Protein AF-0000000069706710 (afdb_homodimer)

Structure (mmCIF, N/CA/C/O backbone):
data_AF-0000000069706710-model_v1
#
loop_
_entity.id
_entity.type
_entity.pdbx_description
1 polymer 'Fe(3+) dicitrate transport protein'
#
loop_
_atom_site.group_PDB
_atom_site.id
_atom_site.type_symbol
_atom_site.label_atom_id
_atom_site.label_alt_id
_atom_site.label_comp_id
_atom_site.label_asym_id
_atom_site.label_entity_id
_atom_site.label_seq_id
_atom_site.pdbx_PDB_ins_code
_atom_site.Cartn_x
_atom_site.Cartn_y
_atom_site.Cartn_z
_atom_site.occupancy
_atom_site.B_iso_or_equiv
_atom_site.auth_seq_id
_atom_site.auth_comp_id
_atom_site.auth_asym_id
_atom_site.auth_atom_id
_atom_site.pdbx_PDB_model_num
ATOM 1 N N . MET A 1 1 ? -8.086 -74.375 -13.156 1 16.09 1 MET A N 1
ATOM 2 C CA . MET A 1 1 ? -7.062 -74.125 -14.18 1 16.09 1 MET A CA 1
ATOM 3 C C . MET A 1 1 ? -6.379 -72.812 -14.008 1 16.09 1 MET A C 1
ATOM 5 O O . MET A 1 1 ? -6.848 -71.812 -14.531 1 16.09 1 MET A O 1
ATOM 9 N N . LYS A 1 2 ? -5.902 -72.438 -12.734 1 18.62 2 LYS A N 1
ATOM 10 C CA . LYS A 1 2 ? -5.484 -71.688 -11.555 1 18.62 2 LYS A CA 1
ATOM 11 C C . LYS A 1 2 ? -4.105 -71.062 -11.758 1 18.62 2 LYS A C 1
ATOM 13 O O . LYS A 1 2 ? -3.824 -69.938 -11.242 1 18.62 2 LYS A O 1
ATOM 18 N N . VAL A 1 3 ? -3.025 -71.625 -12.484 1 18.7 3 VAL A N 1
ATOM 19 C CA . VAL A 1 3 ? -1.646 -71.562 -12.008 1 18.7 3 VAL A CA 1
ATOM 20 C C . VAL A 1 3 ? -0.873 -70.438 -12.695 1 18.7 3 VAL A C 1
ATOM 22 O O . VAL A 1 3 ? 0.124 -70 -12.164 1 18.7 3 VAL A O 1
ATOM 25 N N . PHE A 1 4 ? -0.891 -70.125 -13.992 1 22.86 4 PHE A N 1
ATOM 26 C CA . PHE A 1 4 ? 0.259 -69.75 -14.797 1 22.86 4 PHE A CA 1
ATOM 27 C C . PHE A 1 4 ? 0.579 -68.25 -14.578 1 22.86 4 PHE A C 1
ATOM 29 O O . PHE A 1 4 ? 0.276 -67.438 -15.422 1 22.86 4 PHE A O 1
ATOM 36 N N . ARG A 1 5 ? 0.439 -67.5 -13.352 1 22.2 5 ARG A N 1
ATOM 37 C CA . ARG A 1 5 ? 0.377 -66.125 -12.828 1 22.2 5 ARG A CA 1
ATOM 38 C C . ARG A 1 5 ? 1.746 -65.438 -12.875 1 22.2 5 ARG A C 1
ATOM 40 O O . ARG A 1 5 ? 1.841 -64.25 -12.93 1 22.2 5 ARG A O 1
ATOM 47 N N . ASN A 1 6 ? 2.971 -66.125 -12.391 1 20.86 6 ASN A N 1
ATOM 48 C CA . ASN A 1 6 ? 4 -65.562 -11.531 1 20.86 6 ASN A CA 1
ATOM 49 C C . ASN A 1 6 ? 5.094 -64.875 -12.344 1 20.86 6 ASN A C 1
ATOM 51 O O . ASN A 1 6 ? 5.934 -64.125 -11.781 1 20.86 6 ASN A O 1
ATOM 55 N N . SER A 1 7 ? 5.668 -65.188 -13.594 1 21.73 7 SER A N 1
ATOM 56 C CA . SER A 1 7 ? 7.078 -65.312 -13.961 1 21.73 7 SER A CA 1
ATOM 57 C C . SER A 1 7 ? 7.625 -63.969 -14.422 1 21.73 7 SER A C 1
ATOM 59 O O . SER A 1 7 ? 8.828 -63.812 -14.648 1 21.73 7 SER A O 1
ATOM 61 N N . LEU A 1 8 ? 6.988 -62.969 -15.078 1 21.7 8 LEU A N 1
ATOM 62 C CA . LEU A 1 8 ? 7.633 -62.156 -16.109 1 21.7 8 LEU A CA 1
ATOM 63 C C . LEU A 1 8 ? 8.453 -61.031 -15.484 1 21.7 8 LEU A C 1
ATOM 65 O O . LEU A 1 8 ? 8.906 -60.125 -16.188 1 21.7 8 LEU A O 1
ATOM 69 N N . MET A 1 9 ? 8.758 -60.906 -14.086 1 21.11 9 MET A N 1
ATOM 70 C CA . MET A 1 9 ? 9.273 -59.719 -13.391 1 21.11 9 MET A CA 1
ATOM 71 C C . MET A 1 9 ? 10.758 -59.531 -13.672 1 21.11 9 MET A C 1
ATOM 73 O O . MET A 1 9 ? 11.359 -58.562 -13.219 1 21.11 9 MET A O 1
ATOM 77 N N . ILE A 1 10 ? 11.664 -60.562 -14.109 1 22.14 10 ILE A N 1
ATOM 78 C CA . ILE A 1 10 ? 13.078 -60.75 -13.82 1 22.14 10 ILE A CA 1
ATOM 79 C C . ILE A 1 10 ? 13.922 -59.844 -14.695 1 22.14 10 ILE A C 1
ATOM 81 O O . ILE A 1 10 ? 14.969 -59.344 -14.258 1 22.14 10 ILE A O 1
ATOM 85 N N . TRP A 1 11 ? 13.781 -59.625 -16.016 1 21.8 11 TRP A N 1
ATOM 86 C CA . TRP A 1 11 ? 14.875 -59.531 -16.969 1 21.8 11 TRP A CA 1
ATOM 87 C C . TRP A 1 11 ? 15.523 -58.156 -16.922 1 21.8 11 TRP A C 1
ATOM 89 O O . TRP A 1 11 ? 16.609 -57.938 -17.484 1 21.8 11 TRP A O 1
ATOM 99 N N . VAL A 1 12 ? 14.914 -57 -16.516 1 22.16 12 VAL A N 1
ATOM 100 C CA . VAL A 1 12 ? 15.438 -55.781 -17.094 1 22.16 12 VAL A CA 1
ATOM 101 C C . VAL A 1 12 ? 16.766 -55.406 -16.422 1 22.16 12 VAL A C 1
ATOM 103 O O . VAL A 1 12 ? 17.328 -54.375 -16.688 1 22.16 12 VAL A O 1
ATOM 106 N N . LEU A 1 13 ? 1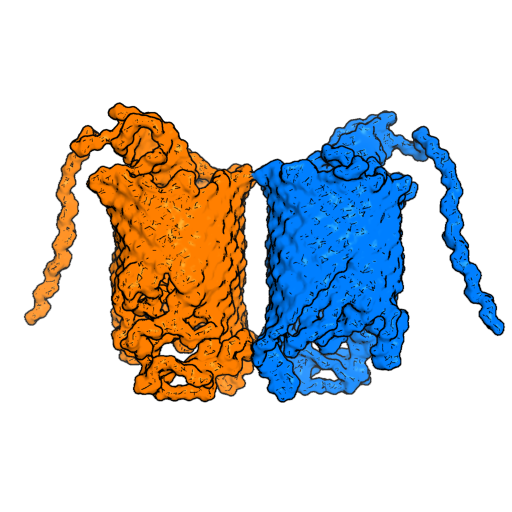7.297 -56.188 -15.336 1 22.67 13 LEU A N 1
ATOM 107 C CA . LEU A 1 13 ? 18.391 -55.75 -14.484 1 22.67 13 LEU A CA 1
ATOM 108 C C . LEU A 1 13 ? 19.719 -55.875 -15.195 1 22.67 13 LEU A C 1
ATOM 110 O O . LEU A 1 13 ? 20.766 -55.562 -14.633 1 22.67 13 LEU A O 1
ATOM 114 N N . SER A 1 14 ? 19.922 -56.688 -16.219 1 21.42 14 SER A N 1
ATOM 115 C CA . SER A 1 14 ? 21.219 -57.344 -16.453 1 21.42 14 SER A CA 1
ATOM 116 C C . SER A 1 14 ? 22.266 -56.312 -16.906 1 21.42 14 SER A C 1
ATOM 118 O O . SER A 1 14 ? 23.469 -56.594 -16.891 1 21.42 14 SER A O 1
ATOM 120 N N . ILE A 1 15 ? 22.016 -55.312 -17.719 1 23.09 15 ILE A N 1
ATOM 121 C CA . ILE A 1 15 ? 23.062 -55.062 -18.688 1 23.09 15 ILE A CA 1
ATOM 122 C C . ILE A 1 15 ? 24.219 -54.344 -18.016 1 23.09 15 ILE A C 1
ATOM 124 O O . ILE A 1 15 ? 25.219 -54 -18.656 1 23.09 15 ILE A O 1
ATOM 128 N N . ILE A 1 16 ? 24.188 -53.906 -16.797 1 24.45 16 ILE A N 1
ATOM 129 C CA . ILE A 1 16 ? 25.156 -52.844 -16.516 1 24.45 16 ILE A CA 1
ATOM 130 C C . ILE A 1 16 ? 26.547 -53.469 -16.281 1 24.45 16 ILE A C 1
ATOM 132 O O . ILE A 1 16 ? 27.406 -52.844 -15.641 1 24.45 16 ILE A O 1
ATOM 136 N N . LEU A 1 17 ? 26.719 -54.75 -16.391 1 22.56 17 LEU A N 1
ATOM 137 C CA . LEU A 1 17 ? 27.922 -55.18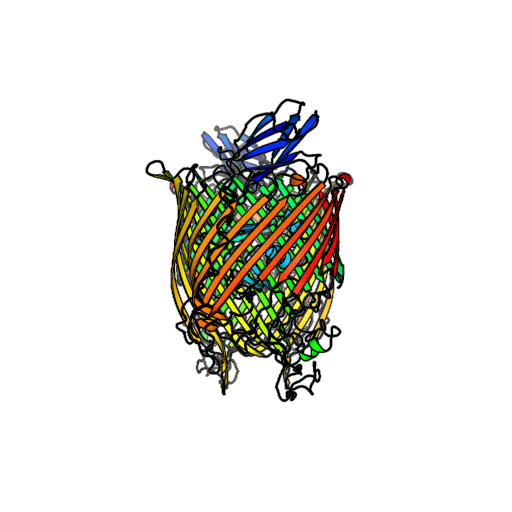8 -15.719 1 22.56 17 LEU A CA 1
ATOM 138 C C . LEU A 1 17 ? 29.172 -54.594 -16.344 1 22.56 17 LEU A C 1
ATOM 140 O O . LEU A 1 17 ? 30.078 -54.156 -15.633 1 22.56 17 LEU A O 1
ATOM 144 N N . ILE A 1 18 ? 29.562 -54.906 -17.578 1 23.25 18 ILE A N 1
ATOM 145 C CA . ILE A 1 18 ? 30.875 -55.531 -17.781 1 23.25 18 ILE A CA 1
ATOM 146 C C . ILE A 1 18 ? 31.938 -54.438 -17.906 1 23.25 18 ILE A C 1
ATOM 148 O O . ILE A 1 18 ? 33.094 -54.656 -17.5 1 23.25 18 ILE A O 1
ATOM 152 N N . GLY A 1 19 ? 31.859 -53.375 -18.781 1 22.22 19 GLY A N 1
ATOM 153 C CA . GLY A 1 19 ? 33.062 -53.094 -19.547 1 22.22 19 GLY A CA 1
ATOM 154 C C . GLY A 1 19 ? 34.125 -52.375 -18.75 1 22.22 19 GLY A C 1
ATOM 155 O O . GLY A 1 19 ? 33.875 -51.344 -18.125 1 22.22 19 GLY A O 1
ATOM 156 N N . GLN A 1 20 ? 35.156 -53.031 -18.188 1 24.97 20 GLN A N 1
ATOM 157 C CA . GLN A 1 20 ? 36.375 -52.688 -17.469 1 24.97 20 GLN A CA 1
ATOM 158 C C . GLN A 1 20 ? 37.25 -51.688 -18.281 1 24.97 20 GLN A C 1
ATOM 160 O O . GLN A 1 20 ? 38.188 -52.125 -18.969 1 24.97 20 GLN A O 1
ATOM 165 N N . GLY A 1 21 ? 36.688 -50.844 -19.188 1 23.89 21 GLY A N 1
ATOM 166 C CA . GLY A 1 21 ? 37.719 -50.25 -20.016 1 23.89 21 GLY A CA 1
ATOM 167 C C . GLY A 1 21 ? 38.781 -49.469 -19.203 1 23.89 21 GLY A C 1
ATOM 168 O O . GLY A 1 21 ? 38.438 -48.844 -18.188 1 23.89 21 GLY A O 1
ATOM 169 N N . TYR A 1 22 ? 40.062 -49.875 -19.312 1 25.62 22 TYR A N 1
ATOM 170 C CA . TYR A 1 22 ? 41.375 -49.375 -18.875 1 25.62 22 TYR A CA 1
ATOM 171 C C . TYR A 1 22 ? 41.531 -47.906 -19.25 1 25.62 22 TYR A C 1
ATOM 173 O O . TYR A 1 22 ? 41.219 -47.5 -20.359 1 25.62 22 TYR A O 1
ATOM 181 N N . ALA A 1 23 ? 41.5 -47 -18.328 1 26.95 23 ALA A N 1
ATOM 182 C CA . ALA A 1 23 ? 41.812 -45.562 -18.344 1 26.95 23 ALA A CA 1
ATOM 183 C C . ALA A 1 23 ? 43.188 -45.312 -18.891 1 26.95 23 ALA A C 1
ATOM 185 O O . ALA A 1 23 ? 44.188 -45.438 -18.172 1 26.95 23 ALA A O 1
ATOM 186 N N . VAL A 1 24 ? 43.5 -45.781 -20.203 1 27.12 24 VAL A N 1
ATOM 187 C CA . VAL A 1 24 ? 44.812 -45.312 -20.641 1 27.12 24 VAL A CA 1
ATOM 188 C C . VAL A 1 24 ? 44.812 -43.781 -20.672 1 27.12 24 VAL A C 1
ATOM 190 O O . VAL A 1 24 ? 43.938 -43.156 -21.266 1 27.12 24 VAL A O 1
ATOM 193 N N . ILE A 1 25 ? 45.469 -43.094 -19.953 1 30.36 25 ILE A N 1
ATOM 194 C CA . ILE A 1 25 ? 45.781 -41.688 -19.641 1 30.36 25 ILE A CA 1
ATOM 195 C C . ILE A 1 25 ? 46.219 -40.969 -20.922 1 30.36 25 ILE A C 1
ATOM 197 O O . ILE A 1 25 ? 46.438 -39.75 -20.906 1 30.36 25 ILE A O 1
ATOM 201 N N . GLY A 1 26 ? 46.781 -41.688 -22.016 1 29.72 26 GLY A N 1
ATOM 202 C CA . GLY A 1 26 ? 47.688 -40.969 -22.891 1 29.72 26 GLY A CA 1
ATOM 203 C C . GLY A 1 26 ? 47 -39.938 -23.75 1 29.72 26 GLY A C 1
ATOM 204 O O . GLY A 1 26 ? 45.844 -39.625 -23.516 1 29.72 26 GLY A O 1
ATOM 205 N N . GLU A 1 27 ? 47.531 -39.781 -25.094 1 32.16 27 GLU A N 1
ATOM 206 C CA . GLU A 1 27 ? 47.125 -39.125 -26.328 1 32.16 27 GLU A CA 1
ATOM 207 C C . GLU A 1 27 ? 45.688 -39.438 -26.688 1 32.16 27 GLU A C 1
ATOM 209 O O . GLU A 1 27 ? 45.312 -40.594 -26.844 1 32.16 27 GLU A O 1
ATOM 214 N N . ASN A 1 28 ? 44.719 -38.812 -26.219 1 37.34 28 ASN A N 1
ATOM 215 C CA . ASN A 1 28 ? 43.406 -39.344 -26.469 1 37.34 28 ASN A CA 1
ATOM 216 C C . ASN A 1 28 ? 43.188 -39.656 -27.953 1 37.34 28 ASN A C 1
ATOM 218 O O . ASN A 1 28 ? 43.656 -38.906 -28.812 1 37.34 28 ASN A O 1
ATOM 222 N N . LYS A 1 29 ? 42.906 -40.812 -28.359 1 40.34 29 LYS A N 1
ATOM 223 C CA . LYS A 1 29 ? 42.75 -41.5 -29.656 1 40.34 29 LYS A CA 1
ATOM 224 C C . LYS A 1 29 ? 42.062 -40.562 -30.672 1 40.34 29 LYS A C 1
ATOM 226 O O . LYS A 1 29 ? 42.031 -40.906 -31.859 1 40.34 29 LYS A O 1
ATOM 231 N N . ASP A 1 30 ? 41.125 -39.812 -30.297 1 44.88 30 ASP A N 1
ATOM 232 C CA . ASP A 1 30 ? 40.25 -39.344 -31.344 1 44.88 30 ASP A CA 1
ATOM 233 C C . ASP A 1 30 ? 40.781 -38.062 -31.984 1 44.88 30 ASP A C 1
ATOM 235 O O . ASP A 1 30 ? 40.031 -37.312 -32.625 1 44.88 30 ASP A O 1
ATOM 239 N N . GLY A 1 31 ? 42.062 -37.781 -32.062 1 52.47 31 GLY A N 1
ATOM 240 C CA . GLY A 1 31 ? 42.781 -36.75 -32.812 1 52.47 31 GLY A CA 1
ATOM 241 C C . GLY A 1 31 ? 42.5 -35.344 -32.281 1 52.47 31 GLY A C 1
ATOM 242 O O . GLY A 1 31 ? 42.844 -34.375 -32.906 1 52.47 31 GLY A O 1
ATOM 243 N N . LYS A 1 32 ? 41.812 -35.125 -31.328 1 61.69 32 LYS A N 1
ATOM 244 C CA . LYS A 1 32 ? 41.562 -33.781 -30.797 1 61.69 32 LYS A CA 1
ATOM 245 C C . LYS A 1 32 ? 42.625 -33.375 -29.781 1 61.69 32 LYS A C 1
ATOM 247 O O . LYS A 1 32 ? 43.062 -34.219 -28.969 1 61.69 32 LYS A O 1
ATOM 252 N N . SER A 1 33 ? 43.219 -32.156 -29.906 1 69.94 33 SER A N 1
ATOM 253 C CA . SER A 1 33 ? 44.312 -31.688 -29.047 1 69.94 33 SER A CA 1
ATOM 254 C C . SER A 1 33 ? 43.75 -30.859 -27.891 1 69.94 33 SER A C 1
ATOM 256 O O . SER A 1 33 ? 43.031 -29.875 -28.109 1 69.94 33 SER A O 1
ATOM 258 N N . LEU A 1 34 ? 43.938 -31.25 -26.625 1 72.19 34 LEU A N 1
ATOM 259 C CA . LEU A 1 34 ? 43.625 -30.469 -25.422 1 72.19 34 LEU A CA 1
ATOM 260 C C . LEU A 1 34 ? 44.344 -29.141 -25.422 1 72.19 34 LEU A C 1
ATOM 262 O O . LEU A 1 34 ? 45.594 -29.109 -25.562 1 72.19 34 LEU A O 1
ATOM 266 N N . THR A 1 35 ? 43.594 -28.188 -25.344 1 79.12 35 THR A N 1
ATOM 267 C CA . THR A 1 35 ? 44.219 -26.875 -25.422 1 79.12 35 THR A CA 1
ATOM 268 C C . THR A 1 35 ? 44.156 -26.172 -24.062 1 79.12 35 THR A C 1
ATOM 270 O O . THR A 1 35 ? 45.062 -25.406 -23.719 1 79.12 35 THR A O 1
ATOM 273 N N . MET A 1 36 ? 43.062 -26.359 -23.312 1 83 36 MET A N 1
ATOM 274 C CA . MET A 1 36 ? 42.938 -25.719 -22.016 1 83 36 MET A CA 1
ATOM 275 C C . MET A 1 36 ? 42.281 -26.656 -21 1 83 36 MET A C 1
ATOM 277 O O . MET A 1 36 ? 41.375 -27.406 -21.344 1 83 36 MET A O 1
ATOM 281 N N . SER A 1 37 ? 42.906 -26.703 -19.891 1 84.06 37 SER A N 1
ATOM 282 C CA . SER A 1 37 ? 42.312 -27.422 -18.766 1 84.06 37 SER A CA 1
ATOM 283 C C . SER A 1 37 ? 42.469 -26.641 -17.453 1 84.06 37 SER A C 1
ATOM 285 O O . SER A 1 37 ? 43.312 -25.734 -17.375 1 84.06 37 SER A O 1
ATOM 287 N N . GLY A 1 38 ? 41.656 -26.891 -16.562 1 84.19 38 GLY A N 1
ATOM 288 C CA . GLY A 1 38 ? 41.781 -26.219 -15.289 1 84.19 38 GLY A CA 1
ATOM 289 C C . GLY A 1 38 ? 40.656 -26.578 -14.305 1 84.19 38 GLY A C 1
ATOM 290 O O . GLY A 1 38 ? 39.938 -27.531 -14.523 1 84.19 38 GLY A O 1
ATOM 291 N N . GLN A 1 39 ? 40.781 -25.906 -13.203 1 83.12 39 GLN A N 1
ATOM 292 C CA . GLN A 1 39 ? 39.812 -26.047 -12.117 1 83.12 39 GLN A CA 1
ATOM 293 C C . GLN A 1 39 ? 39.219 -24.688 -11.711 1 83.12 39 GLN A C 1
ATOM 295 O O . GLN A 1 39 ? 39.938 -23.688 -11.727 1 83.12 39 GLN A O 1
ATOM 300 N N . VAL A 1 40 ? 38.062 -24.734 -11.555 1 81.19 40 VAL A N 1
ATOM 301 C CA . VAL A 1 40 ? 37.375 -23.516 -11.102 1 81.19 40 VAL A CA 1
ATOM 302 C C . VAL A 1 40 ? 37.062 -23.641 -9.617 1 81.19 40 VAL A C 1
ATOM 304 O O . VAL A 1 40 ? 36.469 -24.625 -9.18 1 81.19 40 VAL A O 1
ATOM 307 N N . LYS A 1 41 ? 37.438 -22.625 -8.883 1 77.62 41 LYS A N 1
ATOM 308 C CA . LYS A 1 41 ? 37.25 -22.609 -7.441 1 77.62 41 LYS A CA 1
ATOM 309 C C . LYS A 1 41 ? 36.625 -21.297 -6.98 1 77.62 41 LYS A C 1
ATOM 311 O O . LYS A 1 41 ? 36.688 -20.297 -7.707 1 77.62 41 LYS A O 1
ATOM 316 N N . SER A 1 42 ? 35.969 -21.391 -5.828 1 68.44 42 SER A N 1
ATOM 317 C CA . SER A 1 42 ? 35.562 -20.172 -5.137 1 68.44 42 SER A CA 1
ATOM 318 C C . SER A 1 42 ? 36.75 -19.469 -4.5 1 68.44 42 SER A C 1
ATOM 320 O O . SER A 1 42 ? 37.844 -20.031 -4.441 1 68.44 42 SER A O 1
ATOM 322 N N . PRO A 1 43 ? 36.531 -18.188 -4.125 1 62.31 43 PRO A N 1
ATOM 323 C CA . PRO A 1 43 ? 37.625 -17.5 -3.438 1 62.31 43 PRO A CA 1
ATOM 324 C C . PRO A 1 43 ? 38.125 -18.266 -2.205 1 62.31 43 PRO A C 1
ATOM 326 O O . PRO A 1 43 ? 39.281 -18.141 -1.824 1 62.31 43 PRO A O 1
ATOM 329 N N . GLU A 1 44 ? 37.219 -19.031 -1.665 1 59.34 44 GLU A N 1
ATOM 330 C CA . GLU A 1 44 ? 37.562 -19.781 -0.466 1 59.34 44 GLU A CA 1
ATOM 331 C C . GLU A 1 44 ? 38.219 -21.125 -0.823 1 59.34 44 GLU A C 1
ATOM 333 O O . GLU A 1 44 ? 38.531 -21.906 0.061 1 59.34 44 GLU A O 1
ATOM 338 N N . GLY A 1 45 ? 38.375 -21.422 -2.076 1 63.03 45 GLY A N 1
ATOM 339 C CA . GLY A 1 45 ? 39.062 -22.609 -2.521 1 63.03 45 GLY A CA 1
ATOM 340 C C . GLY A 1 45 ? 38.125 -23.781 -2.779 1 63.03 45 GLY A C 1
ATOM 341 O O . GLY A 1 45 ? 38.594 -24.906 -2.992 1 63.03 45 GLY A O 1
ATOM 342 N N . GLU A 1 46 ? 37 -23.469 -2.742 1 63.91 46 GLU A N 1
ATOM 343 C CA . GLU A 1 46 ? 36.062 -24.547 -2.98 1 63.91 46 GLU A CA 1
ATOM 344 C C . GLU A 1 46 ? 35.875 -24.797 -4.473 1 63.91 46 GLU A C 1
ATOM 346 O O . GLU A 1 46 ? 35.812 -23.859 -5.266 1 63.91 46 GLU A O 1
ATOM 351 N N . ILE A 1 47 ? 35.75 -26.125 -4.797 1 67.12 47 ILE A N 1
ATOM 352 C CA . ILE A 1 47 ? 35.531 -26.531 -6.184 1 67.12 47 ILE A CA 1
ATOM 353 C C . ILE A 1 47 ? 34.156 -26.094 -6.645 1 67.12 47 ILE A C 1
ATOM 355 O O . ILE A 1 47 ? 33.156 -26.203 -5.902 1 67.12 47 ILE A O 1
ATOM 359 N N . ILE A 1 48 ? 34.094 -25.469 -7.793 1 68.94 48 ILE A N 1
ATOM 360 C CA . ILE A 1 48 ? 32.812 -25.031 -8.359 1 68.94 48 ILE A CA 1
ATOM 361 C C . ILE A 1 48 ? 32.438 -25.906 -9.539 1 68.94 48 ILE A C 1
ATOM 363 O O . ILE A 1 48 ? 32.969 -25.734 -10.648 1 68.94 48 ILE A O 1
ATOM 367 N N . PRO A 1 49 ? 31.562 -26.797 -9.234 1 62.66 49 PRO A N 1
ATOM 368 C CA . PRO A 1 49 ? 31.094 -27.594 -10.375 1 62.66 49 PRO A CA 1
ATOM 369 C C . PRO A 1 49 ? 30.109 -26.828 -11.266 1 62.66 49 PRO A C 1
ATOM 371 O O . PRO A 1 49 ? 29.484 -25.859 -10.812 1 62.66 49 PRO A O 1
ATOM 374 N N . PHE A 1 50 ? 30.062 -27.188 -12.516 1 61.75 50 PHE A N 1
ATOM 375 C CA . PHE A 1 50 ? 29.125 -26.719 -13.531 1 61.75 50 PHE A CA 1
ATOM 376 C C . PHE A 1 50 ? 29.297 -25.219 -13.766 1 61.75 50 PHE A C 1
ATOM 378 O O . PHE A 1 50 ? 28.328 -24.531 -14.078 1 61.75 50 PHE A O 1
ATOM 385 N N . ALA A 1 51 ? 30.453 -24.703 -13.367 1 71.38 51 ALA A N 1
ATOM 386 C CA . ALA A 1 51 ? 30.781 -23.359 -13.852 1 71.38 51 ALA A CA 1
ATOM 387 C C . ALA A 1 51 ? 30.891 -23.344 -15.375 1 71.38 51 ALA A C 1
ATOM 389 O O . ALA A 1 51 ? 31.406 -24.297 -15.977 1 71.38 51 ALA A O 1
ATOM 390 N N . ASN A 1 52 ? 30.391 -22.359 -15.875 1 72.5 52 ASN A N 1
ATOM 391 C CA . ASN A 1 52 ? 30.469 -22.203 -17.328 1 72.5 52 ASN A CA 1
ATOM 392 C C . ASN A 1 52 ? 31.719 -21.469 -17.75 1 72.5 52 ASN A C 1
ATOM 394 O O . ASN A 1 52 ? 31.953 -20.328 -17.328 1 72.5 52 ASN A O 1
ATOM 398 N N . ILE A 1 53 ? 32.531 -22.109 -18.5 1 77.69 53 ILE A N 1
ATOM 399 C CA . ILE A 1 53 ? 33.719 -21.484 -19.109 1 77.69 53 ILE A CA 1
ATOM 400 C C . ILE A 1 53 ? 33.469 -21.297 -20.609 1 77.69 53 ILE A C 1
ATOM 402 O O . ILE A 1 53 ? 33.406 -22.281 -21.359 1 77.69 53 ILE A O 1
ATOM 406 N N . LEU A 1 54 ? 33.312 -20.078 -20.984 1 77.06 54 LEU A N 1
ATOM 407 C CA . LEU A 1 54 ? 33.062 -19.75 -22.375 1 77.06 54 LEU A CA 1
ATOM 408 C C . LEU A 1 54 ? 34.25 -19.078 -23.016 1 77.06 54 LEU A C 1
ATOM 410 O O . LEU A 1 54 ? 34.844 -18.156 -22.422 1 77.06 54 LEU A O 1
ATOM 414 N N . VAL A 1 55 ? 34.75 -19.594 -24.188 1 74.94 55 VAL A N 1
ATOM 415 C CA . VAL A 1 55 ? 35.781 -18.906 -24.969 1 74.94 55 VAL A CA 1
ATOM 416 C C . VAL A 1 55 ? 35.125 -17.859 -25.859 1 74.94 55 VAL A C 1
ATOM 418 O O . VAL A 1 55 ? 34.5 -18.203 -26.859 1 74.94 55 VAL A O 1
ATOM 421 N N . LEU A 1 56 ? 35.312 -16.688 -25.422 1 73.06 56 LEU A N 1
ATOM 422 C CA . LEU A 1 56 ? 34.625 -15.602 -26.125 1 73.06 56 LEU A CA 1
ATOM 423 C C . LEU A 1 56 ? 35.062 -15.516 -27.578 1 73.06 56 LEU A C 1
ATOM 425 O O . LEU A 1 56 ? 36.25 -15.695 -27.875 1 73.06 56 LEU A O 1
ATOM 429 N N . GLY A 1 57 ? 34.156 -15.266 -28.484 1 62.06 57 GLY A N 1
ATOM 430 C CA . GLY A 1 57 ? 34.469 -15.18 -29.906 1 62.06 57 GLY A CA 1
ATOM 431 C C . GLY A 1 57 ? 34.406 -16.531 -30.609 1 62.06 57 GLY A C 1
ATOM 432 O O . GLY A 1 57 ? 34.656 -16.609 -31.812 1 62.06 57 GLY A O 1
ATOM 433 N N . THR A 1 58 ? 34.219 -17.625 -29.766 1 64.88 58 THR A N 1
ATOM 434 C CA . THR A 1 58 ? 34.062 -18.969 -30.328 1 64.88 58 THR A CA 1
ATOM 435 C C . THR A 1 58 ? 32.812 -19.641 -29.797 1 64.88 58 THR A C 1
ATOM 437 O O . THR A 1 58 ? 32.062 -19.062 -29 1 64.88 58 THR A O 1
ATOM 440 N N . VAL A 1 59 ? 32.531 -20.766 -30.422 1 61.34 59 VAL A N 1
ATOM 441 C CA . VAL A 1 59 ? 31.406 -21.547 -29.922 1 61.34 59 VAL A CA 1
ATOM 442 C C . VAL A 1 59 ? 31.891 -22.578 -28.906 1 61.34 59 VAL A C 1
ATOM 444 O O . VAL A 1 59 ? 31.125 -23.438 -28.453 1 61.34 59 VAL A O 1
ATOM 447 N N . LYS A 1 60 ? 33.156 -22.375 -28.562 1 68.94 60 LYS A N 1
ATOM 448 C CA . LYS A 1 60 ? 33.719 -23.391 -27.672 1 68.94 60 LYS A CA 1
ATOM 449 C C . LYS A 1 60 ? 33.594 -22.984 -26.219 1 68.94 60 LYS A C 1
ATOM 451 O O . LYS A 1 60 ? 33.562 -21.781 -25.891 1 68.94 60 LYS A O 1
ATOM 456 N N . GLY A 1 61 ? 33.344 -23.891 -25.375 1 74.75 61 GLY A N 1
ATOM 457 C CA . GLY A 1 61 ? 33.25 -23.75 -23.938 1 74.75 61 GLY A CA 1
ATOM 458 C C . GLY A 1 61 ? 33.125 -25.062 -23.203 1 74.75 61 GLY A C 1
ATOM 459 O O . GLY A 1 61 ? 33.156 -26.125 -23.828 1 74.75 61 GLY A O 1
ATOM 460 N N . ALA A 1 62 ? 33.25 -24.891 -21.938 1 74.69 62 ALA A N 1
ATOM 461 C CA . ALA A 1 62 ? 33.125 -26.078 -21.109 1 74.69 62 ALA A CA 1
ATOM 462 C C . ALA A 1 62 ? 32.438 -25.734 -19.781 1 74.69 62 ALA A C 1
ATOM 464 O O . ALA A 1 62 ? 32.406 -24.578 -19.359 1 74.69 62 ALA A O 1
ATOM 465 N N . PHE A 1 63 ? 31.703 -26.656 -19.344 1 73.56 63 PHE A N 1
ATOM 466 C CA . PHE A 1 63 ? 31.281 -26.609 -17.953 1 73.56 63 PHE A CA 1
ATOM 467 C C . PHE A 1 63 ? 32.25 -27.375 -17.062 1 73.56 63 PHE A C 1
ATOM 469 O O . PHE A 1 63 ? 32.844 -28.391 -17.484 1 73.56 63 PHE A O 1
ATOM 476 N N . THR A 1 64 ? 32.406 -26.875 -15.883 1 75.69 64 THR A N 1
ATOM 477 C CA . THR A 1 64 ? 33.219 -27.656 -14.969 1 75.69 64 THR A CA 1
ATOM 478 C C . THR A 1 64 ? 32.531 -28.938 -14.547 1 75.69 64 THR A C 1
ATOM 480 O O . THR A 1 64 ? 31.297 -28.953 -14.414 1 75.69 64 THR A O 1
ATOM 483 N N . ASN A 1 65 ? 33.344 -29.922 -14.477 1 66.88 65 ASN A N 1
ATOM 484 C CA . ASN A 1 65 ? 32.875 -31.203 -13.938 1 66.88 65 ASN A CA 1
ATOM 485 C C . ASN A 1 65 ? 32.562 -31.109 -12.445 1 66.88 65 ASN A C 1
ATOM 487 O O . ASN A 1 65 ? 32.719 -30.031 -11.844 1 66.88 65 ASN A O 1
ATOM 491 N N . LEU A 1 66 ? 32.062 -32.188 -11.891 1 65.19 66 LEU A N 1
ATOM 492 C CA . LEU A 1 66 ? 31.703 -32.25 -10.477 1 65.19 66 LEU A CA 1
ATOM 493 C C . LEU A 1 66 ? 32.906 -31.891 -9.617 1 65.19 66 LEU A C 1
ATOM 495 O O . LEU A 1 66 ? 32.75 -31.344 -8.516 1 65.19 66 LEU A O 1
ATOM 499 N N . ASP A 1 67 ? 34.094 -32.188 -10.102 1 65.38 67 ASP A N 1
ATOM 500 C CA . ASP A 1 67 ? 35.281 -31.859 -9.344 1 65.38 67 ASP A CA 1
ATOM 501 C C . ASP A 1 67 ? 35.844 -30.5 -9.727 1 65.38 67 ASP A C 1
ATOM 503 O O . ASP A 1 67 ? 36.969 -30.156 -9.391 1 65.38 67 ASP A O 1
ATOM 507 N N . GLY A 1 68 ? 35.031 -29.828 -10.43 1 72.88 68 GLY A N 1
ATOM 508 C CA . GLY A 1 68 ? 35.375 -28.453 -10.781 1 72.88 68 GLY A CA 1
ATOM 509 C C . GLY A 1 68 ? 36.344 -28.375 -11.953 1 72.88 68 GLY A C 1
ATOM 510 O O . GLY A 1 68 ? 36.75 -27.281 -12.344 1 72.88 68 GLY A O 1
ATOM 511 N N . THR A 1 69 ? 36.781 -29.422 -12.469 1 78.88 69 THR A N 1
ATOM 512 C CA . THR A 1 69 ? 37.75 -29.406 -13.57 1 78.88 69 THR A CA 1
ATOM 513 C C . THR A 1 69 ? 37.031 -29.172 -14.898 1 78.88 69 THR A C 1
ATOM 515 O O . THR A 1 69 ? 35.844 -29.469 -15.039 1 78.88 69 THR A O 1
ATOM 518 N N . PHE A 1 70 ? 37.781 -28.469 -15.773 1 81.62 70 PHE A N 1
ATOM 519 C CA . PHE A 1 70 ? 37.25 -28.281 -17.125 1 81.62 70 PHE A CA 1
ATOM 520 C C . PHE A 1 70 ? 38.344 -28.531 -18.156 1 81.62 70 PHE A C 1
ATOM 522 O O . PHE A 1 70 ? 39.531 -28.484 -17.844 1 81.62 70 PHE A O 1
ATOM 529 N N . GLU A 1 71 ? 37.906 -28.984 -19.328 1 80.31 71 GLU A N 1
ATOM 530 C CA . GLU A 1 71 ? 38.812 -29.172 -20.469 1 80.31 71 GLU A CA 1
ATOM 531 C C . GLU A 1 71 ? 38.219 -28.547 -21.734 1 80.31 71 GLU A C 1
ATOM 533 O O . GLU A 1 71 ? 37.031 -28.672 -21.984 1 80.31 71 GLU A O 1
ATOM 538 N N . ILE A 1 72 ? 38.938 -27.781 -22.391 1 81.19 72 ILE A N 1
ATOM 539 C CA . ILE A 1 72 ? 38.594 -27.219 -23.703 1 81.19 72 ILE A CA 1
ATOM 540 C C . ILE A 1 72 ? 39.562 -27.703 -24.75 1 81.19 72 ILE A C 1
ATOM 542 O O . ILE A 1 72 ? 40.781 -27.641 -24.562 1 81.19 72 ILE A O 1
ATOM 546 N N . TYR A 1 73 ? 39 -28.172 -25.797 1 74.5 73 TYR A N 1
ATOM 547 C CA . TYR A 1 73 ? 39.812 -28.797 -26.844 1 74.5 73 TYR A CA 1
ATOM 548 C C . TYR A 1 73 ? 39.812 -27.953 -28.109 1 74.5 73 TYR A C 1
ATOM 550 O O . TYR A 1 73 ? 38.875 -27.156 -28.328 1 74.5 73 TYR A O 1
ATOM 558 N N . ASP A 1 74 ? 40.812 -28.109 -28.922 1 73.19 74 ASP A N 1
ATOM 559 C CA . ASP A 1 74 ? 40.938 -27.719 -30.328 1 73.19 74 ASP A CA 1
ATOM 560 C C . ASP A 1 74 ? 40.781 -26.219 -30.5 1 73.19 74 ASP A C 1
ATOM 562 O O . ASP A 1 74 ? 40 -25.766 -31.344 1 73.19 74 ASP A O 1
ATOM 566 N N . LEU A 1 75 ? 41.406 -25.484 -29.781 1 77.75 75 LEU A N 1
ATOM 567 C CA . LEU A 1 75 ? 41.562 -24.047 -30.016 1 77.75 75 LEU A CA 1
ATOM 568 C C . LEU A 1 75 ? 42.781 -23.75 -30.859 1 77.75 75 LEU A C 1
ATOM 570 O O . LEU A 1 75 ? 43.875 -24.328 -30.609 1 77.75 75 LEU A O 1
ATOM 574 N N . GLU A 1 76 ? 42.625 -23.031 -31.938 1 76.69 76 GLU A N 1
ATOM 575 C CA . GLU A 1 76 ? 43.781 -22.625 -32.75 1 76.69 76 GLU A CA 1
ATOM 576 C C . GLU A 1 76 ? 44.719 -21.688 -31.969 1 76.69 76 GLU A C 1
ATOM 578 O O . GLU A 1 76 ? 44.344 -21.172 -30.906 1 76.69 76 GLU A O 1
ATOM 583 N N . ASP A 1 77 ? 45.938 -21.594 -32.469 1 78.94 77 ASP A N 1
ATOM 584 C CA . ASP A 1 77 ? 46.875 -20.672 -31.844 1 78.94 77 ASP A CA 1
ATOM 585 C C . ASP A 1 77 ? 46.344 -19.234 -31.859 1 78.94 77 ASP A C 1
ATOM 587 O O . ASP A 1 77 ? 45.781 -18.797 -32.875 1 78.94 77 ASP A O 1
ATOM 591 N N . GLY A 1 78 ? 46.312 -18.641 -30.688 1 80.94 78 GLY A N 1
ATOM 592 C CA . GLY A 1 78 ? 45.844 -17.266 -30.609 1 80.94 78 GLY A CA 1
ATOM 593 C C . GLY A 1 78 ? 45.531 -16.828 -29.188 1 80.94 78 GLY A C 1
ATOM 594 O O . GLY A 1 78 ? 45.75 -17.578 -28.234 1 80.94 78 GLY A O 1
ATOM 595 N N . GLU A 1 79 ? 45.219 -15.641 -29.156 1 82.56 79 GLU A N 1
ATOM 596 C CA . GLU A 1 79 ? 44.781 -15.055 -27.891 1 82.56 79 GLU A CA 1
ATOM 597 C C . GLU A 1 79 ? 43.281 -15.148 -27.719 1 82.56 79 GLU A C 1
ATOM 599 O O . GLU A 1 79 ? 42.531 -14.742 -28.625 1 82.56 79 GLU A O 1
ATOM 604 N N . TYR A 1 80 ? 42.906 -15.82 -26.609 1 80.69 80 TYR A N 1
ATOM 605 C CA . TYR A 1 80 ? 41.469 -15.984 -26.344 1 80.69 80 TYR A CA 1
ATOM 606 C C . TYR A 1 80 ? 41.094 -15.391 -24.984 1 80.69 80 TYR A C 1
ATOM 608 O O . TYR A 1 80 ? 41.906 -15.367 -24.062 1 80.69 80 TYR A O 1
ATOM 616 N N . THR A 1 81 ? 39.969 -14.867 -24.938 1 81.56 81 THR A N 1
ATOM 617 C CA . THR A 1 81 ? 39.375 -14.477 -23.656 1 81.56 81 THR A CA 1
ATOM 618 C C . THR A 1 81 ? 38.312 -15.469 -23.234 1 81.56 81 THR A C 1
ATOM 620 O O . THR A 1 81 ? 37.375 -15.773 -24 1 81.56 81 THR A O 1
ATOM 623 N N . ILE A 1 82 ? 38.5 -16.016 -22 1 80.5 82 ILE A N 1
ATOM 624 C CA . ILE A 1 82 ? 37.5 -16.922 -21.484 1 80.5 82 ILE A CA 1
ATOM 625 C C . ILE A 1 82 ? 36.625 -16.188 -20.469 1 80.5 82 ILE A C 1
ATOM 627 O O . ILE A 1 82 ? 37.094 -15.336 -19.719 1 80.5 82 ILE A O 1
ATOM 631 N N . LYS A 1 83 ? 35.438 -16.438 -20.562 1 77.06 83 LYS A N 1
ATOM 632 C CA . LYS A 1 83 ? 34.469 -15.961 -19.562 1 77.06 83 LYS A CA 1
ATOM 633 C C . LYS A 1 83 ? 34.031 -17.109 -18.656 1 77.06 83 LYS A C 1
ATOM 635 O O . LYS A 1 83 ? 33.531 -18.125 -19.141 1 77.06 83 LYS A O 1
ATOM 640 N N . VAL A 1 84 ? 34.25 -16.938 -17.391 1 76.62 84 VAL A N 1
ATOM 641 C CA . VAL A 1 84 ? 33.875 -17.938 -16.391 1 76.62 84 VAL A CA 1
ATOM 642 C C . VAL A 1 84 ? 32.656 -17.438 -15.617 1 76.62 84 VAL A C 1
ATOM 644 O O . VAL A 1 84 ? 32.656 -16.344 -15.07 1 76.62 84 VAL A O 1
ATOM 647 N N . SER A 1 85 ? 31.641 -18.203 -15.75 1 68 85 SER A N 1
ATOM 648 C CA . SER A 1 85 ? 30.406 -17.828 -15.062 1 68 85 SER A CA 1
ATOM 649 C C . SER A 1 85 ? 29.828 -19 -14.281 1 68 85 SER A C 1
ATOM 651 O O . SER A 1 85 ? 30 -20.156 -14.672 1 68 85 SER A O 1
ATOM 653 N N . ALA A 1 86 ? 29.391 -18.75 -13.148 1 61.59 86 ALA A N 1
ATOM 654 C CA . ALA A 1 86 ? 28.688 -19.719 -12.32 1 61.59 86 ALA A CA 1
ATOM 655 C C . ALA A 1 86 ? 27.594 -19.062 -11.484 1 61.59 86 ALA A C 1
ATOM 657 O O . ALA A 1 86 ? 27.688 -17.875 -11.172 1 61.59 86 ALA A O 1
ATOM 658 N N . VAL A 1 87 ? 26.609 -19.812 -11.375 1 50.88 87 VAL A N 1
ATOM 659 C CA . VAL A 1 87 ? 25.5 -19.297 -10.57 1 50.88 87 VAL A CA 1
ATOM 660 C C . VAL A 1 87 ? 26.016 -18.844 -9.211 1 50.88 87 VAL A C 1
ATOM 662 O O . VAL A 1 87 ? 26.719 -19.594 -8.523 1 50.88 87 VAL A O 1
ATOM 665 N N . GLY A 1 88 ? 25.734 -17.672 -8.703 1 48.31 88 GLY A N 1
ATOM 666 C CA . GLY A 1 88 ? 26.125 -17.172 -7.395 1 48.31 88 GLY A CA 1
ATOM 667 C C . GLY A 1 88 ? 27.469 -16.453 -7.402 1 48.31 88 GLY A C 1
ATOM 668 O O . GLY A 1 88 ? 27.922 -15.961 -6.367 1 48.31 88 GLY A O 1
ATOM 669 N N . TYR A 1 89 ? 28.188 -16.625 -8.625 1 57 89 TYR A N 1
ATOM 670 C CA . TYR A 1 89 ? 29.5 -16 -8.695 1 57 89 TYR A CA 1
ATOM 671 C C . TYR A 1 89 ? 29.547 -14.93 -9.773 1 57 89 TYR A C 1
ATOM 673 O O . TYR A 1 89 ? 28.812 -15.008 -10.758 1 57 89 TYR A O 1
ATOM 681 N N . LYS A 1 90 ? 30.266 -13.891 -9.375 1 58.84 90 LYS A N 1
ATOM 682 C CA . LYS A 1 90 ? 30.531 -12.906 -10.414 1 58.84 90 LYS A CA 1
ATOM 683 C C . LYS A 1 90 ? 31.359 -13.516 -11.547 1 58.84 90 LYS A C 1
ATOM 685 O O . LYS A 1 90 ? 32.406 -14.094 -11.305 1 58.84 90 LYS A O 1
ATOM 690 N N . SER A 1 91 ? 30.766 -13.336 -12.664 1 61.94 91 SER A N 1
ATOM 691 C CA . SER A 1 91 ? 31.531 -13.82 -13.805 1 61.94 91 SER A CA 1
ATOM 692 C C . SER A 1 91 ? 32.812 -13.016 -13.984 1 61.94 91 SER A C 1
ATOM 694 O O . SER A 1 91 ? 32.875 -11.836 -13.641 1 61.94 91 SER A O 1
ATOM 696 N N . PHE A 1 92 ? 33.906 -13.641 -14.281 1 67.56 92 PHE A N 1
ATOM 697 C CA . PHE A 1 92 ? 35.125 -12.953 -14.625 1 67.56 92 PHE A CA 1
ATOM 698 C C . PHE A 1 92 ? 35.719 -13.484 -15.93 1 67.56 92 PHE A C 1
ATOM 700 O O . PHE A 1 92 ? 35.312 -14.562 -16.391 1 67.56 92 PHE A O 1
ATOM 707 N N . THR A 1 93 ? 36.375 -12.57 -16.625 1 73.62 93 THR A N 1
ATOM 708 C CA . THR A 1 93 ? 37.062 -12.984 -17.859 1 73.62 93 THR A CA 1
ATOM 709 C C . THR A 1 93 ? 38.562 -13.094 -17.656 1 73.62 93 THR A C 1
ATOM 711 O O . THR A 1 93 ? 39.125 -12.43 -16.781 1 73.62 93 THR A O 1
ATOM 714 N N . ARG A 1 94 ? 39.188 -13.93 -18.25 1 77.62 94 ARG A N 1
ATOM 715 C CA . ARG A 1 94 ? 40.625 -14.109 -18.266 1 77.62 94 ARG A CA 1
ATOM 716 C C . ARG A 1 94 ? 41.125 -14.312 -19.703 1 77.62 94 ARG A C 1
ATOM 718 O O . ARG A 1 94 ? 40.562 -15.117 -20.453 1 77.62 94 ARG A O 1
ATOM 725 N N . THR A 1 95 ? 42.031 -13.438 -20.125 1 81.06 95 THR A N 1
ATOM 726 C CA . THR A 1 95 ? 42.625 -13.609 -21.438 1 81.06 95 THR A CA 1
ATOM 727 C C . THR A 1 95 ? 43.781 -14.609 -21.375 1 81.06 95 THR A C 1
ATOM 729 O O . THR A 1 95 ? 44.656 -14.508 -20.516 1 81.06 95 THR A O 1
ATOM 732 N N . ILE A 1 96 ? 43.781 -15.523 -22.25 1 79.44 96 ILE A N 1
ATOM 733 C CA . ILE A 1 96 ? 44.812 -16.578 -22.266 1 79.44 96 ILE A CA 1
ATOM 734 C C . ILE A 1 96 ? 45.406 -16.688 -23.656 1 79.44 96 ILE A C 1
ATOM 736 O O . ILE A 1 96 ? 44.719 -16.531 -24.656 1 79.44 96 ILE A O 1
ATOM 740 N N . GLN A 1 97 ? 46.688 -16.859 -23.688 1 79.69 97 GLN A N 1
ATOM 741 C CA . GLN A 1 97 ? 47.375 -17.141 -24.938 1 79.69 97 GLN A CA 1
ATOM 742 C C . GLN A 1 97 ? 47.469 -18.641 -25.188 1 79.69 97 GLN A C 1
ATOM 744 O O . GLN A 1 97 ? 48.094 -19.375 -24.391 1 79.69 97 GLN A O 1
ATOM 749 N N . VAL A 1 98 ? 46.812 -19.094 -26.234 1 81 98 VAL A N 1
ATOM 750 C CA . VAL A 1 98 ? 46.812 -20.516 -26.562 1 81 98 VAL A CA 1
ATOM 751 C C . VAL A 1 98 ? 47.875 -20.797 -27.641 1 81 98 VAL A C 1
ATOM 753 O O . VAL A 1 98 ? 47.906 -20.109 -28.656 1 81 98 VAL A O 1
ATOM 756 N N . LYS A 1 99 ? 48.75 -21.688 -27.422 1 75.88 99 LYS A N 1
ATOM 757 C CA . LYS A 1 99 ? 49.719 -22.188 -28.391 1 75.88 99 LYS A CA 1
ATOM 758 C C . LYS A 1 99 ? 49.531 -23.672 -28.656 1 75.88 99 LYS A C 1
ATOM 760 O O . LYS A 1 99 ? 49.312 -24.453 -27.719 1 75.88 99 LYS A O 1
ATOM 765 N N . LYS A 1 100 ? 49.531 -24 -29.859 1 69 100 LYS A N 1
ATOM 766 C CA . LYS A 1 100 ? 49.344 -25.375 -30.281 1 69 100 LYS A CA 1
ATOM 767 C C . LYS A 1 100 ? 50.312 -26.312 -29.562 1 69 100 LYS A C 1
ATOM 769 O O . LYS A 1 100 ? 51.5 -26 -29.453 1 69 100 LYS A O 1
ATOM 774 N N . GLY A 1 101 ? 49.875 -27.422 -29.047 1 67.75 101 GLY A N 1
ATOM 775 C CA . GLY A 1 101 ? 50.688 -28.453 -28.422 1 67.75 101 GLY A CA 1
ATOM 776 C C . GLY A 1 101 ? 50.875 -28.219 -26.938 1 67.75 101 GLY A C 1
ATOM 777 O O . GLY A 1 101 ? 51.406 -29.078 -26.234 1 67.75 101 GLY A O 1
ATOM 778 N N . THR A 1 102 ? 50.531 -27.031 -26.422 1 73.38 102 THR A N 1
ATOM 779 C CA . THR A 1 102 ? 50.688 -26.766 -25 1 73.38 102 THR A CA 1
ATOM 780 C C . THR A 1 102 ? 49.312 -26.703 -24.328 1 73.38 102 THR A C 1
ATOM 782 O O . THR A 1 102 ? 48.406 -26.016 -24.797 1 73.38 102 THR A O 1
ATOM 785 N N . VAL A 1 103 ? 49.188 -27.484 -23.344 1 73.12 103 VAL A N 1
ATOM 786 C CA . VAL A 1 103 ? 47.969 -27.453 -22.547 1 73.12 103 VAL A CA 1
ATOM 787 C C . VAL A 1 103 ? 48.094 -26.359 -21.484 1 73.12 103 VAL A C 1
ATOM 789 O O . VAL A 1 103 ? 49.031 -26.375 -20.672 1 73.12 103 VAL A O 1
ATOM 792 N N . HIS A 1 104 ? 47.281 -25.359 -21.5 1 77.25 104 HIS A N 1
ATOM 793 C CA . HIS A 1 104 ? 47.219 -24.344 -20.469 1 77.25 104 HIS A CA 1
ATOM 794 C C . HIS A 1 104 ? 46.344 -24.766 -19.297 1 77.25 104 HIS A C 1
ATOM 796 O O . HIS A 1 104 ? 45.156 -24.938 -19.453 1 77.25 104 HIS A O 1
ATOM 802 N N . GLU A 1 105 ? 47.031 -25.016 -18.219 1 77.19 105 GLU A N 1
ATOM 803 C CA . GLU A 1 105 ? 46.281 -25.312 -16.984 1 77.19 105 GLU A CA 1
ATOM 804 C C . GLU A 1 105 ? 45.906 -24.031 -16.266 1 77.19 105 GLU A C 1
ATOM 806 O O . GLU A 1 105 ? 46.75 -23.234 -15.875 1 77.19 105 GLU A O 1
ATOM 811 N N . LEU A 1 106 ? 44.656 -23.781 -16.172 1 79.12 106 LEU A N 1
ATOM 812 C CA . LEU A 1 106 ? 44.156 -22.562 -15.555 1 79.12 106 LEU A CA 1
ATOM 813 C C . LEU A 1 106 ? 43.562 -22.844 -14.18 1 79.12 106 LEU A C 1
ATOM 815 O O . LEU A 1 106 ? 42.844 -23.828 -14 1 79.12 106 LEU A O 1
ATOM 819 N N . ASP A 1 107 ? 44.031 -22.125 -13.164 1 76.19 107 ASP A N 1
ATOM 820 C CA . ASP A 1 107 ? 43.375 -22.062 -11.867 1 76.19 107 ASP A CA 1
ATOM 821 C C . ASP A 1 107 ? 42.469 -20.828 -11.781 1 76.19 107 ASP A C 1
ATOM 823 O O . ASP A 1 107 ? 42.938 -19.719 -11.547 1 76.19 107 ASP A O 1
ATOM 827 N N . LEU A 1 108 ? 41.281 -21.094 -12.094 1 75.19 108 LEU A N 1
ATOM 828 C CA . LEU A 1 108 ? 40.312 -19.984 -12.141 1 75.19 108 LEU A CA 1
ATOM 829 C C . LEU A 1 108 ? 39.594 -19.828 -10.812 1 75.19 108 LEU A C 1
ATOM 831 O O . LEU A 1 108 ? 38.938 -20.781 -10.344 1 75.19 108 LEU A O 1
ATOM 835 N N . VAL A 1 109 ? 39.875 -18.828 -10.148 1 68.19 109 VAL A N 1
ATOM 836 C CA . VAL A 1 109 ? 39.219 -18.516 -8.891 1 68.19 109 VAL A CA 1
ATOM 837 C C . VAL A 1 109 ? 38.219 -17.359 -9.109 1 68.19 109 VAL A C 1
ATOM 839 O O . VAL A 1 109 ? 38.594 -16.312 -9.656 1 68.19 109 VAL A O 1
ATOM 842 N N . PHE A 1 110 ? 36.938 -17.734 -8.898 1 59.69 110 PHE A N 1
ATOM 843 C CA . PHE A 1 110 ? 35.969 -16.656 -8.977 1 59.69 110 PHE A CA 1
ATOM 844 C C . PHE A 1 110 ? 36.375 -15.508 -8.055 1 59.69 110 PHE A C 1
ATOM 846 O O . PHE A 1 110 ? 37.031 -15.727 -7.031 1 59.69 110 PHE A O 1
ATOM 853 N N . GLU A 1 111 ? 36.438 -14.266 -8.633 1 50.5 111 GLU A N 1
ATOM 854 C CA . GLU A 1 111 ? 36.594 -13.125 -7.738 1 50.5 111 GLU A CA 1
ATOM 855 C C . GLU A 1 111 ? 35.469 -13.031 -6.738 1 50.5 111 GLU A C 1
ATOM 857 O O . GLU A 1 111 ? 34.344 -13.523 -7 1 50.5 111 GLU A O 1
ATOM 862 N N . GLU A 1 112 ? 35.812 -12.742 -5.52 1 43.75 112 GLU A N 1
ATOM 863 C CA . GLU A 1 112 ? 34.781 -12.484 -4.496 1 43.75 112 GLU A CA 1
ATOM 864 C C . GLU A 1 112 ? 33.625 -11.695 -5.066 1 43.75 112 GLU A C 1
ATOM 866 O O . GLU A 1 112 ? 33.812 -10.766 -5.848 1 43.75 112 GLU A O 1
ATOM 871 N N . ARG A 1 113 ? 32.625 -12.422 -5.27 1 43.47 113 ARG A N 1
ATOM 872 C CA . ARG A 1 113 ? 31.438 -11.711 -5.688 1 43.47 113 ARG A CA 1
ATOM 873 C C . ARG A 1 113 ? 31.391 -10.312 -5.086 1 43.47 113 ARG A C 1
ATOM 875 O O . ARG A 1 113 ? 31.75 -10.117 -3.926 1 43.47 113 ARG A O 1
ATOM 882 N N . GLY A 1 114 ? 31.281 -9.422 -5.926 1 44.72 114 GLY A N 1
ATOM 883 C CA . GLY A 1 114 ? 30.797 -8.172 -5.363 1 44.72 114 GLY A CA 1
ATOM 884 C C . GLY A 1 114 ? 29.641 -8.359 -4.391 1 44.72 114 GLY A C 1
ATOM 885 O O . GLY A 1 114 ? 29.375 -9.477 -3.947 1 44.72 114 GLY A O 1
ATOM 886 N N . VAL A 1 115 ? 28.875 -7.406 -4.078 1 43.28 115 VAL A N 1
ATOM 887 C CA . VAL A 1 115 ? 27.828 -7.27 -3.076 1 43.28 115 VAL A CA 1
ATOM 888 C C . VAL A 1 115 ? 26.609 -8.109 -3.475 1 43.28 115 VAL A C 1
ATOM 890 O O . VAL A 1 115 ? 26.125 -8.008 -4.602 1 43.28 115 VAL A O 1
ATOM 893 N N . GLU A 1 116 ? 26.406 -9.375 -2.918 1 52.28 116 GLU A N 1
ATOM 894 C CA . GLU A 1 116 ? 25.234 -10.227 -3.135 1 52.28 116 GLU A CA 1
ATOM 895 C C . GLU A 1 116 ? 24.047 -9.758 -2.297 1 52.28 116 GLU A C 1
ATOM 897 O O . GLU A 1 116 ? 24.203 -9.477 -1.104 1 52.28 116 GLU A O 1
ATOM 902 N N . MET A 1 117 ? 22.938 -9.656 -2.984 1 59.38 117 MET A N 1
ATOM 903 C CA . MET A 1 117 ? 21.719 -9.352 -2.254 1 59.38 117 MET A CA 1
ATOM 904 C C . MET A 1 117 ? 21.422 -10.422 -1.21 1 59.38 117 MET A C 1
ATOM 906 O O . MET A 1 117 ? 21.406 -11.609 -1.525 1 59.38 117 MET A O 1
ATOM 910 N N . PRO A 1 118 ? 21.391 -10.008 0.043 1 59.06 118 PRO A N 1
ATOM 911 C CA . PRO A 1 118 ? 20.938 -10.992 1.025 1 59.06 118 PRO A CA 1
ATOM 912 C C . PRO A 1 118 ? 19.547 -11.562 0.694 1 59.06 118 PRO A C 1
ATOM 914 O O . PRO A 1 118 ? 18.594 -10.805 0.51 1 59.06 118 PRO A O 1
ATOM 917 N N . GLN A 1 119 ? 19.516 -12.773 0.202 1 57.5 119 GLN A N 1
ATOM 918 C CA . GLN A 1 119 ? 18.234 -13.414 -0.104 1 57.5 119 GLN A CA 1
ATOM 919 C C . GLN A 1 119 ? 18.25 -14.875 0.32 1 57.5 119 GLN A C 1
ATOM 921 O O . GLN A 1 119 ? 19.297 -15.43 0.637 1 57.5 119 GLN A O 1
ATOM 926 N N . VAL A 1 120 ? 17.078 -15.328 0.528 1 50.84 120 VAL A N 1
ATOM 927 C CA . VAL A 1 120 ? 16.922 -16.75 0.799 1 50.84 120 VAL A CA 1
ATOM 928 C C . VAL A 1 120 ? 16.672 -17.5 -0.505 1 50.84 120 VAL A C 1
ATOM 930 O O . VAL A 1 120 ? 15.68 -17.234 -1.199 1 50.84 120 VAL A O 1
ATOM 933 N N . THR A 1 121 ? 17.625 -18.141 -0.906 1 59.81 121 THR A N 1
ATOM 934 C CA . THR A 1 121 ? 17.469 -19 -2.076 1 59.81 121 THR A CA 1
ATOM 935 C C . THR A 1 121 ? 17.391 -20.469 -1.668 1 59.81 121 THR A C 1
ATOM 937 O O . THR A 1 121 ? 17.719 -20.812 -0.531 1 59.81 121 THR A O 1
ATOM 940 N N . ILE A 1 122 ? 16.625 -21.172 -2.438 1 49.31 122 ILE A N 1
ATOM 941 C CA . ILE A 1 122 ? 16.531 -22.609 -2.203 1 49.31 122 ILE A CA 1
ATOM 942 C C . ILE A 1 122 ? 17.906 -23.25 -2.432 1 49.31 122 ILE A C 1
ATOM 944 O O . ILE A 1 122 ? 18.344 -24.078 -1.635 1 49.31 122 ILE A O 1
ATOM 948 N N . ILE A 1 123 ? 18.359 -22.859 -3.533 1 45.53 123 ILE A N 1
ATOM 949 C CA . ILE A 1 123 ? 19.688 -23.375 -3.846 1 45.53 123 ILE A CA 1
ATOM 950 C C . ILE A 1 123 ? 20.75 -22.375 -3.418 1 45.53 123 ILE A C 1
ATOM 952 O O . ILE A 1 123 ? 20.75 -21.234 -3.881 1 45.53 123 ILE A O 1
ATOM 956 N N . ALA A 1 124 ? 21.188 -22.406 -2.078 1 44.03 124 ALA A N 1
ATOM 957 C CA . ALA A 1 124 ? 22.156 -21.484 -1.485 1 44.03 124 ALA A CA 1
ATOM 958 C C . ALA A 1 124 ? 23.219 -21.062 -2.5 1 44.03 124 ALA A C 1
ATOM 960 O O . ALA A 1 124 ? 23.609 -21.859 -3.35 1 44.03 124 ALA A O 1
ATOM 961 N N . SER A 1 125 ? 23.297 -19.812 -2.68 1 40.84 125 SER A N 1
ATOM 962 C CA . SER A 1 125 ? 24.281 -19.203 -3.572 1 40.84 125 SER A CA 1
ATOM 963 C C . SER A 1 125 ? 25.625 -19.906 -3.488 1 40.84 125 SER A C 1
ATOM 965 O O . SER A 1 125 ? 26.297 -20.078 -4.5 1 40.84 125 SER A O 1
ATOM 967 N N . LYS A 1 126 ? 26.062 -20.156 -2.291 1 36 126 LYS A N 1
ATOM 968 C CA . LYS A 1 126 ? 27.391 -20.734 -2.174 1 36 126 LYS A CA 1
ATOM 969 C C . LYS A 1 126 ? 27.469 -22.094 -2.885 1 36 126 LYS A C 1
ATOM 971 O O . LYS A 1 126 ? 28.5 -22.453 -3.441 1 36 126 LYS A O 1
ATOM 976 N N . ASP A 1 127 ? 26.359 -23 -2.658 1 37.12 127 ASP A N 1
ATOM 977 C CA . ASP A 1 127 ? 26.375 -24.359 -3.166 1 37.12 127 ASP A CA 1
ATOM 978 C C . ASP A 1 127 ? 25.453 -24.516 -4.371 1 37.12 127 ASP A C 1
ATOM 980 O O . ASP A 1 127 ? 24.562 -25.375 -4.371 1 37.12 127 ASP A O 1
ATOM 984 N N . ARG A 1 128 ? 25.234 -23.672 -5.141 1 40.06 128 ARG A N 1
ATOM 985 C CA . ARG A 1 128 ? 24.438 -23.812 -6.352 1 40.06 128 ARG A CA 1
ATOM 986 C C . ARG A 1 128 ? 24.891 -25 -7.184 1 40.06 128 ARG A C 1
ATOM 988 O O . ARG A 1 128 ? 24.719 -25.016 -8.406 1 40.06 128 ARG A O 1
ATOM 995 N N . VAL A 1 129 ? 25.703 -25.781 -6.41 1 39.97 129 VAL A N 1
ATOM 996 C CA . VAL A 1 129 ? 26.047 -27.109 -6.914 1 39.97 129 VAL A CA 1
ATOM 997 C C . VAL A 1 129 ? 24.938 -28.094 -6.578 1 39.97 129 VAL A C 1
ATOM 999 O O . VAL A 1 129 ? 24.703 -28.406 -5.406 1 39.97 129 VAL A O 1
ATOM 1002 N N . PHE A 1 130 ? 24.047 -28.219 -7.5 1 46.75 130 PHE A N 1
ATOM 1003 C CA . PHE A 1 130 ? 22.969 -29.203 -7.414 1 46.75 130 PHE A CA 1
ATOM 1004 C C . PHE A 1 130 ? 23.406 -30.422 -6.621 1 46.75 130 PHE A C 1
ATOM 1006 O O . PHE A 1 130 ? 22.594 -31.047 -5.938 1 46.75 130 PHE A O 1
ATOM 1013 N N . SER A 1 131 ? 24.703 -30.562 -6.629 1 45.47 131 SER A N 1
ATOM 1014 C CA . SER A 1 131 ? 25.203 -31.812 -6.047 1 45.47 131 SER A CA 1
ATOM 1015 C C . SER A 1 131 ? 25.141 -31.766 -4.523 1 45.47 131 SER A C 1
ATOM 1017 O O . SER A 1 131 ? 25.203 -32.812 -3.863 1 45.47 131 SER A O 1
ATOM 1019 N N . ARG A 1 132 ? 24.875 -30.594 -3.986 1 51.62 132 ARG A N 1
ATOM 1020 C CA . ARG A 1 132 ? 24.922 -30.547 -2.529 1 51.62 132 ARG A CA 1
ATOM 1021 C C . ARG A 1 132 ? 23.531 -30.312 -1.938 1 51.62 132 ARG A C 1
ATOM 1023 O O . ARG A 1 132 ? 23.391 -30.203 -0.72 1 51.62 132 ARG A O 1
ATOM 1030 N N . VAL A 1 133 ? 22.672 -30.234 -2.764 1 61.84 133 VAL A N 1
ATOM 1031 C CA . VAL A 1 133 ? 21.312 -30.047 -2.262 1 61.84 133 VAL A CA 1
ATOM 1032 C C . VAL A 1 133 ? 20.656 -31.422 -2.076 1 61.84 133 VAL A C 1
ATOM 1034 O O . VAL A 1 133 ? 20.625 -32.219 -3.006 1 61.84 133 VAL A O 1
ATOM 1037 N N . PRO A 1 134 ? 20.375 -31.609 -0.849 1 66.88 134 PRO A N 1
ATOM 1038 C CA . PRO A 1 134 ? 19.656 -32.875 -0.697 1 66.88 134 PRO A CA 1
ATOM 1039 C C . PRO A 1 134 ? 18.281 -32.875 -1.362 1 66.88 134 PRO A C 1
ATOM 1041 O O . PRO A 1 134 ? 17.484 -31.938 -1.132 1 66.88 134 PRO A O 1
ATOM 1044 N N . GLY A 1 135 ? 18.109 -33.812 -2.334 1 75.19 135 GLY A N 1
ATOM 1045 C CA . GLY A 1 135 ? 16.781 -33.969 -2.92 1 75.19 135 GLY A CA 1
ATOM 1046 C C . GLY A 1 135 ? 16.703 -33.5 -4.355 1 75.19 135 GLY A C 1
ATOM 1047 O O . GLY A 1 135 ? 17.688 -32.969 -4.898 1 75.19 135 GLY A O 1
ATOM 1048 N N . SER A 1 136 ? 15.555 -33.625 -4.898 1 83.62 136 SER A N 1
ATOM 1049 C CA . SER A 1 136 ? 15.305 -33.219 -6.281 1 83.62 136 SER A CA 1
ATOM 1050 C C . SER A 1 136 ? 15.109 -31.719 -6.398 1 83.62 136 SER A C 1
ATOM 1052 O O . SER A 1 136 ? 14.266 -31.141 -5.715 1 83.62 136 SER A O 1
ATOM 1054 N N . VAL A 1 137 ? 15.93 -31.109 -7.176 1 84.81 137 VAL A N 1
ATOM 1055 C CA . VAL A 1 137 ? 15.875 -29.656 -7.359 1 84.81 137 VAL A CA 1
ATOM 1056 C C . VAL A 1 137 ? 16.094 -29.312 -8.828 1 84.81 137 VAL A C 1
ATOM 1058 O O . VAL A 1 137 ? 16.906 -29.953 -9.508 1 84.81 137 VAL A O 1
ATOM 1061 N N . THR A 1 138 ? 15.289 -28.375 -9.281 1 87.69 138 THR A N 1
ATOM 1062 C CA . THR A 1 138 ? 15.453 -27.859 -10.633 1 87.69 138 THR A CA 1
ATOM 1063 C C . THR A 1 138 ? 15.703 -26.344 -10.594 1 87.69 138 THR A C 1
ATOM 1065 O O . THR A 1 138 ? 15.086 -25.625 -9.812 1 87.69 138 THR A O 1
ATOM 1068 N N . TYR A 1 139 ? 16.625 -25.891 -11.383 1 86 139 TYR A N 1
ATOM 1069 C CA . TYR A 1 139 ? 16.859 -24.469 -11.57 1 86 139 TYR A CA 1
ATOM 1070 C C . TYR A 1 139 ? 16.719 -24.078 -13.039 1 86 139 TYR A C 1
ATOM 1072 O O . TYR A 1 139 ? 17.422 -24.625 -13.898 1 86 139 TYR A O 1
ATOM 1080 N N . LEU A 1 140 ? 15.844 -23.234 -13.297 1 91.5 140 LEU A N 1
ATOM 1081 C CA . LEU A 1 140 ? 15.664 -22.656 -14.625 1 91.5 140 LEU A CA 1
ATOM 1082 C C . LEU A 1 140 ? 16.219 -21.234 -14.688 1 91.5 140 LEU A C 1
ATOM 1084 O O . LEU A 1 140 ? 15.617 -20.312 -14.133 1 91.5 140 LEU A O 1
ATOM 1088 N N . ASP A 1 141 ? 17.25 -21.031 -15.43 1 85.81 141 ASP A N 1
ATOM 1089 C CA . ASP A 1 141 ? 17.938 -19.734 -15.414 1 85.81 141 ASP A CA 1
ATOM 1090 C C . ASP A 1 141 ? 17.375 -18.797 -16.484 1 85.81 141 ASP A C 1
ATOM 1092 O O . ASP A 1 141 ? 16.406 -19.141 -17.156 1 85.81 141 ASP A O 1
ATOM 1096 N N . ALA A 1 142 ? 17.984 -17.688 -16.578 1 87.31 142 ALA A N 1
ATOM 1097 C CA . ALA A 1 142 ? 17.516 -16.641 -17.469 1 87.31 142 ALA A CA 1
ATOM 1098 C C . ALA A 1 142 ? 17.641 -17.078 -18.938 1 87.31 142 ALA A C 1
ATOM 1100 O O . ALA A 1 142 ? 16.812 -16.719 -19.766 1 87.31 142 ALA A O 1
ATOM 1101 N N . LYS A 1 143 ? 18.672 -17.734 -19.25 1 83.62 143 LYS A N 1
ATOM 1102 C CA . LYS A 1 143 ? 18.875 -18.203 -20.609 1 83.62 143 LYS A CA 1
ATOM 1103 C C . LYS A 1 143 ? 17.75 -19.141 -21.047 1 83.62 143 LYS A C 1
ATOM 1105 O O . LYS A 1 143 ? 17.266 -19.062 -22.172 1 83.62 143 LYS A O 1
ATOM 1110 N N . GLU A 1 144 ? 17.453 -20.062 -20.125 1 89.5 144 GLU A N 1
ATOM 1111 C CA . GLU A 1 144 ? 16.344 -20.969 -20.406 1 89.5 144 GLU A CA 1
ATOM 1112 C C . GLU A 1 144 ? 15.047 -20.188 -20.594 1 89.5 144 GLU A C 1
ATOM 1114 O O . GLU A 1 144 ? 14.266 -20.484 -21.516 1 89.5 144 GLU A O 1
ATOM 1119 N N . ILE A 1 145 ? 14.781 -19.25 -19.797 1 93 145 ILE A N 1
ATOM 1120 C CA . ILE A 1 145 ? 13.562 -18.453 -19.891 1 93 145 ILE A CA 1
ATOM 1121 C C . ILE A 1 145 ? 13.531 -17.719 -21.234 1 93 145 ILE A C 1
ATOM 1123 O O . ILE A 1 145 ? 12.5 -17.672 -21.906 1 93 145 ILE A O 1
ATOM 1127 N N . GLN A 1 146 ? 14.656 -17.188 -21.609 1 90.88 146 GLN A N 1
ATOM 1128 C CA . GLN A 1 146 ? 14.742 -16.484 -22.875 1 90.88 146 GLN A CA 1
ATOM 1129 C C . GLN A 1 146 ? 14.531 -17.422 -24.047 1 90.88 146 GLN A C 1
ATOM 1131 O O . GLN A 1 146 ? 13.898 -17.062 -25.047 1 90.88 146 GLN A O 1
ATOM 1136 N N . ALA A 1 147 ? 15.086 -18.594 -23.922 1 90.69 147 ALA A N 1
ATOM 1137 C CA . ALA A 1 147 ? 14.953 -19.562 -25 1 90.69 147 ALA A CA 1
ATOM 1138 C C . ALA A 1 147 ? 13.5 -19.984 -25.172 1 90.69 147 ALA A C 1
ATOM 1140 O O . ALA A 1 147 ? 13.047 -20.266 -26.297 1 90.69 147 ALA A O 1
ATOM 1141 N N . VAL A 1 148 ? 12.805 -20.047 -24.109 1 92.88 148 VAL A N 1
ATOM 1142 C CA . VAL A 1 148 ? 11.398 -20.406 -24.141 1 92.88 148 VAL A CA 1
ATOM 1143 C C . VAL A 1 148 ? 10.578 -19.25 -24.703 1 92.88 148 VAL A C 1
ATOM 1145 O O . VAL A 1 148 ? 9.562 -19.453 -25.375 1 92.88 148 VAL A O 1
ATOM 1148 N N . ASN A 1 149 ? 11.047 -18.016 -24.453 1 93.62 149 ASN A N 1
ATOM 1149 C CA . ASN A 1 149 ? 10.281 -16.812 -24.781 1 93.62 149 ASN A CA 1
ATOM 1150 C C . ASN A 1 149 ? 8.812 -16.969 -24.406 1 93.62 149 ASN A C 1
ATOM 1152 O O . ASN A 1 149 ? 7.934 -16.891 -25.281 1 93.62 149 ASN A O 1
ATOM 1156 N N . PRO A 1 150 ? 8.555 -17.047 -23.203 1 93.31 150 PRO A N 1
ATOM 1157 C CA . PRO A 1 150 ? 7.234 -17.5 -22.75 1 93.31 150 PRO A CA 1
ATOM 1158 C C . PRO A 1 150 ? 6.156 -16.422 -22.953 1 93.31 150 PRO A C 1
ATOM 1160 O O . PRO A 1 150 ? 6.41 -15.242 -22.703 1 93.31 150 PRO A O 1
ATOM 1163 N N . LEU A 1 151 ? 5.016 -16.875 -23.422 1 92.44 151 LEU A N 1
ATOM 1164 C CA . LEU A 1 151 ? 3.785 -16.094 -23.297 1 92.44 151 LEU A CA 1
ATOM 1165 C C . LEU A 1 151 ? 3.279 -16.094 -21.859 1 92.44 151 LEU A C 1
ATOM 1167 O O . LEU A 1 151 ? 2.779 -15.086 -21.375 1 92.44 151 LEU A O 1
ATOM 1171 N N . SER A 1 152 ? 3.441 -17.25 -21.281 1 92.56 152 SER A N 1
ATOM 1172 C CA . SER A 1 152 ? 3.051 -17.5 -19.891 1 92.56 152 SER A CA 1
ATOM 1173 C C . SER A 1 152 ? 4.18 -18.172 -19.109 1 92.56 152 SER A C 1
ATOM 1175 O O . SER A 1 152 ? 4.945 -18.953 -19.672 1 92.56 152 SER A O 1
ATOM 1177 N N . GLY A 1 153 ? 4.188 -17.938 -17.828 1 95.56 153 GLY A N 1
ATOM 1178 C CA . GLY A 1 153 ? 5.148 -18.625 -16.984 1 95.56 153 GLY A CA 1
ATOM 1179 C C . GLY A 1 153 ? 4.957 -20.125 -16.938 1 95.56 153 GLY A C 1
ATOM 1180 O O . GLY A 1 153 ? 5.891 -20.875 -16.625 1 95.56 153 GLY A O 1
ATOM 1181 N N . ASN A 1 154 ? 3.818 -20.562 -17.266 1 96.69 154 ASN A N 1
ATOM 1182 C CA . ASN A 1 154 ? 3.529 -22 -17.281 1 96.69 154 ASN A CA 1
ATOM 1183 C C . ASN A 1 154 ? 4.492 -22.75 -18.203 1 96.69 154 ASN A C 1
ATOM 1185 O O . ASN A 1 154 ? 4.891 -23.875 -17.891 1 96.69 154 ASN A O 1
ATOM 1189 N N . GLU A 1 155 ? 4.844 -22.125 -19.266 1 96.75 155 GLU A N 1
ATOM 1190 C CA . GLU A 1 155 ? 5.738 -22.75 -20.234 1 96.75 155 GLU A CA 1
ATOM 1191 C C . GLU A 1 155 ? 7.109 -23.016 -19.625 1 96.75 155 GLU A C 1
ATOM 1193 O O . GLU A 1 155 ? 7.742 -24.031 -19.922 1 96.75 155 GLU A O 1
ATOM 1198 N N . VAL A 1 156 ? 7.488 -22.109 -18.812 1 97.12 156 VAL A N 1
ATOM 1199 C CA . VAL A 1 156 ? 8.789 -22.25 -18.172 1 97.12 156 VAL A CA 1
ATOM 1200 C C . VAL A 1 156 ? 8.719 -23.328 -17.094 1 97.12 156 VAL A C 1
ATOM 1202 O O . VAL A 1 156 ? 9.602 -24.188 -17 1 97.12 156 VAL A O 1
ATOM 1205 N N . LEU A 1 157 ? 7.711 -23.328 -16.328 1 97.5 157 LEU A N 1
ATOM 1206 C CA . LEU A 1 157 ? 7.574 -24.266 -15.219 1 97.5 157 LEU A CA 1
ATOM 1207 C C . LEU A 1 157 ? 7.461 -25.703 -15.711 1 97.5 157 LEU A C 1
ATOM 1209 O O . LEU A 1 157 ? 7.926 -26.625 -15.047 1 97.5 157 LEU A O 1
ATOM 1213 N N . ARG A 1 158 ? 6.957 -25.906 -16.859 1 96.56 158 ARG A N 1
ATOM 1214 C CA . ARG A 1 158 ? 6.793 -27.25 -17.438 1 96.56 158 ARG A CA 1
ATOM 1215 C C . ARG A 1 158 ? 8.148 -27.875 -17.75 1 96.56 158 ARG A C 1
ATOM 1217 O O . ARG A 1 158 ? 8.234 -29.078 -17.969 1 96.56 158 ARG A O 1
ATOM 1224 N N . ARG A 1 159 ? 9.141 -27.031 -17.766 1 96.19 159 ARG A N 1
ATOM 1225 C CA . ARG A 1 159 ? 10.477 -27.531 -18.078 1 96.19 159 ARG A CA 1
ATOM 1226 C C . ARG A 1 159 ? 11.07 -28.297 -16.891 1 96.19 159 ARG A C 1
ATOM 1228 O O . ARG A 1 159 ? 12.227 -28.734 -16.953 1 96.19 159 ARG A O 1
ATOM 1235 N N . SER A 1 160 ? 10.352 -28.547 -15.914 1 95.12 160 SER A N 1
ATOM 1236 C CA . SER A 1 160 ? 10.797 -29.328 -14.766 1 95.12 160 SER A CA 1
ATOM 1237 C C . SER A 1 160 ? 10.016 -30.625 -14.633 1 95.12 160 SER A C 1
ATOM 1239 O O . SER A 1 160 ? 8.781 -30.625 -14.617 1 95.12 160 SER A O 1
ATOM 1241 N N . PRO A 1 161 ? 10.719 -31.75 -14.531 1 94.94 161 PRO A N 1
ATOM 1242 C CA . PRO A 1 161 ? 9.977 -32.969 -14.281 1 94.94 161 PRO A CA 1
ATOM 1243 C C . PRO A 1 161 ? 9.195 -32.969 -12.969 1 94.94 161 PRO A C 1
ATOM 1245 O O . PRO A 1 161 ? 9.633 -32.312 -12.008 1 94.94 161 PRO A O 1
ATOM 1248 N N . GLY A 1 162 ? 8.141 -33.594 -12.938 1 95.5 162 GLY A N 1
ATOM 1249 C CA . GLY A 1 162 ? 7.324 -33.719 -11.734 1 95.5 162 GLY A CA 1
ATOM 1250 C C . GLY A 1 162 ? 6.371 -32.531 -11.57 1 95.5 162 GLY A C 1
ATOM 1251 O O . GLY A 1 162 ? 5.527 -32.562 -10.672 1 95.5 162 GLY A O 1
ATOM 1252 N N . VAL A 1 163 ? 6.488 -31.516 -12.375 1 96.81 163 VAL A N 1
ATOM 1253 C CA . VAL A 1 163 ? 5.66 -30.312 -12.258 1 96.81 163 VAL A CA 1
ATOM 1254 C C . VAL A 1 163 ? 4.605 -30.312 -13.367 1 96.81 163 VAL A C 1
ATOM 1256 O O . VAL A 1 163 ? 4.945 -30.281 -14.555 1 96.81 163 VAL A O 1
ATOM 1259 N N . HIS A 1 164 ? 3.414 -30.375 -12.945 1 97.06 164 HIS A N 1
ATOM 1260 C CA . HIS A 1 164 ? 2.277 -30.297 -13.859 1 97.06 164 HIS A CA 1
ATOM 1261 C C . HIS A 1 164 ? 1.567 -28.953 -13.727 1 97.06 164 HIS A C 1
ATOM 1263 O O . HIS A 1 164 ? 1.115 -28.578 -12.641 1 97.06 164 HIS A O 1
ATOM 1269 N N . VAL A 1 165 ? 1.451 -28.219 -14.828 1 97.06 165 VAL A N 1
ATOM 1270 C CA . VAL A 1 165 ? 0.819 -26.891 -14.812 1 97.06 165 VAL A CA 1
ATOM 1271 C C . VAL A 1 165 ? -0.404 -26.906 -15.727 1 97.06 165 VAL A C 1
ATOM 1273 O O . VAL A 1 165 ? -0.313 -27.281 -16.891 1 97.06 165 VAL A O 1
ATOM 1276 N N . VAL A 1 166 ? -1.504 -26.469 -15.203 1 96.12 166 VAL A N 1
ATOM 1277 C CA . VAL A 1 166 ? -2.76 -26.469 -15.945 1 96.12 166 VAL A CA 1
ATOM 1278 C C . VAL A 1 166 ? -3.098 -25.031 -16.375 1 96.12 166 VAL A C 1
ATOM 1280 O O . VAL A 1 166 ? -3.127 -24.125 -15.539 1 96.12 166 VAL A O 1
ATOM 1283 N N . ASP A 1 167 ? -3.361 -24.891 -17.609 1 93.56 167 ASP A N 1
ATOM 1284 C CA . ASP A 1 167 ? -3.727 -23.578 -18.125 1 93.56 167 ASP A CA 1
ATOM 1285 C C . ASP A 1 167 ? -5.207 -23.281 -17.875 1 93.56 167 ASP A C 1
ATOM 1287 O O . ASP A 1 167 ? -6.047 -24.172 -17.984 1 93.56 167 ASP A O 1
ATOM 1291 N N . GLU A 1 168 ? -5.461 -22.078 -17.562 1 91 168 GLU A N 1
ATOM 1292 C CA . GLU A 1 168 ? -6.84 -21.641 -17.391 1 91 168 GLU A CA 1
ATOM 1293 C C . GLU A 1 168 ? -7.188 -20.516 -18.359 1 91 168 GLU A C 1
ATOM 1295 O O . GLU A 1 168 ? -8.039 -20.688 -19.234 1 91 168 GLU A O 1
ATOM 1300 N N . GLU A 1 169 ? -6.449 -19.406 -18.344 1 87.12 169 GLU A N 1
ATOM 1301 C CA . GLU A 1 169 ? -6.742 -18.25 -19.203 1 87.12 169 GLU A CA 1
ATOM 1302 C C . GLU A 1 169 ? -5.711 -18.125 -20.312 1 87.12 169 GLU A C 1
ATOM 1304 O O . GLU A 1 169 ? -5.852 -17.281 -21.203 1 87.12 169 GLU A O 1
ATOM 1309 N N . GLY A 1 170 ? -4.699 -18.875 -20.266 1 86.5 170 GLY A N 1
ATOM 1310 C CA . GLY A 1 170 ? -3.713 -18.875 -21.344 1 86.5 170 GLY A CA 1
ATOM 1311 C C . GLY A 1 170 ? -2.482 -18.047 -21.016 1 86.5 170 GLY A C 1
ATOM 1312 O O . GLY A 1 170 ? -1.458 -18.156 -21.688 1 86.5 170 GLY A O 1
ATOM 1313 N N . LEU A 1 171 ? -2.484 -17.297 -20.016 1 90 171 LEU A N 1
ATOM 1314 C CA . LEU A 1 171 ? -1.393 -16.375 -19.719 1 90 171 LEU A CA 1
ATOM 1315 C C . LEU A 1 171 ? -0.741 -16.719 -18.375 1 90 171 LEU A C 1
ATOM 1317 O O . LEU A 1 171 ? 0.285 -16.125 -18.031 1 90 171 LEU A O 1
ATOM 1321 N N . GLY A 1 172 ? -1.273 -17.625 -17.688 1 92.25 172 GLY A N 1
ATOM 1322 C CA . GLY A 1 172 ? -0.701 -18.016 -16.422 1 92.25 172 GLY A CA 1
ATOM 1323 C C . GLY A 1 172 ? -0.826 -16.938 -15.352 1 92.25 172 GLY A C 1
ATOM 1324 O O . GLY A 1 172 ? 0.009 -16.859 -14.445 1 92.25 172 GLY A O 1
ATOM 1325 N N . MET A 1 173 ? -1.805 -16.062 -15.438 1 93.12 173 MET A N 1
ATOM 1326 C CA . MET A 1 173 ? -2.014 -15.023 -14.438 1 93.12 173 MET A CA 1
ATOM 1327 C C . MET A 1 173 ? -2.508 -15.625 -13.125 1 93.12 173 MET A C 1
ATOM 1329 O O . MET A 1 173 ? -2.256 -15.078 -12.047 1 93.12 173 MET A O 1
ATOM 1333 N N . ARG A 1 174 ? -3.188 -16.703 -13.219 1 93.94 174 ARG A N 1
ATOM 1334 C CA . ARG A 1 174 ? -3.52 -17.609 -12.125 1 93.94 174 ARG A CA 1
ATOM 1335 C C . ARG A 1 174 ? -2.855 -18.969 -12.312 1 93.94 174 ARG A C 1
ATOM 1337 O O . ARG A 1 174 ? -3.381 -19.812 -13.031 1 93.94 174 ARG A O 1
ATOM 1344 N N . VAL A 1 175 ? -1.847 -19.141 -11.648 1 95.19 175 VAL A N 1
ATOM 1345 C CA . VAL A 1 175 ? -1.064 -20.344 -11.906 1 95.19 175 VAL A CA 1
ATOM 1346 C C . VAL A 1 175 ? -1.666 -21.531 -11.148 1 95.19 175 VAL A C 1
ATOM 1348 O O . VAL A 1 175 ? -2.078 -21.391 -9.992 1 95.19 175 VAL A O 1
ATOM 1351 N N . ASN A 1 176 ? -1.825 -22.594 -11.812 1 96.12 176 ASN A N 1
ATOM 1352 C CA . ASN A 1 176 ? -2.289 -23.875 -11.273 1 96.12 176 ASN A CA 1
ATOM 1353 C C . ASN A 1 176 ? -1.212 -24.953 -11.375 1 96.12 176 ASN A C 1
ATOM 1355 O O . ASN A 1 176 ? -1.084 -25.609 -12.406 1 96.12 176 ASN A O 1
ATOM 1359 N N . ILE A 1 177 ? -0.538 -25.125 -10.273 1 96.62 177 ILE A N 1
ATOM 1360 C CA . ILE A 1 177 ? 0.61 -26.031 -10.289 1 96.62 177 ILE A CA 1
ATOM 1361 C C . ILE A 1 177 ? 0.344 -27.219 -9.367 1 96.62 177 ILE A C 1
ATOM 1363 O O . ILE A 1 177 ? -0.093 -27.047 -8.227 1 96.62 177 ILE A O 1
ATOM 1367 N N . GLY A 1 178 ? 0.535 -28.391 -9.898 1 95.06 178 GLY A N 1
ATOM 1368 C CA . GLY A 1 178 ? 0.602 -29.609 -9.117 1 95.06 178 GLY A CA 1
ATOM 1369 C C . GLY A 1 178 ? 1.938 -30.312 -9.227 1 95.06 178 GLY A C 1
ATOM 1370 O O . GLY A 1 178 ? 2.465 -30.484 -10.328 1 95.06 178 GLY A O 1
ATOM 1371 N N . ILE A 1 179 ? 2.451 -30.641 -8.133 1 95.62 179 ILE A N 1
ATOM 1372 C CA . ILE A 1 179 ? 3.709 -31.375 -8.117 1 95.62 179 ILE A CA 1
ATOM 1373 C C . ILE A 1 179 ? 3.459 -32.812 -7.676 1 95.62 179 ILE A C 1
ATOM 1375 O O . ILE A 1 179 ? 2.777 -33.062 -6.676 1 95.62 179 ILE A O 1
ATOM 1379 N N . ARG A 1 180 ? 3.947 -33.75 -8.461 1 95.75 180 ARG A N 1
ATOM 1380 C CA . ARG A 1 180 ? 3.939 -35.188 -8.133 1 95.75 180 ARG A CA 1
ATOM 1381 C C . ARG A 1 180 ? 2.523 -35.656 -7.848 1 95.75 180 ARG A C 1
ATOM 1383 O O . ARG A 1 180 ? 2.289 -36.375 -6.859 1 95.75 180 ARG A O 1
ATOM 1390 N N . GLY A 1 181 ? 1.596 -35.219 -8.625 1 94.44 181 GLY A N 1
ATOM 1391 C CA . GLY A 1 181 ? 0.241 -35.75 -8.625 1 94.44 181 GLY A CA 1
ATOM 1392 C C . GLY A 1 181 ? -0.712 -34.938 -7.754 1 94.44 181 GLY A C 1
ATOM 1393 O O . GLY A 1 181 ? -1.912 -35.219 -7.719 1 94.44 181 GLY A O 1
ATOM 1394 N N . LEU A 1 182 ? -0.235 -33.969 -7.113 1 93.19 182 LEU A N 1
ATOM 1395 C CA . LEU A 1 182 ? -1.09 -33.125 -6.289 1 93.19 182 LEU A CA 1
ATOM 1396 C C . LEU A 1 182 ? -2.002 -32.25 -7.156 1 93.19 182 LEU A C 1
ATOM 1398 O O . LEU A 1 182 ? -1.651 -31.922 -8.289 1 93.19 182 LEU A O 1
ATOM 1402 N N . ASP A 1 183 ? -3.139 -31.922 -6.621 1 91.62 183 ASP A N 1
ATOM 1403 C CA . ASP A 1 183 ? -4.113 -31.109 -7.359 1 91.62 183 ASP A CA 1
ATOM 1404 C C . ASP A 1 183 ? -3.557 -29.719 -7.668 1 91.62 183 ASP A C 1
ATOM 1406 O O . ASP A 1 183 ? -3.121 -29 -6.766 1 91.62 183 ASP A O 1
ATOM 1410 N N . PRO A 1 184 ? -3.619 -29.312 -8.867 1 94.38 184 PRO A N 1
ATOM 1411 C CA . PRO A 1 184 ? -2.979 -28.047 -9.273 1 94.38 184 PRO A CA 1
ATOM 1412 C C . PRO A 1 184 ? -3.834 -26.828 -8.961 1 94.38 184 PRO A C 1
ATOM 1414 O O . PRO A 1 184 ? -3.383 -25.688 -9.141 1 94.38 184 PRO A O 1
ATOM 1417 N N . ASP A 1 185 ? -5.023 -26.906 -8.43 1 92 185 ASP A N 1
ATOM 1418 C CA . ASP A 1 185 ? -5.973 -25.797 -8.281 1 92 185 ASP A CA 1
ATOM 1419 C C . ASP A 1 185 ? -5.363 -24.656 -7.477 1 92 185 ASP A C 1
ATOM 1421 O O . ASP A 1 185 ? -5.105 -24.797 -6.281 1 92 185 ASP A O 1
ATOM 1425 N N . ARG A 1 186 ? -5.156 -23.531 -8.141 1 93.44 186 ARG A N 1
ATOM 1426 C CA . ARG A 1 186 ? -4.648 -22.281 -7.57 1 93.44 186 ARG A CA 1
ATOM 1427 C C . ARG A 1 186 ? -3.322 -22.516 -6.852 1 93.44 186 ARG A C 1
ATOM 1429 O O . ARG A 1 186 ? -2.926 -21.703 -6.004 1 93.44 186 ARG A O 1
ATOM 1436 N N . SER A 1 187 ? -2.703 -23.641 -7.082 1 94.06 187 SER A N 1
ATOM 1437 C CA . SER A 1 187 ? -1.387 -23.969 -6.543 1 94.06 187 SER A CA 1
ATOM 1438 C C . SER A 1 187 ? -1.401 -23.969 -5.016 1 94.06 187 SER A C 1
ATOM 1440 O O . SER A 1 187 ? -0.436 -23.531 -4.379 1 94.06 187 SER A O 1
ATOM 1442 N N . ARG A 1 188 ? -2.377 -24.344 -4.41 1 89.88 188 ARG A N 1
ATOM 1443 C CA . ARG A 1 188 ? -2.555 -24.25 -2.965 1 89.88 188 ARG A CA 1
ATOM 1444 C C . ARG A 1 188 ? -1.591 -25.172 -2.229 1 89.88 188 ARG A C 1
ATOM 1446 O O . ARG A 1 188 ? -1.266 -24.938 -1.062 1 89.88 188 ARG A O 1
ATOM 1453 N N . SER A 1 189 ? -1.111 -26.203 -2.939 1 90.12 189 SER A N 1
ATOM 1454 C CA . SER A 1 189 ? -0.284 -27.203 -2.277 1 90.12 189 SER A CA 1
ATOM 1455 C C . SER A 1 189 ? 1.2 -26.891 -2.447 1 90.12 189 SER A C 1
ATOM 1457 O O . SER A 1 189 ? 2.055 -27.656 -1.977 1 90.12 189 SER A O 1
ATOM 1459 N N . VAL A 1 190 ? 1.479 -25.859 -3.117 1 93.69 190 VAL A N 1
ATOM 1460 C CA . VAL A 1 190 ? 2.859 -25.484 -3.41 1 93.69 190 VAL A CA 1
ATOM 1461 C C . VAL A 1 190 ? 3.191 -24.156 -2.746 1 93.69 190 VAL A C 1
ATOM 1463 O O . VAL A 1 190 ? 2.377 -23.234 -2.754 1 93.69 190 VAL A O 1
ATOM 1466 N N . LEU A 1 191 ? 4.336 -24.109 -2.041 1 95.12 191 LEU A N 1
ATOM 1467 C CA . LEU A 1 191 ? 4.809 -22.828 -1.549 1 95.12 191 LEU A CA 1
ATOM 1468 C C . LEU A 1 191 ? 5.465 -22.016 -2.668 1 95.12 191 LEU A C 1
ATOM 1470 O O . LEU A 1 191 ? 6.473 -22.453 -3.236 1 95.12 191 LEU A O 1
ATOM 1474 N N . VAL A 1 192 ? 4.891 -20.938 -3.004 1 96.12 192 VAL A N 1
ATOM 1475 C CA . VAL A 1 192 ? 5.441 -20.078 -4.055 1 96.12 192 VAL A CA 1
ATOM 1476 C C . VAL A 1 192 ? 6.09 -18.844 -3.436 1 96.12 192 VAL A C 1
ATOM 1478 O O . VAL A 1 192 ? 5.461 -18.125 -2.654 1 96.12 192 VAL A O 1
ATOM 1481 N N . LEU A 1 193 ? 7.328 -18.641 -3.814 1 95.88 193 LEU A N 1
ATOM 1482 C CA . LEU A 1 193 ? 8.117 -17.547 -3.283 1 95.88 193 LEU A CA 1
ATOM 1483 C C . LEU A 1 193 ? 8.664 -16.672 -4.41 1 95.88 193 LEU A C 1
ATOM 1485 O O . LEU A 1 193 ? 8.75 -17.109 -5.559 1 95.88 193 LEU A O 1
ATOM 1489 N N . GLU A 1 194 ? 8.945 -15.547 -4.141 1 95.88 194 GLU A N 1
ATOM 1490 C CA . GLU A 1 194 ? 9.797 -14.664 -4.934 1 95.88 194 GLU A CA 1
ATOM 1491 C C . GLU A 1 194 ? 10.961 -14.133 -4.105 1 95.88 194 GLU A C 1
ATOM 1493 O O . GLU A 1 194 ? 10.758 -13.383 -3.145 1 95.88 194 GLU A O 1
ATOM 1498 N N . ASP A 1 195 ? 12.102 -14.508 -4.426 1 92.69 195 ASP A N 1
ATOM 1499 C CA . ASP A 1 195 ? 13.305 -14.172 -3.674 1 92.69 195 ASP A CA 1
ATOM 1500 C C . ASP A 1 195 ? 13.172 -14.578 -2.207 1 92.69 195 ASP A C 1
ATOM 1502 O O . ASP A 1 195 ? 13.516 -13.805 -1.31 1 92.69 195 ASP A O 1
ATOM 1506 N N . GLY A 1 196 ? 12.562 -15.641 -1.966 1 92.25 196 GLY A N 1
ATOM 1507 C CA . GLY A 1 196 ? 12.469 -16.203 -0.627 1 92.25 196 GLY A CA 1
ATOM 1508 C C . GLY A 1 196 ? 11.273 -15.695 0.15 1 92.25 196 GLY A C 1
ATOM 1509 O O . GLY A 1 196 ? 11.039 -16.109 1.283 1 92.25 196 GLY A O 1
ATOM 1510 N N . ILE A 1 197 ? 10.469 -14.836 -0.427 1 95.62 197 ILE A N 1
ATOM 1511 C CA . ILE A 1 197 ? 9.305 -14.266 0.244 1 95.62 197 ILE A CA 1
ATOM 1512 C C . ILE A 1 197 ? 8.023 -14.875 -0.323 1 95.62 197 ILE A C 1
ATOM 1514 O O . ILE A 1 197 ? 7.84 -14.922 -1.541 1 95.62 197 ILE A O 1
ATOM 1518 N N . PRO A 1 198 ? 7.094 -15.336 0.538 1 95.69 198 PRO A N 1
ATOM 1519 C CA . PRO A 1 198 ? 5.836 -15.883 0.019 1 95.69 198 PRO A CA 1
ATOM 1520 C C . PRO A 1 198 ? 5.047 -14.867 -0.806 1 95.69 198 PRO A C 1
ATOM 1522 O O . PRO A 1 198 ? 5.016 -13.688 -0.468 1 95.69 198 PRO A O 1
ATOM 1525 N N . VAL A 1 199 ? 4.336 -15.359 -1.831 1 95.38 199 VAL A N 1
ATOM 1526 C CA . VAL A 1 199 ? 3.641 -14.406 -2.691 1 95.38 199 VAL A CA 1
ATOM 1527 C C . VAL A 1 199 ? 2.137 -14.664 -2.639 1 95.38 199 VAL A C 1
ATOM 1529 O O . VAL A 1 199 ? 1.349 -13.875 -3.168 1 95.38 199 VAL A O 1
ATOM 1532 N N . ALA A 1 200 ? 1.713 -15.75 -2 1 95.44 200 ALA A N 1
ATOM 1533 C CA . ALA A 1 200 ? 0.29 -16.062 -1.907 1 95.44 200 ALA A CA 1
ATOM 1534 C C . ALA A 1 200 ? -0.485 -14.93 -1.252 1 95.44 200 ALA A C 1
ATOM 1536 O O . ALA A 1 200 ? 0.105 -14.055 -0.605 1 95.44 200 ALA A O 1
ATOM 1537 N N . LEU A 1 201 ? -1.853 -14.891 -1.438 1 95.44 201 LEU A N 1
ATOM 1538 C CA . LEU A 1 201 ? -2.699 -13.859 -0.837 1 95.44 201 LEU A CA 1
ATOM 1539 C C . LEU A 1 201 ? -2.512 -13.82 0.676 1 95.44 201 LEU A C 1
ATOM 1541 O O . LEU A 1 201 ? -2.189 -12.773 1.236 1 95.44 201 LEU A O 1
ATOM 1545 N N . ALA A 1 202 ? -2.725 -14.875 1.271 1 96.88 202 ALA A N 1
ATOM 1546 C CA . ALA A 1 202 ? -2.402 -15.172 2.664 1 96.88 202 ALA A CA 1
ATOM 1547 C C . ALA A 1 202 ? -1.719 -16.531 2.793 1 96.88 202 ALA A C 1
ATOM 1549 O O . ALA A 1 202 ? -2.373 -17.578 2.701 1 96.88 202 ALA A O 1
ATOM 1550 N N . PRO A 1 203 ? -0.438 -16.484 3.041 1 96.31 203 PRO A N 1
ATOM 1551 C CA . PRO A 1 203 ? 0.35 -17.719 2.943 1 96.31 203 PRO A CA 1
ATOM 1552 C C . PRO A 1 203 ? -0.211 -18.844 3.803 1 96.31 203 PRO A C 1
ATOM 1554 O O . PRO A 1 203 ? -0.059 -20.031 3.461 1 96.31 203 PRO A O 1
ATOM 1557 N N . TYR A 1 204 ? -0.819 -18.594 4.953 1 96 204 TYR A N 1
ATOM 1558 C CA . TYR A 1 204 ? -1.365 -19.609 5.832 1 96 204 TYR A CA 1
ATOM 1559 C C . TYR A 1 204 ? -2.863 -19.781 5.609 1 96 204 TYR A C 1
ATOM 1561 O O . TYR A 1 204 ? -3.324 -20.875 5.25 1 96 204 TYR A O 1
ATOM 1569 N N . GLY A 1 205 ? -3.598 -18.719 5.699 1 94.06 205 GLY A N 1
ATOM 1570 C CA . GLY A 1 205 ? -5.051 -18.781 5.754 1 94.06 205 GLY A CA 1
ATOM 1571 C C . GLY A 1 205 ? -5.695 -18.922 4.391 1 94.06 205 GLY A C 1
ATOM 1572 O O . GLY A 1 205 ? -6.828 -19.391 4.281 1 94.06 205 GLY A O 1
ATOM 1573 N N . GLU A 1 206 ? -5.094 -18.484 3.355 1 93.62 206 GLU A N 1
ATOM 1574 C CA . GLU A 1 206 ? -5.57 -18.547 1.976 1 93.62 206 GLU A CA 1
ATOM 1575 C C . GLU A 1 206 ? -4.402 -18.594 0.992 1 93.62 206 GLU A C 1
ATOM 1577 O O . GLU A 1 206 ? -4.164 -17.641 0.252 1 93.62 206 GLU A O 1
ATOM 1582 N N . PRO A 1 207 ? -3.834 -19.734 0.824 1 93 207 PRO A N 1
ATOM 1583 C CA . PRO A 1 207 ? -2.596 -19.859 0.054 1 93 207 PRO A CA 1
ATOM 1584 C C . PRO A 1 207 ? -2.838 -19.891 -1.453 1 93 207 PRO A C 1
ATOM 1586 O O . PRO A 1 207 ? -1.911 -20.141 -2.227 1 93 207 PRO A O 1
ATOM 1589 N N . GLU A 1 208 ? -4.027 -19.578 -1.938 1 92.06 208 GLU A N 1
ATOM 1590 C CA . GLU A 1 208 ? -4.371 -19.609 -3.357 1 92.06 208 GLU A CA 1
ATOM 1591 C C . GLU A 1 208 ? -3.615 -18.547 -4.137 1 92.06 208 GLU A C 1
ATOM 1593 O O . GLU A 1 208 ? -3.441 -17.422 -3.654 1 92.06 208 GLU A O 1
ATOM 1598 N N . MET A 1 209 ? -3.23 -18.922 -5.312 1 93.25 209 MET A N 1
ATOM 1599 C CA . MET A 1 209 ? -2.482 -18.016 -6.176 1 93.25 209 MET A CA 1
ATOM 1600 C C . MET A 1 209 ? -3.422 -17.25 -7.105 1 93.25 209 MET A C 1
ATOM 1602 O O . MET A 1 209 ? -3.697 -17.703 -8.219 1 93.25 209 MET A O 1
ATOM 1606 N N . TYR A 1 210 ? -3.791 -16.109 -6.684 1 93.81 210 TYR A N 1
ATOM 1607 C CA . TYR A 1 210 ? -4.531 -15.211 -7.566 1 93.81 210 TYR A CA 1
ATOM 1608 C C . TYR A 1 210 ? -3.635 -14.102 -8.094 1 93.81 210 TYR A C 1
ATOM 1610 O O . TYR A 1 210 ? -4.059 -13.289 -8.922 1 93.81 210 TYR A O 1
ATOM 1618 N N . TYR A 1 211 ? -2.547 -14.086 -7.598 1 95.12 211 TYR A N 1
ATOM 1619 C CA . TYR A 1 211 ? -1.422 -13.32 -8.125 1 95.12 211 TYR A CA 1
ATOM 1620 C C . TYR A 1 211 ? -0.244 -14.234 -8.445 1 95.12 211 TYR A C 1
ATOM 1622 O O . TYR A 1 211 ? 0.136 -15.078 -7.625 1 95.12 211 TYR A O 1
ATOM 1630 N N . THR A 1 212 ? 0.355 -14.008 -9.594 1 96.12 212 THR A N 1
ATOM 1631 C CA . THR A 1 212 ? 1.543 -14.75 -10.008 1 96.12 212 THR A CA 1
ATOM 1632 C C . THR A 1 212 ? 2.662 -13.789 -10.406 1 96.12 212 THR A C 1
ATOM 1634 O O . THR A 1 212 ? 2.461 -12.906 -11.242 1 96.12 212 THR A O 1
ATOM 1637 N N . PRO A 1 213 ? 3.844 -14.047 -9.828 1 96.19 213 PRO A N 1
ATOM 1638 C CA . PRO A 1 213 ? 4.961 -13.234 -10.32 1 96.19 213 PRO A CA 1
ATOM 1639 C C . PRO A 1 213 ? 5.156 -13.352 -11.828 1 96.19 213 PRO A C 1
ATOM 1641 O O . PRO A 1 213 ? 5.062 -14.453 -12.383 1 96.19 213 PRO A O 1
ATOM 1644 N N . VAL A 1 214 ? 5.445 -12.266 -12.438 1 95.94 214 VAL A N 1
ATOM 1645 C CA . VAL A 1 214 ? 5.531 -12.25 -13.898 1 95.94 214 VAL A CA 1
ATOM 1646 C C . VAL A 1 214 ? 6.855 -12.867 -14.344 1 95.94 214 VAL A C 1
ATOM 1648 O O . VAL A 1 214 ? 7.93 -12.367 -14 1 95.94 214 VAL A O 1
ATOM 1651 N N . MET A 1 215 ? 6.766 -13.797 -15.078 1 96.12 215 MET A N 1
ATOM 1652 C CA . MET A 1 215 ? 7.934 -14.562 -15.5 1 96.12 215 MET A CA 1
ATOM 1653 C C . MET A 1 215 ? 8.844 -13.711 -16.375 1 96.12 215 MET A C 1
ATOM 1655 O O . MET A 1 215 ? 10.062 -13.891 -16.375 1 96.12 215 MET A O 1
ATOM 1659 N N . ASP A 1 216 ? 8.344 -12.734 -17.062 1 94.88 216 ASP A N 1
ATOM 1660 C CA . ASP A 1 216 ? 9.055 -11.922 -18.047 1 94.88 216 ASP A CA 1
ATOM 1661 C C . ASP A 1 216 ? 10.281 -11.266 -17.422 1 94.88 216 ASP A C 1
ATOM 1663 O O . ASP A 1 216 ? 11.305 -11.094 -18.094 1 94.88 216 ASP A O 1
ATOM 1667 N N . ARG A 1 217 ? 10.195 -11.016 -16.188 1 94.19 217 ARG A N 1
ATOM 1668 C CA . ARG A 1 217 ? 11.258 -10.211 -15.602 1 94.19 217 ARG A CA 1
ATOM 1669 C C . ARG A 1 217 ? 12.133 -11.062 -14.688 1 94.19 217 ARG A C 1
ATOM 1671 O O . ARG A 1 217 ? 12.984 -10.531 -13.969 1 94.19 217 ARG A O 1
ATOM 1678 N N . MET A 1 218 ? 11.906 -12.32 -14.664 1 94.81 218 MET A N 1
ATOM 1679 C CA . MET A 1 218 ? 12.656 -13.172 -13.742 1 94.81 218 MET A CA 1
ATOM 1680 C C . MET A 1 218 ? 14.031 -13.5 -14.297 1 94.81 218 MET A C 1
ATOM 1682 O O . MET A 1 218 ? 14.203 -13.625 -15.516 1 94.81 218 MET A O 1
ATOM 1686 N N . SER A 1 219 ? 14.969 -13.656 -13.359 1 89.94 219 SER A N 1
ATOM 1687 C CA . SER A 1 219 ? 16.312 -14.117 -13.719 1 89.94 219 SER A CA 1
ATOM 1688 C C . SER A 1 219 ? 16.438 -15.625 -13.578 1 89.94 219 SER A C 1
ATOM 1690 O O . SER A 1 219 ? 17.422 -16.219 -14.031 1 89.94 219 SER A O 1
ATOM 1692 N N . GLY A 1 220 ? 15.5 -16.203 -13 1 90.06 220 GLY A N 1
ATOM 1693 C CA . GLY A 1 220 ? 15.461 -17.641 -12.859 1 90.06 220 GLY A CA 1
ATOM 1694 C C . GLY A 1 220 ? 14.344 -18.125 -11.953 1 90.06 220 GLY A C 1
ATOM 1695 O O . GLY A 1 220 ? 13.617 -17.312 -11.375 1 90.06 220 GLY A O 1
ATOM 1696 N N . VAL A 1 221 ? 14.148 -19.438 -11.906 1 93.25 221 VAL A N 1
ATOM 1697 C CA . VAL A 1 221 ? 13.172 -20.094 -11.039 1 93.25 221 VAL A CA 1
ATOM 1698 C C . VAL A 1 221 ? 13.773 -21.344 -10.43 1 93.25 221 VAL A C 1
ATOM 1700 O O . VAL A 1 221 ? 14.438 -22.125 -11.125 1 93.25 221 VAL A O 1
ATOM 1703 N N . GLU A 1 222 ? 13.633 -21.469 -9.133 1 90.19 222 GLU A N 1
ATOM 1704 C CA . GLU A 1 222 ? 14.039 -22.672 -8.414 1 90.19 222 GLU A CA 1
ATOM 1705 C C . GLU A 1 222 ? 12.828 -23.5 -8 1 90.19 222 GLU A C 1
ATOM 1707 O O . GLU A 1 222 ? 11.828 -22.969 -7.527 1 90.19 222 GLU A O 1
ATOM 1712 N N . ILE A 1 223 ? 12.938 -24.734 -8.227 1 92.62 223 ILE A N 1
ATOM 1713 C CA . ILE A 1 223 ? 11.875 -25.641 -7.828 1 92.62 223 ILE A CA 1
ATOM 1714 C C . ILE A 1 223 ? 12.453 -26.75 -6.945 1 92.62 223 ILE A C 1
ATOM 1716 O O . ILE A 1 223 ? 13.328 -27.5 -7.379 1 92.62 223 ILE A O 1
ATOM 1720 N N . LEU A 1 224 ? 11.984 -26.781 -5.762 1 90 224 LEU A N 1
ATOM 1721 C CA . LEU A 1 224 ? 12.406 -27.781 -4.797 1 90 224 LEU A CA 1
ATOM 1722 C C . LEU A 1 224 ? 11.273 -28.766 -4.5 1 90 224 LEU A C 1
ATOM 1724 O O . LEU A 1 224 ? 10.18 -28.344 -4.109 1 90 224 LEU A O 1
ATOM 1728 N N . LYS A 1 225 ? 11.453 -30.062 -4.613 1 88.5 225 LYS A N 1
ATOM 1729 C CA . LYS A 1 225 ? 10.414 -31.078 -4.398 1 88.5 225 LYS A CA 1
ATOM 1730 C C . LYS A 1 225 ? 10.812 -32.062 -3.297 1 88.5 225 LYS A C 1
ATOM 1732 O O . LYS A 1 225 ? 9.961 -32.719 -2.723 1 88.5 225 LYS A O 1
ATOM 1737 N N . GLY A 1 226 ? 12.031 -32.125 -2.871 1 77.44 226 GLY A N 1
ATOM 1738 C CA . GLY A 1 226 ? 12.5 -33.156 -1.958 1 77.44 226 GLY A CA 1
ATOM 1739 C C . GLY A 1 226 ? 12.703 -32.656 -0.542 1 77.44 226 GLY A C 1
ATOM 1740 O O . GLY A 1 226 ? 12.047 -31.703 -0.115 1 77.44 226 GLY A O 1
ATOM 1741 N N . SER A 1 227 ? 13.43 -33.438 0.225 1 69.19 227 SER A N 1
ATOM 1742 C CA . SER A 1 227 ? 13.586 -33.312 1.672 1 69.19 227 SER A CA 1
ATOM 1743 C C . SER A 1 227 ? 14.219 -31.984 2.053 1 69.19 227 SER A C 1
ATOM 1745 O O . SER A 1 227 ? 14.203 -31.594 3.221 1 69.19 227 SER A O 1
ATOM 1747 N N . GLY A 1 228 ? 14.594 -31.234 1.23 1 70.94 228 GLY A N 1
ATOM 1748 C CA . GLY A 1 228 ? 15.195 -29.953 1.57 1 70.94 228 GLY A CA 1
ATOM 1749 C C . GLY A 1 228 ? 14.172 -28.891 1.913 1 70.94 228 GLY A C 1
ATOM 1750 O O . GLY A 1 228 ? 14.516 -27.734 2.113 1 70.94 228 GLY A O 1
ATOM 1751 N N . GLN A 1 229 ? 13.008 -29.266 2.191 1 79.94 229 GLN A N 1
ATOM 1752 C CA . GLN A 1 229 ? 11.922 -28.297 2.342 1 79.94 229 GLN A CA 1
ATOM 1753 C C . GLN A 1 229 ? 11.797 -27.828 3.789 1 79.94 229 GLN A C 1
ATOM 1755 O O . GLN A 1 229 ? 11.031 -26.922 4.086 1 79.94 229 GLN A O 1
ATOM 1760 N N . ILE A 1 230 ? 12.633 -28.297 4.652 1 85.56 230 ILE A N 1
ATOM 1761 C CA . ILE A 1 230 ? 12.516 -28 6.078 1 85.56 230 ILE A CA 1
ATOM 1762 C C . ILE A 1 230 ? 12.703 -26.516 6.312 1 85.56 230 ILE A C 1
ATOM 1764 O O . ILE A 1 230 ? 12.086 -25.938 7.211 1 85.56 230 ILE A O 1
ATOM 1768 N N . LEU A 1 231 ? 13.516 -25.875 5.535 1 89.06 231 LEU A N 1
ATOM 1769 C CA . LEU A 1 231 ? 13.844 -24.469 5.727 1 89.06 231 LEU A CA 1
ATOM 1770 C C . LEU A 1 231 ? 12.695 -23.562 5.289 1 89.06 231 LEU A C 1
ATOM 1772 O O . LEU A 1 231 ? 12.68 -22.375 5.594 1 89.06 231 LEU A O 1
ATOM 1776 N N . PHE A 1 232 ? 11.719 -24.219 4.656 1 90.06 232 PHE A N 1
ATOM 1777 C CA . PHE A 1 232 ? 10.664 -23.406 4.055 1 90.06 232 PHE A CA 1
ATOM 1778 C C . PHE A 1 232 ? 9.289 -23.844 4.559 1 90.06 232 PHE A C 1
ATOM 1780 O O . PHE A 1 232 ? 9.094 -25.016 4.906 1 90.06 232 PHE A O 1
ATOM 1787 N N . GLY A 1 233 ? 8.336 -23.062 4.57 1 90.56 233 GLY A N 1
ATOM 1788 C CA . GLY A 1 233 ? 6.949 -23.266 4.965 1 90.56 233 GLY A CA 1
ATOM 1789 C C . GLY A 1 233 ? 6.082 -22.047 4.742 1 90.56 233 GLY A C 1
ATOM 1790 O O . GLY A 1 233 ? 6.582 -20.984 4.375 1 90.56 233 GLY A O 1
ATOM 1791 N N . PRO A 1 234 ? 4.605 -22.219 4.949 1 88.94 234 PRO A N 1
ATOM 1792 C CA . PRO A 1 234 ? 3.893 -23.312 5.629 1 88.94 234 PRO A CA 1
ATOM 1793 C C . PRO A 1 234 ? 3.459 -24.422 4.672 1 88.94 234 PRO A C 1
ATOM 1795 O O . PRO A 1 234 ? 3.084 -25.5 5.113 1 88.94 234 PRO A O 1
ATOM 1798 N N . GLN A 1 235 ? 3.371 -24.266 3.406 1 85.38 235 GLN A N 1
ATOM 1799 C CA . GLN A 1 235 ? 2.977 -25.297 2.453 1 85.38 235 GLN A CA 1
ATOM 1800 C C . GLN A 1 235 ? 4.156 -26.203 2.104 1 85.38 235 GLN A C 1
ATOM 1802 O O . GLN A 1 235 ? 4.855 -25.969 1.116 1 85.38 235 GLN A O 1
ATOM 1807 N N . THR A 1 236 ? 4.293 -27.391 2.848 1 82.56 236 THR A N 1
ATOM 1808 C CA . THR A 1 236 ? 5.469 -28.219 2.594 1 82.56 236 THR A CA 1
ATOM 1809 C C . THR A 1 236 ? 5.066 -29.562 2.012 1 82.56 236 THR A C 1
ATOM 1811 O O . THR A 1 236 ? 5.801 -30.547 2.135 1 82.56 236 THR A O 1
ATOM 1814 N N . ILE A 1 237 ? 3.947 -29.625 1.454 1 86.19 237 ILE A N 1
ATOM 1815 C CA . ILE A 1 237 ? 3.484 -30.906 0.929 1 86.19 237 ILE A CA 1
ATOM 1816 C C . ILE A 1 237 ? 3.893 -31.031 -0.537 1 86.19 237 ILE A C 1
ATOM 1818 O O . ILE A 1 237 ? 4.246 -32.125 -0.991 1 86.19 237 ILE A O 1
ATOM 1822 N N . GLY A 1 238 ? 3.768 -30.031 -1.296 1 86.31 238 GLY A N 1
ATOM 1823 C CA . GLY A 1 238 ? 3.932 -30.125 -2.736 1 86.31 238 GLY A CA 1
ATOM 1824 C C . GLY A 1 238 ? 5.242 -29.547 -3.232 1 86.31 238 GLY A C 1
ATOM 1825 O O . GLY A 1 238 ? 5.516 -29.562 -4.438 1 86.31 238 GLY A O 1
ATOM 1826 N N . GLY A 1 239 ? 6.074 -29 -2.373 1 91.25 239 GLY A N 1
ATOM 1827 C CA . GLY A 1 239 ? 7.332 -28.422 -2.818 1 91.25 239 GLY A CA 1
ATOM 1828 C C . GLY A 1 239 ? 7.336 -26.906 -2.777 1 91.25 239 GLY A C 1
ATOM 1829 O O . GLY A 1 239 ? 6.379 -26.297 -2.303 1 91.25 239 GLY A O 1
ATOM 1830 N N . VAL A 1 240 ? 8.492 -26.359 -3.215 1 92.75 240 VAL A N 1
ATOM 1831 C CA . VAL A 1 240 ? 8.695 -24.922 -3.164 1 92.75 240 VAL A CA 1
ATOM 1832 C C . VAL A 1 240 ? 9.117 -24.406 -4.539 1 92.75 240 VAL A C 1
ATOM 1834 O O . VAL A 1 240 ? 9.969 -25.016 -5.195 1 92.75 240 VAL A O 1
ATOM 1837 N N . ILE A 1 241 ? 8.469 -23.406 -5.016 1 94.94 241 ILE A N 1
ATOM 1838 C CA . ILE A 1 241 ? 8.883 -22.688 -6.211 1 94.94 241 ILE A CA 1
ATOM 1839 C C . ILE A 1 241 ? 9.32 -21.266 -5.836 1 94.94 241 ILE A C 1
ATOM 1841 O O . ILE A 1 241 ? 8.555 -20.516 -5.234 1 94.94 241 ILE A O 1
ATOM 1845 N N . ASN A 1 242 ? 10.492 -20.922 -6.176 1 93.81 242 ASN A N 1
ATOM 1846 C CA . ASN A 1 242 ? 11.039 -19.609 -5.867 1 93.81 242 ASN A CA 1
ATOM 1847 C C . ASN A 1 242 ? 11.422 -18.844 -7.133 1 93.81 242 ASN A C 1
ATOM 1849 O O . ASN A 1 242 ? 12.359 -19.234 -7.836 1 93.81 242 ASN A O 1
ATOM 1853 N N . TYR A 1 243 ? 10.672 -17.844 -7.398 1 95.5 243 TYR A N 1
ATOM 1854 C CA . TYR A 1 243 ? 11.031 -16.938 -8.477 1 95.5 243 TYR A CA 1
ATOM 1855 C C . TYR A 1 243 ? 12.203 -16.047 -8.078 1 95.5 243 TYR A C 1
ATOM 1857 O O . TYR A 1 243 ? 12.203 -15.461 -6.988 1 95.5 243 TYR A O 1
ATOM 1865 N N . ILE A 1 24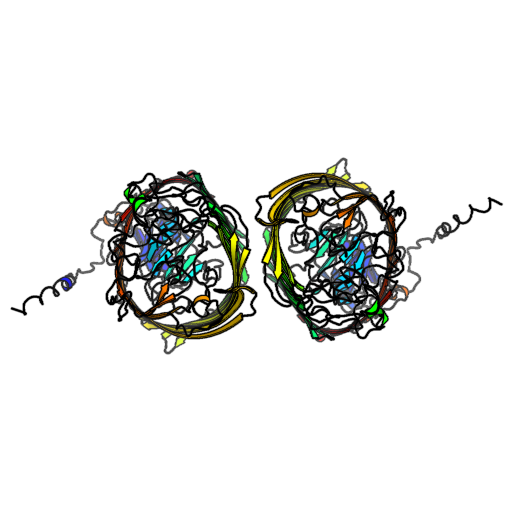4 ? 13.141 -15.922 -8.93 1 91.94 244 ILE A N 1
ATOM 1866 C CA . ILE A 1 244 ? 14.336 -15.148 -8.617 1 91.94 244 ILE A CA 1
ATOM 1867 C C . ILE A 1 244 ? 14.406 -13.922 -9.516 1 91.94 244 ILE A C 1
ATOM 1869 O O . ILE A 1 244 ? 14.391 -14.047 -10.75 1 91.94 244 ILE A O 1
ATOM 1873 N N . THR A 1 245 ? 14.523 -12.805 -8.953 1 93.06 245 THR A N 1
ATOM 1874 C CA . THR A 1 245 ? 14.664 -11.57 -9.719 1 93.06 245 THR A CA 1
ATOM 1875 C C . THR A 1 245 ? 16.141 -11.195 -9.883 1 93.06 245 THR A C 1
ATOM 1877 O O . THR A 1 245 ? 16.984 -11.68 -9.141 1 93.06 245 THR A O 1
ATOM 1880 N N . ALA A 1 246 ? 16.422 -10.352 -10.773 1 89.94 246 ALA A N 1
ATOM 1881 C CA . ALA A 1 246 ? 17.797 -9.961 -11.07 1 89.94 246 ALA A CA 1
ATOM 1882 C C . ALA A 1 246 ? 18.375 -9.062 -9.977 1 89.94 246 ALA A C 1
ATOM 1884 O O . ALA A 1 246 ? 17.656 -8.203 -9.438 1 89.94 246 ALA A O 1
ATOM 1885 N N . ASN A 1 247 ? 19.609 -9.234 -9.695 1 88.06 247 ASN A N 1
ATOM 1886 C CA . ASN A 1 247 ? 20.328 -8.344 -8.789 1 88.06 247 ASN A CA 1
ATOM 1887 C C . ASN A 1 247 ? 21.031 -7.219 -9.555 1 88.06 247 ASN A C 1
ATOM 1889 O O . ASN A 1 247 ? 21.266 -7.332 -10.766 1 88.06 247 ASN A O 1
ATOM 1893 N N . PRO A 1 248 ? 21.406 -6.156 -8.852 1 89.69 248 PRO A N 1
ATOM 1894 C CA . PRO A 1 248 ? 22.156 -5.102 -9.531 1 89.69 248 PRO A CA 1
ATOM 1895 C C . PRO A 1 248 ? 23.484 -5.598 -10.102 1 89.69 248 PRO A C 1
ATOM 1897 O O . PRO A 1 248 ? 24.25 -6.27 -9.406 1 89.69 248 PRO A O 1
ATOM 1900 N N . PRO A 1 249 ? 23.703 -5.246 -11.352 1 87.31 249 PRO A N 1
ATOM 1901 C CA . PRO A 1 249 ? 25 -5.605 -11.938 1 87.31 249 PRO A CA 1
ATOM 1902 C C . PRO A 1 249 ? 26.125 -4.707 -11.461 1 87.31 249 PRO A C 1
ATOM 1904 O O . PRO A 1 249 ? 25.875 -3.635 -10.898 1 87.31 249 PRO A O 1
ATOM 1907 N N . GLN A 1 250 ? 27.281 -5.121 -11.703 1 80.25 250 GLN A N 1
ATOM 1908 C CA . GLN A 1 250 ? 28.453 -4.344 -11.297 1 80.25 250 GLN A CA 1
ATOM 1909 C C . GLN A 1 250 ? 28.641 -3.123 -12.195 1 80.25 250 GLN A C 1
ATOM 1911 O O . GLN A 1 250 ? 29.062 -2.064 -11.734 1 80.25 250 GLN A O 1
ATOM 1916 N N . GLU A 1 251 ? 28.344 -3.4 -13.469 1 85.12 251 GLU A N 1
ATOM 1917 C CA . GLU A 1 251 ? 28.453 -2.309 -14.438 1 85.12 251 GLU A CA 1
ATOM 1918 C C . GLU A 1 251 ? 27.094 -1.967 -15.023 1 85.12 251 GLU A C 1
ATOM 1920 O O . GLU A 1 251 ? 26.125 -2.723 -14.867 1 85.12 251 GLU A O 1
ATOM 1925 N N . GLU A 1 252 ? 27.109 -0.786 -15.633 1 90.25 252 GLU A N 1
ATOM 1926 C CA . GLU A 1 252 ? 25.859 -0.332 -16.234 1 90.25 252 GLU A CA 1
ATOM 1927 C C . GLU A 1 252 ? 25.391 -1.306 -17.312 1 90.25 252 GLU A C 1
ATOM 1929 O O . GLU A 1 252 ? 26.172 -1.716 -18.172 1 90.25 252 GLU A O 1
ATOM 1934 N N . GLU A 1 253 ? 24.203 -1.712 -17.188 1 93.06 253 GLU A N 1
ATOM 1935 C CA . GLU A 1 253 ? 23.578 -2.596 -18.172 1 93.06 253 GLU A CA 1
ATOM 1936 C C . GLU A 1 253 ? 22.094 -2.268 -18.328 1 93.06 253 GLU A C 1
ATOM 1938 O O . GLU A 1 253 ? 21.453 -1.811 -17.375 1 93.06 253 GLU A O 1
ATOM 1943 N N . GLY A 1 254 ? 21.625 -2.447 -19.5 1 94.81 254 GLY A N 1
ATOM 1944 C CA . GLY A 1 254 ? 20.219 -2.244 -19.766 1 94.81 254 GLY A CA 1
ATOM 1945 C C . GLY A 1 254 ? 19.719 -3.039 -20.969 1 94.81 254 GLY A C 1
ATOM 1946 O O . GLY A 1 254 ? 20.516 -3.521 -21.766 1 94.81 254 GLY A O 1
ATOM 1947 N N . SER A 1 255 ? 18.438 -3.225 -20.984 1 96.88 255 SER A N 1
ATOM 1948 C CA . SER A 1 255 ? 17.812 -3.889 -22.125 1 96.88 255 SER A CA 1
ATOM 1949 C C . SER A 1 255 ? 16.359 -3.438 -22.297 1 96.88 255 SER A C 1
ATOM 1951 O O . SER A 1 255 ? 15.711 -3.021 -21.344 1 96.88 255 SER A O 1
ATOM 1953 N N . ILE A 1 256 ? 15.922 -3.41 -23.469 1 97.88 256 ILE A N 1
ATOM 1954 C CA . ILE A 1 256 ? 14.523 -3.191 -23.859 1 97.88 256 ILE A CA 1
ATOM 1955 C C . ILE A 1 256 ? 14.047 -4.34 -24.734 1 97.88 256 ILE A C 1
ATOM 1957 O O . ILE A 1 256 ? 14.688 -4.66 -25.75 1 97.88 256 ILE A O 1
ATOM 1961 N N . TYR A 1 257 ? 13.031 -4.938 -24.344 1 98.06 257 TYR A N 1
ATOM 1962 C CA . TYR A 1 257 ? 12.43 -6.012 -25.141 1 98.06 257 TYR A CA 1
ATOM 1963 C C . TYR A 1 257 ? 10.977 -5.691 -25.469 1 98.06 257 TYR A C 1
ATOM 1965 O O . TYR A 1 257 ? 10.164 -5.48 -24.562 1 98.06 257 TYR A O 1
ATOM 1973 N N . VAL A 1 258 ? 10.664 -5.602 -26.719 1 98.31 258 VAL A N 1
ATOM 1974 C CA . VAL A 1 258 ? 9.312 -5.34 -27.188 1 98.31 258 VAL A CA 1
ATOM 1975 C C . VAL A 1 258 ? 8.805 -6.535 -28 1 98.31 258 VAL A C 1
ATOM 1977 O O . VAL A 1 258 ? 9.547 -7.113 -28.797 1 98.31 258 VAL A O 1
ATOM 1980 N N . GLN A 1 259 ? 7.594 -6.887 -27.734 1 97.94 259 GLN A N 1
ATOM 1981 C CA . GLN A 1 259 ? 6.996 -8.031 -28.422 1 97.94 259 GLN A CA 1
ATOM 1982 C C . GLN A 1 259 ? 5.559 -7.734 -28.844 1 97.94 259 GLN A C 1
ATOM 1984 O O . GLN A 1 259 ? 4.805 -7.109 -28.094 1 97.94 259 GLN A O 1
ATOM 1989 N N . GLY A 1 260 ? 5.188 -8.062 -30.047 1 98.12 260 GLY A N 1
ATOM 1990 C CA . GLY A 1 260 ? 3.828 -8.039 -30.562 1 98.12 260 GLY A CA 1
ATOM 1991 C C . GLY A 1 260 ? 3.352 -9.391 -31.062 1 98.12 260 GLY A C 1
ATOM 1992 O O . GLY A 1 260 ? 4.164 -10.266 -31.359 1 98.12 260 GLY A O 1
ATOM 1993 N N . GLY A 1 261 ? 2.033 -9.531 -31.141 1 97.81 261 GLY A N 1
ATOM 1994 C CA . GLY A 1 261 ? 1.511 -10.797 -31.625 1 97.81 261 GLY A CA 1
ATOM 1995 C C . GLY A 1 261 ? 0.026 -10.75 -31.938 1 97.81 261 GLY A C 1
ATOM 1996 O O . GLY A 1 261 ? -0.591 -9.68 -31.891 1 97.81 261 GLY A O 1
ATOM 1997 N N . GLN A 1 262 ? -0.454 -11.859 -32.344 1 97.19 262 GLN A N 1
ATOM 1998 C CA . GLN A 1 262 ? -1.879 -12.008 -32.625 1 97.19 262 GLN A CA 1
ATOM 1999 C C . GLN A 1 262 ? -2.715 -11.695 -31.375 1 97.19 262 GLN A C 1
ATOM 2001 O O . GLN A 1 262 ? -2.213 -11.758 -30.25 1 97.19 262 GLN A O 1
ATOM 2006 N N . GLY A 1 263 ? -3.975 -11.328 -31.625 1 96.75 263 GLY A N 1
ATOM 2007 C CA . GLY A 1 263 ? -4.883 -11.008 -30.531 1 96.75 263 GLY A CA 1
ATOM 2008 C C . GLY A 1 263 ? -4.617 -9.648 -29.906 1 96.75 263 GLY A C 1
ATOM 2009 O O . GLY A 1 263 ? -5.07 -9.367 -28.797 1 96.75 263 GLY A O 1
ATOM 2010 N N . GLY A 1 264 ? -3.811 -8.859 -30.562 1 97.94 264 GLY A N 1
ATOM 2011 C CA . GLY A 1 264 ? -3.492 -7.543 -30.031 1 97.94 264 GLY A CA 1
ATOM 2012 C C . GLY A 1 264 ? -2.449 -7.578 -28.922 1 97.94 264 GLY A C 1
ATOM 2013 O O . GLY A 1 264 ? -2.373 -6.664 -28.109 1 97.94 264 GLY A O 1
ATOM 2014 N N . LEU A 1 265 ? -1.684 -8.625 -28.891 1 97.88 265 LEU A N 1
ATOM 2015 C CA . LEU A 1 265 ? -0.675 -8.766 -27.844 1 97.88 265 LEU A CA 1
ATOM 2016 C C . LEU A 1 265 ? 0.41 -7.703 -27.984 1 97.88 265 LEU A C 1
ATOM 2018 O O . LEU A 1 265 ? 0.931 -7.488 -29.094 1 97.88 265 LEU A O 1
ATOM 2022 N N . PHE A 1 266 ? 0.638 -7 -26.969 1 98.56 266 PHE A N 1
ATOM 2023 C CA . PHE A 1 266 ? 1.744 -6.059 -26.844 1 98.56 266 PHE A CA 1
ATOM 2024 C C . PHE A 1 266 ? 2.449 -6.223 -25.5 1 98.56 266 PHE A C 1
ATOM 2026 O O . PHE A 1 266 ? 1.8 -6.285 -24.453 1 98.56 266 PHE A O 1
ATOM 2033 N N . SER A 1 267 ? 3.744 -6.355 -25.547 1 97.94 267 SER A N 1
ATOM 2034 C CA . SER A 1 267 ? 4.543 -6.445 -24.328 1 97.94 267 SER A CA 1
ATOM 2035 C C . SER A 1 267 ? 5.828 -5.629 -24.438 1 97.94 267 SER A C 1
ATOM 2037 O O . SER A 1 267 ? 6.477 -5.637 -25.484 1 97.94 267 SER A O 1
ATOM 2039 N N . ALA A 1 268 ? 6.117 -4.879 -23.516 1 98.56 268 ALA A N 1
ATOM 2040 C CA . ALA A 1 268 ? 7.359 -4.117 -23.438 1 98.56 268 ALA A CA 1
ATOM 2041 C C . ALA A 1 268 ? 8 -4.258 -22.062 1 98.56 268 ALA A C 1
ATOM 2043 O O . ALA A 1 268 ? 7.355 -3.988 -21.031 1 98.56 268 ALA A O 1
ATOM 2044 N N . LEU A 1 269 ? 9.219 -4.734 -22.016 1 98.19 269 LEU A N 1
ATOM 2045 C CA . LEU A 1 269 ? 9.984 -4.895 -20.781 1 98.19 269 LEU A CA 1
ATOM 2046 C C . LEU A 1 269 ? 11.266 -4.066 -20.828 1 98.19 269 LEU A C 1
ATOM 2048 O O . LEU A 1 269 ? 12.062 -4.195 -21.766 1 98.19 269 LEU A O 1
ATOM 2052 N N . MET A 1 270 ? 11.414 -3.217 -19.906 1 98.25 270 MET A N 1
ATOM 2053 C CA . MET A 1 270 ? 12.625 -2.42 -19.766 1 98.25 270 MET A CA 1
ATOM 2054 C C . MET A 1 270 ? 13.375 -2.816 -18.5 1 98.25 270 MET A C 1
ATOM 2056 O O . MET A 1 270 ? 12.773 -2.957 -17.422 1 98.25 270 MET A O 1
ATOM 2060 N N . ASN A 1 271 ? 14.648 -3.08 -18.641 1 97.12 271 ASN A N 1
ATOM 2061 C CA . ASN A 1 271 ? 15.547 -3.369 -17.531 1 97.12 271 ASN A CA 1
ATOM 2062 C C . ASN A 1 271 ? 16.719 -2.4 -17.484 1 97.12 271 ASN A C 1
ATOM 2064 O O . ASN A 1 271 ? 17.266 -2.029 -18.531 1 97.12 271 ASN A O 1
ATOM 2068 N N . TYR A 1 272 ? 17.062 -1.993 -16.344 1 96.12 272 TYR A N 1
ATOM 2069 C CA . TYR A 1 272 ? 18.25 -1.175 -16.141 1 96.12 272 TYR A CA 1
ATOM 2070 C C . TYR A 1 272 ? 18.922 -1.512 -14.805 1 96.12 272 TYR A C 1
ATOM 2072 O O . TYR A 1 272 ? 18.25 -1.718 -13.797 1 96.12 272 TYR A O 1
ATOM 2080 N N . GLY A 1 273 ? 20.219 -1.692 -14.812 1 94.12 273 GLY A N 1
ATOM 2081 C CA . GLY A 1 273 ? 20.984 -1.941 -13.609 1 94.12 273 GLY A CA 1
ATOM 2082 C C . GLY A 1 273 ? 22.359 -1.281 -13.625 1 94.12 273 GLY A C 1
ATOM 2083 O O . GLY A 1 273 ? 22.938 -1.068 -14.695 1 94.12 273 GLY A O 1
ATOM 2084 N N . ASN A 1 274 ? 22.766 -0.926 -12.508 1 90.88 274 ASN A N 1
ATOM 2085 C CA . ASN A 1 274 ? 24.078 -0.304 -12.328 1 90.88 274 ASN A CA 1
ATOM 2086 C C . ASN A 1 274 ? 24.516 -0.354 -10.867 1 90.88 274 ASN A C 1
ATOM 2088 O O . ASN A 1 274 ? 23.719 -0.649 -9.977 1 90.88 274 ASN A O 1
ATOM 2092 N N . THR A 1 275 ? 25.828 -0.237 -10.656 1 87.38 275 THR A N 1
ATOM 2093 C CA . THR A 1 275 ? 26.375 -0.085 -9.312 1 87.38 275 THR A CA 1
ATOM 2094 C C . THR A 1 275 ? 27.219 1.184 -9.211 1 87.38 275 THR A C 1
ATOM 2096 O O . THR A 1 275 ? 28.125 1.387 -10.008 1 87.38 275 THR A O 1
ATOM 2099 N N . PHE A 1 276 ? 26.875 1.965 -8.305 1 84.5 276 PHE A N 1
ATOM 2100 C CA . PHE A 1 276 ? 27.594 3.201 -8.008 1 84.5 276 PHE A CA 1
ATOM 2101 C C . PHE A 1 276 ? 28.266 3.119 -6.648 1 84.5 276 PHE A C 1
ATOM 2103 O O . PHE A 1 276 ? 27.625 3.256 -5.609 1 84.5 276 PHE A O 1
ATOM 2110 N N . GLY A 1 277 ? 29.656 2.973 -6.652 1 81.12 277 GLY A N 1
ATOM 2111 C CA . GLY A 1 277 ? 30.328 2.779 -5.387 1 81.12 277 GLY A CA 1
ATOM 2112 C C . GLY A 1 277 ? 29.891 1.531 -4.648 1 81.12 277 GLY A C 1
ATOM 2113 O O . GLY A 1 277 ? 29.984 0.421 -5.176 1 81.12 277 GLY A O 1
ATOM 2114 N N . ASN A 1 278 ? 29.234 1.78 -3.496 1 81.44 278 ASN A N 1
ATOM 2115 C CA . ASN A 1 278 ? 28.781 0.661 -2.676 1 81.44 278 ASN A CA 1
ATOM 2116 C C . ASN A 1 278 ? 27.281 0.431 -2.812 1 81.44 278 ASN A C 1
ATOM 2118 O O . ASN A 1 278 ? 26.688 -0.291 -2.012 1 81.44 278 ASN A O 1
ATOM 2122 N N . THR A 1 279 ? 26.703 1.09 -3.801 1 85.62 279 THR A N 1
ATOM 2123 C CA . THR A 1 279 ? 25.266 0.999 -3.975 1 85.62 279 THR A CA 1
ATOM 2124 C C . THR A 1 279 ? 24.922 0.411 -5.34 1 85.62 279 THR A C 1
ATOM 2126 O O . THR A 1 279 ? 25.281 0.971 -6.375 1 85.62 279 THR A O 1
ATOM 2129 N N . GLY A 1 280 ? 24.281 -0.701 -5.316 1 89.94 280 GLY A N 1
ATOM 2130 C CA . GLY A 1 280 ? 23.766 -1.284 -6.539 1 89.94 280 GLY A CA 1
ATOM 2131 C C . GLY A 1 280 ? 22.281 -1.033 -6.73 1 89.94 280 GLY A C 1
ATOM 2132 O O . GLY A 1 280 ? 21.516 -1.046 -5.766 1 89.94 280 GLY A O 1
ATOM 2133 N N . ILE A 1 281 ? 21.891 -0.798 -8 1 90.62 281 ILE A N 1
ATOM 2134 C CA . ILE A 1 281 ? 20.5 -0.569 -8.328 1 90.62 281 ILE A CA 1
ATOM 2135 C C . ILE A 1 281 ? 20.094 -1.447 -9.516 1 90.62 281 ILE A C 1
ATOM 2137 O O . ILE A 1 281 ? 20.875 -1.642 -10.445 1 90.62 281 ILE A O 1
ATOM 2141 N N . GLN A 1 282 ? 18.953 -2.018 -9.453 1 94.69 282 GLN A N 1
ATOM 2142 C CA . GLN A 1 282 ? 18.312 -2.754 -10.539 1 94.69 282 GLN A CA 1
ATOM 2143 C C . GLN A 1 282 ? 16.828 -2.428 -10.625 1 94.69 282 GLN A C 1
ATOM 2145 O O . GLN A 1 282 ? 16.125 -2.445 -9.609 1 94.69 282 GLN A O 1
ATOM 2150 N N . ALA A 1 283 ? 16.344 -2.066 -11.812 1 95.19 283 ALA A N 1
ATOM 2151 C CA . ALA A 1 283 ? 14.938 -1.751 -11.992 1 95.19 283 ALA A CA 1
ATOM 2152 C C . ALA A 1 283 ? 14.383 -2.426 -13.242 1 95.19 283 ALA A C 1
ATOM 2154 O O . ALA A 1 283 ? 15.086 -2.557 -14.25 1 95.19 283 ALA A O 1
ATOM 2155 N N . SER A 1 284 ? 13.148 -2.824 -13.164 1 97.5 284 SER A N 1
ATOM 2156 C CA . SER A 1 284 ? 12.43 -3.375 -14.312 1 97.5 284 SER A CA 1
ATOM 2157 C C . SER A 1 284 ? 11.016 -2.811 -14.398 1 97.5 284 SER A C 1
ATOM 2159 O O . SER A 1 284 ? 10.359 -2.602 -13.383 1 97.5 284 SER A O 1
ATOM 2161 N N . LEU A 1 285 ? 10.547 -2.504 -15.57 1 97.56 285 LEU A N 1
ATOM 2162 C CA . LEU A 1 285 ? 9.188 -2.072 -15.875 1 97.56 285 LEU A CA 1
ATOM 2163 C C . LEU A 1 285 ? 8.609 -2.889 -17.016 1 97.56 285 LEU A C 1
ATOM 2165 O O . LEU A 1 285 ? 9.164 -2.914 -18.109 1 97.56 285 LEU A O 1
ATOM 2169 N N . LEU A 1 286 ? 7.488 -3.529 -16.766 1 98.38 286 LEU A N 1
ATOM 2170 C CA . LEU A 1 286 ? 6.801 -4.332 -17.766 1 98.38 286 LEU A CA 1
ATOM 2171 C C . LEU A 1 286 ? 5.406 -3.777 -18.047 1 98.38 286 LEU A C 1
ATOM 2173 O O . LEU A 1 286 ? 4.652 -3.49 -17.109 1 98.38 286 LEU A O 1
ATOM 2177 N N . ARG A 1 287 ? 5.09 -3.588 -19.234 1 98.31 287 ARG A N 1
ATOM 2178 C CA . ARG A 1 287 ? 3.736 -3.387 -19.734 1 98.31 287 ARG A CA 1
ATOM 2179 C C . ARG A 1 287 ? 3.326 -4.512 -20.672 1 98.31 287 ARG A C 1
ATOM 2181 O O . ARG A 1 287 ? 3.988 -4.754 -21.688 1 98.31 287 ARG A O 1
ATOM 2188 N N . LYS A 1 288 ? 2.256 -5.145 -20.375 1 98.06 288 LYS A N 1
ATOM 2189 C CA . LYS A 1 288 ? 1.781 -6.277 -21.156 1 98.06 288 LYS A CA 1
ATOM 2190 C C . LYS A 1 288 ? 0.26 -6.266 -21.281 1 98.06 288 LYS A C 1
ATOM 2192 O O . LYS A 1 288 ? -0.447 -6.152 -20.281 1 98.06 288 LYS A O 1
ATOM 2197 N N . ARG A 1 289 ? -0.238 -6.367 -22.516 1 98.25 289 ARG A N 1
ATOM 2198 C CA . ARG A 1 289 ? -1.682 -6.34 -22.719 1 98.25 289 ARG A CA 1
ATOM 2199 C C . ARG A 1 289 ? -2.068 -7.125 -23.969 1 98.25 289 ARG A C 1
ATOM 2201 O O . ARG A 1 289 ? -1.229 -7.367 -24.844 1 98.25 289 ARG A O 1
ATOM 2208 N N . ALA A 1 290 ? -3.266 -7.527 -24 1 98.12 290 ALA A N 1
ATOM 2209 C CA . ALA A 1 290 ? -3.842 -8.148 -25.188 1 98.12 290 ALA A CA 1
ATOM 2210 C C . ALA A 1 290 ? -5.363 -8.016 -25.203 1 98.12 290 ALA A C 1
ATOM 2212 O O . ALA A 1 290 ? -5.988 -7.934 -24.141 1 98.12 290 ALA A O 1
ATOM 2213 N N . ASP A 1 291 ? -5.863 -7.996 -26.375 1 97.56 291 ASP A N 1
ATOM 2214 C CA . ASP A 1 291 ? -7.312 -7.988 -26.516 1 97.56 291 ASP A CA 1
ATOM 2215 C C . ASP A 1 291 ? -7.883 -9.406 -26.453 1 97.56 291 ASP A C 1
ATOM 2217 O O . ASP A 1 291 ? -8.977 -9.617 -25.938 1 97.56 291 ASP A O 1
ATOM 2221 N N . ASN A 1 292 ? -7.086 -10.258 -27.047 1 95.69 292 ASN A N 1
ATOM 2222 C CA . ASN A 1 292 ? -7.57 -11.633 -27.125 1 95.69 292 ASN A CA 1
ATOM 2223 C C . ASN A 1 292 ? -6.426 -12.641 -27.031 1 95.69 292 ASN A C 1
ATOM 2225 O O . ASN A 1 292 ? -5.723 -12.883 -28.016 1 95.69 292 ASN A O 1
ATOM 2229 N N . ILE A 1 293 ? -6.289 -13.297 -26.031 1 95.44 293 ILE A N 1
ATOM 2230 C CA . ILE A 1 293 ? -5.605 -14.578 -25.891 1 95.44 293 ILE A CA 1
ATOM 2231 C C . ILE A 1 293 ? -6.621 -15.664 -25.547 1 95.44 293 ILE A C 1
ATOM 2233 O O . ILE A 1 293 ? -6.977 -15.859 -24.391 1 95.44 293 ILE A O 1
ATOM 2237 N N . GLY A 1 294 ? -6.883 -16.391 -26.531 1 93.12 294 GLY A N 1
ATOM 2238 C CA . GLY A 1 294 ? -8.18 -17.031 -26.391 1 93.12 294 GLY A CA 1
ATOM 2239 C C . GLY A 1 294 ? -9.312 -16.062 -26.156 1 93.12 294 GLY A C 1
ATOM 2240 O O . GLY A 1 294 ? -9.477 -15.094 -26.906 1 93.12 294 GLY A O 1
ATOM 2241 N N . PRO A 1 295 ? -10.047 -16.266 -25.094 1 93.69 295 PRO A N 1
ATOM 2242 C CA . PRO A 1 295 ? -11.133 -15.328 -24.812 1 93.69 295 PRO A CA 1
ATOM 2243 C C . PRO A 1 295 ? -10.719 -14.219 -23.844 1 93.69 295 PRO A C 1
ATOM 2245 O O . PRO A 1 295 ? -11.547 -13.383 -23.484 1 93.69 295 PRO A O 1
ATOM 2248 N N . THR A 1 296 ? -9.531 -14.156 -23.469 1 95.25 296 THR A N 1
ATOM 2249 C CA . THR A 1 296 ? -9.156 -13.336 -22.312 1 95.25 296 THR A CA 1
ATOM 2250 C C . THR A 1 296 ? -8.539 -12.023 -22.766 1 95.25 296 THR A C 1
ATOM 2252 O O . THR A 1 296 ? -7.574 -12.016 -23.531 1 95.25 296 THR A O 1
ATOM 2255 N N . GLU A 1 297 ? -9.086 -10.922 -22.359 1 97.5 297 GLU A N 1
ATOM 2256 C CA . GLU A 1 297 ? -8.484 -9.594 -22.438 1 97.5 297 GLU A CA 1
ATOM 2257 C C . GLU A 1 297 ? -7.762 -9.242 -21.141 1 97.5 297 GLU A C 1
ATOM 2259 O O . GLU A 1 297 ? -8.234 -9.57 -20.047 1 97.5 297 GLU A O 1
ATOM 2264 N N . PHE A 1 298 ? -6.602 -8.586 -21.234 1 97.44 298 PHE A N 1
ATOM 2265 C CA . PHE A 1 298 ? -5.93 -8.219 -20 1 97.44 298 PHE A CA 1
ATOM 2266 C C . PHE A 1 298 ? -4.996 -7.039 -20.219 1 97.44 298 PHE A C 1
ATOM 2268 O O . PHE A 1 298 ? -4.66 -6.707 -21.359 1 97.44 298 PHE A O 1
ATOM 2275 N N . ASP A 1 299 ? -4.629 -6.418 -19.188 1 97.94 299 ASP A N 1
ATOM 2276 C CA . ASP A 1 299 ? -3.682 -5.309 -19.094 1 97.94 299 ASP A CA 1
ATOM 2277 C C . ASP A 1 299 ? -2.889 -5.375 -17.797 1 97.94 299 ASP A C 1
ATOM 2279 O O . ASP A 1 299 ? -3.469 -5.348 -16.703 1 97.94 299 ASP A O 1
ATOM 2283 N N . ILE A 1 300 ? -1.533 -5.477 -17.906 1 97.81 300 ILE A N 1
ATOM 2284 C CA . ILE A 1 300 ? -0.674 -5.613 -16.734 1 97.81 300 ILE A CA 1
ATOM 2285 C C . ILE A 1 300 ? 0.416 -4.547 -16.766 1 97.81 300 ILE A C 1
ATOM 2287 O O . ILE A 1 300 ? 1.028 -4.305 -17.812 1 97.81 300 ILE A O 1
ATOM 2291 N N . THR A 1 301 ? 0.611 -3.875 -15.734 1 97.25 301 THR A N 1
ATOM 2292 C CA . THR A 1 301 ? 1.784 -3.055 -15.453 1 97.25 301 THR A CA 1
ATOM 2293 C C . THR A 1 301 ? 2.504 -3.551 -14.203 1 97.25 301 THR A C 1
ATOM 2295 O O . THR A 1 301 ? 1.886 -3.715 -13.148 1 97.25 301 THR A O 1
ATOM 2298 N N . ASP A 1 302 ? 3.779 -3.811 -14.359 1 97.81 302 ASP A N 1
ATOM 2299 C CA . ASP A 1 302 ? 4.578 -4.375 -13.281 1 97.81 302 ASP A CA 1
ATOM 2300 C C . ASP A 1 302 ? 5.914 -3.643 -13.141 1 97.81 302 ASP A C 1
ATOM 2302 O O . ASP A 1 302 ? 6.738 -3.664 -14.055 1 97.81 302 ASP A O 1
ATOM 2306 N N . PHE A 1 303 ? 6.113 -2.949 -12.023 1 96.06 303 PHE A N 1
ATOM 2307 C CA . PHE A 1 303 ? 7.355 -2.254 -11.711 1 96.06 303 PHE A CA 1
ATOM 2308 C C . PHE A 1 303 ? 8.055 -2.9 -10.523 1 96.06 303 PHE A C 1
ATOM 2310 O O . PHE A 1 303 ? 7.422 -3.162 -9.492 1 96.06 303 PHE A O 1
ATOM 2317 N N . ASN A 1 304 ? 9.344 -3.195 -10.648 1 96.31 304 ASN A N 1
ATOM 2318 C CA . ASN A 1 304 ? 10.172 -3.766 -9.594 1 96.31 304 ASN A CA 1
ATOM 2319 C C . ASN A 1 304 ? 11.547 -3.107 -9.539 1 96.31 304 ASN A C 1
ATOM 2321 O O . ASN A 1 304 ? 12.133 -2.803 -10.578 1 96.31 304 ASN A O 1
ATOM 2325 N N . THR A 1 305 ? 12.047 -2.891 -8.352 1 94.44 305 THR A N 1
ATOM 2326 C CA . THR A 1 305 ? 13.398 -2.35 -8.195 1 94.44 305 THR A CA 1
ATOM 2327 C C . THR A 1 305 ? 14.078 -2.945 -6.973 1 94.44 305 THR A C 1
ATOM 2329 O O . THR A 1 305 ? 13.414 -3.324 -6.004 1 94.44 305 THR A O 1
ATOM 2332 N N . LYS A 1 306 ? 15.344 -3.127 -7.074 1 94.06 306 LYS A N 1
ATOM 2333 C CA . LYS A 1 306 ? 16.203 -3.582 -5.984 1 94.06 306 LYS A CA 1
ATOM 2334 C C . LYS A 1 306 ? 17.344 -2.598 -5.734 1 94.06 306 LYS A C 1
ATOM 2336 O O . LYS A 1 306 ? 17.891 -2.029 -6.68 1 94.06 306 LYS A O 1
ATOM 2341 N N . PHE A 1 307 ? 17.594 -2.402 -4.492 1 89.19 307 PHE A N 1
ATOM 2342 C CA . PHE A 1 307 ? 18.766 -1.659 -4.035 1 89.19 307 PHE A CA 1
ATOM 2343 C C . PHE A 1 307 ? 19.641 -2.531 -3.154 1 89.19 307 PHE A C 1
ATOM 2345 O O . PHE A 1 307 ? 19.156 -3.268 -2.299 1 89.19 307 PHE A O 1
ATOM 2352 N N . LEU A 1 308 ? 20.875 -2.486 -3.434 1 89.94 308 LEU A N 1
ATOM 2353 C CA . LEU A 1 308 ? 21.875 -3.203 -2.635 1 89.94 308 LEU A CA 1
ATOM 2354 C C . LEU A 1 308 ? 22.906 -2.24 -2.053 1 89.94 308 LEU A C 1
ATOM 2356 O O . LEU A 1 308 ? 23.5 -1.448 -2.785 1 89.94 308 LEU A O 1
ATOM 2360 N N . PHE A 1 309 ? 23.094 -2.365 -0.747 1 84.38 309 PHE A N 1
ATOM 2361 C CA . PHE A 1 309 ? 24.031 -1.498 -0.038 1 84.38 309 PHE A CA 1
ATOM 2362 C C . PHE A 1 309 ? 25.109 -2.318 0.67 1 84.38 309 PHE A C 1
ATOM 2364 O O . PHE A 1 309 ? 24.812 -3.059 1.61 1 84.38 309 PHE A O 1
ATOM 2371 N N . ASN A 1 310 ? 26.266 -2.109 0.211 1 85.5 310 ASN A N 1
ATOM 2372 C CA . ASN A 1 310 ? 27.375 -2.635 0.978 1 85.5 310 ASN A CA 1
ATOM 2373 C C . ASN A 1 310 ? 27.812 -1.667 2.074 1 85.5 310 ASN A C 1
ATOM 2375 O O . ASN A 1 310 ? 28.703 -0.832 1.858 1 85.5 310 ASN A O 1
ATOM 2379 N N . LEU A 1 311 ? 27.344 -1.906 3.17 1 83.56 311 LEU A N 1
ATOM 2380 C CA . LEU A 1 311 ? 27.531 -0.938 4.242 1 83.56 311 LEU A CA 1
ATOM 2381 C C . LEU A 1 311 ? 28.969 -0.978 4.754 1 83.56 311 LEU A C 1
ATOM 2383 O O . LEU A 1 311 ? 29.578 0.068 5.012 1 83.56 311 LEU A O 1
ATOM 2387 N N . ASN A 1 312 ? 29.562 -2.123 4.996 1 82.38 312 ASN A N 1
ATOM 2388 C CA . ASN A 1 312 ? 30.938 -2.391 5.371 1 82.38 312 ASN A CA 1
ATOM 2389 C C . ASN A 1 312 ? 31.312 -3.855 5.156 1 82.38 312 ASN A C 1
ATOM 2391 O O . ASN A 1 312 ? 30.594 -4.586 4.469 1 82.38 312 ASN A O 1
ATOM 2395 N N . GLU A 1 313 ? 32.375 -4.23 5.672 1 82.56 313 GLU A N 1
ATOM 2396 C CA . GLU A 1 313 ? 32.875 -5.582 5.418 1 82.56 313 GLU A CA 1
ATOM 2397 C C . GLU A 1 313 ? 31.984 -6.621 6.09 1 82.56 313 GLU A C 1
ATOM 2399 O O . GLU A 1 313 ? 31.938 -7.777 5.664 1 82.56 313 GLU A O 1
ATOM 2404 N N . LYS A 1 314 ? 31.219 -6.219 7.062 1 88.56 314 LYS A N 1
ATOM 2405 C CA . LYS A 1 314 ? 30.438 -7.176 7.844 1 88.56 314 LYS A CA 1
ATOM 2406 C C . LYS A 1 314 ? 28.953 -7.074 7.516 1 88.56 314 LYS A C 1
ATOM 2408 O O . LYS A 1 314 ? 28.188 -7.977 7.84 1 88.56 314 LYS A O 1
ATOM 2413 N N . SER A 1 315 ? 28.625 -5.965 6.891 1 88.81 315 SER A N 1
ATOM 2414 C CA . SER A 1 315 ? 27.203 -5.684 6.824 1 88.81 315 SER A CA 1
ATOM 2415 C C . SER A 1 315 ? 26.766 -5.332 5.402 1 88.81 315 SER A C 1
ATOM 2417 O O . SER A 1 315 ? 27.375 -4.469 4.762 1 88.81 315 SER A O 1
ATOM 2419 N N . GLU A 1 316 ? 25.719 -6.066 4.887 1 88.06 316 GLU A N 1
ATOM 2420 C CA . GLU A 1 316 ? 25.078 -5.789 3.605 1 88.06 316 GLU A CA 1
ATOM 2421 C C . GLU A 1 316 ? 23.562 -5.629 3.77 1 88.06 316 GLU A C 1
ATOM 2423 O O . GLU A 1 316 ? 22.938 -6.371 4.527 1 88.06 316 GLU A O 1
ATOM 2428 N N . LEU A 1 317 ? 23.047 -4.645 3.113 1 89.5 317 LEU A N 1
ATOM 2429 C CA . LEU A 1 317 ? 21.625 -4.375 3.191 1 89.5 317 LEU A CA 1
ATOM 2430 C C . LEU A 1 317 ? 21 -4.379 1.803 1 89.5 317 LEU A C 1
ATOM 2432 O O . LEU A 1 317 ? 21.547 -3.811 0.861 1 89.5 317 LEU A O 1
ATOM 2436 N N . GLY A 1 318 ? 19.938 -5.137 1.639 1 91.69 318 GLY A N 1
ATOM 2437 C CA . GLY A 1 318 ? 19.141 -5.129 0.417 1 91.69 318 GLY A CA 1
ATOM 2438 C C . GLY A 1 318 ? 17.734 -4.621 0.624 1 91.69 318 GLY A C 1
ATOM 2439 O O . GLY A 1 318 ? 17.141 -4.82 1.689 1 91.69 318 GLY A O 1
ATOM 2440 N N . MET A 1 319 ? 17.25 -3.965 -0.353 1 91.44 319 MET A N 1
ATOM 2441 C CA . MET A 1 319 ? 15.859 -3.518 -0.377 1 91.44 319 MET A CA 1
ATOM 2442 C C . MET A 1 319 ? 15.203 -3.859 -1.71 1 91.44 319 MET A C 1
ATOM 2444 O O . MET A 1 319 ? 15.82 -3.705 -2.768 1 91.44 319 MET A O 1
ATOM 2448 N N . LYS A 1 320 ? 14.016 -4.316 -1.681 1 94.94 320 LYS A N 1
ATOM 2449 C CA . LYS A 1 320 ? 13.242 -4.609 -2.887 1 94.94 320 LYS A CA 1
ATOM 2450 C C . LYS A 1 320 ? 11.836 -4.016 -2.801 1 94.94 320 LYS A C 1
ATOM 2452 O O . LYS A 1 320 ? 11.188 -4.098 -1.758 1 94.94 320 LYS A O 1
ATOM 2457 N N . LEU A 1 321 ? 11.469 -3.422 -3.875 1 94.44 321 LEU A N 1
ATOM 2458 C CA . LEU A 1 321 ? 10.141 -2.828 -3.996 1 94.44 321 LEU A CA 1
ATOM 2459 C C . LEU A 1 321 ? 9.438 -3.334 -5.25 1 94.44 321 LEU A C 1
ATOM 2461 O O . LEU A 1 321 ? 10.055 -3.457 -6.309 1 94.44 321 LEU A O 1
ATOM 2465 N N . GLY A 1 322 ? 8.102 -3.592 -5.094 1 96.12 322 GLY A N 1
ATOM 2466 C CA . GLY A 1 322 ? 7.305 -4.031 -6.227 1 96.12 322 GLY A CA 1
ATOM 2467 C C . GLY A 1 322 ? 5.934 -3.383 -6.277 1 96.12 322 GLY A C 1
ATOM 2468 O O . GLY A 1 322 ? 5.289 -3.197 -5.242 1 96.12 322 GLY A O 1
ATOM 2469 N N . ILE A 1 323 ? 5.516 -2.957 -7.465 1 95.25 323 ILE A N 1
ATOM 2470 C CA . ILE A 1 323 ? 4.184 -2.434 -7.75 1 95.25 323 ILE A CA 1
ATOM 2471 C C . ILE A 1 323 ? 3.574 -3.188 -8.93 1 95.25 323 ILE A C 1
ATOM 2473 O O . ILE A 1 323 ? 4.16 -3.234 -10.016 1 95.25 323 ILE A O 1
ATOM 2477 N N . TYR A 1 324 ? 2.451 -3.738 -8.688 1 97.06 324 TYR A N 1
ATOM 2478 C CA . TYR A 1 324 ? 1.772 -4.535 -9.703 1 97.06 324 TYR A CA 1
ATOM 2479 C C . TYR A 1 324 ? 0.321 -4.098 -9.867 1 97.06 324 TYR A C 1
ATOM 2481 O O . TYR A 1 324 ? -0.389 -3.91 -8.875 1 97.06 324 TYR A O 1
ATOM 2489 N N . ASN A 1 325 ? -0.113 -3.934 -11.094 1 96 325 ASN A N 1
ATOM 2490 C CA . ASN A 1 325 ? -1.499 -3.633 -11.438 1 96 325 ASN A CA 1
ATOM 2491 C C . ASN A 1 325 ? -1.984 -4.477 -12.609 1 96 325 ASN A C 1
ATOM 2493 O O . ASN A 1 325 ? -1.327 -4.539 -13.656 1 96 325 ASN A O 1
ATOM 2497 N N . GLU A 1 326 ? -3.148 -5.113 -12.398 1 97.75 326 GLU A N 1
ATOM 2498 C CA . GLU A 1 326 ? -3.756 -5.953 -13.43 1 97.75 326 GLU A CA 1
ATOM 2499 C C . GLU A 1 326 ? -5.25 -5.68 -13.555 1 97.75 326 GLU A C 1
ATOM 2501 O O . GLU A 1 326 ? -5.941 -5.496 -12.547 1 97.75 326 GLU A O 1
ATOM 2506 N N . SER A 1 327 ? -5.707 -5.602 -14.742 1 96.94 327 SER A N 1
ATOM 2507 C CA . SER A 1 327 ? -7.121 -5.684 -15.102 1 96.94 327 SER A CA 1
ATOM 2508 C C . SER A 1 327 ? -7.352 -6.703 -16.203 1 96.94 327 SER A C 1
ATOM 2510 O O . SER A 1 327 ? -6.676 -6.672 -17.234 1 96.94 327 SER A O 1
ATOM 2512 N N . SER A 1 328 ? -8.305 -7.621 -15.945 1 97.5 328 SER A N 1
ATOM 2513 C CA . SER A 1 328 ? -8.523 -8.656 -16.953 1 97.5 328 SER A CA 1
ATOM 2514 C C . SER A 1 328 ? -9.984 -9.086 -17 1 97.5 328 SER A C 1
ATOM 2516 O O . SER A 1 328 ? -10.703 -8.977 -16 1 97.5 328 SER A O 1
ATOM 2518 N N . ASN A 1 329 ? -10.391 -9.492 -18.172 1 96.88 329 ASN A N 1
ATOM 2519 C CA . ASN A 1 329 ? -11.648 -10.211 -18.281 1 96.88 329 ASN A CA 1
ATOM 2520 C C . ASN A 1 329 ? -11.477 -11.695 -17.953 1 96.88 329 ASN A C 1
ATOM 2522 O O . ASN A 1 329 ? -11.758 -12.555 -18.797 1 96.88 329 ASN A O 1
ATOM 2526 N N . ALA A 1 330 ? -11.047 -11.969 -16.812 1 93.5 330 ALA A N 1
ATOM 2527 C CA . ALA A 1 330 ? -10.984 -13.328 -16.281 1 93.5 330 ALA A CA 1
ATOM 2528 C C . ALA A 1 330 ? -12.344 -13.773 -15.766 1 93.5 330 ALA A C 1
ATOM 2530 O O . ALA A 1 330 ? -13.07 -12.992 -15.148 1 93.5 330 ALA A O 1
ATOM 2531 N N . THR A 1 331 ? -12.703 -14.961 -16.078 1 94 331 THR A N 1
ATOM 2532 C CA . THR A 1 331 ? -14 -15.5 -15.68 1 94 331 THR A CA 1
ATOM 2533 C C . THR A 1 331 ? -13.875 -16.953 -15.258 1 94 331 THR A C 1
ATOM 2535 O O . THR A 1 331 ? -12.875 -17.609 -15.562 1 94 331 THR A O 1
ATOM 2538 N N . TYR A 1 332 ? -14.867 -17.453 -14.508 1 93.19 332 TYR A N 1
ATOM 2539 C CA . TYR A 1 332 ? -14.898 -18.859 -14.133 1 93.19 332 TYR A CA 1
ATOM 2540 C C . TYR A 1 332 ? -15.648 -19.688 -15.172 1 93.19 332 TYR A C 1
ATOM 2542 O O . TYR A 1 332 ? -15.477 -20.906 -15.25 1 93.19 332 TYR A O 1
ATOM 2550 N N . ILE A 1 333 ? -16.406 -19.047 -15.938 1 94.69 333 ILE A N 1
ATOM 2551 C CA . ILE A 1 333 ? -17.281 -19.797 -16.844 1 94.69 333 ILE A CA 1
ATOM 2552 C C . ILE A 1 333 ? -16.5 -20.219 -18.078 1 94.69 333 ILE A C 1
ATOM 2554 O O . ILE A 1 333 ? -15.711 -19.438 -18.625 1 94.69 333 ILE A O 1
ATOM 2558 N N . GLY A 1 334 ? -16.578 -21.469 -18.469 1 95.88 334 GLY A N 1
ATOM 2559 C CA . GLY A 1 334 ? -16.094 -22.031 -19.719 1 95.88 334 GLY A CA 1
ATOM 2560 C C . GLY A 1 334 ? -17.188 -22.578 -20.609 1 95.88 334 GLY A C 1
ATOM 2561 O O . GLY A 1 334 ? -18.344 -22.641 -20.203 1 95.88 334 GLY A O 1
ATOM 2562 N N . ILE A 1 335 ? -16.844 -22.969 -21.812 1 97.62 335 ILE A N 1
ATOM 2563 C CA . ILE A 1 335 ? -17.859 -23.484 -22.719 1 97.62 335 ILE A CA 1
ATOM 2564 C C . ILE A 1 335 ? -18.312 -24.859 -22.234 1 97.62 335 ILE A C 1
ATOM 2566 O O . ILE A 1 335 ? -17.594 -25.531 -21.5 1 97.62 335 ILE A O 1
ATOM 2570 N N . ASN A 1 336 ? -19.531 -25.203 -22.531 1 97.44 336 ASN A N 1
ATOM 2571 C CA . ASN A 1 336 ? -20 -26.531 -22.125 1 97.44 336 ASN A CA 1
ATOM 2572 C C . ASN A 1 336 ? -19.672 -27.594 -23.172 1 97.44 336 ASN A C 1
ATOM 2574 O O . ASN A 1 336 ? -19.047 -27.281 -24.188 1 97.44 336 ASN A O 1
ATOM 2578 N N . GLN A 1 337 ? -19.984 -28.828 -22.891 1 97.75 337 GLN A N 1
ATOM 2579 C CA . GLN A 1 337 ? -19.594 -29.938 -23.75 1 97.75 337 GLN A CA 1
ATOM 2580 C C . GLN A 1 337 ? -20.25 -29.844 -25.125 1 97.75 337 GLN A C 1
ATOM 2582 O O . GLN A 1 337 ? -19.656 -30.219 -26.141 1 97.75 337 GLN A O 1
ATOM 2587 N N . VAL A 1 338 ? -21.469 -29.406 -25.156 1 97.56 338 VAL A N 1
ATOM 2588 C CA . VAL A 1 338 ? -22.234 -29.281 -26.391 1 97.56 338 VAL A CA 1
ATOM 2589 C C . VAL A 1 338 ? -21.531 -28.297 -27.328 1 97.56 338 VAL A C 1
ATOM 2591 O O . VAL A 1 338 ? -21.359 -28.578 -28.531 1 97.56 338 VAL A O 1
ATOM 2594 N N . MET A 1 339 ? -21.219 -27.188 -26.766 1 98 339 MET A N 1
ATOM 2595 C CA . MET A 1 339 ? -20.516 -26.172 -27.547 1 98 339 MET A CA 1
ATOM 2596 C C . MET A 1 339 ? -19.188 -26.703 -28.062 1 98 339 MET A C 1
ATOM 2598 O O . MET A 1 339 ? -18.828 -26.469 -29.219 1 98 339 MET A O 1
ATOM 2602 N N . PHE A 1 340 ? -18.438 -27.422 -27.297 1 98 340 PHE A N 1
ATOM 2603 C CA . PHE A 1 340 ? -17.156 -28 -27.703 1 98 340 PHE A CA 1
ATOM 2604 C C . PHE A 1 340 ? -17.344 -28.969 -28.844 1 98 340 PHE A C 1
ATOM 2606 O O . PHE A 1 340 ? -16.562 -28.984 -29.797 1 98 340 PHE A O 1
ATOM 2613 N N . ASP A 1 341 ? -18.375 -29.766 -28.781 1 97.25 341 ASP A N 1
ATOM 2614 C CA . ASP A 1 341 ? -18.609 -30.828 -29.766 1 97.25 341 ASP A CA 1
ATOM 2615 C C . ASP A 1 341 ? -19.047 -30.25 -31.109 1 97.25 341 ASP A C 1
ATOM 2617 O O . ASP A 1 341 ? -18.906 -30.891 -32.156 1 97.25 341 ASP A O 1
ATOM 2621 N N . ARG A 1 342 ? -19.531 -29.078 -31.047 1 95.44 342 ARG A N 1
ATOM 2622 C CA . ARG A 1 342 ? -20.031 -28.469 -32.281 1 95.44 342 ARG A CA 1
ATOM 2623 C C . ARG A 1 342 ? -18.875 -27.922 -33.125 1 95.44 342 ARG A C 1
ATOM 2625 O O . ARG A 1 342 ? -19.078 -27.5 -34.25 1 95.44 342 ARG A O 1
ATOM 2632 N N . GLY A 1 343 ? -17.734 -27.891 -32.562 1 92.44 343 GLY A N 1
ATOM 2633 C CA . GLY A 1 343 ? -16.578 -27.453 -33.344 1 92.44 343 GLY A CA 1
ATOM 2634 C C . GLY A 1 343 ? -15.844 -26.281 -32.719 1 92.44 343 GLY A C 1
ATOM 2635 O O . GLY A 1 343 ? -16.078 -25.953 -31.547 1 92.44 343 GLY A O 1
ATOM 2636 N N . SER A 1 344 ? -15.047 -25.703 -33.469 1 92.25 344 SER A N 1
ATOM 2637 C CA . SER A 1 344 ? -14.094 -24.75 -32.906 1 92.25 344 SER A CA 1
ATOM 2638 C C . SER A 1 344 ? -14.633 -23.328 -33 1 92.25 344 SER A C 1
ATOM 2640 O O . SER A 1 344 ? -14.031 -22.406 -32.438 1 92.25 344 SER A O 1
ATOM 2642 N N . SER A 1 345 ? -15.789 -23.094 -33.562 1 92.94 345 SER A N 1
ATOM 2643 C CA . SER A 1 345 ? -16.297 -21.734 -33.812 1 92.94 345 SER A CA 1
ATOM 2644 C C . SER A 1 345 ? -16.609 -21.016 -32.5 1 92.94 345 SER A C 1
ATOM 2646 O O . SER A 1 345 ? -16.578 -19.797 -32.438 1 92.94 345 SER A O 1
ATOM 2648 N N . GLU A 1 346 ? -16.844 -21.797 -31.422 1 95.12 346 GLU A N 1
ATOM 2649 C CA . GLU A 1 346 ? -17.266 -21.172 -30.156 1 95.12 346 GLU A CA 1
ATOM 2650 C C . GLU A 1 346 ? -16.203 -21.359 -29.078 1 95.12 346 GLU A C 1
ATOM 2652 O O . GLU A 1 346 ? -16.438 -21.016 -27.922 1 95.12 346 GLU A O 1
ATOM 2657 N N . ASP A 1 347 ? -15.109 -21.781 -29.484 1 96.25 347 ASP A N 1
ATOM 2658 C CA . ASP A 1 347 ? -14.078 -22.125 -28.516 1 96.25 347 ASP A CA 1
ATOM 2659 C C . ASP A 1 347 ? -13.672 -20.922 -27.672 1 96.25 347 ASP A C 1
ATOM 2661 O O . ASP A 1 347 ? -13.336 -21.047 -26.5 1 96.25 347 ASP A O 1
ATOM 2665 N N . PHE A 1 348 ? -13.68 -19.766 -28.297 1 96.25 348 PHE A N 1
ATOM 2666 C CA . PHE A 1 348 ? -13.086 -18.609 -27.625 1 96.25 348 PHE A CA 1
ATOM 2667 C C . PHE A 1 348 ? -14.062 -17.438 -27.594 1 96.25 348 PHE A C 1
ATOM 2669 O O . PHE A 1 348 ? -13.648 -16.281 -27.625 1 96.25 348 PHE A O 1
ATOM 2676 N N . VAL A 1 349 ? -15.336 -17.797 -27.641 1 95.5 349 VAL A N 1
ATOM 2677 C CA . VAL A 1 349 ? -16.344 -16.766 -27.422 1 95.5 349 VAL A CA 1
ATOM 2678 C C . VAL A 1 349 ? -16.266 -16.266 -25.969 1 95.5 349 VAL A C 1
ATOM 2680 O O . VAL A 1 349 ? -15.953 -17.031 -25.062 1 95.5 349 VAL A O 1
ATOM 2683 N N . ARG A 1 350 ? -16.547 -15 -25.734 1 95.5 350 ARG A N 1
ATOM 2684 C CA . ARG A 1 350 ? -16.625 -14.461 -24.391 1 95.5 350 ARG A CA 1
ATOM 2685 C C . ARG A 1 350 ? -18.031 -14.609 -23.812 1 95.5 350 ARG A C 1
ATOM 2687 O O . ARG A 1 350 ? -18.844 -13.695 -23.938 1 95.5 350 ARG A O 1
ATOM 2694 N N . LEU A 1 351 ? -18.203 -15.586 -23.047 1 96.88 351 LEU A N 1
ATOM 2695 C CA . LEU A 1 351 ? -19.516 -15.898 -22.5 1 96.88 351 LEU A CA 1
ATOM 2696 C C . LEU A 1 351 ? -19.984 -14.812 -21.547 1 96.88 351 LEU A C 1
ATOM 2698 O O . LEU A 1 351 ? -21.172 -14.555 -21.422 1 96.88 351 LEU A O 1
ATOM 2702 N N . ALA A 1 352 ? -19.031 -14.234 -20.812 1 96.38 352 ALA A N 1
ATOM 2703 C CA . ALA A 1 352 ? -19.297 -13.172 -19.844 1 96.38 352 ALA A CA 1
ATOM 2704 C C . ALA A 1 352 ? -18.406 -11.961 -20.109 1 96.38 352 ALA A C 1
ATOM 2706 O O . ALA A 1 352 ? -17.469 -11.695 -19.375 1 96.38 352 ALA A O 1
ATOM 2707 N N . PRO A 1 353 ? -18.75 -11.18 -21.062 1 95.25 353 PRO A N 1
ATOM 2708 C CA . PRO A 1 353 ? -17.875 -10.086 -21.5 1 95.25 353 PRO A CA 1
ATOM 2709 C C . PRO A 1 353 ? -17.703 -9 -20.453 1 95.25 353 PRO A C 1
ATOM 2711 O O . PRO A 1 353 ? -16.766 -8.211 -20.516 1 95.25 353 PRO A O 1
ATOM 2714 N N . ASP A 1 354 ? -18.594 -8.961 -19.453 1 92.81 354 ASP A N 1
ATOM 2715 C CA . ASP A 1 354 ? -18.516 -7.883 -18.469 1 92.81 354 ASP A CA 1
ATOM 2716 C C . ASP A 1 354 ? -17.781 -8.336 -17.203 1 92.81 354 ASP A C 1
ATOM 2718 O O . ASP A 1 354 ? -17.562 -7.539 -16.297 1 92.81 354 ASP A O 1
ATOM 2722 N N . ASP A 1 355 ? -17.422 -9.609 -17.109 1 96.69 355 ASP A N 1
ATOM 2723 C CA . ASP A 1 355 ? -16.609 -10.055 -15.984 1 96.69 355 ASP A CA 1
ATOM 2724 C C . ASP A 1 355 ? -15.289 -9.289 -15.938 1 96.69 355 ASP A C 1
ATOM 2726 O O . ASP A 1 355 ? -14.703 -8.977 -16.969 1 96.69 355 ASP A O 1
ATOM 2730 N N . ARG A 1 356 ? -14.852 -8.969 -14.773 1 96.19 356 ARG A N 1
ATOM 2731 C CA . ARG A 1 356 ? -13.625 -8.195 -14.625 1 96.19 356 ARG A CA 1
ATOM 2732 C C . ARG A 1 356 ? -12.914 -8.547 -13.32 1 96.19 356 ARG A C 1
ATOM 2734 O O . ARG A 1 356 ? -13.531 -8.555 -12.258 1 96.19 356 ARG A O 1
ATOM 2741 N N . LEU A 1 357 ? -11.68 -8.844 -13.453 1 96.62 357 LEU A N 1
ATOM 2742 C CA . LEU A 1 357 ? -10.82 -9.07 -12.297 1 96.62 357 LEU A CA 1
ATOM 2743 C C . LEU A 1 357 ? -9.727 -8.008 -12.219 1 96.62 357 LEU A C 1
ATOM 2745 O O . LEU A 1 357 ? -8.93 -7.867 -13.141 1 96.62 357 LEU A O 1
ATOM 2749 N N . ASP A 1 358 ? -9.727 -7.246 -11.164 1 95.44 358 ASP A N 1
ATOM 2750 C CA . ASP A 1 358 ? -8.672 -6.277 -10.867 1 95.44 358 ASP A CA 1
ATOM 2751 C C . ASP A 1 358 ? -7.777 -6.773 -9.734 1 95.44 358 ASP A C 1
ATOM 2753 O O . ASP A 1 358 ? -8.258 -7.082 -8.641 1 95.44 358 ASP A O 1
ATOM 2757 N N . VAL A 1 359 ? -6.465 -6.844 -9.992 1 97.25 359 VAL A N 1
ATOM 2758 C CA . VAL A 1 359 ? -5.484 -7.238 -8.984 1 97.25 359 VAL A CA 1
ATOM 2759 C C . VAL A 1 359 ? -4.426 -6.145 -8.844 1 97.25 359 VAL A C 1
ATOM 2761 O O . VAL A 1 359 ? -3.846 -5.699 -9.836 1 97.25 359 VAL A O 1
ATOM 2764 N N . ARG A 1 360 ? -4.227 -5.676 -7.695 1 95.62 360 ARG A N 1
ATOM 2765 C CA . ARG A 1 360 ? -3.186 -4.703 -7.371 1 95.62 360 ARG A CA 1
ATOM 2766 C C . ARG A 1 360 ? -2.328 -5.188 -6.203 1 95.62 360 ARG A C 1
ATOM 2768 O O . ARG A 1 360 ? -2.854 -5.695 -5.211 1 95.62 360 ARG A O 1
ATOM 2775 N N . ARG A 1 361 ? -1.039 -5.051 -6.34 1 97.06 361 ARG A N 1
ATOM 2776 C CA . ARG A 1 361 ? -0.134 -5.512 -5.293 1 97.06 361 ARG A CA 1
ATOM 2777 C C . ARG A 1 361 ? 1.001 -4.52 -5.07 1 97.06 361 ARG A C 1
ATOM 2779 O O . ARG A 1 361 ? 1.586 -4.012 -6.031 1 97.06 361 ARG A O 1
ATOM 2786 N N . TYR A 1 362 ? 1.247 -4.152 -3.822 1 94.56 362 TYR A N 1
ATOM 2787 C CA . TYR A 1 362 ? 2.404 -3.389 -3.367 1 94.56 362 TYR A CA 1
ATOM 2788 C C . TYR A 1 362 ? 3.258 -4.211 -2.41 1 94.56 362 TYR A C 1
ATOM 2790 O O . TYR A 1 362 ? 2.746 -4.77 -1.436 1 94.56 362 TYR A O 1
ATOM 2798 N N . SER A 1 363 ? 4.516 -4.305 -2.689 1 96.75 363 SER A N 1
ATOM 2799 C CA . SER A 1 363 ? 5.387 -5.121 -1.85 1 96.75 363 SER A CA 1
ATOM 2800 C C . SER A 1 363 ? 6.688 -4.395 -1.528 1 96.75 363 SER A C 1
ATOM 2802 O O . SER A 1 363 ? 7.191 -3.623 -2.348 1 96.75 363 SER A O 1
ATOM 2804 N N . LEU A 1 364 ? 7.176 -4.641 -0.339 1 94 364 LEU A N 1
ATOM 2805 C CA . LEU A 1 364 ? 8.43 -4.094 0.168 1 94 364 LEU A CA 1
ATOM 2806 C C . LEU A 1 364 ? 9.172 -5.129 1.008 1 94 364 LEU A C 1
ATOM 2808 O O . LEU A 1 364 ? 8.562 -5.844 1.804 1 94 364 LEU A O 1
ATOM 2812 N N . SER A 1 365 ? 10.445 -5.238 0.81 1 95.19 365 SER A N 1
ATOM 2813 C CA . SER A 1 365 ? 11.227 -6.125 1.663 1 95.19 365 SER A CA 1
ATOM 2814 C C . SER A 1 365 ? 12.617 -5.547 1.924 1 95.19 365 SER A C 1
ATOM 2816 O O . SER A 1 365 ? 13.164 -4.832 1.084 1 95.19 365 SER A O 1
ATOM 2818 N N . PHE A 1 366 ? 13.148 -5.848 3.07 1 92.31 366 PHE A N 1
ATOM 2819 C CA . PHE A 1 366 ? 14.516 -5.566 3.492 1 92.31 366 PHE A CA 1
ATOM 2820 C C . PHE A 1 366 ? 15.25 -6.859 3.842 1 92.31 366 PHE A C 1
ATOM 2822 O O . PHE A 1 366 ? 14.672 -7.754 4.469 1 92.31 366 PHE A O 1
ATOM 2829 N N . SER A 1 367 ? 16.359 -6.957 3.344 1 93.44 367 SER A N 1
ATOM 2830 C CA . SER A 1 367 ? 17.234 -8.078 3.689 1 93.44 367 SER A CA 1
ATOM 2831 C C . SER A 1 367 ? 18.562 -7.59 4.246 1 93.44 367 SER A C 1
ATOM 2833 O O . SER A 1 367 ? 19.172 -6.664 3.699 1 93.44 367 SER A O 1
ATOM 2835 N N . HIS A 1 368 ? 19 -8.18 5.324 1 93.06 368 HIS A N 1
ATOM 2836 C CA . HIS A 1 368 ? 20.25 -7.789 5.98 1 93.06 368 HIS A CA 1
ATOM 2837 C C . HIS A 1 368 ? 21.125 -9 6.281 1 93.06 368 HIS A C 1
ATOM 2839 O O . HIS A 1 368 ? 20.656 -9.977 6.875 1 93.06 368 HIS A O 1
ATOM 2845 N N . LYS A 1 369 ? 22.266 -8.914 5.832 1 92 369 LYS A N 1
ATOM 2846 C CA . LYS A 1 369 ? 23.266 -9.93 6.145 1 92 369 LYS A CA 1
ATOM 2847 C C . LYS A 1 369 ? 24.359 -9.367 7.043 1 92 369 LYS A C 1
ATOM 2849 O O . LYS A 1 369 ? 24.969 -8.352 6.715 1 92 369 LYS A O 1
ATOM 2854 N N . TYR A 1 370 ? 24.578 -9.977 8.148 1 93.44 370 TYR A N 1
ATOM 2855 C CA . TYR A 1 370 ? 25.641 -9.594 9.078 1 93.44 370 TYR A CA 1
ATOM 2856 C C . TYR A 1 370 ? 26.609 -10.758 9.305 1 93.44 370 TYR A C 1
ATOM 2858 O O . TYR A 1 370 ? 26.203 -11.836 9.734 1 93.44 370 TYR A O 1
ATOM 2866 N N . ARG A 1 371 ? 27.844 -10.516 9.055 1 93.5 371 ARG A N 1
ATOM 2867 C CA . ARG A 1 371 ? 28.891 -11.508 9.266 1 93.5 371 ARG A CA 1
ATOM 2868 C C . ARG A 1 371 ? 29.625 -11.266 10.578 1 93.5 371 ARG A C 1
ATOM 2870 O O . ARG A 1 371 ? 30.484 -10.398 10.664 1 93.5 371 ARG A O 1
ATOM 2877 N N . PHE A 1 372 ? 29.344 -12.117 11.555 1 95.75 372 PHE A N 1
ATOM 2878 C CA . PHE A 1 372 ? 30.062 -12.023 12.82 1 95.75 372 PHE A CA 1
ATOM 2879 C C . PHE A 1 372 ? 31.531 -12.375 12.633 1 95.75 372 PHE A C 1
ATOM 2881 O O . PHE A 1 372 ? 32.406 -11.719 13.211 1 95.75 372 PHE A O 1
ATOM 2888 N N . ASN A 1 373 ? 31.828 -13.328 11.953 1 93 373 ASN A N 1
ATOM 2889 C CA . ASN A 1 373 ? 33.125 -13.812 11.5 1 93 373 ASN A CA 1
ATOM 2890 C C . ASN A 1 373 ? 33 -14.711 10.266 1 93 373 ASN A C 1
ATOM 2892 O O . ASN A 1 373 ? 31.938 -14.742 9.633 1 93 373 ASN A O 1
ATOM 2896 N N . LYS A 1 374 ? 33.969 -15.336 9.914 1 85.75 374 LYS A N 1
ATOM 2897 C CA . LYS A 1 374 ? 33.969 -16.141 8.695 1 85.75 374 LYS A CA 1
ATOM 2898 C C . LYS A 1 374 ? 33.031 -17.344 8.828 1 85.75 374 LYS A C 1
ATOM 2900 O O . LYS A 1 374 ? 32.562 -17.891 7.828 1 85.75 374 LYS A O 1
ATOM 2905 N N . ASN A 1 375 ? 32.688 -17.766 10.055 1 91.81 375 ASN A N 1
ATOM 2906 C CA . ASN A 1 375 ? 31.953 -19 10.273 1 91.81 375 ASN A CA 1
ATOM 2907 C C . ASN A 1 375 ? 30.516 -18.734 10.703 1 91.81 375 ASN A C 1
ATOM 2909 O O . ASN A 1 375 ? 29.688 -19.641 10.688 1 91.81 375 ASN A O 1
ATOM 2913 N N . VAL A 1 376 ? 30.234 -17.594 11.125 1 95.69 376 VAL A N 1
ATOM 2914 C CA . VAL A 1 376 ? 28.906 -17.281 11.672 1 95.69 376 VAL A CA 1
ATOM 2915 C C . VAL A 1 376 ? 28.312 -16.078 10.945 1 95.69 376 VAL A C 1
ATOM 2917 O O . VAL A 1 376 ? 28.906 -15 10.945 1 95.69 376 VAL A O 1
ATOM 2920 N N . ARG A 1 377 ? 27.188 -16.25 10.273 1 93.94 377 ARG A N 1
ATOM 2921 C CA . ARG A 1 377 ? 26.5 -15.188 9.555 1 93.94 377 ARG A CA 1
ATOM 2922 C C . ARG A 1 377 ? 25 -15.18 9.875 1 93.94 377 ARG A C 1
ATOM 2924 O O . ARG A 1 377 ? 24.391 -16.234 10.031 1 93.94 377 ARG A O 1
ATOM 2931 N N . LEU A 1 378 ? 24.422 -14.016 9.984 1 95.75 378 LEU A N 1
ATOM 2932 C CA . LEU A 1 378 ? 23 -13.828 10.242 1 95.75 378 LEU A CA 1
ATOM 2933 C C . LEU A 1 378 ? 22.312 -13.133 9.062 1 95.75 378 LEU A C 1
ATOM 2935 O O . LEU A 1 378 ? 22.719 -12.039 8.664 1 95.75 378 LEU A O 1
ATOM 2939 N N . ASN A 1 379 ? 21.391 -13.812 8.438 1 93.06 379 ASN A N 1
ATOM 2940 C CA . ASN A 1 379 ? 20.547 -13.234 7.383 1 93.06 379 ASN A CA 1
ATOM 2941 C C . ASN A 1 379 ? 19.141 -12.961 7.879 1 93.06 379 ASN A C 1
ATOM 2943 O O . ASN A 1 379 ? 18.438 -13.883 8.312 1 93.06 379 ASN A O 1
ATOM 2947 N N . THR A 1 380 ? 18.734 -11.766 7.809 1 95.94 380 THR A N 1
ATOM 2948 C CA . THR A 1 380 ? 17.391 -11.398 8.227 1 95.94 380 THR A CA 1
ATOM 2949 C C . THR A 1 380 ? 16.609 -10.789 7.066 1 95.94 380 THR A C 1
ATOM 2951 O O . THR A 1 380 ? 17.094 -9.891 6.383 1 95.94 380 THR A O 1
ATOM 2954 N N . ILE A 1 381 ? 15.43 -11.297 6.836 1 95.75 381 ILE A N 1
ATOM 2955 C CA . ILE A 1 381 ? 14.539 -10.703 5.84 1 95.75 381 ILE A CA 1
ATOM 2956 C C . ILE A 1 381 ? 13.266 -10.203 6.516 1 95.75 381 ILE A C 1
ATOM 2958 O O . ILE A 1 381 ? 12.617 -10.945 7.258 1 95.75 381 ILE A O 1
ATOM 2962 N N . ALA A 1 382 ? 12.961 -8.984 6.359 1 95.56 382 ALA A N 1
ATOM 2963 C CA . ALA A 1 382 ? 11.68 -8.391 6.746 1 95.56 382 ALA A CA 1
ATOM 2964 C C . ALA A 1 382 ? 10.883 -7.969 5.516 1 95.56 382 ALA A C 1
ATOM 2966 O O . ALA A 1 382 ? 11.438 -7.418 4.562 1 95.56 382 ALA A O 1
ATOM 2967 N N . TYR A 1 383 ? 9.594 -8.289 5.48 1 96.81 383 TYR A N 1
ATOM 2968 C CA . TYR A 1 383 ? 8.82 -7.992 4.277 1 96.81 383 TYR A CA 1
ATOM 2969 C C . TYR A 1 383 ? 7.375 -7.645 4.625 1 96.81 383 TYR A C 1
ATOM 2971 O O . TYR A 1 383 ? 6.906 -7.949 5.727 1 96.81 383 TYR A O 1
ATOM 2979 N N . GLY A 1 384 ? 6.703 -7.059 3.723 1 96.31 384 GLY A N 1
ATOM 2980 C CA . GLY A 1 384 ? 5.277 -6.785 3.75 1 96.31 384 GLY A CA 1
ATOM 2981 C C . GLY A 1 384 ? 4.684 -6.559 2.371 1 96.31 384 GLY A C 1
ATOM 2982 O O . GLY A 1 384 ? 5.383 -6.125 1.455 1 96.31 384 GLY A O 1
ATOM 2983 N N . TYR A 1 385 ? 3.43 -6.887 2.207 1 96.94 385 TYR A N 1
ATOM 2984 C CA . TYR A 1 385 ? 2.75 -6.598 0.949 1 96.94 385 TYR A CA 1
ATOM 2985 C C . TYR A 1 385 ? 1.241 -6.512 1.153 1 96.94 385 TYR A C 1
ATOM 2987 O O . TYR A 1 385 ? 0.707 -7.062 2.119 1 96.94 385 TYR A O 1
ATOM 2995 N N . THR A 1 386 ? 0.612 -5.809 0.321 1 95.94 386 THR A N 1
ATOM 2996 C CA . THR A 1 386 ? -0.841 -5.77 0.198 1 95.94 386 THR A CA 1
ATOM 2997 C C . THR A 1 386 ? -1.278 -6.242 -1.186 1 95.94 386 THR A C 1
ATOM 2999 O O . THR A 1 386 ? -0.59 -5.996 -2.178 1 95.94 386 THR A O 1
ATOM 3002 N N . THR A 1 387 ? -2.336 -6.953 -1.196 1 97.25 387 THR A N 1
ATOM 3003 C CA . THR A 1 387 ? -2.92 -7.398 -2.457 1 97.25 387 THR A CA 1
ATOM 3004 C C . THR A 1 387 ? -4.43 -7.176 -2.465 1 97.25 387 THR A C 1
ATOM 3006 O O . THR A 1 387 ? -5.129 -7.594 -1.54 1 97.25 387 THR A O 1
ATOM 3009 N N . THR A 1 388 ? -4.875 -6.469 -3.412 1 95.81 388 THR A N 1
ATOM 3010 C CA . THR A 1 388 ? -6.305 -6.34 -3.672 1 95.81 388 THR A CA 1
ATOM 3011 C C . THR A 1 388 ? -6.719 -7.203 -4.859 1 95.81 388 THR A C 1
ATOM 3013 O O . THR A 1 388 ? -6.059 -7.191 -5.902 1 95.81 388 THR A O 1
ATOM 3016 N N . ARG A 1 389 ? -7.746 -7.938 -4.664 1 96.62 389 ARG A N 1
ATOM 3017 C CA . ARG A 1 389 ? -8.328 -8.789 -5.695 1 96.62 389 ARG A CA 1
ATOM 3018 C C . ARG A 1 389 ? -9.844 -8.625 -5.754 1 96.62 389 ARG A C 1
ATOM 3020 O O . ARG A 1 389 ? -10.578 -9.352 -5.086 1 96.62 389 ARG A O 1
ATOM 3027 N N . ASN A 1 390 ? -10.344 -7.762 -6.613 1 95.44 390 ASN A N 1
ATOM 3028 C CA . ASN A 1 390 ? -11.773 -7.562 -6.805 1 95.44 390 ASN A CA 1
ATOM 3029 C C . ASN A 1 390 ? -12.258 -8.211 -8.102 1 95.44 390 ASN A C 1
ATOM 3031 O O . ASN A 1 390 ? -11.773 -7.883 -9.18 1 95.44 390 ASN A O 1
ATOM 3035 N N . TRP A 1 391 ? -13.227 -9.078 -7.969 1 96.31 391 TRP A N 1
ATOM 3036 C CA . TRP A 1 391 ? -13.672 -9.852 -9.125 1 96.31 391 TRP A CA 1
ATOM 3037 C C . TRP A 1 391 ? -15.172 -9.68 -9.344 1 96.31 391 TRP A C 1
ATOM 3039 O O . TRP A 1 391 ? -15.984 -10.219 -8.586 1 96.31 391 TRP A O 1
ATOM 3049 N N . SER A 1 392 ? -15.555 -8.938 -10.352 1 95.94 392 SER A N 1
ATOM 3050 C CA . SER A 1 392 ? -16.938 -8.805 -10.789 1 95.94 392 SER A CA 1
ATOM 3051 C C . SER A 1 392 ? -17.312 -9.875 -11.805 1 95.94 392 SER A C 1
ATOM 3053 O O . SER A 1 392 ? -16.656 -10 -12.852 1 95.94 392 SER A O 1
ATOM 3055 N N . ARG A 1 393 ? -18.344 -10.625 -11.484 1 96.5 393 ARG A N 1
ATOM 3056 C CA . ARG A 1 393 ? -18.734 -11.711 -12.375 1 96.5 393 ARG A CA 1
ATOM 3057 C C . ARG A 1 393 ? -20.25 -11.711 -12.586 1 96.5 393 ARG A C 1
ATOM 3059 O O . ARG A 1 393 ? -21.016 -11.539 -11.633 1 96.5 393 ARG A O 1
ATOM 3066 N N . GLN A 1 394 ? -20.656 -11.938 -13.797 1 97.06 394 GLN A N 1
ATOM 3067 C CA . GLN A 1 394 ? -22.078 -12.133 -14.07 1 97.06 394 GLN A CA 1
ATOM 3068 C C . GLN A 1 394 ? -22.547 -13.5 -13.586 1 97.06 394 GLN A C 1
ATOM 3070 O O . GLN A 1 394 ? -21.828 -14.5 -13.742 1 97.06 394 GLN A O 1
ATOM 3075 N N . ASP A 1 395 ? -23.734 -13.531 -12.992 1 96.12 395 ASP A N 1
ATOM 3076 C CA . ASP A 1 395 ? -24.312 -14.812 -12.586 1 96.12 395 ASP A CA 1
ATOM 3077 C C . ASP A 1 395 ? -24.891 -15.555 -13.789 1 96.12 395 ASP A C 1
ATOM 3079 O O . ASP A 1 395 ? -25.297 -14.938 -14.773 1 96.12 395 ASP A O 1
ATOM 3083 N N . PHE A 1 396 ? -24.953 -16.844 -13.68 1 96.44 396 PHE A N 1
ATOM 3084 C CA . PHE A 1 396 ? -25.578 -17.672 -14.703 1 96.44 396 PHE A CA 1
ATOM 3085 C C . PHE A 1 396 ? -26.172 -18.938 -14.094 1 96.44 396 PHE A C 1
ATOM 3087 O O . PHE A 1 396 ? -25.953 -19.219 -12.914 1 96.44 396 PHE A O 1
ATOM 3094 N N . ASN A 1 397 ? -27.047 -19.578 -14.852 1 95.5 397 ASN A N 1
ATOM 3095 C CA . ASN A 1 397 ? -27.719 -20.781 -14.391 1 95.5 397 ASN A CA 1
ATOM 3096 C C . ASN A 1 397 ? -27.641 -21.906 -15.43 1 95.5 397 ASN A C 1
ATOM 3098 O O . ASN A 1 397 ? -27.781 -21.641 -16.625 1 95.5 397 ASN A O 1
ATOM 3102 N N . VAL A 1 398 ? -27.359 -23.062 -14.938 1 95.19 398 VAL A N 1
ATOM 3103 C CA . VAL A 1 398 ? -27.453 -24.297 -15.711 1 95.19 398 VAL A CA 1
ATOM 3104 C C . VAL A 1 398 ? -28.328 -25.312 -14.961 1 95.19 398 VAL A C 1
ATOM 3106 O O . VAL A 1 398 ? -28.188 -25.484 -13.75 1 95.19 398 VAL A O 1
ATOM 3109 N N . ASN A 1 399 ? -29.266 -25.844 -15.688 1 93.88 399 ASN A N 1
ATOM 3110 C CA . ASN A 1 399 ? -30.094 -26.906 -15.109 1 93.88 399 ASN A CA 1
ATOM 3111 C C . ASN A 1 399 ? -30.469 -27.953 -16.156 1 93.88 399 ASN A C 1
ATOM 3113 O O . ASN A 1 399 ? -30.469 -27.672 -17.344 1 93.88 399 ASN A O 1
ATOM 3117 N N . ASN A 1 400 ? -30.859 -29.125 -15.648 1 94.06 400 ASN A N 1
ATOM 3118 C CA . ASN A 1 400 ? -31.094 -30.266 -16.547 1 94.06 400 ASN A CA 1
ATOM 3119 C C . ASN A 1 400 ? -32.312 -30.016 -17.438 1 94.06 400 ASN A C 1
ATOM 3121 O O . ASN A 1 400 ? -32.344 -30.484 -18.578 1 94.06 400 ASN A O 1
ATOM 3125 N N . ALA A 1 401 ? -33.25 -29.344 -16.938 1 95.12 401 ALA A N 1
ATOM 3126 C CA . ALA A 1 401 ? -34.5 -29.109 -17.672 1 95.12 401 ALA A CA 1
ATOM 3127 C C . ALA A 1 401 ? -34.312 -27.969 -18.672 1 95.12 401 ALA A C 1
ATOM 3129 O O . ALA A 1 401 ? -35.156 -27.766 -19.547 1 95.12 401 ALA A O 1
ATOM 3130 N N . ASN A 1 402 ? -33.219 -27.25 -18.562 1 96.69 402 ASN A N 1
ATOM 3131 C CA . ASN A 1 402 ? -32.969 -26.078 -19.375 1 96.69 402 ASN A CA 1
ATOM 3132 C C . ASN A 1 402 ? -34.062 -25.047 -19.25 1 96.69 402 ASN A C 1
ATOM 3134 O O . ASN A 1 402 ? -34.531 -24.484 -20.266 1 96.69 402 ASN A O 1
ATOM 3138 N N . THR A 1 403 ? -34.594 -24.891 -18.094 1 96.44 403 THR A N 1
ATOM 3139 C CA . THR A 1 403 ? -35.562 -23.844 -17.812 1 96.44 403 THR A CA 1
ATOM 3140 C C . THR A 1 403 ? -34.875 -22.531 -17.5 1 96.44 403 THR A C 1
ATOM 3142 O O . THR A 1 403 ? -34.031 -22.469 -16.594 1 96.44 403 THR A O 1
ATOM 3145 N N . PRO A 1 404 ? -35.156 -21.547 -18.219 1 96.56 404 PRO A N 1
ATOM 3146 C CA . PRO A 1 404 ? -34.531 -20.266 -17.891 1 96.56 404 PRO A CA 1
ATOM 3147 C C . PRO A 1 404 ? -34.938 -19.766 -16.516 1 96.56 404 PRO A C 1
ATOM 3149 O O . PRO A 1 404 ? -36.094 -19.906 -16.094 1 96.56 404 PRO A O 1
ATOM 3152 N N . PRO A 1 405 ? -34 -19.234 -15.781 1 95.81 405 PRO A N 1
ATOM 3153 C CA . PRO A 1 405 ? -34.406 -18.594 -14.516 1 95.81 405 PRO A CA 1
ATOM 3154 C C . PRO A 1 405 ? -35.219 -17.328 -14.719 1 95.81 405 PRO A C 1
ATOM 3156 O O . PRO A 1 405 ? -35.25 -16.766 -15.82 1 95.81 405 PRO A O 1
ATOM 3159 N N . SER A 1 406 ? -35.844 -16.906 -13.641 1 95.38 406 SER A N 1
ATOM 3160 C CA . SER A 1 406 ? -36.75 -15.766 -13.727 1 95.38 406 SER A CA 1
ATOM 3161 C C . SER A 1 406 ? -36 -14.484 -14.047 1 95.38 406 SER A C 1
ATOM 3163 O O . SER A 1 406 ? -36.531 -13.586 -14.695 1 95.38 406 SER A O 1
ATOM 3165 N N . ASN A 1 407 ? -34.719 -14.391 -13.68 1 95.94 407 ASN A N 1
ATOM 3166 C CA . ASN A 1 407 ? -33.969 -13.148 -13.836 1 95.94 407 ASN A CA 1
ATOM 3167 C C . ASN A 1 407 ? -32.906 -13.273 -14.898 1 95.94 407 ASN A C 1
ATOM 3169 O O . ASN A 1 407 ? -31.797 -12.734 -14.742 1 95.94 407 ASN A O 1
ATOM 3173 N N . TRP A 1 408 ? -33.094 -14.039 -15.938 1 95.12 408 TRP A N 1
ATOM 3174 C CA . TRP A 1 408 ? -32.062 -14.125 -16.969 1 95.12 408 TRP A CA 1
ATOM 3175 C C . TRP A 1 408 ? -32.125 -12.93 -17.906 1 95.12 408 TRP A C 1
ATOM 3177 O O . TRP A 1 408 ? -33.125 -12.203 -17.938 1 95.12 408 TRP A O 1
ATOM 3187 N N . THR A 1 409 ? -31.172 -12.586 -18.688 1 96.62 409 THR A N 1
ATOM 3188 C CA . THR A 1 409 ? -31.047 -11.445 -19.594 1 96.62 409 THR A CA 1
ATOM 3189 C C . THR A 1 409 ? -31.688 -11.766 -20.953 1 96.62 409 THR A C 1
ATOM 3191 O O . THR A 1 409 ? -31.922 -10.867 -21.75 1 96.62 409 THR A O 1
ATOM 3194 N N . GLY A 1 410 ? -31.906 -12.945 -21.25 1 96.25 410 GLY A N 1
ATOM 3195 C CA . GLY A 1 410 ? -32.312 -13.406 -22.562 1 96.25 410 GLY A CA 1
ATOM 3196 C C . GLY A 1 410 ? -31.172 -14.047 -23.344 1 96.25 410 GLY A C 1
ATOM 3197 O O . GLY A 1 410 ? -31.406 -14.68 -24.375 1 96.25 410 GLY A O 1
ATOM 3198 N N . VAL A 1 411 ? -29.984 -13.914 -22.812 1 97.06 411 VAL A N 1
ATOM 3199 C CA . VAL A 1 411 ? -28.812 -14.5 -23.484 1 97.06 411 VAL A CA 1
ATOM 3200 C C . VAL A 1 411 ? -28.625 -15.945 -23.031 1 97.06 411 VAL A C 1
ATOM 3202 O O . VAL A 1 411 ? -28.609 -16.234 -21.828 1 97.06 411 VAL A O 1
ATOM 3205 N N . VAL A 1 412 ? 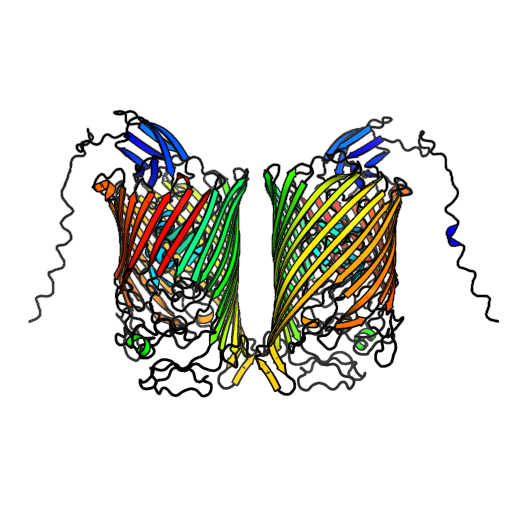-28.547 -16.828 -23.906 1 97.5 412 VAL A N 1
ATOM 3206 C CA . VAL A 1 412 ? -28.344 -18.25 -23.641 1 97.5 412 VAL A CA 1
ATOM 3207 C C . VAL A 1 412 ? -27.266 -18.812 -24.547 1 97.5 412 VAL A C 1
ATOM 3209 O O . VAL A 1 412 ? -27.188 -18.438 -25.734 1 97.5 412 VAL A O 1
ATOM 3212 N N . TRP A 1 413 ? -26.406 -19.594 -24.094 1 97.44 413 TRP A N 1
ATOM 3213 C CA . TRP A 1 413 ? -25.375 -20.297 -24.844 1 97.44 413 TRP A CA 1
ATOM 3214 C C . TRP A 1 413 ? -25.625 -21.797 -24.828 1 97.44 413 TRP A C 1
ATOM 3216 O O . TRP A 1 413 ? -26.344 -22.312 -23.938 1 97.44 413 TRP A O 1
ATOM 3226 N N . GLY A 1 414 ? -25 -22.484 -25.734 1 97.31 414 GLY A N 1
ATOM 3227 C CA . GLY A 1 414 ? -25.172 -23.922 -25.797 1 97.31 414 GLY A CA 1
ATOM 3228 C C . GLY A 1 414 ? -26.406 -24.344 -26.562 1 97.31 414 GLY A C 1
ATOM 3229 O O . GLY A 1 414 ? -26.703 -23.781 -27.625 1 97.31 414 GLY A O 1
ATOM 3230 N N . ASP A 1 415 ? -27.047 -25.469 -26.016 1 96.75 415 ASP A N 1
ATOM 3231 C CA . ASP A 1 415 ? -28.203 -26.031 -26.719 1 96.75 415 ASP A CA 1
ATOM 3232 C C . ASP A 1 415 ? -29.312 -26.391 -25.734 1 96.75 415 ASP A C 1
ATOM 3234 O O . ASP A 1 415 ? -29.172 -27.297 -24.906 1 96.75 415 ASP A O 1
ATOM 3238 N N . VAL A 1 416 ? -30.469 -25.797 -25.859 1 96.31 416 VAL A N 1
ATOM 3239 C CA . VAL A 1 416 ? -31.594 -25.953 -24.938 1 96.31 416 VAL A CA 1
ATOM 3240 C C . VAL A 1 416 ? -32.25 -27.312 -25.156 1 96.31 416 VAL A C 1
ATOM 3242 O O . VAL A 1 416 ? -32.969 -27.797 -24.297 1 96.31 416 VAL A O 1
ATOM 3245 N N . GLU A 1 417 ? -31.969 -27.938 -26.297 1 96.19 417 GLU A N 1
ATOM 3246 C CA . GLU A 1 417 ? -32.594 -29.219 -26.609 1 96.19 417 GLU A CA 1
ATOM 3247 C C . GLU A 1 417 ? -31.875 -30.359 -25.922 1 96.19 417 GLU A C 1
ATOM 3249 O O . GLU A 1 417 ? -32.406 -31.469 -25.812 1 96.19 417 GLU A O 1
ATOM 3254 N N . ILE A 1 418 ? -30.672 -30.109 -25.531 1 96.56 418 ILE A N 1
ATOM 3255 C CA . ILE A 1 418 ? -29.891 -31.109 -24.812 1 96.56 418 ILE A CA 1
ATOM 3256 C C . ILE A 1 418 ? -29.969 -30.844 -23.312 1 96.56 418 ILE A C 1
ATOM 3258 O O . ILE A 1 418 ? -29.531 -29.797 -22.828 1 96.56 418 ILE A O 1
ATOM 3262 N N . PRO A 1 419 ? -30.453 -31.828 -22.562 1 96.06 419 PRO A N 1
ATOM 3263 C CA . PRO A 1 419 ? -30.562 -31.625 -21.109 1 96.06 419 PRO A CA 1
ATOM 3264 C C . PRO A 1 419 ? -29.25 -31.172 -20.484 1 96.06 419 PRO A C 1
ATOM 3266 O O . PRO A 1 419 ? -28.234 -31.844 -20.625 1 96.06 419 PRO A O 1
ATOM 3269 N N . GLY A 1 420 ? -29.281 -30.078 -19.812 1 95.94 420 GLY A N 1
ATOM 3270 C CA . GLY A 1 420 ? -28.125 -29.531 -19.156 1 95.94 420 GLY A CA 1
ATOM 3271 C C . GLY A 1 420 ? -27.141 -28.875 -20.109 1 95.94 420 GLY A C 1
ATOM 3272 O O . GLY A 1 420 ? -26.047 -28.469 -19.703 1 95.94 420 GLY A O 1
ATOM 3273 N N . GLY A 1 421 ? -27.531 -28.734 -21.344 1 97 421 GLY A N 1
ATOM 3274 C CA . GLY A 1 421 ? -26.609 -28.266 -22.375 1 97 421 GLY A CA 1
ATOM 3275 C C . GLY A 1 421 ? -26.703 -26.766 -22.625 1 97 421 GLY A C 1
ATOM 3276 O O . GLY A 1 421 ? -26.047 -26.25 -23.516 1 97 421 GLY A O 1
ATOM 3277 N N . ALA A 1 422 ? -27.531 -26.062 -21.75 1 97.75 422 ALA A N 1
ATOM 3278 C CA . ALA A 1 422 ? -27.703 -24.625 -21.953 1 97.75 422 ALA A CA 1
ATOM 3279 C C . ALA A 1 422 ? -27.188 -23.844 -20.75 1 97.75 422 ALA A C 1
ATOM 3281 O O . ALA A 1 422 ? -27.312 -24.297 -19.609 1 97.75 422 ALA A O 1
ATOM 3282 N N . ILE A 1 423 ? -26.609 -22.688 -21 1 98 423 ILE A N 1
ATOM 3283 C CA . ILE A 1 423 ? -26.172 -21.734 -19.984 1 98 423 ILE A CA 1
ATOM 3284 C C . ILE A 1 423 ? -27.016 -20.453 -20.094 1 98 423 ILE A C 1
ATOM 3286 O O . ILE A 1 423 ? -26.875 -19.688 -21.047 1 98 423 ILE A O 1
ATOM 3290 N N . PHE A 1 424 ? -27.828 -20.188 -19.094 1 98.25 424 PHE A N 1
ATOM 3291 C CA . PHE A 1 424 ? -28.656 -18.984 -19.078 1 98.25 424 PHE A CA 1
ATOM 3292 C C . PHE A 1 424 ? -27.969 -17.859 -18.297 1 98.25 424 PHE A C 1
ATOM 3294 O O . PHE A 1 424 ? -27.75 -17.984 -17.094 1 98.25 424 PHE A O 1
ATOM 3301 N N . MET A 1 425 ? -27.594 -16.812 -19.031 1 98.12 425 MET A N 1
ATOM 3302 C CA . MET A 1 425 ? -26.938 -15.68 -18.359 1 98.12 425 MET A CA 1
ATOM 3303 C C . MET A 1 425 ? -27.953 -14.852 -17.578 1 98.12 425 MET A C 1
ATOM 3305 O O . MET A 1 425 ? -28.969 -14.422 -18.125 1 98.12 425 MET A O 1
ATOM 3309 N N . ARG A 1 426 ? -27.672 -14.602 -16.312 1 97.94 426 ARG A N 1
ATOM 3310 C CA . ARG A 1 426 ? -28.625 -13.922 -15.438 1 97.94 426 ARG A CA 1
ATOM 3311 C C . ARG A 1 426 ? -28.422 -12.414 -15.461 1 97.94 426 ARG A C 1
ATOM 3313 O O . ARG A 1 426 ? -27.344 -11.938 -15.82 1 97.94 426 ARG A O 1
ATOM 3320 N N . ASN A 1 427 ? -29.484 -11.703 -15.148 1 97 427 ASN A N 1
ATOM 3321 C CA . ASN A 1 427 ? -29.438 -10.25 -15.031 1 97 427 ASN A CA 1
ATOM 3322 C C . ASN A 1 427 ? -29.016 -9.82 -13.633 1 97 427 ASN A C 1
ATOM 3324 O O . ASN A 1 427 ? -29.703 -9.031 -12.984 1 97 427 ASN A O 1
ATOM 3328 N N . SER A 1 428 ? -27.875 -10.289 -13.148 1 96.56 428 SER A N 1
ATOM 3329 C CA . SER A 1 428 ? -27.266 -10.016 -11.852 1 96.56 428 SER A CA 1
ATOM 3330 C C . SER A 1 428 ? -25.781 -10.344 -11.852 1 96.56 428 SER A C 1
ATOM 3332 O O . SER A 1 428 ? -25.297 -11.055 -12.734 1 96.56 428 SER A O 1
ATOM 3334 N N . THR A 1 429 ? -25.109 -9.766 -10.977 1 95.44 429 THR A N 1
ATOM 3335 C CA . THR A 1 429 ? -23.703 -10.078 -10.797 1 95.44 429 THR A CA 1
ATOM 3336 C C . THR A 1 429 ? -23.422 -10.516 -9.367 1 95.44 429 THR A C 1
ATOM 3338 O O . THR A 1 429 ? -24.172 -10.188 -8.453 1 95.44 429 THR A O 1
ATOM 3341 N N . GLY A 1 430 ? -22.422 -11.375 -9.203 1 95.19 430 GLY A N 1
ATOM 3342 C CA . GLY A 1 430 ? -21.828 -11.727 -7.926 1 95.19 430 GLY A CA 1
ATOM 3343 C C . GLY A 1 430 ? -20.391 -11.281 -7.793 1 95.19 430 GLY A C 1
ATOM 3344 O O . GLY A 1 430 ? -19.484 -11.984 -8.234 1 95.19 430 GLY A O 1
ATOM 3345 N N . ASN A 1 431 ? -20.234 -10.133 -7.141 1 94.88 431 ASN A N 1
ATOM 3346 C CA . ASN A 1 431 ? -18.891 -9.562 -7.004 1 94.88 431 ASN A CA 1
ATOM 3347 C C . ASN A 1 431 ? -18.188 -10.102 -5.762 1 94.88 431 ASN A C 1
ATOM 3349 O O . ASN A 1 431 ? -18.781 -10.164 -4.684 1 94.88 431 ASN A O 1
ATOM 3353 N N . ARG A 1 432 ? -16.969 -10.594 -5.922 1 95.19 432 ARG A N 1
ATOM 3354 C CA . ARG A 1 432 ? -16.094 -11.078 -4.852 1 95.19 432 ARG A CA 1
ATOM 3355 C C . ARG A 1 432 ? -14.906 -10.148 -4.645 1 95.19 432 ARG A C 1
ATOM 3357 O O . ARG A 1 432 ? -13.898 -10.273 -5.34 1 95.19 432 ARG A O 1
ATOM 3364 N N . ASP A 1 433 ? -15.008 -9.305 -3.646 1 95.12 433 ASP A N 1
ATOM 3365 C CA . ASP A 1 433 ? -13.961 -8.328 -3.361 1 95.12 433 ASP A CA 1
ATOM 3366 C C . ASP A 1 433 ? -13.109 -8.773 -2.174 1 95.12 433 ASP A C 1
ATOM 3368 O O . ASP A 1 433 ? -13.633 -9.047 -1.092 1 95.12 433 ASP A O 1
ATOM 3372 N N . ARG A 1 434 ? -11.82 -8.852 -2.393 1 96.75 434 ARG A N 1
ATOM 3373 C CA . ARG A 1 434 ? -10.922 -9.281 -1.325 1 96.75 434 ARG A CA 1
ATOM 3374 C C . ARG A 1 434 ? -9.688 -8.391 -1.259 1 96.75 434 ARG A C 1
ATOM 3376 O O . ARG A 1 434 ? -9.227 -7.879 -2.281 1 96.75 434 ARG A O 1
ATOM 3383 N N . GLN A 1 435 ? -9.258 -8.203 -0.104 1 95.5 435 GLN A N 1
ATOM 3384 C CA . GLN A 1 435 ? -8.008 -7.492 0.157 1 95.5 435 GLN A CA 1
ATOM 3385 C C . GLN A 1 435 ? -7.184 -8.203 1.227 1 95.5 435 GLN A C 1
ATOM 3387 O O . GLN A 1 435 ? -7.73 -8.703 2.211 1 95.5 435 GLN A O 1
ATOM 3392 N N . PHE A 1 436 ? -5.836 -8.148 1.037 1 97.44 436 PHE A N 1
ATOM 3393 C CA . PHE A 1 436 ? -4.941 -8.852 1.948 1 97.44 436 PHE A CA 1
ATOM 3394 C C . PHE A 1 436 ? -3.795 -7.953 2.389 1 97.44 436 PHE A C 1
ATOM 3396 O O . PHE A 1 436 ? -3.297 -7.145 1.602 1 97.44 436 PHE A O 1
ATOM 3403 N N . GLU A 1 437 ? -3.422 -8.156 3.621 1 95.56 437 GLU A N 1
ATOM 3404 C CA . GLU A 1 437 ? -2.23 -7.555 4.215 1 95.56 437 GLU A CA 1
ATOM 3405 C C . GLU A 1 437 ? -1.353 -8.609 4.879 1 95.56 437 GLU A C 1
ATOM 3407 O O . GLU A 1 437 ? -1.826 -9.383 5.715 1 95.56 437 GLU A O 1
ATOM 3412 N N . VAL A 1 438 ? -0.101 -8.633 4.473 1 97.94 438 VAL A N 1
ATOM 3413 C CA . VAL A 1 438 ? 0.825 -9.617 5.031 1 97.94 438 VAL A CA 1
ATOM 3414 C C . VAL A 1 438 ? 2.141 -8.938 5.402 1 97.94 438 VAL A C 1
ATOM 3416 O O . VAL A 1 438 ? 2.629 -8.07 4.664 1 97.94 438 VAL A O 1
ATOM 3419 N N . ALA A 1 439 ? 2.65 -9.312 6.543 1 97 439 ALA A N 1
ATOM 3420 C CA . ALA A 1 439 ? 3.973 -8.859 6.969 1 97 439 ALA A CA 1
ATOM 3421 C C . ALA A 1 439 ? 4.711 -9.969 7.723 1 97 439 ALA A C 1
ATOM 3423 O O . ALA A 1 439 ? 4.094 -10.758 8.438 1 97 439 ALA A O 1
ATOM 3424 N N . GLY A 1 440 ? 6.031 -10.008 7.52 1 97.56 440 GLY A N 1
ATOM 3425 C CA . GLY A 1 440 ? 6.816 -11.016 8.211 1 97.56 440 GLY A CA 1
ATOM 3426 C C . GLY A 1 440 ? 8.266 -10.609 8.414 1 97.56 440 GLY A C 1
ATOM 3427 O O . GLY A 1 440 ? 8.75 -9.68 7.777 1 97.56 440 GLY A O 1
ATOM 3428 N N . ILE A 1 441 ? 8.906 -11.25 9.367 1 97.19 441 ILE A N 1
ATOM 3429 C CA . ILE A 1 441 ? 10.336 -11.117 9.633 1 97.19 441 ILE A CA 1
ATOM 3430 C C . ILE A 1 441 ? 10.938 -12.492 9.906 1 97.19 441 ILE A C 1
ATOM 3432 O O . ILE A 1 441 ? 10.328 -13.32 10.594 1 97.19 441 ILE A O 1
ATOM 3436 N N . GLU A 1 442 ? 12.102 -12.711 9.328 1 97.25 442 GLU A N 1
ATOM 3437 C CA . GLU A 1 442 ? 12.711 -14.031 9.445 1 97.25 442 GLU A CA 1
ATOM 3438 C C . GLU A 1 442 ? 14.227 -13.93 9.57 1 97.25 442 GLU A C 1
ATOM 3440 O O . GLU A 1 442 ? 14.938 -13.898 8.562 1 97.25 442 GLU A O 1
ATOM 3445 N N . PRO A 1 443 ? 14.789 -13.992 10.781 1 97.06 443 PRO A N 1
ATOM 3446 C CA . PRO A 1 443 ? 16.234 -14.18 10.969 1 97.06 443 PRO A CA 1
ATOM 3447 C C . PRO A 1 443 ? 16.672 -15.625 10.766 1 97.06 443 PRO A C 1
ATOM 3449 O O . PRO A 1 443 ? 15.961 -16.547 11.188 1 97.06 443 PRO A O 1
ATOM 3452 N N . ARG A 1 444 ? 17.734 -15.82 10.102 1 95.81 444 ARG A N 1
ATOM 3453 C CA . ARG A 1 444 ? 18.344 -17.125 9.852 1 95.81 444 ARG A CA 1
ATOM 3454 C C . ARG A 1 444 ? 19.828 -17.109 10.172 1 95.81 444 ARG A C 1
ATOM 3456 O O . ARG A 1 444 ? 20.609 -16.391 9.516 1 95.81 444 ARG A O 1
ATOM 3463 N N . LEU A 1 445 ? 20.219 -17.844 11.148 1 96.38 445 LEU A N 1
ATOM 3464 C CA . LEU A 1 445 ? 21.609 -17.953 11.555 1 96.38 445 LEU A CA 1
ATOM 3465 C C . LEU A 1 445 ? 22.281 -19.141 10.883 1 96.38 445 LEU A C 1
ATOM 3467 O O . LEU A 1 445 ? 21.734 -20.25 10.867 1 96.38 445 LEU A O 1
ATOM 3471 N N . GLU A 1 446 ? 23.406 -18.922 10.266 1 93.06 446 GLU A N 1
ATOM 3472 C CA . GLU A 1 446 ? 24.234 -19.969 9.656 1 93.06 446 GLU A CA 1
ATOM 3473 C C . GLU A 1 446 ? 25.578 -20.109 10.375 1 93.06 446 GLU A C 1
ATOM 3475 O O . GLU A 1 446 ? 26.281 -19.125 10.57 1 93.06 446 GLU A O 1
ATOM 3480 N N . VAL A 1 447 ? 25.922 -21.328 10.75 1 95.94 447 VAL A N 1
ATOM 3481 C CA . VAL A 1 447 ? 27.141 -21.578 11.508 1 95.94 447 VAL A CA 1
ATOM 3482 C C . VAL A 1 447 ? 27.906 -22.734 10.891 1 95.94 447 VAL A C 1
ATOM 3484 O O . VAL A 1 447 ? 27.375 -23.844 10.742 1 95.94 447 VAL A O 1
ATOM 3487 N N . ASP A 1 448 ? 29.078 -22.5 10.492 1 93 448 ASP A N 1
ATOM 3488 C CA . ASP A 1 448 ? 30.016 -23.562 10.117 1 93 448 ASP A CA 1
ATOM 3489 C C . ASP A 1 448 ? 30.891 -23.969 11.297 1 93 448 ASP A C 1
ATOM 3491 O O . ASP A 1 448 ? 31.547 -23.109 11.906 1 93 448 ASP A O 1
ATOM 3495 N N . TYR A 1 449 ? 30.844 -25.234 11.586 1 94.81 449 TYR A N 1
ATOM 3496 C CA . TYR A 1 449 ? 31.625 -25.688 12.727 1 94.81 449 TYR A CA 1
ATOM 3497 C C . TYR A 1 449 ? 32.156 -27.094 12.508 1 94.81 449 TYR A C 1
ATOM 3499 O O . TYR A 1 449 ? 31.797 -27.75 11.523 1 94.81 449 TYR A O 1
ATOM 3507 N N . LYS A 1 450 ? 33.062 -27.484 13.359 1 94.12 450 LYS A N 1
ATOM 3508 C CA . LYS A 1 450 ? 33.625 -28.828 13.281 1 94.12 450 LYS A CA 1
ATOM 3509 C C . LYS A 1 450 ? 33.344 -29.609 14.57 1 94.12 450 LYS A C 1
ATOM 3511 O O . LYS A 1 450 ? 33.438 -29.031 15.664 1 94.12 450 LYS A O 1
ATOM 3516 N N . VAL A 1 451 ? 32.938 -30.766 14.398 1 91.69 451 VAL A N 1
ATOM 3517 C CA . VAL A 1 451 ? 32.844 -31.703 15.508 1 91.69 451 VAL A CA 1
ATOM 3518 C C . VAL A 1 451 ? 33.562 -33 15.164 1 91.69 451 VAL A C 1
ATOM 3520 O O . VAL A 1 451 ? 33.312 -33.625 14.125 1 91.69 451 VAL A O 1
ATOM 3523 N N . LEU A 1 452 ? 34.5 -33.5 16.078 1 90.94 452 LEU A N 1
ATOM 3524 C CA . LEU A 1 452 ? 35.281 -34.688 15.844 1 90.94 452 LEU A CA 1
ATOM 3525 C C . LEU A 1 452 ? 35.938 -34.656 14.453 1 90.94 452 LEU A C 1
ATOM 3527 O O . LEU A 1 452 ? 35.844 -35.656 13.711 1 90.94 452 LEU A O 1
ATOM 3531 N N . ASP A 1 453 ? 36.281 -33.562 13.914 1 87.69 453 ASP A N 1
ATOM 3532 C CA . ASP A 1 453 ? 36.969 -33.281 12.664 1 87.69 453 ASP A CA 1
ATOM 3533 C C . ASP A 1 453 ? 36.031 -33.375 11.469 1 87.69 453 ASP A C 1
ATOM 3535 O O . ASP A 1 453 ? 36.469 -33.406 10.32 1 87.69 453 ASP A O 1
ATOM 3539 N N . LEU A 1 454 ? 34.781 -33.531 11.766 1 92.38 454 LEU A N 1
ATOM 3540 C CA . LEU A 1 454 ? 33.781 -33.5 10.703 1 92.38 454 LEU A CA 1
ATOM 3541 C C . LEU A 1 454 ? 33.219 -32.094 10.523 1 92.38 454 LEU A C 1
ATOM 3543 O O . LEU A 1 454 ? 32.875 -31.438 11.508 1 92.38 454 LEU A O 1
ATOM 3547 N N . LYS A 1 455 ? 33.188 -31.688 9.281 1 91.75 455 LYS A N 1
ATOM 3548 C CA . LYS A 1 455 ? 32.625 -30.375 8.969 1 91.75 455 LYS A CA 1
ATOM 3549 C C . LYS A 1 455 ? 31.125 -30.391 9.094 1 91.75 455 LYS A C 1
ATOM 3551 O O . LYS A 1 455 ? 30.453 -31.312 8.633 1 91.75 455 LYS A O 1
ATOM 3556 N N . ASN A 1 456 ? 30.562 -29.422 9.805 1 94.25 456 ASN A N 1
ATOM 3557 C CA . ASN A 1 456 ? 29.125 -29.25 9.992 1 94.25 456 ASN A CA 1
ATOM 3558 C C . ASN A 1 456 ? 28.656 -27.859 9.562 1 94.25 456 ASN A C 1
ATOM 3560 O O . ASN A 1 456 ? 29.375 -26.875 9.758 1 94.25 456 ASN A O 1
ATOM 3564 N N . GLU A 1 457 ? 27.547 -27.812 8.906 1 91.56 457 GLU A N 1
ATOM 3565 C CA . GLU A 1 457 ? 26.844 -26.562 8.578 1 91.56 457 GLU A CA 1
ATOM 3566 C C . GLU A 1 457 ? 25.484 -26.516 9.25 1 91.56 457 GLU A C 1
ATOM 3568 O O . GLU A 1 457 ? 24.578 -27.281 8.914 1 91.56 457 GLU A O 1
ATOM 3573 N N . LEU A 1 458 ? 25.359 -25.594 10.148 1 95.25 458 LEU A N 1
ATOM 3574 C CA . LEU A 1 458 ? 24.125 -25.469 10.93 1 95.25 458 LEU A CA 1
ATOM 3575 C C . LEU A 1 458 ? 23.344 -24.234 10.492 1 95.25 458 LEU A C 1
ATOM 3577 O O . LEU A 1 458 ? 23.906 -23.156 10.328 1 95.25 458 LEU A O 1
ATOM 3581 N N . ILE A 1 459 ? 22.062 -24.422 10.211 1 93.62 459 ILE A N 1
ATOM 3582 C CA . ILE A 1 459 ? 21.141 -23.312 9.945 1 93.62 459 ILE A CA 1
ATOM 3583 C C . ILE A 1 459 ? 20.016 -23.312 10.977 1 93.62 459 ILE A C 1
ATOM 3585 O O . ILE A 1 459 ? 19.344 -24.328 11.18 1 93.62 459 ILE A O 1
ATOM 3589 N N . ILE A 1 460 ? 19.859 -22.234 11.703 1 96.94 460 ILE A N 1
ATOM 3590 C CA . ILE A 1 460 ? 18.781 -22.016 12.648 1 96.94 460 ILE A CA 1
ATOM 3591 C C . ILE A 1 460 ? 18 -20.75 12.258 1 96.94 460 ILE A C 1
ATOM 3593 O O . ILE A 1 460 ? 18.594 -19.719 11.93 1 96.94 460 ILE A O 1
ATOM 3597 N N . GLY A 1 461 ? 16.672 -20.938 12.188 1 96.56 461 GLY A N 1
ATOM 3598 C CA . GLY A 1 461 ? 15.883 -19.766 11.836 1 96.56 461 GLY A CA 1
ATOM 3599 C C . GLY A 1 461 ? 14.547 -19.703 12.547 1 96.56 461 GLY A C 1
ATOM 3600 O O . GLY A 1 461 ? 14.117 -20.688 13.148 1 96.56 461 GLY A O 1
ATOM 3601 N N . ALA A 1 462 ? 14 -18.547 12.555 1 97.88 462 ALA A N 1
ATOM 3602 C CA . ALA A 1 462 ? 12.648 -18.297 13.07 1 97.88 462 ALA A CA 1
ATOM 3603 C C . ALA A 1 462 ? 11.922 -17.281 12.203 1 97.88 462 ALA A C 1
ATOM 3605 O O . ALA A 1 462 ? 12.547 -16.422 11.586 1 97.88 462 ALA A O 1
ATOM 3606 N N . ARG A 1 463 ? 10.594 -17.375 12.102 1 98.06 463 ARG A N 1
ATOM 3607 C CA . ARG A 1 463 ? 9.789 -16.422 11.352 1 98.06 463 ARG A CA 1
ATOM 3608 C C . ARG A 1 463 ? 8.516 -16.062 12.109 1 98.06 463 ARG A C 1
ATOM 3610 O O . ARG A 1 463 ? 7.84 -16.938 12.648 1 98.06 463 ARG A O 1
ATOM 3617 N N . TYR A 1 464 ? 8.273 -14.844 12.25 1 98.38 464 TYR A N 1
ATOM 3618 C CA . TYR A 1 464 ? 6.965 -14.328 12.641 1 98.38 464 TYR A CA 1
ATOM 3619 C C . TYR A 1 464 ? 6.242 -13.711 11.453 1 98.38 464 TYR A C 1
ATOM 3621 O O . TYR A 1 464 ? 6.832 -12.93 10.703 1 98.38 464 TYR A O 1
ATOM 3629 N N . LEU A 1 465 ? 4.98 -14.102 11.234 1 98.25 465 LEU A N 1
ATOM 3630 C CA . LEU A 1 465 ? 4.207 -13.602 10.109 1 98.25 465 LEU A CA 1
ATOM 3631 C C . LEU A 1 465 ? 2.791 -13.234 10.547 1 98.25 465 LEU A C 1
ATOM 3633 O O . LEU A 1 465 ? 2.141 -13.992 11.266 1 98.25 465 LEU A O 1
ATOM 3637 N N . TYR A 1 466 ? 2.396 -12.047 10.188 1 97.69 466 TYR A N 1
ATOM 3638 C CA . TYR A 1 466 ? 1.041 -11.539 10.367 1 97.69 466 TYR A CA 1
ATOM 3639 C C . TYR A 1 466 ? 0.304 -11.484 9.031 1 97.69 466 TYR A C 1
ATOM 3641 O O . TYR A 1 466 ? 0.884 -11.109 8.008 1 97.69 466 TYR A O 1
ATOM 3649 N N . GLU A 1 467 ? -0.965 -11.945 9 1 98.12 467 GLU A N 1
ATOM 3650 C CA . GLU A 1 467 ? -1.778 -11.805 7.797 1 98.12 467 GLU A CA 1
ATOM 3651 C C . GLU A 1 467 ? -3.209 -11.406 8.141 1 98.12 467 GLU A C 1
ATOM 3653 O O . GLU A 1 467 ? -3.75 -11.828 9.164 1 98.12 467 GLU A O 1
ATOM 3658 N N . ARG A 1 468 ? -3.812 -10.625 7.348 1 97.25 468 ARG A N 1
ATOM 3659 C CA . ARG A 1 468 ? -5.203 -10.203 7.477 1 97.25 468 ARG A CA 1
ATOM 3660 C C . ARG A 1 468 ? -5.891 -10.148 6.117 1 97.25 468 ARG A C 1
ATOM 3662 O O . ARG A 1 468 ? -5.305 -9.68 5.141 1 97.25 468 ARG A O 1
ATOM 3669 N N . ALA A 1 469 ? -7.09 -10.68 6.09 1 97.81 469 ALA A N 1
ATOM 3670 C CA . ALA A 1 469 ? -7.883 -10.711 4.863 1 97.81 469 ALA A CA 1
ATOM 3671 C C . ALA A 1 469 ? -9.234 -10.031 5.066 1 97.81 469 ALA A C 1
ATOM 3673 O O . ALA A 1 469 ? -9.883 -10.227 6.098 1 97.81 469 ALA A O 1
ATOM 3674 N N . PHE A 1 470 ? -9.555 -9.156 4.195 1 96.12 470 PHE A N 1
ATOM 3675 C CA . PHE A 1 470 ? -10.883 -8.57 4.102 1 96.12 470 PHE A CA 1
ATOM 3676 C C . PHE A 1 470 ? -11.648 -9.148 2.918 1 96.12 470 PHE A C 1
ATOM 3678 O O . PHE A 1 470 ? -11.164 -9.125 1.786 1 96.12 470 PHE A O 1
ATOM 3685 N N . GLU A 1 471 ? -12.82 -9.695 3.164 1 96.5 471 GLU A N 1
ATOM 3686 C CA . GLU A 1 471 ? -13.602 -10.289 2.088 1 96.5 471 GLU A CA 1
ATOM 3687 C C . GLU A 1 471 ? -15.047 -9.797 2.113 1 96.5 471 GLU A C 1
ATOM 3689 O O . GLU A 1 471 ? -15.68 -9.766 3.172 1 96.5 471 GLU A O 1
ATOM 3694 N N . GLN A 1 472 ? -15.531 -9.414 0.992 1 96.44 472 GLN A N 1
ATOM 3695 C CA . GLN A 1 472 ? -16.906 -8.969 0.827 1 96.44 472 GLN A CA 1
ATOM 3696 C C . GLN A 1 472 ? -17.547 -9.609 -0.403 1 96.44 472 GLN A C 1
ATOM 3698 O O . GLN A 1 472 ? -16.891 -9.781 -1.433 1 96.44 472 GLN A O 1
ATOM 3703 N N . ARG A 1 473 ? -18.75 -10.062 -0.245 1 96.62 473 ARG A N 1
ATOM 3704 C CA . ARG A 1 473 ? -19.594 -10.43 -1.381 1 96.62 473 ARG A CA 1
ATOM 3705 C C . ARG A 1 473 ? -20.641 -9.352 -1.662 1 96.62 473 ARG A C 1
ATOM 3707 O O . ARG A 1 473 ? -21.422 -8.992 -0.781 1 96.62 473 ARG A O 1
ATOM 3714 N N . VAL A 1 474 ? -20.688 -8.836 -2.848 1 97 474 VAL A N 1
ATOM 3715 C CA . VAL A 1 474 ? -21.625 -7.805 -3.273 1 97 474 VAL A CA 1
ATOM 3716 C C . VAL A 1 474 ? -22.422 -8.297 -4.477 1 97 474 VAL A C 1
ATOM 3718 O O . VAL A 1 474 ? -21.859 -8.625 -5.516 1 97 474 VAL A O 1
ATOM 3721 N N . ASN A 1 475 ? -23.703 -8.352 -4.328 1 96.81 475 ASN A N 1
ATOM 3722 C CA . ASN A 1 475 ? -24.578 -8.828 -5.398 1 96.81 475 ASN A CA 1
ATOM 3723 C C . ASN A 1 475 ? -25.188 -7.676 -6.18 1 96.81 475 ASN A C 1
ATOM 3725 O O . ASN A 1 475 ? -26.031 -6.938 -5.645 1 96.81 475 ASN A O 1
ATOM 3729 N N . GLY A 1 476 ? -24.844 -7.645 -7.441 1 95.94 476 GLY A N 1
ATOM 3730 C CA . GLY A 1 476 ? -25.422 -6.629 -8.305 1 95.94 476 GLY A CA 1
ATOM 3731 C C . GLY A 1 476 ? -26.828 -6.98 -8.773 1 95.94 476 GLY A C 1
ATOM 3732 O O . GLY A 1 476 ? -27.156 -8.156 -8.953 1 95.94 476 GLY A O 1
ATOM 3733 N N . THR A 1 477 ? -27.641 -5.957 -9.031 1 93.19 477 THR A N 1
ATOM 3734 C CA . THR A 1 477 ? -29.047 -6.176 -9.328 1 93.19 477 THR A CA 1
ATOM 3735 C C . THR A 1 477 ? -29.281 -6.273 -10.836 1 93.19 477 THR A C 1
ATOM 3737 O O . THR A 1 477 ? -30.391 -6.586 -11.281 1 93.19 477 THR A O 1
ATOM 3740 N N . ARG A 1 478 ? -28.25 -6.008 -11.586 1 93.12 478 ARG A N 1
ATOM 3741 C CA . ARG A 1 478 ? -28.297 -6.133 -13.039 1 93.12 478 ARG A CA 1
ATOM 3742 C C . ARG A 1 478 ? -26.953 -6.613 -13.594 1 93.12 478 ARG A C 1
ATOM 3744 O O . ARG A 1 478 ? -25.922 -6.488 -12.93 1 93.12 478 ARG A O 1
ATOM 3751 N N . ALA A 1 479 ? -27.062 -7.16 -14.781 1 93.44 479 ALA A N 1
ATOM 3752 C CA . ALA A 1 479 ? -25.828 -7.539 -15.469 1 93.44 479 ALA A CA 1
ATOM 3753 C C . ALA A 1 479 ? -24.984 -6.312 -15.781 1 93.44 479 ALA A C 1
ATOM 3755 O O . ALA A 1 479 ? -25.516 -5.262 -16.156 1 93.44 479 ALA A O 1
ATOM 3756 N N . GLY A 1 480 ? -23.672 -6.469 -15.547 1 88.81 480 GLY A N 1
ATOM 3757 C CA . GLY A 1 480 ? -22.734 -5.43 -15.961 1 88.81 480 GLY A CA 1
ATOM 3758 C C . GLY A 1 480 ? -22.5 -4.379 -14.891 1 88.81 480 GLY A C 1
ATOM 3759 O O . GLY A 1 480 ? -21.625 -3.531 -15.031 1 88.81 480 GLY A O 1
ATOM 3760 N N . VAL A 1 481 ? -23.344 -4.375 -13.789 1 90.69 481 VAL A N 1
ATOM 3761 C CA . VAL A 1 481 ? -23.141 -3.365 -12.758 1 90.69 481 VAL A CA 1
ATOM 3762 C C . VAL A 1 481 ? -21.922 -3.734 -11.906 1 90.69 481 VAL A C 1
ATOM 3764 O O . VAL A 1 481 ? -21.562 -4.91 -11.805 1 90.69 481 VAL A O 1
ATOM 3767 N N . LYS A 1 482 ? -21.344 -2.762 -11.312 1 89.19 482 LYS A N 1
ATOM 3768 C CA . LYS A 1 482 ? -20.078 -2.949 -10.609 1 89.19 482 LYS A CA 1
ATOM 3769 C C . LYS A 1 482 ? -20.266 -2.875 -9.094 1 89.19 482 LYS A C 1
ATOM 3771 O O . LYS A 1 482 ? -19.297 -2.891 -8.336 1 89.19 482 LYS A O 1
ATOM 3776 N N . SER A 1 483 ? -21.438 -2.715 -8.648 1 95.12 483 SER A N 1
ATOM 3777 C CA . SER A 1 483 ? -21.781 -2.658 -7.234 1 95.12 483 SER A CA 1
ATOM 3778 C C . SER A 1 483 ? -23.047 -3.461 -6.949 1 95.12 483 SER A C 1
ATOM 3780 O O . SER A 1 483 ? -23.453 -4.301 -7.758 1 95.12 483 SER A O 1
ATOM 3782 N N . GLY A 1 484 ? -23.625 -3.283 -5.73 1 96.69 484 GLY A N 1
ATOM 3783 C CA . GLY A 1 484 ? -24.828 -4.023 -5.363 1 96.69 484 GLY A CA 1
ATOM 3784 C C . GLY A 1 484 ? -25.016 -4.152 -3.861 1 96.69 484 GLY A C 1
ATOM 3785 O O . GLY A 1 484 ? -24.5 -3.336 -3.096 1 96.69 484 GLY A O 1
ATOM 3786 N N . ASP A 1 485 ? -25.797 -5.121 -3.492 1 96.06 485 ASP A N 1
ATOM 3787 C CA . ASP A 1 485 ? -26.078 -5.383 -2.084 1 96.06 485 ASP A CA 1
ATOM 3788 C C . ASP A 1 485 ? -24.906 -6.102 -1.415 1 96.06 485 ASP A C 1
ATOM 3790 O O . ASP A 1 485 ? -24.484 -7.164 -1.874 1 96.06 485 ASP A O 1
ATOM 3794 N N . LEU A 1 486 ? -24.406 -5.496 -0.38 1 97.19 486 LEU A N 1
ATOM 3795 C CA . LEU A 1 486 ? -23.422 -6.199 0.435 1 97.19 486 LEU A CA 1
ATOM 3796 C C . LEU A 1 486 ? -24.078 -7.336 1.219 1 97.19 486 LEU A C 1
ATOM 3798 O O . LEU A 1 486 ? -24.859 -7.09 2.137 1 97.19 486 LEU A O 1
ATOM 3802 N N . VAL A 1 487 ? -23.703 -8.555 0.924 1 96.56 487 VAL A N 1
ATOM 3803 C CA . VAL A 1 487 ? -24.453 -9.656 1.517 1 96.56 487 VAL A CA 1
ATOM 3804 C C . VAL A 1 487 ? -23.547 -10.461 2.445 1 96.56 487 VAL A C 1
ATOM 3806 O O . VAL A 1 487 ? -24.031 -11.133 3.363 1 96.56 487 VAL A O 1
ATOM 3809 N N . GLU A 1 488 ? -22.281 -10.461 2.203 1 95.94 488 GLU A N 1
ATOM 3810 C CA . GLU A 1 488 ? -21.297 -11.062 3.098 1 95.94 488 GLU A CA 1
ATOM 3811 C C . GLU A 1 488 ? -20.125 -10.102 3.359 1 95.94 488 GLU A C 1
ATOM 3813 O O . GLU A 1 488 ? -19.703 -9.375 2.459 1 95.94 488 GLU A O 1
ATOM 3818 N N . ASP A 1 489 ? -19.656 -10.062 4.559 1 96.62 489 ASP A N 1
ATOM 3819 C CA . ASP A 1 489 ? -18.531 -9.25 5.008 1 96.62 489 ASP A CA 1
ATOM 3820 C C . ASP A 1 489 ? -17.797 -9.93 6.152 1 96.62 489 ASP A C 1
ATOM 3822 O O . ASP A 1 489 ? -18.375 -10.234 7.195 1 96.62 489 ASP A O 1
ATOM 3826 N N . GLU A 1 490 ? -16.562 -10.148 5.965 1 96.44 490 GLU A N 1
ATOM 3827 C CA . GLU A 1 490 ? -15.797 -10.797 7.031 1 96.44 490 GLU A CA 1
ATOM 3828 C C . GLU A 1 490 ? -14.336 -10.344 7.02 1 96.44 490 GLU A C 1
ATOM 3830 O O . GLU A 1 490 ? -13.844 -9.859 6 1 96.44 490 GLU A O 1
ATOM 3835 N N . VAL A 1 491 ? -13.68 -10.453 8.141 1 95.75 491 VAL A N 1
ATOM 3836 C CA . VAL A 1 491 ? -12.25 -10.211 8.32 1 95.75 491 VAL A CA 1
ATOM 3837 C C . VAL A 1 491 ? -11.594 -11.445 8.945 1 95.75 491 VAL A C 1
ATOM 3839 O O . VAL A 1 491 ? -12.109 -12.008 9.914 1 95.75 491 VAL A O 1
ATOM 3842 N N . ARG A 1 492 ? -10.547 -11.859 8.359 1 97.81 492 ARG A N 1
ATOM 3843 C CA . ARG A 1 492 ? -9.766 -12.961 8.906 1 97.81 492 ARG A CA 1
ATOM 3844 C C . ARG A 1 492 ? -8.352 -12.508 9.258 1 97.81 492 ARG A C 1
ATOM 3846 O O . ARG A 1 492 ? -7.672 -11.883 8.438 1 97.81 492 ARG A O 1
ATOM 3853 N N . THR A 1 493 ? -7.965 -12.859 10.43 1 97.06 493 THR A N 1
ATOM 3854 C CA . THR A 1 493 ? -6.645 -12.477 10.922 1 97.06 493 THR A CA 1
ATOM 3855 C C . THR A 1 493 ? -5.852 -13.711 11.344 1 97.06 493 THR A C 1
ATOM 3857 O O . THR A 1 493 ? -6.418 -14.672 11.875 1 97.06 493 THR A O 1
ATOM 3860 N N . GLY A 1 494 ? -4.531 -13.695 11.016 1 97.69 494 GLY A N 1
ATOM 3861 C CA . GLY A 1 494 ? -3.66 -14.797 11.406 1 97.69 494 GLY A CA 1
ATOM 3862 C C . GLY A 1 494 ? -2.307 -14.328 11.914 1 97.69 494 GLY A C 1
ATOM 3863 O O . GLY A 1 494 ? -1.756 -13.344 11.414 1 97.69 494 GLY A O 1
ATOM 3864 N N . TYR A 1 495 ? -1.842 -15.086 12.883 1 97.81 495 TYR A N 1
ATOM 3865 C CA . TYR A 1 495 ? -0.497 -14.945 13.43 1 97.81 495 TYR A CA 1
ATOM 3866 C C . TYR A 1 495 ? 0.257 -16.266 13.359 1 97.81 495 TYR A C 1
ATOM 3868 O O . TYR A 1 495 ? -0.198 -17.281 13.906 1 97.81 495 TYR A O 1
ATOM 3876 N N . ALA A 1 496 ? 1.376 -16.219 12.742 1 98.25 496 ALA A N 1
ATOM 3877 C CA . ALA A 1 496 ? 2.119 -17.453 12.555 1 98.25 496 ALA A CA 1
ATOM 3878 C C . ALA A 1 496 ? 3.539 -17.328 13.102 1 98.25 496 ALA A C 1
ATOM 3880 O O . ALA A 1 496 ? 4.191 -16.297 12.922 1 98.25 496 ALA A O 1
ATOM 3881 N N . LEU A 1 497 ? 3.916 -18.344 13.836 1 98.12 497 LEU A N 1
ATOM 3882 C CA . LEU A 1 497 ? 5.285 -18.484 14.32 1 98.12 497 LEU A CA 1
ATOM 3883 C C . LEU A 1 497 ? 5.91 -19.781 13.805 1 98.12 497 LEU A C 1
ATOM 3885 O O . LEU A 1 497 ? 5.324 -20.859 13.938 1 98.12 497 LEU A O 1
ATOM 3889 N N . ALA A 1 498 ? 7.039 -19.672 13.18 1 97.62 498 ALA A N 1
ATOM 3890 C CA . ALA A 1 498 ? 7.801 -20.828 12.719 1 97.62 498 ALA A CA 1
ATOM 3891 C C . ALA A 1 498 ? 9.227 -20.797 13.266 1 97.62 498 ALA A C 1
ATOM 3893 O O . ALA A 1 498 ? 9.789 -19.719 13.5 1 97.62 498 ALA A O 1
ATOM 3894 N N . ALA A 1 499 ? 9.766 -21.953 13.539 1 97.94 499 ALA A N 1
ATOM 3895 C CA . ALA A 1 499 ? 11.164 -22.141 13.914 1 97.94 499 ALA A CA 1
ATOM 3896 C C . ALA A 1 499 ? 11.727 -23.422 13.281 1 97.94 499 ALA A C 1
ATOM 3898 O O . ALA A 1 499 ? 11.023 -24.422 13.156 1 97.94 499 ALA A O 1
ATOM 3899 N N . TYR A 1 500 ? 12.992 -23.328 12.867 1 96.19 500 TYR A N 1
ATOM 3900 C CA . TYR A 1 500 ? 13.57 -24.531 12.25 1 96.19 500 TYR A CA 1
ATOM 3901 C C . TYR A 1 500 ? 15.062 -24.609 12.531 1 96.19 500 TYR A C 1
ATOM 3903 O O . TYR A 1 500 ? 15.711 -23.609 12.828 1 96.19 500 TYR A O 1
ATOM 3911 N N . ILE A 1 501 ? 15.555 -25.797 12.508 1 96.88 501 ILE A N 1
ATOM 3912 C CA . ILE A 1 501 ? 16.969 -26.141 12.656 1 96.88 501 ILE A CA 1
ATOM 3913 C C . ILE A 1 501 ? 17.328 -27.234 11.648 1 96.88 501 ILE A C 1
ATOM 3915 O O . ILE A 1 501 ? 16.547 -28.156 11.406 1 96.88 501 ILE A O 1
ATOM 3919 N N . GLN A 1 502 ? 18.391 -27.062 10.914 1 94.12 502 GLN A N 1
ATOM 3920 C CA . GLN A 1 502 ? 18.906 -28.062 9.984 1 94.12 502 GLN A CA 1
ATOM 3921 C C . GLN A 1 502 ? 20.422 -28.141 10.062 1 94.12 502 GLN A C 1
ATOM 3923 O O . GLN A 1 502 ? 21.109 -27.125 10.078 1 94.12 502 GLN A O 1
ATOM 3928 N N . ASN A 1 503 ? 20.906 -29.344 10.125 1 94.38 503 ASN A N 1
ATOM 3929 C CA . ASN A 1 503 ? 22.344 -29.562 10.172 1 94.38 503 ASN A CA 1
ATOM 3930 C C . ASN A 1 503 ? 22.812 -30.5 9.062 1 94.38 503 ASN A C 1
ATOM 3932 O O . ASN A 1 503 ? 22.25 -31.594 8.891 1 94.38 503 ASN A O 1
ATOM 3936 N N . LYS A 1 504 ? 23.703 -30.078 8.297 1 91.5 504 LYS A N 1
ATOM 3937 C CA . LYS A 1 504 ? 24.391 -30.922 7.328 1 91.5 504 LYS A CA 1
ATOM 3938 C C . LYS A 1 504 ? 25.734 -31.391 7.859 1 91.5 504 LYS A C 1
ATOM 3940 O O . LYS A 1 504 ? 26.578 -30.562 8.258 1 91.5 504 LYS A O 1
ATOM 3945 N N . ILE A 1 505 ? 25.938 -32.656 7.883 1 93.81 505 ILE A N 1
ATOM 3946 C CA . ILE A 1 505 ? 27.188 -33.25 8.352 1 93.81 505 ILE A CA 1
ATOM 3947 C C . ILE A 1 505 ? 27.922 -33.906 7.176 1 93.81 505 ILE A C 1
ATOM 3949 O O . ILE A 1 505 ? 27.359 -34.719 6.461 1 93.81 505 ILE A O 1
ATOM 3953 N N . ASN A 1 506 ? 29.094 -33.469 7.035 1 91.38 506 ASN A N 1
ATOM 3954 C CA . ASN A 1 506 ? 29.953 -34.156 6.082 1 91.38 506 ASN A CA 1
ATOM 3955 C C . ASN A 1 506 ? 30.578 -35.406 6.699 1 91.38 506 ASN A C 1
ATOM 3957 O O . ASN A 1 506 ? 31.719 -35.375 7.168 1 91.38 506 ASN A O 1
ATOM 3961 N N . VAL A 1 507 ? 29.953 -36.469 6.562 1 93.06 507 VAL A N 1
ATOM 3962 C CA . VAL A 1 507 ? 30.391 -37.688 7.211 1 93.06 507 VAL A CA 1
ATOM 3963 C C . VAL A 1 507 ? 31.703 -38.188 6.605 1 93.06 507 VAL A C 1
ATOM 3965 O O . VAL A 1 507 ? 32.562 -38.688 7.316 1 93.06 507 VAL A O 1
ATOM 3968 N N . SER A 1 508 ? 31.812 -38.062 5.344 1 90.25 508 SER A N 1
ATOM 3969 C CA . SER A 1 508 ? 33.031 -38.344 4.586 1 90.25 508 SER A CA 1
ATOM 3970 C C . SER A 1 508 ? 33.125 -37.406 3.369 1 90.25 508 SER A C 1
ATOM 3972 O O . SER A 1 508 ? 32.281 -36.562 3.162 1 90.25 508 SER A O 1
ATOM 3974 N N . SER A 1 509 ? 34.188 -37.625 2.645 1 82.94 509 SER A N 1
ATOM 3975 C CA . SER A 1 509 ? 34.344 -36.812 1.458 1 82.94 509 SER A CA 1
ATOM 3976 C C . SER A 1 509 ? 33.281 -37.094 0.418 1 82.94 509 SER A C 1
ATOM 3978 O O . SER A 1 509 ? 33 -36.25 -0.451 1 82.94 509 SER A O 1
ATOM 3980 N N . ASN A 1 510 ? 32.625 -38.219 0.56 1 89.12 510 ASN A N 1
ATOM 3981 C CA . ASN A 1 510 ? 31.672 -38.562 -0.484 1 89.12 510 ASN A CA 1
ATOM 3982 C C . ASN A 1 510 ? 30.25 -38.688 0.069 1 89.12 510 ASN A C 1
ATOM 3984 O O . ASN A 1 510 ? 29.328 -39.031 -0.666 1 89.12 510 ASN A O 1
ATOM 3988 N N . LEU A 1 511 ? 30.062 -38.5 1.323 1 92.38 511 LEU A N 1
ATOM 3989 C CA . LEU A 1 511 ? 28.734 -38.688 1.907 1 92.38 511 LEU A CA 1
ATOM 3990 C C . LEU A 1 511 ? 28.359 -37.5 2.789 1 92.38 511 LEU A C 1
ATOM 3992 O O . LEU A 1 511 ? 29.094 -37.156 3.723 1 92.38 511 LEU A O 1
ATOM 3996 N N . ASP A 1 512 ? 27.25 -36.906 2.498 1 90.62 512 ASP A N 1
ATOM 3997 C CA . ASP A 1 512 ? 26.656 -35.875 3.328 1 90.62 512 ASP A CA 1
ATOM 3998 C C . ASP A 1 512 ? 25.312 -36.312 3.887 1 90.62 512 ASP A C 1
ATOM 4000 O O . ASP A 1 512 ? 24.531 -36.969 3.193 1 90.62 512 ASP A O 1
ATOM 4004 N N . LEU A 1 513 ? 25.109 -36 5.113 1 93 513 LEU A N 1
ATOM 4005 C CA . LEU A 1 513 ? 23.812 -36.219 5.762 1 93 513 LEU A CA 1
ATOM 4006 C C . LEU A 1 513 ? 23.188 -34.906 6.215 1 93 513 LEU A C 1
ATOM 4008 O O . LEU A 1 513 ? 23.875 -34.062 6.758 1 93 513 LEU A O 1
ATOM 4012 N N . ASN A 1 514 ? 21.969 -34.75 5.852 1 91.62 514 ASN A N 1
ATOM 4013 C CA . ASN A 1 514 ? 21.203 -33.594 6.25 1 91.62 514 ASN A CA 1
ATOM 4014 C C . ASN A 1 514 ? 20.016 -33.969 7.141 1 91.62 514 ASN A C 1
ATOM 4016 O O . ASN A 1 514 ? 19.219 -34.812 6.773 1 91.62 514 ASN A O 1
ATOM 4020 N N . ALA A 1 515 ? 19.938 -33.375 8.305 1 94.12 515 ALA A N 1
ATOM 4021 C CA . ALA A 1 515 ? 18.812 -33.625 9.211 1 94.12 515 ALA A CA 1
ATOM 4022 C C . ALA A 1 515 ? 18.25 -32.281 9.727 1 94.12 515 ALA A C 1
ATOM 4024 O O . ALA A 1 515 ? 19.016 -31.359 10 1 94.12 515 ALA A O 1
ATOM 4025 N N . GLY A 1 516 ? 16.922 -32.25 9.781 1 94.19 516 GLY A N 1
ATOM 4026 C CA . GLY A 1 516 ? 16.328 -31 10.242 1 94.19 516 GLY A CA 1
ATOM 4027 C C . GLY A 1 516 ? 14.977 -31.188 10.891 1 94.19 516 GLY A C 1
ATOM 4028 O O . GLY A 1 516 ? 14.398 -32.281 10.828 1 94.19 516 GLY A O 1
ATOM 4029 N N . LEU A 1 517 ? 14.586 -30.156 11.547 1 96.19 517 LEU A N 1
ATOM 4030 C CA . LEU A 1 517 ? 13.312 -30.094 12.25 1 96.19 517 LEU A CA 1
ATOM 4031 C C . LEU A 1 517 ? 12.703 -28.703 12.148 1 96.19 517 LEU A C 1
ATOM 4033 O O . LEU A 1 517 ? 13.398 -27.703 12.328 1 96.19 517 LEU A O 1
ATOM 4037 N N . ARG A 1 518 ? 11.391 -28.688 11.805 1 96.06 518 ARG A N 1
ATOM 4038 C CA . ARG A 1 518 ? 10.672 -27.406 11.711 1 96.06 518 ARG A CA 1
ATOM 4039 C C . ARG A 1 518 ? 9.414 -27.438 12.578 1 96.06 518 ARG A C 1
ATOM 4041 O O . ARG A 1 518 ? 8.695 -28.438 12.617 1 96.06 518 ARG A O 1
ATOM 4048 N N . PHE A 1 519 ? 9.211 -26.375 13.266 1 96.94 519 PHE A N 1
ATOM 4049 C CA . PHE A 1 519 ? 8.016 -26.141 14.055 1 96.94 519 PHE A CA 1
ATOM 4050 C C . PHE A 1 519 ? 7.145 -25.062 13.422 1 96.94 519 PHE A C 1
ATOM 4052 O O . PHE A 1 519 ? 7.66 -24.031 12.953 1 96.94 519 PHE A O 1
ATOM 4059 N N . GLU A 1 520 ? 5.824 -25.328 13.32 1 96.06 520 GLU A N 1
ATOM 4060 C CA . GLU A 1 520 ? 4.859 -24.344 12.805 1 96.06 520 GLU A CA 1
ATOM 4061 C C . GLU A 1 520 ? 3.725 -24.125 13.805 1 96.06 520 GLU A C 1
ATOM 4063 O O . GLU A 1 520 ? 3.168 -25.078 14.344 1 96.06 520 GLU A O 1
ATOM 4068 N N . ASN A 1 521 ? 3.432 -22.875 14.07 1 96.69 521 ASN A N 1
ATOM 4069 C CA . ASN A 1 521 ? 2.266 -22.453 14.836 1 96.69 521 ASN A CA 1
ATOM 4070 C C . ASN A 1 521 ? 1.443 -21.422 14.07 1 96.69 521 ASN A C 1
ATOM 4072 O O . ASN A 1 521 ? 1.999 -20.484 13.477 1 96.69 521 ASN A O 1
ATOM 4076 N N . PHE A 1 522 ? 0.126 -21.625 14.055 1 95.81 522 PHE A N 1
ATOM 4077 C CA . PHE A 1 522 ? -0.762 -20.703 13.375 1 95.81 522 PHE A CA 1
ATOM 4078 C C . PHE A 1 522 ? -2.008 -20.422 14.211 1 95.81 522 PHE A C 1
ATOM 4080 O O . PHE A 1 522 ? -2.801 -21.328 14.469 1 95.81 522 PHE A O 1
ATOM 4087 N N . ASP A 1 523 ? -2.066 -19.172 14.664 1 96.56 523 ASP A N 1
ATOM 4088 C CA . ASP A 1 523 ? -3.232 -18.656 15.375 1 96.56 523 ASP A CA 1
ATOM 4089 C C . ASP A 1 523 ? -4.105 -17.812 14.461 1 96.56 523 ASP A C 1
ATOM 4091 O O . ASP A 1 523 ? -3.648 -16.797 13.922 1 96.56 523 ASP A O 1
ATOM 4095 N N . TYR A 1 524 ? -5.348 -18.25 14.219 1 95.12 524 TYR A N 1
ATOM 4096 C CA . TYR A 1 524 ? -6.168 -17.547 13.25 1 95.12 524 TYR A CA 1
ATOM 4097 C C . TYR A 1 524 ? -7.562 -17.281 13.805 1 95.12 524 TYR A C 1
ATOM 4099 O O . TYR A 1 524 ? -8.016 -17.969 14.711 1 95.12 524 TYR A O 1
ATOM 4107 N N . GLU A 1 525 ? -8.156 -16.281 13.328 1 96.44 525 GLU A N 1
ATOM 4108 C CA . GLU A 1 525 ? -9.477 -15.812 13.742 1 96.44 525 GLU A CA 1
ATOM 4109 C C . GLU A 1 525 ? -10.32 -15.398 12.531 1 96.44 525 GLU A C 1
ATOM 4111 O O . GLU A 1 525 ? -9.789 -14.836 11.57 1 96.44 525 GLU A O 1
ATOM 4116 N N . ARG A 1 526 ? -11.586 -15.703 12.602 1 95.69 526 ARG A N 1
ATOM 4117 C CA . ARG A 1 526 ? -12.562 -15.297 11.594 1 95.69 526 ARG A CA 1
ATOM 4118 C C . ARG A 1 526 ? -13.641 -14.406 12.203 1 95.69 526 ARG A C 1
ATOM 4120 O O . ARG A 1 526 ? -14.352 -14.828 13.117 1 95.69 526 ARG A O 1
ATOM 4127 N N . ASP A 1 527 ? -13.68 -13.172 11.781 1 95.31 527 ASP A N 1
ATOM 4128 C CA . ASP A 1 527 ? -14.664 -12.18 12.203 1 95.31 527 ASP A CA 1
ATOM 4129 C C . ASP A 1 527 ? -15.742 -11.992 11.141 1 95.31 527 ASP A C 1
ATOM 4131 O O . ASP A 1 527 ? -15.57 -11.219 10.195 1 95.31 527 ASP A O 1
ATOM 4135 N N . ILE A 1 528 ? -16.844 -12.711 11.336 1 94.69 528 ILE A N 1
ATOM 4136 C CA . ILE A 1 528 ? -17.953 -12.641 10.391 1 94.69 528 ILE A CA 1
ATOM 4137 C C . ILE A 1 528 ? -18.875 -11.484 10.766 1 94.69 528 ILE A C 1
ATOM 4139 O O . ILE A 1 528 ? -19.609 -11.555 11.75 1 94.69 528 ILE A O 1
ATOM 4143 N N . ARG A 1 529 ? -18.938 -10.539 9.969 1 94.69 529 ARG A N 1
ATOM 4144 C CA . ARG A 1 529 ? -19.609 -9.297 10.32 1 94.69 529 ARG A CA 1
ATOM 4145 C C . ARG A 1 529 ? -21 -9.234 9.711 1 94.69 529 ARG A C 1
ATOM 4147 O O . ARG A 1 529 ? -21.875 -8.531 10.211 1 94.69 529 ARG A O 1
ATOM 4154 N N . ARG A 1 530 ? -21.219 -9.852 8.594 1 95.38 530 ARG A N 1
ATOM 4155 C CA . ARG A 1 530 ? -22.484 -9.883 7.855 1 95.38 530 ARG A CA 1
ATOM 4156 C C . ARG A 1 530 ? -22.609 -11.156 7.027 1 95.38 530 ARG A C 1
ATOM 4158 O O . ARG A 1 530 ? -21.625 -11.594 6.41 1 95.38 530 ARG A O 1
ATOM 4165 N N . ARG A 1 531 ? -23.812 -11.719 6.992 1 94.38 531 ARG A N 1
ATOM 4166 C CA . ARG A 1 531 ? -24.031 -12.906 6.184 1 94.38 531 ARG A CA 1
ATOM 4167 C C . ARG A 1 531 ? -25.531 -13.148 5.949 1 94.38 531 ARG A C 1
ATOM 4169 O O . ARG A 1 531 ? -26.375 -12.492 6.57 1 94.38 531 ARG A O 1
ATOM 4176 N N . SER A 1 532 ? -25.719 -14.078 5.008 1 91.19 532 SER A N 1
ATOM 4177 C CA . SER A 1 532 ? -27.094 -14.508 4.734 1 91.19 532 SER A CA 1
ATOM 4178 C C . SER A 1 532 ? -27.453 -15.75 5.543 1 91.19 532 SER A C 1
ATOM 4180 O O . SER A 1 532 ? -26.656 -16.688 5.625 1 91.19 532 SER A O 1
ATOM 4182 N N . PHE A 1 533 ? -28.562 -15.68 6.168 1 88.12 533 PHE A N 1
ATOM 4183 C CA . PHE A 1 533 ? -29.109 -16.828 6.887 1 88.12 533 PHE A CA 1
ATOM 4184 C C . PHE A 1 533 ? -30.312 -17.391 6.164 1 88.12 533 PHE A C 1
ATOM 4186 O O . PHE A 1 533 ? -31.234 -16.641 5.789 1 88.12 533 PHE A O 1
ATOM 4193 N N . PRO A 1 534 ? -30.266 -18.656 6.027 1 83.38 534 PRO A N 1
ATOM 4194 C CA . PRO A 1 534 ? -31.453 -19.25 5.398 1 83.38 534 PRO A CA 1
ATOM 4195 C C . PRO A 1 534 ? -32.75 -18.906 6.133 1 83.38 534 PRO A C 1
ATOM 4197 O O . PRO A 1 534 ? -32.812 -19.062 7.355 1 83.38 534 PRO A O 1
ATOM 4200 N N . GLY A 1 535 ? -33.688 -18.562 5.438 1 85.75 535 GLY A N 1
ATOM 4201 C CA . GLY A 1 535 ? -35 -18.266 5.992 1 85.75 535 GLY A CA 1
ATOM 4202 C C . GLY A 1 535 ? -35.094 -16.938 6.699 1 85.75 535 GLY A C 1
ATOM 4203 O O . GLY A 1 535 ? -36.156 -16.469 7.047 1 85.75 535 GLY A O 1
ATOM 4204 N N . VAL A 1 536 ? -34 -16.375 7.016 1 86.5 536 VAL A N 1
ATOM 4205 C CA . VAL A 1 536 ? -34 -15.125 7.781 1 86.5 536 VAL A CA 1
ATOM 4206 C C . VAL A 1 536 ? -33.562 -13.977 6.891 1 86.5 536 VAL A C 1
ATOM 4208 O O . VAL A 1 536 ? -34.094 -12.867 6.977 1 86.5 536 VAL A O 1
ATOM 4211 N N . GLY A 1 537 ? -32.625 -14.242 5.926 1 92 537 GLY A N 1
ATOM 4212 C CA . GLY A 1 537 ? -32.094 -13.211 5.062 1 92 537 GLY A CA 1
ATOM 4213 C C . GLY A 1 537 ? -30.734 -12.711 5.516 1 92 537 GLY A C 1
ATOM 4214 O O . GLY A 1 537 ? -30.047 -13.375 6.289 1 92 537 GLY A O 1
ATOM 4215 N N . VAL A 1 538 ? -30.312 -11.578 4.973 1 93.75 538 VAL A N 1
ATOM 4216 C CA . VAL A 1 538 ? -29 -11.023 5.258 1 93.75 538 VAL A CA 1
ATOM 4217 C C . VAL A 1 538 ? -29.031 -10.273 6.59 1 93.75 538 VAL A C 1
ATOM 4219 O O . VAL A 1 538 ? -29.938 -9.461 6.832 1 93.75 538 VAL A O 1
ATOM 4222 N N . ARG A 1 539 ? -28.078 -10.539 7.457 1 92.75 539 ARG A N 1
ATOM 4223 C CA . ARG A 1 539 ? -28.031 -9.906 8.773 1 92.75 539 ARG A CA 1
ATOM 4224 C C . ARG A 1 539 ? -26.609 -9.492 9.125 1 92.75 539 ARG A C 1
ATOM 4226 O O . ARG A 1 539 ? -25.641 -10.164 8.758 1 92.75 539 ARG A O 1
ATOM 4233 N N . ASP A 1 540 ? -26.531 -8.406 9.844 1 92.38 540 ASP A N 1
ATOM 4234 C CA . ASP A 1 540 ? -25.281 -8.086 10.523 1 92.38 540 ASP A CA 1
ATOM 4235 C C . ASP A 1 540 ? -25.062 -9 11.727 1 92.38 540 ASP A C 1
ATOM 4237 O O . ASP A 1 540 ? -26.016 -9.367 12.414 1 92.38 540 ASP A O 1
ATOM 4241 N N . THR A 1 541 ? -23.812 -9.367 11.875 1 90.5 541 THR A N 1
ATOM 4242 C CA . THR A 1 541 ? -23.531 -10.281 12.969 1 90.5 541 THR A CA 1
ATOM 4243 C C . THR A 1 541 ? -22.328 -9.789 13.789 1 90.5 541 THR A C 1
ATOM 4245 O O . THR A 1 541 ? -21.703 -8.789 13.438 1 90.5 541 THR A O 1
ATOM 4248 N N . VAL A 1 542 ? -22.094 -10.422 14.922 1 85.25 542 VAL A N 1
ATOM 4249 C CA . VAL A 1 542 ? -20.906 -10.227 15.734 1 85.25 542 VAL A CA 1
ATOM 4250 C C . VAL A 1 542 ? -20.234 -11.578 16 1 85.25 542 VAL A C 1
ATOM 4252 O O . VAL A 1 542 ? -19.719 -11.82 17.094 1 85.25 542 VAL A O 1
ATOM 4255 N N . LEU A 1 543 ? -20.297 -12.43 14.984 1 90.44 543 LEU A N 1
ATOM 4256 C CA . LEU A 1 543 ? -19.734 -13.766 15.109 1 90.44 543 LEU A CA 1
ATOM 4257 C C . LEU A 1 543 ? -18.219 -13.734 14.922 1 90.44 543 LEU A C 1
ATOM 4259 O O . LEU A 1 543 ? -17.719 -13.43 13.836 1 90.44 543 LEU A O 1
ATOM 4263 N N . VAL A 1 544 ? -17.484 -14.008 15.977 1 92.94 544 VAL A N 1
ATOM 4264 C CA . VAL A 1 544 ? -16.031 -14.094 15.938 1 92.94 544 VAL A CA 1
ATOM 4265 C C . VAL A 1 544 ? -15.578 -15.422 16.531 1 92.94 544 VAL A C 1
ATOM 4267 O O . VAL A 1 544 ? -15.984 -15.781 17.641 1 92.94 544 VAL A O 1
ATOM 4270 N N . SER A 1 545 ? -14.82 -16.109 15.781 1 93.69 545 SER A N 1
ATOM 4271 C CA . SER A 1 545 ? -14.258 -17.375 16.266 1 93.69 545 SER A CA 1
ATOM 4272 C C . SER A 1 545 ? -12.797 -17.516 15.844 1 93.69 545 SER A C 1
ATOM 4274 O O . SER A 1 545 ? -12.352 -16.891 14.883 1 93.69 545 SER A O 1
ATOM 4276 N N . GLY A 1 546 ? -12.086 -18.281 16.641 1 92.25 546 GLY A N 1
ATOM 4277 C CA . GLY A 1 546 ? -10.68 -18.5 16.359 1 92.25 546 GLY A CA 1
ATOM 4278 C C . GLY A 1 546 ? -10.188 -19.875 16.797 1 92.25 546 GLY A C 1
ATOM 4279 O O . GLY A 1 546 ? -10.914 -20.594 17.484 1 92.25 546 GLY A O 1
ATOM 4280 N N . ASN A 1 547 ? -9.047 -20.25 16.281 1 91.38 547 ASN A N 1
ATOM 4281 C CA . ASN A 1 547 ? -8.359 -21.484 16.656 1 91.38 547 ASN A CA 1
ATOM 4282 C C . ASN A 1 547 ? -6.848 -21.359 16.484 1 91.38 547 ASN A C 1
ATOM 4284 O O . ASN A 1 547 ? -6.363 -20.375 15.922 1 91.38 547 ASN A O 1
ATOM 4288 N N . GLU A 1 548 ? -6.191 -22.297 17.094 1 92.81 548 GLU A N 1
ATOM 4289 C CA . GLU A 1 548 ? -4.734 -22.359 17.031 1 92.81 548 GLU A CA 1
ATOM 4290 C C . GLU A 1 548 ? -4.258 -23.781 16.75 1 92.81 548 GLU A C 1
ATOM 4292 O O . GLU A 1 548 ? -4.773 -24.734 17.328 1 92.81 548 GLU A O 1
ATOM 4297 N N . ILE A 1 549 ? -3.287 -23.891 15.797 1 91 549 ILE A N 1
ATOM 4298 C CA . ILE A 1 549 ? -2.748 -25.203 15.484 1 91 549 ILE A CA 1
ATOM 4299 C C . ILE A 1 549 ? -1.222 -25.172 15.531 1 91 549 ILE A C 1
ATOM 4301 O O . ILE A 1 549 ? -0.617 -24.125 15.281 1 91 549 ILE A O 1
ATOM 4305 N N . ASN A 1 550 ? -0.614 -26.219 15.844 1 92.44 550 ASN A N 1
ATOM 4306 C CA . ASN A 1 550 ? 0.837 -26.375 15.852 1 92.44 550 ASN A CA 1
ATOM 4307 C C . ASN A 1 550 ? 1.254 -27.75 15.305 1 92.44 550 ASN A C 1
ATOM 4309 O O . ASN A 1 550 ? 0.484 -28.703 15.367 1 92.44 550 ASN A O 1
ATOM 4313 N N . THR A 1 551 ? 2.387 -27.844 14.734 1 92.31 551 THR A N 1
ATOM 4314 C CA . THR A 1 551 ? 2.902 -29.109 14.195 1 92.31 551 THR A CA 1
ATOM 4315 C C . THR A 1 551 ? 4.43 -29.109 14.195 1 92.31 551 THR A C 1
ATOM 4317 O O . THR A 1 551 ? 5.059 -28.047 14.211 1 92.31 551 THR A O 1
ATOM 4320 N N . LEU A 1 552 ? 4.984 -30.359 14.297 1 94.94 552 LEU A N 1
ATOM 4321 C CA . LEU A 1 552 ? 6.41 -30.594 14.125 1 94.94 552 LEU A CA 1
ATOM 4322 C C . LEU A 1 552 ? 6.688 -31.359 12.836 1 94.94 552 LEU A C 1
ATOM 4324 O O . LEU A 1 552 ? 6.023 -32.344 12.539 1 94.94 552 LEU A O 1
ATOM 4328 N N . ILE A 1 553 ? 7.641 -30.922 12.086 1 94.75 553 ILE A N 1
ATOM 4329 C CA . ILE A 1 553 ? 7.926 -31.469 10.766 1 94.75 553 ILE A CA 1
ATOM 4330 C C . ILE A 1 553 ? 9.383 -31.922 10.703 1 94.75 553 ILE A C 1
ATOM 4332 O O . ILE A 1 553 ? 10.273 -31.109 10.414 1 94.75 553 ILE A O 1
ATOM 4336 N N . PRO A 1 554 ? 9.648 -33.125 10.859 1 95.25 554 PRO A N 1
ATOM 4337 C CA . PRO A 1 554 ? 11.016 -33.656 10.734 1 95.25 554 PRO A CA 1
ATOM 4338 C C . PRO A 1 554 ? 11.383 -34 9.297 1 95.25 554 PRO A C 1
ATOM 4340 O O . PRO A 1 554 ? 10.5 -34.188 8.453 1 95.25 554 PRO A O 1
ATOM 4343 N N . GLY A 1 555 ? 12.656 -34.094 8.984 1 93.69 555 GLY A N 1
ATOM 4344 C CA . GLY A 1 555 ? 13.172 -34.562 7.703 1 93.69 555 GLY A CA 1
ATOM 4345 C C . GLY A 1 555 ? 14.641 -34.938 7.75 1 93.69 555 GLY A C 1
ATOM 4346 O O . GLY A 1 555 ? 15.414 -34.375 8.516 1 93.69 555 GLY A O 1
ATOM 4347 N N . ILE A 1 556 ? 14.992 -35.906 6.984 1 94.25 556 ILE A N 1
ATOM 4348 C CA . ILE A 1 556 ? 16.375 -36.344 6.844 1 94.25 556 ILE A CA 1
ATOM 4349 C C . ILE A 1 556 ? 16.672 -36.688 5.383 1 94.25 556 ILE A C 1
ATOM 4351 O O . ILE A 1 556 ? 15.797 -37.156 4.66 1 94.25 556 ILE A O 1
ATOM 4355 N N . GLY A 1 557 ? 17.812 -36.344 4.926 1 92.75 557 GLY A N 1
ATOM 4356 C CA . GLY A 1 557 ? 18.25 -36.656 3.576 1 92.75 557 GLY A CA 1
ATOM 4357 C C . GLY A 1 557 ? 19.734 -36.938 3.484 1 92.75 557 GLY A C 1
ATOM 4358 O O . GLY A 1 557 ? 20.484 -36.719 4.449 1 92.75 557 GLY A O 1
ATOM 4359 N N . PHE A 1 558 ? 20.172 -37.438 2.357 1 92.25 558 PHE A N 1
ATOM 4360 C CA . PHE A 1 558 ? 21.594 -37.719 2.174 1 92.25 558 PHE A CA 1
ATOM 4361 C C . PHE A 1 558 ? 22 -37.5 0.728 1 92.25 558 PHE A C 1
ATOM 4363 O O . PHE A 1 558 ? 21.156 -37.469 -0.171 1 92.25 558 PHE A O 1
ATOM 4370 N N . ASN A 1 559 ? 23.203 -37.219 0.552 1 89.56 559 ASN A N 1
ATOM 4371 C CA . ASN A 1 559 ? 23.906 -37.219 -0.728 1 89.56 559 ASN A CA 1
ATOM 4372 C C . ASN A 1 559 ? 25.156 -38.094 -0.693 1 89.56 559 ASN A C 1
ATOM 4374 O O . ASN A 1 559 ? 26.047 -37.875 0.135 1 89.56 559 ASN A O 1
ATOM 4378 N N . TYR A 1 560 ? 25.203 -39.062 -1.566 1 92.69 560 TYR A N 1
ATOM 4379 C CA . TYR A 1 560 ? 26.328 -40 -1.67 1 92.69 560 TYR A CA 1
ATOM 4380 C C . TYR A 1 560 ? 26.969 -39.906 -3.049 1 92.69 560 TYR A C 1
ATOM 4382 O O . TYR A 1 560 ? 26.297 -40.156 -4.062 1 92.69 560 TYR A O 1
ATOM 4390 N N . ARG A 1 561 ? 28.219 -39.625 -3.062 1 90.12 561 ARG A N 1
ATOM 4391 C CA . ARG A 1 561 ? 28.969 -39.469 -4.305 1 90.12 561 ARG A CA 1
ATOM 4392 C C . ARG A 1 561 ? 30.047 -40.562 -4.414 1 90.12 561 ARG A C 1
ATOM 4394 O O . ARG A 1 561 ? 31.234 -40.25 -4.223 1 90.12 561 ARG A O 1
ATOM 4401 N N . PRO A 1 562 ? 29.703 -41.75 -4.844 1 89.81 562 PRO A N 1
ATOM 4402 C CA . PRO A 1 562 ? 30.688 -42.812 -4.934 1 89.81 562 PRO A CA 1
ATOM 4403 C C . PRO A 1 562 ? 31.766 -42.531 -5.977 1 89.81 562 PRO A C 1
ATOM 4405 O O . PRO A 1 562 ? 32.875 -43.031 -5.855 1 89.81 562 PRO A O 1
ATOM 4408 N N . MET A 1 563 ? 31.375 -41.844 -6.953 1 86.25 563 MET A N 1
ATOM 4409 C CA . MET A 1 563 ? 32.312 -41.375 -7.961 1 86.25 563 MET A CA 1
ATOM 4410 C C . MET A 1 563 ? 32 -39.938 -8.375 1 86.25 563 MET A C 1
ATOM 4412 O O . MET A 1 563 ? 30.922 -39.438 -8.078 1 86.25 563 MET A O 1
ATOM 4416 N N . GLN A 1 564 ? 32.906 -39.438 -9.109 1 75.94 564 GLN A N 1
ATOM 4417 C CA . GLN A 1 564 ? 32.781 -38.031 -9.461 1 75.94 564 GLN A CA 1
ATOM 4418 C C . GLN A 1 564 ? 31.625 -37.812 -10.445 1 75.94 564 GLN A C 1
ATOM 4420 O O . GLN A 1 564 ? 31.062 -36.719 -10.5 1 75.94 564 GLN A O 1
ATOM 4425 N N . THR A 1 565 ? 31.219 -38.781 -11.148 1 83.06 565 THR A N 1
ATOM 4426 C CA . THR A 1 565 ? 30.219 -38.625 -12.203 1 83.06 565 THR A CA 1
ATOM 4427 C C . THR A 1 565 ? 28.859 -39.125 -11.742 1 83.06 565 THR A C 1
ATOM 4429 O O . THR A 1 565 ? 27.906 -39.188 -12.531 1 83.06 565 THR A O 1
ATOM 4432 N N . LEU A 1 566 ? 28.828 -39.531 -10.531 1 88.56 566 LEU A N 1
ATOM 4433 C CA . LEU A 1 566 ? 27.578 -40.094 -10.031 1 88.56 566 LEU A CA 1
ATOM 4434 C C . LEU A 1 566 ? 27.266 -39.594 -8.633 1 88.56 566 LEU A C 1
ATOM 4436 O O . LEU A 1 566 ? 28.125 -39.625 -7.746 1 88.56 566 LEU A O 1
ATOM 4440 N N . ASN A 1 567 ? 26.109 -39.062 -8.469 1 89.19 567 ASN A N 1
ATOM 4441 C CA . ASN A 1 567 ? 25.578 -38.656 -7.176 1 89.19 567 ASN A CA 1
ATOM 4442 C C . ASN A 1 567 ? 24.266 -39.344 -6.867 1 89.19 567 ASN A C 1
ATOM 4444 O O . ASN A 1 567 ? 23.297 -39.219 -7.633 1 89.19 567 ASN A O 1
ATOM 4448 N N . VAL A 1 568 ? 24.25 -40.094 -5.82 1 93.56 568 VAL A N 1
ATOM 4449 C CA . VAL A 1 568 ? 23.016 -40.719 -5.344 1 93.56 568 VAL A CA 1
ATOM 4450 C C . VAL A 1 568 ? 22.453 -39.906 -4.172 1 93.56 568 VAL A C 1
ATOM 4452 O O . VAL A 1 568 ? 23.188 -39.562 -3.248 1 93.56 568 VAL A O 1
ATOM 4455 N N . PHE A 1 569 ? 21.188 -39.562 -4.277 1 91.62 569 PHE A N 1
ATOM 4456 C CA . PHE A 1 569 ? 20.594 -38.781 -3.197 1 91.62 569 PHE A CA 1
ATOM 4457 C C . PHE A 1 569 ? 19.25 -39.375 -2.781 1 91.62 569 PHE A C 1
ATOM 4459 O O . PHE A 1 569 ? 18.641 -40.125 -3.525 1 91.62 569 PHE A O 1
ATOM 4466 N N . GLY A 1 570 ? 18.781 -39.031 -1.612 1 92.94 570 GLY A N 1
ATOM 4467 C CA . GLY A 1 570 ? 17.516 -39.5 -1.085 1 92.94 570 GLY A CA 1
ATOM 4468 C C . GLY A 1 570 ? 17.156 -38.875 0.247 1 92.94 570 GLY A C 1
ATOM 4469 O O . GLY A 1 570 ? 17.969 -38.156 0.832 1 92.94 570 GLY A O 1
ATOM 4470 N N . GLY A 1 571 ? 15.844 -39.094 0.645 1 93.44 571 GLY A N 1
ATOM 4471 C CA . GLY A 1 571 ? 15.422 -38.531 1.925 1 93.44 571 GLY A CA 1
ATOM 4472 C C . GLY A 1 571 ? 13.984 -38.875 2.271 1 93.44 571 GLY A C 1
ATOM 4473 O O . GLY A 1 571 ? 13.273 -39.469 1.466 1 93.44 571 GLY A O 1
ATOM 4474 N N . ILE A 1 572 ? 13.711 -38.625 3.465 1 94.75 572 ILE A N 1
ATOM 4475 C CA . ILE A 1 572 ? 12.375 -38.781 4.031 1 94.75 572 ILE A CA 1
ATOM 4476 C C . ILE A 1 572 ? 12 -37.531 4.828 1 94.75 572 ILE A C 1
ATOM 4478 O O . ILE A 1 572 ? 12.844 -36.969 5.531 1 94.75 572 ILE A O 1
ATOM 4482 N N . HIS A 1 573 ? 10.828 -37.062 4.605 1 93.06 573 HIS A N 1
ATOM 4483 C CA . HIS A 1 573 ? 10.383 -35.938 5.398 1 93.06 573 HIS A CA 1
ATOM 4484 C C . HIS A 1 573 ? 8.867 -35.938 5.555 1 93.06 573 HIS A C 1
ATOM 4486 O O . HIS A 1 573 ? 8.148 -36.531 4.742 1 93.06 573 HIS A O 1
ATOM 4492 N N . LYS A 1 574 ? 8.406 -35.219 6.562 1 93.44 574 LYS A N 1
ATOM 4493 C CA . LYS A 1 574 ? 6.98 -35 6.773 1 93.44 574 LYS A CA 1
ATOM 4494 C C . LYS A 1 574 ? 6.496 -33.75 6.035 1 93.44 574 LYS A C 1
ATOM 4496 O O . LYS A 1 574 ? 7.188 -32.719 6.004 1 93.44 574 LYS A O 1
ATOM 4501 N N . GLY A 1 575 ? 5.371 -33.938 5.301 1 90.88 575 GLY A N 1
ATOM 4502 C CA . GLY A 1 575 ? 4.695 -32.781 4.695 1 90.88 575 GLY A CA 1
ATOM 4503 C C . GLY A 1 575 ? 3.541 -32.281 5.531 1 90.88 575 GLY A C 1
ATOM 4504 O O . GLY A 1 575 ? 2.85 -33.031 6.195 1 90.88 575 GLY A O 1
ATOM 4505 N N . TYR A 1 576 ? 3.35 -30.922 5.379 1 89.38 576 TYR A N 1
ATOM 4506 C CA . TYR A 1 576 ? 2.311 -30.281 6.18 1 89.38 576 TYR A CA 1
ATOM 4507 C C . TYR A 1 576 ? 1.719 -29.094 5.441 1 89.38 576 TYR A C 1
ATOM 4509 O O . TYR A 1 576 ? 2.441 -28.344 4.789 1 89.38 576 TYR A O 1
ATOM 4517 N N . ALA A 1 577 ? 0.415 -28.969 5.523 1 89.06 577 ALA A N 1
ATOM 4518 C CA . ALA A 1 577 ? -0.297 -27.766 5.113 1 89.06 577 ALA A CA 1
ATOM 4519 C C . ALA A 1 577 ? -1.443 -27.453 6.07 1 89.06 577 ALA A C 1
ATOM 4521 O O . ALA A 1 577 ? -2.322 -28.281 6.289 1 89.06 577 ALA A O 1
ATOM 4522 N N . PRO A 1 578 ? -1.382 -26.234 6.668 1 89 578 PRO A N 1
ATOM 4523 C CA . PRO A 1 578 ? -2.508 -25.891 7.539 1 89 578 PRO A CA 1
ATOM 4524 C C . PRO A 1 578 ? -3.82 -25.734 6.773 1 89 578 PRO A C 1
ATOM 4526 O O . PRO A 1 578 ? -3.809 -25.422 5.578 1 89 578 PRO A O 1
ATOM 4529 N N . PRO A 1 579 ? -4.887 -25.969 7.461 1 86.19 579 PRO A N 1
ATOM 4530 C CA . PRO A 1 579 ? -6.156 -25.688 6.789 1 86.19 579 PRO A CA 1
ATOM 4531 C C . PRO A 1 579 ? -6.363 -24.203 6.516 1 86.19 579 PRO A C 1
ATOM 4533 O O . PRO A 1 579 ? -5.84 -23.359 7.25 1 86.19 579 PRO A O 1
ATOM 4536 N N . ARG A 1 580 ? -7.098 -24.031 5.555 1 89.75 580 ARG A N 1
ATOM 4537 C CA . ARG A 1 580 ? -7.508 -22.641 5.348 1 89.75 580 ARG A CA 1
ATOM 4538 C C . ARG A 1 580 ? -8.398 -22.156 6.484 1 89.75 580 ARG A C 1
ATOM 4540 O O . ARG A 1 580 ? -9.18 -22.938 7.043 1 89.75 580 ARG A O 1
ATOM 4547 N N . THR A 1 581 ? -8.359 -20.891 6.711 1 90.75 581 THR A N 1
ATOM 4548 C CA . THR A 1 581 ? -9.156 -20.328 7.797 1 90.75 581 THR A CA 1
ATOM 4549 C C . THR A 1 581 ? -10.641 -20.547 7.539 1 90.75 581 THR A C 1
ATOM 4551 O O . THR A 1 581 ? -11.398 -20.891 8.453 1 90.75 581 THR A O 1
ATOM 4554 N N . LYS A 1 582 ? -11.031 -20.438 6.293 1 89.25 582 LYS A N 1
ATOM 4555 C CA . LYS A 1 582 ? -12.445 -20.562 5.953 1 89.25 582 LYS A CA 1
ATOM 4556 C C . LYS A 1 582 ? -12.898 -22.016 5.984 1 89.25 582 LYS A C 1
ATOM 4558 O O . LYS A 1 582 ? -14.102 -22.297 6.066 1 89.25 582 LYS A O 1
ATOM 4563 N N . ASP A 1 583 ? -11.977 -22.875 5.871 1 84 583 ASP A N 1
ATOM 4564 C CA . ASP A 1 583 ? -12.305 -24.297 5.973 1 84 583 ASP A CA 1
ATOM 4565 C C . ASP A 1 583 ? -12.352 -24.734 7.434 1 84 583 ASP A C 1
ATOM 4567 O O . ASP A 1 583 ? -13.117 -25.641 7.785 1 84 583 ASP A O 1
ATOM 4571 N N . ALA A 1 584 ? -11.578 -24.109 8.234 1 86.56 584 ALA A N 1
ATOM 4572 C CA . ALA A 1 584 ? -11.477 -24.484 9.648 1 86.56 584 ALA A CA 1
ATOM 4573 C C . ALA A 1 584 ? -12.602 -23.844 10.461 1 86.56 584 ALA A C 1
ATOM 4575 O O . ALA A 1 584 ? -12.984 -24.359 11.516 1 86.56 584 ALA A O 1
ATOM 4576 N N . ILE A 1 585 ? -13.047 -22.719 10.031 1 88.25 585 ILE A N 1
ATOM 4577 C CA . ILE A 1 585 ? -14.148 -22.016 10.688 1 88.25 585 ILE A CA 1
ATOM 4578 C C . ILE A 1 585 ? -15.242 -21.719 9.672 1 88.25 585 ILE A C 1
ATOM 4580 O O . ILE A 1 585 ? -15.023 -20.969 8.711 1 88.25 585 ILE A O 1
ATOM 4584 N N . THR A 1 586 ? -16.406 -22.203 9.93 1 86 586 THR A N 1
ATOM 4585 C CA . THR A 1 586 ? -17.5 -22.062 8.977 1 86 586 THR A CA 1
ATOM 4586 C C . THR A 1 586 ? -18 -20.625 8.922 1 86 586 THR A C 1
ATOM 4588 O O . THR A 1 586 ? -17.625 -19.812 9.766 1 86 586 THR A O 1
ATOM 4591 N N . SER A 1 587 ? -18.906 -20.406 7.992 1 85.44 587 SER A N 1
ATOM 4592 C CA . SER A 1 587 ? -19.469 -19.062 7.84 1 85.44 587 SER A CA 1
ATOM 4593 C C . SER A 1 587 ? -20.453 -18.75 8.969 1 85.44 587 SER A C 1
ATOM 4595 O O . SER A 1 587 ? -20.859 -17.609 9.141 1 85.44 587 SER A O 1
ATOM 4597 N N . LEU A 1 588 ? -20.734 -19.734 9.797 1 86.19 588 LEU A N 1
ATOM 4598 C CA . LEU A 1 588 ? -21.594 -19.516 10.945 1 86.19 588 LEU A CA 1
ATOM 4599 C C . LEU A 1 588 ? -20.781 -19.359 12.227 1 86.19 588 LEU A C 1
ATOM 4601 O O . LEU A 1 588 ? -21.328 -19.219 13.312 1 86.19 588 LEU A O 1
ATOM 4605 N N . GLY A 1 589 ? -19.469 -19.453 12.055 1 85 589 GLY A N 1
ATOM 4606 C CA . GLY A 1 589 ? -18.578 -19.25 13.195 1 85 589 GLY A CA 1
ATOM 4607 C C . GLY A 1 589 ? -18.25 -20.531 13.93 1 85 589 GLY A C 1
ATOM 4608 O O . GLY A 1 589 ? -17.641 -20.5 15 1 85 589 GLY A O 1
ATOM 4609 N N . ASP A 1 590 ? -18.672 -21.609 13.344 1 85.69 590 ASP A N 1
ATOM 4610 C CA . ASP A 1 590 ? -18.344 -22.875 13.984 1 85.69 590 ASP A CA 1
ATOM 4611 C C . ASP A 1 590 ? -16.906 -23.297 13.703 1 85.69 590 ASP A C 1
ATOM 4613 O O . ASP A 1 590 ? -16.469 -23.297 12.555 1 85.69 590 ASP A O 1
ATOM 4617 N N . VAL A 1 591 ? -16.234 -23.578 14.758 1 85 591 VAL A N 1
ATOM 4618 C CA . VAL A 1 591 ? -14.867 -24.078 14.609 1 85 591 VAL A CA 1
ATOM 4619 C C . VAL A 1 591 ? -14.891 -25.578 14.32 1 85 591 VAL A C 1
ATOM 4621 O O . VAL A 1 591 ? -15.445 -26.344 15.109 1 85 591 VAL A O 1
ATOM 4624 N N . LEU A 1 592 ? -14.367 -25.859 13.18 1 80.19 592 LEU A N 1
ATOM 4625 C CA . LEU A 1 592 ? -14.297 -27.281 12.812 1 80.19 592 LEU A CA 1
ATOM 4626 C C . LEU A 1 592 ? -12.938 -27.859 13.172 1 80.19 592 LEU A C 1
ATOM 4628 O O . LEU A 1 592 ? -11.906 -27.188 13.039 1 80.19 592 LEU A O 1
ATOM 4632 N N . ASP A 1 593 ? -13 -28.984 13.734 1 74 593 ASP A N 1
ATOM 4633 C CA . ASP A 1 593 ? -11.734 -29.656 14.016 1 74 593 ASP A CA 1
ATOM 4634 C C . ASP A 1 593 ? -11.156 -30.281 12.75 1 74 593 ASP A C 1
ATOM 4636 O O . ASP A 1 593 ? -11.203 -31.516 12.586 1 74 593 ASP A O 1
ATOM 4640 N N . LEU A 1 594 ? -10.75 -29.438 11.891 1 72.75 594 LEU A N 1
ATOM 4641 C CA . LEU A 1 594 ? -10.141 -29.922 10.664 1 72.75 594 LEU A CA 1
ATOM 4642 C C . LEU A 1 594 ? -8.641 -30.109 10.836 1 72.75 594 LEU A C 1
ATOM 4644 O O . LEU A 1 594 ? -7.938 -29.188 11.25 1 72.75 594 LEU A O 1
ATOM 4648 N N . GLU A 1 595 ? -8.297 -31.344 10.617 1 73.69 595 GLU A N 1
ATOM 4649 C CA . GLU A 1 595 ? -6.871 -31.625 10.727 1 73.69 595 GLU A CA 1
ATOM 4650 C C . GLU A 1 595 ? -6.105 -31.047 9.531 1 73.69 595 GLU A C 1
ATOM 4652 O O . GLU A 1 595 ? -6.656 -30.938 8.438 1 73.69 595 GLU A O 1
ATOM 4657 N N . ALA A 1 596 ? -4.898 -30.719 9.742 1 83.44 596 ALA A N 1
ATOM 4658 C CA . ALA A 1 596 ? -4.004 -30.297 8.672 1 83.44 596 ALA A CA 1
ATOM 4659 C C . ALA A 1 596 ? -3.74 -31.438 7.695 1 83.44 596 ALA A C 1
ATOM 4661 O O . ALA A 1 596 ? -3.953 -32.594 8.023 1 83.44 596 ALA A O 1
ATOM 4662 N N . GLU A 1 597 ? -3.457 -31.047 6.438 1 87.06 597 GLU A N 1
ATOM 4663 C CA . GLU A 1 597 ? -2.938 -32.031 5.512 1 87.06 597 GLU A CA 1
ATOM 4664 C C . GLU A 1 597 ? -1.543 -32.5 5.922 1 87.06 597 GLU A C 1
ATOM 4666 O O . GLU A 1 597 ? -0.679 -31.688 6.234 1 87.06 597 GLU A O 1
ATOM 4671 N N . GLN A 1 598 ? -1.384 -33.812 5.953 1 90.38 598 GLN A N 1
ATOM 4672 C CA . GLN A 1 598 ? -0.101 -34.406 6.352 1 90.38 598 GLN A CA 1
ATOM 4673 C C . GLN A 1 598 ? 0.31 -35.531 5.418 1 90.38 598 GLN A C 1
ATOM 4675 O O . GLN A 1 598 ? -0.538 -36.281 4.953 1 90.38 598 GLN A O 1
ATOM 4680 N N . SER A 1 599 ? 1.591 -35.594 5.215 1 92.38 599 SER A N 1
ATOM 4681 C CA . SER A 1 599 ? 2.148 -36.688 4.398 1 92.38 599 SER A CA 1
ATOM 4682 C C . SER A 1 599 ? 3.545 -37.062 4.871 1 92.38 599 SER A C 1
ATOM 4684 O O . SER A 1 599 ? 4.199 -36.312 5.578 1 92.38 599 SER A O 1
ATOM 4686 N N . VAL A 1 600 ? 3.9 -38.25 4.609 1 94.81 600 VAL A N 1
ATOM 4687 C CA . VAL A 1 600 ? 5.293 -38.688 4.68 1 94.81 600 VAL A CA 1
ATOM 4688 C C . VAL A 1 600 ? 5.832 -38.906 3.27 1 94.81 600 VAL A C 1
ATOM 4690 O O . VAL A 1 600 ? 5.289 -39.719 2.521 1 94.81 600 VAL A O 1
ATOM 4693 N N . ASN A 1 601 ? 6.848 -38.281 2.971 1 94.94 601 ASN A N 1
ATOM 4694 C CA . ASN A 1 601 ? 7.367 -38.312 1.606 1 94.94 601 ASN A CA 1
ATOM 4695 C C . ASN A 1 601 ? 8.75 -38.938 1.539 1 94.94 601 ASN A C 1
ATOM 4697 O O . ASN A 1 601 ? 9.617 -38.656 2.357 1 94.94 601 ASN A O 1
ATOM 4701 N N . TYR A 1 602 ? 8.914 -39.812 0.574 1 95.44 602 TYR A N 1
ATOM 4702 C CA . TYR A 1 602 ? 10.172 -40.531 0.308 1 95.44 602 TYR A CA 1
ATOM 4703 C C . TYR A 1 602 ? 10.68 -40.219 -1.094 1 95.44 602 TYR A C 1
ATOM 4705 O O . TYR A 1 602 ? 9.891 -40.094 -2.037 1 95.44 602 TYR A O 1
ATOM 4713 N N . GLU A 1 603 ? 11.961 -40.125 -1.173 1 95.44 603 GLU A N 1
ATOM 4714 C CA . GLU A 1 603 ? 12.523 -40.062 -2.518 1 95.44 603 GLU A CA 1
ATOM 4715 C C . GLU A 1 603 ? 13.906 -40.688 -2.574 1 95.44 603 GLU A C 1
ATOM 4717 O O . GLU A 1 603 ? 14.617 -40.75 -1.568 1 95.44 603 GLU A O 1
ATOM 4722 N N . LEU A 1 604 ? 14.266 -41.281 -3.656 1 96.31 604 LEU A N 1
ATOM 4723 C CA . LEU A 1 604 ? 15.57 -41.812 -4.023 1 96.31 604 LEU A CA 1
ATOM 4724 C C . LEU A 1 604 ? 15.898 -41.5 -5.477 1 96.31 604 LEU A C 1
ATOM 4726 O O . LEU A 1 604 ? 15.102 -41.75 -6.375 1 96.31 604 LEU A O 1
ATOM 4730 N N . GLY A 1 605 ? 17 -40.844 -5.598 1 94.69 605 GLY A N 1
ATOM 4731 C CA . GLY A 1 605 ? 17.328 -40.438 -6.953 1 94.69 605 GLY A CA 1
ATOM 4732 C C . GLY A 1 605 ? 18.812 -40.5 -7.254 1 94.69 605 GLY A C 1
ATOM 4733 O O . GLY A 1 605 ? 19.625 -40.781 -6.363 1 94.69 605 GLY A O 1
ATOM 4734 N N . LEU A 1 606 ? 19.188 -40.312 -8.484 1 93.19 606 LEU A N 1
ATOM 4735 C CA . LEU A 1 606 ? 20.578 -40.281 -8.922 1 93.19 606 LEU A CA 1
ATOM 4736 C C . LEU A 1 606 ? 20.781 -39.188 -9.969 1 93.19 606 LEU A C 1
ATOM 4738 O O . LEU A 1 606 ? 19.875 -38.875 -10.742 1 93.19 606 LEU A O 1
ATOM 4742 N N . ARG A 1 607 ? 21.875 -38.562 -9.953 1 90.38 607 ARG A N 1
ATOM 4743 C CA . ARG A 1 607 ? 22.406 -37.656 -10.977 1 90.38 607 ARG A CA 1
ATOM 4744 C C . ARG A 1 607 ? 23.703 -38.219 -11.562 1 90.38 607 ARG A C 1
ATOM 4746 O O . ARG A 1 607 ? 24.625 -38.594 -10.82 1 90.38 607 ARG A O 1
ATOM 4753 N N . ALA A 1 608 ? 23.688 -38.281 -12.867 1 90.31 608 ALA A N 1
ATOM 4754 C CA . ALA A 1 608 ? 24.844 -38.938 -13.477 1 90.31 608 ALA A CA 1
ATOM 4755 C C . ALA A 1 608 ? 25.281 -38.188 -14.742 1 90.31 608 ALA A C 1
ATOM 4757 O O . ALA A 1 608 ? 24.438 -37.688 -15.484 1 90.31 608 ALA A O 1
ATOM 4758 N N . GLU A 1 609 ? 26.5 -38.188 -14.906 1 87.5 609 GLU A N 1
ATOM 4759 C CA . GLU A 1 609 ? 27.141 -37.781 -16.141 1 87.5 609 GLU A CA 1
ATOM 4760 C C . GLU A 1 609 ? 28.141 -38.812 -16.625 1 87.5 609 GLU A C 1
ATOM 4762 O O . GLU A 1 609 ? 29.344 -38.562 -16.656 1 87.5 609 GLU A O 1
ATOM 4767 N N . PRO A 1 610 ? 27.688 -39.906 -17.141 1 88.88 610 PRO A N 1
ATOM 4768 C CA . PRO A 1 610 ? 28.578 -41.031 -17.5 1 88.88 610 PRO A CA 1
ATOM 4769 C C . PRO A 1 610 ? 29.547 -40.656 -18.641 1 88.88 610 PRO A C 1
ATOM 4771 O O . PRO A 1 610 ? 30.656 -41.188 -18.688 1 88.88 610 PRO A O 1
ATOM 4774 N N . VAL A 1 611 ? 28.984 -39.812 -19.562 1 87.56 611 VAL A N 1
ATOM 4775 C CA . VAL A 1 611 ? 29.781 -39.25 -20.656 1 87.56 611 VAL A CA 1
ATOM 4776 C C . VAL A 1 611 ? 29.562 -37.75 -20.734 1 87.56 611 VAL A C 1
ATOM 4778 O O . VAL A 1 611 ? 28.547 -37.25 -20.25 1 87.56 611 VAL A O 1
ATOM 4781 N N . LYS A 1 612 ? 30.5 -37.125 -21.328 1 78.5 612 LYS A N 1
ATOM 4782 C CA . LYS A 1 612 ? 30.5 -35.656 -21.297 1 78.5 612 LYS A CA 1
ATOM 4783 C C . LYS A 1 612 ? 29.281 -35.094 -22.031 1 78.5 612 LYS A C 1
ATOM 4785 O O . LYS A 1 612 ? 28.859 -33.969 -21.75 1 78.5 612 LYS A O 1
ATOM 4790 N N . TRP A 1 613 ? 28.719 -35.781 -22.922 1 86.69 613 TRP A N 1
ATOM 4791 C CA . TRP A 1 613 ? 27.641 -35.219 -23.719 1 86.69 613 TRP A CA 1
ATOM 4792 C C . TRP A 1 613 ? 26.281 -35.625 -23.156 1 86.69 613 TRP A C 1
ATOM 4794 O O . TRP A 1 613 ? 25.234 -35.25 -23.688 1 86.69 613 TRP A O 1
ATOM 4804 N N . LEU A 1 614 ? 26.297 -36.375 -22.016 1 91.19 614 LEU A N 1
ATOM 4805 C CA . LEU A 1 614 ? 25.031 -36.906 -21.5 1 91.19 614 LEU A CA 1
ATOM 4806 C C . LEU A 1 614 ? 24.891 -36.594 -20 1 91.19 614 LEU A C 1
ATOM 4808 O O . LEU A 1 614 ? 25.781 -36.938 -19.219 1 91.19 614 LEU A O 1
ATOM 4812 N N . PHE A 1 615 ? 23.859 -35.906 -19.641 1 88.88 615 PHE A N 1
ATOM 4813 C CA . PHE A 1 615 ? 23.438 -35.719 -18.25 1 88.88 615 PHE A CA 1
ATOM 4814 C C . PHE A 1 615 ? 22.109 -36.406 -17.984 1 88.88 615 PHE A C 1
ATOM 4816 O O . PHE A 1 615 ? 21.172 -36.281 -18.781 1 88.88 615 PHE A O 1
ATOM 4823 N N . LEU A 1 616 ? 22.062 -37.156 -16.875 1 92.94 616 LEU A N 1
ATOM 4824 C CA . LEU A 1 616 ? 20.844 -37.906 -16.516 1 92.94 616 LEU A CA 1
ATOM 4825 C C . LEU A 1 616 ? 20.516 -37.719 -15.047 1 92.94 616 LEU A C 1
ATOM 4827 O O . LEU A 1 616 ? 21.391 -37.844 -14.188 1 92.94 616 LEU A O 1
ATOM 4831 N N . GLU A 1 617 ? 19.297 -37.344 -14.789 1 92.31 617 GLU A N 1
ATOM 4832 C CA . GLU A 1 617 ? 18.734 -37.375 -13.445 1 92.31 617 GLU A CA 1
ATOM 4833 C C . GLU A 1 617 ? 17.469 -38.219 -13.398 1 92.31 617 GLU A C 1
ATOM 4835 O O . GLU A 1 617 ? 16.609 -38.125 -14.273 1 92.31 617 GLU A O 1
ATOM 4840 N N . ALA A 1 618 ? 17.422 -39.125 -12.461 1 95.75 618 ALA A N 1
ATOM 4841 C CA . ALA A 1 618 ? 16.25 -39.938 -12.234 1 95.75 618 ALA A CA 1
ATOM 4842 C C . ALA A 1 618 ? 15.906 -40.031 -10.75 1 95.75 618 ALA A C 1
ATOM 4844 O O . ALA A 1 618 ? 16.797 -40.188 -9.914 1 95.75 618 ALA A O 1
ATOM 4845 N N . THR A 1 619 ? 14.664 -39.812 -10.461 1 95.44 619 THR A N 1
ATOM 4846 C CA . THR A 1 619 ? 14.219 -39.844 -9.07 1 95.44 619 THR A CA 1
ATOM 4847 C C . THR A 1 619 ? 12.945 -40.656 -8.922 1 95.44 619 THR A C 1
ATOM 4849 O O . THR A 1 619 ? 11.969 -40.469 -9.656 1 95.44 619 THR A O 1
ATOM 4852 N N . SER A 1 620 ? 12.969 -41.625 -8.078 1 97.31 620 SER A N 1
ATOM 4853 C CA . SER A 1 620 ? 11.758 -42.312 -7.637 1 97.31 620 SER A CA 1
ATOM 4854 C C . SER A 1 620 ? 11.188 -41.656 -6.367 1 97.31 620 SER A C 1
ATOM 4856 O O . SER A 1 620 ? 11.945 -41.25 -5.492 1 97.31 620 SER A O 1
ATOM 4858 N N . PHE A 1 621 ? 9.867 -41.594 -6.246 1 96.5 621 PHE A N 1
ATOM 4859 C CA . PHE A 1 621 ? 9.281 -40.938 -5.082 1 96.5 621 PHE A CA 1
ATOM 4860 C C . PHE A 1 621 ? 8.008 -41.656 -4.652 1 96.5 621 PHE A C 1
ATOM 4862 O O . PHE A 1 621 ? 7.371 -42.344 -5.457 1 96.5 621 PHE A O 1
ATOM 4869 N N . VAL A 1 622 ? 7.656 -41.531 -3.379 1 96.81 622 VAL A N 1
ATOM 4870 C CA . VAL A 1 622 ? 6.41 -41.969 -2.76 1 96.81 622 VAL A CA 1
ATOM 4871 C C . VAL A 1 622 ? 5.922 -40.875 -1.783 1 96.81 622 VAL A C 1
ATOM 4873 O O . VAL A 1 622 ? 6.664 -40.469 -0.888 1 96.81 622 VAL A O 1
ATOM 4876 N N . MET A 1 623 ? 4.758 -40.406 -2.029 1 95.75 623 MET A N 1
ATOM 4877 C CA . MET A 1 623 ? 4.09 -39.5 -1.093 1 95.75 623 MET A CA 1
ATOM 4878 C C . MET A 1 623 ? 2.879 -40.188 -0.458 1 95.75 623 MET A C 1
ATOM 4880 O O . MET A 1 623 ? 1.877 -40.438 -1.131 1 95.75 623 MET A O 1
ATOM 4884 N N . ASN A 1 624 ? 3.006 -40.375 0.81 1 95.75 624 ASN A N 1
ATOM 4885 C CA . ASN A 1 624 ? 1.951 -41.062 1.555 1 95.75 624 ASN A CA 1
ATOM 4886 C C . ASN A 1 624 ? 1.16 -40.062 2.424 1 95.75 624 ASN A C 1
ATOM 4888 O O . ASN A 1 624 ? 1.609 -39.688 3.508 1 95.75 624 ASN A O 1
ATOM 4892 N N . PHE A 1 625 ? -0.086 -39.781 1.995 1 93 625 PHE A N 1
ATOM 4893 C CA . PHE A 1 625 ? -0.929 -38.844 2.707 1 93 625 PHE A CA 1
ATOM 4894 C C . PHE A 1 625 ? -1.873 -39.562 3.662 1 93 625 PHE A C 1
ATOM 4896 O O . PHE A 1 625 ? -2.596 -40.469 3.258 1 93 625 PHE A O 1
ATOM 4903 N N . SER A 1 626 ? -1.844 -39.125 4.922 1 88.31 626 SER A N 1
ATOM 4904 C CA . SER A 1 626 ? -2.84 -39.625 5.871 1 88.31 626 SER A CA 1
ATOM 4905 C C . SER A 1 626 ? -4.141 -38.812 5.758 1 88.31 626 SER A C 1
ATOM 4907 O O . SER A 1 626 ? -5.219 -39.344 6.035 1 88.31 626 SER A O 1
ATOM 4909 N N . ASN A 1 627 ? -3.996 -37.594 5.461 1 81.81 627 ASN A N 1
ATOM 4910 C CA . ASN A 1 627 ? -5.129 -36.688 5.254 1 81.81 627 ASN A CA 1
ATOM 4911 C C . ASN A 1 627 ? -4.832 -35.656 4.176 1 81.81 627 ASN A C 1
ATOM 4913 O O . ASN A 1 627 ? -4.078 -34.688 4.41 1 81.81 627 ASN A O 1
ATOM 4917 N N . GLN A 1 628 ? -5.516 -35.875 3.109 1 78.12 628 GLN A N 1
ATOM 4918 C CA . GLN A 1 628 ? -5.383 -34.906 2.029 1 78.12 628 GLN A CA 1
ATOM 4919 C C . GLN A 1 628 ? -6.695 -34.156 1.797 1 78.12 628 GLN A C 1
ATOM 4921 O O . GLN A 1 628 ? -7.773 -34.75 1.914 1 78.12 628 GLN A O 1
ATOM 4926 N N . ILE A 1 629 ? -6.578 -32.875 1.695 1 69.62 629 ILE A N 1
ATOM 4927 C CA . ILE A 1 629 ? -7.762 -32.062 1.427 1 69.62 629 ILE A CA 1
ATOM 4928 C C . ILE A 1 629 ? -7.918 -31.859 -0.079 1 69.62 629 ILE A C 1
ATOM 4930 O O . ILE A 1 629 ? -7.02 -31.328 -0.736 1 69.62 629 ILE A O 1
ATOM 4934 N N . ILE A 1 630 ? -8.906 -32.406 -0.625 1 66.38 630 ILE A N 1
ATOM 4935 C CA . ILE A 1 630 ? -9.258 -32.156 -2.016 1 66.38 630 ILE A CA 1
ATOM 4936 C C . ILE A 1 630 ? -10.242 -30.969 -2.09 1 66.38 630 ILE A C 1
ATOM 4938 O O . ILE A 1 630 ? -11.305 -31 -1.463 1 66.38 630 ILE A O 1
ATOM 4942 N N . PRO A 1 631 ? -9.867 -29.891 -2.781 1 62.5 631 PRO A N 1
ATOM 4943 C CA . PRO A 1 631 ? -10.688 -28.688 -2.764 1 62.5 631 PRO A CA 1
ATOM 4944 C C . PRO A 1 631 ? -12.055 -28.891 -3.426 1 62.5 631 PRO A C 1
ATOM 4946 O O . PRO A 1 631 ? -12.156 -29.625 -4.414 1 62.5 631 PRO A O 1
ATOM 4949 N N . VAL A 1 632 ? -13.078 -28.422 -2.865 1 57.84 632 VAL A N 1
ATOM 4950 C CA . VAL A 1 632 ? -14.406 -28.422 -3.48 1 57.84 632 VAL A CA 1
ATOM 4951 C C . VAL A 1 632 ? -14.891 -26.984 -3.646 1 57.84 632 VAL A C 1
ATOM 4953 O O . VAL A 1 632 ? -16.094 -26.734 -3.645 1 57.84 632 VAL A O 1
ATOM 4956 N N . SER A 1 633 ? -13.922 -26.094 -3.807 1 59.91 633 SER A N 1
ATOM 4957 C CA . SER A 1 633 ? -14.227 -24.688 -3.992 1 59.91 633 SER A CA 1
ATOM 4958 C C . SER A 1 633 ? -14.766 -24.406 -5.395 1 59.91 633 SER A C 1
ATOM 4960 O O . SER A 1 633 ? -14.758 -25.297 -6.25 1 59.91 633 SER A O 1
ATOM 4962 N N . GLU A 1 634 ? -15.266 -23.219 -5.559 1 55.16 634 GLU A N 1
ATOM 4963 C CA . GLU A 1 634 ? -15.742 -22.828 -6.883 1 55.16 634 GLU A CA 1
ATOM 4964 C C . GLU A 1 634 ? -14.625 -22.906 -7.918 1 55.16 634 GLU A C 1
ATOM 4966 O O . GLU A 1 634 ? -14.844 -23.328 -9.055 1 55.16 634 GLU A O 1
ATOM 4971 N N . SER A 1 635 ? -13.523 -22.609 -7.473 1 61.5 635 SER A N 1
ATOM 4972 C CA . SER A 1 635 ? -12.398 -22.656 -8.398 1 61.5 635 SER A CA 1
ATOM 4973 C C . SER A 1 635 ? -12.078 -24.094 -8.812 1 61.5 635 SER A C 1
ATOM 4975 O O . SER A 1 635 ? -11.508 -24.328 -9.883 1 61.5 635 SER A O 1
ATOM 4977 N N . SER A 1 636 ? -12.492 -24.922 -7.906 1 57.38 636 SER A N 1
ATOM 4978 C CA . SER A 1 636 ? -12.227 -26.328 -8.172 1 57.38 636 SER A CA 1
ATOM 4979 C C . SER A 1 636 ? -13.43 -27 -8.844 1 57.38 636 SER A C 1
ATOM 4981 O O . SER A 1 636 ? -13.445 -28.219 -9.023 1 57.38 636 SER A O 1
ATOM 4983 N N . GLY A 1 637 ? -14.398 -26.188 -9.242 1 47.31 637 GLY A N 1
ATOM 4984 C CA . GLY A 1 637 ? -15.555 -26.719 -9.945 1 47.31 637 GLY A CA 1
ATOM 4985 C C . GLY A 1 637 ? -16.688 -27.125 -9.016 1 47.31 637 GLY A C 1
ATOM 4986 O O . GLY A 1 637 ? -17.688 -27.672 -9.461 1 47.31 637 GLY A O 1
ATOM 4987 N N . GLY A 1 638 ? -16.531 -26.922 -7.699 1 48.19 638 GLY A N 1
ATOM 4988 C CA . GLY A 1 638 ? -17.547 -27.312 -6.73 1 48.19 638 GLY A CA 1
ATOM 4989 C C . GLY A 1 638 ? -18.609 -26.25 -6.512 1 48.19 638 GLY A C 1
ATOM 4990 O O . GLY A 1 638 ? -18.625 -25.219 -7.207 1 48.19 638 GLY A O 1
ATOM 4991 N N . ILE A 1 639 ? -19.906 -26.641 -5.934 1 42.38 639 ILE A N 1
ATOM 4992 C CA . ILE A 1 639 ? -21.078 -25.812 -5.773 1 42.38 639 ILE A CA 1
ATOM 4993 C C . ILE A 1 639 ? -20.844 -24.797 -4.66 1 42.38 639 ILE A C 1
ATOM 4995 O O . ILE A 1 639 ? -21.609 -23.828 -4.523 1 42.38 639 ILE A O 1
ATOM 4999 N N . GLY A 1 640 ? -19.859 -24.875 -3.822 1 50.47 640 GLY A N 1
ATOM 5000 C CA . GLY A 1 640 ? -19.75 -23.906 -2.736 1 50.47 640 GLY A CA 1
ATOM 5001 C C . GLY A 1 640 ? -18.438 -23.984 -1.984 1 50.47 640 GLY A C 1
ATOM 5002 O O . GLY A 1 640 ? -17.453 -24.516 -2.506 1 50.47 640 GLY A O 1
ATOM 5003 N N . PHE A 1 641 ? -18.5 -23.266 -0.779 1 50.09 641 PHE A N 1
ATOM 5004 C CA . PHE A 1 641 ? -17.406 -23.172 0.183 1 50.09 641 PHE A CA 1
ATOM 5005 C C . PHE A 1 641 ? -17.281 -24.469 0.987 1 50.09 641 PHE A C 1
ATOM 5007 O O . PHE A 1 641 ? -18.281 -25.047 1.39 1 50.09 641 PHE A O 1
ATOM 5014 N N . GLY A 1 642 ? -16.188 -25.312 0.815 1 52.47 642 GLY A N 1
ATOM 5015 C CA . GLY A 1 642 ? -15.883 -26.406 1.73 1 52.47 642 GLY A CA 1
ATOM 5016 C C . GLY A 1 642 ? -14.812 -27.344 1.212 1 52.47 642 GLY A C 1
ATOM 5017 O O . GLY A 1 642 ? -14.25 -27.109 0.136 1 52.47 642 GLY A O 1
ATOM 5018 N N . LEU A 1 643 ? -13.969 -27.828 2.07 1 55.56 643 LEU A N 1
ATOM 5019 C CA . LEU A 1 643 ? -13 -28.891 1.817 1 55.56 643 LEU A CA 1
ATOM 5020 C C . LEU A 1 643 ? -13.555 -30.234 2.234 1 55.56 643 LEU A C 1
ATOM 5022 O O . LEU A 1 643 ? -14.297 -30.344 3.213 1 55.56 643 LEU A O 1
ATOM 5026 N N . VAL A 1 644 ? -13.633 -31.141 1.202 1 56.25 644 VAL A N 1
ATOM 5027 C CA . VAL A 1 644 ? -13.852 -32.531 1.614 1 56.25 644 VAL A CA 1
ATOM 5028 C C . VAL A 1 644 ? -12.523 -33.125 2.053 1 56.25 644 VAL A C 1
ATOM 5030 O O . VAL A 1 644 ? -11.5 -32.938 1.401 1 56.25 644 VAL A O 1
ATOM 5033 N N . ASN A 1 645 ? -12.477 -33.469 3.301 1 60.47 645 ASN A N 1
ATOM 5034 C CA . ASN A 1 645 ? -11.336 -34.312 3.699 1 60.47 645 ASN A CA 1
ATOM 5035 C C . ASN A 1 645 ? -11.109 -35.438 2.729 1 60.47 645 ASN A C 1
ATOM 5037 O O . ASN A 1 645 ? -11.922 -36.375 2.656 1 60.47 645 ASN A O 1
ATOM 5041 N N . GLY A 1 646 ? -10.227 -35.219 1.683 1 60.91 646 GLY A N 1
ATOM 5042 C CA . GLY A 1 646 ? -9.945 -36.281 0.703 1 60.91 646 GLY A CA 1
ATOM 5043 C C . GLY A 1 646 ? -9.539 -37.594 1.332 1 60.91 646 GLY A C 1
ATOM 5044 O O . GLY A 1 646 ? -9.602 -38.625 0.687 1 60.91 646 GLY A O 1
ATOM 5045 N N . GLY A 1 647 ? -9.195 -37.5 2.471 1 77.5 647 GLY A N 1
ATOM 5046 C CA . GLY A 1 647 ? -8.734 -38.719 3.139 1 77.5 647 GLY A CA 1
ATOM 5047 C C . GLY A 1 647 ? -7.328 -39.125 2.746 1 77.5 647 GLY A C 1
ATOM 5048 O O . GLY A 1 647 ? -6.527 -38.281 2.338 1 77.5 647 GLY A O 1
ATOM 5049 N N . ALA A 1 648 ? -7.039 -40.375 2.814 1 89.25 648 ALA A N 1
ATOM 5050 C CA . ALA A 1 648 ? -5.699 -40.875 2.549 1 89.25 648 ALA A CA 1
ATOM 5051 C C . ALA A 1 648 ? -5.473 -41.062 1.051 1 89.25 648 ALA A C 1
ATOM 5053 O O . ALA A 1 648 ? -6.355 -41.531 0.333 1 89.25 648 ALA A O 1
ATOM 5054 N N . THR A 1 649 ? -4.363 -40.625 0.509 1 93.19 649 THR A N 1
ATOM 5055 C CA . THR A 1 649 ? -3.938 -40.781 -0.875 1 93.19 649 THR A CA 1
ATOM 5056 C C . THR A 1 649 ? -2.484 -41.25 -0.941 1 93.19 649 THR A C 1
ATOM 5058 O O . THR A 1 649 ? -1.729 -41.062 0.018 1 93.19 649 THR A O 1
ATOM 5061 N N . LEU A 1 650 ? -2.168 -41.906 -2.016 1 96.19 650 LEU A N 1
ATOM 5062 C CA . LEU A 1 650 ? -0.815 -42.375 -2.275 1 96.19 650 LEU A CA 1
ATOM 5063 C C . LEU A 1 650 ? -0.353 -41.969 -3.67 1 96.19 650 LEU A C 1
ATOM 5065 O O . LEU A 1 650 ? -0.947 -42.375 -4.672 1 96.19 650 LEU A O 1
ATOM 5069 N N . ASN A 1 651 ? 0.594 -41.219 -3.715 1 96.44 651 ASN A N 1
ATOM 5070 C CA . ASN A 1 651 ? 1.218 -40.812 -4.969 1 96.44 651 ASN A CA 1
ATOM 5071 C C . ASN A 1 651 ? 2.602 -41.438 -5.137 1 96.44 651 ASN A C 1
ATOM 5073 O O . ASN A 1 651 ? 3.465 -41.281 -4.27 1 96.44 651 ASN A O 1
ATOM 5077 N N . ARG A 1 652 ? 2.83 -42.094 -6.211 1 97.56 652 ARG A N 1
ATOM 5078 C CA . ARG A 1 652 ? 4.125 -42.719 -6.484 1 97.56 652 ARG A CA 1
ATOM 5079 C C . ARG A 1 652 ? 4.5 -42.562 -7.957 1 97.56 652 ARG A C 1
ATOM 5081 O O . ARG A 1 652 ? 3.625 -42.531 -8.828 1 97.56 652 ARG A O 1
ATOM 5088 N N . GLY A 1 653 ? 5.781 -42.438 -8.141 1 97.75 653 GLY A N 1
ATOM 5089 C CA . GLY A 1 653 ? 6.184 -42.281 -9.531 1 97.75 653 GLY A CA 1
ATOM 5090 C C . GLY A 1 653 ? 7.684 -42.125 -9.703 1 97.75 653 GLY A C 1
ATOM 5091 O O . GLY A 1 653 ? 8.445 -42.375 -8.766 1 97.75 653 GLY A O 1
ATOM 5092 N N . VAL A 1 654 ? 8.055 -41.906 -10.984 1 98 654 VAL A N 1
ATOM 5093 C CA . VAL A 1 654 ? 9.445 -41.688 -11.375 1 98 654 VAL A CA 1
ATOM 5094 C C . VAL A 1 654 ? 9.547 -40.438 -12.234 1 98 654 VAL A C 1
ATOM 5096 O O . VAL A 1 654 ? 8.695 -40.188 -13.094 1 98 654 VAL A O 1
ATOM 5099 N N . GLU A 1 655 ? 10.531 -39.625 -11.93 1 96.75 655 GLU A N 1
ATOM 5100 C CA . GLU A 1 655 ? 10.867 -38.438 -12.68 1 96.75 655 GLU A CA 1
ATOM 5101 C C . GLU A 1 655 ? 12.234 -38.562 -13.344 1 96.75 655 GLU A C 1
ATOM 5103 O O . GLU A 1 655 ? 13.164 -39.094 -12.75 1 96.75 655 GLU A O 1
ATOM 5108 N N . THR A 1 656 ? 12.305 -38 -14.531 1 96.56 656 THR A N 1
ATOM 5109 C CA . THR A 1 656 ? 13.586 -38.062 -15.219 1 96.56 656 THR A CA 1
ATOM 5110 C C . THR A 1 656 ? 13.859 -36.75 -15.969 1 96.56 656 THR A C 1
ATOM 5112 O O . THR A 1 656 ? 12.953 -36.188 -16.578 1 96.56 656 THR A O 1
ATOM 5115 N N . ALA A 1 657 ? 15.055 -36.281 -15.875 1 95.62 657 ALA A N 1
ATOM 5116 C CA . ALA A 1 657 ? 15.594 -35.219 -16.703 1 95.62 657 ALA A CA 1
ATOM 5117 C C . ALA A 1 657 ? 16.828 -35.656 -17.469 1 95.62 657 ALA A C 1
ATOM 5119 O O . ALA A 1 657 ? 17.781 -36.188 -16.875 1 95.62 657 ALA A O 1
ATOM 5120 N N . LEU A 1 658 ? 16.766 -35.562 -18.734 1 95.88 658 LEU A N 1
ATOM 5121 C CA . LEU A 1 658 ? 17.844 -35.969 -19.625 1 95.88 658 LEU A CA 1
ATOM 5122 C C . LEU A 1 658 ? 18.297 -34.812 -20.516 1 95.88 658 LEU A C 1
ATOM 5124 O O . LEU A 1 658 ? 17.469 -34.094 -21.078 1 95.88 658 LEU A O 1
ATOM 5128 N N . VAL A 1 659 ? 19.562 -34.594 -20.562 1 93.06 659 VAL A N 1
ATOM 5129 C CA . VAL A 1 659 ? 20.141 -33.594 -21.469 1 93.06 659 VAL A CA 1
ATOM 5130 C C . VAL A 1 659 ? 21.219 -34.219 -22.328 1 93.06 659 VAL A C 1
ATOM 5132 O O . VAL A 1 659 ? 22.156 -34.812 -21.812 1 93.06 659 VAL A O 1
ATOM 5135 N N . MET A 1 660 ? 21.094 -34.125 -23.625 1 95.75 660 MET A N 1
ATOM 5136 C CA . MET A 1 660 ? 22.062 -34.625 -24.594 1 95.75 660 MET A CA 1
ATOM 5137 C C . MET A 1 660 ? 22.672 -33.5 -25.406 1 95.75 660 MET A C 1
ATOM 5139 O O . MET A 1 660 ? 22 -32.906 -26.25 1 95.75 660 MET A O 1
ATOM 5143 N N . ASP A 1 661 ? 23.891 -33.312 -25.219 1 91.62 661 ASP A N 1
ATOM 5144 C CA . ASP A 1 661 ? 24.625 -32.375 -26.062 1 91.62 661 ASP A CA 1
ATOM 5145 C C . ASP A 1 661 ? 25.109 -33.031 -27.344 1 91.62 661 ASP A C 1
ATOM 5147 O O . ASP A 1 661 ? 26.25 -33.5 -27.422 1 91.62 661 ASP A O 1
ATOM 5151 N N . LEU A 1 662 ? 24.375 -32.969 -28.328 1 94.81 662 LEU A N 1
ATOM 5152 C CA . LEU A 1 662 ? 24.641 -33.688 -29.578 1 94.81 662 LEU A CA 1
ATOM 5153 C C . LEU A 1 662 ? 25.781 -33 -30.344 1 94.81 662 LEU A C 1
ATOM 5155 O O . LEU A 1 662 ? 26.453 -33.656 -31.141 1 94.81 662 LEU A O 1
ATOM 5159 N N . SER A 1 663 ? 25.891 -31.75 -30.172 1 89.06 663 SER A N 1
ATOM 5160 C CA . SER A 1 663 ? 27.016 -31.078 -30.828 1 89.06 663 SER A CA 1
ATOM 5161 C C . SER A 1 663 ? 28.344 -31.625 -30.328 1 89.06 663 SER A C 1
ATOM 5163 O O . SER A 1 663 ? 29.281 -31.797 -31.109 1 89.06 663 SER A O 1
ATOM 5165 N N . HIS A 1 664 ? 28.406 -31.859 -29.047 1 84.06 664 HIS A N 1
ATOM 5166 C CA . HIS A 1 664 ? 29.594 -32.5 -28.484 1 84.06 664 HIS A CA 1
ATOM 5167 C C . HIS A 1 664 ? 29.766 -33.906 -28.984 1 84.06 664 HIS A C 1
ATOM 5169 O O . HIS A 1 664 ? 30.875 -34.344 -29.281 1 84.06 664 HIS A O 1
ATOM 5175 N N . LEU A 1 665 ? 28.703 -34.688 -29 1 88.75 665 LEU A N 1
ATOM 5176 C CA . LEU A 1 665 ? 28.734 -36.094 -29.453 1 88.75 665 LEU A CA 1
ATOM 5177 C C . LEU A 1 665 ? 29.25 -36.156 -30.891 1 88.75 665 LEU A C 1
ATOM 5179 O O . LEU A 1 665 ? 30.031 -37.062 -31.219 1 88.75 665 LEU A O 1
ATOM 5183 N N . PHE A 1 666 ? 28.844 -35.125 -31.719 1 92.5 666 PHE A N 1
ATOM 5184 C CA . PHE A 1 666 ? 29.172 -35.219 -33.125 1 92.5 666 PHE A CA 1
ATOM 5185 C C . PHE A 1 666 ? 30.359 -34.312 -33.469 1 92.5 666 PHE A C 1
ATOM 5187 O O . PHE A 1 666 ? 30.812 -34.281 -34.625 1 92.5 666 PHE A O 1
ATOM 5194 N N . GLY A 1 667 ? 30.844 -33.531 -32.594 1 85.94 667 GLY A N 1
ATOM 5195 C CA . GLY A 1 667 ? 32.031 -32.719 -32.75 1 85.94 667 GLY A CA 1
ATOM 5196 C C . GLY A 1 667 ? 31.781 -31.469 -33.562 1 85.94 667 GLY A C 1
ATOM 5197 O O . GLY A 1 667 ? 32.625 -31.031 -34.344 1 85.94 667 GLY A O 1
ATOM 5198 N N . PHE A 1 668 ? 30.562 -30.938 -33.469 1 87.25 668 PHE A N 1
ATOM 5199 C CA . PHE A 1 668 ? 30.266 -29.703 -34.188 1 87.25 668 PHE A CA 1
ATOM 5200 C C . PHE A 1 668 ? 30.984 -28.531 -33.531 1 87.25 668 PHE A C 1
ATOM 5202 O O . PHE A 1 668 ? 31.016 -28.422 -32.312 1 87.25 668 PHE A O 1
ATOM 5209 N N . ASN A 1 669 ? 31.656 -27.641 -34.281 1 79.56 669 ASN A N 1
ATOM 5210 C CA . ASN A 1 669 ? 32.438 -26.531 -33.719 1 79.56 669 ASN A CA 1
ATOM 5211 C C . ASN A 1 669 ? 31.672 -25.203 -33.875 1 79.56 669 ASN A C 1
ATOM 5213 O O . ASN A 1 669 ? 31.938 -24.25 -33.125 1 79.56 669 ASN A O 1
ATOM 5217 N N . LYS A 1 670 ? 30.875 -25.047 -34.812 1 87.81 670 LYS A N 1
ATOM 5218 C CA . LYS A 1 670 ? 30.234 -23.766 -35.062 1 87.81 670 LYS A CA 1
ATOM 5219 C C . LYS A 1 670 ? 28.734 -23.828 -34.75 1 87.81 670 LYS A C 1
ATOM 5221 O O . LYS A 1 670 ? 28.031 -22.844 -34.906 1 87.81 670 LYS A O 1
ATOM 5226 N N . THR A 1 671 ? 28.375 -25 -34.312 1 90.5 671 THR A N 1
ATOM 5227 C CA . THR A 1 671 ? 26.953 -25.203 -34.062 1 90.5 671 THR A CA 1
ATOM 5228 C C . THR A 1 671 ? 26.734 -25.938 -32.75 1 90.5 671 THR A C 1
ATOM 5230 O O . THR A 1 671 ? 27.469 -26.875 -32.406 1 90.5 671 THR A O 1
ATOM 5233 N N . ARG A 1 672 ? 25.844 -25.438 -31.984 1 90.38 672 ARG A N 1
ATOM 5234 C CA . ARG A 1 672 ? 25.391 -26.109 -30.766 1 90.38 672 ARG A CA 1
ATOM 5235 C C . ARG A 1 672 ? 24.047 -26.781 -30.984 1 90.38 672 ARG A C 1
ATOM 5237 O O . ARG A 1 672 ? 23.094 -26.156 -31.453 1 90.38 672 ARG A O 1
ATOM 5244 N N . LEU A 1 673 ? 23.953 -28.062 -30.797 1 95 673 LEU A N 1
ATOM 5245 C CA . LEU A 1 673 ? 22.734 -28.859 -30.891 1 95 673 LEU A CA 1
ATOM 5246 C C . LEU A 1 673 ? 22.5 -29.656 -29.609 1 95 673 LEU A C 1
ATOM 5248 O O . LEU A 1 673 ? 23.297 -30.547 -29.281 1 95 673 LEU A O 1
ATOM 5252 N N . VAL A 1 674 ? 21.469 -29.281 -28.891 1 94.38 674 VAL A N 1
ATOM 5253 C CA . VAL A 1 674 ? 21.203 -29.906 -27.609 1 94.38 674 VAL A CA 1
ATOM 5254 C C . VAL A 1 674 ? 19.766 -30.469 -27.609 1 94.38 674 VAL A C 1
ATOM 5256 O O . VAL A 1 674 ? 18.828 -29.781 -28.016 1 94.38 674 VAL A O 1
ATOM 5259 N N . TYR A 1 675 ? 19.625 -31.703 -27.234 1 97.12 675 TYR A N 1
ATOM 5260 C CA . TYR A 1 675 ? 18.312 -32.344 -27.031 1 97.12 675 TYR A CA 1
ATOM 5261 C C . TYR A 1 675 ? 18.078 -32.656 -25.562 1 97.12 675 TYR A C 1
ATOM 5263 O O . TYR A 1 675 ? 18.922 -33.281 -24.922 1 97.12 675 TYR A O 1
ATOM 5271 N N . ASP A 1 676 ? 16.969 -32.156 -25 1 95.44 676 ASP A N 1
ATOM 5272 C CA . ASP A 1 676 ? 16.688 -32.469 -23.609 1 95.44 676 ASP A CA 1
ATOM 5273 C C . ASP A 1 676 ? 15.258 -32.969 -23.422 1 95.44 676 ASP A C 1
ATOM 5275 O O . ASP A 1 676 ? 14.383 -32.656 -24.234 1 95.44 676 ASP A O 1
ATOM 5279 N N . VAL A 1 677 ? 15.031 -33.781 -22.375 1 97.44 677 VAL A N 1
ATOM 5280 C CA . VAL A 1 677 ? 13.742 -34.406 -22.062 1 97.44 677 VAL A CA 1
ATOM 5281 C C . VAL A 1 677 ? 13.484 -34.344 -20.562 1 97.44 677 VAL A C 1
ATOM 5283 O O . VAL A 1 677 ? 14.367 -34.688 -19.766 1 97.44 677 VAL A O 1
ATOM 5286 N N . ASN A 1 678 ? 12.359 -33.844 -20.172 1 97.31 678 ASN A N 1
ATOM 5287 C CA . ASN A 1 678 ? 11.789 -34 -18.844 1 97.31 678 ASN A CA 1
ATOM 5288 C C . ASN A 1 678 ? 10.531 -34.844 -18.844 1 97.31 678 ASN A C 1
ATOM 5290 O O . ASN A 1 678 ? 9.539 -34.5 -19.484 1 97.31 678 ASN A O 1
ATOM 5294 N N . ALA A 1 679 ? 10.602 -35.938 -18.125 1 97.94 679 ALA A N 1
ATOM 5295 C CA . ALA A 1 679 ? 9.492 -36.875 -18.156 1 97.94 679 ALA A CA 1
ATOM 5296 C C . ALA A 1 679 ? 9.125 -37.344 -16.75 1 97.94 679 ALA A C 1
ATOM 5298 O O . ALA A 1 679 ? 9.992 -37.5 -15.891 1 97.94 679 ALA A O 1
ATOM 5299 N N . THR A 1 680 ? 7.871 -37.531 -16.562 1 98.12 680 THR A N 1
ATOM 5300 C CA . THR A 1 680 ? 7.363 -38.062 -15.289 1 98.12 680 THR A CA 1
ATOM 5301 C C . THR A 1 680 ? 6.309 -39.156 -15.539 1 98.12 680 THR A C 1
ATOM 5303 O O . THR A 1 680 ? 5.414 -38.969 -16.375 1 98.12 680 THR A O 1
ATOM 5306 N N . PHE A 1 681 ? 6.457 -40.25 -14.891 1 98.25 681 PHE A N 1
ATOM 5307 C CA . PHE A 1 681 ? 5.41 -41.25 -14.75 1 98.25 681 PHE A CA 1
ATOM 5308 C C . PHE A 1 681 ? 4.918 -41.312 -13.312 1 98.25 681 PHE A C 1
ATOM 5310 O O . PHE A 1 681 ? 5.715 -41.438 -12.383 1 98.25 681 PHE A O 1
ATOM 5317 N N . LEU A 1 682 ? 3.65 -41.188 -13.125 1 96.06 682 LEU A N 1
ATOM 5318 C CA . LEU A 1 682 ? 3.18 -41.25 -11.742 1 96.06 682 LEU A CA 1
ATOM 5319 C C . LEU A 1 682 ? 1.788 -41.875 -11.664 1 96.06 682 LEU A C 1
ATOM 5321 O O . LEU A 1 682 ? 1.054 -41.875 -12.656 1 96.06 682 LEU A O 1
ATOM 5325 N N . ARG A 1 683 ? 1.478 -42.438 -10.57 1 97.25 683 ARG A N 1
ATOM 5326 C CA . ARG A 1 683 ? 0.167 -42.969 -10.18 1 97.25 683 ARG A CA 1
ATOM 5327 C C . ARG A 1 683 ? -0.272 -42.375 -8.844 1 97.25 683 ARG A C 1
ATOM 5329 O O . ARG A 1 683 ? 0.304 -42.688 -7.797 1 97.25 683 ARG A O 1
ATOM 5336 N N . ALA A 1 684 ? -1.226 -41.562 -8.914 1 96.5 684 ALA A N 1
ATOM 5337 C CA . ALA A 1 684 ? -1.816 -40.969 -7.723 1 96.5 684 ALA A CA 1
ATOM 5338 C C . ALA A 1 684 ? -3.229 -41.5 -7.484 1 96.5 684 ALA A C 1
ATOM 5340 O O . ALA A 1 684 ? -4.105 -41.344 -8.336 1 96.5 684 ALA A O 1
ATOM 5341 N N . THR A 1 685 ? -3.449 -42.062 -6.324 1 96 685 THR A N 1
ATOM 5342 C CA . THR A 1 685 ? -4.727 -42.75 -6.09 1 96 685 THR A CA 1
ATOM 5343 C C . THR A 1 685 ? -5.203 -42.5 -4.656 1 96 685 THR A C 1
ATOM 5345 O O . THR A 1 685 ? -4.398 -42.219 -3.77 1 96 685 THR A O 1
ATOM 5348 N N . PHE A 1 686 ? -6.52 -42.625 -4.516 1 93.38 686 PHE A N 1
ATOM 5349 C CA . PHE A 1 686 ? -7.078 -42.719 -3.172 1 93.38 686 PHE A CA 1
ATOM 5350 C C . PHE A 1 686 ? -6.73 -44.062 -2.537 1 93.38 686 PHE A C 1
ATOM 5352 O O . PHE A 1 686 ? -6.906 -45.094 -3.156 1 93.38 686 PHE A O 1
ATOM 5359 N N . SER A 1 687 ? -6.281 -44 -1.25 1 93.62 687 SER A N 1
ATOM 5360 C CA . SER A 1 687 ? -5.715 -45.25 -0.705 1 93.62 687 SER A CA 1
ATOM 5361 C C . SER A 1 687 ? -6.566 -45.781 0.436 1 93.62 687 SER A C 1
ATOM 5363 O O . SER A 1 687 ? -6.211 -46.781 1.057 1 93.62 687 SER A O 1
ATOM 5365 N N . GLU A 1 688 ? -7.598 -45.125 0.742 1 90.31 688 GLU A N 1
ATOM 5366 C CA . GLU A 1 688 ? -8.5 -45.594 1.776 1 90.31 688 GLU A CA 1
ATOM 5367 C C . GLU A 1 688 ? -9.945 -45.625 1.283 1 90.31 688 GLU A C 1
ATOM 5369 O O . GLU A 1 688 ? -10.273 -44.969 0.284 1 90.31 688 GLU A O 1
ATOM 5374 N N . ASP A 1 689 ? -10.781 -46.375 2.029 1 88.06 689 ASP A N 1
ATOM 5375 C CA . ASP A 1 689 ? -12.195 -46.438 1.671 1 88.06 689 ASP A CA 1
ATOM 5376 C C . ASP A 1 689 ? -12.883 -45.094 1.873 1 88.06 689 ASP A C 1
ATOM 5378 O O . ASP A 1 689 ? -12.734 -44.469 2.92 1 88.06 689 ASP A O 1
ATOM 5382 N N . ARG A 1 690 ? -13.5 -44.719 0.795 1 84.5 690 ARG A N 1
ATOM 5383 C CA . ARG A 1 690 ? -14.32 -43.531 0.784 1 84.5 690 ARG A CA 1
ATOM 5384 C C . ARG A 1 690 ? -15.492 -43.656 -0.183 1 84.5 690 ARG A C 1
ATOM 5386 O O . ARG A 1 690 ? -15.297 -43.969 -1.356 1 84.5 690 ARG A O 1
ATOM 5393 N N . PHE A 1 691 ? -16.562 -43.375 0.372 1 82.38 691 PHE A N 1
ATOM 5394 C CA . PHE A 1 691 ? -17.75 -43.594 -0.443 1 82.38 691 PHE A CA 1
ATOM 5395 C C . PHE A 1 691 ? -18.359 -42.281 -0.903 1 82.38 691 PHE A C 1
ATOM 5397 O O . PHE A 1 691 ? -18.516 -41.375 -0.106 1 82.38 691 PHE A O 1
ATOM 5404 N N . GLN A 1 692 ? -18.484 -42.156 -2.096 1 79.5 692 GLN A N 1
ATOM 5405 C CA . GLN A 1 692 ? -19.234 -41.094 -2.748 1 79.5 692 GLN A CA 1
ATOM 5406 C C . GLN A 1 692 ? -20.375 -41.656 -3.584 1 79.5 692 GLN A C 1
ATOM 5408 O O . GLN A 1 692 ? -20.141 -42.375 -4.539 1 79.5 692 GLN A O 1
ATOM 5413 N N . ASN A 1 693 ? -21.578 -41.219 -3.344 1 79.75 693 ASN A N 1
ATOM 5414 C CA . ASN A 1 693 ? -22.75 -41.75 -4.02 1 79.75 693 ASN A CA 1
ATOM 5415 C C . ASN A 1 693 ? -22.734 -43.281 -4.027 1 79.75 693 ASN A C 1
ATOM 5417 O O . ASN A 1 693 ? -22.859 -43.906 -5.086 1 79.75 693 ASN A O 1
ATOM 5421 N N . ASP A 1 694 ? -22.344 -43.875 -2.959 1 81.44 694 ASP A N 1
ATOM 5422 C CA . ASP A 1 694 ? -22.359 -45.312 -2.689 1 81.44 694 ASP A CA 1
ATOM 5423 C C . ASP A 1 694 ? -21.281 -46.031 -3.484 1 81.44 694 ASP A C 1
ATOM 5425 O O . ASP A 1 694 ? -21.328 -47.25 -3.645 1 81.44 694 ASP A O 1
ATOM 5429 N N . VAL A 1 695 ? -20.391 -45.281 -4.039 1 87.75 695 VAL A N 1
ATOM 5430 C CA . VAL A 1 695 ? -19.266 -45.875 -4.75 1 87.75 695 VAL A CA 1
ATOM 5431 C C . VAL A 1 695 ? -17.984 -45.688 -3.936 1 87.75 695 VAL A C 1
ATOM 5433 O O . VAL A 1 695 ? -17.672 -44.594 -3.512 1 87.75 695 VAL A O 1
ATOM 5436 N N . ASN A 1 696 ? -17.359 -46.75 -3.684 1 91.12 696 ASN A N 1
ATOM 5437 C CA . ASN A 1 696 ? -16.062 -46.656 -3.035 1 91.12 696 ASN A CA 1
ATOM 5438 C C . ASN A 1 696 ? -14.977 -46.188 -4.008 1 91.12 696 ASN A C 1
ATOM 5440 O O . ASN A 1 696 ? -14.68 -46.875 -4.988 1 91.12 696 ASN A O 1
ATOM 5444 N N . ILE A 1 697 ? -14.359 -45.125 -3.758 1 91.44 697 ILE A N 1
ATOM 5445 C CA . ILE A 1 697 ? -13.445 -44.531 -4.73 1 91.44 697 ILE A CA 1
ATOM 5446 C C . ILE A 1 697 ? -12.016 -44.969 -4.418 1 91.44 697 ILE A C 1
ATOM 5448 O O . ILE A 1 697 ? -11.062 -44.438 -4.996 1 91.44 697 ILE A O 1
ATOM 5452 N N . LYS A 1 698 ? -11.867 -45.875 -3.455 1 92.56 698 LYS A N 1
ATOM 5453 C CA . LYS A 1 698 ? -10.531 -46.438 -3.232 1 92.56 698 LYS A CA 1
ATOM 5454 C C . LYS A 1 698 ? -9.938 -46.969 -4.527 1 92.56 698 LYS A C 1
ATOM 5456 O O . LYS A 1 698 ? -10.586 -47.719 -5.25 1 92.56 698 LYS A O 1
ATOM 5461 N N . GLY A 1 699 ? -8.695 -46.5 -4.812 1 94.75 699 GLY A N 1
ATOM 5462 C CA . GLY A 1 699 ? -8.016 -46.969 -6.012 1 94.75 699 GLY A CA 1
ATOM 5463 C C . GLY A 1 699 ? -8.188 -46.031 -7.195 1 94.75 699 GLY A C 1
ATOM 5464 O O . GLY A 1 699 ? -7.441 -46.125 -8.172 1 94.75 699 GLY A O 1
ATOM 5465 N N . ASN A 1 700 ? -9.25 -45.219 -7.102 1 94.69 700 ASN A N 1
ATOM 5466 C CA . ASN A 1 700 ? -9.406 -44.219 -8.164 1 94.69 700 ASN A CA 1
ATOM 5467 C C . ASN A 1 700 ? -8.234 -43.25 -8.211 1 94.69 700 ASN A C 1
ATOM 5469 O O . ASN A 1 700 ? -7.562 -43.031 -7.199 1 94.69 700 ASN A O 1
ATOM 5473 N N . ARG A 1 701 ? -8.031 -42.75 -9.367 1 95.56 701 ARG A N 1
ATOM 5474 C CA . ARG A 1 701 ? -6.992 -41.719 -9.539 1 95.56 701 ARG A CA 1
ATOM 5475 C C . ARG A 1 701 ? -7.449 -40.375 -9 1 95.56 701 ARG A C 1
ATOM 5477 O O . ARG A 1 701 ? -8.633 -40.031 -9.086 1 95.56 701 ARG A O 1
ATOM 5484 N N . THR A 1 702 ? -6.559 -39.656 -8.383 1 93.12 702 THR A N 1
ATOM 5485 C CA . THR A 1 702 ? -6.902 -38.312 -7.953 1 93.12 702 THR A CA 1
ATOM 5486 C C . THR A 1 702 ? -7.094 -37.375 -9.156 1 93.12 702 THR A C 1
ATOM 5488 O O . THR A 1 702 ? -6.496 -37.625 -10.219 1 93.12 702 THR A O 1
ATOM 5491 N N . PRO A 1 703 ? -7.918 -36.375 -9.055 1 92.75 703 PRO A N 1
ATOM 5492 C CA . PRO A 1 703 ? -8.195 -35.5 -10.195 1 92.75 703 PRO A CA 1
ATOM 5493 C C . PRO A 1 703 ? -6.977 -34.688 -10.633 1 92.75 703 PRO A C 1
ATOM 5495 O O . PRO A 1 703 ? -6.191 -34.25 -9.789 1 92.75 703 PRO A O 1
ATOM 5498 N N . TYR A 1 704 ? -6.863 -34.469 -11.992 1 94.75 704 TYR A N 1
ATOM 5499 C CA . TYR A 1 704 ? -5.867 -33.594 -12.633 1 94.75 704 TYR A CA 1
ATOM 5500 C C . TYR A 1 704 ? -4.457 -34.125 -12.359 1 94.75 704 TYR A C 1
ATOM 5502 O O . TYR A 1 704 ? -3.545 -33.312 -12.094 1 94.75 704 TYR A O 1
ATOM 5510 N N . ALA A 1 705 ? -4.344 -35.375 -12.258 1 96.19 705 ALA A N 1
ATOM 5511 C CA . ALA A 1 705 ? -3.057 -36.062 -12.125 1 96.19 705 ALA A CA 1
ATOM 5512 C C . ALA A 1 705 ? -2.801 -37 -13.297 1 96.19 705 ALA A C 1
ATOM 5514 O O . ALA A 1 705 ? -3.092 -38.188 -13.219 1 96.19 705 ALA A O 1
ATOM 5515 N N . PRO A 1 706 ? -2.199 -36.531 -14.328 1 97 706 PRO A N 1
ATOM 5516 C CA . PRO A 1 706 ? -1.903 -37.438 -15.453 1 97 706 PRO A CA 1
ATOM 5517 C C . PRO A 1 706 ? -0.825 -38.469 -15.117 1 97 706 PRO A C 1
ATOM 5519 O O . PRO A 1 706 ? 0.114 -38.156 -14.375 1 97 706 PRO A O 1
ATOM 5522 N N . ASP A 1 707 ? -0.919 -39.594 -15.727 1 95.38 707 ASP A N 1
ATOM 5523 C CA . ASP A 1 707 ? 0.067 -40.656 -15.484 1 95.38 707 ASP A CA 1
ATOM 5524 C C . ASP A 1 707 ? 1.411 -40.281 -16.109 1 95.38 707 ASP A C 1
ATOM 5526 O O . ASP A 1 707 ? 2.465 -40.562 -15.539 1 95.38 707 ASP A O 1
ATOM 5530 N N . TRP A 1 708 ? 1.178 -39.719 -17.328 1 95.94 708 TRP A N 1
ATOM 5531 C CA . TRP A 1 708 ? 2.383 -39.344 -18.047 1 95.94 708 TRP A CA 1
ATOM 5532 C C . TRP A 1 708 ? 2.348 -37.844 -18.422 1 95.94 708 TRP A C 1
ATOM 5534 O O . TRP A 1 708 ? 1.32 -37.344 -18.859 1 95.94 708 TRP A O 1
ATOM 5544 N N . PHE A 1 709 ? 3.42 -37.25 -18.172 1 93.5 709 PHE A N 1
ATOM 5545 C CA . PHE A 1 709 ? 3.619 -35.938 -18.797 1 93.5 709 PHE A CA 1
ATOM 5546 C C . PHE A 1 709 ? 5.09 -35.719 -19.125 1 93.5 709 PHE A C 1
ATOM 5548 O O . PHE A 1 709 ? 5.969 -36.062 -18.328 1 93.5 709 PHE A O 1
ATOM 5555 N N . ILE A 1 710 ? 5.355 -35.219 -20.312 1 98.12 710 ILE A N 1
ATOM 5556 C CA . ILE A 1 710 ? 6.684 -35.094 -20.906 1 98.12 710 ILE A CA 1
ATOM 5557 C C . ILE A 1 710 ? 6.84 -33.719 -21.531 1 98.12 710 ILE A C 1
ATOM 5559 O O . ILE A 1 710 ? 5.93 -33.219 -22.203 1 98.12 710 ILE A O 1
ATOM 5563 N N . ASN A 1 711 ? 7.867 -33.031 -21.25 1 98.38 711 ASN A N 1
ATOM 5564 C CA . ASN A 1 711 ? 8.289 -31.812 -21.906 1 98.38 711 ASN A CA 1
ATOM 5565 C C . ASN A 1 711 ? 9.688 -31.938 -22.5 1 98.38 711 ASN A C 1
ATOM 5567 O O . ASN A 1 711 ? 10.648 -32.25 -21.781 1 98.38 711 ASN A O 1
ATOM 5571 N N . SER A 1 712 ? 9.836 -31.781 -23.719 1 98.06 712 SER A N 1
ATOM 5572 C CA . SER A 1 712 ? 11.109 -31.984 -24.406 1 98.06 712 SER A CA 1
ATOM 5573 C C . SER A 1 712 ? 11.438 -30.828 -25.344 1 98.06 712 SER A C 1
ATOM 5575 O O . SER A 1 712 ? 10.531 -30.125 -25.797 1 98.06 712 SER A O 1
ATOM 5577 N N . ALA A 1 713 ? 12.734 -30.641 -25.594 1 98.25 713 ALA A N 1
ATOM 5578 C CA . ALA A 1 713 ? 13.133 -29.516 -26.453 1 98.25 713 ALA A CA 1
ATOM 5579 C C . ALA A 1 713 ? 14.367 -29.875 -27.266 1 98.25 713 ALA A C 1
ATOM 5581 O O . ALA A 1 713 ? 15.242 -30.594 -26.812 1 98.25 713 ALA A O 1
ATOM 5582 N N . LEU A 1 714 ? 14.375 -29.438 -28.453 1 97.94 714 LEU A N 1
ATOM 5583 C CA . LEU A 1 714 ? 15.539 -29.422 -29.328 1 97.94 714 LEU A CA 1
ATOM 5584 C C . LEU A 1 714 ? 16.016 -28 -29.594 1 97.94 714 LEU A C 1
ATOM 5586 O O . LEU A 1 714 ? 15.25 -27.172 -30.094 1 97.94 714 LEU A O 1
ATOM 5590 N N . THR A 1 715 ? 17.203 -27.703 -29.219 1 96.38 715 THR A N 1
ATOM 5591 C CA . THR A 1 715 ? 17.75 -26.359 -29.344 1 96.38 715 THR A CA 1
ATOM 5592 C C . THR A 1 715 ? 18.938 -26.359 -30.312 1 96.38 715 THR A C 1
ATOM 5594 O O . THR A 1 715 ? 19.875 -27.141 -30.156 1 96.38 715 THR A O 1
ATOM 5597 N N . PHE A 1 716 ? 18.875 -25.547 -31.281 1 96.12 716 PHE A N 1
ATOM 5598 C CA . PHE A 1 716 ? 19.906 -25.344 -32.281 1 96.12 716 PHE A CA 1
ATOM 5599 C C . PHE A 1 716 ? 20.406 -23.906 -32.281 1 96.12 716 PHE A C 1
ATOM 5601 O O . PHE A 1 716 ? 19.609 -22.969 -32.375 1 96.12 716 PHE A O 1
ATOM 5608 N N . GLU A 1 717 ? 21.703 -23.734 -32.156 1 93.94 717 GLU A N 1
ATOM 5609 C CA . GLU A 1 717 ? 22.297 -22.406 -32.188 1 93.94 717 GLU A CA 1
ATOM 5610 C C . GLU A 1 717 ? 23.578 -22.391 -33.031 1 93.94 717 GLU A C 1
ATOM 5612 O O . GLU A 1 717 ? 24.344 -23.344 -33 1 93.94 717 GLU A O 1
ATOM 5617 N N . THR A 1 718 ? 23.828 -21.266 -33.688 1 93.75 718 THR A N 1
ATOM 5618 C CA . THR A 1 718 ? 25.047 -21.125 -34.469 1 93.75 718 THR A CA 1
ATOM 5619 C C . THR A 1 718 ? 25.875 -19.938 -34 1 93.75 718 THR A C 1
ATOM 5621 O O . THR A 1 718 ? 25.375 -19.047 -33.312 1 93.75 718 THR A O 1
ATOM 5624 N N . SER A 1 719 ? 27.125 -19.984 -34.375 1 87 719 SER A N 1
ATOM 5625 C CA . SER A 1 719 ? 28.031 -18.891 -34.031 1 87 719 SER A CA 1
ATOM 5626 C C . SER A 1 719 ? 27.672 -17.609 -34.781 1 87 719 SER A C 1
ATOM 5628 O O . SER A 1 719 ? 28.062 -16.516 -34.375 1 87 719 SER A O 1
ATOM 5630 N N . SER A 1 720 ? 26.953 -17.766 -35.875 1 91.12 720 SER A N 1
ATOM 5631 C CA . SER A 1 720 ? 26.547 -16.594 -36.656 1 91.12 720 SER A CA 1
ATOM 5632 C C . SER A 1 720 ? 25.391 -15.859 -36 1 91.12 720 SER A C 1
ATOM 5634 O O . SER A 1 720 ? 25.031 -14.758 -36.406 1 91.12 720 SER A O 1
ATOM 5636 N N . GLY A 1 721 ? 24.844 -16.469 -35.031 1 92.12 721 GLY A N 1
ATOM 5637 C CA . GLY A 1 721 ? 23.812 -15.773 -34.281 1 92.12 721 GLY A CA 1
ATOM 5638 C C . GLY A 1 721 ? 22.422 -16.375 -34.469 1 92.12 721 GLY A C 1
ATOM 5639 O O . GLY A 1 721 ? 21.5 -16.047 -33.719 1 92.12 721 GLY A O 1
ATOM 5640 N N . LEU A 1 722 ? 22.281 -17.312 -35.375 1 96.19 722 LEU A N 1
ATOM 5641 C CA . LEU A 1 722 ? 20.984 -17.938 -35.625 1 96.19 722 LEU A CA 1
ATOM 5642 C C . LEU A 1 722 ? 20.688 -19 -34.562 1 96.19 722 LEU A C 1
ATOM 5644 O O . LEU A 1 722 ? 21.578 -19.766 -34.188 1 96.19 722 LEU A O 1
ATOM 5648 N N . GLY A 1 723 ? 19.484 -19.031 -34.062 1 96.12 723 GLY A N 1
ATOM 5649 C CA . GLY A 1 723 ? 19.047 -20.047 -33.094 1 96.12 723 GLY A CA 1
ATOM 5650 C C . GLY A 1 723 ? 17.625 -20.516 -33.344 1 96.12 723 GLY A C 1
ATOM 5651 O O . GLY A 1 723 ? 16.797 -19.75 -33.875 1 96.12 723 GLY A O 1
ATOM 5652 N N . LEU A 1 724 ? 17.406 -21.781 -33.094 1 96.94 724 LEU A N 1
ATOM 5653 C CA . LEU A 1 724 ? 16.094 -22.406 -33.219 1 96.94 724 LEU A CA 1
ATOM 5654 C C . LEU A 1 724 ? 15.805 -23.312 -32 1 96.94 724 LEU A C 1
ATOM 5656 O O . LEU A 1 724 ? 16.688 -24.031 -31.547 1 96.94 724 LEU A O 1
ATOM 5660 N N . ARG A 1 725 ? 14.672 -23.188 -31.5 1 97.38 725 ARG A N 1
ATOM 5661 C CA . ARG A 1 725 ? 14.219 -24.078 -30.438 1 97.38 725 ARG A CA 1
ATOM 5662 C C . ARG A 1 725 ? 12.852 -24.672 -30.75 1 97.38 725 ARG A C 1
ATOM 5664 O O . ARG A 1 725 ? 11.914 -23.938 -31.078 1 97.38 725 ARG A O 1
ATOM 5671 N N . LEU A 1 726 ? 12.75 -25.938 -30.75 1 98.12 726 LEU A N 1
ATOM 5672 C CA . LEU A 1 726 ? 11.492 -26.672 -30.859 1 98.12 726 LEU A CA 1
ATOM 5673 C C . LEU A 1 726 ? 11.148 -27.344 -29.547 1 98.12 726 LEU A C 1
ATOM 5675 O O . LEU A 1 726 ? 11.969 -28.094 -28.984 1 98.12 726 LEU A O 1
ATOM 5679 N N . VAL A 1 727 ? 10.016 -27.062 -28.984 1 98.19 727 VAL A N 1
ATOM 5680 C CA . VAL A 1 727 ? 9.602 -27.641 -27.703 1 98.19 727 VAL A CA 1
ATOM 5681 C C . VAL A 1 727 ? 8.344 -28.484 -27.891 1 98.19 727 VAL A C 1
ATOM 5683 O O . VAL A 1 727 ? 7.414 -28.062 -28.594 1 98.19 727 VAL A O 1
ATOM 5686 N N . GLY A 1 728 ? 8.312 -29.641 -27.375 1 98.25 728 GLY A N 1
ATOM 5687 C CA . GLY A 1 728 ? 7.145 -30.516 -27.328 1 98.25 728 GLY A CA 1
ATOM 5688 C C . GLY A 1 728 ? 6.637 -30.766 -25.922 1 98.25 728 GLY A C 1
ATOM 5689 O O . GLY A 1 728 ? 7.422 -30.984 -25.016 1 98.25 728 GLY A O 1
ATOM 5690 N N . ASN A 1 729 ? 5.355 -30.641 -25.75 1 97.75 729 ASN A N 1
ATOM 5691 C CA . ASN A 1 729 ? 4.688 -30.906 -24.469 1 97.75 729 ASN A CA 1
ATOM 5692 C C . ASN A 1 729 ? 3.605 -31.969 -24.609 1 97.75 729 ASN A C 1
ATOM 5694 O O . ASN A 1 729 ? 2.646 -31.781 -25.375 1 97.75 729 ASN A O 1
ATOM 5698 N N . PHE A 1 730 ? 3.752 -33.031 -23.953 1 98.31 730 PHE A N 1
ATOM 5699 C CA . PHE A 1 730 ? 2.793 -34.125 -23.984 1 98.31 730 PHE A CA 1
ATOM 5700 C C . PHE A 1 730 ? 2.203 -34.375 -22.594 1 98.31 730 PHE A C 1
ATOM 5702 O O . PHE A 1 730 ? 2.939 -34.562 -21.625 1 98.31 730 PHE A O 1
ATOM 5709 N N . ILE A 1 731 ? 0.917 -34.375 -22.5 1 98.12 731 ILE A N 1
ATOM 5710 C CA . ILE A 1 731 ? 0.203 -34.625 -21.25 1 98.12 731 ILE A CA 1
ATOM 5711 C C . ILE A 1 731 ? -0.761 -35.781 -21.438 1 98.12 731 ILE A C 1
ATOM 5713 O O . ILE A 1 731 ? -1.607 -35.781 -22.328 1 98.12 731 ILE A O 1
ATOM 5717 N N . GLY A 1 732 ? -0.697 -36.75 -20.547 1 97.94 732 GLY A N 1
ATOM 5718 C CA . GLY A 1 732 ? -1.599 -37.875 -20.609 1 97.94 732 GLY A CA 1
ATOM 5719 C C . GLY A 1 732 ? -3.01 -37.562 -20.156 1 97.94 732 GLY A C 1
ATOM 5720 O O . GLY A 1 732 ? -3.289 -36.406 -19.75 1 97.94 732 GLY A O 1
ATOM 5721 N N . LYS A 1 733 ? -3.885 -38.562 -20.344 1 97.56 733 LYS A N 1
ATOM 5722 C CA . LYS A 1 733 ? -5.277 -38.375 -19.938 1 97.56 733 LYS A CA 1
ATOM 5723 C C . LYS A 1 733 ? -5.395 -38.125 -18.438 1 97.56 733 LYS A C 1
ATOM 5725 O O . LYS A 1 733 ? -4.555 -38.625 -17.672 1 97.56 733 LYS A O 1
ATOM 5730 N N . GLN A 1 734 ? -6.383 -37.438 -18.047 1 96.12 734 GLN A N 1
ATOM 5731 C CA . GLN A 1 734 ? -6.66 -37.125 -16.641 1 96.12 734 GLN A CA 1
ATOM 5732 C C . GLN A 1 734 ? -8.164 -37.156 -16.359 1 96.12 734 GLN A C 1
ATOM 5734 O O . GLN A 1 734 ? -8.969 -36.938 -17.266 1 96.12 734 GLN A O 1
ATOM 5739 N N . PHE A 1 735 ? -8.422 -37.438 -15.156 1 95.88 735 PHE A N 1
ATOM 5740 C CA . PHE A 1 735 ? -9.812 -37.344 -14.727 1 95.88 735 PHE A CA 1
ATOM 5741 C C . PHE A 1 735 ? -10.062 -36 -14.039 1 95.88 735 PHE A C 1
ATOM 5743 O O . PHE A 1 735 ? -9.203 -35.5 -13.32 1 95.88 735 PHE A O 1
ATOM 5750 N N . SER A 1 736 ? -11.281 -35.469 -14.242 1 93.69 736 SER A N 1
ATOM 5751 C CA . SER A 1 736 ? -11.609 -34.156 -13.672 1 93.69 736 SER A CA 1
ATOM 5752 C C . SER A 1 736 ? -12.242 -34.312 -12.289 1 93.69 736 SER A C 1
ATOM 5754 O O . SER A 1 736 ? -12.344 -33.312 -11.547 1 93.69 736 SER A O 1
ATOM 5756 N N . ASP A 1 737 ? -12.617 -35.5 -11.93 1 90.81 737 ASP A N 1
ATOM 5757 C CA . ASP A 1 737 ? -13.336 -35.719 -10.68 1 90.81 737 ASP A CA 1
ATOM 5758 C C . ASP A 1 737 ? -12.859 -36.969 -9.969 1 90.81 737 ASP A C 1
ATOM 5760 O O . ASP A 1 737 ? -12.109 -37.781 -10.547 1 90.81 737 ASP A O 1
ATOM 5764 N N . GLU A 1 738 ? -13.344 -37.188 -8.789 1 89.81 738 GLU A N 1
ATOM 5765 C CA . GLU A 1 738 ? -12.859 -38.25 -7.938 1 89.81 738 GLU A CA 1
ATOM 5766 C C . GLU A 1 738 ? -13.438 -39.625 -8.359 1 89.81 738 GLU A C 1
ATOM 5768 O O . GLU A 1 738 ? -12.875 -40.656 -8.055 1 89.81 738 GLU A O 1
ATOM 5773 N N . LEU A 1 739 ? -14.539 -39.562 -9.023 1 92.38 739 LEU A N 1
ATOM 5774 C CA . LEU A 1 739 ? -15.195 -40.812 -9.438 1 92.38 739 LEU A CA 1
ATOM 5775 C C . LEU A 1 739 ? -14.562 -41.375 -10.711 1 92.38 739 LEU A C 1
ATOM 5777 O O . LEU A 1 739 ? -14.883 -42.469 -11.141 1 92.38 739 LEU A O 1
ATOM 5781 N N . ASN A 1 740 ? -13.609 -40.594 -11.273 1 95.75 740 ASN A N 1
ATOM 5782 C CA . ASN A 1 740 ? -12.961 -40.969 -12.523 1 95.75 740 ASN A CA 1
ATOM 5783 C C . ASN A 1 740 ? -13.977 -41.156 -13.656 1 95.75 740 ASN A C 1
ATOM 5785 O O . ASN A 1 740 ? -13.938 -42.156 -14.375 1 95.75 740 ASN A O 1
ATOM 5789 N N . THR A 1 741 ? -14.812 -40.156 -13.695 1 95.75 741 THR A N 1
ATOM 5790 C CA . THR A 1 741 ? -15.844 -40.188 -14.734 1 95.75 741 THR A CA 1
ATOM 5791 C C . THR A 1 741 ? -15.227 -40.031 -16.109 1 95.75 741 THR A C 1
ATOM 5793 O O . THR A 1 741 ? -14.438 -39.094 -16.344 1 95.75 741 THR A O 1
ATOM 5796 N N . ILE A 1 742 ? -15.609 -40.906 -17.047 1 97.5 742 ILE A N 1
ATOM 5797 C CA . ILE A 1 742 ? -15.062 -40.844 -18.391 1 97.5 742 ILE A CA 1
ATOM 5798 C C . ILE A 1 742 ? -15.977 -40.031 -19.297 1 97.5 742 ILE A C 1
ATOM 5800 O O . ILE A 1 742 ? -15.508 -39.125 -20 1 97.5 742 ILE A O 1
ATOM 5804 N N . GLU A 1 743 ? -17.312 -40.312 -19.297 1 97.19 743 GLU A N 1
ATOM 5805 C CA . GLU A 1 743 ? -18.281 -39.594 -20.141 1 97.19 743 GLU A CA 1
ATOM 5806 C C . GLU A 1 743 ? -18.453 -38.156 -19.688 1 97.19 743 GLU A C 1
ATOM 5808 O O . GLU A 1 743 ? -18.703 -37.875 -18.516 1 97.19 743 GLU A O 1
ATOM 5813 N N . PRO A 1 744 ? -18.359 -37.281 -20.609 1 97.06 744 PRO A N 1
ATOM 5814 C CA . PRO A 1 744 ? -18.484 -35.875 -20.234 1 97.06 744 PRO A CA 1
ATOM 5815 C C . PRO A 1 744 ? -19.922 -35.5 -19.875 1 97.06 744 PRO A C 1
ATOM 5817 O O . PRO A 1 744 ? -20.859 -35.969 -20.516 1 97.06 744 PRO A O 1
ATOM 5820 N N . SER A 1 745 ? -20.047 -34.688 -18.859 1 95.56 745 SER A N 1
ATOM 5821 C CA . SER A 1 745 ? -21.328 -34.031 -18.594 1 95.56 745 SER A CA 1
ATOM 5822 C C . SER A 1 745 ? -21.641 -32.969 -19.609 1 95.56 745 SER A C 1
ATOM 5824 O O . SER A 1 745 ? -20.719 -32.375 -20.188 1 95.56 745 SER A O 1
ATOM 5826 N N . ALA A 1 746 ? -22.875 -32.656 -19.781 1 96.62 746 ALA A N 1
ATOM 5827 C CA . ALA A 1 746 ? -23.297 -31.672 -20.766 1 96.62 746 ALA A CA 1
ATOM 5828 C C . ALA A 1 746 ? -22.75 -30.281 -20.453 1 96.62 746 ALA A C 1
ATOM 5830 O O . ALA A 1 746 ? -22.422 -29.516 -21.344 1 96.62 746 ALA A O 1
ATOM 5831 N N . ASP A 1 747 ? -22.656 -29.984 -19.25 1 94.56 747 ASP A N 1
ATOM 5832 C CA . ASP A 1 747 ? -22.203 -28.656 -18.844 1 94.56 747 ASP A CA 1
ATOM 5833 C C . ASP A 1 747 ? -20.672 -28.547 -18.969 1 94.56 747 ASP A C 1
ATOM 5835 O O . ASP A 1 747 ? -20.109 -27.469 -18.781 1 94.56 747 ASP A O 1
ATOM 5839 N N . GLY A 1 748 ? -20 -29.641 -19.234 1 95.94 748 GLY A N 1
ATOM 5840 C CA . GLY A 1 748 ? -18.578 -29.625 -19.516 1 95.94 748 GLY A CA 1
ATOM 5841 C C . GLY A 1 748 ? -17.719 -29.641 -18.266 1 95.94 748 GLY A C 1
ATOM 5842 O O . GLY A 1 748 ? -16.5 -29.531 -18.359 1 95.94 748 GLY A O 1
ATOM 5843 N N . ARG A 1 749 ? -18.219 -29.797 -17.031 1 94.31 749 ARG A N 1
ATOM 5844 C CA . ARG A 1 749 ? -17.484 -29.672 -15.773 1 94.31 749 ARG A CA 1
ATOM 5845 C C . ARG A 1 749 ? -16.875 -31 -15.367 1 94.31 749 ARG A C 1
ATOM 5847 O O . ARG A 1 749 ? -15.883 -31.031 -14.617 1 94.31 749 ARG A O 1
ATOM 5854 N N . ILE A 1 750 ? -17.453 -32.062 -15.875 1 94.56 750 ILE A N 1
ATOM 5855 C CA . ILE A 1 750 ? -17.016 -33.406 -15.531 1 94.56 750 ILE A CA 1
ATOM 5856 C C . ILE A 1 750 ? -16.719 -34.188 -16.812 1 94.56 750 ILE A C 1
ATOM 5858 O O . ILE A 1 750 ? -17.328 -33.938 -17.859 1 94.56 750 ILE A O 1
ATOM 5862 N N . GLY A 1 751 ? -15.805 -35.094 -16.688 1 96.69 751 GLY A N 1
ATOM 5863 C CA . GLY A 1 751 ? -15.414 -35.938 -17.797 1 96.69 751 GLY A CA 1
ATOM 5864 C C . GLY A 1 751 ? -13.914 -36.094 -17.922 1 96.69 751 GLY A C 1
ATOM 5865 O O . GLY A 1 751 ? -13.148 -35.406 -17.25 1 96.69 751 GLY A O 1
ATOM 5866 N N . ILE A 1 752 ? -13.539 -37 -18.719 1 97.5 752 ILE A N 1
ATOM 5867 C CA . ILE A 1 752 ? -12.117 -37.25 -18.969 1 97.5 752 ILE A CA 1
ATOM 5868 C C . ILE A 1 752 ? -11.523 -36.031 -19.688 1 97.5 752 ILE A C 1
ATOM 5870 O O . ILE A 1 752 ? -12.203 -35.375 -20.469 1 97.5 752 ILE A O 1
ATOM 5874 N N . ILE A 1 753 ? -10.453 -35.656 -19.391 1 98 753 ILE A N 1
ATOM 5875 C CA . ILE A 1 753 ? -9.625 -34.75 -20.172 1 98 753 ILE A CA 1
ATOM 5876 C C . ILE A 1 753 ? -8.656 -35.562 -21.047 1 98 753 ILE A C 1
ATOM 5878 O O . ILE A 1 753 ? -7.711 -36.156 -20.547 1 98 753 ILE A O 1
ATOM 5882 N N . PRO A 1 754 ? -8.859 -35.562 -22.25 1 97.88 754 PRO A N 1
ATOM 5883 C CA . PRO A 1 754 ? -8.031 -36.406 -23.125 1 97.88 754 PRO A CA 1
ATOM 5884 C C . PRO A 1 754 ? -6.566 -35.969 -23.141 1 97.88 754 PRO A C 1
ATOM 5886 O O . PRO A 1 754 ? -6.262 -34.781 -22.891 1 97.88 754 PRO A O 1
ATOM 5889 N N . ALA A 1 755 ? -5.742 -36.938 -23.406 1 98 755 ALA A N 1
ATOM 5890 C CA . ALA A 1 755 ? -4.332 -36.625 -23.609 1 98 755 ALA A CA 1
ATOM 5891 C C . ALA A 1 755 ? -4.152 -35.656 -24.781 1 98 755 ALA A C 1
ATOM 5893 O O . ALA A 1 755 ? -4.965 -35.625 -25.719 1 98 755 ALA A O 1
ATOM 5894 N N . TYR A 1 756 ? -3.109 -34.844 -24.781 1 97.56 756 TYR A N 1
ATOM 5895 C CA . TYR A 1 756 ? -2.828 -33.938 -25.891 1 97.56 756 TYR A CA 1
ATOM 5896 C C . TYR A 1 756 ? -1.329 -33.688 -26.031 1 97.56 756 TYR A C 1
ATOM 5898 O O . TYR A 1 756 ? -0.561 -33.969 -25.109 1 97.56 756 TYR A O 1
ATOM 5906 N N . LYS A 1 757 ? -0.948 -33.25 -27.125 1 97.62 757 LYS A N 1
ATOM 5907 C CA . LYS A 1 757 ? 0.422 -32.844 -27.453 1 97.62 757 LYS A CA 1
ATOM 5908 C C . LYS A 1 757 ? 0.465 -31.5 -28.141 1 97.62 757 LYS A C 1
ATOM 5910 O O . LYS A 1 757 ? -0.312 -31.234 -29.062 1 97.62 757 LYS A O 1
ATOM 5915 N N . VAL A 1 758 ? 1.253 -30.641 -27.688 1 97.56 758 VAL A N 1
ATOM 5916 C CA . VAL A 1 758 ? 1.401 -29.297 -28.219 1 97.56 758 VAL A CA 1
ATOM 5917 C C . VAL A 1 758 ? 2.873 -29.016 -28.531 1 97.56 758 VAL A C 1
ATOM 5919 O O . VAL A 1 758 ? 3.754 -29.391 -27.75 1 97.56 758 VAL A O 1
ATOM 5922 N N . PHE A 1 759 ? 3.131 -28.422 -29.672 1 98.19 759 PHE A N 1
ATOM 5923 C CA . PHE A 1 759 ? 4.488 -28.062 -30.078 1 98.19 759 PHE A CA 1
ATOM 5924 C C . PHE A 1 759 ? 4.637 -26.562 -30.203 1 98.19 759 PHE A C 1
ATOM 5926 O O . PHE A 1 759 ? 3.732 -25.875 -30.703 1 98.19 759 PHE A O 1
ATOM 5933 N N . ASP A 1 760 ? 5.742 -26.016 -29.75 1 98.12 760 ASP A N 1
ATOM 5934 C CA . ASP A 1 760 ? 6.105 -24.609 -29.906 1 98.12 760 ASP A CA 1
ATOM 5935 C C . ASP A 1 760 ? 7.43 -24.469 -30.656 1 98.12 760 ASP A C 1
ATOM 5937 O O . ASP A 1 760 ? 8.305 -25.328 -30.562 1 98.12 760 ASP A O 1
ATOM 5941 N N . ALA A 1 761 ? 7.512 -23.391 -31.344 1 98.19 761 ALA A N 1
ATOM 5942 C CA . ALA A 1 761 ? 8.75 -23.078 -32.062 1 98.19 761 ALA A CA 1
ATOM 5943 C C . ALA A 1 761 ? 9.195 -21.641 -31.812 1 98.19 761 ALA A C 1
ATOM 5945 O O . ALA A 1 761 ? 8.359 -20.734 -31.734 1 98.19 761 ALA A O 1
ATOM 5946 N N . MET A 1 762 ? 10.477 -21.5 -31.672 1 97.38 762 MET A N 1
ATOM 5947 C CA . MET A 1 762 ? 11.078 -20.188 -31.516 1 97.38 762 MET A CA 1
ATOM 5948 C C . MET A 1 762 ? 12.336 -20.062 -32.375 1 97.38 762 MET A C 1
ATOM 5950 O O . MET A 1 762 ? 13.234 -20.891 -32.281 1 97.38 762 MET A O 1
ATOM 5954 N N . VAL A 1 763 ? 12.359 -19.062 -33.219 1 97.81 763 VAL A N 1
ATOM 5955 C CA . VAL A 1 763 ? 13.539 -18.719 -34.031 1 97.81 763 VAL A CA 1
ATOM 5956 C C . VAL A 1 763 ? 14.055 -17.344 -33.625 1 97.81 763 VAL A C 1
ATOM 5958 O O . VAL A 1 763 ? 13.273 -16.422 -33.375 1 97.81 763 VAL A O 1
ATOM 5961 N N . PHE A 1 764 ? 15.344 -17.266 -33.438 1 96.81 764 PHE A N 1
ATOM 5962 C CA . PHE A 1 764 ? 15.883 -15.953 -33.156 1 96.81 764 PHE A CA 1
ATOM 5963 C C . PHE A 1 764 ? 17.188 -15.711 -33.906 1 96.81 764 PHE A C 1
ATOM 5965 O O . PHE A 1 764 ? 17.781 -16.656 -34.438 1 96.81 764 PHE A O 1
ATOM 5972 N N . TYR A 1 765 ? 17.547 -14.516 -34.094 1 97.56 765 TYR A N 1
ATOM 5973 C CA . TYR A 1 765 ? 18.781 -14.062 -34.719 1 97.56 765 TYR A CA 1
ATOM 5974 C C . TYR A 1 765 ? 19.422 -12.938 -33.906 1 97.56 765 TYR A C 1
ATOM 5976 O O . TYR A 1 765 ? 18.844 -11.859 -33.75 1 97.56 765 TYR A O 1
ATOM 5984 N N . ARG A 1 766 ? 20.531 -13.25 -33.469 1 95.31 766 ARG A N 1
ATOM 5985 C CA . ARG A 1 766 ? 21.297 -12.273 -32.688 1 95.31 766 ARG A CA 1
ATOM 5986 C C . ARG A 1 766 ? 22.312 -11.555 -33.562 1 95.31 766 ARG A C 1
ATOM 5988 O O . ARG A 1 766 ? 23.156 -12.203 -34.219 1 95.31 766 ARG A O 1
ATOM 5995 N N . ILE A 1 767 ? 22.281 -10.297 -33.562 1 95.5 767 ILE A N 1
ATOM 5996 C CA . ILE A 1 767 ? 23.25 -9.477 -34.281 1 95.5 767 ILE A CA 1
ATOM 5997 C C . ILE A 1 767 ? 24.125 -8.727 -33.281 1 95.5 767 ILE A C 1
ATOM 5999 O O . ILE A 1 767 ? 23.766 -7.633 -32.812 1 95.5 767 ILE A O 1
ATOM 6003 N N . GLN A 1 768 ? 25.203 -9.242 -32.969 1 88.44 768 GLN A N 1
ATOM 6004 C CA . GLN A 1 768 ? 26.094 -8.711 -31.938 1 88.44 768 GLN A CA 1
ATOM 6005 C C . GLN A 1 768 ? 26.5 -7.273 -32.25 1 88.44 768 GLN A C 1
ATOM 6007 O O . GLN A 1 768 ? 26.562 -6.438 -31.328 1 88.44 768 GLN A O 1
ATOM 6012 N N . LYS A 1 769 ? 26.781 -6.945 -33.406 1 89 769 LYS A N 1
ATOM 6013 C CA . LYS A 1 769 ? 27.25 -5.621 -33.812 1 89 769 LYS A CA 1
ATOM 6014 C C . LYS A 1 769 ? 26.234 -4.543 -33.469 1 89 769 LYS A C 1
ATOM 6016 O O . LYS A 1 769 ? 26.609 -3.393 -33.219 1 89 769 LYS A O 1
ATOM 6021 N N . TRP A 1 770 ? 25.031 -4.98 -33.438 1 92.88 770 TRP A N 1
ATOM 6022 C CA . TRP A 1 770 ? 23.969 -4.012 -33.188 1 92.88 770 TRP A CA 1
ATOM 6023 C C . TRP A 1 770 ? 23.406 -4.184 -31.781 1 92.88 770 TRP A C 1
ATOM 6025 O O . TRP A 1 770 ? 22.422 -3.547 -31.422 1 92.88 770 TRP A O 1
ATOM 6035 N N . ASN A 1 771 ? 23.969 -5.125 -31 1 94.25 771 ASN A N 1
ATOM 6036 C CA . ASN A 1 771 ? 23.438 -5.445 -29.688 1 94.25 771 ASN A CA 1
ATOM 6037 C C . ASN A 1 771 ? 21.938 -5.754 -29.75 1 94.25 771 ASN A C 1
ATOM 6039 O O . ASN A 1 771 ? 21.156 -5.258 -28.938 1 94.25 771 ASN A O 1
ATOM 6043 N N . SER A 1 772 ? 21.594 -6.422 -30.75 1 96.56 772 SER A N 1
ATOM 6044 C CA . SER A 1 772 ? 20.188 -6.625 -31.047 1 96.56 772 SER A CA 1
ATOM 6045 C C . SER A 1 772 ? 19.875 -8.109 -31.234 1 96.56 772 SER A C 1
ATOM 6047 O O . SER A 1 772 ? 20.734 -8.883 -31.656 1 96.56 772 SER A O 1
ATOM 6049 N N . ARG A 1 773 ? 18.688 -8.414 -30.906 1 96.88 773 ARG A N 1
ATOM 6050 C CA . ARG A 1 773 ? 18.156 -9.758 -31.125 1 96.88 773 ARG A CA 1
ATOM 6051 C C . ARG A 1 773 ? 16.719 -9.711 -31.625 1 96.88 773 ARG A C 1
ATOM 6053 O O . ARG A 1 773 ? 15.883 -9 -31.062 1 96.88 773 ARG A O 1
ATOM 6060 N N . PHE A 1 774 ? 16.453 -10.422 -32.688 1 97.69 774 PHE A N 1
ATOM 6061 C CA . PHE A 1 774 ? 15.109 -10.578 -33.219 1 97.69 774 PHE A CA 1
ATOM 6062 C C . PHE A 1 774 ? 14.594 -11.992 -33 1 97.69 774 PHE A C 1
ATOM 6064 O O . PHE A 1 774 ? 15.359 -12.953 -33.031 1 97.69 774 PHE A O 1
ATOM 6071 N N . ASN A 1 775 ? 13.297 -12.078 -32.719 1 97.19 775 ASN A N 1
ATOM 6072 C CA . ASN A 1 775 ? 12.789 -13.438 -32.594 1 97.19 775 ASN A CA 1
ATOM 6073 C C . ASN A 1 775 ? 11.359 -13.555 -33.125 1 97.19 775 ASN A C 1
ATOM 6075 O O . ASN A 1 775 ? 10.641 -12.562 -33.188 1 97.19 775 ASN A O 1
ATOM 6079 N N . LEU A 1 776 ? 11.023 -14.695 -33.562 1 98.19 776 LEU A N 1
ATOM 6080 C CA . LEU A 1 776 ? 9.711 -15.156 -34 1 98.19 776 LEU A CA 1
ATOM 6081 C C . LEU A 1 776 ? 9.305 -16.422 -33.25 1 98.19 776 LEU A C 1
ATOM 6083 O O . LEU A 1 776 ? 10.047 -17.406 -33.25 1 98.19 776 LEU A O 1
ATOM 6087 N N . SER A 1 777 ? 8.195 -16.375 -32.562 1 97.81 777 SER A N 1
ATOM 6088 C CA . SER A 1 777 ? 7.711 -17.531 -31.812 1 97.81 777 SER A CA 1
ATOM 6089 C C . SER A 1 777 ? 6.344 -17.984 -32.312 1 97.81 777 SER A C 1
ATOM 6091 O O . SER A 1 777 ? 5.469 -17.156 -32.594 1 97.81 777 SER A O 1
ATOM 6093 N N . ILE A 1 778 ? 6.168 -19.266 -32.5 1 98.31 778 ILE A N 1
ATOM 6094 C CA . ILE A 1 778 ? 4.891 -19.875 -32.844 1 98.31 778 ILE A CA 1
ATOM 6095 C C . ILE A 1 778 ? 4.473 -20.844 -31.734 1 98.31 778 ILE A C 1
ATOM 6097 O O . ILE A 1 778 ? 5.078 -21.906 -31.578 1 98.31 778 ILE A O 1
ATOM 6101 N N . LYS A 1 779 ? 3.508 -20.438 -31 1 97.44 779 LYS A N 1
ATOM 6102 C CA . LYS A 1 779 ? 2.938 -21.312 -29.984 1 97.44 779 LYS A CA 1
ATOM 6103 C C . LYS A 1 779 ? 1.867 -22.219 -30.578 1 97.44 779 LYS A C 1
ATOM 6105 O O . LYS A 1 779 ? 1.088 -21.797 -31.422 1 97.44 779 LYS A O 1
ATOM 6110 N N . ASN A 1 780 ? 1.852 -23.453 -30.062 1 97.5 780 ASN A N 1
ATOM 6111 C CA . ASN A 1 780 ? 0.929 -24.438 -30.625 1 97.5 780 ASN A CA 1
ATOM 6112 C C . ASN A 1 780 ? 1.051 -24.516 -32.156 1 97.5 780 ASN A C 1
ATOM 6114 O O . ASN A 1 780 ? 0.065 -24.344 -32.875 1 97.5 780 ASN A O 1
ATOM 6118 N N . LEU A 1 781 ? 2.16 -24.859 -32.562 1 98 781 LEU A N 1
ATOM 6119 C CA . LEU A 1 781 ? 2.59 -24.859 -33.969 1 98 781 LEU A CA 1
ATOM 6120 C C . LEU A 1 781 ? 1.608 -25.625 -34.844 1 98 781 LEU A C 1
ATOM 6122 O O . LEU A 1 781 ? 1.32 -25.219 -35.969 1 98 781 LEU A O 1
ATOM 6126 N N . THR A 1 782 ? 1.082 -26.703 -34.375 1 97.88 782 THR A N 1
ATOM 6127 C CA . THR A 1 782 ? 0.22 -27.562 -35.156 1 97.88 782 THR A CA 1
ATOM 6128 C C . THR A 1 782 ? -1.243 -27.156 -35 1 97.88 782 THR A C 1
ATOM 6130 O O . THR A 1 782 ? -2.131 -27.781 -35.594 1 97.88 782 THR A O 1
ATOM 6133 N N . ASP A 1 783 ? -1.521 -26.156 -34.156 1 97.56 783 ASP A N 1
ATOM 6134 C CA . ASP A 1 783 ? -2.865 -25.672 -33.875 1 97.56 783 ASP A CA 1
ATOM 6135 C C . ASP A 1 783 ? -3.732 -26.781 -33.281 1 97.56 783 ASP A C 1
ATOM 6137 O O . ASP A 1 783 ? -4.867 -26.984 -33.719 1 97.56 783 ASP A O 1
ATOM 6141 N N . GLU A 1 784 ? -3.115 -27.5 -32.406 1 97.5 784 GLU A N 1
ATOM 6142 C CA . GLU A 1 784 ? -3.818 -28.578 -31.719 1 97.5 784 GLU A CA 1
ATOM 6143 C C . GLU A 1 784 ? -4.98 -28.016 -30.891 1 97.5 784 GLU A C 1
ATOM 6145 O O . GLU A 1 784 ? -4.812 -27.062 -30.125 1 97.5 784 GLU A O 1
ATOM 6150 N N . ARG A 1 785 ? -6.246 -28.531 -31.141 1 97.69 785 ARG A N 1
ATOM 6151 C CA . ARG A 1 785 ? -7.395 -28.234 -30.297 1 97.69 785 ARG A CA 1
ATOM 6152 C C . ARG A 1 785 ? -7.496 -29.219 -29.141 1 97.69 785 ARG A C 1
ATOM 6154 O O . ARG A 1 785 ? -7.566 -30.438 -29.359 1 97.69 785 ARG A O 1
ATOM 6161 N N . TYR A 1 786 ? -7.484 -28.797 -27.969 1 97.06 786 TYR A N 1
ATOM 6162 C CA . TYR A 1 786 ? -7.496 -29.703 -26.828 1 97.06 786 TYR A CA 1
ATOM 6163 C C . TYR A 1 786 ? -8.188 -29.047 -25.625 1 97.06 786 TYR A C 1
ATOM 6165 O O . TYR A 1 786 ? -8.367 -27.828 -25.594 1 97.06 786 TYR A O 1
ATOM 6173 N N . ILE A 1 787 ? -8.695 -29.828 -24.656 1 97.75 787 ILE A N 1
ATOM 6174 C CA . ILE A 1 787 ? -9.242 -29.375 -23.391 1 97.75 787 ILE A CA 1
ATOM 6175 C C . ILE A 1 787 ? -8.117 -29.188 -22.375 1 97.75 787 ILE A C 1
ATOM 6177 O O . ILE A 1 787 ? -7.465 -30.156 -21.969 1 97.75 787 ILE A O 1
ATOM 6181 N N . SER A 1 788 ? -7.91 -27.984 -22.016 1 95.94 788 SER A N 1
ATOM 6182 C CA . SER A 1 788 ? -6.891 -27.734 -21 1 95.94 788 SER A CA 1
ATOM 6183 C C . SER A 1 788 ? -7.426 -28.016 -19.609 1 95.94 788 SER A C 1
ATOM 6185 O O . SER A 1 788 ? -6.68 -28.469 -18.734 1 95.94 788 SER A O 1
ATOM 6187 N N . SER A 1 789 ? -8.648 -27.688 -19.422 1 95.88 789 SER A N 1
ATOM 6188 C CA . SER A 1 789 ? -9.273 -27.906 -18.109 1 95.88 789 SER A CA 1
ATOM 6189 C C . SER A 1 789 ? -10.789 -27.922 -18.234 1 95.88 789 SER A C 1
ATOM 6191 O O . SER A 1 789 ? -11.352 -27.438 -19.219 1 95.88 789 SER A O 1
ATOM 6193 N N . ARG A 1 790 ? -11.375 -28.562 -17.281 1 96.06 790 ARG A N 1
ATOM 6194 C CA . ARG A 1 790 ? -12.828 -28.516 -17.156 1 96.06 790 ARG A CA 1
ATOM 6195 C C . ARG A 1 790 ? -13.242 -27.672 -15.961 1 96.06 790 ARG A C 1
ATOM 6197 O O . ARG A 1 790 ? -14.438 -27.531 -15.664 1 96.06 790 ARG A O 1
ATOM 6204 N N . ARG A 1 791 ? -12.18 -27.141 -15.242 1 92.25 791 ARG A N 1
ATOM 6205 C CA . ARG A 1 791 ? -12.391 -26.234 -14.125 1 92.25 791 ARG A CA 1
ATOM 6206 C C . ARG A 1 791 ? -12.242 -24.781 -14.57 1 92.25 791 ARG A C 1
ATOM 6208 O O . ARG A 1 791 ? -11.508 -24.484 -15.516 1 92.25 791 ARG A O 1
ATOM 6215 N N . PRO A 1 792 ? -12.898 -23.859 -13.867 1 90.56 792 PRO A N 1
ATOM 6216 C CA . PRO A 1 792 ? -13.758 -24.016 -12.688 1 90.56 792 PRO A CA 1
ATOM 6217 C C . PRO A 1 792 ? -15.188 -24.422 -13.047 1 90.56 792 PRO A C 1
ATOM 6219 O O . PRO A 1 792 ? -15.781 -25.266 -12.359 1 90.56 792 PRO A O 1
ATOM 6222 N N . GLN A 1 793 ? -15.695 -23.766 -14.117 1 93.94 793 GLN A N 1
ATOM 6223 C CA . GLN A 1 793 ? -17.109 -23.984 -14.422 1 93.94 793 GLN A CA 1
ATOM 6224 C C . GLN A 1 793 ? -17.328 -24.219 -15.914 1 93.94 793 GLN A C 1
ATOM 6226 O O . GLN A 1 793 ? -18.125 -23.516 -16.547 1 93.94 793 GLN A O 1
ATOM 6231 N N . GLY A 1 794 ? -16.703 -25.281 -16.406 1 95.62 794 GLY A N 1
ATOM 6232 C CA . GLY A 1 794 ? -16.812 -25.656 -17.812 1 95.62 794 GLY A CA 1
ATOM 6233 C C . GLY A 1 794 ? -15.477 -25.844 -18.5 1 95.62 794 GLY A C 1
ATOM 6234 O O . GLY A 1 794 ? -14.43 -25.672 -17.859 1 95.62 794 GLY A O 1
ATOM 6235 N N . ILE A 1 795 ? -15.516 -26.109 -19.781 1 97.12 795 ILE A N 1
ATOM 6236 C CA . ILE A 1 795 ? -14.328 -26.484 -20.531 1 97.12 795 ILE A CA 1
ATOM 6237 C C . ILE A 1 795 ? -13.516 -25.234 -20.875 1 97.12 795 ILE A C 1
ATOM 6239 O O . ILE A 1 795 ? -14.062 -24.25 -21.375 1 97.12 795 ILE A O 1
ATOM 6243 N N . ARG A 1 796 ? -12.297 -25.297 -20.609 1 96.75 796 ARG A N 1
ATOM 6244 C CA . ARG A 1 796 ? -11.297 -24.359 -21.109 1 96.75 796 ARG A CA 1
ATOM 6245 C C . ARG A 1 796 ? -10.508 -24.984 -22.266 1 96.75 796 ARG A C 1
ATOM 6247 O O . ARG A 1 796 ? -9.805 -25.984 -22.078 1 96.75 796 ARG A O 1
ATOM 6254 N N . VAL A 1 797 ? -10.656 -24.328 -23.359 1 97.25 797 VAL A N 1
ATOM 6255 C CA . VAL A 1 797 ? -9.914 -24.812 -24.531 1 97.25 797 VAL A CA 1
ATOM 6256 C C . VAL A 1 797 ? -8.508 -24.234 -24.516 1 97.25 797 VAL A C 1
ATOM 6258 O O . VAL A 1 797 ? -8.305 -23.062 -24.172 1 97.25 797 VAL A O 1
ATOM 6261 N N . GLY A 1 798 ? -7.543 -25.078 -24.828 1 96.19 798 GLY A N 1
ATOM 6262 C CA . GLY A 1 798 ? -6.18 -24.578 -24.906 1 96.19 798 GLY A CA 1
ATOM 6263 C C . GLY A 1 798 ? -6.012 -23.469 -25.938 1 96.19 798 GLY A C 1
ATOM 6264 O O . GLY A 1 798 ? -6.793 -23.375 -26.891 1 96.19 798 GLY A O 1
ATOM 6265 N N . ILE A 1 799 ? -4.988 -22.703 -25.797 1 94.19 799 ILE A N 1
ATOM 6266 C CA . ILE A 1 799 ? -4.77 -21.578 -26.703 1 94.19 799 ILE A CA 1
ATOM 6267 C C . ILE A 1 799 ? -4.504 -22.078 -28.109 1 94.19 799 ILE A C 1
ATOM 6269 O O . ILE A 1 799 ? -3.803 -23.078 -28.297 1 94.19 799 ILE A O 1
ATOM 6273 N N . PRO A 1 800 ? -5.094 -21.391 -29.094 1 95.06 800 PRO A N 1
ATOM 6274 C CA . PRO A 1 800 ? -4.789 -21.75 -30.484 1 95.06 800 PRO A CA 1
ATOM 6275 C C . PRO A 1 800 ? -3.406 -21.281 -30.922 1 95.06 800 PRO A C 1
ATOM 6277 O O . PRO A 1 800 ? -2.672 -20.688 -30.141 1 95.06 800 PRO A O 1
ATOM 6280 N N . ARG A 1 801 ? -3.127 -21.688 -32.125 1 97.06 801 ARG A N 1
ATOM 6281 C CA . ARG A 1 801 ? -1.839 -21.219 -32.625 1 97.06 801 ARG A CA 1
ATOM 6282 C C . ARG A 1 801 ? -1.7 -19.719 -32.5 1 97.06 801 ARG A C 1
ATOM 6284 O O . ARG A 1 801 ? -2.613 -18.969 -32.844 1 97.06 801 ARG A O 1
ATOM 6291 N N . LEU A 1 802 ? -0.644 -19.281 -31.922 1 97.19 802 LEU A N 1
ATOM 6292 C CA . LEU A 1 802 ? -0.38 -17.875 -31.688 1 97.19 802 LEU A CA 1
ATOM 6293 C C . LEU A 1 802 ? 1.041 -17.5 -32.094 1 97.19 802 LEU A C 1
ATOM 6295 O O . LEU A 1 802 ? 2.006 -18.125 -31.641 1 97.19 802 LEU A O 1
ATOM 6299 N N . ILE A 1 803 ? 1.151 -16.547 -32.906 1 98.25 803 ILE A N 1
ATOM 6300 C CA . ILE A 1 803 ? 2.441 -16.109 -33.438 1 98.25 803 ILE A CA 1
ATOM 6301 C C . ILE A 1 803 ? 2.822 -14.766 -32.812 1 98.25 803 ILE A C 1
ATOM 6303 O O . ILE A 1 803 ? 1.995 -13.859 -32.719 1 98.25 803 ILE A O 1
ATOM 6307 N N . THR A 1 804 ? 4.047 -14.672 -32.344 1 97.88 804 THR A N 1
ATOM 6308 C CA . THR A 1 804 ? 4.562 -13.422 -31.797 1 97.88 804 THR A CA 1
ATOM 6309 C C . THR A 1 804 ? 5.895 -13.062 -32.438 1 97.88 804 THR A C 1
ATOM 6311 O O . THR A 1 804 ? 6.629 -13.938 -32.906 1 97.88 804 THR A O 1
ATOM 6314 N N . VAL A 1 805 ? 6.172 -11.773 -32.5 1 98.44 805 VAL A N 1
ATOM 6315 C CA . VAL A 1 805 ? 7.441 -11.234 -32.969 1 98.44 805 VAL A CA 1
ATOM 6316 C C . VAL A 1 805 ? 8.039 -10.312 -31.906 1 98.44 805 VAL A C 1
ATOM 6318 O O . VAL A 1 805 ? 7.312 -9.555 -31.266 1 98.44 805 VAL A O 1
ATOM 6321 N N . GLY A 1 806 ? 9.32 -10.469 -31.719 1 98.25 806 GLY A N 1
ATOM 6322 C CA . GLY A 1 806 ? 9.953 -9.68 -30.672 1 98.25 806 GLY A CA 1
ATOM 6323 C C . GLY A 1 806 ? 11.273 -9.062 -31.109 1 98.25 806 GLY A C 1
ATOM 6324 O O . GLY A 1 806 ? 11.914 -9.555 -32.031 1 98.25 806 GLY A O 1
ATOM 6325 N N . TYR A 1 807 ? 11.617 -7.988 -30.5 1 98.19 807 TYR A N 1
ATOM 6326 C CA . TYR A 1 807 ? 12.875 -7.277 -30.672 1 98.19 807 TYR A CA 1
ATOM 6327 C C . TYR A 1 807 ? 13.484 -6.902 -29.328 1 98.19 807 TYR A C 1
ATOM 6329 O O . TYR A 1 807 ? 12.797 -6.375 -28.453 1 98.19 807 TYR A O 1
ATOM 6337 N N . GLN A 1 808 ? 14.742 -7.203 -29.203 1 97.75 808 GLN A N 1
ATOM 6338 C CA . GLN A 1 808 ? 15.453 -6.859 -27.969 1 97.75 808 GLN A CA 1
ATOM 6339 C C . GLN A 1 808 ? 16.703 -6.027 -28.281 1 97.75 808 GLN A C 1
ATOM 6341 O O . GLN A 1 808 ? 17.453 -6.352 -29.188 1 97.75 808 GLN A O 1
ATOM 6346 N N . PHE A 1 809 ? 16.812 -4.973 -27.609 1 97.81 809 PHE A N 1
ATOM 6347 C CA . PHE A 1 809 ? 18.016 -4.145 -27.641 1 97.81 809 PHE A CA 1
ATOM 6348 C C . PHE A 1 809 ? 18.703 -4.145 -26.281 1 97.81 809 PHE A C 1
ATOM 6350 O O . PHE A 1 809 ? 18.047 -3.953 -25.25 1 97.81 809 PHE A O 1
ATOM 6357 N N . THR A 1 810 ? 20 -4.406 -26.266 1 94.94 810 THR A N 1
ATOM 6358 C CA . THR A 1 810 ? 20.766 -4.406 -25.031 1 94.94 810 THR A CA 1
ATOM 6359 C C . THR A 1 810 ? 21.844 -3.318 -25.062 1 94.94 810 THR A C 1
ATOM 6361 O O . THR A 1 810 ? 22.391 -3.018 -26.125 1 94.94 810 THR A O 1
ATOM 6364 N N . PHE A 1 811 ? 22.234 -2.764 -23.938 1 93.69 811 PHE A N 1
ATOM 6365 C CA . PHE A 1 811 ? 23.25 -1.714 -23.891 1 93.69 811 PHE A CA 1
ATOM 6366 C C . PHE A 1 811 ? 23.953 -1.7 -22.531 1 93.69 811 PHE A C 1
ATOM 6368 O O . PHE A 1 811 ? 23.391 -2.172 -21.547 1 93.69 811 PHE A O 1
ATOM 6375 N N . MET B 1 1 ? -25.75 69.188 13.781 1 16.25 1 MET B N 1
ATOM 6376 C CA . MET B 1 1 ? -24.594 69.312 14.68 1 16.25 1 MET B CA 1
ATOM 6377 C C . MET B 1 1 ? -23.672 68.125 14.531 1 16.25 1 MET B C 1
ATOM 6379 O O . MET B 1 1 ? -23.781 67.125 15.273 1 16.25 1 MET B O 1
ATOM 6383 N N . LYS B 1 2 ? -23.422 67.625 13.227 1 19.25 2 LYS B N 1
ATOM 6384 C CA . LYS B 1 2 ? -23 66.812 12.109 1 19.25 2 LYS B CA 1
ATOM 6385 C C . LYS B 1 2 ? -21.484 66.625 12.07 1 19.25 2 LYS B C 1
ATOM 6387 O O . LYS B 1 2 ? -20.953 65.625 11.633 1 19.25 2 LYS B O 1
ATOM 6392 N N . VAL B 1 3 ? -20.562 67.625 12.484 1 19.08 3 VAL B N 1
ATOM 6393 C CA . VAL B 1 3 ? -19.281 67.938 11.844 1 19.08 3 VAL B CA 1
ATOM 6394 C C . VAL B 1 3 ? -18.156 67.25 12.586 1 19.08 3 VAL B C 1
ATOM 6396 O O . VAL B 1 3 ? -17.078 67.062 12.031 1 19.08 3 VAL B O 1
ATOM 6399 N N . PHE B 1 4 ? -18.094 67 13.891 1 20.95 4 PHE B N 1
ATOM 6400 C CA . PHE B 1 4 ? -16.906 67.125 14.742 1 20.95 4 PHE B CA 1
ATOM 6401 C C . PHE B 1 4 ? -16.016 65.875 14.594 1 20.95 4 PHE B C 1
ATOM 6403 O O . PHE B 1 4 ? -14.953 65.812 15.211 1 20.95 4 PHE B O 1
ATOM 6410 N N . ARG B 1 5 ? -16.422 64.562 14.203 1 22.67 5 ARG B N 1
ATOM 6411 C CA . ARG B 1 5 ? -15.867 63.375 14.789 1 22.67 5 ARG B CA 1
ATOM 6412 C C . ARG B 1 5 ? -14.547 63 14.133 1 22.67 5 ARG B C 1
ATOM 6414 O O . ARG B 1 5 ? -14.094 61.844 14.227 1 22.67 5 ARG B O 1
ATOM 6421 N N . ASN B 1 6 ? -13.883 63.938 13.195 1 21.3 6 ASN B N 1
ATOM 6422 C CA . ASN B 1 6 ? -12.906 63.625 12.148 1 21.3 6 ASN B CA 1
ATOM 6423 C C . ASN B 1 6 ? -11.523 63.344 12.734 1 21.3 6 ASN B C 1
ATOM 6425 O O . ASN B 1 6 ? -10.609 62.969 12.008 1 21.3 6 ASN B O 1
ATOM 6429 N N . SER B 1 7 ? -10.938 63.906 13.922 1 22.06 7 SER B N 1
ATOM 6430 C CA . SER B 1 7 ? -9.586 64.375 14.141 1 22.06 7 SER B CA 1
ATOM 6431 C C . SER B 1 7 ? -8.625 63.25 14.477 1 22.06 7 SER B C 1
ATOM 6433 O O . SER B 1 7 ? -7.414 63.469 14.562 1 22.06 7 SER B O 1
ATOM 6435 N N . LEU B 1 8 ? -8.906 62.125 15.141 1 21.77 8 LEU B N 1
ATOM 6436 C CA . LEU B 1 8 ? -7.953 61.5 16.062 1 21.77 8 LEU B CA 1
ATOM 6437 C C . LEU B 1 8 ? -6.91 60.688 15.289 1 21.77 8 LEU B C 1
ATOM 6439 O O . LEU B 1 8 ? -6.109 59.969 15.891 1 21.77 8 LEU B O 1
ATOM 6443 N N . MET B 1 9 ? -6.797 60.656 13.883 1 21.45 9 MET B N 1
ATOM 6444 C CA . MET B 1 9 ? -6.047 59.688 13.086 1 21.45 9 MET B CA 1
ATOM 6445 C C . MET B 1 9 ? -4.551 59.938 13.164 1 21.45 9 MET B C 1
ATOM 6447 O O . MET B 1 9 ? -3.748 59.188 12.602 1 21.45 9 MET B O 1
ATOM 6451 N N . ILE B 1 10 ? -3.986 61.188 13.531 1 22.47 10 ILE B N 1
ATOM 6452 C CA . ILE B 1 10 ? -2.717 61.781 13.102 1 22.47 10 ILE B CA 1
ATOM 6453 C C . ILE B 1 10 ? -1.571 61.156 13.898 1 22.47 10 ILE B C 1
ATOM 6455 O O . ILE B 1 10 ? -0.462 61 13.383 1 22.47 10 ILE B O 1
ATOM 6459 N N . TRP B 1 11 ? -1.594 60.875 15.219 1 21.91 11 TRP B N 1
ATOM 6460 C CA . TRP B 1 11 ? -0.436 61.062 16.094 1 21.91 11 TRP B CA 1
ATOM 6461 C C . TRP B 1 11 ? 0.567 59.938 15.922 1 21.91 11 TRP B C 1
ATOM 6463 O O . TRP B 1 11 ? 1.688 60 16.438 1 21.91 11 TRP B O 1
ATOM 6473 N N . VAL B 1 12 ? 0.244 58.688 15.492 1 22.36 12 VAL B N 1
ATOM 6474 C CA . VAL B 1 12 ? 1.16 57.656 15.938 1 22.36 12 VAL B CA 1
ATOM 6475 C C . VAL B 1 12 ? 2.451 57.719 15.125 1 22.36 12 VAL B C 1
ATOM 6477 O O . VAL B 1 12 ? 3.336 56.875 15.289 1 22.36 12 VAL B O 1
ATOM 6480 N N . LEU B 1 13 ? 2.588 58.656 14.062 1 22.81 13 LEU B N 1
ATOM 6481 C CA . LEU B 1 13 ? 3.686 58.562 13.102 1 22.81 13 LEU B CA 1
ATOM 6482 C C . LEU B 1 13 ? 4.984 59.094 13.727 1 22.81 13 LEU B C 1
ATOM 6484 O O . LEU B 1 13 ? 6.031 59.062 13.078 1 22.81 13 LEU B O 1
ATOM 6488 N N . SER B 1 14 ? 4.977 59.938 14.734 1 21.61 14 SER B N 1
ATOM 6489 C CA . SER B 1 14 ? 6.059 60.906 14.859 1 21.61 14 SER B CA 1
ATOM 6490 C C . SER B 1 14 ? 7.367 60.25 15.25 1 21.61 14 SER B C 1
ATOM 6492 O O . SER B 1 14 ? 8.43 60.844 15.195 1 21.61 14 SER B O 1
ATOM 6494 N N . ILE B 1 15 ? 7.402 59.219 16.078 1 23.36 15 ILE B N 1
ATOM 6495 C CA . ILE B 1 15 ? 8.562 59.25 16.969 1 23.36 15 ILE B CA 1
ATOM 6496 C C . ILE B 1 15 ? 9.812 58.844 16.188 1 23.36 15 ILE B C 1
ATOM 6498 O O . ILE B 1 15 ? 10.906 58.781 16.734 1 23.36 15 ILE B O 1
ATOM 6502 N N . ILE B 1 16 ? 9.758 58.406 14.969 1 24.28 16 ILE B N 1
ATOM 6503 C CA . ILE B 1 16 ? 10.953 57.656 14.586 1 24.28 16 ILE B CA 1
ATOM 6504 C C . ILE B 1 16 ? 12.078 58.625 14.25 1 24.28 16 ILE B C 1
ATOM 6506 O O . ILE B 1 16 ? 13.055 58.25 13.594 1 24.28 16 ILE B O 1
ATOM 6510 N N . LEU B 1 17 ? 11.867 59.938 14.336 1 22.8 17 LEU B N 1
ATOM 6511 C CA . LEU B 1 17 ? 12.852 60.688 13.57 1 22.8 17 LEU B CA 1
ATOM 6512 C C . LEU B 1 17 ? 14.258 60.438 14.125 1 22.8 17 LEU B C 1
ATOM 6514 O O . LEU B 1 17 ? 15.211 60.281 13.359 1 22.8 17 LEU B O 1
ATOM 6518 N N . ILE B 1 18 ? 14.586 60.938 15.336 1 23.19 18 ILE B N 1
ATOM 6519 C CA . ILE B 1 18 ? 15.68 61.875 15.438 1 23.19 18 ILE B CA 1
ATOM 6520 C C . ILE B 1 18 ? 17.016 61.156 15.477 1 23.19 18 ILE B C 1
ATOM 6522 O O . ILE B 1 18 ? 18.031 61.656 14.977 1 23.19 18 ILE B O 1
ATOM 6526 N N . GLY B 1 19 ? 17.297 60.156 16.422 1 22.42 19 GLY B N 1
ATOM 6527 C CA . GLY B 1 19 ? 18.594 60.281 17.078 1 22.42 19 GLY B CA 1
ATOM 6528 C C . GLY B 1 19 ? 19.75 59.812 16.203 1 22.42 19 GLY B C 1
ATOM 6529 O O . GLY B 1 19 ? 19.734 58.719 15.656 1 22.42 19 GLY B O 1
ATOM 6530 N N . GLN B 1 20 ? 20.469 60.688 15.539 1 24.95 20 GLN B N 1
ATOM 6531 C CA . GLN B 1 20 ? 21.703 60.656 14.742 1 24.95 20 GLN B CA 1
ATOM 6532 C C . GLN B 1 20 ? 22.828 60 15.508 1 24.95 20 GLN B C 1
ATOM 6534 O O . GLN B 1 20 ? 23.641 60.688 16.156 1 24.95 20 GLN B O 1
ATOM 6539 N N . GLY B 1 21 ? 22.594 59.031 16.453 1 23.59 21 GLY B N 1
ATOM 6540 C CA . GLY B 1 21 ? 23.797 58.781 17.219 1 23.59 21 GLY B CA 1
ATOM 6541 C C . GLY B 1 21 ? 24.953 58.312 16.359 1 23.59 21 GLY B C 1
ATOM 6542 O O . GLY B 1 21 ? 24.75 57.656 15.344 1 23.59 21 GLY B O 1
ATOM 6543 N N . TYR B 1 22 ? 26.094 59.062 16.422 1 25.72 22 TYR B N 1
ATOM 6544 C CA . TYR B 1 22 ? 27.469 58.938 15.93 1 25.72 22 TYR B CA 1
ATOM 6545 C C . TYR B 1 22 ? 28.031 57.531 16.266 1 25.72 22 TYR B C 1
ATOM 6547 O O . TYR B 1 22 ? 27.922 57.094 17.406 1 25.72 22 TYR B O 1
ATOM 6555 N N . ALA B 1 23 ? 28.109 56.656 15.383 1 27.08 23 ALA B N 1
ATOM 6556 C CA . ALA B 1 23 ? 28.766 55.344 15.414 1 27.08 23 ALA B CA 1
ATOM 6557 C C . ALA B 1 23 ? 30.234 55.5 15.812 1 27.08 23 ALA B C 1
ATOM 6559 O O . ALA B 1 23 ? 31.078 55.906 15 1 27.08 23 ALA B O 1
ATOM 6560 N N . VAL B 1 24 ? 30.484 56.031 17.141 1 26.88 24 VAL B N 1
ATOM 6561 C CA . VAL B 1 24 ? 31.906 55.938 17.484 1 26.88 24 VAL B CA 1
ATOM 6562 C C . VAL B 1 24 ? 32.344 54.469 17.469 1 26.88 24 VAL B C 1
ATOM 6564 O O . VAL B 1 24 ? 31.703 53.625 18.109 1 26.88 24 VAL B O 1
ATOM 6567 N N . ILE B 1 25 ? 33 53.969 16.656 1 30.36 25 ILE B N 1
ATOM 6568 C CA . ILE B 1 25 ? 33.594 52.688 16.281 1 30.36 25 ILE B CA 1
ATOM 6569 C C . ILE B 1 25 ? 34.406 52.125 17.469 1 30.36 25 ILE B C 1
ATOM 6571 O O . ILE B 1 25 ? 35 51.062 17.375 1 30.36 25 ILE B O 1
ATOM 6575 N N . GLY B 1 26 ? 34.844 53.031 18.531 1 29.61 26 GLY B N 1
ATOM 6576 C CA . GLY B 1 26 ? 36.031 52.594 19.281 1 29.61 26 GLY B CA 1
ATOM 6577 C C . GLY B 1 26 ? 35.75 51.406 20.156 1 29.61 26 GLY B C 1
ATOM 6578 O O . GLY B 1 26 ? 34.719 50.719 20.016 1 29.61 26 GLY B O 1
ATOM 6579 N N . GLU B 1 27 ? 36.438 51.406 21.438 1 32.25 27 GLU B N 1
ATOM 6580 C CA . GLU B 1 27 ? 36.406 50.625 22.672 1 32.25 27 GLU B CA 1
ATOM 6581 C C . GLU B 1 27 ? 34.969 50.5 23.203 1 32.25 27 GLU B C 1
ATOM 6583 O O . GLU B 1 27 ? 34.312 51.531 23.453 1 32.25 27 GLU B O 1
ATOM 6588 N N . ASN B 1 28 ? 34.156 49.688 22.812 1 37.44 28 ASN B N 1
ATOM 6589 C CA . ASN B 1 28 ? 32.781 49.875 23.203 1 37.44 28 ASN B CA 1
ATOM 6590 C C . ASN B 1 28 ? 32.625 50.062 24.719 1 37.44 28 ASN B C 1
ATOM 6592 O O . ASN B 1 28 ? 33.344 49.406 25.484 1 37.44 28 ASN B O 1
ATOM 6596 N N . LYS B 1 29 ? 32.094 51.094 25.234 1 40 29 LYS B N 1
ATOM 6597 C CA . LYS B 1 29 ? 31.906 51.688 26.562 1 40 29 LYS B CA 1
ATOM 6598 C C . LYS B 1 29 ? 31.578 50.625 27.594 1 40 29 LYS B C 1
ATOM 6600 O O . LYS B 1 29 ? 31.578 50.875 28.797 1 40 29 LYS B O 1
ATOM 6605 N N . ASP B 1 30 ? 30.828 49.656 27.281 1 45.06 30 ASP B N 1
ATOM 6606 C CA . ASP B 1 30 ? 30.188 48.938 28.391 1 45.06 30 ASP B CA 1
ATOM 6607 C C . ASP B 1 30 ? 31.078 47.844 28.938 1 45.06 30 ASP B C 1
ATOM 6609 O O . ASP B 1 30 ? 30.609 46.906 29.594 1 45.06 30 ASP B O 1
ATOM 6613 N N . GLY B 1 31 ? 32.406 47.875 28.922 1 52.09 31 GLY B N 1
ATOM 6614 C CA . GLY B 1 31 ? 33.406 47.062 29.578 1 52.09 31 GLY B CA 1
ATOM 6615 C C . GLY B 1 31 ? 33.469 45.625 29.016 1 52.09 31 GLY B C 1
ATOM 6616 O O . GLY B 1 31 ? 34.094 44.75 29.625 1 52.09 31 GLY B O 1
ATOM 6617 N N . LYS B 1 32 ? 32.781 45.25 28.125 1 61.72 32 LYS B N 1
ATOM 6618 C CA . LYS B 1 32 ? 32.875 43.906 27.562 1 61.72 32 LYS B CA 1
ATOM 6619 C C . LYS B 1 32 ? 33.938 43.844 26.453 1 61.72 32 LYS B C 1
ATOM 6621 O O . LYS B 1 32 ? 34 44.75 25.609 1 61.72 32 LYS B O 1
ATOM 6626 N N . SER B 1 33 ? 34.812 42.812 26.469 1 69.69 33 SER B N 1
ATOM 6627 C CA . SER B 1 33 ? 35.906 42.625 25.516 1 69.69 33 SER B CA 1
ATOM 6628 C C . SER B 1 33 ? 35.531 41.688 24.391 1 69.69 33 SER B C 1
ATOM 6630 O O . SER B 1 33 ? 35.125 40.562 24.641 1 69.69 33 SER B O 1
ATOM 6632 N N . LEU B 1 34 ? 35.469 42.125 23.109 1 71.88 34 LEU B N 1
ATOM 6633 C CA . LEU B 1 34 ? 35.312 41.281 21.922 1 71.88 34 LEU B CA 1
ATOM 6634 C C . LEU B 1 34 ? 36.375 40.219 21.828 1 71.88 34 LEU B C 1
ATOM 6636 O O . LEU B 1 34 ? 37.562 40.531 21.875 1 71.88 34 LEU B O 1
ATOM 6640 N N . THR B 1 35 ? 35.906 39.062 21.781 1 78.88 35 THR B N 1
ATOM 6641 C CA . THR B 1 35 ? 36.906 38 21.781 1 78.88 35 THR B CA 1
ATOM 6642 C C . THR B 1 35 ? 36.938 37.312 20.406 1 78.88 35 THR B C 1
ATOM 6644 O O . THR B 1 35 ? 38 36.844 19.984 1 78.88 35 THR B O 1
ATOM 6647 N N . MET B 1 36 ? 35.781 37.188 19.766 1 82.81 36 MET B N 1
ATOM 6648 C CA . MET B 1 36 ? 35.719 36.5 18.469 1 82.81 36 MET B CA 1
ATOM 6649 C C . MET B 1 36 ? 34.75 37.219 17.531 1 82.81 36 MET B C 1
ATOM 6651 O O . MET B 1 36 ? 33.688 37.688 17.969 1 82.81 36 MET B O 1
ATOM 6655 N N . SER B 1 37 ? 35.219 37.469 16.375 1 84.19 37 SER B N 1
ATOM 6656 C CA . SER B 1 37 ? 34.375 37.969 15.305 1 84.19 37 SER B CA 1
ATOM 6657 C C . SER B 1 37 ? 34.656 37.281 13.984 1 84.19 37 SER B C 1
ATOM 6659 O O . SER B 1 37 ? 35.688 36.625 13.82 1 84.19 37 SER B O 1
ATOM 6661 N N . GLY B 1 38 ? 33.719 37.281 13.164 1 84.44 38 GLY B N 1
ATOM 6662 C CA . GLY B 1 38 ? 33.938 36.656 11.867 1 84.44 38 GLY B CA 1
ATOM 6663 C C . GLY B 1 38 ? 32.688 36.688 10.977 1 84.44 38 GLY B C 1
ATOM 6664 O O . GLY B 1 38 ? 31.734 37.406 11.266 1 84.44 38 GLY B O 1
ATOM 6665 N N . GLN B 1 39 ? 32.906 36.094 9.859 1 83.5 39 GLN B N 1
ATOM 6666 C CA . GLN B 1 39 ? 31.844 35.938 8.852 1 83.5 39 GLN B CA 1
ATOM 6667 C C . GLN B 1 39 ? 31.641 34.469 8.469 1 83.5 39 GLN B C 1
ATOM 6669 O O . GLN B 1 39 ? 32.594 33.719 8.406 1 83.5 39 GLN B O 1
ATOM 6674 N N . VAL B 1 40 ? 30.484 34.188 8.383 1 81.44 40 VAL B N 1
ATOM 6675 C CA . VAL B 1 40 ? 30.156 32.812 7.957 1 81.44 40 VAL B CA 1
ATOM 6676 C C . VAL B 1 40 ? 29.688 32.844 6.504 1 81.44 40 VAL B C 1
ATOM 6678 O O . VAL B 1 40 ? 28.797 33.625 6.137 1 81.44 40 VAL B O 1
ATOM 6681 N N . LYS B 1 41 ? 30.297 32 5.738 1 78 41 LYS B N 1
ATOM 6682 C CA . LYS B 1 41 ? 29.984 31.922 4.312 1 78 41 LYS B CA 1
ATOM 6683 C C . LYS B 1 41 ? 29.734 30.484 3.871 1 78 41 LYS B C 1
ATOM 6685 O O . LYS B 1 41 ? 30.125 29.547 4.566 1 78 41 LYS B O 1
ATOM 6690 N N . SER B 1 42 ? 28.984 30.391 2.766 1 68.81 42 SER B N 1
ATOM 6691 C CA . SER B 1 42 ? 28.891 29.109 2.08 1 68.81 42 SER B CA 1
ATOM 6692 C C . SER B 1 42 ? 30.172 28.781 1.339 1 68.81 42 SER B C 1
ATOM 6694 O O . SER B 1 42 ? 31.062 29.625 1.208 1 68.81 42 SER B O 1
ATOM 6696 N N . PRO B 1 43 ? 30.312 27.484 0.95 1 62.5 43 PRO B N 1
ATOM 6697 C CA . PRO B 1 43 ? 31.5 27.141 0.166 1 62.5 43 PRO B CA 1
ATOM 6698 C C . PRO B 1 43 ? 31.656 28 -1.084 1 62.5 43 PRO B C 1
ATOM 6700 O O . PRO B 1 43 ? 32.781 28.219 -1.556 1 62.5 43 PRO B O 1
ATOM 6703 N N . GLU B 1 44 ? 30.516 28.484 -1.533 1 59.53 44 GLU B N 1
ATOM 6704 C CA . GLU B 1 44 ? 30.531 29.312 -2.736 1 59.53 44 GLU B CA 1
ATOM 6705 C C . GLU B 1 44 ? 30.797 30.766 -2.395 1 59.53 44 GLU B C 1
ATOM 6707 O O . GLU B 1 44 ? 30.828 31.625 -3.279 1 59.53 44 GLU B O 1
ATOM 6712 N N . GLY B 1 45 ? 30.969 31.094 -1.146 1 63.38 45 GLY B N 1
ATOM 6713 C CA . GLY B 1 45 ? 31.344 32.438 -0.721 1 63.38 45 GLY B CA 1
ATOM 6714 C C . GLY B 1 45 ? 30.141 33.281 -0.37 1 63.38 45 GLY B C 1
ATOM 6715 O O . GLY B 1 45 ? 30.266 34.5 -0.156 1 63.38 45 GLY B O 1
ATOM 6716 N N . GLU B 1 46 ? 29.156 32.656 -0.348 1 64.38 46 GLU B N 1
ATOM 6717 C CA . GLU B 1 46 ? 27.953 33.438 -0.015 1 64.38 46 GLU B CA 1
ATOM 6718 C C . GLU B 1 46 ? 27.828 33.625 1.493 1 64.38 46 GLU B C 1
ATOM 6720 O O . GLU B 1 46 ? 28.109 32.719 2.266 1 64.38 46 GLU B O 1
ATOM 6725 N N . ILE B 1 47 ? 27.359 34.875 1.86 1 68 47 ILE B N 1
ATOM 6726 C CA . ILE B 1 47 ? 27.141 35.188 3.266 1 68 47 ILE B CA 1
ATOM 6727 C C . ILE B 1 47 ? 25.984 34.375 3.82 1 68 47 ILE B C 1
ATOM 6729 O O . ILE B 1 47 ? 24.969 34.188 3.15 1 68 47 ILE B O 1
ATOM 6733 N N . ILE B 1 48 ? 26.188 33.781 4.961 1 69.81 48 ILE B N 1
ATOM 6734 C CA . ILE B 1 48 ? 25.141 32.969 5.609 1 69.81 48 ILE B CA 1
ATOM 6735 C C . ILE B 1 48 ? 24.625 33.719 6.836 1 69.81 48 ILE B C 1
ATOM 6737 O O . ILE B 1 48 ? 25.25 33.688 7.898 1 69.81 48 ILE B O 1
ATOM 6741 N N . PRO B 1 49 ? 23.516 34.344 6.621 1 62.66 49 PRO B N 1
ATOM 6742 C CA . PRO B 1 49 ? 22.938 34.969 7.812 1 62.66 49 PRO B CA 1
ATOM 6743 C C . PRO B 1 49 ? 22.281 33.938 8.75 1 62.66 49 PRO B C 1
ATOM 6745 O O . PRO B 1 49 ? 21.922 32.844 8.32 1 62.66 49 PRO B O 1
ATOM 6748 N N . PHE B 1 50 ? 22.219 34.25 10.008 1 61.41 50 PHE B N 1
ATOM 6749 C CA . PHE B 1 50 ? 21.547 33.562 11.078 1 61.41 50 PHE B CA 1
ATOM 6750 C C . PHE B 1 50 ? 22.141 32.156 11.273 1 61.41 50 PHE B C 1
ATOM 6752 O O . PHE B 1 50 ? 21.438 31.219 11.641 1 61.41 50 PHE B O 1
ATOM 6759 N N . ALA B 1 51 ? 23.359 32 10.773 1 71.5 51 ALA B N 1
ATOM 6760 C CA . ALA B 1 51 ? 24.094 30.812 11.211 1 71.5 51 ALA B CA 1
ATOM 6761 C C . ALA B 1 51 ? 24.328 30.828 12.719 1 71.5 51 ALA B C 1
ATOM 6763 O O . ALA B 1 51 ? 24.594 31.891 13.297 1 71.5 51 ALA B O 1
ATOM 6764 N N . ASN B 1 52 ? 24.172 29.734 13.219 1 72.19 52 ASN B N 1
ATOM 6765 C CA . ASN B 1 52 ? 24.406 29.625 14.656 1 72.19 52 ASN B CA 1
ATOM 6766 C C . ASN B 1 52 ? 25.844 29.266 14.969 1 72.19 52 ASN B C 1
ATOM 6768 O O . ASN B 1 52 ? 26.359 28.25 14.5 1 72.19 52 ASN B O 1
ATOM 6772 N N . ILE B 1 53 ? 26.5 30.109 15.68 1 77.81 53 ILE B N 1
ATOM 6773 C CA . ILE B 1 53 ? 27.844 29.844 16.188 1 77.81 53 ILE B CA 1
ATOM 6774 C C . ILE B 1 53 ? 27.797 29.609 17.688 1 77.81 53 ILE B C 1
ATOM 6776 O O . ILE B 1 53 ? 27.531 30.531 18.469 1 77.81 53 ILE B O 1
ATOM 6780 N N . LEU B 1 54 ? 28.016 28.391 18.047 1 77.06 54 LEU B N 1
ATOM 6781 C CA . LEU B 1 54 ? 27.984 28.016 19.453 1 77.06 54 LEU B CA 1
ATOM 6782 C C . LEU B 1 54 ? 29.391 27.703 19.984 1 77.06 54 LEU B C 1
ATOM 6784 O O . LEU B 1 54 ? 30.141 27 19.328 1 77.06 54 LEU B O 1
ATOM 6788 N N . VAL B 1 55 ? 29.797 28.359 21.125 1 75.06 55 VAL B N 1
ATOM 6789 C CA . VAL B 1 55 ? 31.047 27.984 21.797 1 75.06 55 VAL B CA 1
ATOM 6790 C C . VAL B 1 55 ? 30.797 26.797 22.719 1 75.06 55 VAL B C 1
ATOM 6792 O O . VAL B 1 55 ? 30.172 26.953 23.781 1 75.06 55 VAL B O 1
ATOM 6795 N N . LEU B 1 56 ? 31.25 25.719 22.266 1 73.25 56 LEU B N 1
ATOM 6796 C CA . LEU B 1 56 ? 30.969 24.484 22.984 1 73.25 56 LEU B CA 1
ATOM 6797 C C . LEU B 1 56 ? 31.531 24.531 24.391 1 73.25 56 LEU B C 1
ATOM 6799 O O . LEU B 1 56 ? 32.625 25.047 24.609 1 73.25 56 LEU B O 1
ATOM 6803 N N . GLY B 1 57 ? 30.828 24.062 25.359 1 61.97 57 GLY B N 1
ATOM 6804 C CA . GLY B 1 57 ? 31.25 24.062 26.75 1 61.97 57 GLY B CA 1
ATOM 6805 C C . GLY B 1 57 ? 30.875 25.344 27.469 1 61.97 57 GLY B C 1
ATOM 6806 O O . GLY B 1 57 ? 31.172 25.484 28.656 1 61.97 57 GLY B O 1
ATOM 6807 N N . THR B 1 58 ? 30.281 26.312 26.672 1 64.69 58 THR B N 1
ATOM 6808 C CA . THR B 1 58 ? 29.828 27.562 27.266 1 64.69 58 THR B CA 1
ATOM 6809 C C . THR B 1 58 ? 28.375 27.859 26.875 1 64.69 58 THR B C 1
ATOM 6811 O O . THR B 1 58 ? 27.766 27.078 26.125 1 64.69 58 THR B O 1
ATOM 6814 N N . VAL B 1 59 ? 27.844 28.844 27.531 1 61.16 59 VAL B N 1
ATOM 6815 C CA . VAL B 1 59 ? 26.5 29.281 27.156 1 61.16 59 VAL B CA 1
ATOM 6816 C C . VAL B 1 59 ? 26.594 30.391 26.109 1 61.16 59 VAL B C 1
ATOM 6818 O O . VAL B 1 59 ? 25.578 31 25.75 1 61.16 59 VAL B O 1
ATOM 6821 N N . LYS B 1 60 ? 27.828 30.562 25.672 1 68.44 60 LYS B N 1
ATOM 6822 C CA . LYS B 1 60 ? 28.031 31.688 24.766 1 68.44 60 LYS B CA 1
ATOM 6823 C C . LYS B 1 60 ? 27.891 31.25 23.297 1 68.44 60 LYS B C 1
ATOM 6825 O O . LYS B 1 60 ? 28.188 30.109 22.953 1 68.44 60 LYS B O 1
ATOM 6830 N N . GLY B 1 61 ? 27.328 32.062 22.516 1 74.62 61 GLY B N 1
ATOM 6831 C CA . GLY B 1 61 ? 27.156 31.891 21.078 1 74.62 61 GLY B CA 1
ATOM 6832 C C . GLY B 1 61 ? 26.609 33.125 20.391 1 74.62 61 GLY B C 1
ATOM 6833 O O . GLY B 1 61 ? 26.406 34.156 21.016 1 74.62 61 GLY B O 1
ATOM 6834 N N . ALA B 1 62 ? 26.688 33 19.109 1 74.62 62 ALA B N 1
ATOM 6835 C CA . ALA B 1 62 ? 26.156 34.094 18.312 1 74.62 62 ALA B CA 1
ATOM 6836 C C . ALA B 1 62 ? 25.484 33.562 17.031 1 74.62 62 ALA B C 1
ATOM 6838 O O . ALA B 1 62 ? 25.766 32.438 16.609 1 74.62 62 ALA B O 1
ATOM 6839 N N . PHE B 1 63 ? 24.5 34.25 16.672 1 73.25 63 PHE B N 1
ATOM 6840 C CA . PHE B 1 63 ? 24 34.094 15.312 1 73.25 63 PHE B CA 1
ATOM 6841 C C . PHE B 1 63 ? 24.656 35.094 14.375 1 73.25 63 PHE B C 1
ATOM 6843 O O . PHE B 1 63 ? 24.953 36.219 14.773 1 73.25 63 PHE B O 1
ATOM 6850 N N . THR B 1 64 ? 24.828 34.656 13.172 1 75.56 64 THR B N 1
ATOM 6851 C CA . THR B 1 64 ? 25.328 35.625 12.219 1 75.56 64 THR B CA 1
ATOM 6852 C C . THR B 1 64 ? 24.25 36.656 11.875 1 75.56 64 THR B C 1
ATOM 6854 O O . THR B 1 64 ? 23.062 36.344 11.836 1 75.56 64 THR B O 1
ATOM 6857 N N . ASN B 1 65 ? 24.766 37.844 11.758 1 66.56 65 ASN B N 1
ATOM 6858 C CA . ASN B 1 65 ? 23.906 38.938 11.281 1 66.56 65 ASN B CA 1
ATOM 6859 C C . ASN B 1 65 ? 23.531 38.75 9.82 1 66.56 65 ASN B C 1
ATOM 6861 O O . ASN B 1 65 ? 23.922 37.75 9.188 1 66.56 65 ASN B O 1
ATOM 6865 N N . LEU B 1 66 ? 22.672 39.656 9.336 1 64.88 66 LEU B N 1
ATOM 6866 C CA . LEU B 1 66 ? 22.219 39.594 7.953 1 64.88 66 LEU B CA 1
ATOM 6867 C C . LEU B 1 66 ? 23.406 39.594 6.996 1 64.88 66 LEU B C 1
ATOM 6869 O O . LEU B 1 66 ? 23.328 39.031 5.902 1 64.88 66 LEU B O 1
ATOM 6873 N N . ASP B 1 67 ? 24.484 40.219 7.402 1 65 67 ASP B N 1
ATOM 6874 C CA . ASP B 1 67 ? 25.672 40.25 6.547 1 65 67 ASP B CA 1
ATOM 6875 C C . ASP B 1 67 ? 26.609 39.094 6.855 1 65 67 ASP B C 1
ATOM 6877 O O . ASP B 1 67 ? 27.766 39.094 6.43 1 65 67 ASP B O 1
ATOM 6881 N N . GLY B 1 68 ? 26.078 38.219 7.602 1 73 68 GLY B N 1
ATOM 6882 C CA . GLY B 1 68 ? 26.828 37 7.895 1 73 68 GLY B CA 1
ATOM 6883 C C . GLY B 1 68 ? 27.859 37.188 8.984 1 73 68 GLY B C 1
ATOM 6884 O O . GLY B 1 68 ? 28.594 36.25 9.312 1 73 68 GLY B O 1
ATOM 6885 N N . THR B 1 69 ? 28.016 38.344 9.492 1 78.81 69 THR B N 1
ATOM 6886 C CA . THR B 1 69 ? 29.031 38.594 10.516 1 78.81 69 THR B CA 1
ATOM 6887 C C . THR B 1 69 ? 28.516 38.156 11.891 1 78.81 69 THR B C 1
ATOM 6889 O O . THR B 1 69 ? 27.312 38.094 12.125 1 78.81 69 THR B O 1
ATOM 6892 N N . PHE B 1 70 ? 29.484 37.688 12.688 1 81.62 70 PHE B N 1
ATOM 6893 C CA . PHE B 1 70 ? 29.156 37.375 14.062 1 81.62 70 PHE B CA 1
ATOM 6894 C C . PHE B 1 70 ? 30.203 37.906 15.023 1 81.62 70 PHE B C 1
ATOM 6896 O O . PHE B 1 70 ? 31.328 38.219 14.617 1 81.62 70 PHE B O 1
ATOM 6903 N N . GLU B 1 71 ? 29.781 38.219 16.219 1 80.31 71 GLU B N 1
ATOM 6904 C CA . GLU B 1 71 ? 30.656 38.656 17.297 1 80.31 71 GLU B CA 1
ATOM 6905 C C . GLU B 1 71 ? 30.375 37.906 18.594 1 80.31 71 GLU B C 1
ATOM 6907 O O . GLU B 1 71 ? 29.219 37.688 18.938 1 80.31 71 GLU B O 1
ATOM 6912 N N . ILE B 1 72 ? 31.344 37.375 19.188 1 81.19 72 ILE B N 1
ATOM 6913 C CA . ILE B 1 72 ? 31.266 36.719 20.5 1 81.19 72 ILE B CA 1
ATOM 6914 C C . ILE B 1 72 ? 32.156 37.469 21.484 1 81.19 72 ILE B C 1
ATOM 6916 O O . ILE B 1 72 ? 33.312 37.75 21.203 1 81.19 72 ILE B O 1
ATOM 6920 N N . TYR B 1 73 ? 31.562 37.75 22.594 1 74.38 73 TYR B N 1
ATOM 6921 C CA . TYR B 1 73 ? 32.25 38.594 23.578 1 74.38 73 TYR B CA 1
ATOM 6922 C C . TYR B 1 73 ? 32.594 37.781 24.828 1 74.38 73 TYR B C 1
ATOM 6924 O O . TYR B 1 73 ? 31.969 36.75 25.094 1 74.38 73 TYR B O 1
ATOM 6932 N N . ASP B 1 74 ? 33.594 38.219 25.562 1 72.69 74 ASP B N 1
ATOM 6933 C CA . ASP B 1 74 ? 33.938 37.906 26.938 1 72.69 74 ASP B CA 1
ATOM 6934 C C . ASP B 1 74 ? 34.219 36.406 27.094 1 72.69 74 ASP B C 1
ATOM 6936 O O . ASP B 1 74 ? 33.656 35.75 28 1 72.69 74 ASP B O 1
ATOM 6940 N N . LEU B 1 75 ? 34.969 35.875 26.297 1 77.81 75 LEU B N 1
ATOM 6941 C CA . LEU B 1 75 ? 35.531 34.531 26.5 1 77.81 75 LEU B CA 1
ATOM 6942 C C . LEU B 1 75 ? 36.844 34.625 27.234 1 77.81 75 LEU B C 1
ATOM 6944 O O . LEU B 1 75 ? 37.688 35.469 26.922 1 77.81 75 LEU B O 1
ATOM 6948 N N . GLU B 1 76 ? 37 33.875 28.297 1 76.62 76 GLU B N 1
ATOM 6949 C CA . GLU B 1 76 ? 38.25 33.812 29.016 1 76.62 76 GLU B CA 1
ATOM 6950 C C . GLU B 1 76 ? 39.344 33.188 28.141 1 76.62 76 GLU B C 1
ATOM 6952 O O . GLU B 1 76 ? 39.062 32.562 27.109 1 76.62 76 GLU B O 1
ATOM 6957 N N . ASP B 1 77 ? 40.594 33.438 28.547 1 78.94 77 ASP B N 1
ATOM 6958 C CA . ASP B 1 77 ? 41.719 32.812 27.844 1 78.94 77 ASP B CA 1
ATOM 6959 C C . ASP B 1 77 ? 41.594 31.297 27.875 1 78.94 77 ASP B C 1
ATOM 6961 O O . ASP B 1 77 ? 41.25 30.703 28.906 1 78.94 77 ASP B O 1
ATOM 6965 N N . GLY B 1 78 ? 41.656 30.703 26.688 1 80.94 78 GLY B N 1
ATOM 6966 C CA . GLY B 1 78 ? 41.562 29.25 26.594 1 80.94 78 GLY B CA 1
ATOM 6967 C C . GLY B 1 78 ? 41.281 28.75 25.203 1 80.94 78 GLY B C 1
ATOM 6968 O O . GLY B 1 78 ? 41.219 29.531 24.25 1 80.94 78 GLY B O 1
ATOM 6969 N N . GLU B 1 79 ? 41.344 27.516 25.172 1 82.56 79 GLU B N 1
ATOM 6970 C CA . GLU B 1 79 ? 40.969 26.828 23.938 1 82.56 79 GLU B CA 1
ATOM 6971 C C . GLU B 1 79 ? 39.5 26.5 23.891 1 82.56 79 GLU B C 1
ATOM 6973 O O . GLU B 1 79 ? 38.969 25.891 24.828 1 82.56 79 GLU B O 1
ATOM 6978 N N . TYR B 1 80 ? 38.844 27.047 22.812 1 80.56 80 TYR B N 1
ATOM 6979 C CA . TYR B 1 80 ? 37.438 26.797 22.672 1 80.56 80 TYR B CA 1
ATOM 6980 C C . TYR B 1 80 ? 37.125 26.125 21.328 1 80.56 80 TYR B C 1
ATOM 6982 O O . TYR B 1 80 ? 37.844 26.344 20.344 1 80.56 80 TYR B O 1
ATOM 6990 N N . THR B 1 81 ? 36.188 25.297 21.375 1 81.69 81 THR B N 1
ATOM 6991 C CA . THR B 1 81 ? 35.625 24.75 20.125 1 81.69 81 THR B CA 1
ATOM 6992 C C . THR B 1 81 ? 34.281 25.391 19.812 1 81.69 81 THR B C 1
ATOM 6994 O O . THR B 1 81 ? 33.406 25.422 20.656 1 81.69 81 THR B O 1
ATOM 6997 N N . ILE B 1 82 ? 34.219 25.969 18.578 1 80.62 82 ILE B N 1
ATOM 6998 C CA . ILE B 1 82 ? 32.938 26.547 18.156 1 80.62 82 ILE B CA 1
ATOM 6999 C C . ILE B 1 82 ? 32.25 25.594 17.203 1 80.62 82 ILE B C 1
ATOM 7001 O O . ILE B 1 82 ? 32.875 24.906 16.391 1 80.62 82 ILE B O 1
ATOM 7005 N N . LYS B 1 83 ? 31.047 25.5 17.391 1 77.31 83 LYS B N 1
ATOM 7006 C CA . LYS B 1 83 ? 30.188 24.766 16.453 1 77.31 83 LYS B CA 1
ATOM 7007 C C . LYS B 1 83 ? 29.359 25.734 15.625 1 77.31 83 LYS B C 1
ATOM 7009 O O . LYS B 1 83 ? 28.625 26.562 16.172 1 77.31 83 LYS B O 1
ATOM 7014 N N . VAL B 1 84 ? 29.516 25.656 14.328 1 76.75 84 VAL B N 1
ATOM 7015 C CA . VAL B 1 84 ? 28.781 26.5 13.391 1 76.75 84 VAL B CA 1
ATOM 7016 C C . VAL B 1 84 ? 27.703 25.688 12.703 1 76.75 84 VAL B C 1
ATOM 7018 O O . VAL B 1 84 ? 27.969 24.625 12.133 1 76.75 84 VAL B O 1
ATOM 7021 N N . SER B 1 85 ? 26.531 26.109 12.914 1 68.31 85 SER B N 1
ATOM 7022 C CA . SER B 1 85 ? 25.406 25.406 12.312 1 68.31 85 SER B CA 1
ATOM 7023 C C . SER B 1 85 ? 24.453 26.375 11.609 1 68.31 85 SER B C 1
ATOM 7025 O O . SER B 1 85 ? 24.328 27.531 12.008 1 68.31 85 SER B O 1
ATOM 7027 N N . ALA B 1 86 ? 24.031 26.016 10.508 1 61.75 86 ALA B N 1
ATOM 7028 C CA . ALA B 1 86 ? 23.016 26.75 9.766 1 61.75 86 ALA B CA 1
ATOM 7029 C C . ALA B 1 86 ? 22.094 25.812 9 1 61.75 86 ALA B C 1
ATOM 7031 O O . ALA B 1 86 ? 22.484 24.688 8.648 1 61.75 86 ALA B O 1
ATOM 7032 N N . VAL B 1 87 ? 20.938 26.234 8.992 1 50.78 87 VAL B N 1
ATOM 7033 C CA . VAL B 1 87 ? 19.953 25.422 8.266 1 50.78 87 VAL B CA 1
ATOM 7034 C C . VAL B 1 87 ? 20.469 25.125 6.859 1 50.78 87 VAL B C 1
ATOM 7036 O O . VAL B 1 87 ? 20.875 26.047 6.137 1 50.78 87 VAL B O 1
ATOM 7039 N N . GLY B 1 88 ? 20.484 23.938 6.355 1 48.59 88 GLY B N 1
ATOM 7040 C CA . GLY B 1 88 ? 20.891 23.547 5.012 1 48.59 88 GLY B CA 1
ATOM 7041 C C . GLY B 1 88 ? 22.375 23.25 4.895 1 48.59 88 GLY B C 1
ATOM 7042 O O . GLY B 1 88 ? 22.859 22.891 3.82 1 48.59 88 GLY B O 1
ATOM 7043 N N . TYR B 1 89 ? 23.109 23.609 6.055 1 57.75 89 TYR B N 1
ATOM 7044 C CA . TYR B 1 89 ? 24.547 23.391 6.008 1 57.75 89 TYR B CA 1
ATOM 7045 C C . TYR B 1 89 ? 24.984 22.375 7.059 1 57.75 89 TYR B C 1
ATOM 7047 O O . TYR B 1 89 ? 24.344 22.25 8.102 1 57.75 89 TYR B O 1
ATOM 7055 N N . LYS B 1 90 ? 25.922 21.578 6.586 1 59.06 90 LYS B N 1
ATOM 7056 C CA . LYS B 1 90 ? 26.547 20.703 7.586 1 59.06 90 LYS B CA 1
ATOM 7057 C C . LYS B 1 90 ? 27.25 21.531 8.664 1 59.06 90 LYS B C 1
ATOM 7059 O O . LYS B 1 90 ? 28.078 22.375 8.352 1 59.06 90 LYS B O 1
ATOM 7064 N N . SER B 1 91 ? 26.812 21.203 9.812 1 62.25 91 SER B N 1
ATOM 7065 C CA . SER B 1 91 ? 27.5 21.875 10.906 1 62.25 91 SER B CA 1
ATOM 7066 C C . SER B 1 91 ? 28.969 21.469 10.969 1 62.25 91 SER B C 1
ATOM 7068 O O . SER B 1 91 ? 29.328 20.359 10.602 1 62.25 91 SER B O 1
ATOM 7070 N N . PHE B 1 92 ? 29.859 22.375 11.203 1 67.88 92 PHE B N 1
ATOM 7071 C CA . PHE B 1 92 ? 31.266 22.078 11.43 1 67.88 92 PHE B CA 1
ATOM 7072 C C . PHE B 1 92 ? 31.766 22.75 12.703 1 67.88 92 PHE B C 1
ATOM 7074 O O . PHE B 1 92 ? 31.125 23.656 13.219 1 67.88 92 PHE B O 1
ATOM 7081 N N . THR B 1 93 ? 32.75 22.047 13.305 1 73.44 93 THR B N 1
ATOM 7082 C CA . THR B 1 93 ? 33.344 22.641 14.492 1 73.44 93 THR B CA 1
ATOM 7083 C C . THR B 1 93 ? 34.75 23.172 14.18 1 73.44 93 THR B C 1
ATOM 7085 O O . THR B 1 93 ? 35.406 22.688 13.242 1 73.44 93 THR B O 1
ATOM 7088 N N . ARG B 1 94 ? 35.156 24.156 14.75 1 77.88 94 ARG B N 1
ATOM 7089 C CA . ARG B 1 94 ? 36.5 24.734 14.664 1 77.88 94 ARG B CA 1
ATOM 7090 C C . ARG B 1 94 ? 37.031 25.078 16.047 1 77.88 94 ARG B C 1
ATOM 7092 O O . ARG B 1 94 ? 36.312 25.688 16.859 1 77.88 94 ARG B O 1
ATOM 7099 N N . THR B 1 95 ? 38.188 24.516 16.375 1 81.12 95 THR B N 1
ATOM 7100 C CA . THR B 1 95 ? 38.812 24.844 17.656 1 81.12 95 THR B CA 1
ATOM 7101 C C . THR B 1 95 ? 39.625 26.125 17.531 1 81.12 95 THR B C 1
ATOM 7103 O O . THR B 1 95 ? 40.406 26.281 16.594 1 81.12 95 THR B O 1
ATOM 7106 N N . ILE B 1 96 ? 39.438 27.016 18.406 1 79.56 96 ILE B N 1
ATOM 7107 C CA . ILE B 1 96 ? 40.094 28.312 18.375 1 79.56 96 ILE B CA 1
ATOM 7108 C C . ILE B 1 96 ? 40.75 28.594 19.719 1 79.56 96 ILE B C 1
ATOM 7110 O O . ILE B 1 96 ? 40.219 28.25 20.766 1 79.56 96 ILE B O 1
ATOM 7114 N N . GLN B 1 97 ? 41.938 29.109 19.641 1 79.75 97 GLN B N 1
ATOM 7115 C CA . GLN B 1 97 ? 42.625 29.578 20.859 1 79.75 97 GLN B CA 1
ATOM 7116 C C . GLN B 1 97 ? 42.312 31.047 21.125 1 79.75 97 GLN B C 1
ATOM 7118 O O . GLN B 1 97 ? 42.625 31.922 20.297 1 79.75 97 GLN B O 1
ATOM 7123 N N . VAL B 1 98 ? 41.656 31.297 22.219 1 81 98 VAL B N 1
ATOM 7124 C CA . VAL B 1 98 ? 41.281 32.656 22.578 1 81 98 VAL B CA 1
ATOM 7125 C C . VAL B 1 98 ? 42.281 33.219 23.578 1 81 98 VAL B C 1
ATOM 7127 O O . VAL B 1 98 ? 42.625 32.562 24.578 1 81 98 VAL B O 1
ATOM 7130 N N . LYS B 1 99 ? 42.875 34.312 23.312 1 75.75 99 LYS B N 1
ATOM 7131 C CA . LYS B 1 99 ? 43.719 35.062 24.219 1 75.75 99 LYS B CA 1
ATOM 7132 C C . LYS B 1 99 ? 43.125 36.438 24.531 1 75.75 99 LYS B C 1
ATOM 7134 O O . LYS B 1 99 ? 42.656 37.125 23.625 1 75.75 99 LYS B O 1
ATOM 7139 N N . LYS B 1 100 ? 43.125 36.719 25.734 1 68.81 100 LYS B N 1
ATOM 7140 C CA . LYS B 1 100 ? 42.594 38 26.203 1 68.81 100 LYS B CA 1
ATOM 7141 C C . LYS B 1 100 ? 43.219 39.188 25.438 1 68.81 100 LYS B C 1
ATOM 7143 O O . LYS B 1 100 ? 44.438 39.219 25.219 1 68.81 100 LYS B O 1
ATOM 7148 N N . GLY B 1 101 ? 42.438 40.125 24.984 1 67.56 101 GLY B N 1
ATOM 7149 C CA . GLY B 1 101 ? 42.844 41.344 24.312 1 67.56 101 GLY B CA 1
ATOM 7150 C C . GLY B 1 101 ? 42.969 41.156 22.812 1 67.56 101 GLY B C 1
ATOM 7151 O O . GLY B 1 101 ? 43.219 42.125 22.094 1 67.56 101 GLY B O 1
ATOM 7152 N N . THR B 1 102 ? 42.938 39.938 22.312 1 73 102 THR B N 1
ATOM 7153 C CA . THR B 1 102 ? 43.031 39.719 20.875 1 73 102 THR B CA 1
ATOM 7154 C C . THR B 1 102 ? 41.688 39.281 20.297 1 73 102 THR B C 1
ATOM 7156 O O . THR B 1 102 ? 41.062 38.375 20.828 1 73 102 THR B O 1
ATOM 7159 N N . VAL B 1 103 ? 41.312 40 19.359 1 72.81 103 VAL B N 1
ATOM 7160 C CA . VAL B 1 103 ? 40.094 39.625 18.656 1 72.81 103 VAL B CA 1
ATOM 7161 C C . VAL B 1 103 ? 40.406 38.625 17.547 1 72.81 103 VAL B C 1
ATOM 7163 O O . VAL B 1 103 ? 41.219 38.906 16.672 1 72.81 103 VAL B O 1
ATOM 7166 N N . HIS B 1 104 ? 39.906 37.438 17.609 1 76.81 104 HIS B N 1
ATOM 7167 C CA . HIS B 1 104 ? 40.094 36.438 16.547 1 76.81 104 HIS B CA 1
ATOM 7168 C C . HIS B 1 104 ? 39.031 36.594 15.461 1 76.81 104 HIS B C 1
ATOM 7170 O O . HIS B 1 104 ? 37.844 36.438 15.719 1 76.81 104 HIS B O 1
ATOM 7176 N N . GLU B 1 105 ? 39.5 37.031 14.344 1 77.06 105 GLU B N 1
ATOM 7177 C CA . GLU B 1 105 ? 38.625 37.094 13.18 1 77.06 105 GLU B CA 1
ATOM 7178 C C . GLU B 1 105 ? 38.562 35.75 12.461 1 77.06 105 GLU B C 1
ATOM 7180 O O . GLU B 1 105 ? 39.562 35.25 11.984 1 77.06 105 GLU B O 1
ATOM 7185 N N . LEU B 1 106 ? 37.438 35.156 12.453 1 79.38 106 LEU B N 1
ATOM 7186 C CA . LEU B 1 106 ? 37.25 33.844 11.859 1 79.38 106 LEU B CA 1
ATOM 7187 C C . LEU B 1 106 ? 36.5 33.938 10.539 1 79.38 106 LEU B C 1
ATOM 7189 O O . LEU B 1 106 ? 35.5 34.688 10.438 1 79.38 106 LEU B O 1
ATOM 7193 N N . ASP B 1 107 ? 37.062 33.375 9.477 1 76.56 107 ASP B N 1
ATOM 7194 C CA . ASP B 1 107 ? 36.344 33.125 8.234 1 76.56 107 ASP B CA 1
ATOM 7195 C C . ASP B 1 107 ? 35.812 31.672 8.195 1 76.56 107 ASP B C 1
ATOM 7197 O O . ASP B 1 107 ? 36.562 30.75 7.895 1 76.56 107 ASP B O 1
ATOM 7201 N N . LEU B 1 108 ? 34.625 31.609 8.602 1 75.56 108 LEU B N 1
ATOM 7202 C CA . LEU B 1 108 ? 34.031 30.281 8.695 1 75.56 108 LEU B CA 1
ATOM 7203 C C . LEU B 1 108 ? 33.25 29.922 7.422 1 75.56 108 LEU B C 1
ATOM 7205 O O . LEU B 1 108 ? 32.344 30.641 7.031 1 75.56 108 LEU B O 1
ATOM 7209 N N . VAL B 1 109 ? 33.75 29.031 6.742 1 68.56 109 VAL B N 1
ATOM 7210 C CA . VAL B 1 109 ? 33.125 28.547 5.523 1 68.56 109 VAL B CA 1
ATOM 7211 C C . VAL B 1 109 ? 32.5 27.172 5.773 1 68.56 109 VAL B C 1
ATOM 7213 O O . VAL B 1 109 ? 33.188 26.266 6.262 1 68.56 109 VAL B O 1
ATOM 7216 N N . PHE B 1 110 ? 31.156 27.172 5.691 1 60.25 110 PHE B N 1
ATOM 7217 C CA . PHE B 1 110 ? 30.531 25.859 5.805 1 60.25 110 PHE B CA 1
ATOM 7218 C C . PHE B 1 110 ? 31.125 24.875 4.805 1 60.25 110 PHE B C 1
ATOM 7220 O O . PHE B 1 110 ? 31.594 25.281 3.734 1 60.25 110 PHE B O 1
ATOM 7227 N N . GLU B 1 111 ? 31.547 23.703 5.332 1 50.72 111 GLU B N 1
ATOM 7228 C CA . GLU B 1 111 ? 31.906 22.656 4.371 1 50.72 111 GLU B CA 1
ATOM 7229 C C . GLU B 1 111 ? 30.719 22.266 3.508 1 50.72 111 GLU B C 1
ATOM 7231 O O . GLU B 1 111 ? 29.562 22.422 3.92 1 50.72 111 GLU B O 1
ATOM 7236 N N . GLU B 1 112 ? 30.938 22.125 2.254 1 42.84 112 GLU B N 1
ATOM 7237 C CA . GLU B 1 112 ? 29.922 21.578 1.354 1 42.84 112 GLU B CA 1
ATOM 7238 C C . GLU B 1 112 ? 29.141 20.469 2.025 1 42.84 112 GLU B C 1
ATOM 7240 O O . GLU B 1 112 ? 29.688 19.656 2.771 1 42.84 112 GLU B O 1
ATOM 7245 N N . ARG B 1 113 ? 28 20.875 2.332 1 43.91 113 ARG B N 1
ATOM 7246 C CA . ARG B 1 113 ? 27.156 19.797 2.824 1 43.91 113 ARG B CA 1
ATOM 7247 C C . ARG B 1 113 ? 27.547 18.469 2.172 1 43.91 113 ARG B C 1
ATOM 7249 O O . ARG B 1 113 ? 27.828 18.422 0.972 1 43.91 113 ARG B O 1
ATOM 7256 N N . GLY B 1 114 ? 27.812 17.5 2.992 1 44.53 114 GLY B N 1
ATOM 7257 C CA . GLY B 1 114 ? 27.672 16.172 2.41 1 44.53 114 GLY B CA 1
ATOM 7258 C C . GLY B 1 114 ? 26.438 16.031 1.537 1 44.53 114 GLY B C 1
ATOM 7259 O O . GLY B 1 114 ? 25.812 17.031 1.169 1 44.53 114 GLY B O 1
ATOM 7260 N N . VAL B 1 115 ? 25.906 14.906 1.325 1 43.78 115 VAL B N 1
ATOM 7261 C CA . VAL B 1 115 ? 24.844 14.461 0.421 1 43.78 115 VAL B CA 1
ATOM 7262 C C . VAL B 1 115 ? 23.5 14.93 0.936 1 43.78 115 VAL B C 1
ATOM 7264 O O . VAL B 1 115 ? 23.141 14.688 2.094 1 43.78 115 VAL B O 1
ATOM 7267 N N . GLU B 1 116 ? 22.906 16.094 0.429 1 51.94 116 GLU B N 1
ATOM 7268 C CA . GLU B 1 116 ? 21.562 16.578 0.751 1 51.94 116 GLU B CA 1
ATOM 7269 C C . GLU B 1 116 ? 20.5 15.789 0.003 1 51.94 116 GLU B C 1
ATOM 7271 O O . GLU B 1 116 ? 20.625 15.539 -1.198 1 51.94 116 GLU B O 1
ATOM 7276 N N . MET B 1 117 ? 19.516 15.398 0.779 1 59.56 117 MET B N 1
ATOM 7277 C CA . MET B 1 117 ? 18.375 14.75 0.141 1 59.56 117 MET B CA 1
ATOM 7278 C C . MET B 1 117 ? 17.703 15.688 -0.862 1 59.56 117 MET B C 1
ATOM 7280 O O . MET B 1 117 ? 17.391 16.828 -0.531 1 59.56 117 MET B O 1
ATOM 7284 N N . PRO B 1 118 ? 17.688 15.281 -2.104 1 59 118 PRO B N 1
ATOM 7285 C CA . PRO B 1 118 ? 16.906 16.094 -3.035 1 59 118 PRO B CA 1
ATOM 7286 C C . PRO B 1 118 ? 15.453 16.25 -2.594 1 59 118 PRO B C 1
ATOM 7288 O O . PRO B 1 118 ? 14.75 15.258 -2.381 1 59 118 PRO B O 1
ATOM 7291 N N . GLN B 1 119 ? 15.125 17.391 -2.055 1 57 119 GLN B N 1
ATOM 7292 C CA . GLN B 1 119 ? 13.75 17.656 -1.641 1 57 119 GLN B CA 1
ATOM 7293 C C . GLN B 1 119 ? 13.312 19.062 -2.039 1 57 119 GLN B C 1
ATOM 7295 O O . GLN B 1 119 ? 14.148 19.891 -2.422 1 57 119 GLN B O 1
ATOM 7300 N N . VAL B 1 120 ? 12.055 19.172 -2.154 1 49.41 120 VAL B N 1
ATOM 7301 C CA . VAL B 1 120 ? 11.492 20.5 -2.395 1 49.41 120 VAL B CA 1
ATOM 7302 C C . VAL B 1 120 ? 11.148 21.156 -1.064 1 49.41 120 VAL B C 1
ATOM 7304 O O . VAL B 1 120 ? 10.336 20.641 -0.293 1 49.41 120 VAL B O 1
ATOM 7307 N N . THR B 1 121 ? 11.922 22.047 -0.737 1 59.44 121 THR B N 1
ATOM 7308 C CA . THR B 1 121 ? 11.625 22.844 0.45 1 59.44 121 THR B CA 1
ATOM 7309 C C . THR B 1 121 ? 11.117 24.234 0.062 1 59.44 121 THR B C 1
ATOM 7311 O O . THR B 1 121 ? 11.234 24.641 -1.094 1 59.44 121 THR B O 1
ATOM 7314 N N . ILE B 1 122 ? 10.242 24.688 0.892 1 48.31 122 ILE B N 1
ATOM 7315 C CA . ILE B 1 122 ? 9.734 26.047 0.68 1 48.31 122 ILE B CA 1
ATOM 7316 C C . ILE B 1 122 ? 10.875 27.047 0.806 1 48.31 122 ILE B C 1
ATOM 7318 O O . ILE B 1 122 ? 10.992 27.969 -0.011 1 48.31 122 ILE B O 1
ATOM 7322 N N . ILE B 1 123 ? 11.5 26.812 1.867 1 45.31 123 ILE B N 1
ATOM 7323 C CA . ILE B 1 123 ? 12.648 27.688 2.072 1 45.31 123 ILE B CA 1
ATOM 7324 C C . ILE B 1 123 ? 13.914 27.016 1.537 1 45.31 123 ILE B C 1
ATOM 7326 O O . ILE B 1 123 ? 14.281 25.938 1.984 1 45.31 123 ILE B O 1
ATOM 7330 N N . ALA B 1 124 ? 14.164 27.156 0.171 1 43.53 124 ALA B N 1
ATOM 7331 C CA . ALA B 1 124 ? 15.281 26.531 -0.526 1 43.53 124 ALA B CA 1
ATOM 7332 C C . ALA B 1 124 ? 16.5 26.438 0.375 1 43.53 124 ALA B C 1
ATOM 7334 O O . ALA B 1 124 ? 16.75 27.328 1.193 1 43.53 124 ALA B O 1
ATOM 7335 N N . SER B 1 125 ? 16.953 25.25 0.521 1 40.66 125 SER B N 1
ATOM 7336 C CA . SER B 1 125 ? 18.156 24.953 1.303 1 40.66 125 SER B CA 1
ATOM 7337 C C . SER B 1 125 ? 19.219 26.031 1.111 1 40.66 125 SER B C 1
ATOM 7339 O O . SER B 1 125 ? 19.922 26.391 2.059 1 40.66 125 SER B O 1
ATOM 7341 N N . LYS B 1 126 ? 19.438 26.422 -0.115 1 36.69 126 LYS B N 1
ATOM 7342 C CA . LYS B 1 126 ? 20.5 27.375 -0.349 1 36.69 126 LYS B CA 1
ATOM 7343 C C . LYS B 1 126 ? 20.219 28.703 0.356 1 36.69 126 LYS B C 1
ATOM 7345 O O . LYS B 1 126 ? 21.141 29.375 0.815 1 36.69 126 LYS B O 1
ATOM 7350 N N . ASP B 1 127 ? 18.875 29.188 0.25 1 38.12 127 ASP B N 1
ATOM 7351 C CA . ASP B 1 127 ? 18.516 30.516 0.746 1 38.12 127 ASP B CA 1
ATOM 7352 C C . ASP B 1 127 ? 17.75 30.422 2.064 1 38.12 127 ASP B C 1
ATOM 7354 O O . ASP B 1 127 ? 16.781 31.156 2.287 1 38.12 127 ASP B O 1
ATOM 7358 N N . ARG B 1 128 ? 17.906 29.578 2.854 1 40.22 128 ARG B N 1
ATOM 7359 C CA . ARG B 1 128 ? 17.25 29.469 4.152 1 40.22 128 ARG B CA 1
ATOM 7360 C C . ARG B 1 128 ? 17.453 30.734 4.973 1 40.22 128 ARG B C 1
ATOM 7362 O O . ARG B 1 128 ? 17.438 30.703 6.207 1 40.22 128 ARG B O 1
ATOM 7369 N N . VAL B 1 129 ? 17.938 31.719 4.133 1 39.97 129 VAL B N 1
ATOM 7370 C CA . VAL B 1 129 ? 17.953 33.062 4.66 1 39.97 129 VAL B CA 1
ATOM 7371 C C . VAL B 1 129 ? 16.594 33.75 4.438 1 39.97 129 VAL B C 1
ATOM 7373 O O . VAL B 1 129 ? 16.219 34 3.295 1 39.97 129 VAL B O 1
ATOM 7376 N N . PHE B 1 130 ? 15.781 33.625 5.434 1 46.75 130 PHE B N 1
ATOM 7377 C CA . PHE B 1 130 ? 14.477 34.25 5.449 1 46.75 130 PHE B CA 1
ATOM 7378 C C . PHE B 1 130 ? 14.492 35.531 4.641 1 46.75 130 PHE B C 1
ATOM 7380 O O . PHE B 1 130 ? 13.492 35.906 4.031 1 46.75 130 PHE B O 1
ATOM 7387 N N . SER B 1 131 ? 15.711 36.031 4.547 1 45.31 131 SER B N 1
ATOM 7388 C CA . SER B 1 131 ? 15.789 37.375 3.936 1 45.31 131 SER B CA 1
ATOM 7389 C C . SER B 1 131 ? 15.641 37.281 2.42 1 45.31 131 SER B C 1
ATOM 7391 O O . SER B 1 131 ? 15.359 38.281 1.764 1 45.31 131 SER B O 1
ATOM 7393 N N . ARG B 1 132 ? 15.664 36.094 1.907 1 51.31 132 ARG B N 1
ATOM 7394 C CA . ARG B 1 132 ? 15.617 36.031 0.45 1 51.31 132 ARG B CA 1
ATOM 7395 C C . ARG B 1 132 ? 14.297 35.406 -0.031 1 51.31 132 ARG B C 1
ATOM 7397 O O . ARG B 1 132 ? 14.086 35.25 -1.235 1 51.31 132 ARG B O 1
ATOM 7404 N N . VAL B 1 133 ? 13.57 35.094 0.85 1 61.88 133 VAL B N 1
ATOM 7405 C CA . VAL B 1 133 ? 12.281 34.562 0.456 1 61.88 133 VAL B CA 1
ATOM 7406 C C . VAL B 1 133 ? 11.25 35.656 0.345 1 61.88 133 VAL B C 1
ATOM 7408 O O . VAL B 1 133 ? 11.055 36.438 1.287 1 61.88 133 VAL B O 1
ATOM 7411 N N . PRO B 1 134 ? 10.812 35.781 -0.845 1 67.12 134 PRO B N 1
ATOM 7412 C CA . PRO B 1 134 ? 9.766 36.781 -0.924 1 67.12 134 PRO B CA 1
ATOM 7413 C C . PRO B 1 134 ? 8.508 36.406 -0.152 1 67.12 134 PRO B C 1
ATOM 7415 O O . PRO B 1 134 ? 7.992 35.281 -0.32 1 67.12 134 PRO B O 1
ATOM 7418 N N . GLY B 1 135 ? 8.141 37.281 0.839 1 75.38 135 GLY B N 1
ATOM 7419 C CA . GLY B 1 135 ? 6.879 37.062 1.53 1 75.38 135 GLY B CA 1
ATOM 7420 C C . GLY B 1 135 ? 7.055 36.594 2.959 1 75.38 135 GLY B C 1
ATOM 7421 O O . GLY B 1 135 ? 8.18 36.375 3.414 1 75.38 135 GLY B O 1
ATOM 7422 N N . SER B 1 136 ? 5.965 36.406 3.598 1 83.44 136 SER B N 1
ATOM 7423 C CA . SER B 1 136 ? 5.945 35.969 4.988 1 83.44 136 SER B CA 1
ATOM 7424 C C . SER B 1 136 ? 6.188 34.438 5.098 1 83.44 136 SER B C 1
ATOM 7426 O O . SER B 1 136 ? 5.484 33.656 4.473 1 83.44 136 SER B O 1
ATOM 7428 N N . VAL B 1 137 ? 7.199 34.094 5.809 1 84.81 137 VAL B N 1
ATOM 7429 C CA . VAL B 1 137 ? 7.562 32.688 5.98 1 84.81 137 VAL B CA 1
ATOM 7430 C C . VAL B 1 137 ? 7.984 32.438 7.426 1 84.81 137 VAL B C 1
ATOM 7432 O O . VAL B 1 137 ? 8.625 33.281 8.047 1 84.81 137 VAL B O 1
ATOM 7435 N N . THR B 1 138 ? 7.512 31.328 7.926 1 87.69 138 THR B N 1
ATOM 7436 C CA . THR B 1 138 ? 7.922 30.875 9.25 1 87.69 138 THR B CA 1
ATOM 7437 C C . THR B 1 138 ? 8.586 29.5 9.18 1 87.69 138 THR B C 1
ATOM 7439 O O . THR B 1 138 ? 8.133 28.625 8.43 1 87.69 138 THR B O 1
ATOM 7442 N N . TYR B 1 139 ? 9.656 29.328 9.875 1 86 139 TYR B N 1
ATOM 7443 C CA . TYR B 1 139 ? 10.289 28.016 10.031 1 86 139 TYR B CA 1
ATOM 7444 C C . TYR B 1 139 ? 10.391 27.625 11.5 1 86 139 TYR B C 1
ATOM 7446 O O . TYR B 1 139 ? 10.977 28.359 12.305 1 86 139 TYR B O 1
ATOM 7454 N N . LEU B 1 140 ? 9.805 26.578 11.812 1 91.44 140 LEU B N 1
ATOM 7455 C CA . LEU B 1 140 ? 9.891 25.984 13.141 1 91.44 140 LEU B CA 1
ATOM 7456 C C . LEU B 1 140 ? 10.82 24.781 13.141 1 91.44 140 LEU B C 1
ATOM 7458 O O . LEU B 1 140 ? 10.477 23.719 12.609 1 91.44 140 LEU B O 1
ATOM 7462 N N . ASP B 1 141 ? 11.922 24.875 13.805 1 85.5 141 ASP B N 1
ATOM 7463 C CA . ASP B 1 141 ? 12.938 23.828 13.719 1 85.5 141 ASP B CA 1
ATOM 7464 C C . ASP B 1 141 ? 12.742 22.781 14.812 1 85.5 141 ASP B C 1
ATOM 7466 O O . ASP B 1 141 ? 11.781 22.844 15.578 1 85.5 141 ASP B O 1
ATOM 7470 N N . ALA B 1 142 ? 13.656 21.875 14.844 1 87.31 142 ALA B N 1
ATOM 7471 C CA . ALA B 1 142 ? 13.562 20.75 15.766 1 87.31 142 ALA B CA 1
ATOM 7472 C C . ALA B 1 142 ? 13.68 21.219 17.219 1 87.31 142 ALA B C 1
ATOM 7474 O O . ALA B 1 142 ? 13.047 20.641 18.109 1 87.31 142 ALA B O 1
ATOM 7475 N N . LYS B 1 143 ? 14.516 22.125 17.453 1 83.38 143 LYS B N 1
ATOM 7476 C CA . LYS B 1 143 ? 14.688 22.656 18.797 1 83.38 143 LYS B CA 1
ATOM 7477 C C . LYS B 1 143 ? 13.383 23.25 19.328 1 83.38 143 LYS B C 1
ATOM 7479 O O . LYS B 1 143 ? 13.031 23.047 20.5 1 83.38 143 LYS B O 1
ATOM 7484 N N . GLU B 1 144 ? 12.773 24.047 18.453 1 89.31 144 GLU B N 1
ATOM 7485 C CA . GLU B 1 144 ? 11.477 24.609 18.828 1 89.31 144 GLU B CA 1
ATOM 7486 C C . GLU B 1 144 ? 10.469 23.5 19.125 1 89.31 144 GLU B C 1
ATOM 7488 O O . GLU B 1 144 ? 9.711 23.578 20.094 1 89.31 144 GLU B O 1
ATOM 7493 N N . ILE B 1 145 ? 10.414 22.516 18.344 1 93 145 ILE B N 1
ATOM 7494 C CA . ILE B 1 145 ? 9.469 21.406 18.516 1 93 145 ILE B CA 1
ATOM 7495 C C . ILE B 1 145 ? 9.758 20.703 19.844 1 93 145 ILE B C 1
ATOM 7497 O O . ILE B 1 145 ? 8.836 20.391 20.594 1 93 145 ILE B O 1
ATOM 7501 N N . GLN B 1 146 ? 11.016 20.516 20.109 1 90.75 146 GLN B N 1
ATOM 7502 C CA . GLN B 1 146 ? 11.391 19.859 21.359 1 90.75 146 GLN B CA 1
ATOM 7503 C C . GLN B 1 146 ? 11.016 20.719 22.562 1 90.75 146 GLN B C 1
ATOM 7505 O O . GLN B 1 146 ? 10.594 20.203 23.594 1 90.75 146 GLN B O 1
ATOM 7510 N N . ALA B 1 147 ? 11.219 22 22.422 1 90.56 147 ALA B N 1
ATOM 7511 C CA . ALA B 1 147 ? 10.906 22.906 23.516 1 90.56 147 ALA B CA 1
ATOM 7512 C C . ALA B 1 147 ? 9.406 22.922 23.812 1 90.56 147 ALA B C 1
ATOM 7514 O O . ALA B 1 147 ? 8.992 23.062 24.969 1 90.56 147 ALA B O 1
ATOM 7515 N N . VAL B 1 148 ? 8.656 22.766 22.797 1 92.81 148 VAL B N 1
ATOM 7516 C CA . VAL B 1 148 ? 7.203 22.719 22.938 1 92.81 148 VAL B CA 1
ATOM 7517 C C . VAL B 1 148 ? 6.785 21.391 23.547 1 92.81 148 VAL B C 1
ATOM 7519 O O . VAL B 1 148 ? 5.809 21.312 24.297 1 92.81 148 VAL B O 1
ATOM 7522 N N . ASN B 1 149 ? 7.555 20.344 23.266 1 93.56 149 ASN B N 1
ATOM 7523 C CA . ASN B 1 149 ? 7.184 18.984 23.641 1 93.56 149 ASN B CA 1
ATOM 7524 C C . ASN B 1 149 ? 5.703 18.703 23.375 1 93.56 149 ASN B C 1
ATOM 7526 O O . ASN B 1 149 ? 4.953 18.406 24.312 1 93.56 149 ASN B O 1
ATOM 7530 N N . PRO B 1 150 ? 5.344 18.703 22.203 1 93.25 150 PRO B N 1
ATOM 7531 C CA . PRO B 1 150 ? 3.918 18.766 21.859 1 93.25 150 PRO B CA 1
ATOM 7532 C C . PRO B 1 150 ? 3.199 17.438 22.125 1 93.25 150 PRO B C 1
ATOM 7534 O O . PRO B 1 150 ? 3.748 16.375 21.844 1 93.25 150 PRO B O 1
ATOM 7537 N N . LEU B 1 151 ? 2.02 17.562 22.703 1 92.5 151 LEU B N 1
ATOM 7538 C CA . LEU B 1 151 ? 1.046 16.469 22.672 1 92.5 151 LEU B CA 1
ATOM 7539 C C . LEU B 1 151 ? 0.444 16.328 21.281 1 92.5 151 LEU B C 1
ATOM 7541 O O . LEU B 1 151 ? 0.211 15.203 20.812 1 92.5 151 LEU B O 1
ATOM 7545 N N . SER B 1 152 ? 0.226 17.469 20.688 1 92.69 152 SER B N 1
ATOM 7546 C CA . SER B 1 152 ? -0.33 17.578 19.344 1 92.69 152 SER B CA 1
ATOM 7547 C C . SER B 1 152 ? 0.502 18.531 18.484 1 92.69 152 SER B C 1
ATOM 7549 O O . SER B 1 152 ? 1.063 19.5 19 1 92.69 152 SER B O 1
ATOM 7551 N N . GLY B 1 153 ? 0.48 18.297 17.203 1 95.56 153 GLY B N 1
ATOM 7552 C CA . GLY B 1 153 ? 1.145 19.203 16.297 1 95.56 153 GLY B CA 1
ATOM 7553 C C . GLY B 1 153 ? 0.542 20.594 16.281 1 95.56 153 GLY B C 1
ATOM 7554 O O . GLY B 1 153 ? 1.206 21.562 15.914 1 95.56 153 GLY B O 1
ATOM 7555 N N . ASN B 1 154 ? -0.655 20.719 16.703 1 96.75 154 ASN B N 1
ATOM 7556 C CA . ASN B 1 154 ? -1.327 22.016 16.766 1 96.75 154 ASN B CA 1
ATOM 7557 C C . ASN B 1 154 ? -0.543 23.016 17.609 1 96.75 154 ASN B C 1
ATOM 7559 O O . ASN B 1 154 ? -0.502 24.203 17.281 1 96.75 154 ASN B O 1
ATOM 7563 N N . GLU B 1 155 ? 0.058 22.516 18.625 1 96.75 155 GLU B N 1
ATOM 7564 C CA . GLU B 1 155 ? 0.819 23.359 19.531 1 96.75 155 GLU B CA 1
ATOM 7565 C C . GLU B 1 155 ? 2.012 24 18.828 1 96.75 155 GLU B C 1
ATOM 7567 O O . GLU B 1 155 ? 2.359 25.156 19.094 1 96.75 155 GLU B O 1
ATOM 7572 N N . VAL B 1 156 ? 2.547 23.234 17.969 1 97.12 156 VAL B N 1
ATOM 7573 C CA . VAL B 1 156 ? 3.701 23.719 17.219 1 97.12 156 VAL B CA 1
ATOM 7574 C C . VAL B 1 156 ? 3.25 24.719 16.172 1 97.12 156 VAL B C 1
ATOM 7576 O O . VAL B 1 156 ? 3.859 25.781 16.016 1 97.12 156 VAL B O 1
ATOM 7579 N N . LEU B 1 157 ? 2.221 24.453 15.508 1 97.5 157 LEU B N 1
ATOM 7580 C CA . LEU B 1 157 ? 1.742 25.281 14.414 1 97.5 157 LEU B CA 1
ATOM 7581 C C . LEU B 1 157 ? 1.277 26.641 14.938 1 97.5 157 LEU B C 1
ATOM 7583 O O . LEU B 1 157 ? 1.409 27.656 14.25 1 97.5 157 LEU B O 1
ATOM 7587 N N . ARG B 1 158 ? 0.83 26.719 16.125 1 96.56 158 ARG B N 1
ATOM 7588 C CA . ARG B 1 158 ? 0.35 27.969 16.734 1 96.56 158 ARG B CA 1
ATOM 7589 C C . ARG B 1 158 ? 1.496 28.953 16.938 1 96.56 158 ARG B C 1
ATOM 7591 O O . ARG B 1 158 ? 1.266 30.141 17.156 1 96.56 158 ARG B O 1
ATOM 7598 N N . ARG B 1 159 ? 2.688 28.406 16.859 1 96.12 159 ARG B N 1
ATOM 7599 C CA . ARG B 1 159 ? 3.854 29.266 17.062 1 96.12 159 ARG B CA 1
ATOM 7600 C C . ARG B 1 159 ? 4.117 30.141 15.852 1 96.12 159 ARG B C 1
ATOM 7602 O O . ARG B 1 159 ? 5.102 30.891 15.82 1 96.12 159 ARG B O 1
ATOM 7609 N N . SER B 1 160 ? 3.268 30.188 14.93 1 95.06 160 SER B N 1
ATOM 7610 C CA . SER B 1 160 ? 3.387 31.031 13.758 1 95.06 160 SER B CA 1
ATOM 7611 C C . SER B 1 160 ? 2.266 32.062 13.711 1 95.06 160 SER B C 1
ATOM 7613 O O . SER B 1 160 ? 1.086 31.719 13.789 1 95.06 160 SER B O 1
ATOM 7615 N N . PRO B 1 161 ? 2.633 33.344 13.555 1 94.94 161 PRO B N 1
ATOM 7616 C CA . PRO B 1 161 ? 1.557 34.312 13.383 1 94.94 161 PRO B CA 1
ATOM 7617 C C . PRO B 1 161 ? 0.714 34.062 12.133 1 94.94 161 PRO B C 1
ATOM 7619 O O . PRO B 1 161 ? 1.23 33.562 11.133 1 94.94 161 PRO B O 1
ATOM 7622 N N . GLY B 1 162 ? -0.481 34.375 12.203 1 95.5 162 GLY B N 1
ATOM 7623 C CA . GLY B 1 162 ? -1.385 34.25 11.07 1 95.5 162 GLY B CA 1
ATOM 7624 C C . GLY B 1 162 ? -1.989 32.844 10.961 1 95.5 162 GLY B C 1
ATOM 7625 O O . GLY B 1 162 ? -2.875 32.625 10.141 1 95.5 162 GLY B O 1
ATOM 7626 N N . VAL B 1 163 ? -1.529 31.906 11.742 1 96.81 163 VAL B N 1
ATOM 7627 C CA . VAL B 1 163 ? -2 30.531 11.68 1 96.81 163 VAL B CA 1
ATOM 7628 C C . VAL B 1 163 ? -2.918 30.234 12.867 1 96.81 163 VAL B C 1
ATOM 7630 O O . VAL B 1 163 ? -2.496 30.328 14.016 1 96.81 163 VAL B O 1
ATOM 7633 N N . HIS B 1 164 ? -4.113 29.969 12.539 1 97.06 164 HIS B N 1
ATOM 7634 C CA . HIS B 1 164 ? -5.102 29.594 13.539 1 97.06 164 HIS B CA 1
ATOM 7635 C C . HIS B 1 164 ? -5.418 28.094 13.445 1 97.06 164 HIS B C 1
ATOM 7637 O O . HIS B 1 164 ? -5.836 27.609 12.398 1 97.06 164 HIS B O 1
ATOM 7643 N N . VAL B 1 165 ? -5.234 27.359 14.539 1 97.06 165 VAL B N 1
ATOM 7644 C CA . VAL B 1 165 ? -5.477 25.922 14.562 1 97.06 165 VAL B CA 1
ATOM 7645 C C . VAL B 1 165 ? -6.578 25.609 15.57 1 97.06 165 VAL B C 1
ATOM 7647 O O . VAL B 1 165 ? -6.512 26.016 16.719 1 97.06 165 VAL B O 1
ATOM 7650 N N . VAL B 1 166 ? -7.547 24.875 15.133 1 96.12 166 VAL B N 1
ATOM 7651 C CA . VAL B 1 166 ? -8.688 24.531 15.977 1 96.12 166 VAL B CA 1
ATOM 7652 C C . VAL B 1 166 ? -8.578 23.062 16.406 1 96.12 166 VAL B C 1
ATOM 7654 O O . VAL B 1 166 ? -8.422 22.172 15.57 1 96.12 166 VAL B O 1
ATOM 7657 N N . ASP B 1 167 ? -8.695 22.859 17.672 1 93.62 167 ASP B N 1
ATOM 7658 C CA . ASP B 1 167 ? -8.641 21.5 18.188 1 93.62 167 ASP B CA 1
ATOM 7659 C C . ASP B 1 167 ? -9.992 20.812 18.062 1 93.62 167 ASP B C 1
ATOM 7661 O O . ASP B 1 167 ? -11.039 21.438 18.25 1 93.62 167 ASP B O 1
ATOM 7665 N N . GLU B 1 168 ? -9.922 19.594 17.75 1 91.12 168 GLU B N 1
ATOM 7666 C CA . GLU B 1 168 ? -11.141 18.781 17.672 1 91.12 168 GLU B CA 1
ATOM 7667 C C . GLU B 1 168 ? -11.086 17.609 18.656 1 91.12 168 GLU B C 1
ATOM 7669 O O . GLU B 1 168 ? -11.906 17.531 19.578 1 91.12 168 GLU B O 1
ATOM 7674 N N . GLU B 1 169 ? -10.062 16.75 18.578 1 87.44 169 GLU B N 1
ATOM 7675 C CA . GLU B 1 169 ? -9.961 15.578 19.438 1 87.44 169 GLU B CA 1
ATOM 7676 C C . GLU B 1 169 ? -8.852 15.734 20.453 1 87.44 169 GLU B C 1
ATOM 7678 O O . GLU B 1 169 ? -8.68 14.891 21.344 1 87.44 169 GLU B O 1
ATOM 7683 N N . GLY B 1 170 ? -8.102 16.75 20.359 1 86.75 170 GLY B N 1
ATOM 7684 C CA . GLY B 1 170 ? -7.074 17.031 21.359 1 86.75 170 GLY B CA 1
ATOM 7685 C C . GLY B 1 170 ? -5.691 16.578 20.922 1 86.75 170 GLY B C 1
ATOM 7686 O O . GLY B 1 170 ? -4.688 16.969 21.516 1 86.75 170 GLY B O 1
ATOM 7687 N N . LEU B 1 171 ? -5.562 15.844 19.906 1 90.19 171 LEU B N 1
ATOM 7688 C CA . LEU B 1 171 ? -4.277 15.266 19.516 1 90.19 171 LEU B CA 1
ATOM 7689 C C . LEU B 1 171 ? -3.854 15.758 18.141 1 90.19 171 LEU B C 1
ATOM 7691 O O . LEU B 1 171 ? -2.732 15.492 17.703 1 90.19 171 LEU B O 1
ATOM 7695 N N . GLY B 1 172 ? -4.688 16.484 17.516 1 92.38 172 GLY B N 1
ATOM 7696 C CA . GLY B 1 172 ? -4.352 17 16.203 1 92.38 172 GLY B CA 1
ATOM 7697 C C . GLY B 1 172 ? -4.25 15.93 15.133 1 92.38 172 GLY B C 1
ATOM 7698 O O . GLY B 1 172 ? -3.494 16.078 14.172 1 92.38 172 GLY B O 1
ATOM 7699 N N . MET B 1 173 ? -4.938 14.812 15.281 1 93.25 173 MET B N 1
ATOM 7700 C CA . MET B 1 173 ? -4.926 13.742 14.289 1 93.25 173 MET B CA 1
ATOM 7701 C C . MET B 1 173 ? -5.668 14.172 13.023 1 93.25 173 MET B C 1
ATOM 7703 O O . MET B 1 173 ? -5.355 13.703 11.93 1 93.25 173 MET B O 1
ATOM 7707 N N . ARG B 1 174 ? -6.613 15.008 13.188 1 94.06 174 ARG B N 1
ATOM 7708 C CA . ARG B 1 174 ? -7.27 15.773 12.133 1 94.06 174 ARG B CA 1
ATOM 7709 C C . ARG B 1 174 ? -6.996 17.266 12.281 1 94.06 174 ARG B C 1
ATOM 7711 O O . ARG B 1 174 ? -7.68 17.953 13.039 1 94.06 174 ARG B O 1
ATOM 7718 N N . VAL B 1 175 ? -6.125 17.719 11.539 1 95.19 175 VAL B N 1
ATOM 7719 C CA . VAL B 1 175 ? -5.691 19.094 11.742 1 95.19 175 VAL B CA 1
ATOM 7720 C C . VAL B 1 175 ? -6.652 20.062 11.047 1 95.19 175 VAL B C 1
ATOM 7722 O O . VAL B 1 175 ? -7.098 19.797 9.93 1 95.19 175 VAL B O 1
ATOM 7725 N N . ASN B 1 176 ? -7.055 21.047 11.734 1 96.12 176 ASN B N 1
ATOM 7726 C CA . ASN B 1 176 ? -7.898 22.141 11.25 1 96.12 176 ASN B CA 1
ATOM 7727 C C . ASN B 1 176 ? -7.16 23.469 11.281 1 96.12 176 ASN B C 1
ATOM 7729 O O . ASN B 1 176 ? -7.129 24.141 12.312 1 96.12 176 ASN B O 1
ATOM 7733 N N . ILE B 1 177 ? -6.648 23.812 10.125 1 96.69 177 ILE B N 1
ATOM 7734 C CA . ILE B 1 177 ? -5.801 25 10.062 1 96.69 177 ILE B CA 1
ATOM 7735 C C . ILE B 1 177 ? -6.461 26.062 9.18 1 96.69 177 ILE B C 1
ATOM 7737 O O . ILE B 1 177 ? -6.918 25.75 8.07 1 96.69 177 ILE B O 1
ATOM 7741 N N . GLY B 1 178 ? -6.574 27.234 9.711 1 95.06 178 GLY B N 1
ATOM 7742 C CA . GLY B 1 178 ? -6.91 28.422 8.945 1 95.06 178 GLY B CA 1
ATOM 7743 C C . GLY B 1 178 ? -5.816 29.469 8.961 1 95.06 178 GLY B C 1
ATOM 7744 O O . GLY B 1 178 ? -5.273 29.797 10.016 1 95.06 178 GLY B O 1
ATOM 7745 N N . ILE B 1 179 ? -5.488 29.922 7.824 1 95.62 179 ILE B N 1
ATOM 7746 C CA . ILE B 1 179 ? -4.492 30.969 7.723 1 95.62 179 ILE B CA 1
ATOM 7747 C C . ILE B 1 179 ? -5.168 32.281 7.32 1 95.62 179 ILE B C 1
ATOM 7749 O O . ILE B 1 179 ? -5.965 32.312 6.379 1 95.62 179 ILE B O 1
ATOM 7753 N N . ARG B 1 180 ? -4.898 33.312 8.062 1 95.75 180 ARG B N 1
ATOM 7754 C CA . ARG B 1 180 ? -5.328 34.688 7.758 1 95.75 180 ARG B CA 1
ATOM 7755 C C . ARG B 1 180 ? -6.844 34.75 7.594 1 95.75 180 ARG B C 1
ATOM 7757 O O . ARG B 1 180 ? -7.344 35.344 6.637 1 95.75 180 ARG B O 1
ATOM 7764 N N . GLY B 1 181 ? -7.539 34.062 8.438 1 94.44 181 GLY B N 1
ATOM 7765 C CA . GLY B 1 181 ? -8.984 34.188 8.547 1 94.44 181 GLY B CA 1
ATOM 7766 C C . GLY B 1 181 ? -9.742 33.156 7.75 1 94.44 181 GLY B C 1
ATOM 7767 O O . GLY B 1 181 ? -10.969 33.094 7.812 1 94.44 181 GLY B O 1
ATOM 7768 N N . LEU B 1 182 ? -9.07 32.344 7.066 1 93.19 182 LEU B N 1
ATOM 7769 C CA . LEU B 1 182 ? -9.719 31.281 6.301 1 93.19 182 LEU B CA 1
ATOM 7770 C C . LEU B 1 182 ? -10.289 30.219 7.227 1 93.19 182 LEU B C 1
ATOM 7772 O O . LEU B 1 182 ? -9.766 30 8.328 1 93.19 182 LEU B O 1
ATOM 7776 N N . ASP B 1 183 ? -11.328 29.562 6.777 1 91.56 183 ASP B N 1
ATOM 7777 C CA . ASP B 1 183 ? -11.977 28.531 7.578 1 91.56 183 ASP B CA 1
ATOM 7778 C C . ASP B 1 183 ? -11.031 27.359 7.824 1 91.56 183 ASP B C 1
ATOM 7780 O O . ASP B 1 183 ? -10.484 26.781 6.883 1 91.56 183 ASP B O 1
ATOM 7784 N N . PRO B 1 184 ? -10.883 26.953 9.031 1 94.31 184 PRO B N 1
ATOM 7785 C CA . PRO B 1 184 ? -9.891 25.922 9.367 1 94.31 184 PRO B CA 1
ATOM 7786 C C . PRO B 1 184 ? -10.391 24.516 9.109 1 94.31 184 PRO B C 1
ATOM 7788 O O . PRO B 1 184 ? -9.633 23.547 9.242 1 94.31 184 PRO B O 1
ATOM 7791 N N . ASP B 1 185 ? -11.594 24.266 8.672 1 91.94 185 ASP B N 1
ATOM 7792 C CA . ASP B 1 185 ? -12.203 22.938 8.594 1 91.94 185 ASP B CA 1
ATOM 7793 C C . ASP B 1 185 ? -11.367 22 7.727 1 91.94 185 ASP B C 1
ATOM 7795 O O . ASP B 1 185 ? -11.258 22.203 6.516 1 91.94 185 ASP B O 1
ATOM 7799 N N . ARG B 1 186 ? -10.805 20.969 8.359 1 93.44 186 ARG B N 1
ATOM 7800 C CA . ARG B 1 186 ? -10.016 19.906 7.738 1 93.44 186 ARG B CA 1
ATOM 7801 C C . ARG B 1 186 ? -8.867 20.484 6.918 1 93.44 186 ARG B C 1
ATOM 7803 O O . ARG B 1 186 ? -8.328 19.812 6.039 1 93.44 186 ARG B O 1
ATOM 7810 N N . SER B 1 187 ? -8.562 21.75 7.109 1 94.06 187 SER B N 1
ATOM 7811 C CA . SER B 1 187 ? -7.438 22.422 6.469 1 94.06 187 SER B CA 1
ATOM 7812 C C . SER B 1 187 ? -7.574 22.406 4.949 1 94.06 187 SER B C 1
ATOM 7814 O O . SER B 1 187 ? -6.582 22.266 4.23 1 94.06 187 SER B O 1
ATOM 7816 N N . ARG B 1 188 ? -8.672 22.5 4.426 1 89.88 188 ARG B N 1
ATOM 7817 C CA . ARG B 1 188 ? -8.93 22.328 3 1 89.88 188 ARG B CA 1
ATOM 7818 C C . ARG B 1 188 ? -8.32 23.484 2.199 1 89.88 188 ARG B C 1
ATOM 7820 O O . ARG B 1 188 ? -8.039 23.328 1.009 1 89.88 188 ARG B O 1
ATOM 7827 N N . SER B 1 189 ? -8.086 24.609 2.885 1 90.06 189 SER B N 1
ATOM 7828 C CA . SER B 1 189 ? -7.625 25.797 2.17 1 90.06 189 SER B CA 1
ATOM 7829 C C . SER B 1 189 ? -6.105 25.906 2.217 1 90.06 189 SER B C 1
ATOM 7831 O O . SER B 1 189 ? -5.535 26.875 1.687 1 90.06 189 SER B O 1
ATOM 7833 N N . VAL B 1 190 ? -5.492 25 2.85 1 93.69 190 VAL B N 1
ATOM 7834 C CA . VAL B 1 190 ? -4.047 25.031 3.029 1 93.69 190 VAL B CA 1
ATOM 7835 C C . VAL B 1 190 ? -3.41 23.828 2.328 1 93.69 190 VAL B C 1
ATOM 7837 O O . VAL B 1 190 ? -3.932 22.719 2.396 1 93.69 190 VAL B O 1
ATOM 7840 N N . LEU B 1 191 ? -2.367 24.094 1.527 1 95.12 191 LEU B N 1
ATOM 7841 C CA . LEU B 1 191 ? -1.596 22.984 0.986 1 95.12 191 LEU B CA 1
ATOM 7842 C C . LEU B 1 191 ? -0.656 22.406 2.041 1 95.12 191 LEU B C 1
ATOM 7844 O O . LEU B 1 191 ? 0.231 23.109 2.535 1 95.12 191 LEU B O 1
ATOM 7848 N N . VAL B 1 192 ? -0.878 21.203 2.41 1 96.19 192 VAL B N 1
ATOM 7849 C CA . VAL B 1 192 ? -0.032 20.562 3.404 1 96.19 192 VAL B CA 1
ATOM 7850 C C . VAL B 1 192 ? 0.884 19.547 2.721 1 96.19 192 VAL B C 1
ATOM 7852 O O . VAL B 1 192 ? 0.415 18.672 1.989 1 96.19 192 VAL B O 1
ATOM 7855 N N . LEU B 1 193 ? 2.158 19.703 2.994 1 95.94 193 LEU B N 1
ATOM 7856 C CA . LEU B 1 193 ? 3.18 18.859 2.389 1 95.94 193 LEU B CA 1
ATOM 7857 C C . LEU B 1 193 ? 4.031 18.172 3.459 1 95.94 193 LEU B C 1
ATOM 7859 O O . LEU B 1 193 ? 4.086 18.641 4.602 1 95.94 193 LEU B O 1
ATOM 7863 N N . GLU B 1 194 ? 4.594 17.172 3.152 1 95.94 194 GLU B N 1
ATOM 7864 C CA . GLU B 1 194 ? 5.715 16.562 3.861 1 95.94 194 GLU B CA 1
ATOM 7865 C C . GLU B 1 194 ? 6.914 16.375 2.936 1 95.94 194 GLU B C 1
ATOM 7867 O O . GLU B 1 194 ? 6.844 15.594 1.981 1 95.94 194 GLU B O 1
ATOM 7872 N N . ASP B 1 195 ? 7.93 17.062 3.172 1 92.75 195 ASP B N 1
ATOM 7873 C CA . ASP B 1 195 ? 9.117 17.062 2.322 1 92.75 195 ASP B CA 1
ATOM 7874 C C . ASP B 1 195 ? 8.758 17.406 0.878 1 92.75 195 ASP B C 1
ATOM 7876 O O . ASP B 1 195 ? 9.234 16.75 -0.055 1 92.75 195 ASP B O 1
ATOM 7880 N N . GLY B 1 196 ? 7.859 18.25 0.7 1 92.31 196 GLY B N 1
ATOM 7881 C CA . GLY B 1 196 ? 7.508 18.75 -0.619 1 92.31 196 GLY B CA 1
ATOM 7882 C C . GLY B 1 196 ? 6.438 17.938 -1.306 1 92.31 196 GLY B C 1
ATOM 7883 O O . GLY B 1 196 ? 6.004 18.266 -2.412 1 92.31 196 GLY B O 1
ATOM 7884 N N . ILE B 1 197 ? 5.949 16.891 -0.679 1 95.62 197 ILE B N 1
ATOM 7885 C CA . ILE B 1 197 ? 4.945 16.016 -1.267 1 95.62 197 ILE B CA 1
ATOM 7886 C C . ILE B 1 197 ? 3.596 16.234 -0.592 1 95.62 197 ILE B C 1
ATOM 7888 O O . ILE B 1 197 ? 3.502 16.25 0.638 1 95.62 197 ILE B O 1
ATOM 7892 N N . PRO B 1 198 ? 2.504 16.422 -1.368 1 95.81 198 PRO B N 1
ATOM 7893 C CA . PRO B 1 198 ? 1.192 16.609 -0.744 1 95.81 198 PRO B CA 1
ATOM 7894 C C . PRO B 1 198 ? 0.782 15.414 0.125 1 95.81 198 PRO B C 1
ATOM 7896 O O . PRO B 1 198 ? 1.048 14.266 -0.231 1 95.81 198 PRO B O 1
ATOM 7899 N N . VAL B 1 199 ? 0.043 15.688 1.206 1 95.44 199 VAL B N 1
ATOM 7900 C CA . VAL B 1 199 ? -0.286 14.594 2.105 1 95.44 199 VAL B CA 1
ATOM 7901 C C . VAL B 1 199 ? -1.802 14.414 2.178 1 95.44 199 VAL B C 1
ATOM 7903 O O . VAL B 1 199 ? -2.295 13.453 2.762 1 95.44 199 VAL B O 1
ATOM 7906 N N . ALA B 1 200 ? -2.561 15.344 1.59 1 95.56 200 ALA B N 1
ATOM 7907 C CA . ALA B 1 200 ? -4.02 15.25 1.618 1 95.56 200 ALA B CA 1
ATOM 7908 C C . ALA B 1 200 ? -4.496 13.93 1.014 1 95.56 200 ALA B C 1
ATOM 7910 O O . ALA B 1 200 ? -3.744 13.258 0.303 1 95.56 200 ALA B O 1
ATOM 7911 N N . LEU B 1 201 ? -5.781 13.508 1.306 1 95.5 201 LEU B N 1
ATOM 7912 C CA . LEU B 1 201 ? -6.359 12.281 0.761 1 95.5 201 LEU B CA 1
ATOM 7913 C C . LEU B 1 201 ? -6.289 12.281 -0.763 1 95.5 201 LEU B C 1
ATOM 7915 O O . LEU B 1 201 ? -5.742 11.352 -1.362 1 95.5 201 LEU B O 1
ATOM 7919 N N . ALA B 1 202 ? -6.832 13.234 -1.322 1 96.88 202 ALA B N 1
ATOM 7920 C CA . ALA B 1 202 ? -6.719 13.594 -2.732 1 96.88 202 ALA B CA 1
ATOM 7921 C C . ALA B 1 202 ? -6.453 15.086 -2.898 1 96.88 202 ALA B C 1
ATOM 7923 O O . ALA B 1 202 ? -7.363 15.906 -2.746 1 96.88 202 ALA B O 1
ATOM 7924 N N . PRO B 1 203 ? -5.23 15.391 -3.246 1 96.38 203 PRO B N 1
ATOM 7925 C CA . PRO B 1 203 ? -4.812 16.797 -3.195 1 96.38 203 PRO B CA 1
ATOM 7926 C C . PRO B 1 203 ? -5.73 17.719 -3.996 1 96.38 203 PRO B C 1
ATOM 7928 O O . PRO B 1 203 ? -5.887 18.891 -3.652 1 96.38 203 PRO B O 1
ATOM 7931 N N . TYR B 1 204 ? -6.332 17.281 -5.094 1 96 204 TYR B N 1
ATOM 7932 C CA . TYR B 1 204 ? -7.211 18.109 -5.914 1 96 204 TYR B CA 1
ATOM 7933 C C . TYR B 1 204 ? -8.672 17.859 -5.57 1 96 204 TYR B C 1
ATOM 7935 O O . TYR B 1 204 ? -9.391 18.781 -5.164 1 96 204 TYR B O 1
ATOM 7943 N N . GLY B 1 205 ? -9.086 16.625 -5.613 1 94.12 205 GLY B N 1
ATOM 7944 C CA . GLY B 1 205 ? -10.492 16.281 -5.555 1 94.12 205 GLY B CA 1
ATOM 7945 C C . GLY B 1 205 ? -11.047 16.25 -4.141 1 94.12 205 GLY B C 1
ATOM 7946 O O . GLY B 1 205 ? -12.25 16.391 -3.938 1 94.12 205 GLY B O 1
ATOM 7947 N N . GLU B 1 206 ? -10.266 16.016 -3.158 1 93.69 206 GLU B N 1
ATOM 7948 C CA . GLU B 1 206 ? -10.625 15.953 -1.745 1 93.69 206 GLU B CA 1
ATOM 7949 C C . GLU B 1 206 ? -9.445 16.344 -0.858 1 93.69 206 GLU B C 1
ATOM 7951 O O . GLU B 1 206 ? -8.891 15.492 -0.15 1 93.69 206 GLU B O 1
ATOM 7956 N N . PRO B 1 207 ? -9.203 17.594 -0.73 1 93 207 PRO B N 1
ATOM 7957 C CA . PRO B 1 207 ? -7.988 18.062 -0.059 1 93 207 PRO B CA 1
ATOM 7958 C C . PRO B 1 207 ? -8.109 18.047 1.464 1 93 207 PRO B C 1
ATOM 7960 O O . PRO B 1 207 ? -7.23 18.547 2.164 1 93 207 PRO B O 1
ATOM 7963 N N . GLU B 1 208 ? -9.125 17.422 2.035 1 92.06 208 GLU B N 1
ATOM 7964 C CA . GLU B 1 208 ? -9.352 17.375 3.477 1 92.06 208 GLU B CA 1
ATOM 7965 C C . GLU B 1 208 ? -8.266 16.562 4.184 1 92.06 208 GLU B C 1
ATOM 7967 O O . GLU B 1 208 ? -7.828 15.539 3.676 1 92.06 208 GLU B O 1
ATOM 7972 N N . MET B 1 209 ? -7.914 17.062 5.328 1 93.25 209 MET B N 1
ATOM 7973 C CA . MET B 1 209 ? -6.879 16.406 6.125 1 93.25 209 MET B CA 1
ATOM 7974 C C . MET B 1 209 ? -7.496 15.422 7.113 1 93.25 209 MET B C 1
ATOM 7976 O O . MET B 1 209 ? -7.809 15.789 8.25 1 93.25 209 MET B O 1
ATOM 7980 N N . TYR B 1 210 ? -7.559 14.211 6.711 1 93.81 210 TYR B N 1
ATOM 7981 C CA . TYR B 1 210 ? -7.949 13.148 7.637 1 93.81 210 TYR B CA 1
ATOM 7982 C C . TYR B 1 210 ? -6.738 12.336 8.078 1 93.81 210 TYR B C 1
ATOM 7984 O O . TYR B 1 210 ? -6.855 11.438 8.914 1 93.81 210 TYR B O 1
ATOM 7992 N N . TYR B 1 211 ? -5.734 12.617 7.5 1 95.12 211 TYR B N 1
ATOM 7993 C CA . TYR B 1 211 ? -4.402 12.203 7.926 1 95.12 211 TYR B CA 1
ATOM 7994 C C . TYR B 1 211 ? -3.502 13.406 8.164 1 95.12 211 TYR B C 1
ATOM 7996 O O . TYR B 1 211 ? -3.443 14.32 7.332 1 95.12 211 TYR B O 1
ATOM 8004 N N . THR B 1 212 ? -2.777 13.383 9.258 1 96.25 212 THR B N 1
ATOM 8005 C CA . THR B 1 212 ? -1.812 14.422 9.578 1 96.25 212 THR B CA 1
ATOM 8006 C C . THR B 1 212 ? -0.443 13.82 9.875 1 96.25 212 THR B C 1
ATOM 8008 O O . THR B 1 212 ? -0.323 12.93 10.719 1 96.25 212 THR B O 1
ATOM 8011 N N . PRO B 1 213 ? 0.577 14.375 9.211 1 96.25 213 PRO B N 1
ATOM 8012 C CA . PRO B 1 213 ? 1.91 13.914 9.602 1 96.25 213 PRO B CA 1
ATOM 8013 C C . PRO B 1 213 ? 2.182 14.102 11.094 1 96.25 213 PRO B C 1
ATOM 8015 O O . PRO B 1 213 ? 1.832 15.141 11.664 1 96.25 213 PRO B O 1
ATOM 8018 N N . VAL B 1 214 ? 2.816 13.148 11.664 1 96.06 214 VAL B N 1
ATOM 8019 C CA . VAL B 1 214 ? 3.02 13.18 13.109 1 96.06 214 VAL B CA 1
ATOM 8020 C C . VAL B 1 214 ? 4.152 14.141 13.453 1 96.06 214 VAL B C 1
ATOM 8022 O O . VAL B 1 214 ? 5.289 13.953 13.016 1 96.06 214 VAL B O 1
ATOM 8025 N N . MET B 1 215 ? 3.867 15.023 14.203 1 96.19 215 MET B N 1
ATOM 8026 C CA . MET B 1 215 ? 4.812 16.078 14.539 1 96.19 215 MET B CA 1
ATOM 8027 C C . MET B 1 215 ? 5.992 15.531 15.336 1 96.19 215 MET B C 1
ATOM 8029 O O . MET B 1 215 ? 7.109 16.047 15.227 1 96.19 215 MET B O 1
ATOM 8033 N N . ASP B 1 216 ? 5.836 14.453 16.047 1 94.94 216 ASP B N 1
ATOM 8034 C CA . ASP B 1 216 ? 6.82 13.875 16.953 1 94.94 216 ASP B CA 1
ATOM 8035 C C . ASP B 1 216 ? 8.133 13.578 16.219 1 94.94 216 ASP B C 1
ATOM 8037 O O . ASP B 1 216 ? 9.211 13.711 16.812 1 94.94 216 ASP B O 1
ATOM 8041 N N . ARG B 1 217 ? 8.016 13.305 15.008 1 94.25 217 ARG B N 1
ATOM 8042 C CA . ARG B 1 217 ? 9.219 12.828 14.32 1 94.25 217 ARG B CA 1
ATOM 8043 C C . ARG B 1 217 ? 9.742 13.883 13.352 1 94.25 217 ARG B C 1
ATOM 8045 O O . ARG B 1 217 ? 10.648 13.602 12.562 1 94.25 217 ARG B O 1
ATOM 8052 N N . MET B 1 218 ? 9.172 15.023 13.359 1 94.88 218 MET B N 1
ATOM 8053 C CA . MET B 1 218 ? 9.578 16.047 12.398 1 94.88 218 MET B CA 1
ATOM 8054 C C . MET B 1 218 ? 10.852 16.75 12.844 1 94.88 218 MET B C 1
ATOM 8056 O O . MET B 1 218 ? 11.07 16.938 14.039 1 94.88 218 MET B O 1
ATOM 8060 N N . SER B 1 219 ? 11.633 17.141 11.836 1 89.88 219 SER B N 1
ATOM 8061 C CA . SER B 1 219 ? 12.82 17.953 12.094 1 89.88 219 SER B CA 1
ATOM 8062 C C . SER B 1 219 ? 12.508 19.453 11.969 1 89.88 219 SER B C 1
ATOM 8064 O O . SER B 1 219 ? 13.32 20.297 12.344 1 89.88 219 SER B O 1
ATOM 8066 N N . GLY B 1 220 ? 11.414 19.734 11.453 1 90 220 GLY B N 1
ATOM 8067 C CA . GLY B 1 220 ? 10.953 21.109 11.344 1 90 220 GLY B CA 1
ATOM 8068 C C . GLY B 1 220 ? 9.68 21.25 10.531 1 90 220 GLY B C 1
ATOM 8069 O O . GLY B 1 220 ? 9.164 20.266 10 1 90 220 GLY B O 1
ATOM 8070 N N . VAL B 1 221 ? 9.117 22.453 10.516 1 93.25 221 VAL B N 1
ATOM 8071 C CA . VAL B 1 221 ? 7.93 22.781 9.734 1 93.25 221 VAL B CA 1
ATOM 8072 C C . VAL B 1 221 ? 8.109 24.156 9.094 1 93.25 221 VAL B C 1
ATOM 8074 O O . VAL B 1 221 ? 8.578 25.109 9.742 1 93.25 221 VAL B O 1
ATOM 8077 N N . GLU B 1 222 ? 7.848 24.219 7.816 1 90.19 222 GLU B N 1
ATOM 8078 C CA . GLU B 1 222 ? 7.848 25.484 7.082 1 90.19 222 GLU B CA 1
ATOM 8079 C C . GLU B 1 222 ? 6.422 25.953 6.777 1 90.19 222 GLU B C 1
ATOM 8081 O O . GLU B 1 222 ? 5.578 25.141 6.375 1 90.19 222 GLU B O 1
ATOM 8086 N N . ILE B 1 223 ? 6.195 27.141 7.016 1 92.62 223 ILE B N 1
ATOM 8087 C CA . ILE B 1 223 ? 4.895 27.734 6.715 1 92.62 223 ILE B CA 1
ATOM 8088 C C . ILE B 1 223 ? 5.066 28.938 5.805 1 92.62 223 ILE B C 1
ATOM 8090 O O . ILE B 1 223 ? 5.734 29.906 6.172 1 92.62 223 ILE B O 1
ATOM 8094 N N . LEU B 1 224 ? 4.52 28.828 4.652 1 90.12 224 LEU B N 1
ATOM 8095 C CA . LEU B 1 224 ? 4.562 29.906 3.67 1 90.12 224 LEU B CA 1
ATOM 8096 C C . LEU B 1 224 ? 3.184 30.531 3.482 1 90.12 224 LEU B C 1
ATOM 8098 O O . LEU B 1 224 ? 2.217 29.828 3.18 1 90.12 224 LEU B O 1
ATOM 8102 N N . LYS B 1 225 ? 3.014 31.828 3.605 1 88.69 225 LYS B N 1
ATOM 8103 C CA . LYS B 1 225 ? 1.722 32.5 3.49 1 88.69 225 LYS B CA 1
ATOM 8104 C C . LYS B 1 225 ? 1.741 33.531 2.377 1 88.69 225 LYS B C 1
ATOM 8106 O O . LYS B 1 225 ? 0.688 33.969 1.885 1 88.69 225 LYS B O 1
ATOM 8111 N N . GLY B 1 226 ? 2.861 33.938 1.864 1 77.75 226 GLY B N 1
ATOM 8112 C CA . GLY B 1 226 ? 2.947 35.062 0.93 1 77.75 226 GLY B CA 1
ATOM 8113 C C . GLY B 1 226 ? 3.158 34.625 -0.505 1 77.75 226 GLY B C 1
ATOM 8114 O O . GLY B 1 226 ? 2.754 33.531 -0.887 1 77.75 226 GLY B O 1
ATOM 8115 N N . SER B 1 227 ? 3.572 35.562 -1.319 1 69.25 227 SER B N 1
ATOM 8116 C CA . SER B 1 227 ? 3.631 35.469 -2.775 1 69.25 227 SER B CA 1
ATOM 8117 C C . SER B 1 227 ? 4.578 34.375 -3.229 1 69.25 227 SER B C 1
ATOM 8119 O O . SER B 1 227 ? 4.57 33.969 -4.395 1 69.25 227 SER B O 1
ATOM 8121 N N . GLY B 1 228 ? 5.223 33.75 -2.453 1 70.62 228 GLY B N 1
ATOM 8122 C CA . GLY B 1 228 ? 6.121 32.688 -2.854 1 70.62 228 GLY B CA 1
ATOM 8123 C C . GLY B 1 228 ? 5.406 31.375 -3.123 1 70.62 228 GLY B C 1
ATOM 8124 O O . GLY B 1 228 ? 6.047 30.359 -3.365 1 70.62 228 GLY B O 1
ATOM 8125 N N . GLN B 1 229 ? 4.18 31.422 -3.305 1 80 229 GLN B N 1
ATOM 8126 C CA . GLN B 1 229 ? 3.396 30.188 -3.383 1 80 229 GLN B CA 1
ATOM 8127 C C . GLN B 1 229 ? 3.291 29.688 -4.82 1 80 229 GLN B C 1
ATOM 8129 O O . GLN B 1 229 ? 2.787 28.594 -5.07 1 80 229 GLN B O 1
ATOM 8134 N N . ILE B 1 230 ? 3.895 30.359 -5.734 1 85.56 230 ILE B N 1
ATOM 8135 C CA . ILE B 1 230 ? 3.746 30.047 -7.148 1 85.56 230 ILE B CA 1
ATOM 8136 C C . ILE B 1 230 ? 4.316 28.656 -7.422 1 85.56 230 ILE B C 1
ATOM 8138 O O . ILE B 1 230 ? 3.811 27.922 -8.273 1 85.56 230 ILE B O 1
ATOM 8142 N N . LEU B 1 231 ? 5.328 28.266 -6.723 1 89.06 231 LEU B N 1
ATOM 8143 C CA . LEU B 1 231 ? 6.02 27.016 -6.965 1 89.06 231 LEU B CA 1
ATOM 8144 C C . LEU B 1 231 ? 5.195 25.828 -6.453 1 89.06 231 LEU B C 1
ATOM 8146 O O . LEU B 1 231 ? 5.48 24.672 -6.777 1 89.06 231 LEU B O 1
ATOM 8150 N N . PHE B 1 232 ? 4.137 26.188 -5.738 1 90.06 232 PHE B N 1
ATOM 8151 C CA . PHE B 1 232 ? 3.398 25.109 -5.07 1 90.06 232 PHE B CA 1
ATOM 8152 C C . PHE B 1 232 ? 1.925 25.156 -5.457 1 90.06 232 PHE B C 1
ATOM 8154 O O . PHE B 1 232 ? 1.387 26.219 -5.773 1 90.06 232 PHE B O 1
ATOM 8161 N N . GLY B 1 233 ? 1.215 24.156 -5.41 1 90.5 233 GLY B N 1
ATOM 8162 C CA . GLY B 1 233 ? -0.2 23.953 -5.688 1 90.5 233 GLY B CA 1
ATOM 8163 C C . GLY B 1 233 ? -0.673 22.547 -5.414 1 90.5 233 GLY B C 1
ATOM 8164 O O . GLY B 1 233 ? 0.134 21.656 -5.121 1 90.5 233 GLY B O 1
ATOM 8165 N N . PRO B 1 234 ? -2.156 22.297 -5.5 1 88.56 234 PRO B N 1
ATOM 8166 C CA . PRO B 1 234 ? -3.201 23.125 -6.105 1 88.56 234 PRO B CA 1
ATOM 8167 C C . PRO B 1 234 ? -3.854 24.078 -5.102 1 88.56 234 PRO B C 1
ATOM 8169 O O . PRO B 1 234 ? -4.566 25 -5.492 1 88.56 234 PRO B O 1
ATOM 8172 N N . GLN B 1 235 ? -3.77 23.922 -3.807 1 85.5 235 GLN B N 1
ATOM 8173 C CA . GLN B 1 235 ? -4.359 24.797 -2.801 1 85.5 235 GLN B CA 1
ATOM 8174 C C . GLN B 1 235 ? -3.461 26 -2.521 1 85.5 235 GLN B C 1
ATOM 8176 O O . GLN B 1 235 ? -2.674 25.984 -1.573 1 85.5 235 GLN B O 1
ATOM 8181 N N . THR B 1 236 ? -3.707 27.172 -3.293 1 82.69 236 THR B N 1
ATOM 8182 C CA . THR B 1 236 ? -2.789 28.281 -3.111 1 82.69 236 THR B CA 1
ATOM 8183 C C . THR B 1 236 ? -3.506 29.484 -2.498 1 82.69 236 THR B C 1
ATOM 8185 O O . THR B 1 236 ? -3.082 30.625 -2.676 1 82.69 236 THR B O 1
ATOM 8188 N N . ILE B 1 237 ? -4.555 29.25 -1.851 1 86.06 237 ILE B N 1
ATOM 8189 C CA . ILE B 1 237 ? -5.309 30.359 -1.282 1 86.06 237 ILE B CA 1
ATOM 8190 C C . ILE B 1 237 ? -4.84 30.625 0.146 1 86.06 237 ILE B C 1
ATOM 8192 O O . ILE B 1 237 ? -4.77 31.781 0.578 1 86.06 237 ILE B O 1
ATOM 8196 N N . GLY B 1 238 ? -4.617 29.625 0.913 1 86.38 238 GLY B N 1
ATOM 8197 C CA . GLY B 1 238 ? -4.371 29.797 2.336 1 86.38 238 GLY B CA 1
ATOM 8198 C C . GLY B 1 238 ? -2.912 29.625 2.715 1 86.38 238 GLY B C 1
ATOM 8199 O O . GLY B 1 238 ? -2.547 29.781 3.881 1 86.38 238 GLY B O 1
ATOM 8200 N N . GLY B 1 239 ? -2.039 29.281 1.795 1 91.31 239 GLY B N 1
ATOM 8201 C CA . GLY B 1 239 ? -0.638 29.078 2.129 1 91.31 239 GLY B CA 1
ATOM 8202 C C . GLY B 1 239 ? -0.214 27.625 2.066 1 91.31 239 GLY B C 1
ATOM 8203 O O . GLY B 1 239 ? -0.998 26.766 1.667 1 91.31 239 GLY B O 1
ATOM 8204 N N . VAL B 1 240 ? 1.086 27.422 2.402 1 92.81 240 VAL B N 1
ATOM 8205 C CA . VAL B 1 240 ? 1.676 26.094 2.316 1 92.81 240 VAL B CA 1
ATOM 8206 C C . VAL B 1 240 ? 2.338 25.734 3.645 1 92.81 240 VAL B C 1
ATOM 8208 O O . VAL B 1 240 ? 3.037 26.562 4.238 1 92.81 240 VAL B O 1
ATOM 8211 N N . ILE B 1 241 ? 2.029 24.609 4.156 1 94.94 241 ILE B N 1
ATOM 8212 C CA . ILE B 1 241 ? 2.725 24.047 5.309 1 94.94 241 ILE B CA 1
ATOM 8213 C C . ILE B 1 241 ? 3.502 22.797 4.887 1 94.94 241 ILE B C 1
ATOM 8215 O O . ILE B 1 241 ? 2.928 21.859 4.336 1 94.94 241 ILE B O 1
ATOM 8219 N N . ASN B 1 242 ? 4.742 22.797 5.125 1 93.88 242 ASN B N 1
ATOM 8220 C CA . ASN B 1 242 ? 5.609 21.688 4.754 1 93.88 242 ASN B CA 1
ATOM 8221 C C . ASN B 1 242 ? 6.285 21.078 5.977 1 93.88 242 ASN B C 1
ATOM 8223 O O . ASN B 1 242 ? 7.129 21.703 6.609 1 93.88 242 ASN B O 1
ATOM 8227 N N . TYR B 1 243 ? 5.867 19.891 6.285 1 95.56 243 TYR B N 1
ATOM 8228 C CA . TYR B 1 243 ? 6.551 19.141 7.324 1 95.56 243 TYR B CA 1
ATOM 8229 C C . TYR B 1 243 ? 7.887 18.594 6.816 1 95.56 243 TYR B C 1
ATOM 8231 O O . TYR B 1 243 ? 7.961 18.031 5.723 1 95.56 243 TYR B O 1
ATOM 8239 N N . ILE B 1 244 ? 8.891 18.766 7.598 1 91.88 244 ILE B N 1
ATOM 8240 C CA . ILE B 1 244 ? 10.219 18.344 7.18 1 91.88 244 ILE B CA 1
ATOM 8241 C C . ILE B 1 244 ? 10.703 17.203 8.062 1 91.88 244 ILE B C 1
ATOM 8243 O O . ILE B 1 244 ? 10.75 17.328 9.289 1 91.88 244 ILE B O 1
ATOM 8247 N N . THR B 1 245 ? 11.086 16.156 7.465 1 93.12 245 THR B N 1
ATOM 8248 C CA . THR B 1 245 ? 11.617 15.008 8.203 1 93.12 245 THR B CA 1
ATOM 8249 C C . THR B 1 245 ? 13.141 15.055 8.234 1 93.12 245 THR B C 1
ATOM 8251 O O . THR B 1 245 ? 13.766 15.758 7.438 1 93.12 245 THR B O 1
ATOM 8254 N N . ALA B 1 246 ? 13.734 14.328 9.094 1 89.88 246 ALA B N 1
ATOM 8255 C CA . ALA B 1 246 ? 15.188 14.336 9.281 1 89.88 246 ALA B CA 1
ATOM 8256 C C . ALA B 1 246 ? 15.891 13.617 8.133 1 89.88 246 ALA B C 1
ATOM 8258 O O . ALA B 1 246 ? 15.398 12.602 7.637 1 89.88 246 ALA B O 1
ATOM 8259 N N . ASN B 1 247 ? 17 14.125 7.754 1 88 247 ASN B N 1
ATOM 8260 C CA . ASN B 1 247 ? 17.859 13.461 6.785 1 88 247 ASN B CA 1
ATOM 8261 C C . ASN B 1 247 ? 18.906 12.594 7.48 1 88 247 ASN B C 1
ATOM 8263 O O . ASN B 1 247 ? 19.188 12.773 8.664 1 88 247 ASN B O 1
ATOM 8267 N N . PRO B 1 248 ? 19.516 11.664 6.727 1 89.62 248 PRO B N 1
ATOM 8268 C CA . PRO B 1 248 ? 20.578 10.867 7.332 1 89.62 248 PRO B CA 1
ATOM 8269 C C . PRO B 1 248 ? 21.75 11.719 7.801 1 89.62 248 PRO B C 1
ATOM 8271 O O . PRO B 1 248 ? 22.234 12.57 7.055 1 89.62 248 PRO B O 1
ATOM 8274 N N . PRO B 1 249 ? 22.156 11.461 9.031 1 87 249 PRO B N 1
ATOM 8275 C CA . PRO B 1 249 ? 23.344 12.172 9.516 1 87 249 PRO B CA 1
ATOM 8276 C C . PRO B 1 249 ? 24.641 11.625 8.938 1 87 249 PRO B C 1
ATOM 8278 O O . PRO B 1 249 ? 24.656 10.523 8.383 1 87 249 PRO B O 1
ATOM 8281 N N . GLN B 1 250 ? 25.656 12.352 9.094 1 80.06 250 GLN B N 1
ATOM 8282 C CA . GLN B 1 250 ? 26.953 11.922 8.594 1 80.06 250 GLN B CA 1
ATOM 8283 C C . GLN B 1 250 ? 27.547 10.812 9.461 1 80.06 250 GLN B C 1
ATOM 8285 O O . GLN B 1 250 ? 28.219 9.914 8.953 1 80.06 250 GLN B O 1
ATOM 8290 N N . GLU B 1 251 ? 27.281 11.016 10.75 1 85.12 251 GLU B N 1
ATOM 8291 C CA . GLU B 1 251 ? 27.766 10.008 11.695 1 85.12 251 GLU B CA 1
ATOM 8292 C C . GLU B 1 251 ? 26.594 9.305 12.383 1 85.12 251 GLU B C 1
ATOM 8294 O O . GLU B 1 251 ? 25.453 9.766 12.32 1 85.12 251 GLU B O 1
ATOM 8299 N N . GLU B 1 252 ? 27 8.172 12.961 1 90.25 252 GLU B N 1
ATOM 8300 C CA . GLU B 1 252 ? 25.969 7.391 13.656 1 90.25 252 GLU B CA 1
ATOM 8301 C C . GLU B 1 252 ? 25.344 8.203 14.781 1 90.25 252 GLU B C 1
ATOM 8303 O O . GLU B 1 252 ? 26.031 8.82 15.586 1 90.25 252 GLU B O 1
ATOM 8308 N N . GLU B 1 253 ? 24.078 8.273 14.766 1 93.06 253 GLU B N 1
ATOM 8309 C CA . GLU B 1 253 ? 23.312 8.953 15.797 1 93.06 253 GLU B CA 1
ATOM 8310 C C . GLU B 1 253 ? 22 8.227 16.078 1 93.06 253 GLU B C 1
ATOM 8312 O O . GLU B 1 253 ? 21.438 7.594 15.18 1 93.06 253 GLU B O 1
ATOM 8317 N N . GLY B 1 254 ? 21.594 8.266 17.281 1 94.94 254 GLY B N 1
ATOM 8318 C CA . GLY B 1 254 ? 20.328 7.68 17.672 1 94.94 254 GLY B CA 1
ATOM 8319 C C . GLY B 1 254 ? 19.719 8.312 18.906 1 94.94 254 GLY B C 1
ATOM 8320 O O . GLY B 1 254 ? 20.422 9.008 19.656 1 94.94 254 GLY B O 1
ATOM 8321 N N . SER B 1 255 ? 18.453 8.133 19.016 1 96.94 255 SER B N 1
ATOM 8322 C CA . SER B 1 255 ? 17.766 8.609 20.219 1 96.94 255 SER B CA 1
ATOM 8323 C C . SER B 1 255 ? 16.516 7.781 20.5 1 96.94 255 SER B C 1
ATOM 8325 O O . SER B 1 255 ? 15.93 7.195 19.594 1 96.94 255 SER B O 1
ATOM 8327 N N . ILE B 1 256 ? 16.188 7.637 21.703 1 97.88 256 ILE B N 1
ATOM 8328 C CA . ILE B 1 256 ? 14.938 7.043 22.203 1 97.88 256 ILE B CA 1
ATOM 8329 C C . ILE B 1 256 ? 14.242 8.023 23.141 1 97.88 256 ILE B C 1
ATOM 8331 O O . ILE B 1 256 ? 14.844 8.523 24.094 1 97.88 256 ILE B O 1
ATOM 8335 N N . TYR B 1 257 ? 13.078 8.32 22.828 1 98.06 257 TYR B N 1
ATOM 8336 C CA . TYR B 1 257 ? 12.273 9.188 23.672 1 98.06 257 TYR B CA 1
ATOM 8337 C C . TYR B 1 257 ? 10.992 8.484 24.125 1 98.06 257 TYR B C 1
ATOM 8339 O O . TYR B 1 257 ? 10.195 8.047 23.281 1 98.06 257 TYR B O 1
ATOM 8347 N N . VAL B 1 258 ? 10.812 8.32 25.391 1 98.31 258 VAL B N 1
ATOM 8348 C CA . VAL B 1 258 ? 9.625 7.695 25.969 1 98.31 258 VAL B CA 1
ATOM 8349 C C . VAL B 1 258 ? 8.875 8.711 26.828 1 98.31 258 VAL B C 1
ATOM 8351 O O . VAL B 1 258 ? 9.492 9.477 27.562 1 98.31 258 VAL B O 1
ATOM 8354 N N . GLN B 1 259 ? 7.605 8.719 26.656 1 97.94 259 GLN B N 1
ATOM 8355 C CA . GLN B 1 259 ? 6.77 9.656 27.406 1 97.94 259 GLN B CA 1
ATOM 8356 C C . GLN B 1 259 ? 5.512 8.977 27.922 1 97.94 259 GLN B C 1
ATOM 8358 O O . GLN B 1 259 ? 4.898 8.164 27.234 1 97.94 259 GLN B O 1
ATOM 8363 N N . GLY B 1 260 ? 5.152 9.195 29.172 1 98.12 260 GLY B N 1
ATOM 8364 C CA . GLY B 1 260 ? 3.896 8.797 29.797 1 98.12 260 GLY B CA 1
ATOM 8365 C C . GLY B 1 260 ? 3.107 9.969 30.344 1 98.12 260 GLY B C 1
ATOM 8366 O O . GLY B 1 260 ? 3.666 11.039 30.594 1 98.12 260 GLY B O 1
ATOM 8367 N N . GLY B 1 261 ? 1.809 9.742 30.531 1 97.81 261 GLY B N 1
ATOM 8368 C CA . GLY B 1 261 ? 0.998 10.812 31.078 1 97.81 261 GLY B CA 1
ATOM 8369 C C . GLY B 1 261 ? -0.388 10.367 31.5 1 97.81 261 GLY B C 1
ATOM 8370 O O . GLY B 1 261 ? -0.692 9.172 31.469 1 97.81 261 GLY B O 1
ATOM 8371 N N . GLN B 1 262 ? -1.127 11.297 31.969 1 97.19 262 GLN B N 1
ATOM 8372 C CA . GLN B 1 262 ? -2.512 11.055 32.344 1 97.19 262 GLN B CA 1
ATOM 8373 C C . GLN B 1 262 ? -3.322 10.508 31.172 1 97.19 262 GLN B C 1
ATOM 8375 O O . GLN B 1 262 ? -2.949 10.695 30.016 1 97.19 262 GLN B O 1
ATOM 8380 N N . GLY B 1 263 ? -4.414 9.805 31.5 1 96.69 263 GLY B N 1
ATOM 8381 C CA . GLY B 1 263 ? -5.277 9.227 30.484 1 96.69 263 GLY B CA 1
ATOM 8382 C C . GLY B 1 263 ? -4.695 7.992 29.844 1 96.69 263 GLY B C 1
ATOM 8383 O O . GLY B 1 263 ? -5.133 7.586 28.766 1 96.69 263 GLY B O 1
ATOM 8384 N N . GLY B 1 264 ? -3.65 7.473 30.406 1 97.88 264 GLY B N 1
ATOM 8385 C CA . GLY B 1 264 ? -3.02 6.293 29.844 1 97.88 264 GLY B CA 1
ATOM 8386 C C . GLY B 1 264 ? -2.117 6.609 28.656 1 97.88 264 GLY B C 1
ATOM 8387 O O . GLY B 1 264 ? -1.852 5.742 27.828 1 97.88 264 GLY B O 1
ATOM 8388 N N . LEU B 1 265 ? -1.678 7.824 28.578 1 97.88 265 LEU B N 1
ATOM 8389 C CA . LEU B 1 265 ? -0.836 8.234 27.453 1 97.88 265 LEU B CA 1
ATOM 8390 C C . LEU B 1 265 ? 0.51 7.516 27.5 1 97.88 265 LEU B C 1
ATOM 8392 O O . LEU B 1 265 ? 1.155 7.461 28.547 1 97.88 265 LEU B O 1
ATOM 8396 N N . PHE B 1 266 ? 0.846 6.91 26.438 1 98.56 266 PHE B N 1
ATOM 8397 C CA . PHE B 1 266 ? 2.156 6.309 26.219 1 98.56 266 PHE B CA 1
ATOM 8398 C C . PHE B 1 266 ? 2.678 6.648 24.828 1 98.56 266 PHE B C 1
ATOM 8400 O O . PHE B 1 266 ? 1.954 6.52 23.828 1 98.56 266 PHE B O 1
ATOM 8407 N N . SER B 1 267 ? 3.877 7.125 24.766 1 98 267 SER B N 1
ATOM 8408 C CA . SER B 1 267 ? 4.52 7.418 23.484 1 98 267 SER B CA 1
ATOM 8409 C C . SER B 1 267 ? 5.984 6.992 23.5 1 98 267 SER B C 1
ATOM 8411 O O . SER B 1 267 ? 6.691 7.188 24.484 1 98 267 SER B O 1
ATOM 8413 N N . ALA B 1 268 ? 6.402 6.352 22.547 1 98.56 268 ALA B N 1
ATOM 8414 C CA . ALA B 1 268 ? 7.797 5.961 22.359 1 98.56 268 ALA B CA 1
ATOM 8415 C C . ALA B 1 268 ? 8.258 6.258 20.938 1 98.56 268 ALA B C 1
ATOM 8417 O O . ALA B 1 268 ? 7.645 5.805 19.969 1 98.56 268 ALA B O 1
ATOM 8418 N N . LEU B 1 269 ? 9.289 7.043 20.797 1 98.19 269 LEU B N 1
ATOM 8419 C CA . LEU B 1 269 ? 9.875 7.402 19.516 1 98.19 269 LEU B CA 1
ATOM 8420 C C . LEU B 1 269 ? 11.336 6.961 19.453 1 98.19 269 LEU B C 1
ATOM 8422 O O . LEU B 1 269 ? 12.133 7.309 20.328 1 98.19 269 LEU B O 1
ATOM 8426 N N . MET B 1 270 ? 11.641 6.199 18.516 1 98.25 270 MET B N 1
ATOM 8427 C CA . MET B 1 270 ? 13.008 5.77 18.25 1 98.25 270 MET B CA 1
ATOM 8428 C C . MET B 1 270 ? 13.523 6.344 16.938 1 98.25 270 MET B C 1
ATOM 8430 O O . MET B 1 270 ? 12.82 6.301 15.922 1 98.25 270 MET B O 1
ATOM 8434 N N . ASN B 1 271 ? 14.68 6.934 16.984 1 97.12 271 ASN B N 1
ATOM 8435 C CA . ASN B 1 271 ? 15.367 7.449 15.812 1 97.12 271 ASN B CA 1
ATOM 8436 C C . ASN B 1 271 ? 16.766 6.844 15.672 1 97.12 271 ASN B C 1
ATOM 8438 O O . ASN B 1 271 ? 17.469 6.645 16.672 1 97.12 271 ASN B O 1
ATOM 8442 N N . TYR B 1 272 ? 17.109 6.547 14.492 1 96.19 272 TYR B N 1
ATOM 8443 C CA . TYR B 1 272 ? 18.453 6.086 14.18 1 96.19 272 TYR B CA 1
ATOM 8444 C C . TYR B 1 272 ? 18.891 6.582 12.812 1 96.19 272 TYR B C 1
ATOM 8446 O O . TYR B 1 272 ? 18.109 6.578 11.859 1 96.19 272 TYR B O 1
ATOM 8454 N N . GLY B 1 273 ? 20.094 7.109 12.719 1 94.12 273 GLY B N 1
ATOM 8455 C CA . GLY B 1 273 ? 20.656 7.551 11.461 1 94.12 273 GLY B CA 1
ATOM 8456 C C . GLY B 1 273 ? 22.156 7.293 11.359 1 94.12 273 GLY B C 1
ATOM 8457 O O . GLY B 1 273 ? 22.859 7.258 12.375 1 94.12 273 GLY B O 1
ATOM 8458 N N . ASN B 1 274 ? 22.547 7.059 10.211 1 91 274 ASN B N 1
ATOM 8459 C CA . ASN B 1 274 ? 23.969 6.816 9.922 1 91 274 ASN B CA 1
ATOM 8460 C C . ASN B 1 274 ? 24.266 6.973 8.43 1 91 274 ASN B C 1
ATOM 8462 O O . ASN B 1 274 ? 23.344 7.023 7.609 1 91 274 ASN B O 1
ATOM 8466 N N . THR B 1 275 ? 25.516 7.219 8.125 1 87.38 275 THR B N 1
ATOM 8467 C CA . THR B 1 275 ? 25.984 7.211 6.738 1 87.38 275 THR B CA 1
ATOM 8468 C C . THR B 1 275 ? 27.125 6.223 6.559 1 87.38 275 THR B C 1
ATOM 8470 O O . THR B 1 275 ? 28.125 6.281 7.281 1 87.38 275 THR B O 1
ATOM 8473 N N . PHE B 1 276 ? 26.953 5.387 5.656 1 84.69 276 PHE B N 1
ATOM 8474 C CA . PHE B 1 276 ? 27.953 4.391 5.289 1 84.69 276 PHE B CA 1
ATOM 8475 C C . PHE B 1 276 ? 28.484 4.645 3.883 1 84.69 276 PHE B C 1
ATOM 8477 O O . PHE B 1 276 ? 27.828 4.312 2.898 1 84.69 276 PHE B O 1
ATOM 8484 N N . GLY B 1 277 ? 29.766 5.156 3.779 1 81.25 277 GLY B N 1
ATOM 8485 C CA . GLY B 1 277 ? 30.266 5.523 2.465 1 81.25 277 GLY B CA 1
ATOM 8486 C C . GLY B 1 277 ? 29.422 6.586 1.778 1 81.25 277 GLY B C 1
ATOM 8487 O O . GLY B 1 277 ? 29.25 7.684 2.309 1 81.25 277 GLY B O 1
ATOM 8488 N N . ASN B 1 278 ? 28.781 6.16 0.679 1 81.56 278 ASN B N 1
ATOM 8489 C CA . ASN B 1 278 ? 27.984 7.102 -0.095 1 81.56 278 ASN B CA 1
ATOM 8490 C C . ASN B 1 278 ? 26.484 6.902 0.162 1 81.56 278 ASN B C 1
ATOM 8492 O O . ASN B 1 278 ? 25.656 7.414 -0.583 1 81.56 278 ASN B O 1
ATOM 8496 N N . THR B 1 279 ? 26.203 6.117 1.193 1 85.75 279 THR B N 1
ATOM 8497 C CA . THR B 1 279 ? 24.797 5.805 1.483 1 85.75 279 THR B CA 1
ATOM 8498 C C . THR B 1 279 ? 24.422 6.289 2.879 1 85.75 279 THR B C 1
ATOM 8500 O O . THR B 1 279 ? 25.016 5.871 3.873 1 85.75 279 THR B O 1
ATOM 8503 N N . GLY B 1 280 ? 23.5 7.195 2.916 1 90.06 280 GLY B N 1
ATOM 8504 C CA . GLY B 1 280 ? 22.938 7.621 4.184 1 90.06 280 GLY B CA 1
ATOM 8505 C C . GLY B 1 280 ? 21.594 6.973 4.488 1 90.06 280 GLY B C 1
ATOM 8506 O O . GLY B 1 280 ? 20.781 6.762 3.586 1 90.06 280 GLY B O 1
ATOM 8507 N N . ILE B 1 281 ? 21.391 6.648 5.785 1 90.69 281 ILE B N 1
ATOM 8508 C CA . ILE B 1 281 ? 20.141 6.039 6.219 1 90.69 281 ILE B CA 1
ATOM 8509 C C . ILE B 1 281 ? 19.609 6.781 7.438 1 90.69 281 ILE B C 1
ATOM 8511 O O . ILE B 1 281 ? 20.375 7.195 8.312 1 90.69 281 ILE B O 1
ATOM 8515 N N . GLN B 1 282 ? 18.344 7.012 7.473 1 94.69 282 GLN B N 1
ATOM 8516 C CA . GLN B 1 282 ? 17.625 7.555 8.617 1 94.69 282 GLN B CA 1
ATOM 8517 C C . GLN B 1 282 ? 16.297 6.824 8.812 1 94.69 282 GLN B C 1
ATOM 8519 O O . GLN B 1 282 ? 15.531 6.633 7.859 1 94.69 282 GLN B O 1
ATOM 8524 N N . ALA B 1 283 ? 16.047 6.355 10.023 1 95.25 283 ALA B N 1
ATOM 8525 C CA . ALA B 1 283 ? 14.797 5.66 10.32 1 95.25 283 ALA B CA 1
ATOM 8526 C C . ALA B 1 283 ? 14.172 6.172 11.617 1 95.25 283 ALA B C 1
ATOM 8528 O O . ALA B 1 283 ? 14.891 6.508 12.562 1 95.25 283 ALA B O 1
ATOM 8529 N N . SER B 1 284 ? 12.875 6.211 11.641 1 97.5 284 SER B N 1
ATOM 8530 C CA . SER B 1 284 ? 12.125 6.559 12.844 1 97.5 284 SER B CA 1
ATOM 8531 C C . SER B 1 284 ? 10.938 5.625 13.039 1 97.5 284 SER B C 1
ATOM 8533 O O . SER B 1 284 ? 10.281 5.23 12.078 1 97.5 284 SER B O 1
ATOM 8535 N N . LEU B 1 285 ? 10.664 5.219 14.234 1 97.56 285 LEU B N 1
ATOM 8536 C CA . LEU B 1 285 ? 9.508 4.43 14.641 1 97.56 285 LEU B CA 1
ATOM 8537 C C . LEU B 1 285 ? 8.812 5.062 15.844 1 97.56 285 LEU B C 1
ATOM 8539 O O . LEU B 1 285 ? 9.43 5.258 16.891 1 97.56 285 LEU B O 1
ATOM 8543 N N . LEU B 1 286 ? 7.547 5.371 15.688 1 98.38 286 LEU B N 1
ATOM 8544 C CA . LEU B 1 286 ? 6.746 5.961 16.75 1 98.38 286 LEU B CA 1
ATOM 8545 C C . LEU B 1 286 ? 5.586 5.047 17.141 1 98.38 286 LEU B C 1
ATOM 8547 O O . LEU B 1 286 ? 4.867 4.555 16.266 1 98.38 286 LEU B O 1
ATOM 8551 N N . ARG B 1 287 ? 5.43 4.781 18.328 1 98.31 287 ARG B N 1
ATOM 8552 C CA . ARG B 1 287 ? 4.23 4.215 18.938 1 98.31 287 ARG B CA 1
ATOM 8553 C C . ARG B 1 287 ? 3.602 5.191 19.922 1 98.31 287 ARG B C 1
ATOM 8555 O O . ARG B 1 287 ? 4.25 5.613 20.891 1 98.31 287 ARG B O 1
ATOM 8562 N N . LYS B 1 288 ? 2.383 5.504 19.734 1 98.12 288 LYS B N 1
ATOM 8563 C CA . LYS B 1 288 ? 1.678 6.465 20.578 1 98.12 288 LYS B CA 1
ATOM 8564 C C . LYS B 1 288 ? 0.236 6.031 20.812 1 98.12 288 LYS B C 1
ATOM 8566 O O . LYS B 1 288 ? -0.489 5.711 19.875 1 98.12 288 LYS B O 1
ATOM 8571 N N . ARG B 1 289 ? -0.19 6 22.078 1 98.25 289 ARG B N 1
ATOM 8572 C CA . ARG B 1 289 ? -1.545 5.57 22.406 1 98.25 289 ARG B CA 1
ATOM 8573 C C . ARG B 1 289 ? -2.033 6.227 23.688 1 98.25 289 ARG B C 1
ATOM 8575 O O . ARG B 1 289 ? -1.228 6.703 24.484 1 98.25 289 ARG B O 1
ATOM 8582 N N . ALA B 1 290 ? -3.27 6.289 23.828 1 98.12 290 ALA B N 1
ATOM 8583 C CA . ALA B 1 290 ? -3.9 6.73 25.062 1 98.12 290 ALA B CA 1
ATOM 8584 C C . ALA B 1 290 ? -5.316 6.18 25.188 1 98.12 290 ALA B C 1
ATOM 8586 O O . ALA B 1 290 ? -5.98 5.922 24.172 1 98.12 290 ALA B O 1
ATOM 8587 N N . ASP B 1 291 ? -5.707 6.023 26.391 1 97.56 291 ASP B N 1
ATOM 8588 C CA . ASP B 1 291 ? -7.086 5.613 26.656 1 97.56 291 ASP B CA 1
ATOM 8589 C C . ASP B 1 291 ? -8.023 6.816 26.656 1 97.56 291 ASP B C 1
ATOM 8591 O O . ASP B 1 291 ? -9.172 6.711 26.219 1 97.56 291 ASP B O 1
ATOM 8595 N N . ASN B 1 292 ? -7.453 7.867 27.188 1 95.69 292 ASN B N 1
ATOM 8596 C CA . ASN B 1 292 ? -8.289 9.055 27.328 1 95.69 292 ASN B CA 1
ATOM 8597 C C . ASN B 1 292 ? -7.48 10.336 27.141 1 95.69 292 ASN B C 1
ATOM 8599 O O . ASN B 1 292 ? -6.781 10.766 28.062 1 95.69 292 ASN B O 1
ATOM 8603 N N . ILE B 1 293 ? -7.609 10.992 26.141 1 95.5 293 ILE B N 1
ATOM 8604 C CA . ILE B 1 293 ? -7.32 12.414 25.969 1 95.5 293 ILE B CA 1
ATOM 8605 C C . ILE B 1 293 ? -8.625 13.18 25.734 1 95.5 293 ILE B C 1
ATOM 8607 O O . ILE B 1 293 ? -9.109 13.258 24.594 1 95.5 293 ILE B O 1
ATOM 8611 N N . GLY B 1 294 ? -9 13.805 26.734 1 93.12 294 GLY B N 1
ATOM 8612 C CA . GLY B 1 294 ? -10.43 14.07 26.719 1 93.12 294 GLY B CA 1
ATOM 8613 C C . GLY B 1 294 ? -11.266 12.812 26.562 1 93.12 294 GLY B C 1
ATOM 8614 O O . GLY B 1 294 ? -11.094 11.852 27.312 1 93.12 294 GLY B O 1
ATOM 8615 N N . PRO B 1 295 ? -12.109 12.812 25.562 1 93.69 295 PRO B N 1
ATOM 8616 C CA . PRO B 1 295 ? -12.906 11.602 25.359 1 93.69 295 PRO B CA 1
ATOM 8617 C C . PRO B 1 295 ? -12.281 10.648 24.344 1 93.69 295 PRO B C 1
ATOM 8619 O O . PRO B 1 295 ? -12.859 9.602 24.047 1 93.69 295 PRO B O 1
ATOM 8622 N N . THR B 1 296 ? -11.164 10.906 23.875 1 95.31 296 THR B N 1
ATOM 8623 C CA . THR B 1 296 ? -10.672 10.219 22.688 1 95.31 296 THR B CA 1
ATOM 8624 C C . THR B 1 296 ? -9.672 9.125 23.078 1 95.31 296 THR B C 1
ATOM 8626 O O . THR B 1 296 ? -8.688 9.398 23.75 1 95.31 296 THR B O 1
ATOM 8629 N N . GLU B 1 297 ? -9.93 7.926 22.688 1 97.5 297 GLU B N 1
ATOM 8630 C CA . GLU B 1 297 ? -8.977 6.816 22.703 1 97.5 297 GLU B CA 1
ATOM 8631 C C . GLU B 1 297 ? -8.289 6.672 21.344 1 97.5 297 GLU B C 1
ATOM 8633 O O . GLU B 1 297 ? -8.93 6.836 20.297 1 97.5 297 GLU B O 1
ATOM 8638 N N . PHE B 1 298 ? -6.996 6.363 21.344 1 97.44 298 PHE B N 1
ATOM 8639 C CA . PHE B 1 298 ? -6.352 6.184 20.062 1 97.44 298 PHE B CA 1
ATOM 8640 C C . PHE B 1 298 ? -5.109 5.305 20.188 1 97.44 298 PHE B C 1
ATOM 8642 O O . PHE B 1 298 ? -4.605 5.094 21.297 1 97.44 298 PHE B O 1
ATOM 8649 N N . ASP B 1 299 ? -4.664 4.809 19.109 1 97.94 299 ASP B N 1
ATOM 8650 C CA . ASP B 1 299 ? -3.457 4.012 18.922 1 97.94 299 ASP B CA 1
ATOM 8651 C C . ASP B 1 299 ? -2.822 4.281 17.562 1 97.94 299 ASP B C 1
ATOM 8653 O O . ASP B 1 299 ? -3.461 4.094 16.531 1 97.94 299 ASP B O 1
ATOM 8657 N N . ILE B 1 300 ? -1.543 4.742 17.578 1 97.81 300 ILE B N 1
ATOM 8658 C CA . ILE B 1 300 ? -0.853 5.102 16.344 1 97.81 300 ILE B CA 1
ATOM 8659 C C . ILE B 1 300 ? 0.489 4.379 16.281 1 97.81 300 ILE B C 1
ATOM 8661 O O . ILE B 1 300 ? 1.226 4.324 17.266 1 97.81 300 ILE B O 1
ATOM 8665 N N . THR B 1 301 ? 0.781 3.787 15.219 1 97.31 301 THR B N 1
ATOM 8666 C CA . THR B 1 301 ? 2.109 3.324 14.836 1 97.31 301 THR B CA 1
ATOM 8667 C C . THR B 1 301 ? 2.562 3.988 13.539 1 97.31 301 THR B C 1
ATOM 8669 O O . THR B 1 301 ? 1.84 3.967 12.539 1 97.31 301 THR B O 1
ATOM 8672 N N . ASP B 1 302 ? 3.717 4.586 13.594 1 97.88 302 ASP B N 1
ATOM 8673 C CA . ASP B 1 302 ? 4.238 5.336 12.461 1 97.88 302 ASP B CA 1
ATOM 8674 C C . ASP B 1 302 ? 5.707 5 12.203 1 97.88 302 ASP B C 1
ATOM 8676 O O . ASP B 1 302 ? 6.562 5.262 13.055 1 97.88 302 ASP B O 1
ATOM 8680 N N . PHE B 1 303 ? 6.012 4.391 11.07 1 96.19 303 PHE B N 1
ATOM 8681 C CA . PHE B 1 303 ? 7.371 4.062 10.656 1 96.19 303 PHE B CA 1
ATOM 8682 C C . PHE B 1 303 ? 7.77 4.855 9.414 1 96.19 303 PHE B C 1
ATOM 8684 O O . PHE B 1 303 ? 7.012 4.922 8.445 1 96.19 303 PHE B O 1
ATOM 8691 N N . ASN B 1 304 ? 8.922 5.492 9.438 1 96.38 304 ASN B N 1
ATOM 8692 C CA . ASN B 1 304 ? 9.477 6.25 8.32 1 96.38 304 ASN B CA 1
ATOM 8693 C C . ASN B 1 304 ? 10.969 5.992 8.156 1 96.38 304 ASN B C 1
ATOM 8695 O O . ASN B 1 304 ? 11.695 5.875 9.141 1 96.38 304 ASN B O 1
ATOM 8699 N N . THR B 1 305 ? 11.422 5.934 6.934 1 94.5 305 THR B N 1
ATOM 8700 C CA . THR B 1 305 ? 12.844 5.781 6.668 1 94.5 305 THR B CA 1
ATOM 8701 C C . THR B 1 305 ? 13.242 6.527 5.395 1 94.5 305 THR B C 1
ATOM 8703 O O . THR B 1 305 ? 12.422 6.688 4.488 1 94.5 305 THR B O 1
ATOM 8706 N N . LYS B 1 306 ? 14.398 7.039 5.406 1 94.12 306 LYS B N 1
ATOM 8707 C CA . LYS B 1 306 ? 15 7.699 4.258 1 94.12 306 LYS B CA 1
ATOM 8708 C C . LYS B 1 306 ? 16.344 7.07 3.906 1 94.12 306 LYS B C 1
ATOM 8710 O O . LYS B 1 306 ? 17.109 6.684 4.797 1 94.12 306 LYS B O 1
ATOM 8715 N N . PHE B 1 307 ? 16.562 6.949 2.637 1 89.19 307 PHE B N 1
ATOM 8716 C CA . PHE B 1 307 ? 17.844 6.555 2.078 1 89.19 307 PHE B CA 1
ATOM 8717 C C . PHE B 1 307 ? 18.391 7.629 1.14 1 89.19 307 PHE B C 1
ATOM 8719 O O . PHE B 1 307 ? 17.641 8.188 0.334 1 89.19 307 PHE B O 1
ATOM 8726 N N . LEU B 1 308 ? 19.594 7.938 1.325 1 89.94 308 LEU B N 1
ATOM 8727 C CA . LEU B 1 308 ? 20.281 8.891 0.458 1 89.94 308 LEU B CA 1
ATOM 8728 C C . LEU B 1 308 ? 21.484 8.242 -0.215 1 89.94 308 LEU B C 1
ATOM 8730 O O . LEU B 1 308 ? 22.328 7.648 0.455 1 89.94 308 LEU B O 1
ATOM 8734 N N . PHE B 1 309 ? 21.547 8.422 -1.537 1 84.5 309 PHE B N 1
ATOM 8735 C CA . PHE B 1 309 ? 22.625 7.84 -2.33 1 84.5 309 PHE B CA 1
ATOM 8736 C C . PHE B 1 309 ? 23.359 8.914 -3.111 1 84.5 309 PHE B C 1
ATOM 8738 O O . PHE B 1 309 ? 22.797 9.539 -4.012 1 84.5 309 PHE B O 1
ATOM 8745 N N . ASN B 1 310 ? 24.562 9.031 -2.744 1 85.31 310 ASN B N 1
ATOM 8746 C CA . ASN B 1 310 ? 25.422 9.844 -3.594 1 85.31 310 ASN B CA 1
ATOM 8747 C C . ASN B 1 310 ? 26.016 9.016 -4.734 1 85.31 310 ASN B C 1
ATOM 8749 O O . ASN B 1 310 ? 27.109 8.445 -4.594 1 85.31 310 ASN B O 1
ATOM 8753 N N . LEU B 1 311 ? 25.422 9.102 -5.789 1 83.56 311 LEU B N 1
ATOM 8754 C CA . LEU B 1 311 ? 25.781 8.219 -6.887 1 83.56 311 LEU B CA 1
ATOM 8755 C C . LEU B 1 311 ? 27.109 8.648 -7.512 1 83.56 311 LEU B C 1
ATOM 8757 O O . LEU B 1 311 ? 27.953 7.809 -7.832 1 83.56 311 LEU B O 1
ATOM 8761 N N . ASN B 1 312 ? 27.328 9.914 -7.777 1 82.38 312 ASN B N 1
ATOM 8762 C CA . ASN B 1 312 ? 28.547 10.555 -8.258 1 82.38 312 ASN B CA 1
ATOM 8763 C C . ASN B 1 312 ? 28.5 12.062 -8.062 1 82.38 312 ASN B C 1
ATOM 8765 O O . ASN B 1 312 ? 27.656 12.578 -7.316 1 82.38 312 ASN B O 1
ATOM 8769 N N . GLU B 1 313 ? 29.391 12.711 -8.648 1 82.56 313 GLU B N 1
ATOM 8770 C CA . GLU B 1 313 ? 29.5 14.156 -8.422 1 82.56 313 GLU B CA 1
ATOM 8771 C C . GLU B 1 313 ? 28.297 14.891 -9.008 1 82.56 313 GLU B C 1
ATOM 8773 O O . GLU B 1 313 ? 27.969 15.992 -8.562 1 82.56 313 GLU B O 1
ATOM 8778 N N . LYS B 1 314 ? 27.609 14.289 -9.922 1 88.5 314 LYS B N 1
ATOM 8779 C CA . LYS B 1 314 ? 26.531 14.977 -10.633 1 88.5 314 LYS B CA 1
ATOM 8780 C C . LYS B 1 314 ? 25.172 14.477 -10.188 1 88.5 314 LYS B C 1
ATOM 8782 O O . LYS B 1 314 ? 24.141 15.125 -10.438 1 88.5 314 LYS B O 1
ATOM 8787 N N . SER B 1 315 ? 25.219 13.32 -9.539 1 88.88 315 SER B N 1
ATOM 8788 C CA . SER B 1 315 ? 23.922 12.656 -9.367 1 88.88 315 SER B CA 1
ATOM 8789 C C . SER B 1 315 ? 23.734 12.211 -7.918 1 88.88 315 SER B C 1
ATOM 8791 O O . SER B 1 315 ? 24.609 11.562 -7.336 1 88.88 315 SER B O 1
ATOM 8793 N N . GLU B 1 316 ? 22.562 12.633 -7.312 1 88.12 316 GLU B N 1
ATOM 8794 C CA . GLU B 1 316 ? 22.125 12.203 -5.988 1 88.12 316 GLU B CA 1
ATOM 8795 C C . GLU B 1 316 ? 20.719 11.625 -6.031 1 88.12 316 GLU B C 1
ATOM 8797 O O . GLU B 1 316 ? 19.844 12.156 -6.727 1 88.12 316 GLU B O 1
ATOM 8802 N N . LEU B 1 317 ? 20.562 10.547 -5.352 1 89.5 317 LEU B N 1
ATOM 8803 C CA . LEU B 1 317 ? 19.25 9.891 -5.316 1 89.5 317 LEU B CA 1
ATOM 8804 C C . LEU B 1 317 ? 18.766 9.734 -3.881 1 89.5 317 LEU B C 1
ATOM 8806 O O . LEU B 1 317 ? 19.531 9.359 -2.992 1 89.5 317 LEU B O 1
ATOM 8810 N N . GLY B 1 318 ? 17.547 10.172 -3.623 1 91.69 318 GLY B N 1
ATOM 8811 C CA . GLY B 1 318 ? 16.891 9.961 -2.344 1 91.69 318 GLY B CA 1
ATOM 8812 C C . GLY B 1 318 ? 15.656 9.078 -2.443 1 91.69 318 GLY B C 1
ATOM 8813 O O . GLY B 1 318 ? 14.953 9.094 -3.457 1 91.69 318 GLY B O 1
ATOM 8814 N N . MET B 1 319 ? 15.469 8.312 -1.434 1 91.56 319 MET B N 1
ATOM 8815 C CA . MET B 1 319 ? 14.258 7.496 -1.306 1 91.56 319 MET B CA 1
ATOM 8816 C C . MET B 1 319 ? 13.641 7.656 0.08 1 91.56 319 MET B C 1
ATOM 8818 O O . MET B 1 319 ? 14.359 7.684 1.084 1 91.56 319 MET B O 1
ATOM 8822 N N . LYS B 1 320 ? 12.359 7.773 0.153 1 94.94 320 LYS B N 1
ATOM 8823 C CA . LYS B 1 320 ? 11.641 7.855 1.42 1 94.94 320 LYS B CA 1
ATOM 8824 C C . LYS B 1 320 ? 10.453 6.895 1.439 1 94.94 320 LYS B C 1
ATOM 8826 O O . LYS B 1 320 ? 9.719 6.789 0.455 1 94.94 320 LYS B O 1
ATOM 8831 N N . LEU B 1 321 ? 10.359 6.223 2.527 1 94.56 321 LEU B N 1
ATOM 8832 C CA . LEU B 1 321 ? 9.258 5.285 2.748 1 94.56 321 LEU B CA 1
ATOM 8833 C C . LEU B 1 321 ? 8.547 5.59 4.059 1 94.56 321 LEU B C 1
ATOM 8835 O O . LEU B 1 321 ? 9.188 5.895 5.066 1 94.56 321 LEU B O 1
ATOM 8839 N N . GLY B 1 322 ? 7.184 5.457 4.016 1 96.19 322 GLY B N 1
ATOM 8840 C CA . GLY B 1 322 ? 6.391 5.668 5.215 1 96.19 322 GLY B CA 1
ATOM 8841 C C . GLY B 1 322 ? 5.262 4.668 5.371 1 96.19 322 GLY B C 1
ATOM 8842 O O . GLY B 1 322 ? 4.613 4.301 4.387 1 96.19 322 GLY B O 1
ATOM 8843 N N . ILE B 1 323 ? 5.074 4.164 6.582 1 95.38 323 ILE B N 1
ATOM 8844 C CA . ILE B 1 323 ? 3.965 3.297 6.969 1 95.38 323 ILE B CA 1
ATOM 8845 C C . ILE B 1 323 ? 3.266 3.869 8.203 1 95.38 323 ILE B C 1
ATOM 8847 O O . ILE B 1 323 ? 3.902 4.094 9.234 1 95.38 323 ILE B O 1
ATOM 8851 N N . TYR B 1 324 ? 2.018 4.086 8.062 1 97.12 324 TYR B N 1
ATOM 8852 C CA . TYR B 1 324 ? 1.228 4.676 9.133 1 97.12 324 TYR B CA 1
ATOM 8853 C C . TYR B 1 324 ? -0.026 3.852 9.406 1 97.12 324 TYR B C 1
ATOM 8855 O O . TYR B 1 324 ? -0.731 3.459 8.469 1 97.12 324 TYR B O 1
ATOM 8863 N N . ASN B 1 325 ? -0.3 3.584 10.664 1 96.06 325 ASN B N 1
ATOM 8864 C CA . ASN B 1 325 ? -1.516 2.914 11.109 1 96.06 325 ASN B CA 1
ATOM 8865 C C . ASN B 1 325 ? -2.121 3.605 12.328 1 96.06 325 ASN B C 1
ATOM 8867 O O . ASN B 1 325 ? -1.426 3.861 13.312 1 96.06 325 ASN B O 1
ATOM 8871 N N . GLU B 1 326 ? -3.428 3.891 12.219 1 97.88 326 GLU B N 1
ATOM 8872 C CA . GLU B 1 326 ? -4.16 4.543 13.297 1 97.88 326 GLU B CA 1
ATOM 8873 C C . GLU B 1 326 ? -5.504 3.865 13.539 1 97.88 326 GLU B C 1
ATOM 8875 O O . GLU B 1 326 ? -6.195 3.484 12.594 1 97.88 326 GLU B O 1
ATOM 8880 N N . SER B 1 327 ? -5.836 3.664 14.758 1 97 327 SER B N 1
ATOM 8881 C CA . SER B 1 327 ? -7.184 3.354 15.234 1 97 327 SER B CA 1
ATOM 8882 C C . SER B 1 327 ? -7.598 4.277 16.375 1 97 327 SER B C 1
ATOM 8884 O O . SER B 1 327 ? -6.859 4.445 17.344 1 97 327 SER B O 1
ATOM 8886 N N . SER B 1 328 ? -8.781 4.898 16.188 1 97.56 328 SER B N 1
ATOM 8887 C CA . SER B 1 328 ? -9.188 5.844 17.219 1 97.56 328 SER B CA 1
ATOM 8888 C C . SER B 1 328 ? -10.703 5.859 17.391 1 97.56 328 SER B C 1
ATOM 8890 O O . SER B 1 328 ? -11.445 5.547 16.438 1 97.56 328 SER B O 1
ATOM 8892 N N . ASN B 1 329 ? -11.117 6.145 18.594 1 96.94 329 ASN B N 1
ATOM 8893 C CA . ASN B 1 329 ? -12.516 6.488 18.828 1 96.94 329 ASN B CA 1
ATOM 8894 C C . ASN B 1 329 ? -12.797 7.953 18.5 1 96.94 329 ASN B C 1
ATOM 8896 O O . ASN B 1 329 ? -13.242 8.711 19.359 1 96.94 329 ASN B O 1
ATOM 8900 N N . ALA B 1 330 ? -12.539 8.312 17.328 1 93.62 330 ALA B N 1
ATOM 8901 C CA . ALA B 1 330 ? -12.898 9.633 16.812 1 93.62 330 ALA B CA 1
ATOM 8902 C C . ALA B 1 330 ? -14.367 9.68 16.406 1 93.62 330 ALA B C 1
ATOM 8904 O O . ALA B 1 330 ? -14.898 8.711 15.852 1 93.62 330 ALA B O 1
ATOM 8905 N N . THR B 1 331 ? -15.016 10.734 16.766 1 94.06 331 THR B N 1
ATOM 8906 C CA . THR B 1 331 ? -16.438 10.883 16.484 1 94.06 331 THR B CA 1
ATOM 8907 C C . THR B 1 331 ? -16.766 12.32 16.062 1 94.06 331 THR B C 1
ATOM 8909 O O . THR B 1 331 ? -15.969 13.227 16.297 1 94.06 331 THR B O 1
ATOM 8912 N N . TYR B 1 332 ? -17.906 12.508 15.406 1 93.25 332 TYR B N 1
ATOM 8913 C CA . TYR B 1 332 ? -18.359 13.844 15.047 1 93.25 332 TYR B CA 1
ATOM 8914 C C . TYR B 1 332 ? -19.219 14.445 16.156 1 93.25 332 TYR B C 1
ATOM 8916 O O . TYR B 1 332 ? -19.391 15.664 16.219 1 93.25 332 TYR B O 1
ATOM 8924 N N . ILE B 1 333 ? -19.703 13.633 16.969 1 94.69 333 ILE B N 1
ATOM 8925 C CA . ILE B 1 333 ? -20.672 14.109 17.938 1 94.69 333 ILE B CA 1
ATOM 8926 C C . ILE B 1 333 ? -19.953 14.742 19.125 1 94.69 333 ILE B C 1
ATOM 8928 O O . ILE B 1 333 ? -18.938 14.227 19.594 1 94.69 333 ILE B O 1
ATOM 8932 N N . GLY B 1 334 ? -20.344 15.93 19.531 1 95.88 334 GLY B N 1
ATOM 8933 C CA . GLY B 1 334 ? -19.922 16.609 20.75 1 95.88 334 GLY B CA 1
ATOM 8934 C C . GLY B 1 334 ? -21.062 16.844 21.734 1 95.88 334 GLY B C 1
ATOM 8935 O O . GLY B 1 334 ? -22.219 16.578 21.422 1 95.88 334 GLY B O 1
ATOM 8936 N N . ILE B 1 335 ? -20.734 17.328 22.906 1 97.62 335 ILE B N 1
ATOM 8937 C CA . ILE B 1 335 ? -21.781 17.562 23.906 1 97.62 335 ILE B CA 1
ATOM 8938 C C . ILE B 1 335 ? -22.641 18.75 23.469 1 97.62 335 ILE B C 1
ATOM 8940 O O . ILE B 1 335 ? -22.203 19.594 22.688 1 97.62 335 ILE B O 1
ATOM 8944 N N . ASN B 1 336 ? -23.875 18.75 23.875 1 97.44 336 ASN B N 1
ATOM 8945 C CA . ASN B 1 336 ? -24.719 19.891 23.516 1 97.44 336 ASN B CA 1
ATOM 8946 C C . ASN B 1 336 ? -24.625 21 24.547 1 97.44 336 ASN B C 1
ATOM 8948 O O . ASN B 1 336 ? -23.844 20.906 25.5 1 97.44 336 ASN B O 1
ATOM 8952 N N . GLN B 1 337 ? -25.281 22.094 24.312 1 97.75 337 GLN B N 1
ATOM 8953 C CA . GLN B 1 337 ? -25.141 23.281 25.141 1 97.75 337 GLN B CA 1
ATOM 8954 C C . GLN B 1 337 ? -25.641 23.031 26.562 1 97.75 337 GLN B C 1
ATOM 8956 O O . GLN B 1 337 ? -25.094 23.547 27.531 1 97.75 337 GLN B O 1
ATOM 8961 N N . VAL B 1 338 ? -26.688 22.266 26.688 1 97.5 338 VAL B N 1
ATOM 8962 C CA . VAL B 1 338 ? -27.281 21.938 27.984 1 97.5 338 VAL B CA 1
ATOM 8963 C C . VAL B 1 338 ? -26.266 21.203 28.844 1 97.5 338 VAL B C 1
ATOM 8965 O O . VAL B 1 338 ? -26.078 21.531 30.031 1 97.5 338 VAL B O 1
ATOM 8968 N N . MET B 1 339 ? -25.703 20.219 28.25 1 98 339 MET B N 1
ATOM 8969 C CA . MET B 1 339 ? -24.672 19.453 28.953 1 98 339 MET B CA 1
ATOM 8970 C C . MET B 1 339 ? -23.516 20.344 29.375 1 98 339 MET B C 1
ATOM 8972 O O . MET B 1 339 ? -23.016 20.219 30.5 1 98 339 MET B O 1
ATOM 8976 N N . PHE B 1 340 ? -23.062 21.219 28.547 1 98.06 340 PHE B N 1
ATOM 8977 C CA . PHE B 1 340 ? -21.969 22.125 28.844 1 98.06 340 PHE B CA 1
ATOM 8978 C C . PHE B 1 340 ? -22.328 23.031 30.031 1 98.06 340 PHE B C 1
ATOM 8980 O O . PHE B 1 340 ? -21.5 23.25 30.906 1 98.06 340 PHE B O 1
ATOM 8987 N N . ASP B 1 341 ? -23.531 23.516 30.078 1 97.25 341 ASP B N 1
ATOM 8988 C CA . ASP B 1 341 ? -23.969 24.469 31.078 1 97.25 341 ASP B CA 1
ATOM 8989 C C . ASP B 1 341 ? -24.125 23.797 32.438 1 97.25 341 ASP B C 1
ATOM 8991 O O . ASP B 1 341 ? -24.078 24.469 33.469 1 97.25 341 ASP B O 1
ATOM 8995 N N . ARG B 1 342 ? -24.25 22.547 32.406 1 95.38 342 ARG B N 1
ATOM 8996 C CA . ARG B 1 342 ? -24.453 21.828 33.656 1 95.38 342 ARG B CA 1
ATOM 8997 C C . ARG B 1 342 ? -23.141 21.625 34.406 1 95.38 342 ARG B C 1
ATOM 8999 O O . ARG B 1 342 ? -23.125 21.188 35.562 1 95.38 342 ARG B O 1
ATOM 9006 N N . GLY B 1 343 ? -22.094 21.906 33.75 1 92.38 343 GLY B N 1
ATOM 9007 C CA . GLY B 1 343 ? -20.797 21.828 34.438 1 92.38 343 GLY B CA 1
ATOM 9008 C C . GLY B 1 343 ? -19.828 20.906 33.719 1 92.38 343 GLY B C 1
ATOM 9009 O O . GLY B 1 343 ? -20.047 20.516 32.594 1 92.38 343 GLY B O 1
ATOM 9010 N N . SER B 1 344 ? -18.844 20.578 34.438 1 92.12 344 SER B N 1
ATOM 9011 C CA . SER B 1 344 ? -17.703 19.922 33.781 1 92.12 344 SER B CA 1
ATOM 9012 C C . SER B 1 344 ? -17.828 18.406 33.875 1 92.12 344 SER B C 1
ATOM 9014 O O . SER B 1 344 ? -17.031 17.672 33.281 1 92.12 344 SER B O 1
ATOM 9016 N N . SER B 1 345 ? -18.812 17.859 34.531 1 92.81 345 SER B N 1
ATOM 9017 C CA . SER B 1 345 ? -18.891 16.438 34.812 1 92.81 345 SER B CA 1
ATOM 9018 C C . SER B 1 345 ? -19.109 15.641 33.531 1 92.81 345 SER B C 1
ATOM 9020 O O . SER B 1 345 ? -18.75 14.469 33.438 1 92.81 345 SER B O 1
ATOM 9022 N N . GLU B 1 346 ? -19.656 16.312 32.469 1 95 346 GLU B N 1
ATOM 9023 C CA . GLU B 1 346 ? -19.969 15.586 31.25 1 95 346 GLU B CA 1
ATOM 9024 C C . GLU B 1 346 ? -19.109 16.047 30.078 1 95 346 GLU B C 1
ATOM 9026 O O . GLU B 1 346 ? -19.312 15.641 28.938 1 95 346 GLU B O 1
ATOM 9031 N N . ASP B 1 347 ? -18.141 16.75 30.406 1 96.25 347 ASP B N 1
ATOM 9032 C CA . ASP B 1 347 ? -17.328 17.359 29.359 1 96.25 347 ASP B CA 1
ATOM 9033 C C . ASP B 1 347 ? -16.672 16.312 28.484 1 96.25 347 ASP B C 1
ATOM 9035 O O . ASP B 1 347 ? -16.469 16.516 27.281 1 96.25 347 ASP B O 1
ATOM 9039 N N . PHE B 1 348 ? -16.297 15.203 29.078 1 96.25 348 PHE B N 1
ATOM 9040 C CA . PHE B 1 348 ? -15.461 14.25 28.359 1 96.25 348 PHE B CA 1
ATOM 9041 C C . PHE B 1 348 ? -16.078 12.859 28.391 1 96.25 348 PHE B C 1
ATOM 9043 O O . PHE B 1 348 ? -15.359 11.859 28.375 1 96.25 348 PHE B O 1
ATOM 9050 N N . VAL B 1 349 ? -17.391 12.844 28.516 1 95.5 349 VAL B N 1
ATOM 9051 C CA . VAL B 1 349 ? -18.078 11.57 28.359 1 95.5 349 VAL B CA 1
ATOM 9052 C C . VAL B 1 349 ? -17.984 11.102 26.922 1 95.5 349 VAL B C 1
ATOM 9054 O O . VAL B 1 349 ? -17.969 11.922 26 1 95.5 349 VAL B O 1
ATOM 9057 N N . ARG B 1 350 ? -17.922 9.805 26.672 1 95.44 350 ARG B N 1
ATOM 9058 C CA . ARG B 1 350 ? -17.953 9.25 25.328 1 95.44 350 ARG B CA 1
ATOM 9059 C C . ARG B 1 350 ? -19.375 9 24.875 1 95.44 350 ARG B C 1
ATOM 9061 O O . ARG B 1 350 ? -19.906 7.895 25.047 1 95.44 350 ARG B O 1
ATOM 9068 N N . LEU B 1 351 ? -19.891 9.883 24.156 1 96.81 351 LEU B N 1
ATOM 9069 C CA . LEU B 1 351 ? -21.281 9.812 23.719 1 96.81 351 LEU B CA 1
ATOM 9070 C C . LEU B 1 351 ? -21.5 8.633 22.766 1 96.81 351 LEU B C 1
ATOM 9072 O O . LEU B 1 351 ? -22.578 8.047 22.75 1 96.81 351 LEU B O 1
ATOM 9076 N N . ALA B 1 352 ? -20.484 8.344 21.969 1 96.38 352 ALA B N 1
ATOM 9077 C CA . ALA B 1 352 ? -20.531 7.234 21.016 1 96.38 352 ALA B CA 1
ATOM 9078 C C . ALA B 1 352 ? -19.312 6.316 21.188 1 96.38 352 ALA B C 1
ATOM 9080 O O . ALA B 1 352 ? -18.406 6.316 20.359 1 96.38 352 ALA B O 1
ATOM 9081 N N . PRO B 1 353 ? -19.344 5.488 22.141 1 95.25 353 PRO B N 1
ATOM 9082 C CA . PRO B 1 353 ? -18.172 4.688 22.5 1 95.25 353 PRO B CA 1
ATOM 9083 C C . PRO B 1 353 ? -17.797 3.678 21.422 1 95.25 353 PRO B C 1
ATOM 9085 O O . PRO B 1 353 ? -16.656 3.189 21.391 1 95.25 353 PRO B O 1
ATOM 9088 N N . ASP B 1 354 ? -18.719 3.385 20.516 1 92.88 354 ASP B N 1
ATOM 9089 C CA . ASP B 1 354 ? -18.438 2.357 19.516 1 92.88 354 ASP B CA 1
ATOM 9090 C C . ASP B 1 354 ? -17.953 2.982 18.203 1 92.88 354 ASP B C 1
ATOM 9092 O O . ASP B 1 354 ? -17.578 2.27 17.266 1 92.88 354 ASP B O 1
ATOM 9096 N N . ASP B 1 355 ? -17.969 4.305 18.094 1 96.69 355 ASP B N 1
ATOM 9097 C CA . ASP B 1 355 ? -17.406 4.941 16.906 1 96.69 355 ASP B CA 1
ATOM 9098 C C . ASP B 1 355 ? -15.93 4.57 16.75 1 96.69 355 ASP B C 1
ATOM 9100 O O . ASP B 1 355 ? -15.203 4.449 17.734 1 96.69 355 ASP B O 1
ATOM 9104 N N . ARG B 1 356 ? -15.508 4.367 15.555 1 96.25 356 ARG B N 1
ATOM 9105 C CA . ARG B 1 356 ? -14.125 3.967 15.305 1 96.25 356 ARG B CA 1
ATOM 9106 C C . ARG B 1 356 ? -13.648 4.484 13.953 1 96.25 356 ARG B C 1
ATOM 9108 O O . ARG B 1 356 ? -14.32 4.297 12.938 1 96.25 356 ARG B O 1
ATOM 9115 N N . LEU B 1 357 ? -12.555 5.129 13.984 1 96.69 357 LEU B N 1
ATOM 9116 C CA . LEU B 1 357 ? -11.883 5.574 12.766 1 96.69 357 LEU B CA 1
ATOM 9117 C C . LEU B 1 357 ? -10.555 4.855 12.586 1 96.69 357 LEU B C 1
ATOM 9119 O O . LEU B 1 357 ? -9.672 4.949 13.445 1 96.69 357 LEU B O 1
ATOM 9123 N N . ASP B 1 358 ? -10.414 4.113 11.539 1 95.5 358 ASP B N 1
ATOM 9124 C CA . ASP B 1 358 ? -9.164 3.469 11.148 1 95.5 358 ASP B CA 1
ATOM 9125 C C . ASP B 1 358 ? -8.531 4.18 9.961 1 95.5 358 ASP B C 1
ATOM 9127 O O . ASP B 1 358 ? -9.164 4.34 8.914 1 95.5 358 ASP B O 1
ATOM 9131 N N . VAL B 1 359 ? -7.277 4.598 10.102 1 97.38 359 VAL B N 1
ATOM 9132 C CA . VAL B 1 359 ? -6.527 5.234 9.023 1 97.38 359 VAL B CA 1
ATOM 9133 C C . VAL B 1 359 ? -5.227 4.477 8.781 1 97.38 359 VAL B C 1
ATOM 9135 O O . VAL B 1 359 ? -4.465 4.219 9.719 1 97.38 359 VAL B O 1
ATOM 9138 N N . ARG B 1 360 ? -4.988 4.078 7.613 1 95.75 360 ARG B N 1
ATOM 9139 C CA . ARG B 1 360 ? -3.75 3.43 7.195 1 95.75 360 ARG B CA 1
ATOM 9140 C C . ARG B 1 360 ? -3.156 4.121 5.973 1 95.75 360 ARG B C 1
ATOM 9142 O O . ARG B 1 360 ? -3.877 4.453 5.027 1 95.75 360 ARG B O 1
ATOM 9149 N N . ARG B 1 361 ? -1.877 4.348 6.004 1 97.12 361 ARG B N 1
ATOM 9150 C CA . ARG B 1 361 ? -1.222 5.031 4.895 1 97.12 361 ARG B CA 1
ATOM 9151 C C . ARG B 1 361 ? 0.121 4.383 4.57 1 97.12 361 ARG B C 1
ATOM 9153 O O . ARG B 1 361 ? 0.901 4.074 5.473 1 97.12 361 ARG B O 1
ATOM 9160 N N . TYR B 1 362 ? 0.364 4.09 3.303 1 94.62 362 TYR B N 1
ATOM 9161 C CA . TYR B 1 362 ? 1.646 3.67 2.748 1 94.62 362 TYR B CA 1
ATOM 9162 C C . TYR B 1 362 ? 2.162 4.688 1.736 1 94.62 362 TYR B C 1
ATOM 9164 O O . TYR B 1 362 ? 1.441 5.074 0.813 1 94.62 362 TYR B O 1
ATOM 9172 N N . SER B 1 363 ? 3.361 5.117 1.919 1 96.81 363 SER B N 1
ATOM 9173 C CA . SER B 1 363 ? 3.898 6.137 1.021 1 96.81 363 SER B CA 1
ATOM 9174 C C . SER B 1 363 ? 5.32 5.797 0.587 1 96.81 363 SER B C 1
ATOM 9176 O O . SER B 1 363 ? 6.086 5.203 1.353 1 96.81 363 SER B O 1
ATOM 9178 N N . LEU B 1 364 ? 5.629 6.172 -0.632 1 94.06 364 LEU B N 1
ATOM 9179 C CA . LEU B 1 364 ? 6.941 5.992 -1.243 1 94.06 364 LEU B CA 1
ATOM 9180 C C . LEU B 1 364 ? 7.297 7.184 -2.127 1 94.06 364 LEU B C 1
ATOM 9182 O O . LEU B 1 364 ? 6.449 7.691 -2.863 1 94.06 364 LEU B O 1
ATOM 9186 N N . SER B 1 365 ? 8.5 7.641 -2.033 1 95.38 365 SER B N 1
ATOM 9187 C CA . SER B 1 365 ? 8.938 8.703 -2.938 1 95.38 365 SER B CA 1
ATOM 9188 C C . SER B 1 365 ? 10.406 8.531 -3.318 1 95.38 365 SER B C 1
ATOM 9190 O O . SER B 1 365 ? 11.195 8.008 -2.535 1 95.38 365 SER B O 1
ATOM 9192 N N . PHE B 1 366 ? 10.734 8.945 -4.5 1 92.38 366 PHE B N 1
ATOM 9193 C CA . PHE B 1 366 ? 12.086 9.047 -5.035 1 92.38 366 PHE B CA 1
ATOM 9194 C C . PHE B 1 366 ? 12.406 10.484 -5.434 1 92.38 366 PHE B C 1
ATOM 9196 O O . PHE B 1 366 ? 11.562 11.18 -6.008 1 92.38 366 PHE B O 1
ATOM 9203 N N . SER B 1 367 ? 13.484 10.898 -5.023 1 93.5 367 SER B N 1
ATOM 9204 C CA . SER B 1 367 ? 13.977 12.211 -5.426 1 93.5 367 SER B CA 1
ATOM 9205 C C . SER B 1 367 ? 15.344 12.109 -6.094 1 93.5 367 SER B C 1
ATOM 9207 O O . SER B 1 367 ? 16.219 11.383 -5.613 1 93.5 367 SER B O 1
ATOM 9209 N N . HIS B 1 368 ? 15.523 12.789 -7.191 1 93.12 368 HIS B N 1
ATOM 9210 C CA . HIS B 1 368 ? 16.766 12.75 -7.949 1 93.12 368 HIS B CA 1
ATOM 9211 C C . HIS B 1 368 ? 17.25 14.156 -8.305 1 93.12 368 HIS B C 1
ATOM 9213 O O . HIS B 1 368 ? 16.484 14.953 -8.844 1 93.12 368 HIS B O 1
ATOM 9219 N N . LYS B 1 369 ? 18.391 14.391 -7.941 1 92.06 369 LYS B N 1
ATOM 9220 C CA . LYS B 1 369 ? 19.031 15.641 -8.312 1 92.06 369 LYS B CA 1
ATOM 9221 C C . LYS B 1 369 ? 20.172 15.398 -9.305 1 92.06 369 LYS B C 1
ATOM 9223 O O . LYS B 1 369 ? 21.078 14.602 -9.039 1 92.06 369 LYS B O 1
ATOM 9228 N N . TYR B 1 370 ? 20.125 16.031 -10.422 1 93.5 370 TYR B N 1
ATOM 9229 C CA . TYR B 1 370 ? 21.172 15.961 -11.438 1 93.5 370 TYR B CA 1
ATOM 9230 C C . TYR B 1 370 ? 21.75 17.344 -11.727 1 93.5 370 TYR B C 1
ATOM 9232 O O . TYR B 1 370 ? 21.031 18.266 -12.102 1 93.5 370 TYR B O 1
ATOM 9240 N N . ARG B 1 371 ? 23.031 17.453 -11.57 1 93.38 371 ARG B N 1
ATOM 9241 C CA . ARG B 1 371 ? 23.734 18.703 -11.852 1 93.38 371 ARG B CA 1
ATOM 9242 C C . ARG B 1 371 ? 24.391 18.656 -13.227 1 93.38 371 ARG B C 1
ATOM 9244 O O . ARG B 1 371 ? 25.469 18.062 -13.391 1 93.38 371 ARG B O 1
ATOM 9251 N N . PHE B 1 372 ? 23.812 19.391 -14.172 1 95.75 372 PHE B N 1
ATOM 9252 C CA . PHE B 1 372 ? 24.422 19.484 -15.492 1 95.75 372 PHE B CA 1
ATOM 9253 C C . PHE B 1 372 ? 25.75 20.234 -15.422 1 95.75 372 PHE B C 1
ATOM 9255 O O . PHE B 1 372 ? 26.719 19.844 -16.062 1 95.75 372 PHE B O 1
ATOM 9262 N N . ASN B 1 373 ? 25.812 21.25 -14.75 1 93.06 373 ASN B N 1
ATOM 9263 C CA . ASN B 1 373 ? 26.953 22.078 -14.391 1 93.06 373 ASN B CA 1
ATOM 9264 C C . ASN B 1 373 ? 26.672 22.906 -13.148 1 93.06 373 ASN B C 1
ATOM 9266 O O . ASN B 1 373 ? 25.703 22.656 -12.43 1 93.06 373 ASN B O 1
ATOM 9270 N N . LYS B 1 374 ? 27.469 23.797 -12.859 1 85.81 374 LYS B N 1
ATOM 9271 C CA . LYS B 1 374 ? 27.344 24.578 -11.633 1 85.81 374 LYS B CA 1
ATOM 9272 C C . LYS B 1 374 ? 26.109 25.484 -11.68 1 85.81 374 LYS B C 1
ATOM 9274 O O . LYS B 1 374 ? 25.578 25.875 -10.641 1 85.81 374 LYS B O 1
ATOM 9279 N N . ASN B 1 375 ? 25.562 25.766 -12.875 1 91.88 375 ASN B N 1
ATOM 9280 C CA . ASN B 1 375 ? 24.5 26.75 -13.031 1 91.88 375 ASN B CA 1
ATOM 9281 C C . ASN B 1 375 ? 23.156 26.094 -13.336 1 91.88 375 ASN B C 1
ATOM 9283 O O . ASN B 1 375 ? 22.109 26.734 -13.25 1 91.88 375 ASN B O 1
ATOM 9287 N N . VAL B 1 376 ? 23.172 24.906 -13.75 1 95.69 376 VAL B N 1
ATOM 9288 C CA . VAL B 1 376 ? 21.953 24.234 -14.188 1 95.69 376 VAL B CA 1
ATOM 9289 C C . VAL B 1 376 ? 21.781 22.922 -13.43 1 95.69 376 VAL B C 1
ATOM 9291 O O . VAL B 1 376 ? 22.641 22.047 -13.484 1 95.69 376 VAL B O 1
ATOM 9294 N N . ARG B 1 377 ? 20.703 22.781 -12.68 1 93.88 377 ARG B N 1
ATOM 9295 C CA . ARG B 1 377 ? 20.391 21.578 -11.914 1 93.88 377 ARG B CA 1
ATOM 9296 C C . ARG B 1 377 ? 18.938 21.141 -12.125 1 93.88 377 ARG B C 1
ATOM 9298 O O . ARG B 1 377 ? 18.047 21.984 -12.219 1 93.88 377 ARG B O 1
ATOM 9305 N N . LEU B 1 378 ? 18.688 19.844 -12.195 1 95.81 378 LEU B N 1
ATOM 9306 C CA . LEU B 1 378 ? 17.359 19.266 -12.336 1 95.81 378 LEU B CA 1
ATOM 9307 C C . LEU B 1 378 ? 17 18.422 -11.117 1 95.81 378 LEU B C 1
ATOM 9309 O O . LEU B 1 378 ? 17.734 17.5 -10.758 1 95.81 378 LEU B O 1
ATOM 9313 N N . ASN B 1 379 ? 15.984 18.828 -10.406 1 92.94 379 ASN B N 1
ATOM 9314 C CA . ASN B 1 379 ? 15.422 18.062 -9.305 1 92.94 379 ASN B CA 1
ATOM 9315 C C . ASN B 1 379 ? 14.102 17.391 -9.688 1 92.94 379 ASN B C 1
ATOM 9317 O O . ASN B 1 379 ? 13.141 18.078 -10.039 1 92.94 379 ASN B O 1
ATOM 9321 N N . THR B 1 380 ? 14.062 16.125 -9.594 1 95.94 380 THR B N 1
ATOM 9322 C CA . THR B 1 380 ? 12.844 15.398 -9.906 1 95.94 380 THR B CA 1
ATOM 9323 C C . THR B 1 380 ? 12.359 14.617 -8.695 1 95.94 380 THR B C 1
ATOM 9325 O O . THR B 1 380 ? 13.133 13.898 -8.062 1 95.94 380 THR B O 1
ATOM 9328 N N . ILE B 1 381 ? 11.102 14.766 -8.367 1 95.75 381 ILE B N 1
ATOM 9329 C CA . ILE B 1 381 ? 10.5 13.961 -7.309 1 95.75 381 ILE B CA 1
ATOM 9330 C C . ILE B 1 381 ? 9.359 13.125 -7.883 1 95.75 381 ILE B C 1
ATOM 9332 O O . ILE B 1 381 ? 8.469 13.656 -8.555 1 95.75 381 ILE B O 1
ATOM 9336 N N . ALA B 1 382 ? 9.43 11.867 -7.723 1 95.69 382 ALA B N 1
ATOM 9337 C CA . ALA B 1 382 ? 8.336 10.945 -8.008 1 95.69 382 ALA B CA 1
ATOM 9338 C C . ALA B 1 382 ? 7.785 10.328 -6.727 1 95.69 382 ALA B C 1
ATOM 9340 O O . ALA B 1 382 ? 8.547 9.977 -5.824 1 95.69 382 ALA B O 1
ATOM 9341 N N . TYR B 1 383 ? 6.457 10.281 -6.582 1 96.88 383 TYR B N 1
ATOM 9342 C CA . TYR B 1 383 ? 5.895 9.805 -5.324 1 96.88 383 TYR B CA 1
ATOM 9343 C C . TYR B 1 383 ? 4.582 9.07 -5.559 1 96.88 383 TYR B C 1
ATOM 9345 O O . TYR B 1 383 ? 3.959 9.219 -6.613 1 96.88 383 TYR B O 1
ATOM 9353 N N . GLY B 1 384 ? 4.176 8.328 -4.613 1 96.38 384 GLY B N 1
ATOM 9354 C CA . GLY B 1 384 ? 2.885 7.664 -4.531 1 96.38 384 GLY B CA 1
ATOM 9355 C C . GLY B 1 384 ? 2.492 7.297 -3.111 1 96.38 384 GLY B C 1
ATOM 9356 O O . GLY B 1 384 ? 3.357 7.082 -2.26 1 96.38 384 GLY B O 1
ATOM 9357 N N . TYR B 1 385 ? 1.214 7.27 -2.84 1 96.94 385 TYR B N 1
ATOM 9358 C CA . TYR B 1 385 ? 0.744 6.812 -1.537 1 96.94 385 TYR B CA 1
ATOM 9359 C C . TYR B 1 385 ? -0.692 6.309 -1.621 1 96.94 385 TYR B C 1
ATOM 9361 O O . TYR B 1 385 ? -1.435 6.68 -2.533 1 96.94 385 TYR B O 1
ATOM 9369 N N . THR B 1 386 ? -1.027 5.465 -0.751 1 95.94 386 THR B N 1
ATOM 9370 C CA . THR B 1 386 ? -2.398 5.027 -0.511 1 95.94 386 THR B CA 1
ATOM 9371 C C . THR B 1 386 ? -2.838 5.379 0.907 1 95.94 386 THR B C 1
ATOM 9373 O O . THR B 1 386 ? -2.031 5.348 1.839 1 95.94 386 THR B O 1
ATOM 9376 N N . THR B 1 387 ? -4.051 5.766 1.01 1 97.25 387 THR B N 1
ATOM 9377 C CA . THR B 1 387 ? -4.633 6.047 2.318 1 97.25 387 THR B CA 1
ATOM 9378 C C . THR B 1 387 ? -6.016 5.41 2.443 1 97.25 387 THR B C 1
ATOM 9380 O O . THR B 1 387 ? -6.875 5.613 1.586 1 97.25 387 THR B O 1
ATOM 9383 N N . THR B 1 388 ? -6.168 4.621 3.402 1 95.94 388 THR B N 1
ATOM 9384 C CA . THR B 1 388 ? -7.48 4.102 3.773 1 95.94 388 THR B CA 1
ATOM 9385 C C . THR B 1 388 ? -8.023 4.824 5.008 1 95.94 388 THR B C 1
ATOM 9387 O O . THR B 1 388 ? -7.297 5.008 5.988 1 95.94 388 THR B O 1
ATOM 9390 N N . ARG B 1 389 ? -9.219 5.234 4.906 1 96.69 389 ARG B N 1
ATOM 9391 C CA . ARG B 1 389 ? -9.93 5.906 5.992 1 96.69 389 ARG B CA 1
ATOM 9392 C C . ARG B 1 389 ? -11.328 5.324 6.172 1 96.69 389 ARG B C 1
ATOM 9394 O O . ARG B 1 389 ? -12.289 5.805 5.562 1 96.69 389 ARG B O 1
ATOM 9401 N N . ASN B 1 390 ? -11.508 4.375 7.055 1 95.56 390 ASN B N 1
ATOM 9402 C CA . ASN B 1 390 ? -12.812 3.791 7.359 1 95.56 390 ASN B CA 1
ATOM 9403 C C . ASN B 1 390 ? -13.352 4.289 8.695 1 95.56 390 ASN B C 1
ATOM 9405 O O . ASN B 1 390 ? -12.711 4.125 9.734 1 95.56 390 ASN B O 1
ATOM 9409 N N . TRP B 1 391 ? -14.531 4.844 8.656 1 96.31 391 TRP B N 1
ATOM 9410 C CA . TRP B 1 391 ? -15.086 5.473 9.852 1 96.31 391 TRP B CA 1
ATOM 9411 C C . TRP B 1 391 ? -16.453 4.891 10.188 1 96.31 391 TRP B C 1
ATOM 9413 O O . TRP B 1 391 ? -17.438 5.172 9.5 1 96.31 391 TRP B O 1
ATOM 9423 N N . SER B 1 392 ? -16.531 4.086 11.211 1 95.94 392 SER B N 1
ATOM 9424 C CA . SER B 1 392 ? -17.781 3.578 11.758 1 95.94 392 SER B CA 1
ATOM 9425 C C . SER B 1 392 ? -18.359 4.523 12.812 1 95.94 392 SER B C 1
ATOM 9427 O O . SER B 1 392 ? -17.688 4.84 13.789 1 95.94 392 SER B O 1
ATOM 9429 N N . ARG B 1 393 ? -19.578 4.957 12.586 1 96.44 393 ARG B N 1
ATOM 9430 C CA . ARG B 1 393 ? -20.203 5.902 13.508 1 96.44 393 ARG B CA 1
ATOM 9431 C C . ARG B 1 393 ? -21.625 5.488 13.844 1 96.44 393 ARG B C 1
ATOM 9433 O O . ARG B 1 393 ? -22.391 5.102 12.953 1 96.44 393 ARG B O 1
ATOM 9440 N N . GLN B 1 394 ? -21.969 5.602 15.078 1 97.06 394 GLN B N 1
ATOM 9441 C CA . GLN B 1 394 ? -23.359 5.398 15.477 1 97.06 394 GLN B CA 1
ATOM 9442 C C . GLN B 1 394 ? -24.234 6.578 15.047 1 97.06 394 GLN B C 1
ATOM 9444 O O . GLN B 1 394 ? -23.812 7.734 15.156 1 97.06 394 GLN B O 1
ATOM 9449 N N . ASP B 1 395 ? -25.422 6.266 14.555 1 96.12 395 ASP B N 1
ATOM 9450 C CA . ASP B 1 395 ? -26.375 7.324 14.211 1 96.12 395 ASP B CA 1
ATOM 9451 C C . ASP B 1 395 ? -27.031 7.891 15.461 1 96.12 395 ASP B C 1
ATOM 9453 O O . ASP B 1 395 ? -27.172 7.195 16.469 1 96.12 395 ASP B O 1
ATOM 9457 N N . PHE B 1 396 ? -27.469 9.109 15.367 1 96.44 396 PHE B N 1
ATOM 9458 C CA . PHE B 1 396 ? -28.203 9.75 16.453 1 96.44 396 PHE B CA 1
ATOM 9459 C C . PHE B 1 396 ? -29.188 10.781 15.898 1 96.44 396 PHE B C 1
ATOM 9461 O O . PHE B 1 396 ? -29.156 11.109 14.711 1 96.44 396 PHE B O 1
ATOM 9468 N N . ASN B 1 397 ? -30.125 11.164 16.75 1 95.56 397 ASN B N 1
ATOM 9469 C CA . ASN B 1 397 ? -31.141 12.141 16.359 1 95.56 397 ASN B CA 1
ATOM 9470 C C . ASN B 1 397 ? -31.297 13.234 17.406 1 95.56 397 ASN B C 1
ATOM 9472 O O . ASN B 1 397 ? -31.266 12.969 18.609 1 95.56 397 ASN B O 1
ATOM 9476 N N . VAL B 1 398 ? -31.391 14.422 16.906 1 95.19 398 VAL B N 1
ATOM 9477 C CA . VAL B 1 398 ? -31.75 15.602 17.688 1 95.19 398 VAL B CA 1
ATOM 9478 C C . VAL B 1 398 ? -32.906 16.328 17.031 1 95.19 398 VAL B C 1
ATOM 9480 O O . VAL B 1 398 ? -32.938 16.516 15.805 1 95.19 398 VAL B O 1
ATOM 9483 N N . ASN B 1 399 ? -33.938 16.594 17.828 1 93.81 399 ASN B N 1
ATOM 9484 C CA . ASN B 1 399 ? -35.031 17.391 17.328 1 93.81 399 ASN B CA 1
ATOM 9485 C C . ASN B 1 399 ? -35.625 18.297 18.406 1 93.81 399 ASN B C 1
ATOM 9487 O O . ASN B 1 399 ? -35.438 18.031 19.609 1 93.81 399 ASN B O 1
ATOM 9491 N N . ASN B 1 400 ? -36.344 19.297 17.953 1 94.06 400 ASN B N 1
ATOM 9492 C CA . ASN B 1 400 ? -36.812 20.328 18.875 1 94.06 400 ASN B CA 1
ATOM 9493 C C . ASN B 1 400 ? -37.844 19.766 19.859 1 94.06 400 ASN B C 1
ATOM 9495 O O . ASN B 1 400 ? -37.906 20.219 21 1 94.06 400 ASN B O 1
ATOM 9499 N N . ALA B 1 401 ? -38.594 18.844 19.422 1 95.12 401 ALA B N 1
ATOM 9500 C CA . ALA B 1 401 ? -39.656 18.297 20.266 1 95.12 401 ALA B CA 1
ATOM 9501 C C . ALA B 1 401 ? -39.094 17.25 21.234 1 95.12 401 ALA B C 1
ATOM 9503 O O . ALA B 1 401 ? -39.781 16.828 22.156 1 95.12 401 ALA B O 1
ATOM 9504 N N . ASN B 1 402 ? -37.875 16.875 21 1 96.62 402 ASN B N 1
ATOM 9505 C CA . ASN B 1 402 ? -37.219 15.828 21.781 1 96.62 402 ASN B CA 1
ATOM 9506 C C . ASN B 1 402 ? -38 14.516 21.734 1 96.62 402 ASN B C 1
ATOM 9508 O O . ASN B 1 402 ? -38.219 13.875 22.766 1 96.62 402 ASN B O 1
ATOM 9512 N N . THR B 1 403 ? -38.562 14.227 20.625 1 96.38 403 THR B N 1
ATOM 9513 C CA . THR B 1 403 ? -39.219 12.945 20.406 1 96.38 403 THR B CA 1
ATOM 9514 C C . THR B 1 403 ? -38.219 11.867 20.031 1 96.38 403 THR B C 1
ATOM 9516 O O . THR B 1 403 ? -37.469 12.023 19.062 1 96.38 403 THR B O 1
ATOM 9519 N N . PRO B 1 404 ? -38.188 10.852 20.766 1 96.5 404 PRO B N 1
ATOM 9520 C CA . PRO B 1 404 ? -37.25 9.773 20.375 1 96.5 404 PRO B CA 1
ATOM 9521 C C . PRO B 1 404 ? -37.594 9.164 19.016 1 96.5 404 PRO B C 1
ATOM 9523 O O . PRO B 1 404 ? -38.781 8.984 18.703 1 96.5 404 PRO B O 1
ATOM 9526 N N . PRO B 1 405 ? -36.625 8.914 18.219 1 95.81 405 PRO B N 1
ATOM 9527 C CA . PRO B 1 405 ? -36.938 8.188 16.969 1 95.81 405 PRO B CA 1
ATOM 9528 C C . PRO B 1 405 ? -37.344 6.742 17.234 1 95.81 405 PRO B C 1
ATOM 9530 O O . PRO B 1 405 ? -37.125 6.207 18.312 1 95.81 405 PRO B O 1
ATOM 9533 N N . SER B 1 406 ? -37.938 6.148 16.188 1 95.38 406 SER B N 1
ATOM 9534 C CA . SER B 1 406 ? -38.469 4.801 16.344 1 95.38 406 SER B CA 1
ATOM 9535 C C . SER B 1 406 ? -37.344 3.785 16.578 1 95.38 406 SER B C 1
ATOM 9537 O O . SER B 1 406 ? -37.562 2.781 17.266 1 95.38 406 SER B O 1
ATOM 9539 N N . ASN B 1 407 ? -36.125 4.051 16.109 1 95.94 407 ASN B N 1
ATOM 9540 C CA . ASN B 1 407 ? -35.062 3.066 16.188 1 95.94 407 ASN B CA 1
ATOM 9541 C C . ASN B 1 407 ? -33.969 3.496 17.156 1 95.94 407 ASN B C 1
ATOM 9543 O O . ASN B 1 407 ? -32.781 3.287 16.906 1 95.94 407 ASN B O 1
ATOM 9547 N N . TRP B 1 408 ? -34.281 4.188 18.234 1 95.06 408 TRP B N 1
ATOM 9548 C CA . TRP B 1 408 ? -33.25 4.566 19.188 1 95.06 408 TRP B CA 1
ATOM 9549 C C . TRP B 1 408 ? -32.906 3.406 20.109 1 95.06 408 TRP B C 1
ATOM 9551 O O . TRP B 1 408 ? -33.656 2.436 20.219 1 95.06 408 TRP B O 1
ATOM 9561 N N . THR B 1 409 ? -31.844 3.348 20.812 1 96.62 409 THR B N 1
ATOM 9562 C CA . THR B 1 409 ? -31.344 2.291 21.688 1 96.62 409 THR B CA 1
ATOM 9563 C C . THR B 1 409 ? -31.922 2.438 23.094 1 96.62 409 THR B C 1
ATOM 9565 O O . THR B 1 409 ? -31.844 1.514 23.906 1 96.62 409 THR B O 1
ATOM 9568 N N . GLY B 1 410 ? -32.438 3.506 23.422 1 96.19 410 GLY B N 1
ATOM 9569 C CA . GLY B 1 410 ? -32.844 3.854 24.781 1 96.19 410 GLY B CA 1
ATOM 9570 C C . GLY B 1 410 ? -31.875 4.785 25.484 1 96.19 410 GLY B C 1
ATOM 9571 O O . GLY B 1 410 ? -32.188 5.34 26.531 1 96.19 410 GLY B O 1
ATOM 9572 N N . VAL B 1 411 ? -30.734 4.992 24.844 1 97.06 411 VAL B N 1
ATOM 9573 C CA . VAL B 1 411 ? -29.734 5.875 25.422 1 97.06 411 VAL B CA 1
ATOM 9574 C C . VAL B 1 411 ? -29.984 7.312 24.984 1 97.06 411 VAL B C 1
ATOM 9576 O O . VAL B 1 411 ? -30.141 7.582 23.781 1 97.06 411 VAL B O 1
ATOM 9579 N N . VAL B 1 412 ? -30.078 8.203 25.859 1 97.44 412 VAL B N 1
ATOM 9580 C CA . VAL B 1 412 ? -30.312 9.617 25.594 1 97.44 412 VAL B CA 1
ATOM 9581 C C . VAL B 1 412 ? -29.359 10.469 26.422 1 97.44 412 VAL B C 1
ATOM 9583 O O . VAL B 1 412 ? -29.078 10.148 27.578 1 97.44 412 VAL B O 1
ATOM 9586 N N . TRP B 1 413 ? -28.781 11.445 25.891 1 97.38 413 TRP B N 1
ATOM 9587 C CA . TRP B 1 413 ? -27.938 12.422 26.562 1 97.38 413 TRP B CA 1
ATOM 9588 C C . TRP B 1 413 ? -28.594 13.797 26.594 1 97.38 413 TRP B C 1
ATOM 9590 O O . TRP B 1 413 ? -29.484 14.078 25.781 1 97.38 413 TRP B O 1
ATOM 9600 N N . GLY B 1 414 ? -28.109 14.633 27.453 1 97.25 414 GLY B N 1
ATOM 9601 C CA . GLY B 1 414 ? -28.656 15.969 27.547 1 97.25 414 GLY B CA 1
ATOM 9602 C C . GLY B 1 414 ? -29.906 16.031 28.422 1 97.25 414 GLY B C 1
ATOM 9603 O O . GLY B 1 414 ? -29.953 15.422 29.484 1 97.25 414 GLY B O 1
ATOM 9604 N N . ASP B 1 415 ? -30.875 16.938 27.938 1 96.75 415 ASP B N 1
ATOM 9605 C CA . ASP B 1 415 ? -32.062 17.172 28.734 1 96.75 415 ASP B CA 1
ATOM 9606 C C . ASP B 1 415 ? -33.312 17.188 27.844 1 96.75 415 ASP B C 1
ATOM 9608 O O . ASP B 1 415 ? -33.469 18.094 27.016 1 96.75 415 ASP B O 1
ATOM 9612 N N . VAL B 1 416 ? -34.25 16.312 28.062 1 96.31 416 VAL B N 1
ATOM 9613 C CA . VAL B 1 416 ? -35.438 16.141 27.234 1 96.31 416 VAL B CA 1
ATOM 9614 C C . VAL B 1 416 ? -36.438 17.281 27.516 1 96.31 416 VAL B C 1
ATOM 9616 O O . VAL B 1 416 ? -37.344 17.531 26.719 1 96.31 416 VAL B O 1
ATOM 9619 N N . GLU B 1 417 ? -36.25 17.953 28.641 1 96.19 417 GLU B N 1
ATOM 9620 C CA . GLU B 1 417 ? -37.156 19.016 29.016 1 96.19 417 GLU B CA 1
ATOM 9621 C C . GLU B 1 417 ? -36.844 20.312 28.281 1 96.19 417 GLU B C 1
ATOM 9623 O O . GLU B 1 417 ? -37.688 21.234 28.234 1 96.19 417 GLU B O 1
ATOM 9628 N N . ILE B 1 418 ? -35.656 20.391 27.797 1 96.62 418 ILE B N 1
ATOM 9629 C CA . ILE B 1 418 ? -35.25 21.562 27.031 1 96.62 418 ILE B CA 1
ATOM 9630 C C . ILE B 1 418 ? -35.375 21.281 25.531 1 96.62 418 ILE B C 1
ATOM 9632 O O . ILE B 1 418 ? -34.688 20.391 25.016 1 96.62 418 ILE B O 1
ATOM 9636 N N . PRO B 1 419 ? -36.156 22.078 24.844 1 96.12 419 PRO B N 1
ATOM 9637 C CA . PRO B 1 419 ? -36.312 21.812 23.406 1 96.12 419 PRO B CA 1
ATOM 9638 C C . PRO B 1 419 ? -34.969 21.734 22.672 1 96.12 419 PRO B C 1
ATOM 9640 O O . PRO B 1 419 ? -34.188 22.672 22.734 1 96.12 419 PRO B O 1
ATOM 9643 N N . GLY B 1 420 ? -34.781 20.688 22 1 95.94 420 GLY B N 1
ATOM 9644 C CA . GLY B 1 420 ? -33.562 20.484 21.234 1 95.94 420 GLY B CA 1
ATOM 9645 C C . GLY B 1 420 ? -32.344 20.125 22.109 1 95.94 420 GLY B C 1
ATOM 9646 O O . GLY B 1 420 ? -31.234 20.031 21.609 1 95.94 420 GLY B O 1
ATOM 9647 N N . GLY B 1 421 ? -32.594 19.906 23.359 1 97.06 421 GLY B N 1
ATOM 9648 C CA . GLY B 1 421 ? -31.516 19.719 24.297 1 97.06 421 GLY B CA 1
ATOM 9649 C C . GLY B 1 421 ? -31.172 18.25 24.531 1 97.06 421 GLY B C 1
ATOM 9650 O O . GLY B 1 421 ? -30.328 17.938 25.375 1 97.06 421 GLY B O 1
ATOM 9651 N N . ALA B 1 422 ? -31.828 17.328 23.734 1 97.69 422 ALA B N 1
ATOM 9652 C CA . ALA B 1 422 ? -31.578 15.906 23.922 1 97.69 422 ALA B CA 1
ATOM 9653 C C . ALA B 1 422 ? -30.969 15.281 22.672 1 97.69 422 ALA B C 1
ATOM 9655 O O . ALA B 1 422 ? -31.297 15.672 21.547 1 97.69 422 ALA B O 1
ATOM 9656 N N . ILE B 1 423 ? -30.078 14.328 22.875 1 97.94 423 ILE B N 1
ATOM 9657 C CA . ILE B 1 423 ? -29.469 13.523 21.812 1 97.94 423 ILE B CA 1
ATOM 9658 C C . ILE B 1 423 ? -29.906 12.062 21.969 1 97.94 423 ILE B C 1
ATOM 9660 O O . ILE B 1 423 ? -29.484 11.383 22.906 1 97.94 423 ILE B O 1
ATOM 9664 N N . PHE B 1 424 ? -30.703 11.562 21.031 1 98.19 424 PHE B N 1
ATOM 9665 C CA . PHE B 1 424 ? -31.156 10.18 21.062 1 98.19 424 PHE B CA 1
ATOM 9666 C C . PHE B 1 424 ? -30.25 9.297 20.219 1 98.19 424 PHE B C 1
ATOM 9668 O O . PHE B 1 424 ? -30.172 9.461 19 1 98.19 424 PHE B O 1
ATOM 9675 N N . MET B 1 425 ? -29.547 8.391 20.906 1 98.12 425 MET B N 1
ATOM 9676 C CA . MET B 1 425 ? -28.672 7.488 20.188 1 98.12 425 MET B CA 1
ATOM 9677 C C . MET B 1 425 ? -29.469 6.402 19.469 1 98.12 425 MET B C 1
ATOM 9679 O O . MET B 1 425 ? -30.281 5.707 20.094 1 98.12 425 MET B O 1
ATOM 9683 N N . ARG B 1 426 ? -29.234 6.227 18.188 1 97.94 426 ARG B N 1
ATOM 9684 C CA . ARG B 1 426 ? -30.031 5.305 17.375 1 97.94 426 ARG B CA 1
ATOM 9685 C C . ARG B 1 426 ? -29.406 3.912 17.359 1 97.94 426 ARG B C 1
ATOM 9687 O O . ARG B 1 426 ? -28.219 3.758 17.641 1 97.94 426 ARG B O 1
ATOM 9694 N N . ASN B 1 427 ? -30.25 2.93 17.125 1 97.06 427 ASN B N 1
ATOM 9695 C CA . ASN B 1 427 ? -29.812 1.549 16.984 1 97.06 427 ASN B CA 1
ATOM 9696 C C . ASN B 1 427 ? -29.406 1.237 15.555 1 97.06 427 ASN B C 1
ATOM 9698 O O . ASN B 1 427 ? -29.891 0.28 14.953 1 97.06 427 ASN B O 1
ATOM 9702 N N . SER B 1 428 ? -28.484 1.997 14.984 1 96.56 428 SER B N 1
ATOM 9703 C CA . SER B 1 428 ? -27.922 1.885 13.641 1 96.56 428 SER B CA 1
ATOM 9704 C C . SER B 1 428 ? -26.594 2.613 13.531 1 96.56 428 SER B C 1
ATOM 9706 O O . SER B 1 428 ? -26.25 3.439 14.383 1 96.56 428 SER B O 1
ATOM 9708 N N . THR B 1 429 ? -25.859 2.242 12.602 1 95.44 429 THR B N 1
ATOM 9709 C CA . THR B 1 429 ? -24.609 2.934 12.312 1 95.44 429 THR B CA 1
ATOM 9710 C C . THR B 1 429 ? -24.578 3.418 10.867 1 95.44 429 THR B C 1
ATOM 9712 O O . THR B 1 429 ? -25.297 2.883 10.008 1 95.44 429 THR B O 1
ATOM 9715 N N . GLY B 1 430 ? -23.891 4.523 10.633 1 95.25 430 GLY B N 1
ATOM 9716 C CA . GLY B 1 430 ? -23.531 5.016 9.312 1 95.25 430 GLY B CA 1
ATOM 9717 C C . GLY B 1 430 ? -22.031 5 9.055 1 95.25 430 GLY B C 1
ATOM 9718 O O . GLY B 1 430 ? -21.328 5.949 9.406 1 95.25 430 GLY B O 1
ATOM 9719 N N . ASN B 1 431 ? -21.594 3.912 8.398 1 94.94 431 ASN B N 1
ATOM 9720 C CA . ASN B 1 431 ? -20.172 3.742 8.156 1 94.94 431 ASN B CA 1
ATOM 9721 C C . ASN B 1 431 ? -19.734 4.434 6.863 1 94.94 431 ASN B C 1
ATOM 9723 O O . ASN B 1 431 ? -20.422 4.316 5.836 1 94.94 431 ASN B O 1
ATOM 9727 N N . ARG B 1 432 ? -18.703 5.246 6.93 1 95.25 432 ARG B N 1
ATOM 9728 C CA . ARG B 1 432 ? -18.094 5.938 5.797 1 95.25 432 ARG B CA 1
ATOM 9729 C C . ARG B 1 432 ? -16.703 5.375 5.488 1 95.25 432 ARG B C 1
ATOM 9731 O O . ARG B 1 432 ? -15.719 5.77 6.105 1 95.25 432 ARG B O 1
ATOM 9738 N N . ASP B 1 433 ? -16.641 4.523 4.496 1 95.25 433 ASP B N 1
ATOM 9739 C CA . ASP B 1 433 ? -15.391 3.877 4.113 1 95.25 433 ASP B CA 1
ATOM 9740 C C . ASP B 1 433 ? -14.797 4.527 2.869 1 95.25 433 ASP B C 1
ATOM 9742 O O . ASP B 1 433 ? -15.461 4.629 1.836 1 95.25 433 ASP B O 1
ATOM 9746 N N . ARG B 1 434 ? -13.57 4.977 2.986 1 96.81 434 ARG B N 1
ATOM 9747 C CA . ARG B 1 434 ? -12.914 5.625 1.854 1 96.81 434 ARG B CA 1
ATOM 9748 C C . ARG B 1 434 ? -11.484 5.113 1.679 1 96.81 434 ARG B C 1
ATOM 9750 O O . ARG B 1 434 ? -10.828 4.75 2.654 1 96.81 434 ARG B O 1
ATOM 9757 N N . GLN B 1 435 ? -11.109 5.043 0.492 1 95.56 435 GLN B N 1
ATOM 9758 C CA . GLN B 1 435 ? -9.742 4.699 0.126 1 95.56 435 GLN B CA 1
ATOM 9759 C C . GLN B 1 435 ? -9.234 5.594 -1 1 95.56 435 GLN B C 1
ATOM 9761 O O . GLN B 1 435 ? -9.977 5.906 -1.934 1 95.56 435 GLN B O 1
ATOM 9766 N N . PHE B 1 436 ? -7.922 5.922 -0.921 1 97.44 436 PHE B N 1
ATOM 9767 C CA . PHE B 1 436 ? -7.336 6.836 -1.896 1 97.44 436 PHE B CA 1
ATOM 9768 C C . PHE B 1 436 ? -6.023 6.281 -2.436 1 97.44 436 PHE B C 1
ATOM 9770 O O . PHE B 1 436 ? -5.258 5.656 -1.7 1 97.44 436 PHE B O 1
ATOM 9777 N N . GLU B 1 437 ? -5.816 6.559 -3.695 1 95.62 437 GLU B N 1
ATOM 9778 C CA . GLU B 1 437 ? -4.555 6.309 -4.387 1 95.62 437 GLU B CA 1
ATOM 9779 C C . GLU B 1 437 ? -4.059 7.559 -5.105 1 95.62 437 GLU B C 1
ATOM 9781 O O . GLU B 1 437 ? -4.793 8.156 -5.898 1 95.62 437 GLU B O 1
ATOM 9786 N N . VAL B 1 438 ? -2.836 7.938 -4.793 1 97.94 438 VAL B N 1
ATOM 9787 C CA . VAL B 1 438 ? -2.268 9.133 -5.41 1 97.94 438 VAL B CA 1
ATOM 9788 C C . VAL B 1 438 ? -0.85 8.836 -5.895 1 97.94 438 VAL B C 1
ATOM 9790 O O . VAL B 1 438 ? -0.084 8.156 -5.215 1 97.94 438 VAL B O 1
ATOM 9793 N N . ALA B 1 439 ? -0.555 9.328 -7.07 1 97 439 ALA B N 1
ATOM 9794 C CA . ALA B 1 439 ? 0.802 9.258 -7.605 1 97 439 ALA B CA 1
ATOM 9795 C C . ALA B 1 439 ? 1.142 10.516 -8.398 1 97 439 ALA B C 1
ATOM 9797 O O . ALA B 1 439 ? 0.272 11.102 -9.055 1 97 439 ALA B O 1
ATOM 9798 N N . GLY B 1 440 ? 2.404 10.938 -8.305 1 97.69 440 GLY B N 1
ATOM 9799 C CA . GLY B 1 440 ? 2.82 12.117 -9.047 1 97.69 440 GLY B CA 1
ATOM 9800 C C . GLY B 1 440 ? 4.301 12.125 -9.367 1 97.69 440 GLY B C 1
ATOM 9801 O O . GLY B 1 440 ? 5.078 11.367 -8.781 1 97.69 440 GLY B O 1
ATOM 9802 N N . ILE B 1 441 ? 4.676 12.898 -10.352 1 97.19 441 ILE B N 1
ATOM 9803 C CA . ILE B 1 441 ? 6.055 13.172 -10.734 1 97.19 441 ILE B CA 1
ATOM 9804 C C . ILE B 1 441 ? 6.227 14.656 -11.039 1 97.19 441 ILE B C 1
ATOM 9806 O O . ILE B 1 441 ? 5.355 15.273 -11.664 1 97.19 441 ILE B O 1
ATOM 9810 N N . GLU B 1 442 ? 7.324 15.195 -10.562 1 97.25 442 GLU B N 1
ATOM 9811 C CA . GLU B 1 442 ? 7.535 16.625 -10.711 1 97.25 442 GLU B CA 1
ATOM 9812 C C . GLU B 1 442 ? 9.008 16.953 -10.961 1 97.25 442 GLU B C 1
ATOM 9814 O O . GLU B 1 442 ? 9.773 17.141 -10.016 1 97.25 442 GLU B O 1
ATOM 9819 N N . PRO B 1 443 ? 9.438 17.156 -12.211 1 97.06 443 PRO B N 1
ATOM 9820 C CA . PRO B 1 443 ? 10.75 17.719 -12.508 1 97.06 443 PRO B CA 1
ATOM 9821 C C . PRO B 1 443 ? 10.781 19.234 -12.336 1 97.06 443 PRO B C 1
ATOM 9823 O O . PRO B 1 443 ? 9.82 19.922 -12.68 1 97.06 443 PRO B O 1
ATOM 9826 N N . ARG B 1 444 ? 11.797 19.734 -11.75 1 95.88 444 ARG B N 1
ATOM 9827 C CA . ARG B 1 444 ? 12.039 21.156 -11.531 1 95.88 444 ARG B CA 1
ATOM 9828 C C . ARG B 1 444 ? 13.445 21.547 -11.969 1 95.88 444 ARG B C 1
ATOM 9830 O O . ARG B 1 444 ? 14.43 21.078 -11.398 1 95.88 444 ARG B O 1
ATOM 9837 N N . LEU B 1 445 ? 13.531 22.359 -12.961 1 96.38 445 LEU B N 1
ATOM 9838 C CA . LEU B 1 445 ? 14.805 22.844 -13.484 1 96.38 445 LEU B CA 1
ATOM 9839 C C . LEU B 1 445 ? 15.164 24.188 -12.852 1 96.38 445 LEU B C 1
ATOM 9841 O O . LEU B 1 445 ? 14.336 25.094 -12.773 1 96.38 445 LEU B O 1
ATOM 9845 N N . GLU B 1 446 ? 16.359 24.297 -12.336 1 93.12 446 GLU B N 1
ATOM 9846 C CA . GLU B 1 446 ? 16.891 25.531 -11.781 1 93.12 446 GLU B CA 1
ATOM 9847 C C . GLU B 1 446 ? 18.078 26.031 -12.602 1 93.12 446 GLU B C 1
ATOM 9849 O O . GLU B 1 446 ? 19.031 25.281 -12.859 1 93.12 446 GLU B O 1
ATOM 9854 N N . VAL B 1 447 ? 18.047 27.312 -12.984 1 95.94 447 VAL B N 1
ATOM 9855 C CA . VAL B 1 447 ? 19.078 27.875 -13.844 1 95.94 447 VAL B CA 1
ATOM 9856 C C . VAL B 1 447 ? 19.547 29.219 -13.266 1 95.94 447 VAL B C 1
ATOM 9858 O O . VAL B 1 447 ? 18.734 30.125 -13.055 1 95.94 447 VAL B O 1
ATOM 9861 N N . ASP B 1 448 ? 20.766 29.312 -12.969 1 92.94 448 ASP B N 1
ATOM 9862 C CA . ASP B 1 448 ? 21.391 30.594 -12.648 1 92.94 448 ASP B CA 1
ATOM 9863 C C . ASP B 1 448 ? 22.031 31.219 -13.898 1 92.94 448 ASP B C 1
ATOM 9865 O O . ASP B 1 448 ? 22.844 30.578 -14.57 1 92.94 448 ASP B O 1
ATOM 9869 N N . TYR B 1 449 ? 21.594 32.406 -14.156 1 94.81 449 TYR B N 1
ATOM 9870 C CA . TYR B 1 449 ? 22.125 33.062 -15.352 1 94.81 449 TYR B CA 1
ATOM 9871 C C . TYR B 1 449 ? 22.25 34.562 -15.156 1 94.81 449 TYR B C 1
ATOM 9873 O O . TYR B 1 449 ? 21.812 35.094 -14.133 1 94.81 449 TYR B O 1
ATOM 9881 N N . LYS B 1 450 ? 22.938 35.156 -16.078 1 94.06 450 LYS B N 1
ATOM 9882 C CA . LYS B 1 450 ? 23.109 36.625 -16.031 1 94.06 450 LYS B CA 1
ATOM 9883 C C . LYS B 1 450 ? 22.547 37.281 -17.281 1 94.06 450 LYS B C 1
ATOM 9885 O O . LYS B 1 450 ? 22.672 36.75 -18.375 1 94.06 450 LYS B O 1
ATOM 9890 N N . VAL B 1 451 ? 21.828 38.281 -17.062 1 91.62 451 VAL B N 1
ATOM 9891 C CA . VAL B 1 451 ? 21.375 39.156 -18.156 1 91.62 451 VAL B CA 1
ATOM 9892 C C . VAL B 1 451 ? 21.734 40.594 -17.844 1 91.62 451 VAL B C 1
ATOM 9894 O O . VAL B 1 451 ? 21.406 41.125 -16.766 1 91.62 451 VAL B O 1
ATOM 9897 N N . LEU B 1 452 ? 22.406 41.344 -18.828 1 90.75 452 LEU B N 1
ATOM 9898 C CA . LEU B 1 452 ? 22.859 42.719 -18.641 1 90.75 452 LEU B CA 1
ATOM 9899 C C . LEU B 1 452 ? 23.578 42.875 -17.312 1 90.75 452 LEU B C 1
ATOM 9901 O O . LEU B 1 452 ? 23.297 43.781 -16.547 1 90.75 452 LEU B O 1
ATOM 9905 N N . ASP B 1 453 ? 24.266 41.906 -16.812 1 87.38 453 ASP B N 1
ATOM 9906 C CA . ASP B 1 453 ? 25.125 41.844 -15.625 1 87.38 453 ASP B CA 1
ATOM 9907 C C . ASP B 1 453 ? 24.297 41.656 -14.352 1 87.38 453 ASP B C 1
ATOM 9909 O O . ASP B 1 453 ? 24.812 41.812 -13.242 1 87.38 453 ASP B O 1
ATOM 9913 N N . LEU B 1 454 ? 23.016 41.469 -14.555 1 92.25 454 LEU B N 1
ATOM 9914 C CA . LEU B 1 454 ? 22.156 41.188 -13.422 1 92.25 454 LEU B CA 1
ATOM 9915 C C . LEU B 1 454 ? 22.031 39.688 -13.211 1 92.25 454 LEU B C 1
ATOM 9917 O O . LEU B 1 454 ? 21.812 38.938 -14.164 1 92.25 454 LEU B O 1
ATOM 9921 N N . LYS B 1 455 ? 22.234 39.312 -11.977 1 91.69 455 LYS B N 1
ATOM 9922 C CA . LYS B 1 455 ? 22.094 37.875 -11.633 1 91.69 455 LYS B CA 1
ATOM 9923 C C . LYS B 1 455 ? 20.625 37.469 -11.633 1 91.69 455 LYS B C 1
ATOM 9925 O O . LYS B 1 455 ? 19.766 38.188 -11.102 1 91.69 455 LYS B O 1
ATOM 9930 N N . ASN B 1 456 ? 20.312 36.375 -12.305 1 94.12 456 ASN B N 1
ATOM 9931 C CA . ASN B 1 456 ? 18.969 35.812 -12.383 1 94.12 456 ASN B CA 1
ATOM 9932 C C . ASN B 1 456 ? 18.953 34.344 -11.93 1 94.12 456 ASN B C 1
ATOM 9934 O O . ASN B 1 456 ? 19.891 33.594 -12.203 1 94.12 456 ASN B O 1
ATOM 9938 N N . GLU B 1 457 ? 17.938 34 -11.18 1 91.56 457 GLU B N 1
ATOM 9939 C CA . GLU B 1 457 ? 17.641 32.625 -10.812 1 91.56 457 GLU B CA 1
ATOM 9940 C C . GLU B 1 457 ? 16.297 32.156 -11.383 1 91.56 457 GLU B C 1
ATOM 9942 O O . GLU B 1 457 ? 15.25 32.656 -10.969 1 91.56 457 GLU B O 1
ATOM 9947 N N . LEU B 1 458 ? 16.359 31.25 -12.281 1 95.19 458 LEU B N 1
ATOM 9948 C CA . LEU B 1 458 ? 15.164 30.766 -12.961 1 95.19 458 LEU B CA 1
ATOM 9949 C C . LEU B 1 458 ? 14.789 29.375 -12.484 1 95.19 458 LEU B C 1
ATOM 9951 O O . LEU B 1 458 ? 15.648 28.5 -12.375 1 95.19 458 LEU B O 1
ATOM 9955 N N . ILE B 1 459 ? 13.523 29.188 -12.109 1 93.69 459 ILE B N 1
ATOM 9956 C CA . ILE B 1 459 ? 12.977 27.875 -11.781 1 93.69 459 ILE B CA 1
ATOM 9957 C C . ILE B 1 459 ? 11.82 27.547 -12.719 1 93.69 459 ILE B C 1
ATOM 9959 O O . ILE B 1 459 ? 10.875 28.328 -12.859 1 93.69 459 ILE B O 1
ATOM 9963 N N . ILE B 1 460 ? 11.922 26.469 -13.438 1 96.94 460 ILE B N 1
ATOM 9964 C CA . ILE B 1 460 ? 10.867 25.938 -14.297 1 96.94 460 ILE B CA 1
ATOM 9965 C C . ILE B 1 460 ? 10.5 24.531 -13.852 1 96.94 460 ILE B C 1
ATOM 9967 O O . ILE B 1 460 ? 11.375 23.703 -13.594 1 96.94 460 ILE B O 1
ATOM 9971 N N . GLY B 1 461 ? 9.188 24.312 -13.68 1 96.5 461 GLY B N 1
ATOM 9972 C CA . GLY B 1 461 ? 8.781 22.984 -13.281 1 96.5 461 GLY B CA 1
ATOM 9973 C C . GLY B 1 461 ? 7.461 22.547 -13.883 1 96.5 461 GLY B C 1
ATOM 9974 O O . GLY B 1 461 ? 6.73 23.375 -14.438 1 96.5 461 GLY B O 1
ATOM 9975 N N . ALA B 1 462 ? 7.254 21.297 -13.852 1 97.88 462 ALA B N 1
ATOM 9976 C CA . ALA B 1 462 ? 5.996 20.672 -14.258 1 97.88 462 ALA B CA 1
ATOM 9977 C C . ALA B 1 462 ? 5.645 19.5 -13.352 1 97.88 462 ALA B C 1
ATOM 9979 O O . ALA B 1 462 ? 6.535 18.844 -12.797 1 97.88 462 ALA B O 1
ATOM 9980 N N . ARG B 1 463 ? 4.355 19.234 -13.148 1 98.06 463 ARG B N 1
ATOM 9981 C CA . ARG B 1 463 ? 3.91 18.109 -12.344 1 98.06 463 ARG B CA 1
ATOM 9982 C C . ARG B 1 463 ? 2.729 17.391 -13 1 98.06 463 ARG B C 1
ATOM 9984 O O . ARG B 1 463 ? 1.796 18.047 -13.477 1 98.06 463 ARG B O 1
ATOM 9991 N N . TYR B 1 464 ? 2.836 16.156 -13.141 1 98.38 464 TYR B N 1
ATOM 9992 C CA . TYR B 1 464 ? 1.693 15.289 -13.43 1 98.38 464 TYR B CA 1
ATOM 9993 C C . TYR B 1 464 ? 1.271 14.508 -12.195 1 98.38 464 TYR B C 1
ATOM 9995 O O . TYR B 1 464 ? 2.111 13.93 -11.5 1 98.38 464 TYR B O 1
ATOM 10003 N N . LEU B 1 465 ? -0.035 14.539 -11.867 1 98.25 465 LEU B N 1
ATOM 10004 C CA . LEU B 1 465 ? -0.546 13.852 -10.688 1 98.25 465 LEU B CA 1
ATOM 10005 C C . LEU B 1 465 ? -1.833 13.102 -11.016 1 98.25 465 LEU B C 1
ATOM 10007 O O . LEU B 1 465 ? -2.725 13.641 -11.672 1 98.25 465 LEU B O 1
ATOM 10011 N N . TYR B 1 466 ? -1.847 11.859 -10.648 1 97.69 466 TYR B N 1
ATOM 10012 C CA . TYR B 1 466 ? -3.018 10.984 -10.719 1 97.69 466 TYR B CA 1
ATOM 10013 C C . TYR B 1 466 ? -3.602 10.742 -9.336 1 97.69 466 TYR B C 1
ATOM 10015 O O . TYR B 1 466 ? -2.861 10.555 -8.367 1 97.69 466 TYR B O 1
ATOM 10023 N N . GLU B 1 467 ? -4.945 10.828 -9.195 1 98.12 467 GLU B N 1
ATOM 10024 C CA . GLU B 1 467 ? -5.586 10.477 -7.934 1 98.12 467 GLU B CA 1
ATOM 10025 C C . GLU B 1 467 ? -6.871 9.688 -8.172 1 98.12 467 GLU B C 1
ATOM 10027 O O . GLU B 1 467 ? -7.586 9.938 -9.141 1 98.12 467 GLU B O 1
ATOM 10032 N N . ARG B 1 468 ? -7.168 8.797 -7.336 1 97.19 468 ARG B N 1
ATOM 10033 C CA . ARG B 1 468 ? -8.391 8.008 -7.363 1 97.19 468 ARG B CA 1
ATOM 10034 C C . ARG B 1 468 ? -8.922 7.773 -5.953 1 97.19 468 ARG B C 1
ATOM 10036 O O . ARG B 1 468 ? -8.156 7.5 -5.027 1 97.19 468 ARG B O 1
ATOM 10043 N N . ALA B 1 469 ? -10.219 7.941 -5.832 1 97.88 469 ALA B N 1
ATOM 10044 C CA . ALA B 1 469 ? -10.891 7.766 -4.547 1 97.88 469 ALA B CA 1
ATOM 10045 C C . ALA B 1 469 ? -12.008 6.734 -4.652 1 97.88 469 ALA B C 1
ATOM 10047 O O . ALA B 1 469 ? -12.758 6.719 -5.629 1 97.88 469 ALA B O 1
ATOM 10048 N N . PHE B 1 470 ? -12.008 5.82 -3.764 1 96.12 470 PHE B N 1
ATOM 10049 C CA . PHE B 1 470 ? -13.102 4.883 -3.568 1 96.12 470 PHE B CA 1
ATOM 10050 C C . PHE B 1 470 ? -13.906 5.242 -2.32 1 96.12 470 PHE B C 1
ATOM 10052 O O . PHE B 1 470 ? -13.344 5.363 -1.23 1 96.12 470 PHE B O 1
ATOM 10059 N N . GLU B 1 471 ? -15.203 5.434 -2.465 1 96.56 471 GLU B N 1
ATOM 10060 C CA . GLU B 1 471 ? -16.031 5.801 -1.321 1 96.56 471 GLU B CA 1
ATOM 10061 C C . GLU B 1 471 ? -17.281 4.926 -1.236 1 96.56 471 GLU B C 1
ATOM 10063 O O . GLU B 1 471 ? -17.953 4.703 -2.24 1 96.56 471 GLU B O 1
ATOM 10068 N N . GLN B 1 472 ? -17.547 4.426 -0.086 1 96.5 472 GLN B N 1
ATOM 10069 C CA . GLN B 1 472 ? -18.734 3.621 0.185 1 96.5 472 GLN B CA 1
ATOM 10070 C C . GLN B 1 472 ? -19.422 4.07 1.468 1 96.5 472 GLN B C 1
ATOM 10072 O O . GLN B 1 472 ? -18.766 4.43 2.443 1 96.5 472 GLN B O 1
ATOM 10077 N N . ARG B 1 473 ? -20.703 4.168 1.41 1 96.62 473 ARG B N 1
ATOM 10078 C CA . ARG B 1 473 ? -21.516 4.301 2.613 1 96.62 473 ARG B CA 1
ATOM 10079 C C . ARG B 1 473 ? -22.203 2.979 2.963 1 96.62 473 ARG B C 1
ATOM 10081 O O . ARG B 1 473 ? -22.922 2.41 2.145 1 96.62 473 ARG B O 1
ATOM 10088 N N . VAL B 1 474 ? -22.016 2.484 4.141 1 97 474 VAL B N 1
ATOM 10089 C CA . VAL B 1 474 ? -22.578 1.234 4.625 1 97 474 VAL B CA 1
ATOM 10090 C C . VAL B 1 474 ? -23.391 1.497 5.895 1 97 474 VAL B C 1
ATOM 10092 O O . VAL B 1 474 ? -22.859 1.986 6.891 1 97 474 VAL B O 1
ATOM 10095 N N . ASN B 1 475 ? -24.656 1.198 5.848 1 96.88 475 ASN B N 1
ATOM 10096 C CA . ASN B 1 475 ? -25.547 1.428 6.988 1 96.88 475 ASN B CA 1
ATOM 10097 C C . ASN B 1 475 ? -25.75 0.152 7.801 1 96.88 475 ASN B C 1
ATOM 10099 O O . ASN B 1 475 ? -26.375 -0.795 7.324 1 96.88 475 ASN B O 1
ATOM 10103 N N . GLY B 1 476 ? -25.297 0.234 9.031 1 95.94 476 GLY B N 1
ATOM 10104 C CA . GLY B 1 476 ? -25.516 -0.892 9.922 1 95.94 476 GLY B CA 1
ATOM 10105 C C . GLY B 1 476 ? -26.922 -0.94 10.508 1 95.94 476 GLY B C 1
ATOM 10106 O O . GLY B 1 476 ? -27.531 0.102 10.727 1 95.94 476 GLY B O 1
ATOM 10107 N N . THR B 1 477 ? -27.391 -2.141 10.82 1 93.12 477 THR B N 1
ATOM 10108 C CA . THR B 1 477 ? -28.781 -2.32 11.234 1 93.12 477 THR B CA 1
ATOM 10109 C C . THR B 1 477 ? -28.891 -2.277 12.758 1 93.12 477 THR B C 1
ATOM 10111 O O . THR B 1 477 ? -30 -2.271 13.297 1 93.12 477 THR B O 1
ATOM 10114 N N . ARG B 1 478 ? -27.766 -2.238 13.422 1 93.12 478 ARG B N 1
ATOM 10115 C CA . ARG B 1 478 ? -27.734 -2.119 14.875 1 93.12 478 ARG B CA 1
ATOM 10116 C C . ARG B 1 478 ? -26.547 -1.277 15.32 1 93.12 478 ARG B C 1
ATOM 10118 O O . ARG B 1 478 ? -25.578 -1.119 14.578 1 93.12 478 ARG B O 1
ATOM 10125 N N . ALA B 1 479 ? -26.703 -0.768 16.516 1 93.5 479 ALA B N 1
ATOM 10126 C CA . ALA B 1 479 ? -25.578 -0.055 17.109 1 93.5 479 ALA B CA 1
ATOM 10127 C C . ALA B 1 479 ? -24.391 -0.995 17.328 1 93.5 479 ALA B C 1
ATOM 10129 O O . ALA B 1 479 ? -24.578 -2.148 17.734 1 93.5 479 ALA B O 1
ATOM 10130 N N . GLY B 1 480 ? -23.188 -0.489 17 1 88.88 480 GLY B N 1
ATOM 10131 C CA . GLY B 1 480 ? -21.984 -1.223 17.328 1 88.88 480 GLY B CA 1
ATOM 10132 C C . GLY B 1 480 ? -21.547 -2.178 16.234 1 88.88 480 GLY B C 1
ATOM 10133 O O . GLY B 1 480 ? -20.453 -2.75 16.297 1 88.88 480 GLY B O 1
ATOM 10134 N N . VAL B 1 481 ? -22.438 -2.412 15.211 1 90.75 481 VAL B N 1
ATOM 10135 C CA . VAL B 1 481 ? -22.047 -3.338 14.148 1 90.75 481 VAL B CA 1
ATOM 10136 C C . VAL B 1 481 ? -21.047 -2.658 13.211 1 90.75 481 VAL B C 1
ATOM 10138 O O . VAL B 1 481 ? -21.031 -1.429 13.102 1 90.75 481 VAL B O 1
ATOM 10141 N N . LYS B 1 482 ? -20.266 -3.439 12.562 1 89.19 482 LYS B N 1
ATOM 10142 C CA . LYS B 1 482 ? -19.156 -2.918 11.758 1 89.19 482 LYS B CA 1
ATOM 10143 C C . LYS B 1 482 ? -19.453 -3.064 10.266 1 89.19 482 LYS B C 1
ATOM 10145 O O . LYS B 1 482 ? -18.578 -2.793 9.43 1 89.19 482 LYS B O 1
ATOM 10150 N N . SER B 1 483 ? -20.562 -3.543 9.906 1 95.19 483 SER B N 1
ATOM 10151 C CA . SER B 1 483 ? -21 -3.711 8.523 1 95.19 483 SER B CA 1
ATOM 10152 C C . SER B 1 483 ? -22.453 -3.293 8.359 1 95.19 483 SER B C 1
ATOM 10154 O O . SER B 1 483 ? -23 -2.588 9.203 1 95.19 483 SER B O 1
ATOM 10156 N N . GLY B 1 484 ? -23.062 -3.633 7.184 1 96.75 484 GLY B N 1
ATOM 10157 C CA . GLY B 1 484 ? -24.438 -3.254 6.922 1 96.75 484 GLY B CA 1
ATOM 10158 C C . GLY B 1 484 ? -24.781 -3.207 5.445 1 96.75 484 GLY B C 1
ATOM 10159 O O . GLY B 1 484 ? -24.125 -3.861 4.629 1 96.75 484 GLY B O 1
ATOM 10160 N N . ASP B 1 485 ? -25.828 -2.496 5.148 1 96.06 485 ASP B N 1
ATOM 10161 C CA . ASP B 1 485 ? -26.281 -2.34 3.77 1 96.06 485 ASP B CA 1
ATOM 10162 C C . ASP B 1 485 ? -25.406 -1.333 3.016 1 96.06 485 ASP B C 1
ATOM 10164 O O . ASP B 1 485 ? -25.266 -0.189 3.451 1 96.06 485 ASP B O 1
ATOM 10168 N N . LEU B 1 486 ? -24.844 -1.788 1.939 1 97.19 486 LEU B N 1
ATOM 10169 C CA . LEU B 1 486 ? -24.172 -0.85 1.056 1 97.19 486 LEU B CA 1
ATOM 10170 C C . LEU B 1 486 ? -25.172 0.05 0.338 1 97.19 486 LEU B C 1
ATOM 10172 O O . LEU B 1 486 ? -25.922 -0.416 -0.512 1 97.19 486 LEU B O 1
ATOM 10176 N N . VAL B 1 487 ? -25.125 1.34 0.611 1 96.62 487 VAL B N 1
ATOM 10177 C CA . VAL B 1 487 ? -26.203 2.18 0.092 1 96.62 487 VAL B CA 1
ATOM 10178 C C . VAL B 1 487 ? -25.625 3.197 -0.894 1 96.62 487 VAL B C 1
ATOM 10180 O O . VAL B 1 487 ? -26.344 3.701 -1.761 1 96.62 487 VAL B O 1
ATOM 10183 N N . GLU B 1 488 ? -24.391 3.555 -0.751 1 96.06 488 GLU B N 1
ATOM 10184 C CA . GLU B 1 488 ? -23.688 4.395 -1.714 1 96.06 488 GLU B CA 1
ATOM 10185 C C . GLU B 1 488 ? -22.328 3.797 -2.074 1 96.06 488 GLU B C 1
ATOM 10187 O O . GLU B 1 488 ? -21.641 3.229 -1.22 1 96.06 488 GLU B O 1
ATOM 10192 N N . ASP B 1 489 ? -21.969 3.863 -3.303 1 96.69 489 ASP B N 1
ATOM 10193 C CA . ASP B 1 489 ? -20.703 3.391 -3.85 1 96.69 489 ASP B CA 1
ATOM 10194 C C . ASP B 1 489 ? -20.266 4.242 -5.043 1 96.69 489 ASP B C 1
ATOM 10196 O O . ASP B 1 489 ? -20.984 4.352 -6.031 1 96.69 489 ASP B O 1
ATOM 10200 N N . GLU B 1 490 ? -19.125 4.797 -4.953 1 96.5 490 GLU B N 1
ATOM 10201 C CA . GLU B 1 490 ? -18.656 5.617 -6.07 1 96.5 490 GLU B CA 1
ATOM 10202 C C . GLU B 1 490 ? -17.141 5.59 -6.184 1 96.5 490 GLU B C 1
ATOM 10204 O O . GLU B 1 490 ? -16.453 5.273 -5.215 1 96.5 490 GLU B O 1
ATOM 10209 N N . VAL B 1 491 ? -16.641 5.863 -7.352 1 95.81 491 VAL B N 1
ATOM 10210 C CA . VAL B 1 491 ? -15.219 6.027 -7.648 1 95.81 491 VAL B CA 1
ATOM 10211 C C . VAL B 1 491 ? -14.977 7.383 -8.312 1 95.81 491 VAL B C 1
ATOM 10213 O O . VAL B 1 491 ? -15.711 7.77 -9.227 1 95.81 491 VAL B O 1
ATOM 10216 N N . ARG B 1 492 ? -14.039 8.094 -7.801 1 97.88 492 ARG B N 1
ATOM 10217 C CA . ARG B 1 492 ? -13.648 9.359 -8.398 1 97.88 492 ARG B CA 1
ATOM 10218 C C . ARG B 1 492 ? -12.195 9.32 -8.867 1 97.88 492 ARG B C 1
ATOM 10220 O O . ARG B 1 492 ? -11.305 8.914 -8.117 1 97.88 492 ARG B O 1
ATOM 10227 N N . THR B 1 493 ? -12.016 9.734 -10.062 1 97.06 493 THR B N 1
ATOM 10228 C CA . THR B 1 493 ? -10.688 9.734 -10.656 1 97.06 493 THR B CA 1
ATOM 10229 C C . THR B 1 493 ? -10.305 11.133 -11.133 1 97.06 493 THR B C 1
ATOM 10231 O O . THR B 1 493 ? -11.156 11.891 -11.602 1 97.06 493 THR B O 1
ATOM 10234 N N . GLY B 1 494 ? -9.008 11.5 -10.906 1 97.75 494 GLY B N 1
ATOM 10235 C CA . GLY B 1 494 ? -8.516 12.797 -11.352 1 97.75 494 GLY B CA 1
ATOM 10236 C C . GLY B 1 494 ? -7.129 12.727 -11.969 1 97.75 494 GLY B C 1
ATOM 10237 O O . GLY B 1 494 ? -6.289 11.93 -11.531 1 97.75 494 GLY B O 1
ATOM 10238 N N . TYR B 1 495 ? -6.969 13.562 -12.961 1 97.81 495 TYR B N 1
ATOM 10239 C CA . TYR B 1 495 ? -5.688 13.797 -13.617 1 97.81 495 TYR B CA 1
ATOM 10240 C C . TYR B 1 495 ? -5.332 15.281 -13.586 1 97.81 495 TYR B C 1
ATOM 10242 O O . TYR B 1 495 ? -6.094 16.125 -14.078 1 97.81 495 TYR B O 1
ATOM 10250 N N . ALA B 1 496 ? -4.195 15.547 -13.062 1 98.25 496 ALA B N 1
ATOM 10251 C CA . ALA B 1 496 ? -3.816 16.953 -12.922 1 98.25 496 ALA B CA 1
ATOM 10252 C C . ALA B 1 496 ? -2.465 17.219 -13.578 1 98.25 496 ALA B C 1
ATOM 10254 O O . ALA B 1 496 ? -1.537 16.406 -13.453 1 98.25 496 ALA B O 1
ATOM 10255 N N . LEU B 1 497 ? -2.439 18.281 -14.328 1 98.12 497 LEU B N 1
ATOM 10256 C CA . LEU B 1 497 ? -1.205 18.797 -14.914 1 98.12 497 LEU B CA 1
ATOM 10257 C C . LEU B 1 497 ? -0.924 20.219 -14.43 1 98.12 497 LEU B C 1
ATOM 10259 O O . LEU B 1 497 ? -1.794 21.078 -14.508 1 98.12 497 LEU B O 1
ATOM 10263 N N . ALA B 1 498 ? 0.234 20.422 -13.898 1 97.62 498 ALA B N 1
ATOM 10264 C CA . ALA B 1 498 ? 0.679 21.75 -13.484 1 97.62 498 ALA B CA 1
ATOM 10265 C C . ALA B 1 498 ? 2.004 22.109 -14.148 1 97.62 498 ALA B C 1
ATOM 10267 O O . ALA B 1 498 ? 2.824 21.234 -14.438 1 97.62 498 ALA B O 1
ATOM 10268 N N . ALA B 1 499 ? 2.184 23.375 -14.445 1 98 499 ALA B N 1
ATOM 10269 C CA . ALA B 1 499 ? 3.438 23.953 -14.93 1 98 499 ALA B CA 1
ATOM 10270 C C . ALA B 1 499 ? 3.674 25.328 -14.336 1 98 499 ALA B C 1
ATOM 10272 O O . ALA B 1 499 ? 2.729 26.094 -14.141 1 98 499 ALA B O 1
ATOM 10273 N N . TYR B 1 500 ? 4.949 25.594 -14.023 1 96.25 500 TYR B N 1
ATOM 10274 C CA . TYR B 1 500 ? 5.219 26.906 -13.438 1 96.25 500 TYR B CA 1
ATOM 10275 C C . TYR B 1 500 ? 6.602 27.406 -13.844 1 96.25 500 TYR B C 1
ATOM 10277 O O . TYR B 1 500 ? 7.477 26.625 -14.195 1 96.25 500 TYR B O 1
ATOM 10285 N N . ILE B 1 501 ? 6.742 28.688 -13.844 1 96.81 501 ILE B N 1
ATOM 10286 C CA . ILE B 1 501 ? 7.98 29.422 -14.102 1 96.81 501 ILE B CA 1
ATOM 10287 C C . ILE B 1 501 ? 8.117 30.578 -13.109 1 96.81 501 ILE B C 1
ATOM 10289 O O . ILE B 1 501 ? 7.129 31.25 -12.797 1 96.81 501 ILE B O 1
ATOM 10293 N N . GLN B 1 502 ? 9.227 30.703 -12.477 1 94.12 502 GLN B N 1
ATOM 10294 C CA . GLN B 1 502 ? 9.523 31.812 -11.57 1 94.12 502 GLN B CA 1
ATOM 10295 C C . GLN B 1 502 ? 10.945 32.312 -11.766 1 94.12 502 GLN B C 1
ATOM 10297 O O . GLN B 1 502 ? 11.883 31.531 -11.852 1 94.12 502 GLN B O 1
ATOM 10302 N N . ASN B 1 503 ? 11.07 33.625 -11.859 1 94.38 503 ASN B N 1
ATOM 10303 C CA . ASN B 1 503 ? 12.391 34.219 -12.016 1 94.38 503 ASN B CA 1
ATOM 10304 C C . ASN B 1 503 ? 12.656 35.25 -10.93 1 94.38 503 ASN B C 1
ATOM 10306 O O . ASN B 1 503 ? 11.82 36.125 -10.688 1 94.38 503 ASN B O 1
ATOM 10310 N N . LYS B 1 504 ? 13.695 35.094 -10.25 1 91.5 504 LYS B N 1
ATOM 10311 C CA . LYS B 1 504 ? 14.195 36.125 -9.32 1 91.5 504 LYS B CA 1
ATOM 10312 C C . LYS B 1 504 ? 15.32 36.938 -9.953 1 91.5 504 LYS B C 1
ATOM 10314 O O . LYS B 1 504 ? 16.312 36.375 -10.422 1 91.5 504 LYS B O 1
ATOM 10319 N N . ILE B 1 505 ? 15.148 38.219 -9.984 1 93.75 505 ILE B N 1
ATOM 10320 C CA . ILE B 1 505 ? 16.141 39.125 -10.539 1 93.75 505 ILE B CA 1
ATOM 10321 C C . ILE B 1 505 ? 16.766 39.969 -9.422 1 93.75 505 ILE B C 1
ATOM 10323 O O . ILE B 1 505 ? 16.047 40.625 -8.656 1 93.75 505 ILE B O 1
ATOM 10327 N N . ASN B 1 506 ? 18.016 39.875 -9.367 1 91.25 506 ASN B N 1
ATOM 10328 C CA . ASN B 1 506 ? 18.703 40.781 -8.477 1 91.25 506 ASN B CA 1
ATOM 10329 C C . ASN B 1 506 ? 18.922 42.156 -9.133 1 91.25 506 ASN B C 1
ATOM 10331 O O . ASN B 1 506 ? 19.984 42.438 -9.68 1 91.25 506 ASN B O 1
ATOM 10335 N N . VAL B 1 507 ? 18.047 43 -8.945 1 92.94 507 VAL B N 1
ATOM 10336 C CA . VAL B 1 507 ? 18.062 44.281 -9.609 1 92.94 507 VAL B CA 1
ATOM 10337 C C . VAL B 1 507 ? 19.234 45.125 -9.109 1 92.94 507 VAL B C 1
ATOM 10339 O O . VAL B 1 507 ? 19.875 45.844 -9.875 1 92.94 507 VAL B O 1
ATOM 10342 N N . SER B 1 508 ? 19.469 45.062 -7.848 1 90.06 508 SER B N 1
ATOM 10343 C CA . SER B 1 508 ? 20.625 45.656 -7.188 1 90.06 508 SER B CA 1
ATOM 10344 C C . SER B 1 508 ? 21.078 44.812 -5.996 1 90.06 508 SER B C 1
ATOM 10346 O O . SER B 1 508 ? 20.5 43.75 -5.73 1 90.06 508 SER B O 1
ATOM 10348 N N . SER B 1 509 ? 22.078 45.312 -5.355 1 82.94 509 SER B N 1
ATOM 10349 C CA . SER B 1 509 ? 22.562 44.594 -4.199 1 82.94 509 SER B CA 1
ATOM 10350 C C . SER B 1 509 ? 21.547 44.562 -3.072 1 82.94 509 SER B C 1
ATOM 10352 O O . SER B 1 509 ? 21.594 43.688 -2.197 1 82.94 509 SER B O 1
ATOM 10354 N N . ASN B 1 510 ? 20.609 45.469 -3.145 1 89.06 510 ASN B N 1
ATOM 10355 C CA . ASN B 1 510 ? 19.672 45.562 -2.023 1 89.06 510 ASN B CA 1
ATOM 10356 C C . ASN B 1 510 ? 18.234 45.281 -2.461 1 89.06 510 ASN B C 1
ATOM 10358 O O . ASN B 1 510 ? 17.312 45.344 -1.648 1 89.06 510 ASN B O 1
ATOM 10362 N N . LEU B 1 511 ? 18 45.031 -3.691 1 92.38 511 LEU B N 1
ATOM 10363 C CA . LEU B 1 511 ? 16.641 44.844 -4.168 1 92.38 511 LEU B CA 1
ATOM 10364 C C . LEU B 1 511 ? 16.531 43.594 -5.031 1 92.38 511 LEU B C 1
ATOM 10366 O O . LEU B 1 511 ? 17.25 43.469 -6.023 1 92.38 511 LEU B O 1
ATOM 10370 N N . ASP B 1 512 ? 15.656 42.719 -4.66 1 90.62 512 ASP B N 1
ATOM 10371 C CA . ASP B 1 512 ? 15.312 41.531 -5.453 1 90.62 512 ASP B CA 1
ATOM 10372 C C . ASP B 1 512 ? 13.852 41.594 -5.898 1 90.62 512 ASP B C 1
ATOM 10374 O O . ASP B 1 512 ? 12.977 42 -5.137 1 90.62 512 ASP B O 1
ATOM 10378 N N . LEU B 1 513 ? 13.648 41.219 -7.113 1 92.94 513 LEU B N 1
ATOM 10379 C CA . LEU B 1 513 ? 12.297 41.062 -7.648 1 92.94 513 LEU B CA 1
ATOM 10380 C C . LEU B 1 513 ? 12.023 39.625 -8.062 1 92.94 513 LEU B C 1
ATOM 10382 O O . LEU B 1 513 ? 12.875 38.969 -8.664 1 92.94 513 LEU B O 1
ATOM 10386 N N . ASN B 1 514 ? 10.922 39.125 -7.609 1 91.69 514 ASN B N 1
ATOM 10387 C CA . ASN B 1 514 ? 10.477 37.781 -7.957 1 91.69 514 ASN B CA 1
ATOM 10388 C C . ASN B 1 514 ? 9.172 37.812 -8.742 1 91.69 514 ASN B C 1
ATOM 10390 O O . ASN B 1 514 ? 8.195 38.438 -8.305 1 91.69 514 ASN B O 1
ATOM 10394 N N . ALA B 1 515 ? 9.164 37.25 -9.898 1 94.19 515 ALA B N 1
ATOM 10395 C CA . ALA B 1 515 ? 7.957 37.125 -10.719 1 94.19 515 ALA B CA 1
ATOM 10396 C C . ALA B 1 515 ? 7.746 35.688 -11.195 1 94.19 515 ALA B C 1
ATOM 10398 O O . ALA B 1 515 ? 8.703 35 -11.547 1 94.19 515 ALA B O 1
ATOM 10399 N N . GLY B 1 516 ? 6.477 35.281 -11.156 1 94.19 516 GLY B N 1
ATOM 10400 C CA . GLY B 1 516 ? 6.215 33.906 -11.586 1 94.19 516 GLY B CA 1
ATOM 10401 C C . GLY B 1 516 ? 4.809 33.719 -12.117 1 94.19 516 GLY B C 1
ATOM 10402 O O . GLY B 1 516 ? 3.959 34.594 -11.992 1 94.19 516 GLY B O 1
ATOM 10403 N N . LEU B 1 517 ? 4.68 32.625 -12.75 1 96.12 517 LEU B N 1
ATOM 10404 C CA . LEU B 1 517 ? 3.42 32.188 -13.359 1 96.12 517 LEU B CA 1
ATOM 10405 C C . LEU B 1 517 ? 3.23 30.688 -13.227 1 96.12 517 LEU B C 1
ATOM 10407 O O . LEU B 1 517 ? 4.164 29.922 -13.461 1 96.12 517 LEU B O 1
ATOM 10411 N N . ARG B 1 518 ? 2.004 30.297 -12.773 1 96.06 518 ARG B N 1
ATOM 10412 C CA . ARG B 1 518 ? 1.678 28.875 -12.641 1 96.06 518 ARG B CA 1
ATOM 10413 C C . ARG B 1 518 ? 0.398 28.547 -13.398 1 96.06 518 ARG B C 1
ATOM 10415 O O . ARG B 1 518 ? -0.57 29.297 -13.359 1 96.06 518 ARG B O 1
ATOM 10422 N N . PHE B 1 519 ? 0.449 27.469 -14.086 1 96.94 519 PHE B N 1
ATOM 10423 C CA . PHE B 1 519 ? -0.702 26.891 -14.781 1 96.94 519 PHE B CA 1
ATOM 10424 C C . PHE B 1 519 ? -1.181 25.625 -14.086 1 96.94 519 PHE B C 1
ATOM 10426 O O . PHE B 1 519 ? -0.369 24.797 -13.672 1 96.94 519 PHE B O 1
ATOM 10433 N N . GLU B 1 520 ? -2.51 25.516 -13.875 1 96 520 GLU B N 1
ATOM 10434 C CA . GLU B 1 520 ? -3.121 24.312 -13.305 1 96 520 GLU B CA 1
ATOM 10435 C C . GLU B 1 520 ? -4.223 23.766 -14.211 1 96 520 GLU B C 1
ATOM 10437 O O . GLU B 1 520 ? -5.062 24.531 -14.695 1 96 520 GLU B O 1
ATOM 10442 N N . ASN B 1 521 ? -4.176 22.5 -14.461 1 96.69 521 ASN B N 1
ATOM 10443 C CA . ASN B 1 521 ? -5.234 21.766 -15.133 1 96.69 521 ASN B CA 1
ATOM 10444 C C . ASN B 1 521 ? -5.672 20.547 -14.32 1 96.69 521 ASN B C 1
ATOM 10446 O O . ASN B 1 521 ? -4.84 19.812 -13.789 1 96.69 521 ASN B O 1
ATOM 10450 N N . PHE B 1 522 ? -6.992 20.375 -14.195 1 95.75 522 PHE B N 1
ATOM 10451 C CA . PHE B 1 522 ? -7.531 19.25 -13.453 1 95.75 522 PHE B CA 1
ATOM 10452 C C . PHE B 1 522 ? -8.711 18.625 -14.195 1 95.75 522 PHE B C 1
ATOM 10454 O O . PHE B 1 522 ? -9.742 19.281 -14.383 1 95.75 522 PHE B O 1
ATOM 10461 N N . ASP B 1 523 ? -8.469 17.406 -14.656 1 96.5 523 ASP B N 1
ATOM 10462 C CA . ASP B 1 523 ? -9.492 16.578 -15.289 1 96.5 523 ASP B CA 1
ATOM 10463 C C . ASP B 1 523 ? -10.016 15.531 -14.312 1 96.5 523 ASP B C 1
ATOM 10465 O O . ASP B 1 523 ? -9.258 14.695 -13.828 1 96.5 523 ASP B O 1
ATOM 10469 N N . TYR B 1 524 ? -11.312 15.617 -13.969 1 95.12 524 TYR B N 1
ATOM 10470 C CA . TYR B 1 524 ? -11.82 14.711 -12.953 1 95.12 524 TYR B CA 1
ATOM 10471 C C . TYR B 1 524 ? -13.125 14.055 -13.398 1 95.12 524 TYR B C 1
ATOM 10473 O O . TYR B 1 524 ? -13.828 14.594 -14.258 1 95.12 524 TYR B O 1
ATOM 10481 N N . GLU B 1 525 ? -13.367 12.945 -12.898 1 96.44 525 GLU B N 1
ATOM 10482 C CA . GLU B 1 525 ? -14.539 12.125 -13.203 1 96.44 525 GLU B CA 1
ATOM 10483 C C . GLU B 1 525 ? -15.125 11.508 -11.938 1 96.44 525 GLU B C 1
ATOM 10485 O O . GLU B 1 525 ? -14.391 11.125 -11.031 1 96.44 525 GLU B O 1
ATOM 10490 N N . ARG B 1 526 ? -16.438 11.438 -11.898 1 95.69 526 ARG B N 1
ATOM 10491 C CA . ARG B 1 526 ? -17.172 10.789 -10.82 1 95.69 526 ARG B CA 1
ATOM 10492 C C . ARG B 1 526 ? -18.016 9.633 -11.359 1 95.69 526 ARG B C 1
ATOM 10494 O O . ARG B 1 526 ? -18.891 9.828 -12.203 1 95.69 526 ARG B O 1
ATOM 10501 N N . ASP B 1 527 ? -17.688 8.438 -10.945 1 95.38 527 ASP B N 1
ATOM 10502 C CA . ASP B 1 527 ? -18.391 7.203 -11.297 1 95.38 527 ASP B CA 1
ATOM 10503 C C . ASP B 1 527 ? -19.281 6.734 -10.156 1 95.38 527 ASP B C 1
ATOM 10505 O O . ASP B 1 527 ? -18.828 6.051 -9.242 1 95.38 527 ASP B O 1
ATOM 10509 N N . ILE B 1 528 ? -20.547 7.125 -10.258 1 94.62 528 ILE B N 1
ATOM 10510 C CA . ILE B 1 528 ? -21.516 6.762 -9.227 1 94.62 528 ILE B CA 1
ATOM 10511 C C . ILE B 1 528 ? -22.109 5.383 -9.531 1 94.62 528 ILE B C 1
ATOM 10513 O O . ILE B 1 528 ? -22.906 5.234 -10.461 1 94.62 528 ILE B O 1
ATOM 10517 N N . ARG B 1 529 ? -21.844 4.461 -8.75 1 94.69 529 ARG B N 1
ATOM 10518 C CA . ARG B 1 529 ? -22.156 3.072 -9.062 1 94.69 529 ARG B CA 1
ATOM 10519 C C . ARG B 1 529 ? -23.438 2.633 -8.344 1 94.69 529 ARG B C 1
ATOM 10521 O O . ARG B 1 529 ? -24.109 1.701 -8.781 1 94.69 529 ARG B O 1
ATOM 10528 N N . ARG B 1 530 ? -23.734 3.176 -7.203 1 95.31 530 ARG B N 1
ATOM 10529 C CA . ARG B 1 530 ? -24.891 2.859 -6.371 1 95.31 530 ARG B CA 1
ATOM 10530 C C . ARG B 1 530 ? -25.297 4.059 -5.52 1 95.31 530 ARG B C 1
ATOM 10532 O O . ARG B 1 530 ? -24.438 4.762 -4.98 1 95.31 530 ARG B O 1
ATOM 10539 N N . ARG B 1 531 ? -26.609 4.273 -5.391 1 94.38 531 ARG B N 1
ATOM 10540 C CA . ARG B 1 531 ? -27.078 5.371 -4.555 1 94.38 531 ARG B CA 1
ATOM 10541 C C . ARG B 1 531 ? -28.562 5.184 -4.199 1 94.38 531 ARG B C 1
ATOM 10543 O O . ARG B 1 531 ? -29.234 4.312 -4.754 1 94.38 531 ARG B O 1
ATOM 10550 N N . SER B 1 532 ? -28.922 6.023 -3.232 1 91.12 532 SER B N 1
ATOM 10551 C CA . SER B 1 532 ? -30.328 6.059 -2.848 1 91.12 532 SER B CA 1
ATOM 10552 C C . SER B 1 532 ? -31.094 7.141 -3.607 1 91.12 532 SER B C 1
ATOM 10554 O O . SER B 1 532 ? -30.609 8.266 -3.74 1 91.12 532 SER B O 1
ATOM 10556 N N . PHE B 1 533 ? -32.156 6.75 -4.145 1 88.12 533 PHE B N 1
ATOM 10557 C CA . PHE B 1 533 ? -33.062 7.691 -4.805 1 88.12 533 PHE B CA 1
ATOM 10558 C C . PHE B 1 533 ? -34.312 7.906 -3.98 1 88.12 533 PHE B C 1
ATOM 10560 O O . PHE B 1 533 ? -34.969 6.941 -3.535 1 88.12 533 PHE B O 1
ATOM 10567 N N . PRO B 1 534 ? -34.625 9.148 -3.852 1 83.31 534 PRO B N 1
ATOM 10568 C CA . PRO B 1 534 ? -35.875 9.391 -3.123 1 83.31 534 PRO B CA 1
ATOM 10569 C C . PRO B 1 534 ? -37.062 8.688 -3.752 1 83.31 534 PRO B C 1
ATOM 10571 O O . PRO B 1 534 ? -37.281 8.797 -4.965 1 83.31 534 PRO B O 1
ATOM 10574 N N . GLY B 1 535 ? -37.812 8.094 -2.986 1 85.62 535 GLY B N 1
ATOM 10575 C CA . GLY B 1 535 ? -39.062 7.445 -3.432 1 85.62 535 GLY B CA 1
ATOM 10576 C C . GLY B 1 535 ? -38.781 6.129 -4.145 1 85.62 535 GLY B C 1
ATOM 10577 O O . GLY B 1 535 ? -39.719 5.375 -4.41 1 85.62 535 GLY B O 1
ATOM 10578 N N . VAL B 1 536 ? -37.656 5.887 -4.547 1 86.62 536 VAL B N 1
ATOM 10579 C CA . VAL B 1 536 ? -37.344 4.688 -5.324 1 86.62 536 VAL B CA 1
ATOM 10580 C C . VAL B 1 536 ? -36.531 3.715 -4.484 1 86.62 536 VAL B C 1
ATOM 10582 O O . VAL B 1 536 ? -36.719 2.502 -4.551 1 86.62 536 VAL B O 1
ATOM 10585 N N . GLY B 1 537 ? -35.656 4.242 -3.59 1 92 537 GLY B N 1
ATOM 10586 C CA . GLY B 1 537 ? -34.781 3.408 -2.787 1 92 537 GLY B CA 1
ATOM 10587 C C . GLY B 1 537 ? -33.375 3.301 -3.355 1 92 537 GLY B C 1
ATOM 10588 O O . GLY B 1 537 ? -32.969 4.125 -4.176 1 92 537 GLY B O 1
ATOM 10589 N N . VAL B 1 538 ? -32.625 2.344 -2.861 1 93.88 538 VAL B N 1
ATOM 10590 C CA . VAL B 1 538 ? -31.219 2.174 -3.26 1 93.88 538 VAL B CA 1
ATOM 10591 C C . VAL B 1 538 ? -31.156 1.428 -4.59 1 93.88 538 VAL B C 1
ATOM 10593 O O . VAL B 1 538 ? -31.812 0.395 -4.766 1 93.88 538 VAL B O 1
ATOM 10596 N N . ARG B 1 539 ? -30.391 1.938 -5.527 1 92.81 539 ARG B N 1
ATOM 10597 C CA . ARG B 1 539 ? -30.266 1.325 -6.844 1 92.81 539 ARG B CA 1
ATOM 10598 C C . ARG B 1 539 ? -28.828 1.325 -7.32 1 92.81 539 ARG B C 1
ATOM 10600 O O . ARG B 1 539 ? -28.062 2.248 -7.02 1 92.81 539 ARG B O 1
ATOM 10607 N N . ASP B 1 540 ? -28.5 0.292 -8.055 1 92.44 540 ASP B N 1
ATOM 10608 C CA . ASP B 1 540 ? -27.266 0.332 -8.836 1 92.44 540 ASP B CA 1
ATOM 10609 C C . ASP B 1 540 ? -27.406 1.258 -10.039 1 92.44 540 ASP B C 1
ATOM 10611 O O . ASP B 1 540 ? -28.484 1.338 -10.648 1 92.44 540 ASP B O 1
ATOM 10615 N N . THR B 1 541 ? -26.328 1.955 -10.281 1 90.56 541 THR B N 1
ATOM 10616 C CA . THR B 1 541 ? -26.391 2.902 -11.383 1 90.56 541 THR B CA 1
ATOM 10617 C C . THR B 1 541 ? -25.188 2.756 -12.297 1 90.56 541 THR B C 1
ATOM 10619 O O . THR B 1 541 ? -24.281 1.974 -12.008 1 90.56 541 THR B O 1
ATOM 10622 N N . VAL B 1 542 ? -25.219 3.42 -13.43 1 85.12 542 VAL B N 1
ATOM 10623 C CA . VAL B 1 542 ? -24.078 3.561 -14.336 1 85.12 542 VAL B CA 1
ATOM 10624 C C . VAL B 1 542 ? -23.844 5.039 -14.641 1 85.12 542 VAL B C 1
ATOM 10626 O O . VAL B 1 542 ? -23.516 5.402 -15.766 1 85.12 542 VAL B O 1
ATOM 10629 N N . LEU B 1 543 ? -24.047 5.848 -13.617 1 90.44 543 LEU B N 1
ATOM 10630 C CA . LEU B 1 543 ? -23.891 7.293 -13.766 1 90.44 543 LEU B CA 1
ATOM 10631 C C . LEU B 1 543 ? -22.422 7.688 -13.703 1 90.44 543 LEU B C 1
ATOM 10633 O O . LEU B 1 543 ? -21.781 7.547 -12.656 1 90.44 543 LEU B O 1
ATOM 10637 N N . VAL B 1 544 ? -21.891 8.125 -14.82 1 93 544 VAL B N 1
ATOM 10638 C CA . VAL B 1 544 ? -20.516 8.617 -14.906 1 93 544 VAL B CA 1
ATOM 10639 C C . VAL B 1 544 ? -20.5 10.008 -15.516 1 93 544 VAL B C 1
ATOM 10641 O O . VAL B 1 544 ? -21.078 10.234 -16.578 1 93 544 VAL B O 1
ATOM 10644 N N . SER B 1 545 ? -19.906 10.906 -14.805 1 93.62 545 SER B N 1
ATOM 10645 C CA . SER B 1 545 ? -19.75 12.266 -15.312 1 93.62 545 SER B CA 1
ATOM 10646 C C . SER B 1 545 ? -18.375 12.82 -15.016 1 93.62 545 SER B C 1
ATOM 10648 O O . SER B 1 545 ? -17.688 12.344 -14.109 1 93.62 545 SER B O 1
ATOM 10650 N N . GLY B 1 546 ? -17.953 13.727 -15.852 1 92.31 546 GLY B N 1
ATOM 10651 C CA . GLY B 1 546 ? -16.641 14.336 -15.68 1 92.31 546 GLY B CA 1
ATOM 10652 C C . GLY B 1 546 ? -16.578 15.781 -16.141 1 92.31 546 GLY B C 1
ATOM 10653 O O . GLY B 1 546 ? -17.531 16.281 -16.766 1 92.31 546 GLY B O 1
ATOM 10654 N N . ASN B 1 547 ? -15.57 16.469 -15.703 1 91.31 547 ASN B N 1
ATOM 10655 C CA . ASN B 1 547 ? -15.289 17.844 -16.109 1 91.31 547 ASN B CA 1
ATOM 10656 C C . ASN B 1 547 ? -13.797 18.156 -16.062 1 91.31 547 ASN B C 1
ATOM 10658 O O . ASN B 1 547 ? -13.008 17.344 -15.555 1 91.31 547 ASN B O 1
ATOM 10662 N N . GLU B 1 548 ? -13.469 19.219 -16.719 1 92.69 548 GLU B N 1
ATOM 10663 C CA . GLU B 1 548 ? -12.086 19.688 -16.766 1 92.69 548 GLU B CA 1
ATOM 10664 C C . GLU B 1 548 ? -12.008 21.188 -16.516 1 92.69 548 GLU B C 1
ATOM 10666 O O . GLU B 1 548 ? -12.82 21.969 -17.031 1 92.69 548 GLU B O 1
ATOM 10671 N N . ILE B 1 549 ? -11.031 21.578 -15.641 1 90.88 549 ILE B N 1
ATOM 10672 C CA . ILE B 1 549 ? -10.852 23 -15.352 1 90.88 549 ILE B CA 1
ATOM 10673 C C . ILE B 1 549 ? -9.383 23.391 -15.523 1 90.88 549 ILE B C 1
ATOM 10675 O O . ILE B 1 549 ? -8.492 22.547 -15.336 1 90.88 549 ILE B O 1
ATOM 10679 N N . ASN B 1 550 ? -9.125 24.562 -15.883 1 92.38 550 ASN B N 1
ATOM 10680 C CA . ASN B 1 550 ? -7.781 25.125 -16 1 92.38 550 ASN B CA 1
ATOM 10681 C C . ASN B 1 550 ? -7.715 26.547 -15.469 1 92.38 550 ASN B C 1
ATOM 10683 O O . ASN B 1 550 ? -8.727 27.266 -15.453 1 92.38 550 ASN B O 1
ATOM 10687 N N . THR B 1 551 ? -6.617 26.969 -14.984 1 92.25 551 THR B N 1
ATOM 10688 C CA . THR B 1 551 ? -6.426 28.328 -14.461 1 92.25 551 THR B CA 1
ATOM 10689 C C . THR B 1 551 ? -4.965 28.75 -14.586 1 92.25 551 THR B C 1
ATOM 10691 O O . THR B 1 551 ? -4.07 27.906 -14.656 1 92.25 551 THR B O 1
ATOM 10694 N N . LEU B 1 552 ? -4.793 30.109 -14.719 1 94.88 552 LEU B N 1
ATOM 10695 C CA . LEU B 1 552 ? -3.48 30.734 -14.664 1 94.88 552 LEU B CA 1
ATOM 10696 C C . LEU B 1 552 ? -3.32 31.547 -13.391 1 94.88 552 LEU B C 1
ATOM 10698 O O . LEU B 1 552 ? -4.207 32.312 -13.031 1 94.88 552 LEU B O 1
ATOM 10702 N N . ILE B 1 553 ? -2.225 31.406 -12.727 1 94.69 553 ILE B N 1
ATOM 10703 C CA . ILE B 1 553 ? -1.999 32.031 -11.43 1 94.69 553 ILE B CA 1
ATOM 10704 C C . ILE B 1 553 ? -0.718 32.844 -11.469 1 94.69 553 ILE B C 1
ATOM 10706 O O . ILE B 1 553 ? 0.379 32.312 -11.273 1 94.69 553 ILE B O 1
ATOM 10710 N N . PRO B 1 554 ? -0.819 34.094 -11.625 1 95.19 554 PRO B N 1
ATOM 10711 C CA . PRO B 1 554 ? 0.356 34.969 -11.609 1 95.19 554 PRO B CA 1
ATOM 10712 C C . PRO B 1 554 ? 0.723 35.438 -10.203 1 95.19 554 PRO B C 1
ATOM 10714 O O . PRO B 1 554 ? -0.106 35.375 -9.289 1 95.19 554 PRO B O 1
ATOM 10717 N N . GLY B 1 555 ? 1.95 35.875 -9.992 1 93.69 555 GLY B N 1
ATOM 10718 C CA . GLY B 1 555 ? 2.416 36.5 -8.75 1 93.69 555 GLY B CA 1
ATOM 10719 C C . GLY B 1 555 ? 3.709 37.25 -8.906 1 93.69 555 GLY B C 1
ATOM 10720 O O . GLY B 1 555 ? 4.547 36.906 -9.742 1 93.69 555 GLY B O 1
ATOM 10721 N N . ILE B 1 556 ? 3.84 38.312 -8.172 1 94.31 556 ILE B N 1
ATOM 10722 C CA . ILE B 1 556 ? 5.059 39.094 -8.133 1 94.31 556 ILE B CA 1
ATOM 10723 C C . ILE B 1 556 ? 5.363 39.531 -6.699 1 94.31 556 ILE B C 1
ATOM 10725 O O . ILE B 1 556 ? 4.449 39.75 -5.902 1 94.31 556 ILE B O 1
ATOM 10729 N N . GLY B 1 557 ? 6.578 39.531 -6.34 1 92.81 557 GLY B N 1
ATOM 10730 C CA . GLY B 1 557 ? 7.023 39.969 -5.023 1 92.81 557 GLY B CA 1
ATOM 10731 C C . GLY B 1 557 ? 8.383 40.625 -5.047 1 92.81 557 GLY B C 1
ATOM 10732 O O . GLY B 1 557 ? 9.078 40.625 -6.066 1 92.81 557 GLY B O 1
ATOM 10733 N N . PHE B 1 558 ? 8.742 41.25 -3.949 1 92.31 558 PHE B N 1
ATOM 10734 C CA . PHE B 1 558 ? 10.031 41.938 -3.875 1 92.31 558 PHE B CA 1
ATOM 10735 C C . PHE B 1 558 ? 10.609 41.844 -2.469 1 92.31 558 PHE B C 1
ATOM 10737 O O . PHE B 1 558 ? 9.883 41.594 -1.506 1 92.31 558 PHE B O 1
ATOM 10744 N N . ASN B 1 559 ? 11.867 41.906 -2.396 1 89.5 559 ASN B N 1
ATOM 10745 C CA . ASN B 1 559 ? 12.641 42.094 -1.176 1 89.5 559 ASN B CA 1
ATOM 10746 C C . ASN B 1 559 ? 13.586 43.312 -1.299 1 89.5 559 ASN B C 1
ATOM 10748 O O . ASN B 1 559 ? 14.422 43.344 -2.201 1 89.5 559 ASN B O 1
ATOM 10752 N N . TYR B 1 560 ? 13.438 44.25 -0.421 1 92.75 560 TYR B N 1
ATOM 10753 C CA . TYR B 1 560 ? 14.258 45.469 -0.396 1 92.75 560 TYR B CA 1
ATOM 10754 C C . TYR B 1 560 ? 15.008 45.594 0.928 1 92.75 560 TYR B C 1
ATOM 10756 O O . TYR B 1 560 ? 14.391 45.625 1.994 1 92.75 560 TYR B O 1
ATOM 10764 N N . ARG B 1 561 ? 16.281 45.625 0.839 1 90.12 561 ARG B N 1
ATOM 10765 C CA . ARG B 1 561 ? 17.141 45.719 2.016 1 90.12 561 ARG B CA 1
ATOM 10766 C C . ARG B 1 561 ? 17.891 47.062 2.047 1 90.12 561 ARG B C 1
ATOM 10768 O O . ARG B 1 561 ? 19.078 47.125 1.756 1 90.12 561 ARG B O 1
ATOM 10775 N N . PRO B 1 562 ? 17.266 48.125 2.512 1 89.81 562 PRO B N 1
ATOM 10776 C CA . PRO B 1 562 ? 17.906 49.438 2.539 1 89.81 562 PRO B CA 1
ATOM 10777 C C . PRO B 1 562 ? 19.109 49.469 3.488 1 89.81 562 PRO B C 1
ATOM 10779 O O . PRO B 1 562 ? 20.031 50.25 3.285 1 89.81 562 PRO B O 1
ATOM 10782 N N . MET B 1 563 ? 19 48.688 4.488 1 86.12 563 MET B N 1
ATOM 10783 C CA . MET B 1 563 ? 20.125 48.531 5.414 1 86.12 563 MET B CA 1
ATOM 10784 C C . MET B 1 563 ? 20.25 47.062 5.832 1 86.12 563 MET B C 1
ATOM 10786 O O . MET B 1 563 ? 19.344 46.25 5.609 1 86.12 563 MET B O 1
ATOM 10790 N N . GLN B 1 564 ? 21.297 46.844 6.496 1 75.75 564 GLN B N 1
ATOM 10791 C CA . GLN B 1 564 ? 21.594 45.438 6.832 1 75.75 564 GLN B CA 1
ATOM 10792 C C . GLN B 1 564 ? 20.641 44.938 7.898 1 75.75 564 GLN B C 1
ATOM 10794 O O . GLN B 1 564 ? 20.391 43.719 7.98 1 75.75 564 GLN B O 1
ATOM 10799 N N . THR B 1 565 ? 20.031 45.75 8.648 1 82.81 565 THR B N 1
ATOM 10800 C CA . THR B 1 565 ? 19.203 45.312 9.773 1 82.81 565 THR B CA 1
ATOM 10801 C C . THR B 1 565 ? 17.719 45.438 9.43 1 82.81 565 THR B C 1
ATOM 10803 O O . THR B 1 565 ? 16.859 45.219 10.289 1 82.81 565 THR B O 1
ATOM 10806 N N . LEU B 1 566 ? 17.484 45.781 8.234 1 88.5 566 LEU B N 1
ATOM 10807 C CA . LEU B 1 566 ? 16.094 46 7.84 1 88.5 566 LEU B CA 1
ATOM 10808 C C . LEU B 1 566 ? 15.82 45.406 6.461 1 88.5 566 LEU B C 1
ATOM 10810 O O . LEU B 1 566 ? 16.562 45.656 5.512 1 88.5 566 LEU B O 1
ATOM 10814 N N . ASN B 1 567 ? 14.859 44.562 6.387 1 89.19 567 ASN B N 1
ATOM 10815 C CA . ASN B 1 567 ? 14.359 44 5.133 1 89.19 567 ASN B CA 1
ATOM 10816 C C . ASN B 1 567 ? 12.875 44.312 4.941 1 89.19 567 ASN B C 1
ATOM 10818 O O . ASN B 1 567 ? 12.055 43.938 5.781 1 89.19 567 ASN B O 1
ATOM 10822 N N . VAL B 1 568 ? 12.57 45 3.912 1 93.56 568 VAL B N 1
ATOM 10823 C CA . VAL B 1 568 ? 11.18 45.25 3.543 1 93.56 568 VAL B CA 1
ATOM 10824 C C . VAL B 1 568 ? 10.766 44.312 2.412 1 93.56 568 VAL B C 1
ATOM 10826 O O . VAL B 1 568 ? 11.492 44.188 1.427 1 93.56 568 VAL B O 1
ATOM 10829 N N . PHE B 1 569 ? 9.664 43.625 2.607 1 91.69 569 PHE B N 1
ATOM 10830 C CA . PHE B 1 569 ? 9.219 42.719 1.571 1 91.69 569 PHE B CA 1
ATOM 10831 C C . PHE B 1 569 ? 7.738 42.906 1.27 1 91.69 569 PHE B C 1
ATOM 10833 O O . PHE B 1 569 ? 7.008 43.5 2.07 1 91.69 569 PHE B O 1
ATOM 10840 N N . GLY B 1 570 ? 7.297 42.438 0.131 1 92.94 570 GLY B N 1
ATOM 10841 C CA . GLY B 1 570 ? 5.906 42.531 -0.287 1 92.94 570 GLY B CA 1
ATOM 10842 C C . GLY B 1 570 ? 5.633 41.812 -1.595 1 92.94 570 GLY B C 1
ATOM 10843 O O . GLY B 1 570 ? 6.559 41.344 -2.258 1 92.94 570 GLY B O 1
ATOM 10844 N N . GLY B 1 571 ? 4.273 41.656 -1.88 1 93.5 571 GLY B N 1
ATOM 10845 C CA . GLY B 1 571 ? 3.92 41 -3.131 1 93.5 571 GLY B CA 1
ATOM 10846 C C . GLY B 1 571 ? 2.422 40.938 -3.355 1 93.5 571 GLY B C 1
ATOM 10847 O O . GLY B 1 571 ? 1.637 41.312 -2.484 1 93.5 571 GLY B O 1
ATOM 10848 N N . ILE B 1 572 ? 2.135 40.594 -4.523 1 94.75 572 ILE B N 1
ATOM 10849 C CA . ILE B 1 572 ? 0.767 40.375 -4.977 1 94.75 572 ILE B CA 1
ATOM 10850 C C . ILE B 1 572 ? 0.696 39.062 -5.754 1 94.75 572 ILE B C 1
ATOM 10852 O O . ILE B 1 572 ? 1.601 38.719 -6.527 1 94.75 572 ILE B O 1
ATOM 10856 N N . HIS B 1 573 ? -0.283 38.281 -5.438 1 93.06 573 HIS B N 1
ATOM 10857 C CA . HIS B 1 573 ? -0.454 37.062 -6.203 1 93.06 573 HIS B CA 1
ATOM 10858 C C . HIS B 1 573 ? -1.916 36.625 -6.234 1 93.06 573 HIS B C 1
ATOM 10860 O O . HIS B 1 573 ? -2.699 37 -5.363 1 93.06 573 HIS B O 1
ATOM 10866 N N . LYS B 1 574 ? -2.227 35.781 -7.223 1 93.44 574 LYS B N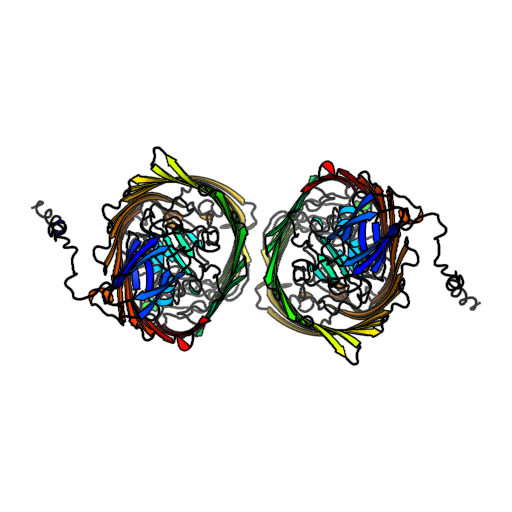 1
ATOM 10867 C CA . LYS B 1 574 ? -3.553 35.188 -7.324 1 93.44 574 LYS B CA 1
ATOM 10868 C C . LYS B 1 574 ? -3.613 33.875 -6.57 1 93.44 574 LYS B C 1
ATOM 10870 O O . LYS B 1 574 ? -2.664 33.094 -6.609 1 93.44 574 LYS B O 1
ATOM 10875 N N . GLY B 1 575 ? -4.68 33.719 -5.742 1 90.75 575 GLY B N 1
ATOM 10876 C CA . GLY B 1 575 ? -4.961 32.438 -5.102 1 90.75 575 GLY B CA 1
ATOM 10877 C C . GLY B 1 575 ? -5.988 31.609 -5.848 1 90.75 575 GLY B C 1
ATOM 10878 O O . GLY B 1 575 ? -6.918 32.156 -6.445 1 90.75 575 GLY B O 1
ATOM 10879 N N . TYR B 1 576 ? -5.793 30.281 -5.699 1 89.12 576 TYR B N 1
ATOM 10880 C CA . TYR B 1 576 ? -6.672 29.375 -6.422 1 89.12 576 TYR B CA 1
ATOM 10881 C C . TYR B 1 576 ? -6.852 28.062 -5.656 1 89.12 576 TYR B C 1
ATOM 10883 O O . TYR B 1 576 ? -5.898 27.547 -5.074 1 89.12 576 TYR B O 1
ATOM 10891 N N . ALA B 1 577 ? -8.078 27.594 -5.641 1 88.94 577 ALA B N 1
ATOM 10892 C CA . ALA B 1 577 ? -8.391 26.234 -5.188 1 88.94 577 ALA B CA 1
ATOM 10893 C C . ALA B 1 577 ? -9.477 25.609 -6.055 1 88.94 577 ALA B C 1
ATOM 10895 O O . ALA B 1 577 ? -10.562 26.172 -6.203 1 88.94 577 ALA B O 1
ATOM 10896 N N . PRO B 1 578 ? -9.133 24.453 -6.66 1 88.94 578 PRO B N 1
ATOM 10897 C CA . PRO B 1 578 ? -10.188 23.812 -7.441 1 88.94 578 PRO B CA 1
ATOM 10898 C C . PRO B 1 578 ? -11.336 23.297 -6.578 1 88.94 578 PRO B C 1
ATOM 10900 O O . PRO B 1 578 ? -11.141 23.016 -5.391 1 88.94 578 PRO B O 1
ATOM 10903 N N . PRO B 1 579 ? -12.477 23.219 -7.188 1 86 579 PRO B N 1
ATOM 10904 C CA . PRO B 1 579 ? -13.562 22.609 -6.418 1 86 579 PRO B CA 1
ATOM 10905 C C . PRO B 1 579 ? -13.32 21.125 -6.152 1 86 579 PRO B C 1
ATOM 10907 O O . PRO B 1 579 ? -12.656 20.453 -6.941 1 86 579 PRO B O 1
ATOM 10910 N N . ARG B 1 580 ? -13.906 20.766 -5.125 1 89.88 580 ARG B N 1
ATOM 10911 C CA . ARG B 1 580 ? -13.898 19.312 -4.902 1 89.88 580 ARG B CA 1
ATOM 10912 C C . ARG B 1 580 ? -14.711 18.594 -5.973 1 89.88 580 ARG B C 1
ATOM 10914 O O . ARG B 1 580 ? -15.719 19.125 -6.457 1 89.88 580 ARG B O 1
ATOM 10921 N N . THR B 1 581 ? -14.328 17.375 -6.223 1 90.81 581 THR B N 1
ATOM 10922 C CA . THR B 1 581 ? -15.023 16.609 -7.25 1 90.81 581 THR B CA 1
ATOM 10923 C C . THR B 1 581 ? -16.484 16.406 -6.871 1 90.81 581 THR B C 1
ATOM 10925 O O . THR B 1 581 ? -17.375 16.516 -7.719 1 90.81 581 THR B O 1
ATOM 10928 N N . LYS B 1 582 ? -16.734 16.219 -5.594 1 89.19 582 LYS B N 1
ATOM 10929 C CA . LYS B 1 582 ? -18.094 15.945 -5.141 1 89.19 582 LYS B CA 1
ATOM 10930 C C . LYS B 1 582 ? -18.938 17.219 -5.121 1 89.19 582 LYS B C 1
ATOM 10932 O O . LYS B 1 582 ? -20.172 17.156 -5.098 1 89.19 582 LYS B O 1
ATOM 10937 N N . ASP B 1 583 ? -18.281 18.297 -5.074 1 84 583 ASP B N 1
ATOM 10938 C CA . ASP B 1 583 ? -19 19.562 -5.137 1 84 583 ASP B CA 1
ATOM 10939 C C . ASP B 1 583 ? -19.281 19.969 -6.582 1 84 583 ASP B C 1
ATOM 10941 O O . ASP B 1 583 ? -20.297 20.609 -6.863 1 84 583 ASP B O 1
ATOM 10945 N N . ALA B 1 584 ? -18.422 19.562 -7.449 1 86.5 584 ALA B N 1
ATOM 10946 C CA . ALA B 1 584 ? -18.547 19.938 -8.859 1 86.5 584 ALA B CA 1
ATOM 10947 C C . ALA B 1 584 ? -19.516 19 -9.586 1 86.5 584 ALA B C 1
ATOM 10949 O O . ALA B 1 584 ? -20.109 19.375 -10.602 1 86.5 584 ALA B O 1
ATOM 10950 N N . ILE B 1 585 ? -19.594 17.797 -9.133 1 88.25 585 ILE B N 1
ATOM 10951 C CA . ILE B 1 585 ? -20.5 16.812 -9.711 1 88.25 585 ILE B CA 1
ATOM 10952 C C . ILE B 1 585 ? -21.391 16.219 -8.609 1 88.25 585 ILE B C 1
ATOM 10954 O O . ILE B 1 585 ? -20.891 15.586 -7.68 1 88.25 585 ILE B O 1
ATOM 10958 N N . THR B 1 586 ? -22.656 16.375 -8.766 1 86.06 586 THR B N 1
ATOM 10959 C CA . THR B 1 586 ? -23.578 15.953 -7.723 1 86.06 586 THR B CA 1
ATOM 10960 C C . THR B 1 586 ? -23.656 14.43 -7.652 1 86.06 586 THR B C 1
ATOM 10962 O O . THR B 1 586 ? -23.141 13.734 -8.531 1 86.06 586 THR B O 1
ATOM 10965 N N . SER B 1 587 ? -24.375 13.969 -6.656 1 85.44 587 SER B N 1
ATOM 10966 C CA . SER B 1 587 ? -24.547 12.531 -6.477 1 85.44 587 SER B CA 1
ATOM 10967 C C . SER B 1 587 ? -25.484 11.945 -7.523 1 85.44 587 SER B C 1
ATOM 10969 O O . SER B 1 587 ? -25.578 10.727 -7.672 1 85.44 587 SER B O 1
ATOM 10971 N N . LEU B 1 588 ? -26.094 12.797 -8.312 1 85.88 588 LEU B N 1
ATOM 10972 C CA . LEU B 1 588 ? -26.969 12.336 -9.391 1 85.88 588 LEU B CA 1
ATOM 10973 C C . LEU B 1 588 ? -26.234 12.406 -10.734 1 85.88 588 LEU B C 1
ATOM 10975 O O . LEU B 1 588 ? -26.812 12.094 -11.773 1 85.88 588 LEU B O 1
ATOM 10979 N N . GLY B 1 589 ? -24.984 12.836 -10.672 1 85.06 589 GLY B N 1
ATOM 10980 C CA . GLY B 1 589 ? -24.172 12.875 -11.883 1 85.06 589 GLY B CA 1
ATOM 10981 C C . GLY B 1 589 ? -24.266 14.195 -12.625 1 85.06 589 GLY B C 1
ATOM 10982 O O . GLY B 1 589 ? -23.766 14.32 -13.75 1 85.06 589 GLY B O 1
ATOM 10983 N N . ASP B 1 590 ? -24.922 15.125 -12 1 85.56 590 ASP B N 1
ATOM 10984 C CA . ASP B 1 590 ? -25.016 16.422 -12.648 1 85.56 590 ASP B CA 1
ATOM 10985 C C . ASP B 1 590 ? -23.734 17.234 -12.477 1 85.56 590 ASP B C 1
ATOM 10987 O O . ASP B 1 590 ? -23.219 17.359 -11.367 1 85.56 590 ASP B O 1
ATOM 10991 N N . VAL B 1 591 ? -23.25 17.672 -13.57 1 84.88 591 VAL B N 1
ATOM 10992 C CA . VAL B 1 591 ? -22.078 18.531 -13.531 1 84.88 591 VAL B CA 1
ATOM 10993 C C . VAL B 1 591 ? -22.484 19.969 -13.234 1 84.88 591 VAL B C 1
ATOM 10995 O O . VAL B 1 591 ? -23.312 20.547 -13.953 1 84.88 591 VAL B O 1
ATOM 10998 N N . LEU B 1 592 ? -21.984 20.422 -12.125 1 79.88 592 LEU B N 1
ATOM 10999 C CA . LEU B 1 592 ? -22.281 21.797 -11.758 1 79.88 592 LEU B CA 1
ATOM 11000 C C . LEU B 1 592 ? -21.156 22.734 -12.219 1 79.88 592 LEU B C 1
ATOM 11002 O O . LEU B 1 592 ? -19.984 22.375 -12.164 1 79.88 592 LEU B O 1
ATOM 11006 N N . ASP B 1 593 ? -21.562 23.781 -12.766 1 73.94 593 ASP B N 1
ATOM 11007 C CA . ASP B 1 593 ? -20.562 24.781 -13.141 1 73.94 593 ASP B CA 1
ATOM 11008 C C . ASP B 1 593 ? -20.078 25.562 -11.914 1 73.94 593 ASP B C 1
ATOM 11010 O O . ASP B 1 593 ? -20.453 26.719 -11.727 1 73.94 593 ASP B O 1
ATOM 11014 N N . LEU B 1 594 ? -19.391 24.859 -11.109 1 72.94 594 LEU B N 1
ATOM 11015 C CA . LEU B 1 594 ? -18.844 25.5 -9.922 1 72.94 594 LEU B CA 1
ATOM 11016 C C . LEU B 1 594 ? -17.469 26.094 -10.219 1 72.94 594 LEU B C 1
ATOM 11018 O O . LEU B 1 594 ? -16.578 25.406 -10.695 1 72.94 594 LEU B O 1
ATOM 11022 N N . GLU B 1 595 ? -17.453 27.375 -10.008 1 73.62 595 GLU B N 1
ATOM 11023 C CA . GLU B 1 595 ? -16.172 28.047 -10.227 1 73.62 595 GLU B CA 1
ATOM 11024 C C . GLU B 1 595 ? -15.195 27.734 -9.102 1 73.62 595 GLU B C 1
ATOM 11026 O O . GLU B 1 595 ? -15.602 27.484 -7.969 1 73.62 595 GLU B O 1
ATOM 11031 N N . ALA B 1 596 ? -13.961 27.75 -9.414 1 83.38 596 ALA B N 1
ATOM 11032 C CA . ALA B 1 596 ? -12.906 27.609 -8.414 1 83.38 596 ALA B CA 1
ATOM 11033 C C . ALA B 1 596 ? -12.891 28.797 -7.453 1 83.38 596 ALA B C 1
ATOM 11035 O O . ALA B 1 596 ? -13.438 29.859 -7.758 1 83.38 596 ALA B O 1
ATOM 11036 N N . GLU B 1 597 ? -12.422 28.5 -6.227 1 86.94 597 GLU B N 1
ATOM 11037 C CA . GLU B 1 597 ? -12.133 29.625 -5.328 1 86.94 597 GLU B CA 1
ATOM 11038 C C . GLU B 1 597 ? -10.953 30.438 -5.84 1 86.94 597 GLU B C 1
ATOM 11040 O O . GLU B 1 597 ? -9.922 29.891 -6.23 1 86.94 597 GLU B O 1
ATOM 11045 N N . GLN B 1 598 ? -11.172 31.75 -5.867 1 90.25 598 GLN B N 1
ATOM 11046 C CA . GLN B 1 598 ? -10.125 32.656 -6.355 1 90.25 598 GLN B CA 1
ATOM 11047 C C . GLN B 1 598 ? -9.977 33.875 -5.445 1 90.25 598 GLN B C 1
ATOM 11049 O O . GLN B 1 598 ? -10.969 34.375 -4.91 1 90.25 598 GLN B O 1
ATOM 11054 N N . SER B 1 599 ? -8.758 34.281 -5.332 1 92.31 599 SER B N 1
ATOM 11055 C CA . SER B 1 599 ? -8.453 35.469 -4.543 1 92.31 599 SER B CA 1
ATOM 11056 C C . SER B 1 599 ? -7.262 36.25 -5.121 1 92.31 599 SER B C 1
ATOM 11058 O O . SER B 1 599 ? -6.473 35.688 -5.887 1 92.31 599 SER B O 1
ATOM 11060 N N . VAL B 1 600 ? -7.238 37.469 -4.875 1 94.81 600 VAL B N 1
ATOM 11061 C CA . VAL B 1 600 ? -6.031 38.281 -5.051 1 94.81 600 VAL B CA 1
ATOM 11062 C C . VAL B 1 600 ? -5.473 38.688 -3.686 1 94.81 600 VAL B C 1
ATOM 11064 O O . VAL B 1 600 ? -6.16 39.312 -2.887 1 94.81 600 VAL B O 1
ATOM 11067 N N . ASN B 1 601 ? -4.293 38.344 -3.475 1 94.94 601 ASN B N 1
ATOM 11068 C CA . ASN B 1 601 ? -3.691 38.531 -2.158 1 94.94 601 ASN B CA 1
ATOM 11069 C C . ASN B 1 601 ? -2.541 39.531 -2.195 1 94.94 601 ASN B C 1
ATOM 11071 O O . ASN B 1 601 ? -1.689 39.469 -3.084 1 94.94 601 ASN B O 1
ATOM 11075 N N . TYR B 1 602 ? -2.551 40.438 -1.234 1 95.44 602 TYR B N 1
ATOM 11076 C CA . TYR B 1 602 ? -1.526 41.469 -1.063 1 95.44 602 TYR B CA 1
ATOM 11077 C C . TYR B 1 602 ? -0.837 41.312 0.289 1 95.44 602 TYR B C 1
ATOM 11079 O O . TYR B 1 602 ? -1.482 41 1.292 1 95.44 602 TYR B O 1
ATOM 11087 N N . GLU B 1 603 ? 0.426 41.594 0.262 1 95.44 603 GLU B N 1
ATOM 11088 C CA . GLU B 1 603 ? 1.094 41.688 1.557 1 95.44 603 GLU B CA 1
ATOM 11089 C C . GLU B 1 603 ? 2.244 42.688 1.512 1 95.44 603 GLU B C 1
ATOM 11091 O O . GLU B 1 603 ? 2.83 42.938 0.452 1 95.44 603 GLU B O 1
ATOM 11096 N N . LEU B 1 604 ? 2.502 43.375 2.561 1 96.31 604 LEU B N 1
ATOM 11097 C CA . LEU B 1 604 ? 3.631 44.25 2.83 1 96.31 604 LEU B CA 1
ATOM 11098 C C . LEU B 1 604 ? 4.152 44.062 4.25 1 96.31 604 LEU B C 1
ATOM 11100 O O . LEU B 1 604 ? 3.381 44.094 5.211 1 96.31 604 LEU B O 1
ATOM 11104 N N . GLY B 1 605 ? 5.414 43.719 4.273 1 94.75 605 GLY B N 1
ATOM 11105 C CA . GLY B 1 605 ? 5.953 43.438 5.598 1 94.75 605 GLY B CA 1
ATOM 11106 C C . GLY B 1 605 ? 7.379 43.906 5.777 1 94.75 605 GLY B C 1
ATOM 11107 O O . GLY B 1 605 ? 8.008 44.375 4.824 1 94.75 605 GLY B O 1
ATOM 11108 N N . LEU B 1 606 ? 7.883 43.875 6.969 1 93.19 606 LEU B N 1
ATOM 11109 C CA . LEU B 1 606 ? 9.266 44.219 7.293 1 93.19 606 LEU B CA 1
ATOM 11110 C C . LEU B 1 606 ? 9.844 43.219 8.305 1 93.19 606 LEU B C 1
ATOM 11112 O O . LEU B 1 606 ? 9.109 42.688 9.148 1 93.19 606 LEU B O 1
ATOM 11116 N N . ARG B 1 607 ? 11.062 42.938 8.188 1 90.31 607 ARG B N 1
ATOM 11117 C CA . ARG B 1 607 ? 11.898 42.219 9.156 1 90.31 607 ARG B CA 1
ATOM 11118 C C . ARG B 1 607 ? 13.039 43.125 9.641 1 90.31 607 ARG B C 1
ATOM 11120 O O . ARG B 1 607 ? 13.75 43.719 8.836 1 90.31 607 ARG B O 1
ATOM 11127 N N . ALA B 1 608 ? 13.094 43.219 10.953 1 90.19 608 ALA B N 1
ATOM 11128 C CA . ALA B 1 608 ? 14.07 44.156 11.477 1 90.19 608 ALA B CA 1
ATOM 11129 C C . ALA B 1 608 ? 14.797 43.562 12.688 1 90.19 608 ALA B C 1
ATOM 11131 O O . ALA B 1 608 ? 14.203 42.844 13.492 1 90.19 608 ALA B O 1
ATOM 11132 N N . GLU B 1 609 ? 15.977 43.906 12.766 1 87.19 609 GLU B N 1
ATOM 11133 C CA . GLU B 1 609 ? 16.812 43.688 13.938 1 87.19 609 GLU B CA 1
ATOM 11134 C C . GLU B 1 609 ? 17.516 44.969 14.352 1 87.19 609 GLU B C 1
ATOM 11136 O O . GLU B 1 609 ? 18.75 45.062 14.289 1 87.19 609 GLU B O 1
ATOM 11141 N N . PRO B 1 610 ? 16.844 45.938 14.914 1 88.75 610 PRO B N 1
ATOM 11142 C CA . PRO B 1 610 ? 17.422 47.219 15.211 1 88.75 610 PRO B CA 1
ATOM 11143 C C . PRO B 1 610 ? 18.531 47.156 16.25 1 88.75 610 PRO B C 1
ATOM 11145 O O . PRO B 1 610 ? 19.469 47.969 16.234 1 88.75 610 PRO B O 1
ATOM 11148 N N . VAL B 1 611 ? 18.297 46.188 17.219 1 87.25 611 VAL B N 1
ATOM 11149 C CA . VAL B 1 611 ? 19.312 45.906 18.219 1 87.25 611 VAL B CA 1
ATOM 11150 C C . VAL B 1 611 ? 19.516 44.375 18.312 1 87.25 611 VAL B C 1
ATOM 11152 O O . VAL B 1 611 ? 18.641 43.594 17.906 1 87.25 611 VAL B O 1
ATOM 11155 N N . LYS B 1 612 ? 20.609 44.062 18.844 1 77.69 612 LYS B N 1
ATOM 11156 C CA . LYS B 1 612 ? 21.016 42.656 18.797 1 77.69 612 LYS B CA 1
ATOM 11157 C C . LYS B 1 612 ? 20.062 41.781 19.609 1 77.69 612 LYS B C 1
ATOM 11159 O O . LYS B 1 612 ? 19.938 40.562 19.359 1 77.69 612 LYS B O 1
ATOM 11164 N N . TRP B 1 613 ? 19.422 42.281 20.547 1 86.5 613 TRP B N 1
ATOM 11165 C CA . TRP B 1 613 ? 18.594 41.438 21.438 1 86.5 613 TRP B CA 1
ATOM 11166 C C . TRP B 1 613 ? 17.125 41.469 20.969 1 86.5 613 TRP B C 1
ATOM 11168 O O . TRP B 1 613 ? 16.281 40.812 21.578 1 86.5 613 TRP B O 1
ATOM 11178 N N . LEU B 1 614 ? 16.844 42.188 19.844 1 91.06 614 LEU B N 1
ATOM 11179 C CA . LEU B 1 614 ? 15.461 42.344 19.422 1 91.06 614 LEU B CA 1
ATOM 11180 C C . LEU B 1 614 ? 15.289 42 17.953 1 91.06 614 LEU B C 1
ATOM 11182 O O . LEU B 1 614 ? 15.977 42.562 17.094 1 91.06 614 LEU B O 1
ATOM 11186 N N . PHE B 1 615 ? 14.461 41.031 17.656 1 88.75 615 PHE B N 1
ATOM 11187 C CA . PHE B 1 615 ? 14 40.719 16.312 1 88.75 615 PHE B CA 1
ATOM 11188 C C . PHE B 1 615 ? 12.516 41 16.172 1 88.75 615 PHE B C 1
ATOM 11190 O O . PHE B 1 615 ? 11.719 40.656 17.031 1 88.75 615 PHE B O 1
ATOM 11197 N N . LEU B 1 616 ? 12.164 41.719 15.078 1 92.94 616 LEU B N 1
ATOM 11198 C CA . LEU B 1 616 ? 10.773 42.094 14.82 1 92.94 616 LEU B CA 1
ATOM 11199 C C . LEU B 1 616 ? 10.391 41.781 13.375 1 92.94 616 LEU B C 1
ATOM 11201 O O . LEU B 1 616 ? 11.125 42.156 12.453 1 92.94 616 LEU B O 1
ATOM 11205 N N . GLU B 1 617 ? 9.312 41.094 13.203 1 92.25 617 GLU B N 1
ATOM 11206 C CA . GLU B 1 617 ? 8.656 40.938 11.914 1 92.25 617 GLU B CA 1
ATOM 11207 C C . GLU B 1 617 ? 7.203 41.406 11.977 1 92.25 617 GLU B C 1
ATOM 11209 O O . GLU B 1 617 ? 6.48 41.094 12.922 1 92.25 617 GLU B O 1
ATOM 11214 N N . ALA B 1 618 ? 6.844 42.25 11.055 1 95.75 618 ALA B N 1
ATOM 11215 C CA . ALA B 1 618 ? 5.469 42.75 10.938 1 95.75 618 ALA B CA 1
ATOM 11216 C C . ALA B 1 618 ? 4.996 42.688 9.484 1 95.75 618 ALA B C 1
ATOM 11218 O O . ALA B 1 618 ? 5.742 43.062 8.578 1 95.75 618 ALA B O 1
ATOM 11219 N N . THR B 1 619 ? 3.834 42.156 9.289 1 95.5 619 THR B N 1
ATOM 11220 C CA . THR B 1 619 ? 3.289 42.031 7.941 1 95.5 619 THR B CA 1
ATOM 11221 C C . THR B 1 619 ? 1.827 42.469 7.91 1 95.5 619 THR B C 1
ATOM 11223 O O . THR B 1 619 ? 1.016 42 8.711 1 95.5 619 THR B O 1
ATOM 11226 N N . SER B 1 620 ? 1.52 43.375 7.074 1 97.31 620 SER B N 1
ATOM 11227 C CA . SER B 1 620 ? 0.134 43.688 6.738 1 97.31 620 SER B CA 1
ATOM 11228 C C . SER B 1 620 ? -0.329 42.906 5.512 1 97.31 620 SER B C 1
ATOM 11230 O O . SER B 1 620 ? 0.441 42.719 4.574 1 97.31 620 SER B O 1
ATOM 11232 N N . PHE B 1 621 ? -1.585 42.469 5.5 1 96.56 621 PHE B N 1
ATOM 11233 C CA . PHE B 1 621 ? -2.064 41.656 4.375 1 96.56 621 PHE B CA 1
ATOM 11234 C C . PHE B 1 621 ? -3.518 42 4.059 1 96.56 621 PHE B C 1
ATOM 11236 O O . PHE B 1 621 ? -4.25 42.5 4.918 1 96.56 621 PHE B O 1
ATOM 11243 N N . VAL B 1 622 ? -3.918 41.75 2.814 1 96.81 622 VAL B N 1
ATOM 11244 C CA . VAL B 1 622 ? -5.281 41.812 2.303 1 96.81 622 VAL B CA 1
ATOM 11245 C C . VA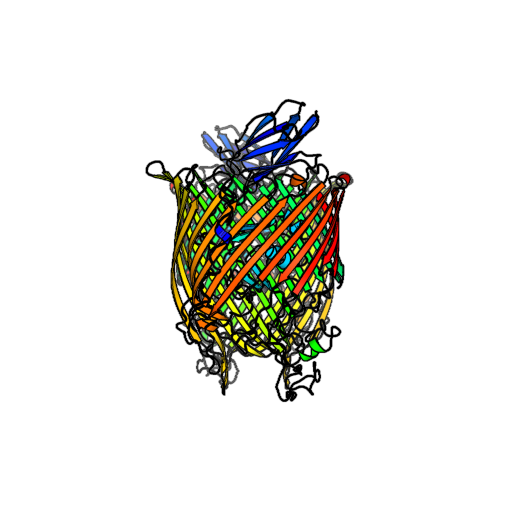L B 1 622 ? -5.527 40.656 1.354 1 96.81 622 VAL B C 1
ATOM 11247 O O . VAL B 1 622 ? -4.77 40.438 0.403 1 96.81 622 VAL B O 1
ATOM 11250 N N . MET B 1 623 ? -6.496 39.844 1.689 1 95.75 623 MET B N 1
ATOM 11251 C CA . MET B 1 623 ? -6.961 38.781 0.799 1 95.75 623 MET B CA 1
ATOM 11252 C C . MET B 1 623 ? -8.359 39.094 0.27 1 95.75 623 MET B C 1
ATOM 11254 O O . MET B 1 623 ? -9.328 39.062 1.022 1 95.75 623 MET B O 1
ATOM 11258 N N . ASN B 1 624 ? -8.383 39.312 -1.012 1 95.69 624 ASN B N 1
ATOM 11259 C CA . ASN B 1 624 ? -9.641 39.656 -1.662 1 95.69 624 ASN B CA 1
ATOM 11260 C C . ASN B 1 624 ? -10.195 38.5 -2.475 1 95.69 624 ASN B C 1
ATOM 11262 O O . ASN B 1 624 ? -9.742 38.25 -3.59 1 95.69 624 ASN B O 1
ATOM 11266 N N . PHE B 1 625 ? -11.273 37.875 -1.944 1 92.94 625 PHE B N 1
ATOM 11267 C CA . PHE B 1 625 ? -11.875 36.719 -2.598 1 92.94 625 PHE B CA 1
ATOM 11268 C C . PHE B 1 625 ? -13.055 37.125 -3.465 1 92.94 625 PHE B C 1
ATOM 11270 O O . PHE B 1 625 ? -13.969 37.812 -2.994 1 92.94 625 PHE B O 1
ATOM 11277 N N . SER B 1 626 ? -13.008 36.719 -4.73 1 88.06 626 SER B N 1
ATOM 11278 C CA . SER B 1 626 ? -14.172 36.906 -5.594 1 88.06 626 SER B CA 1
ATOM 11279 C C . SER B 1 626 ? -15.188 35.781 -5.391 1 88.06 626 SER B C 1
ATOM 11281 O O . SER B 1 626 ? -16.391 36 -5.578 1 88.06 626 SER B O 1
ATOM 11283 N N . ASN B 1 627 ? -14.672 34.625 -5.129 1 81.5 627 ASN B N 1
ATOM 11284 C CA . ASN B 1 627 ? -15.492 33.469 -4.852 1 81.5 627 ASN B CA 1
ATOM 11285 C C . ASN B 1 627 ? -14.836 32.562 -3.814 1 81.5 627 ASN B C 1
ATOM 11287 O O . ASN B 1 627 ? -13.875 31.844 -4.121 1 81.5 627 ASN B O 1
ATOM 11291 N N . GLN B 1 628 ? -15.477 32.594 -2.684 1 77.81 628 GLN B N 1
ATOM 11292 C CA . GLN B 1 628 ? -14.992 31.703 -1.629 1 77.81 628 GLN B CA 1
ATOM 11293 C C . GLN B 1 628 ? -16.016 30.625 -1.31 1 77.81 628 GLN B C 1
ATOM 11295 O O . GLN B 1 628 ? -17.234 30.891 -1.333 1 77.81 628 GLN B O 1
ATOM 11300 N N . ILE B 1 629 ? -15.547 29.422 -1.247 1 69.31 629 ILE B N 1
ATOM 11301 C CA . ILE B 1 629 ? -16.422 28.312 -0.897 1 69.31 629 ILE B CA 1
ATOM 11302 C C . ILE B 1 629 ? -16.406 28.094 0.613 1 69.31 629 ILE B C 1
ATOM 11304 O O . ILE B 1 629 ? -15.344 27.828 1.188 1 69.31 629 ILE B O 1
ATOM 11308 N N . ILE B 1 630 ? -17.453 28.359 1.253 1 65.5 630 ILE B N 1
ATOM 11309 C CA . ILE B 1 630 ? -17.609 28.031 2.664 1 65.5 630 ILE B CA 1
ATOM 11310 C C . ILE B 1 630 ? -18.219 26.641 2.803 1 65.5 630 ILE B C 1
ATOM 11312 O O . ILE B 1 630 ? -19.297 26.375 2.273 1 65.5 630 ILE B O 1
ATOM 11316 N N . PRO B 1 631 ? -17.516 25.719 3.439 1 62.06 631 PRO B N 1
ATOM 11317 C CA . PRO B 1 631 ? -17.969 24.328 3.471 1 62.06 631 PRO B CA 1
ATOM 11318 C C . PRO B 1 631 ? -19.281 24.156 4.23 1 62.06 631 PRO B C 1
ATOM 11320 O O . PRO B 1 631 ? -19.516 24.828 5.23 1 62.06 631 PRO B O 1
ATOM 11323 N N . VAL B 1 632 ? -20.188 23.438 3.754 1 57.38 632 VAL B N 1
ATOM 11324 C CA . VAL B 1 632 ? -21.406 23.047 4.465 1 57.38 632 VAL B CA 1
ATOM 11325 C C . VAL B 1 632 ? -21.453 21.531 4.641 1 57.38 632 VAL B C 1
ATOM 11327 O O . VAL B 1 632 ? -22.531 20.938 4.723 1 57.38 632 VAL B O 1
ATOM 11330 N N . SER B 1 633 ? -20.266 20.953 4.773 1 59.38 633 SER B N 1
ATOM 11331 C CA . SER B 1 633 ? -20.141 19.516 4.961 1 59.38 633 SER B CA 1
ATOM 11332 C C . SER B 1 633 ? -20.469 19.125 6.398 1 59.38 633 SER B C 1
ATOM 11334 O O . SER B 1 633 ? -20.625 19.984 7.266 1 59.38 633 SER B O 1
ATOM 11336 N N . GLU B 1 634 ? -20.609 17.844 6.586 1 54.91 634 GLU B N 1
ATOM 11337 C CA . GLU B 1 634 ? -20.844 17.359 7.941 1 54.91 634 GLU B CA 1
ATOM 11338 C C . GLU B 1 634 ? -19.703 17.75 8.875 1 54.91 634 GLU B C 1
ATOM 11340 O O . GLU B 1 634 ? -19.938 18.094 10.031 1 54.91 634 GLU B O 1
ATOM 11345 N N . SER B 1 635 ? -18.609 17.766 8.344 1 61.28 635 SER B N 1
ATOM 11346 C CA . SER B 1 635 ? -17.469 18.125 9.172 1 61.28 635 SER B CA 1
ATOM 11347 C C . SER B 1 635 ? -17.516 19.594 9.578 1 61.28 635 SER B C 1
ATOM 11349 O O . SER B 1 635 ? -16.953 19.984 10.594 1 61.28 635 SER B O 1
ATOM 11351 N N . SER B 1 636 ? -18.219 20.266 8.719 1 56.03 636 SER B N 1
ATOM 11352 C CA . SER B 1 636 ? -18.344 21.703 8.984 1 56.03 636 SER B CA 1
ATOM 11353 C C . SER B 1 636 ? -19.625 22.016 9.75 1 56.03 636 SER B C 1
ATOM 11355 O O . SER B 1 636 ? -19.969 23.188 9.938 1 56.03 636 SER B O 1
ATOM 11357 N N . GLY B 1 637 ? -20.297 20.953 10.203 1 46.75 637 GLY B N 1
ATOM 11358 C CA . GLY B 1 637 ? -21.5 21.156 11.008 1 46.75 637 GLY B CA 1
ATOM 11359 C C . GLY B 1 637 ? -22.766 21.219 10.172 1 46.75 637 GLY B C 1
ATOM 11360 O O . GLY B 1 637 ? -23.844 21.453 10.703 1 46.75 637 GLY B O 1
ATOM 11361 N N . GLY B 1 638 ? -22.672 21.047 8.852 1 47.72 638 GLY B N 1
ATOM 11362 C CA . GLY B 1 638 ? -23.828 21.125 7.969 1 47.72 638 GLY B CA 1
ATOM 11363 C C . GLY B 1 638 ? -24.547 19.797 7.812 1 47.72 638 GLY B C 1
ATOM 11364 O O . GLY B 1 638 ? -24.203 18.812 8.484 1 47.72 638 GLY B O 1
ATOM 11365 N N . ILE B 1 639 ? -25.938 19.797 7.355 1 41.28 639 ILE B N 1
ATOM 11366 C CA . ILE B 1 639 ? -26.844 18.656 7.266 1 41.28 639 ILE B CA 1
ATOM 11367 C C . ILE B 1 639 ? -26.406 17.75 6.117 1 41.28 639 ILE B C 1
ATOM 11369 O O . ILE B 1 639 ? -26.859 16.609 6.012 1 41.28 639 ILE B O 1
ATOM 11373 N N . GLY B 1 640 ? -25.5 18.062 5.281 1 50.38 640 GLY B N 1
ATOM 11374 C CA . GLY B 1 640 ? -25.203 17.172 4.172 1 50.38 640 GLY B CA 1
ATOM 11375 C C . GLY B 1 640 ? -24.047 17.641 3.307 1 50.38 640 GLY B C 1
ATOM 11376 O O . GLY B 1 640 ? -23.219 18.453 3.748 1 50.38 640 GLY B O 1
ATOM 11377 N N . PHE B 1 641 ? -23.984 16.891 2.102 1 49.94 641 PHE B N 1
ATOM 11378 C CA . PHE B 1 641 ? -22.984 17.141 1.067 1 49.94 641 PHE B CA 1
ATOM 11379 C C . PHE B 1 641 ? -23.328 18.375 0.26 1 49.94 641 PHE B C 1
ATOM 11381 O O . PHE B 1 641 ? -24.484 18.594 -0.087 1 49.94 641 PHE B O 1
ATOM 11388 N N . GLY B 1 642 ? -22.562 19.531 0.351 1 52.31 642 GLY B N 1
ATOM 11389 C CA . GLY B 1 642 ? -22.672 20.656 -0.57 1 52.31 642 GLY B CA 1
ATOM 11390 C C . GLY B 1 642 ? -21.859 21.859 -0.15 1 52.31 642 GLY B C 1
ATOM 11391 O O . GLY B 1 642 ? -21.141 21.812 0.855 1 52.31 642 GLY B O 1
ATOM 11392 N N . LEU B 1 643 ? -21.281 22.547 -1.072 1 55.34 643 LEU B N 1
ATOM 11393 C CA . LEU B 1 643 ? -20.625 23.844 -0.89 1 55.34 643 LEU B CA 1
ATOM 11394 C C . LEU B 1 643 ? -21.578 24.984 -1.223 1 55.34 643 LEU B C 1
ATOM 11396 O O . LEU B 1 643 ? -22.406 24.875 -2.123 1 55.34 643 LEU B O 1
ATOM 11400 N N . VAL B 1 644 ? -21.812 25.828 -0.178 1 55.69 644 VAL B N 1
ATOM 11401 C CA . VAL B 1 644 ? -22.422 27.094 -0.546 1 55.69 644 VAL B CA 1
ATOM 11402 C C . VAL B 1 644 ? -21.359 28.047 -1.093 1 55.69 644 VAL B C 1
ATOM 11404 O O . VAL B 1 644 ? -20.266 28.156 -0.53 1 55.69 644 VAL B O 1
ATOM 11407 N N . ASN B 1 645 ? -21.5 28.359 -2.338 1 59.97 645 ASN B N 1
ATOM 11408 C CA . ASN B 1 645 ? -20.672 29.453 -2.824 1 59.97 645 ASN B CA 1
ATOM 11409 C C . ASN B 1 645 ? -20.672 30.641 -1.863 1 59.97 645 ASN B C 1
ATOM 11411 O O . ASN B 1 645 ? -21.688 31.312 -1.706 1 59.97 645 ASN B O 1
ATOM 11415 N N . GLY B 1 646 ? -19.688 30.688 -0.896 1 60.66 646 GLY B N 1
ATOM 11416 C CA . GLY B 1 646 ? -19.609 31.766 0.068 1 60.66 646 GLY B CA 1
ATOM 11417 C C . GLY B 1 646 ? -19.625 33.156 -0.577 1 60.66 646 GLY B C 1
ATOM 11418 O O . GLY B 1 646 ? -19.922 34.125 0.085 1 60.66 646 GLY B O 1
ATOM 11419 N N . GLY B 1 647 ? -19.375 33.156 -1.741 1 77.25 647 GLY B N 1
ATOM 11420 C CA . GLY B 1 647 ? -19.344 34.406 -2.43 1 77.25 647 GLY B CA 1
ATOM 11421 C C . GLY B 1 647 ? -18.062 35.219 -2.148 1 77.25 647 GLY B C 1
ATOM 11422 O O . GLY B 1 647 ? -17.031 34.625 -1.831 1 77.25 647 GLY B O 1
ATOM 11423 N N . ALA B 1 648 ? -18.141 36.469 -2.211 1 89 648 ALA B N 1
ATOM 11424 C CA . ALA B 1 648 ? -16.984 37.375 -2.045 1 89 648 ALA B CA 1
ATOM 11425 C C . ALA B 1 648 ? -16.703 37.625 -0.567 1 89 648 ALA B C 1
ATOM 11427 O O . ALA B 1 648 ? -17.625 37.812 0.225 1 89 648 ALA B O 1
ATOM 11428 N N . THR B 1 649 ? -15.469 37.5 -0.119 1 93.12 649 THR B N 1
ATOM 11429 C CA . THR B 1 649 ? -15.008 37.781 1.23 1 93.12 649 THR B CA 1
ATOM 11430 C C . THR B 1 649 ? -13.734 38.656 1.188 1 93.12 649 THR B C 1
ATOM 11432 O O . THR B 1 649 ? -13.039 38.688 0.171 1 93.12 649 THR B O 1
ATOM 11435 N N . LEU B 1 650 ? -13.539 39.375 2.244 1 96.12 650 LEU B N 1
ATOM 11436 C CA . LEU B 1 650 ? -12.359 40.219 2.402 1 96.12 650 LEU B CA 1
ATOM 11437 C C . LEU B 1 650 ? -11.688 39.969 3.75 1 96.12 650 LEU B C 1
ATOM 11439 O O . LEU B 1 650 ? -12.289 40.188 4.801 1 96.12 650 LEU B O 1
ATOM 11443 N N . ASN B 1 651 ? -10.555 39.5 3.707 1 96.38 651 ASN B N 1
ATOM 11444 C CA . ASN B 1 651 ? -9.742 39.281 4.902 1 96.38 651 ASN B CA 1
ATOM 11445 C C . ASN B 1 651 ? -8.586 40.281 4.965 1 96.38 651 ASN B C 1
ATOM 11447 O O . ASN B 1 651 ? -7.785 40.344 4.031 1 96.38 651 ASN B O 1
ATOM 11451 N N . ARG B 1 652 ? -8.477 41 6.027 1 97.56 652 ARG B N 1
ATOM 11452 C CA . ARG B 1 652 ? -7.383 41.969 6.207 1 97.56 652 ARG B CA 1
ATOM 11453 C C . ARG B 1 652 ? -6.863 41.938 7.641 1 97.56 652 ARG B C 1
ATOM 11455 O O . ARG B 1 652 ? -7.617 41.656 8.578 1 97.56 652 ARG B O 1
ATOM 11462 N N . GLY B 1 653 ? -5.574 42.156 7.723 1 97.75 653 GLY B N 1
ATOM 11463 C CA . GLY B 1 653 ? -5.035 42.125 9.07 1 97.75 653 GLY B CA 1
ATOM 11464 C C . GLY B 1 653 ? -3.545 42.406 9.125 1 97.75 653 GLY B C 1
ATOM 11465 O O . GLY B 1 653 ? -2.955 42.844 8.133 1 97.75 653 GLY B O 1
ATOM 11466 N N . VAL B 1 654 ? -3.023 42.312 10.367 1 98 654 VAL B N 1
ATOM 11467 C CA . VAL B 1 654 ? -1.602 42.5 10.641 1 98 654 VAL B CA 1
ATOM 11468 C C . VAL B 1 654 ? -1.091 41.312 11.477 1 98 654 VAL B C 1
ATOM 11470 O O . VAL B 1 654 ? -1.77 40.875 12.398 1 98 654 VAL B O 1
ATOM 11473 N N . GLU B 1 655 ? 0.055 40.812 11.078 1 96.69 655 GLU B N 1
ATOM 11474 C CA . GLU B 1 655 ? 0.772 39.75 11.789 1 96.69 655 GLU B CA 1
ATOM 11475 C C . GLU B 1 655 ? 2.1 40.281 12.344 1 96.69 655 GLU B C 1
ATOM 11477 O O . GLU B 1 655 ? 2.789 41.062 11.688 1 96.69 655 GLU B O 1
ATOM 11482 N N . THR B 1 656 ? 2.412 39.781 13.516 1 96.56 656 THR B N 1
ATOM 11483 C CA . THR B 1 656 ? 3.682 40.219 14.102 1 96.56 656 THR B CA 1
ATOM 11484 C C . THR B 1 656 ? 4.359 39.031 14.812 1 96.56 656 THR B C 1
ATOM 11486 O O . THR B 1 656 ? 3.699 38.25 15.492 1 96.56 656 THR B O 1
ATOM 11489 N N . ALA B 1 657 ? 5.637 38.906 14.617 1 95.56 657 ALA B N 1
ATOM 11490 C CA . ALA B 1 657 ? 6.516 38.031 15.383 1 95.56 657 ALA B CA 1
ATOM 11491 C C . ALA B 1 657 ? 7.633 38.812 16.062 1 95.56 657 ALA B C 1
ATOM 11493 O O . ALA B 1 657 ? 8.359 39.562 15.398 1 95.56 657 ALA B O 1
ATOM 11494 N N . LEU B 1 658 ? 7.699 38.688 17.328 1 95.81 658 LEU B N 1
ATOM 11495 C CA . LEU B 1 658 ? 8.68 39.406 18.141 1 95.81 658 LEU B CA 1
ATOM 11496 C C . LEU B 1 658 ? 9.516 38.438 18.969 1 95.81 658 LEU B C 1
ATOM 11498 O O . LEU B 1 658 ? 8.969 37.5 19.578 1 95.81 658 LEU B O 1
ATOM 11502 N N . VAL B 1 659 ? 10.797 38.562 18.922 1 93 659 VAL B N 1
ATOM 11503 C CA . VAL B 1 659 ? 11.695 37.781 19.766 1 93 659 VAL B CA 1
ATOM 11504 C C . VAL B 1 659 ? 12.617 38.719 20.547 1 93 659 VAL B C 1
ATOM 11506 O O . VAL B 1 659 ? 13.312 39.531 19.953 1 93 659 VAL B O 1
ATOM 11509 N N . MET B 1 660 ? 12.633 38.594 21.844 1 95.69 660 MET B N 1
ATOM 11510 C CA . MET B 1 660 ? 13.492 39.375 22.734 1 95.69 660 MET B CA 1
ATOM 11511 C C . MET B 1 660 ? 14.461 38.438 23.484 1 95.69 660 MET B C 1
ATOM 11513 O O . MET B 1 660 ? 14.047 37.688 24.359 1 95.69 660 MET B O 1
ATOM 11517 N N . ASP B 1 661 ? 15.664 38.594 23.188 1 91.5 661 ASP B N 1
ATOM 11518 C CA . ASP B 1 661 ? 16.688 37.906 23.953 1 91.5 661 ASP B CA 1
ATOM 11519 C C . ASP B 1 661 ? 17.078 38.688 25.203 1 91.5 661 ASP B C 1
ATOM 11521 O O . ASP B 1 661 ? 18.031 39.469 25.188 1 91.5 661 ASP B O 1
ATOM 11525 N N . LEU B 1 662 ? 16.469 38.438 26.234 1 94.75 662 LEU B N 1
ATOM 11526 C CA . LEU B 1 662 ? 16.641 39.188 27.469 1 94.75 662 LEU B CA 1
ATOM 11527 C C . LEU B 1 662 ? 17.969 38.875 28.125 1 94.75 662 LEU B C 1
ATOM 11529 O O . LEU B 1 662 ? 18.516 39.719 28.859 1 94.75 662 LEU B O 1
ATOM 11533 N N . SER B 1 663 ? 18.422 37.688 27.953 1 89 663 SER B N 1
ATOM 11534 C CA . SER B 1 663 ? 19.734 37.375 28.5 1 89 663 SER B CA 1
ATOM 11535 C C . SER B 1 663 ? 20.812 38.25 27.906 1 89 663 SER B C 1
ATOM 11537 O O . SER B 1 663 ? 21.734 38.688 28.594 1 89 663 SER B O 1
ATOM 11539 N N . HIS B 1 664 ? 20.688 38.5 26.625 1 83.88 664 HIS B N 1
ATOM 11540 C CA . HIS B 1 664 ? 21.625 39.406 25.969 1 83.88 664 HIS B CA 1
ATOM 11541 C C . HIS B 1 664 ? 21.422 40.844 26.469 1 83.88 664 HIS B C 1
ATOM 11543 O O . HIS B 1 664 ? 22.391 41.562 26.688 1 83.88 664 HIS B O 1
ATOM 11549 N N . LEU B 1 665 ? 20.203 41.312 26.594 1 88.5 665 LEU B N 1
ATOM 11550 C CA . LEU B 1 665 ? 19.891 42.656 27.062 1 88.5 665 LEU B CA 1
ATOM 11551 C C . LEU B 1 665 ? 20.453 42.875 28.453 1 88.5 665 LEU B C 1
ATOM 11553 O O . LEU B 1 665 ? 21 43.969 28.719 1 88.5 665 LEU B O 1
ATOM 11557 N N . PHE B 1 666 ? 20.438 41.781 29.297 1 92.38 666 PHE B N 1
ATOM 11558 C CA . PHE B 1 666 ? 20.844 41.969 30.688 1 92.38 666 PHE B CA 1
ATOM 11559 C C . PHE B 1 666 ? 22.25 41.438 30.906 1 92.38 666 PHE B C 1
ATOM 11561 O O . PHE B 1 666 ? 22.781 41.531 32 1 92.38 666 PHE B O 1
ATOM 11568 N N . GLY B 1 667 ? 22.844 40.812 29.984 1 85.62 667 GLY B N 1
ATOM 11569 C CA . GLY B 1 667 ? 24.219 40.375 30.047 1 85.62 667 GLY B CA 1
ATOM 11570 C C . GLY B 1 667 ? 24.391 39.094 30.859 1 85.62 667 GLY B C 1
ATOM 11571 O O . GLY B 1 667 ? 25.406 38.938 31.547 1 85.62 667 GLY B O 1
ATOM 11572 N N . PHE B 1 668 ? 23.375 38.25 30.859 1 87.12 668 PHE B N 1
ATOM 11573 C CA . PHE B 1 668 ? 23.484 36.969 31.578 1 87.12 668 PHE B CA 1
ATOM 11574 C C . PHE B 1 668 ? 24.453 36.031 30.844 1 87.12 668 PHE B C 1
ATOM 11576 O O . PHE B 1 668 ? 24.422 35.938 29.625 1 87.12 668 PHE B O 1
ATOM 11583 N N . ASN B 1 669 ? 25.391 35.375 31.547 1 79.25 669 ASN B N 1
ATOM 11584 C CA . ASN B 1 669 ? 26.391 34.531 30.922 1 79.25 669 ASN B CA 1
ATOM 11585 C C . ASN B 1 669 ? 26.062 33.062 31.109 1 79.25 669 ASN B C 1
ATOM 11587 O O . ASN B 1 669 ? 26.516 32.219 30.328 1 79.25 669 ASN B O 1
ATOM 11591 N N . LYS B 1 670 ? 25.406 32.688 32.094 1 87.62 670 LYS B N 1
ATOM 11592 C CA . LYS B 1 670 ? 25.172 31.297 32.406 1 87.62 670 LYS B CA 1
ATOM 11593 C C . LYS B 1 670 ? 23.703 30.922 32.188 1 87.62 670 LYS B C 1
ATOM 11595 O O . LYS B 1 670 ? 23.312 29.781 32.406 1 87.62 670 LYS B O 1
ATOM 11600 N N . THR B 1 671 ? 23 31.938 31.781 1 90.44 671 THR B N 1
ATOM 11601 C CA . THR B 1 671 ? 21.562 31.734 31.656 1 90.44 671 THR B CA 1
ATOM 11602 C C . THR B 1 671 ? 21.031 32.375 30.375 1 90.44 671 THR B C 1
ATOM 11604 O O . THR B 1 671 ? 21.453 33.469 29.984 1 90.44 671 THR B O 1
ATOM 11607 N N . ARG B 1 672 ? 20.25 31.641 29.656 1 90.19 672 ARG B N 1
ATOM 11608 C CA . ARG B 1 672 ? 19.547 32.156 28.5 1 90.19 672 ARG B CA 1
ATOM 11609 C C . ARG B 1 672 ? 18.078 32.438 28.828 1 90.19 672 ARG B C 1
ATOM 11611 O O . ARG B 1 672 ? 17.391 31.562 29.375 1 90.19 672 ARG B O 1
ATOM 11618 N N . LEU B 1 673 ? 17.625 33.625 28.672 1 94.88 673 LEU B N 1
ATOM 11619 C CA . LEU B 1 673 ? 16.25 34.062 28.875 1 94.88 673 LEU B CA 1
ATOM 11620 C C . LEU B 1 673 ? 15.695 34.75 27.641 1 94.88 673 LEU B C 1
ATOM 11622 O O . LEU B 1 673 ? 16.188 35.812 27.25 1 94.88 673 LEU B O 1
ATOM 11626 N N . VAL B 1 674 ? 14.766 34.094 26.984 1 94.25 674 VAL B N 1
ATOM 11627 C CA . VAL B 1 674 ? 14.219 34.625 25.734 1 94.25 674 VAL B CA 1
ATOM 11628 C C . VAL B 1 674 ? 12.703 34.75 25.859 1 94.25 674 VAL B C 1
ATOM 11630 O O . VAL B 1 674 ? 12.023 33.812 26.328 1 94.25 674 VAL B O 1
ATOM 11633 N N . TYR B 1 675 ? 12.172 35.875 25.531 1 97.06 675 TYR B N 1
ATOM 11634 C CA . TYR B 1 675 ? 10.734 36.125 25.438 1 97.06 675 TYR B CA 1
ATOM 11635 C C . TYR B 1 675 ? 10.305 36.344 24 1 97.06 675 TYR B C 1
ATOM 11637 O O . TYR B 1 675 ? 10.891 37.188 23.281 1 97.06 675 TYR B O 1
ATOM 11645 N N . ASP B 1 676 ? 9.336 35.562 23.516 1 95.44 676 ASP B N 1
ATOM 11646 C CA . ASP B 1 676 ? 8.867 35.75 22.141 1 95.44 676 ASP B CA 1
ATOM 11647 C C . ASP B 1 676 ? 7.348 35.844 22.094 1 95.44 676 ASP B C 1
ATOM 11649 O O . ASP B 1 676 ? 6.66 35.312 22.953 1 95.44 676 ASP B O 1
ATOM 11653 N N . VAL B 1 677 ? 6.82 36.562 21.062 1 97.44 677 VAL B N 1
ATOM 11654 C CA . VAL B 1 677 ? 5.391 36.781 20.875 1 97.44 677 VAL B CA 1
ATOM 11655 C C . VAL B 1 677 ? 5.039 36.656 19.391 1 97.44 677 VAL B C 1
ATOM 11657 O O . VAL B 1 677 ? 5.723 37.219 18.531 1 97.44 677 VAL B O 1
ATOM 11660 N N . ASN B 1 678 ? 4.066 35.875 19.078 1 97.31 678 ASN B N 1
ATOM 11661 C CA . ASN B 1 678 ? 3.381 35.812 17.797 1 97.31 678 ASN B CA 1
ATOM 11662 C C . ASN B 1 678 ? 1.938 36.281 17.922 1 97.31 678 ASN B C 1
ATOM 11664 O O . ASN B 1 678 ? 1.131 35.688 18.625 1 97.31 678 ASN B O 1
ATOM 11668 N N . ALA B 1 679 ? 1.646 37.344 17.219 1 97.88 679 ALA B N 1
ATOM 11669 C CA . ALA B 1 679 ? 0.326 37.969 17.344 1 97.88 679 ALA B CA 1
ATOM 11670 C C . ALA B 1 679 ? -0.271 38.281 15.984 1 97.88 679 ALA B C 1
ATOM 11672 O O . ALA B 1 679 ? 0.451 38.656 15.055 1 97.88 679 ALA B O 1
ATOM 11673 N N . THR B 1 680 ? -1.547 38.125 15.883 1 98.12 680 THR B N 1
ATOM 11674 C CA . THR B 1 680 ? -2.281 38.469 14.672 1 98.12 680 THR B CA 1
ATOM 11675 C C . THR B 1 680 ? -3.57 39.219 15.016 1 98.12 680 THR B C 1
ATOM 11677 O O . THR B 1 680 ? -4.305 38.812 15.914 1 98.12 680 THR B O 1
ATOM 11680 N N . PHE B 1 681 ? -3.785 40.312 14.375 1 98.31 681 PHE B N 1
ATOM 11681 C CA . PHE B 1 681 ? -5.078 40.969 14.328 1 98.31 681 PHE B CA 1
ATOM 11682 C C . PHE B 1 681 ? -5.688 40.906 12.93 1 98.31 681 PHE B C 1
ATOM 11684 O O . PHE B 1 681 ? -5.031 41.219 11.945 1 98.31 681 PHE B O 1
ATOM 11691 N N . LEU B 1 682 ? -6.891 40.438 12.836 1 96.06 682 LEU B N 1
ATOM 11692 C CA . LEU B 1 682 ? -7.465 40.312 11.5 1 96.06 682 LEU B CA 1
ATOM 11693 C C . LEU B 1 682 ? -8.977 40.531 11.539 1 96.06 682 LEU B C 1
ATOM 11695 O O . LEU B 1 682 ? -9.602 40.344 12.586 1 96.06 682 LEU B O 1
ATOM 11699 N N . ARG B 1 683 ? -9.516 41 10.484 1 97.19 683 ARG B N 1
ATOM 11700 C CA . ARG B 1 683 ? -10.945 41.125 10.203 1 97.19 683 ARG B CA 1
ATOM 11701 C C . ARG B 1 683 ? -11.305 40.406 8.898 1 97.19 683 ARG B C 1
ATOM 11703 O O . ARG B 1 683 ? -10.914 40.875 7.816 1 97.19 683 ARG B O 1
ATOM 11710 N N . ALA B 1 684 ? -11.992 39.375 9.039 1 96.44 684 ALA B N 1
ATOM 11711 C CA . ALA B 1 684 ? -12.484 38.625 7.891 1 96.44 684 ALA B CA 1
ATOM 11712 C C . ALA B 1 684 ? -14 38.719 7.77 1 96.44 684 ALA B C 1
ATOM 11714 O O . ALA B 1 684 ? -14.734 38.344 8.688 1 96.44 684 ALA B O 1
ATOM 11715 N N . THR B 1 685 ? -14.469 39.219 6.637 1 96 685 THR B N 1
ATOM 11716 C CA . THR B 1 685 ? -15.891 39.5 6.512 1 96 685 THR B CA 1
ATOM 11717 C C . THR B 1 685 ? -16.391 39.125 5.121 1 96 685 THR B C 1
ATOM 11719 O O . THR B 1 685 ? -15.617 39.062 4.168 1 96 685 THR B O 1
ATOM 11722 N N . PHE B 1 686 ? -17.688 38.875 5.074 1 93.19 686 PHE B N 1
ATOM 11723 C CA . PHE B 1 686 ? -18.359 38.781 3.781 1 93.19 686 PHE B CA 1
ATOM 11724 C C . PHE B 1 686 ? -18.453 40.156 3.135 1 93.19 686 PHE B C 1
ATOM 11726 O O . PHE B 1 686 ? -18.859 41.125 3.779 1 93.19 686 PHE B O 1
ATOM 11733 N N . SER B 1 687 ? -18.125 40.25 1.826 1 93.38 687 SER B N 1
ATOM 11734 C CA . SER B 1 687 ? -17.969 41.562 1.252 1 93.38 687 SER B CA 1
ATOM 11735 C C . SER B 1 687 ? -19.016 41.844 0.19 1 93.38 687 SER B C 1
ATOM 11737 O O . SER B 1 687 ? -19.031 42.906 -0.427 1 93.38 687 SER B O 1
ATOM 11739 N N . GLU B 1 688 ? -19.844 40.906 -0.055 1 90.12 688 GLU B N 1
ATOM 11740 C CA . GLU B 1 688 ? -20.938 41.125 -1.007 1 90.12 688 GLU B CA 1
ATOM 11741 C C . GLU B 1 688 ? -22.281 40.719 -0.397 1 90.12 688 GLU B C 1
ATOM 11743 O O . GLU B 1 688 ? -22.344 40.031 0.619 1 90.12 688 GLU B O 1
ATOM 11748 N N . ASP B 1 689 ? -23.359 41.219 -1.072 1 87.69 689 ASP B N 1
ATOM 11749 C CA . ASP B 1 689 ? -24.703 40.906 -0.598 1 87.69 689 ASP B CA 1
ATOM 11750 C C . ASP B 1 689 ? -25 39.406 -0.756 1 87.69 689 ASP B C 1
ATOM 11752 O O . ASP B 1 689 ? -24.766 38.844 -1.818 1 87.69 689 ASP B O 1
ATOM 11756 N N . ARG B 1 690 ? -25.391 38.906 0.374 1 84.19 690 ARG B N 1
ATOM 11757 C CA . ARG B 1 690 ? -25.844 37.531 0.439 1 84.19 690 ARG B CA 1
ATOM 11758 C C . ARG B 1 690 ? -26.922 37.344 1.497 1 84.19 690 ARG B C 1
ATOM 11760 O O . ARG B 1 690 ? -26.734 37.719 2.654 1 84.19 690 ARG B O 1
ATOM 11767 N N . PHE B 1 691 ? -27.922 36.75 1.019 1 82.06 691 PHE B N 1
ATOM 11768 C CA . PHE B 1 691 ? -29.047 36.656 1.927 1 82.06 691 PHE B CA 1
ATOM 11769 C C . PHE B 1 691 ? -29.234 35.25 2.422 1 82.06 691 PHE B C 1
ATOM 11771 O O . PHE B 1 691 ? -29.188 34.281 1.633 1 82.06 691 PHE B O 1
ATOM 11778 N N . GLN B 1 692 ? -29.219 35.094 3.621 1 79.06 692 GLN B N 1
ATOM 11779 C CA . GLN B 1 692 ? -29.594 33.844 4.32 1 79.06 692 GLN B CA 1
ATOM 11780 C C . GLN B 1 692 ? -30.766 34.094 5.258 1 79.06 692 GLN B C 1
ATOM 11782 O O . GLN B 1 692 ? -30.672 34.875 6.195 1 79.06 692 GLN B O 1
ATOM 11787 N N . ASN B 1 693 ? -31.828 33.344 5.105 1 79.69 693 ASN B N 1
ATOM 11788 C CA . ASN B 1 693 ? -33.031 33.531 5.883 1 79.69 693 ASN B CA 1
ATOM 11789 C C . ASN B 1 693 ? -33.438 35.031 5.91 1 79.69 693 ASN B C 1
ATOM 11791 O O . ASN B 1 693 ? -33.656 35.594 6.98 1 79.69 693 ASN B O 1
ATOM 11795 N N . ASP B 1 694 ? -33.312 35.688 4.816 1 81.25 694 ASP B N 1
ATOM 11796 C CA . ASP B 1 694 ? -33.75 37.062 4.562 1 81.25 694 ASP B CA 1
ATOM 11797 C C . ASP B 1 694 ? -32.875 38.062 5.277 1 81.25 694 ASP B C 1
ATOM 11799 O O . ASP B 1 694 ? -33.25 39.219 5.465 1 81.25 694 ASP B O 1
ATOM 11803 N N . VAL B 1 695 ? -31.766 37.594 5.746 1 87.69 695 VAL B N 1
ATOM 11804 C CA . VAL B 1 695 ? -30.797 38.469 6.371 1 87.69 695 VAL B CA 1
ATOM 11805 C C . VAL B 1 695 ? -29.578 38.656 5.453 1 87.69 695 VAL B C 1
ATOM 11807 O O . VAL B 1 695 ? -29.016 37.656 4.984 1 87.69 695 VAL B O 1
ATOM 11810 N N . ASN B 1 696 ? -29.297 39.812 5.16 1 91 696 ASN B N 1
ATOM 11811 C CA . ASN B 1 696 ? -28.078 40.094 4.41 1 91 696 ASN B CA 1
ATOM 11812 C C . ASN B 1 696 ? -26.828 39.969 5.285 1 91 696 ASN B C 1
ATOM 11814 O O . ASN B 1 696 ? -26.656 40.719 6.246 1 91 696 ASN B O 1
ATOM 11818 N N . ILE B 1 697 ? -25.969 39.125 4.98 1 91.38 697 ILE B N 1
ATOM 11819 C CA . ILE B 1 697 ? -24.859 38.812 5.871 1 91.38 697 ILE B CA 1
ATOM 11820 C C . ILE B 1 697 ? -23.625 39.625 5.449 1 91.38 697 ILE B C 1
ATOM 11822 O O . ILE B 1 697 ? -22.516 39.375 5.945 1 91.38 697 ILE B O 1
ATOM 11826 N N . LYS B 1 698 ? -23.812 40.5 4.488 1 92.5 698 LYS B N 1
ATOM 11827 C CA . LYS B 1 698 ? -22.703 41.406 4.168 1 92.5 698 LYS B CA 1
ATOM 11828 C C . LYS B 1 698 ? -22.172 42.094 5.418 1 92.5 698 LYS B C 1
ATOM 11830 O O . LYS B 1 698 ? -22.953 42.656 6.207 1 92.5 698 LYS B O 1
ATOM 11835 N N . GLY B 1 699 ? -20.828 42 5.598 1 94.62 699 GLY B N 1
ATOM 11836 C CA . GLY B 1 699 ? -20.219 42.656 6.746 1 94.62 699 GLY B CA 1
ATOM 11837 C C . GLY B 1 699 ? -20.031 41.719 7.926 1 94.62 699 GLY B C 1
ATOM 11838 O O . GLY B 1 699 ? -19.25 42.031 8.844 1 94.62 699 GLY B O 1
ATOM 11839 N N . ASN B 1 700 ? -20.828 40.625 7.902 1 94.62 700 ASN B N 1
ATOM 11840 C CA . ASN B 1 700 ? -20.625 39.656 8.961 1 94.62 700 ASN B CA 1
ATOM 11841 C C . ASN B 1 700 ? -19.219 39.062 8.898 1 94.62 700 ASN B C 1
ATOM 11843 O O . ASN B 1 700 ? -18.594 39.031 7.836 1 94.62 700 ASN B O 1
ATOM 11847 N N . ARG B 1 701 ? -18.797 38.625 10.031 1 95.56 701 ARG B N 1
ATOM 11848 C CA . ARG B 1 701 ? -17.516 37.938 10.109 1 95.56 701 ARG B CA 1
ATOM 11849 C C . ARG B 1 701 ? -17.609 36.531 9.586 1 95.56 701 ARG B C 1
ATOM 11851 O O . ARG B 1 701 ? -18.641 35.875 9.766 1 95.56 701 ARG B O 1
ATOM 11858 N N . THR B 1 702 ? -16.594 36.062 8.898 1 92.94 702 THR B N 1
ATOM 11859 C CA . THR B 1 702 ? -16.594 34.656 8.484 1 92.94 702 THR B CA 1
ATOM 11860 C C . THR B 1 702 ? -16.422 33.75 9.688 1 92.94 702 THR B C 1
ATOM 11862 O O . THR B 1 702 ? -15.828 34.125 10.695 1 92.94 702 THR B O 1
ATOM 11865 N N . PRO B 1 703 ? -16.938 32.531 9.633 1 92.69 703 PRO B N 1
ATOM 11866 C CA . PRO B 1 703 ? -16.875 31.641 10.781 1 92.69 703 PRO B CA 1
ATOM 11867 C C . PRO B 1 703 ? -15.445 31.203 11.117 1 92.69 703 PRO B C 1
ATOM 11869 O O . PRO B 1 703 ? -14.641 30.984 10.211 1 92.69 703 PRO B O 1
ATOM 11872 N N . TYR B 1 704 ? -15.164 31.031 12.461 1 94.75 704 TYR B N 1
ATOM 11873 C CA . TYR B 1 704 ? -13.922 30.5 13.008 1 94.75 704 TYR B CA 1
ATOM 11874 C C . TYR B 1 704 ? -12.734 31.375 12.633 1 94.75 704 TYR B C 1
ATOM 11876 O O . TYR B 1 704 ? -11.664 30.875 12.289 1 94.75 704 TYR B O 1
ATOM 11884 N N . ALA B 1 705 ? -12.992 32.625 12.547 1 96.12 705 ALA B N 1
ATOM 11885 C CA . ALA B 1 705 ? -11.953 33.625 12.32 1 96.12 705 ALA B CA 1
ATOM 11886 C C . ALA B 1 705 ? -11.883 34.625 13.484 1 96.12 705 ALA B C 1
ATOM 11888 O O . ALA B 1 705 ? -12.5 35.688 13.445 1 96.12 705 ALA B O 1
ATOM 11889 N N . PRO B 1 706 ? -11.086 34.344 14.453 1 97 706 PRO B N 1
ATOM 11890 C CA . PRO B 1 706 ? -10.961 35.281 15.555 1 97 706 PRO B CA 1
ATOM 11891 C C . PRO B 1 706 ? -10.242 36.562 15.148 1 97 706 PRO B C 1
ATOM 11893 O O . PRO B 1 706 ? -9.32 36.531 14.328 1 97 706 PRO B O 1
ATOM 11896 N N . ASP B 1 707 ? -10.602 37.656 15.781 1 95.38 707 ASP B N 1
ATOM 11897 C CA . ASP B 1 707 ? -9.969 38.938 15.477 1 95.38 707 ASP B CA 1
ATOM 11898 C C . ASP B 1 707 ? -8.531 38.969 15.992 1 95.38 707 ASP B C 1
ATOM 11900 O O . ASP B 1 707 ? -7.641 39.531 15.328 1 95.38 707 ASP B O 1
ATOM 11904 N N . TRP B 1 708 ? -8.492 38.375 17.219 1 96 708 TRP B N 1
ATOM 11905 C CA . TRP B 1 708 ? -7.176 38.344 17.828 1 96 708 TRP B CA 1
ATOM 11906 C C . TRP B 1 708 ? -6.77 36.906 18.172 1 96 708 TRP B C 1
ATOM 11908 O O . TRP B 1 708 ? -7.578 36.156 18.703 1 96 708 TRP B O 1
ATOM 11918 N N . PHE B 1 709 ? -5.598 36.594 17.828 1 93.56 709 PHE B N 1
ATOM 11919 C CA . PHE B 1 709 ? -4.996 35.406 18.422 1 93.56 709 PHE B CA 1
ATOM 11920 C C . PHE B 1 709 ? -3.496 35.625 18.625 1 93.56 709 PHE B C 1
ATOM 11922 O O . PHE B 1 709 ? -2.818 36.188 17.766 1 93.56 709 PHE B O 1
ATOM 11929 N N . ILE B 1 710 ? -3.006 35.219 19.812 1 98.12 710 ILE B N 1
ATOM 11930 C CA . ILE B 1 710 ? -1.652 35.469 20.281 1 98.12 710 ILE B CA 1
ATOM 11931 C C . ILE B 1 710 ? -1.069 34.219 20.891 1 98.12 710 ILE B C 1
ATOM 11933 O O . ILE B 1 710 ? -1.753 33.5 21.625 1 98.12 710 ILE B O 1
ATOM 11937 N N . ASN B 1 711 ? 0.082 33.844 20.5 1 98.38 711 ASN B N 1
ATOM 11938 C CA . ASN B 1 711 ? 0.881 32.781 21.109 1 98.38 711 ASN B CA 1
ATOM 11939 C C . ASN B 1 711 ? 2.232 33.312 21.594 1 98.38 711 ASN B C 1
ATOM 11941 O O . ASN B 1 711 ? 3.008 33.844 20.812 1 98.38 711 ASN B O 1
ATOM 11945 N N . SER B 1 712 ? 2.514 33.219 22.797 1 98.06 712 SER B N 1
ATOM 11946 C CA . SER B 1 712 ? 3.729 33.781 23.375 1 98.06 712 SER B CA 1
ATOM 11947 C C . SER B 1 712 ? 4.438 32.75 24.266 1 98.06 712 SER B C 1
ATOM 11949 O O . SER B 1 712 ? 3.809 31.828 24.781 1 98.06 712 SER B O 1
ATOM 11951 N N . ALA B 1 713 ? 5.758 32.938 24.422 1 98.19 713 ALA B N 1
ATOM 11952 C CA . ALA B 1 713 ? 6.516 31.984 25.219 1 98.19 713 ALA B CA 1
ATOM 11953 C C . ALA B 1 713 ? 7.668 32.656 25.953 1 98.19 713 ALA B C 1
ATOM 11955 O O . ALA B 1 713 ? 8.273 33.594 25.422 1 98.19 713 ALA B O 1
ATOM 11956 N N . LEU B 1 714 ? 7.895 32.281 27.125 1 97.94 714 LEU B N 1
ATOM 11957 C CA . LEU B 1 714 ? 9.086 32.594 27.906 1 97.94 714 LEU B CA 1
ATOM 11958 C C . LEU B 1 714 ? 9.953 31.344 28.109 1 97.94 714 LEU B C 1
ATOM 11960 O O . LEU B 1 714 ? 9.492 30.344 28.672 1 97.94 714 LEU B O 1
ATOM 11964 N N . THR B 1 715 ? 11.133 31.391 27.625 1 96.31 715 THR B N 1
ATOM 11965 C CA . THR B 1 715 ? 12.047 30.25 27.703 1 96.31 715 THR B CA 1
ATOM 11966 C C . THR B 1 715 ? 13.258 30.578 28.562 1 96.31 715 THR B C 1
ATOM 11968 O O . THR B 1 715 ? 13.922 31.594 28.344 1 96.31 715 THR B O 1
ATOM 11971 N N . PHE B 1 716 ? 13.508 29.812 29.531 1 96 716 PHE B N 1
ATOM 11972 C CA . PHE B 1 716 ? 14.641 29.906 30.453 1 96 716 PHE B CA 1
ATOM 11973 C C . PHE B 1 716 ? 15.508 28.656 30.375 1 96 716 PHE B C 1
ATOM 11975 O O . PHE B 1 716 ? 15.008 27.547 30.5 1 96 716 PHE B O 1
ATOM 11982 N N . GLU B 1 717 ? 16.781 28.844 30.156 1 93.75 717 GLU B N 1
ATOM 11983 C CA . GLU B 1 717 ? 17.734 27.734 30.109 1 93.75 717 GLU B CA 1
ATOM 11984 C C . GLU B 1 717 ? 19.016 28.078 30.844 1 93.75 717 GLU B C 1
ATOM 11986 O O . GLU B 1 717 ? 19.5 29.219 30.781 1 93.75 717 GLU B O 1
ATOM 11991 N N . THR B 1 718 ? 19.641 27.078 31.469 1 93.62 718 THR B N 1
ATOM 11992 C CA . THR B 1 718 ? 20.891 27.281 32.156 1 93.62 718 THR B CA 1
ATOM 11993 C C . THR B 1 718 ? 21.984 26.375 31.594 1 93.62 718 THR B C 1
ATOM 11995 O O . THR B 1 718 ? 21.688 25.359 30.969 1 93.62 718 THR B O 1
ATOM 11998 N N . SER B 1 719 ? 23.203 26.75 31.891 1 86.81 719 SER B N 1
ATOM 11999 C CA . SER B 1 719 ? 24.344 25.953 31.453 1 86.81 719 SER B CA 1
ATOM 12000 C C . SER B 1 719 ? 24.422 24.641 32.219 1 86.81 719 SER B C 1
ATOM 12002 O O . SER B 1 719 ? 25.062 23.688 31.766 1 86.81 719 SER B O 1
ATOM 12004 N N . SER B 1 720 ? 23.781 24.594 33.344 1 91.06 720 SER B N 1
ATOM 12005 C CA . SER B 1 720 ? 23.781 23.375 34.156 1 91.06 720 SER B CA 1
ATOM 12006 C C . SER B 1 720 ? 22.812 22.344 33.594 1 91.06 720 SER B C 1
ATOM 12008 O O . SER B 1 720 ? 22.812 21.188 34 1 91.06 720 SER B O 1
ATOM 12010 N N . GLY B 1 721 ? 22.031 22.766 32.688 1 92.12 721 GLY B N 1
ATOM 12011 C CA . GLY B 1 721 ? 21.188 21.797 32 1 92.12 721 GLY B CA 1
ATOM 12012 C C . GLY B 1 721 ? 19.703 22 32.281 1 92.12 721 GLY B C 1
ATOM 12013 O O . GLY B 1 721 ? 18.844 21.422 31.625 1 92.12 721 GLY B O 1
ATOM 12014 N N . LEU B 1 722 ? 19.375 22.875 33.25 1 96.12 722 LEU B N 1
ATOM 12015 C CA . LEU B 1 722 ? 17.984 23.125 33.562 1 96.12 722 LEU B CA 1
ATOM 12016 C C . LEU B 1 722 ? 17.328 24.047 32.562 1 96.12 722 LEU B C 1
ATOM 12018 O O . LEU B 1 722 ? 17.938 25.016 32.125 1 96.12 722 LEU B O 1
ATOM 12022 N N . GLY B 1 723 ? 16.125 23.734 32.156 1 96.12 723 GLY B N 1
ATOM 12023 C CA . GLY B 1 723 ? 15.344 24.578 31.25 1 96.12 723 GLY B CA 1
ATOM 12024 C C . GLY B 1 723 ? 13.867 24.641 31.625 1 96.12 723 GLY B C 1
ATOM 12025 O O . GLY B 1 723 ? 13.328 23.688 32.188 1 96.12 723 GLY B O 1
ATOM 12026 N N . LEU B 1 724 ? 13.289 25.781 31.391 1 96.88 724 LEU B N 1
ATOM 12027 C CA . LEU B 1 724 ? 11.867 26.031 31.625 1 96.88 724 LEU B CA 1
ATOM 12028 C C . LEU B 1 724 ? 11.25 26.812 30.469 1 96.88 724 LEU B C 1
ATOM 12030 O O . LEU B 1 724 ? 11.859 27.75 29.938 1 96.88 724 LEU B O 1
ATOM 12034 N N . ARG B 1 725 ? 10.141 26.375 30.047 1 97.31 725 ARG B N 1
ATOM 12035 C CA . ARG B 1 725 ? 9.375 27.094 29.047 1 97.31 725 ARG B CA 1
ATOM 12036 C C . ARG B 1 725 ? 7.93 27.281 29.484 1 97.31 725 ARG B C 1
ATOM 12038 O O . ARG B 1 725 ? 7.266 26.328 29.875 1 97.31 725 ARG B O 1
ATOM 12045 N N . LEU B 1 726 ? 7.484 28.469 29.516 1 98.12 726 LEU B N 1
ATOM 12046 C CA . LEU B 1 726 ? 6.086 28.828 29.719 1 98.12 726 LEU B CA 1
ATOM 12047 C C . LEU B 1 726 ? 5.465 29.375 28.438 1 98.12 726 LEU B C 1
ATOM 12049 O O . LEU B 1 726 ? 6 30.312 27.844 1 98.12 726 LEU B O 1
ATOM 12053 N N . VAL B 1 727 ? 4.414 28.781 27.969 1 98.19 727 VAL B N 1
ATOM 12054 C CA . VAL B 1 727 ? 3.756 29.203 26.734 1 98.19 727 VAL B CA 1
ATOM 12055 C C . VAL B 1 727 ? 2.334 29.656 27.031 1 98.19 727 VAL B C 1
ATOM 12057 O O . VAL B 1 727 ? 1.615 29.016 27.797 1 98.19 727 VAL B O 1
ATOM 12060 N N . GLY B 1 728 ? 1.944 30.781 26.531 1 98.25 728 GLY B N 1
ATOM 12061 C CA . GLY B 1 728 ? 0.582 31.281 26.594 1 98.25 728 GLY B CA 1
ATOM 12062 C C . GLY B 1 728 ? -0.091 31.359 25.234 1 98.25 728 GLY B C 1
ATOM 12063 O O . GLY B 1 728 ? 0.525 31.781 24.266 1 98.25 728 GLY B O 1
ATOM 12064 N N . ASN B 1 729 ? -1.303 30.891 25.156 1 97.75 729 ASN B N 1
ATOM 12065 C CA . ASN B 1 729 ? -2.117 30.938 23.953 1 97.75 729 ASN B CA 1
ATOM 12066 C C . ASN B 1 729 ? -3.438 31.672 24.188 1 97.75 729 ASN B C 1
ATOM 12068 O O . ASN B 1 729 ? -4.242 31.234 25.016 1 97.75 729 ASN B O 1
ATOM 12072 N N . PHE B 1 730 ? -3.645 32.719 23.547 1 98.31 730 PHE B N 1
ATOM 12073 C CA . PHE B 1 730 ? -4.863 33.531 23.656 1 98.31 730 PHE B CA 1
ATOM 12074 C C . PHE B 1 730 ? -5.605 33.562 22.312 1 98.31 730 PHE B C 1
ATOM 12076 O O . PHE B 1 730 ? -5.035 33.969 21.297 1 98.31 730 PHE B O 1
ATOM 12083 N N . ILE B 1 731 ? -6.848 33.188 22.328 1 98.12 731 ILE B N 1
ATOM 12084 C CA . ILE B 1 731 ? -7.703 33.219 21.141 1 98.12 731 ILE B CA 1
ATOM 12085 C C . ILE B 1 731 ? -8.938 34.094 21.422 1 98.12 731 ILE B C 1
ATOM 12087 O O . ILE B 1 731 ? -9.664 33.844 22.375 1 98.12 731 ILE B O 1
ATOM 12091 N N . GLY B 1 732 ? -9.203 35 20.531 1 97.94 732 GLY B N 1
ATOM 12092 C CA . GLY B 1 732 ? -10.375 35.844 20.672 1 97.94 732 GLY B CA 1
ATOM 12093 C C . GLY B 1 732 ? -11.672 35.156 20.328 1 97.94 732 GLY B C 1
ATOM 12094 O O . GLY B 1 732 ? -11.664 33.969 19.938 1 97.94 732 GLY B O 1
ATOM 12095 N N . LYS B 1 733 ? -12.781 35.875 20.594 1 97.5 733 LYS B N 1
ATOM 12096 C CA . LYS B 1 733 ? -14.094 35.312 20.312 1 97.5 733 LYS B CA 1
ATOM 12097 C C . LYS B 1 733 ? -14.266 35.031 18.812 1 97.5 733 LYS B C 1
ATOM 12099 O O . LYS B 1 733 ? -13.656 35.719 17.984 1 97.5 733 LYS B O 1
ATOM 12104 N N . GLN B 1 734 ? -15.047 34.062 18.5 1 96.06 734 GLN B N 1
ATOM 12105 C CA . GLN B 1 734 ? -15.344 33.688 17.125 1 96.06 734 GLN B CA 1
ATOM 12106 C C . GLN B 1 734 ? -16.812 33.281 16.969 1 96.06 734 GLN B C 1
ATOM 12108 O O . GLN B 1 734 ? -17.453 32.875 17.938 1 96.06 734 GLN B O 1
ATOM 12113 N N . PHE B 1 735 ? -17.234 33.5 15.773 1 95.81 735 PHE B N 1
ATOM 12114 C CA . PHE B 1 735 ? -18.562 33 15.461 1 95.81 735 PHE B CA 1
ATOM 12115 C C . PHE B 1 735 ? -18.5 31.656 14.773 1 95.81 735 PHE B C 1
ATOM 12117 O O . PHE B 1 735 ? -17.578 31.391 13.984 1 95.81 735 PHE B O 1
ATOM 12124 N N . SER B 1 736 ? -19.5 30.781 15.078 1 93.69 736 SER B N 1
ATOM 12125 C CA . SER B 1 736 ? -19.5 29.438 14.516 1 93.69 736 SER B CA 1
ATOM 12126 C C . SER B 1 736 ? -20.25 29.391 13.188 1 93.69 736 SER B C 1
ATOM 12128 O O . SER B 1 736 ? -20.141 28.406 12.445 1 93.69 736 SER B O 1
ATOM 12130 N N . ASP B 1 737 ? -20.969 30.438 12.875 1 90.81 737 ASP B N 1
ATOM 12131 C CA . ASP B 1 737 ? -21.812 30.422 11.688 1 90.81 737 ASP B CA 1
ATOM 12132 C C . ASP B 1 737 ? -21.766 31.766 10.961 1 90.81 737 ASP B C 1
ATOM 12134 O O . ASP B 1 737 ? -21.219 32.75 11.477 1 90.81 737 ASP B O 1
ATOM 12138 N N . GLU B 1 738 ? -22.391 31.812 9.82 1 89.75 738 GLU B N 1
ATOM 12139 C CA . GLU B 1 738 ? -22.297 32.969 8.945 1 89.75 738 GLU B CA 1
ATOM 12140 C C . GLU B 1 738 ? -23.188 34.125 9.43 1 89.75 738 GLU B C 1
ATOM 12142 O O . GLU B 1 738 ? -22.969 35.281 9.094 1 89.75 738 GLU B O 1
ATOM 12147 N N . LEU B 1 739 ? -24.172 33.781 10.188 1 92.19 739 LEU B N 1
ATOM 12148 C CA . LEU B 1 739 ? -25.109 34.781 10.664 1 92.19 739 LEU B CA 1
ATOM 12149 C C . LEU B 1 739 ? -24.547 35.5 11.891 1 92.19 739 LEU B C 1
A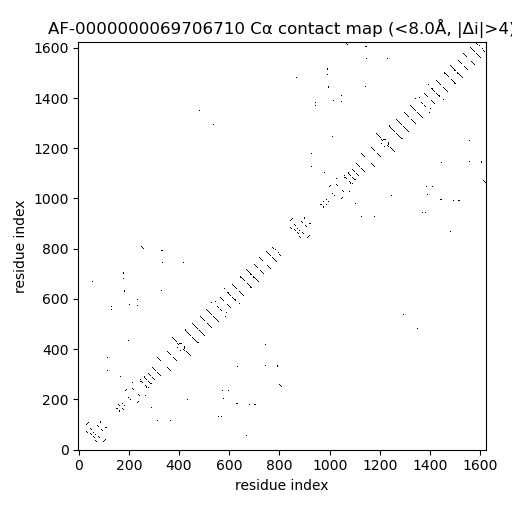TOM 12151 O O . LEU B 1 739 ? -25.125 36.5 12.352 1 92.19 739 LEU B O 1
ATOM 12155 N N . ASN B 1 740 ? -23.375 35.062 12.375 1 95.69 740 ASN B N 1
ATOM 12156 C CA . ASN B 1 740 ? -22.766 35.594 13.578 1 95.69 740 ASN B CA 1
ATOM 12157 C C . ASN B 1 740 ? -23.688 35.5 14.781 1 95.69 740 ASN B C 1
ATOM 12159 O O . ASN B 1 740 ? -23.875 36.469 15.508 1 95.69 740 ASN B O 1
ATOM 12163 N N . THR B 1 741 ? -24.219 34.312 14.875 1 95.69 741 THR B N 1
ATOM 12164 C CA . THR B 1 741 ? -25.141 34.094 15.992 1 95.69 741 THR B CA 1
ATOM 12165 C C . THR B 1 741 ? -24.391 34.094 17.312 1 95.69 741 THR B C 1
ATOM 12167 O O . THR B 1 741 ? -23.359 33.438 17.469 1 95.69 741 THR B O 1
ATOM 12170 N N . ILE B 1 742 ? -24.922 34.844 18.281 1 97.44 742 ILE B N 1
ATOM 12171 C CA . ILE B 1 742 ? -24.266 34.969 19.578 1 97.44 742 ILE B CA 1
ATOM 12172 C C . ILE B 1 742 ? -24.844 33.906 20.547 1 97.44 742 ILE B C 1
ATOM 12174 O O . ILE B 1 742 ? -24.094 33.188 21.219 1 97.44 742 ILE B O 1
ATOM 12178 N N . GLU B 1 743 ? -26.203 33.812 20.656 1 97.12 743 GLU B N 1
ATOM 12179 C CA . GLU B 1 743 ? -26.859 32.906 21.562 1 97.12 743 GLU B CA 1
ATOM 12180 C C . GLU B 1 743 ? -26.656 31.453 21.109 1 97.12 743 GLU B C 1
ATOM 12182 O O . GLU B 1 743 ? -26.922 31.109 19.953 1 97.12 743 GLU B O 1
ATOM 12187 N N . PRO B 1 744 ? -26.266 30.641 22 1 97.06 744 PRO B N 1
ATOM 12188 C CA . PRO B 1 744 ? -26.031 29.25 21.625 1 97.06 744 PRO B CA 1
ATOM 12189 C C . PRO B 1 744 ? -27.328 28.469 21.375 1 97.06 744 PRO B C 1
ATOM 12191 O O . PRO B 1 744 ? -28.312 28.688 22.094 1 97.06 744 PRO B O 1
ATOM 12194 N N . SER B 1 745 ? -27.281 27.656 20.359 1 95.62 745 SER B N 1
ATOM 12195 C CA . SER B 1 745 ? -28.375 26.688 20.188 1 95.62 745 SER B CA 1
ATOM 12196 C C . SER B 1 745 ? -28.281 25.562 21.219 1 95.62 745 SER B C 1
ATOM 12198 O O . SER B 1 745 ? -27.188 25.266 21.719 1 95.62 745 SER B O 1
ATOM 12200 N N . ALA B 1 746 ? -29.375 24.922 21.484 1 96.69 746 ALA B N 1
ATOM 12201 C CA . ALA B 1 746 ? -29.422 23.875 22.5 1 96.69 746 ALA B CA 1
ATOM 12202 C C . ALA B 1 746 ? -28.531 22.688 22.109 1 96.69 746 ALA B C 1
ATOM 12204 O O . ALA B 1 746 ? -27.922 22.062 22.984 1 96.69 746 ALA B O 1
ATOM 12205 N N . ASP B 1 747 ? -28.453 22.422 20.906 1 94.62 747 ASP B N 1
ATOM 12206 C CA . ASP B 1 747 ? -27.672 21.266 20.453 1 94.62 747 ASP B CA 1
ATOM 12207 C C . ASP B 1 747 ? -26.188 21.578 20.438 1 94.62 747 ASP B C 1
ATOM 12209 O O . ASP B 1 747 ? -25.359 20.703 20.203 1 94.62 747 ASP B O 1
ATOM 12213 N N . GLY B 1 748 ? -25.828 22.828 20.672 1 95.94 748 GLY B N 1
ATOM 12214 C CA . GLY B 1 748 ? -24.438 23.219 20.844 1 95.94 748 GLY B CA 1
ATOM 12215 C C . GLY B 1 748 ? -23.703 23.453 19.531 1 95.94 748 GLY B C 1
ATOM 12216 O O . GLY B 1 748 ? -22.5 23.703 19.516 1 95.94 748 GLY B O 1
ATOM 12217 N N . ARG B 1 749 ? -24.344 23.453 18.328 1 94.38 749 ARG B N 1
ATOM 12218 C CA . ARG B 1 749 ? -23.703 23.516 17.016 1 94.38 749 ARG B CA 1
ATOM 12219 C C . ARG B 1 749 ? -23.516 24.969 16.578 1 94.38 749 ARG B C 1
ATOM 12221 O O . ARG B 1 749 ? -22.641 25.266 15.766 1 94.38 749 ARG B O 1
ATOM 12228 N N . ILE B 1 750 ? -24.328 25.828 17.156 1 94.5 750 ILE B N 1
ATOM 12229 C CA . ILE B 1 750 ? -24.312 27.25 16.797 1 94.5 750 ILE B CA 1
ATOM 12230 C C . ILE B 1 750 ? -24.141 28.094 18.062 1 94.5 750 ILE B C 1
ATOM 12232 O O . ILE B 1 750 ? -24.578 27.703 19.141 1 94.5 750 ILE B O 1
ATOM 12236 N N . GLY B 1 751 ? -23.531 29.219 17.875 1 96.62 751 GLY B N 1
ATOM 12237 C CA . GLY B 1 751 ? -23.297 30.156 18.953 1 96.62 751 GLY B CA 1
ATOM 12238 C C . GLY B 1 751 ? -21.891 30.719 18.969 1 96.62 751 GLY B C 1
ATOM 12239 O O . GLY B 1 751 ? -21.016 30.266 18.234 1 96.62 751 GLY B O 1
ATOM 12240 N N . ILE B 1 752 ? -21.719 31.703 19.734 1 97.5 752 ILE B N 1
ATOM 12241 C CA . ILE B 1 752 ? -20.406 32.312 19.875 1 97.5 752 ILE B CA 1
ATOM 12242 C C . ILE B 1 752 ? -19.438 31.328 20.531 1 97.5 752 ILE B C 1
ATOM 12244 O O . ILE B 1 752 ? -19.844 30.5 21.344 1 97.5 752 ILE B O 1
ATOM 12248 N N . ILE B 1 753 ? -18.328 31.266 20.141 1 98 753 ILE B N 1
ATOM 12249 C CA . ILE B 1 753 ? -17.219 30.625 20.844 1 98 753 ILE B CA 1
ATOM 12250 C C . ILE B 1 753 ? -16.453 31.672 21.656 1 98 753 ILE B C 1
ATOM 12252 O O . ILE B 1 753 ? -15.75 32.5 21.078 1 98 753 ILE B O 1
ATOM 12256 N N . PRO B 1 754 ? -16.547 31.641 22.859 1 97.88 754 PRO B N 1
ATOM 12257 C CA . PRO B 1 754 ? -15.914 32.688 23.672 1 97.88 754 PRO B CA 1
ATOM 12258 C C . PRO B 1 754 ? -14.391 32.656 23.578 1 97.88 754 PRO B C 1
ATOM 12260 O O . PRO B 1 754 ? -13.789 31.625 23.281 1 97.88 754 PRO B O 1
ATOM 12263 N N . ALA B 1 755 ? -13.852 33.812 23.797 1 98 755 ALA B N 1
ATOM 12264 C CA . ALA B 1 755 ? -12.398 33.906 23.875 1 98 755 ALA B CA 1
ATOM 12265 C C . ALA B 1 755 ? -11.867 33.062 25.016 1 98 755 ALA B C 1
ATOM 12267 O O . ALA B 1 755 ? -12.562 32.812 26.016 1 98 755 ALA B O 1
ATOM 12268 N N . TYR B 1 756 ? -10.633 32.562 24.922 1 97.56 756 TYR B N 1
ATOM 12269 C CA . TYR B 1 756 ? -10.023 31.781 26 1 97.56 756 TYR B CA 1
ATOM 12270 C C . TYR B 1 756 ? -8.516 31.953 26.016 1 97.56 756 TYR B C 1
ATOM 12272 O O . TYR B 1 756 ? -7.93 32.438 25.031 1 97.56 756 TYR B O 1
ATOM 12280 N N . LYS B 1 757 ? -7.945 31.656 27.078 1 97.62 757 LYS B N 1
ATOM 12281 C CA . LYS B 1 757 ? -6.5 31.672 27.297 1 97.62 757 LYS B CA 1
ATOM 12282 C C . LYS B 1 757 ? -6.027 30.375 27.953 1 97.62 757 LYS B C 1
ATOM 12284 O O . LYS B 1 757 ? -6.629 29.922 28.922 1 97.62 757 LYS B O 1
ATOM 12289 N N . VAL B 1 758 ? -5.062 29.781 27.422 1 97.56 758 VAL B N 1
ATOM 12290 C CA . VAL B 1 758 ? -4.5 28.531 27.922 1 97.56 758 VAL B CA 1
ATOM 12291 C C . VAL B 1 758 ? -2.99 28.688 28.109 1 97.56 758 VAL B C 1
ATOM 12293 O O . VAL B 1 758 ? -2.311 29.266 27.281 1 97.56 758 VAL B O 1
ATOM 12296 N N . PHE B 1 759 ? -2.488 28.188 29.219 1 98.19 759 PHE B N 1
ATOM 12297 C CA . PHE B 1 759 ? -1.059 28.219 29.516 1 98.19 759 PHE B CA 1
ATOM 12298 C C . PHE B 1 759 ? -0.484 26.812 29.609 1 98.19 759 PHE B C 1
ATOM 12300 O O . PHE B 1 759 ? -1.122 25.922 30.156 1 98.19 759 PHE B O 1
ATOM 12307 N N . ASP B 1 760 ? 0.68 26.594 29.047 1 98.12 760 ASP B N 1
ATOM 12308 C CA . ASP B 1 760 ? 1.434 25.344 29.156 1 98.12 760 ASP B CA 1
ATOM 12309 C C . ASP B 1 760 ? 2.799 25.578 29.797 1 98.12 760 ASP B C 1
ATOM 12311 O O . ASP B 1 760 ? 3.391 26.656 29.641 1 98.12 760 ASP B O 1
ATOM 12315 N N . ALA B 1 761 ? 3.227 24.578 30.469 1 98.12 761 ALA B N 1
ATOM 12316 C CA . ALA B 1 761 ? 4.555 24.641 31.078 1 98.12 761 ALA B CA 1
ATOM 12317 C C . ALA B 1 761 ? 5.352 23.375 30.781 1 98.12 761 ALA B C 1
ATOM 12319 O O . ALA B 1 761 ? 4.801 22.266 30.766 1 98.12 761 ALA B O 1
ATOM 12320 N N . MET B 1 762 ? 6.617 23.594 30.547 1 97.31 762 MET B N 1
ATOM 12321 C CA . MET B 1 762 ? 7.547 22.5 30.312 1 97.31 762 MET B CA 1
ATOM 12322 C C . MET B 1 762 ? 8.852 22.719 31.078 1 97.31 762 MET B C 1
ATOM 12324 O O . MET B 1 762 ? 9.477 23.781 30.938 1 97.31 762 MET B O 1
ATOM 12328 N N . VAL B 1 763 ? 9.219 21.797 31.922 1 97.75 763 VAL B N 1
ATOM 12329 C CA . VAL B 1 763 ? 10.5 21.797 32.625 1 97.75 763 VAL B CA 1
ATOM 12330 C C . VAL B 1 763 ? 11.352 20.625 32.156 1 97.75 763 VAL B C 1
ATOM 12332 O O . VAL B 1 763 ? 10.836 19.516 31.969 1 97.75 763 VAL B O 1
ATOM 12335 N N . PHE B 1 764 ? 12.594 20.891 31.875 1 96.69 764 PHE B N 1
ATOM 12336 C CA . PHE B 1 764 ? 13.453 19.766 31.516 1 96.69 764 PHE B CA 1
ATOM 12337 C C . PHE B 1 764 ? 14.82 19.906 32.156 1 96.69 764 PHE B C 1
ATOM 12339 O O . PHE B 1 764 ? 15.188 20.984 32.656 1 96.69 764 PHE B O 1
ATOM 12346 N N . TYR B 1 765 ? 15.508 18.859 32.281 1 97.5 765 TYR B N 1
ATOM 12347 C CA . TYR B 1 765 ? 16.875 18.781 32.812 1 97.5 765 TYR B CA 1
ATOM 12348 C C . TYR B 1 765 ? 17.734 17.859 31.938 1 97.5 765 TYR B C 1
ATOM 12350 O O . TYR B 1 765 ? 17.453 16.672 31.828 1 97.5 765 TYR B O 1
ATOM 12358 N N . ARG B 1 766 ? 18.688 18.453 31.422 1 95.25 766 ARG B N 1
ATOM 12359 C CA . ARG B 1 766 ? 19.625 17.719 30.578 1 95.25 766 ARG B CA 1
ATOM 12360 C C . ARG B 1 766 ? 20.875 17.328 31.359 1 95.25 766 ARG B C 1
ATOM 12362 O O . ARG B 1 766 ? 21.531 18.188 31.953 1 95.25 766 ARG B O 1
ATOM 12369 N N . ILE B 1 767 ? 21.188 16.125 31.344 1 95.38 767 ILE B N 1
ATOM 12370 C CA . ILE B 1 767 ? 22.406 15.602 31.953 1 95.38 767 ILE B CA 1
ATOM 12371 C C . ILE B 1 767 ? 23.359 15.117 30.875 1 95.38 767 ILE B C 1
ATOM 12373 O O . ILE B 1 767 ? 23.281 13.969 30.438 1 95.38 767 ILE B O 1
ATOM 12377 N N . GLN B 1 768 ? 24.219 15.906 30.5 1 88.25 768 GLN B N 1
ATOM 12378 C CA . GLN B 1 768 ? 25.125 15.641 29.391 1 88.25 768 GLN B CA 1
ATOM 12379 C C . GLN B 1 768 ? 25.938 14.367 29.641 1 88.25 768 GLN B C 1
ATOM 12381 O O . GLN B 1 768 ? 26.141 13.57 28.719 1 88.25 768 GLN B O 1
ATOM 12386 N N . LYS B 1 769 ? 26.406 14.141 30.781 1 89.06 769 LYS B N 1
ATOM 12387 C CA . LYS B 1 769 ? 27.25 13.008 31.125 1 89.06 769 LYS B CA 1
ATOM 12388 C C . LYS B 1 769 ? 26.547 11.68 30.828 1 89.06 769 LYS B C 1
ATOM 12390 O O . LYS B 1 769 ? 27.203 10.68 30.531 1 89.06 769 LYS B O 1
ATOM 12395 N N . TRP B 1 770 ? 25.281 11.758 30.922 1 92.88 770 TRP B N 1
ATOM 12396 C CA . TRP B 1 770 ? 24.516 10.531 30.734 1 92.88 770 TRP B CA 1
ATOM 12397 C C . TRP B 1 770 ? 23.812 10.523 29.391 1 92.88 770 TRP B C 1
ATOM 12399 O O . TRP B 1 770 ? 23 9.633 29.109 1 92.88 770 TRP B O 1
ATOM 12409 N N . ASN B 1 771 ? 24.031 11.57 28.578 1 94.31 771 ASN B N 1
ATOM 12410 C CA . ASN B 1 771 ? 23.312 11.719 27.312 1 94.31 771 ASN B CA 1
ATOM 12411 C C . ASN B 1 771 ? 21.797 11.602 27.516 1 94.31 771 ASN B C 1
ATOM 12413 O O . ASN B 1 771 ? 21.125 10.906 26.75 1 94.31 771 ASN B O 1
ATOM 12417 N N . SER B 1 772 ? 21.375 12.164 28.547 1 96.56 772 SER B N 1
ATOM 12418 C CA . SER B 1 772 ? 19.984 11.977 28.953 1 96.56 772 SER B CA 1
ATOM 12419 C C . SER B 1 772 ? 19.297 13.305 29.188 1 96.56 772 SER B C 1
ATOM 12421 O O . SER B 1 772 ? 19.938 14.297 29.547 1 96.56 772 SER B O 1
ATOM 12423 N N . ARG B 1 773 ? 18.047 13.281 28.969 1 96.88 773 ARG B N 1
ATOM 12424 C CA . ARG B 1 773 ? 17.188 14.43 29.234 1 96.88 773 ARG B CA 1
ATOM 12425 C C . ARG B 1 773 ? 15.859 13.992 29.844 1 96.88 773 ARG B C 1
ATOM 12427 O O . ARG B 1 773 ? 15.219 13.062 29.344 1 96.88 773 ARG B O 1
ATOM 12434 N N . PHE B 1 774 ? 15.5 14.602 30.953 1 97.69 774 PHE B N 1
ATOM 12435 C CA . PHE B 1 774 ? 14.211 14.383 31.594 1 97.69 774 PHE B CA 1
ATOM 12436 C C . PHE B 1 774 ? 13.305 15.594 31.406 1 97.69 774 PHE B C 1
ATOM 12438 O O . PHE B 1 774 ? 13.781 16.734 31.406 1 97.69 774 PHE B O 1
ATOM 12445 N N . ASN B 1 775 ? 12.023 15.336 31.25 1 97.19 775 ASN B N 1
ATOM 12446 C CA . ASN B 1 775 ? 11.148 16.5 31.156 1 97.19 775 ASN B CA 1
ATOM 12447 C C . ASN B 1 775 ? 9.789 16.234 31.812 1 97.19 775 ASN B C 1
ATOM 12449 O O . ASN B 1 775 ? 9.383 15.07 31.938 1 97.19 775 ASN B O 1
ATOM 12453 N N . LEU B 1 776 ? 9.18 17.219 32.281 1 98.19 776 LEU B N 1
ATOM 12454 C CA . LEU B 1 776 ? 7.828 17.297 32.844 1 98.19 776 LEU B CA 1
ATOM 12455 C C . LEU B 1 776 ? 7.027 18.391 32.125 1 98.19 776 LEU B C 1
ATOM 12457 O O . LEU B 1 776 ? 7.461 19.547 32.094 1 98.19 776 LEU B O 1
ATOM 1246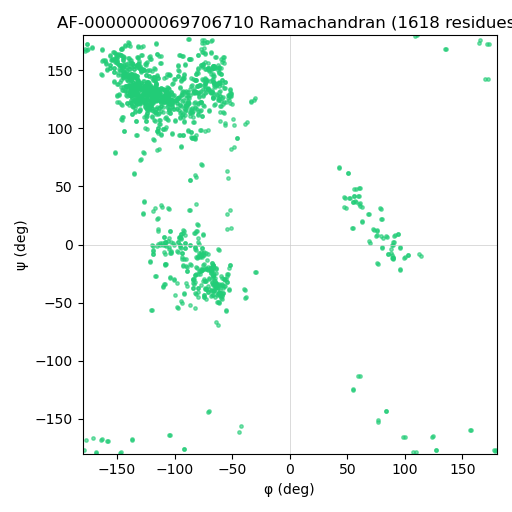1 N N . SER B 1 777 ? 5.926 18.047 31.531 1 97.81 777 SER B N 1
ATOM 12462 C CA . SER B 1 777 ? 5.078 19.016 30.844 1 97.81 777 SER B CA 1
ATOM 12463 C C . SER B 1 777 ? 3.688 19.078 31.469 1 97.81 777 SER B C 1
ATOM 12465 O O . SER B 1 777 ? 3.107 18.047 31.797 1 97.81 777 SER B O 1
ATOM 12467 N N . ILE B 1 778 ? 3.178 20.25 31.688 1 98.31 778 ILE B N 1
ATOM 12468 C CA . ILE B 1 778 ? 1.811 20.5 32.125 1 98.31 778 ILE B CA 1
ATOM 12469 C C . ILE B 1 778 ? 1.056 21.297 31.078 1 98.31 778 ILE B C 1
ATOM 12471 O O . ILE B 1 778 ? 1.326 22.484 30.875 1 98.31 778 ILE B O 1
ATOM 12475 N N . LYS B 1 779 ? 0.19 20.625 30.406 1 97.44 779 LYS B N 1
ATOM 12476 C CA . LYS B 1 779 ? -0.679 21.297 29.438 1 97.44 779 LYS B CA 1
ATOM 12477 C C . LYS B 1 779 ? -1.908 21.891 30.125 1 97.44 779 LYS B C 1
ATOM 12479 O O . LYS B 1 779 ? -2.469 21.281 31.031 1 97.44 779 LYS B O 1
ATOM 12484 N N . ASN B 1 780 ? -2.311 23.062 29.641 1 97.56 780 ASN B N 1
ATOM 12485 C CA . ASN B 1 780 ? -3.422 23.766 30.297 1 97.56 780 ASN B CA 1
ATOM 12486 C C . ASN B 1 780 ? -3.207 23.891 31.797 1 97.56 780 ASN B C 1
ATOM 12488 O O . ASN B 1 780 ? -4.047 23.453 32.594 1 97.56 780 ASN B O 1
ATOM 12492 N N . LEU B 1 781 ? -2.201 24.531 32.125 1 98 781 LEU B N 1
ATOM 12493 C CA . LEU B 1 781 ? -1.677 24.656 33.5 1 98 781 LEU B CA 1
ATOM 12494 C C . LEU B 1 781 ? -2.762 25.125 34.469 1 98 781 LEU B C 1
ATOM 12496 O O . LEU B 1 781 ? -2.836 24.672 35.594 1 98 781 LEU B O 1
ATOM 12500 N N . THR B 1 782 ? -3.604 26.016 34.031 1 97.94 782 THR B N 1
ATOM 12501 C CA . THR B 1 782 ? -4.605 26.609 34.906 1 97.94 782 THR B CA 1
ATOM 12502 C C . THR B 1 782 ? -5.902 25.812 34.875 1 97.94 782 THR B C 1
ATOM 12504 O O . THR B 1 782 ? -6.875 26.172 35.531 1 97.94 782 THR B O 1
ATOM 12507 N N . ASP B 1 783 ? -5.957 24.75 34.031 1 97.56 783 ASP B N 1
ATOM 12508 C CA . ASP B 1 783 ? -7.133 23.922 33.844 1 97.56 783 ASP B CA 1
ATOM 12509 C C . ASP B 1 783 ? -8.32 24.734 33.344 1 97.56 783 ASP B C 1
ATOM 12511 O O . ASP B 1 783 ? -9.43 24.625 33.875 1 97.56 783 ASP B O 1
ATOM 12515 N N . GLU B 1 784 ? -8 25.594 32.438 1 97.5 784 GLU B N 1
ATOM 12516 C CA . GLU B 1 784 ? -9.031 26.422 31.812 1 97.5 784 GLU B CA 1
ATOM 12517 C C . GLU B 1 784 ? -10.055 25.562 31.078 1 97.5 784 GLU B C 1
ATOM 12519 O O . GLU B 1 784 ? -9.688 24.688 30.297 1 97.5 784 GLU B O 1
ATOM 12524 N N . ARG B 1 785 ? -11.391 25.703 31.422 1 97.69 785 ARG B N 1
ATOM 12525 C CA . ARG B 1 785 ? -12.477 25.078 30.672 1 97.69 785 ARG B CA 1
ATOM 12526 C C . ARG B 1 785 ? -12.938 25.984 29.531 1 97.69 785 ARG B C 1
ATOM 12528 O O . ARG B 1 785 ? -13.32 27.141 29.766 1 97.69 785 ARG B O 1
ATOM 12535 N N . TYR B 1 786 ? -12.906 25.578 28.375 1 97.06 786 TYR B N 1
ATOM 12536 C CA . TYR B 1 786 ? -13.258 26.422 27.234 1 97.06 786 TYR B CA 1
ATOM 12537 C C . TYR B 1 786 ? -13.836 25.609 26.094 1 97.06 786 TYR B C 1
ATOM 12539 O O . TYR B 1 786 ? -13.664 24.391 26.047 1 97.06 786 TYR B O 1
ATOM 12547 N N . ILE B 1 787 ? -14.609 26.203 25.172 1 97.69 787 ILE B N 1
ATOM 12548 C CA . ILE B 1 787 ? -15.109 25.594 23.938 1 97.69 787 ILE B CA 1
ATOM 12549 C C . ILE B 1 787 ? -14.062 25.719 22.844 1 97.69 787 ILE B C 1
ATOM 12551 O O . ILE B 1 787 ? -13.742 26.828 22.406 1 97.69 787 ILE B O 1
ATOM 12555 N N . SER B 1 788 ? -13.562 24.625 22.453 1 95.94 788 SER B N 1
ATOM 12556 C CA . SER B 1 788 ? -12.594 24.656 21.359 1 95.94 788 SER B CA 1
ATOM 12557 C C . SER B 1 788 ? -13.297 24.766 20.016 1 95.94 788 SER B C 1
ATOM 12559 O O . SER B 1 788 ? -12.781 25.391 19.094 1 95.94 788 SER B O 1
ATOM 12561 N N . SER B 1 789 ? -14.391 24.109 19.922 1 95.94 789 SER B N 1
ATOM 12562 C CA . SER B 1 789 ? -15.156 24.125 18.672 1 95.94 789 SER B CA 1
ATOM 12563 C C . SER B 1 789 ? -16.609 23.734 18.906 1 95.94 789 SER B C 1
ATOM 12565 O O . SER B 1 789 ? -16.938 23.125 19.938 1 95.94 789 SER B O 1
ATOM 12567 N N . ARG B 1 790 ? -17.422 24.188 18.016 1 96 790 ARG B N 1
ATOM 12568 C CA . ARG B 1 790 ? -18.812 23.734 18.016 1 96 790 ARG B CA 1
ATOM 12569 C C . ARG B 1 790 ? -19.078 22.781 16.844 1 96 790 ARG B C 1
ATOM 12571 O O . ARG B 1 790 ? -20.203 22.312 16.656 1 96 790 ARG B O 1
ATOM 12578 N N . ARG B 1 791 ? -17.969 22.578 16.031 1 92.25 791 ARG B N 1
ATOM 12579 C CA . ARG B 1 791 ? -18.016 21.625 14.93 1 92.25 791 ARG B CA 1
ATOM 12580 C C . ARG B 1 791 ? -17.422 20.281 15.344 1 92.25 791 ARG B C 1
ATOM 12582 O O . ARG B 1 791 ? -16.562 20.203 16.219 1 92.25 791 ARG B O 1
ATOM 12589 N N . PRO B 1 792 ? -17.844 19.188 14.68 1 90.5 792 PRO B N 1
ATOM 12590 C CA . PRO B 1 792 ? -18.812 19.094 13.578 1 90.5 792 PRO B CA 1
ATOM 12591 C C . PRO B 1 792 ? -20.266 19.109 14.055 1 90.5 792 PRO B C 1
ATOM 12593 O O . PRO B 1 792 ? -21.125 19.734 13.43 1 90.5 792 PRO B O 1
ATOM 12596 N N . GLN B 1 793 ? -20.484 18.344 15.156 1 93.94 793 GLN B N 1
ATOM 12597 C CA . GLN B 1 793 ? -21.859 18.156 15.57 1 93.94 793 GLN B CA 1
ATOM 12598 C C . GLN B 1 793 ? -22.016 18.328 17.078 1 93.94 793 GLN B C 1
ATOM 12600 O O . GLN B 1 793 ? -22.531 17.453 17.766 1 93.94 793 GLN B O 1
ATOM 12605 N N . GLY B 1 794 ? -21.688 19.547 17.547 1 95.62 794 GLY B N 1
ATOM 12606 C CA . GLY B 1 794 ? -21.781 19.875 18.953 1 95.62 794 GLY B CA 1
ATOM 12607 C C . GLY B 1 794 ? -20.5 20.438 19.531 1 95.62 794 GLY B C 1
ATOM 12608 O O . GLY B 1 794 ? -19.5 20.578 18.812 1 95.62 794 GLY B O 1
ATOM 12609 N N . ILE B 1 795 ? -20.516 20.688 20.812 1 97.12 795 ILE B N 1
ATOM 12610 C CA . ILE B 1 795 ? -19.422 21.391 21.469 1 97.12 795 ILE B CA 1
ATOM 12611 C C . ILE B 1 795 ? -18.266 20.422 21.734 1 97.12 795 ILE B C 1
ATOM 12613 O O . ILE B 1 795 ? -18.469 19.328 22.281 1 97.12 795 ILE B O 1
ATOM 12617 N N . ARG B 1 796 ? -17.125 20.828 21.359 1 96.75 796 ARG B N 1
ATOM 12618 C CA . ARG B 1 796 ? -15.875 20.203 21.781 1 96.75 796 ARG B CA 1
ATOM 12619 C C . ARG B 1 796 ? -15.195 21.031 22.875 1 96.75 796 ARG B C 1
ATOM 12621 O O . ARG B 1 796 ? -14.828 22.188 22.656 1 96.75 796 ARG B O 1
ATOM 12628 N N . VAL B 1 797 ? -15.062 20.375 23.969 1 97.25 797 VAL B N 1
ATOM 12629 C CA . VAL B 1 797 ? -14.398 21.047 25.078 1 97.25 797 VAL B CA 1
ATOM 12630 C C . VAL B 1 797 ? -12.883 20.875 24.953 1 97.25 797 VAL B C 1
ATOM 12632 O O . VAL B 1 797 ? -12.398 19.812 24.578 1 97.25 797 VAL B O 1
ATOM 12635 N N . GLY B 1 798 ? -12.172 21.953 25.188 1 96.25 798 GLY B N 1
ATOM 12636 C CA . GLY B 1 798 ? -10.727 21.859 25.172 1 96.25 798 GLY B CA 1
ATOM 12637 C C . GLY B 1 798 ? -10.18 20.844 26.156 1 96.25 798 GLY B C 1
ATOM 12638 O O . GLY B 1 798 ? -10.82 20.547 27.156 1 96.25 798 GLY B O 1
ATOM 12639 N N . ILE B 1 799 ? -8.984 20.391 25.938 1 94.25 799 ILE B N 1
ATOM 12640 C CA . ILE B 1 799 ? -8.391 19.391 26.797 1 94.25 799 ILE B CA 1
ATOM 12641 C C . ILE B 1 799 ? -8.172 19.969 28.188 1 94.25 799 ILE B C 1
ATOM 12643 O O . ILE B 1 799 ? -7.762 21.125 28.328 1 94.25 799 ILE B O 1
ATOM 12647 N N . PRO B 1 800 ? -8.461 19.141 29.203 1 95.12 800 PRO B N 1
ATOM 12648 C CA . PRO B 1 800 ? -8.164 19.594 30.562 1 95.12 800 PRO B CA 1
ATOM 12649 C C . PRO B 1 800 ? -6.672 19.531 30.906 1 95.12 800 PRO B C 1
ATOM 12651 O O . PRO B 1 800 ? -5.863 19.141 30.047 1 95.12 800 PRO B O 1
ATOM 12654 N N . ARG B 1 801 ? -6.422 20 32.062 1 97.06 801 ARG B N 1
ATOM 12655 C CA . ARG B 1 801 ? -5.02 19.922 32.469 1 97.06 801 ARG B CA 1
ATOM 12656 C C . ARG B 1 801 ? -4.48 18.5 32.281 1 97.06 801 ARG B C 1
ATOM 12658 O O . ARG B 1 801 ? -5.117 17.531 32.719 1 97.06 801 ARG B O 1
ATOM 12665 N N . LEU B 1 802 ? -3.393 18.375 31.641 1 97.19 802 LEU B N 1
ATOM 12666 C CA . LEU B 1 802 ? -2.768 17.094 31.359 1 97.19 802 LEU B CA 1
ATOM 12667 C C . LEU B 1 802 ? -1.272 17.141 31.656 1 97.19 802 LEU B C 1
ATOM 12669 O O . LEU B 1 802 ? -0.555 17.984 31.125 1 97.19 802 LEU B O 1
ATOM 12673 N N . ILE B 1 803 ? -0.832 16.25 32.438 1 98.25 803 ILE B N 1
ATOM 12674 C CA . ILE B 1 803 ? 0.567 16.188 32.844 1 98.25 803 ILE B CA 1
ATOM 12675 C C . ILE B 1 803 ? 1.251 15.008 32.188 1 98.25 803 ILE B C 1
ATOM 12677 O O . ILE B 1 803 ? 0.701 13.906 32.125 1 98.25 803 ILE B O 1
ATOM 12681 N N . THR B 1 804 ? 2.408 15.25 31.641 1 97.81 804 THR B N 1
ATOM 12682 C CA . THR B 1 804 ? 3.203 14.188 31.031 1 97.81 804 THR B CA 1
ATOM 12683 C C . THR B 1 804 ? 4.633 14.211 31.562 1 97.81 804 THR B C 1
ATOM 12685 O O . THR B 1 804 ? 5.133 15.266 31.969 1 97.81 804 THR B O 1
ATOM 12688 N N . VAL B 1 805 ? 5.258 13.055 31.594 1 98.44 805 VAL B N 1
ATOM 12689 C CA . VAL B 1 805 ? 6.664 12.891 31.953 1 98.44 805 VAL B CA 1
ATOM 12690 C C . VAL B 1 805 ? 7.402 12.164 30.828 1 98.44 805 VAL B C 1
ATOM 12692 O O . VAL B 1 805 ? 6.867 11.227 30.234 1 98.44 805 VAL B O 1
ATOM 12695 N N . GLY B 1 806 ? 8.578 12.664 30.531 1 98.19 806 GLY B N 1
ATOM 12696 C CA . GLY B 1 806 ? 9.32 12.07 29.438 1 98.19 806 GLY B CA 1
ATOM 12697 C C . GLY B 1 806 ? 10.781 11.844 29.75 1 98.19 806 GLY B C 1
ATOM 12698 O O . GLY B 1 806 ? 11.336 12.508 30.641 1 98.19 806 GLY B O 1
ATOM 12699 N N . TYR B 1 807 ? 11.359 10.914 29.109 1 98.19 807 TYR B N 1
ATOM 12700 C CA . TYR B 1 807 ? 12.781 10.578 29.188 1 98.19 807 TYR B CA 1
ATOM 12701 C C . TYR B 1 807 ? 13.359 10.375 27.781 1 98.19 807 TYR B C 1
ATOM 12703 O O . TYR B 1 807 ? 12.781 9.664 26.969 1 98.19 807 TYR B O 1
ATOM 12711 N N . GLN B 1 808 ? 14.461 11 27.562 1 97.69 808 GLN B N 1
ATOM 12712 C CA . GLN B 1 808 ? 15.148 10.859 26.281 1 97.69 808 GLN B CA 1
ATOM 12713 C C . GLN B 1 808 ? 16.594 10.406 26.484 1 97.69 808 GLN B C 1
ATOM 12715 O O . GLN B 1 808 ? 17.312 10.938 27.328 1 97.69 808 GLN B O 1
ATOM 12720 N N . PHE B 1 809 ? 16.938 9.438 25.781 1 97.88 809 PHE B N 1
ATOM 12721 C CA . PHE B 1 809 ? 18.328 8.969 25.703 1 97.88 809 PHE B CA 1
ATOM 12722 C C . PHE B 1 809 ? 18.875 9.148 24.281 1 97.88 809 PHE B C 1
ATOM 12724 O O . PHE B 1 809 ? 18.219 8.781 23.312 1 97.88 809 PHE B O 1
ATOM 12731 N N . THR B 1 810 ? 20.031 9.734 24.203 1 94.88 810 THR B N 1
ATOM 12732 C CA . THR B 1 810 ? 20.672 9.945 22.906 1 94.88 810 THR B CA 1
ATOM 12733 C C . THR B 1 810 ? 22 9.203 22.828 1 94.88 810 THR B C 1
ATOM 12735 O O . THR B 1 810 ? 22.703 9.078 23.844 1 94.88 810 THR B O 1
ATOM 12738 N N . PHE B 1 811 ? 22.453 8.789 21.656 1 93.62 811 PHE B N 1
ATOM 12739 C CA . PHE B 1 811 ? 23.703 8.07 21.516 1 93.62 811 PHE B CA 1
ATOM 12740 C C . PHE B 1 811 ? 24.266 8.234 20.109 1 93.62 811 PHE B C 1
ATOM 12742 O O . PHE B 1 811 ? 23.531 8.531 19.172 1 93.62 811 PHE B O 1
#

InterPro domains:
  IPR000531 TonB-dependent receptor-like, beta-barrel [PF00593] (346-781)
  IPR010917 TonB-dependent receptor, conserved site [PS01156] (794-811)
  IPR012910 TonB-dependent receptor, plug domain [PF07715] (132-240)
  IPR013784 Carbohydrate-binding-like fold [SSF49452] (33-110)
  IPR036942 TonB-dependent receptor-like, beta-barrel domain superfamily [G3DSA:2.40.170.20] (250-811)
  IPR037066 TonB-dependent receptor, plug domain superfamily [G3DSA:2.170.130.10] (130-247)
  IPR039426 TonB-dependent receptor-like [PS52016] (129-811)
  IPR039426 TonB-dependent receptor-like [PTHR30442] (78-811)

Secondary structure (DSSP, 8-state):
-----S-TTSGGGGGG---------SS-TTSPPEEEEEEEE-TTS-B-TT-EEEETTSS-EEE--TTSEEEEE-PPSEEEEEEEEETTEEEEEEEEEE-TT--EEEEEE----S-------SS-STT--GGGSSS-EEEEEHHHHHHH--SSHHHHHTTSTTEEE--SSSS-SS--EEETT---GGGTTSEEEETTEE-SSBTTTB---SS---GGGEEEEEEE-SGGGGGS-S--SS-EEEEEEPPPPSS-EEEEEEEEEGGGEEEEEEEEEEEETTEEEEEEEEEEEEEEETTEEEEEEEEEEEEEEE-SSSEEEEEEEEEEEEEE---SB-B-HHHHHT-GGGTT--S-TT-EEEEEEEEEEEEEEEESSSSEEEEEEEEEEEEEEEEE-EEEE--TT-PPPTTEEEEEEE-TTSTT-EEEEEEEEEEEEEEEEEEEEEEEEEEEEEETTEEEEEEEEEEEEEEEEEEEEEEESSTT-S--EEEEEEEEEEEEEEEEEEEEEE-SSSEEEEEEEEEEEEEEEEEEEEEEETTTEEEEEEEEEEEEEEEEEEEEEEEEEEETTEEEEEEEEEEEEPPPHHHHB-TT-PBP-PPPEEEEEEEEEEEEEEETTEEEEEEEEEEEEEEEEEE-SGGGT-SSS-EEEEEEEEEEEEEEEEEEEHHHHHT-SSEEEEEEEEEEEEEEEE-S--EETTEE-TTPBPTT--SEEEEEEEEEEETTSEEEEEEEEEE--EESSTT---SPPTTSSSSEE--EEEEEEEEEEEEGGGTEEEEEEEESTT----EEE-TTBSBEEPP--EEEEEEEEE-/----TT-TTSGGGGGGS--------SS-TTS--EEEEEEEE-TTS-B-TT-EEEETTSS-EEE--TTSEEEEE-PPSEEEEEEEEETTEEEEEEEEEE-TT--EEEEEE----S-------SS-STT--GGGSSS-EEEEEHHHHHHH--SSHHHHHTTSTTEEE--SSSS-SS--EEETT---GGGTTSEEEETTEE-SSBTTTB---SS---GGGEEEEEEE-SGGGGGS-S--SS-EEEEEEPPPPSS-EEEEEEEEEGGGEEEEEEEEEEEETTEEEEEEEEEEEEEEETTEEEEEEEEEEEEEEE-SSSEEEEEEEEEEEEEE---SB-B-HHHHHT-GGGTT--S-TT-EEEEEEEEEEEEEEEESSSSEEEEEEEEEEEEEEEEE-EEEE--TT-PPPTTEEEEEEE-TTSTT-EEEEEEEEEEEEEEEEEEEEEEEEEEEEEETTEEEEEEEEEEEEEEEEEEEEEEESSTT-S--EEEEEEEEEEEEEEEEEEEEEE-SSSEEEEEEEEEEEEEEEEEEEEEEETTTEEEEEEEEEEEEEEEEEEEEEEEEEEETTEEEEEEEEEEEEPPPHHHHB-TT-PBP-PPPEEEEEEEEEEEEEEETTEEEEEEEEEEEEEEEEEE-SGGGT-SSS-EEEEEEEEEEEEEEEEEEEHHHHHT-SSEEEEEEEEEEEEEEEE-S--EETTEE-TTPBPTT--SEEEEEEEEEEETTSEEEEEEEEEE--EESSTT---SPPTTSSSSEE--EEEEEEEEEEEEGGGTEEEEEEEESTT----EEE-TTBSBEEPP--EEEEEEEEE-

Sequence (1622 aa):
MKVFRNSLMIWVLSIILIGQGYAVIGENKDGKSLTMSGQVKSPEGEIIPFANILVLGTVKGAFTNLDGTFEIYDLEDGEYTIKVSAVGYKSFTRTIQVKKGTVHELDLVFEERGVEMPQVTIIASKDRVFSRVPGSVTYLDAKEIQAVNPLSGNEVLRRSPGVHVVDEEGLGMRVNIGIRGLDPDRSRSVLVLEDGIPVALAPYGEPEMYYTPVMDRMSGVEILKGSGQILFGPQTIGGVINYITANPPQEEEGSIYVQGGQGGLFSALMNYGNTFGNTGIQASLLRKRADNIGPTEFDITDFNTKFLFNLNEKSELGMKLGIYNESSNATYIGINQVMFDRGSSEDFVRLAPDDRLDVRRYSLSFSHKYRFNKNVRLNTIAYGYTTTRNWSRQDFNVNNANTPPSNWTGVVWGDVEIPGGAIFMRNSTGNRDRQFEVAGIEPRLEVDYKVLDLKNELIIGARYLYERAFEQRVNGTRAGVKSGDLVEDEVRTGYALAAYIQNKINVSSNLDLNAGLRFENFDYERDIRRRSFPGVGVRDTVLVSGNEINTLIPGIGFNYRPMQTLNVFGGIHKGYAPPRTKDAITSLGDVLDLEAEQSVNYELGLRAEPVKWLFLEATSFVMNFSNQIIPVSESSGGIGFGLVNGGATLNRGVETALVMDLSHLFGFNKTRLVYDVNATFLRATFSEDRFQNDVNIKGNRTPYAPDWFINSALTFETSSGLGLRLVGNFIGKQFSDELNTIEPSADGRIGIIPAYKVFDAMVFYRIQKWNSRFNLSIKNLTDERYISSRRPQGIRVGIPRLITVGYQFTFMKVFRNSLMIWVLSIILIGQGYAVIGENKDGKSLTMSGQVKSPEGEIIPFANILVLGTVKGAFTNLDGTFEIYDLEDGEYTIKVSAVGYKSFTRTIQVKKGTVHELDLVFEERGVEMPQVTIIASKDRVFSRVPGSVTYLDAKEIQAVNPLSGNEVLRRSPGVHVVDEEGLGMRVNIGIRGLDPDRSRSVLVLEDGIPVALAPYGEPEMYYTPVMDRMSGVEILKGSGQILFGPQTIGGVINYITANPPQEEEGSIYVQGGQGGLFSALMNYGNTFGNTGIQASLLRKRADNIGPTEFDITDFNTKFLFNLNEKSELGMKLGIYNESSNATYIGINQVMFDRGSSEDFVRLAPDDRLDVRRYSLSFSHKYRFNKNVRLNTIAYGYTTTRNWSRQDFNVNNANTPPSNWTGVVWGDVEIPGGAIFMRNSTGNRDRQFEVAGIEPRLEVDYKVLDLKNELIIGARYLYERAFEQRVNGTRAGVKSGDLVEDEVRTGYALAAYIQNKINVSSNLDLNAGLRFENFDYERDIRRRSFPGVGVRDTVLVSGNEINTLIPGIGFNYRPMQTLNVFGGIHKGYAPPRTKDAITSLGDVLDLEAEQSVNYELGLRAEPVKWLFLEATSFVMNFSNQIIPVSESSGGIGFGLVNGGATLNRGVETALVMDLSHLFGFNKTRLVYDVNATFLRATFSEDRFQNDVNIKGNRTPYAPDWFINSALTFETSSGLGLRLVGNFIGKQFSDELNTIEPSADGRIGIIPAYKVFDAMVFYRIQKWNSRFNLSIKNLTDERYISSRRPQGIRVGIPRLITVGYQFTF

Solvent-accessible surface area (backbone atoms only — not comparable to full-atom values): 77979 Å² total; per-residue (Å²): 146,85,74,96,79,83,75,87,83,71,72,87,73,64,80,77,70,71,88,76,76,78,82,74,82,66,80,62,83,84,77,65,50,62,31,34,34,31,37,32,23,39,72,87,65,41,66,34,36,60,24,37,36,35,35,59,98,54,67,50,55,30,53,17,36,69,75,3,36,34,62,37,64,67,61,70,69,42,79,41,39,33,37,38,35,34,77,71,42,43,61,48,72,50,77,44,80,41,49,76,93,44,65,46,74,42,82,44,55,40,56,72,48,69,87,69,68,50,62,53,54,90,61,43,50,92,50,58,35,71,80,70,45,44,37,54,69,46,77,44,44,39,66,57,47,58,65,63,58,60,83,19,48,51,65,58,54,40,70,34,51,44,40,44,66,48,58,66,63,64,45,42,55,50,42,18,39,12,35,65,45,36,54,22,67,34,17,48,43,35,30,48,25,48,54,58,39,76,57,31,62,28,64,62,51,40,33,40,24,76,58,49,85,64,50,90,68,39,40,25,38,38,37,39,64,36,42,60,43,53,88,52,72,63,28,40,62,35,19,39,37,32,37,29,63,65,70,44,35,76,51,76,38,36,37,41,36,40,35,39,36,61,42,61,29,38,36,38,39,39,40,41,25,27,39,37,90,54,37,25,32,20,38,38,42,35,41,38,34,26,62,31,43,59,50,29,29,39,40,37,42,40,39,38,38,37,41,33,35,48,55,54,97,41,34,37,41,20,38,38,42,38,43,36,40,37,42,26,42,55,73,58,72,35,47,30,36,53,42,55,73,72,38,73,90,56,62,48,59,60,89,60,76,68,16,32,32,39,39,38,35,44,37,42,38,39,16,36,30,39,43,81,50,98,42,35,37,37,40,32,40,37,39,37,38,39,40,37,43,38,34,40,32,63,38,67,48,71,40,59,79,43,69,74,62,94,56,43,67,82,53,67,45,67,36,66,88,41,65,22,18,22,42,33,35,29,34,20,18,52,27,44,37,35,36,27,39,34,37,36,40,34,47,33,39,39,38,55,46,71,57,98,85,26,50,32,43,37,39,39,36,38,34,47,36,43,34,37,37,42,41,36,35,28,38,12,82,32,55,75,47,91,38,40,46,45,41,32,31,36,39,34,42,36,42,33,43,36,39,32,41,37,40,36,35,40,79,45,97,40,33,37,41,36,40,34,40,22,40,43,34,43,39,37,35,43,37,37,28,27,35,69,38,87,96,76,41,71,42,71,42,85,42,66,33,68,55,72,51,72,51,79,34,47,28,36,25,27,34,37,34,91,43,79,46,34,37,39,30,25,28,38,25,50,20,34,30,68,56,32,49,68,62,30,30,42,98,84,42,47,74,46,91,62,72,49,30,35,29,44,35,39,39,45,32,39,41,35,39,93,44,95,38,38,41,41,34,42,35,39,40,38,40,44,27,69,29,33,69,42,70,30,28,50,72,56,45,32,97,40,93,49,61,46,78,55,32,26,31,38,23,36,37,41,28,31,41,38,40,35,34,47,17,67,73,70,64,49,66,56,40,47,35,37,42,35,40,19,32,24,42,38,52,34,23,29,68,42,90,40,70,55,96,87,36,65,36,45,67,28,45,42,33,61,31,40,38,36,40,37,29,33,36,42,38,36,37,37,70,81,27,45,34,39,32,41,37,40,40,36,40,38,47,26,24,58,35,59,80,50,41,61,72,63,38,40,46,16,49,41,17,48,33,66,53,50,64,44,34,34,37,34,38,35,41,40,39,73,94,70,35,32,36,40,36,44,36,32,37,27,64,80,46,52,84,47,63,46,28,30,51,23,47,2,32,24,58,45,55,57,56,41,48,37,40,36,42,33,44,51,87,148,83,79,80,90,77,73,85,81,69,72,87,73,64,78,76,69,71,87,76,74,77,82,75,80,67,82,62,84,82,78,66,50,63,30,34,33,34,37,33,23,38,72,87,63,41,65,33,37,62,24,36,35,35,35,60,99,54,68,49,58,32,52,18,36,70,75,3,36,33,61,36,63,67,60,69,69,40,78,41,40,34,39,40,34,34,79,73,40,42,62,49,73,48,77,43,78,42,47,76,95,43,64,46,74,43,82,44,56,39,55,70,46,70,88,70,67,50,63,50,53,89,60,40,53,91,50,58,34,72,80,70,45,43,36,55,70,45,76,43,42,40,66,57,46,58,64,62,58,60,85,20,47,51,65,57,55,41,67,33,50,44,42,46,65,48,57,66,64,64,44,40,56,51,40,16,39,11,34,66,45,37,55,21,65,34,17,47,42,36,29,46,23,47,54,59,38,77,57,33,62,28,63,62,51,41,33,40,23,76,59,48,86,67,50,88,68,38,40,25,38,38,38,41,61,36,40,61,43,53,89,51,74,63,26,41,62,35,18,38,37,33,38,30,64,67,71,44,35,77,51,76,37,34,35,39,37,39,34,40,36,60,42,60,29,38,36,39,39,38,40,40,26,26,39,36,91,54,36,26,33,20,38,38,41,37,43,37,36,27,62,30,44,58,50,28,28,39,41,37,40,40,38,39,37,37,40,32,35,48,56,51,97,41,32,36,40,20,37,38,41,37,42,36,40,36,44,26,43,55,71,56,72,36,47,29,38,52,40,56,72,75,37,71,89,56,62,47,59,61,90,60,78,67,15,33,31,38,38,38,37,44,38,42,35,40,17,35,30,38,45,82,49,98,42,35,38,39,40,32,38,37,40,38,37,37,40,38,42,36,34,39,32,62,37,66,48,71,40,59,81,42,68,76,61,95,55,43,66,80,51,68,44,66,36,68,87,40,65,23,20,21,43,32,35,29,33,21,19,53,26,44,36,34,37,26,39,35,37,38,40,35,48,34,39,36,38,56,46,70,56,98,85,28,51,31,43,37,41,40,36,38,32,45,37,43,33,38,38,40,40,35,35,28,40,14,81,33,55,76,48,90,37,38,46,47,42,32,34,35,39,35,41,36,43,33,44,36,38,33,41,36,40,37,36,38,80,45,98,40,32,36,40,36,40,35,39,23,39,43,36,44,38,36,34,44,38,37,28,27,34,67,39,88,97,76,41,70,40,71,40,86,41,64,34,67,54,74,51,70,52,78,33,49,28,34,27,28,33,37,36,90,44,77,47,35,38,38,28,23,28,38,25,48,19,33,32,68,53,32,49,67,62,29,31,41,96,83,43,47,75,47,93,63,73,50,31,34,30,45,35,39,38,44,30,39,39,35,38,91,43,95,36,38,41,41,34,42,34,40,39,37,38,43,26,69,29,33,69,42,70,30,28,50,71,57,46,32,98,39,91,48,62,46,76,54,32,27,32,37,23,37,37,41,29,31,42,38,39,35,34,48,16,66,72,70,64,49,66,56,39,46,35,37,42,35,42,20,32,25,41,38,51,35,22,29,68,41,90,41,71,56,95,87,36,67,36,45,66,29,45,42,34,62,33,41,39,36,40,36,28,33,38,42,38,38,39,38,70,80,29,44,33,38,32,42,36,40,39,37,40,37,48,26,25,58,36,60,82,49,41,60,73,63,38,37,48,16,48,40,17,48,33,67,53,50,64,44,34,34,38,34,40,37,41,39,40,73,92,70,34,31,34,42,36,43,35,32,37,26,64,79,47,51,83,46,64,48,28,31,52,22,47,2,30,24,58,44,55,56,56,41,48,37,41,36,43,34,43,51,85

pLDDT: mean 86.73, std 17.09, range [16.09, 98.56]

Organism: NCBI:txid1187080

Radius of gyration: 37.5 Å; Cα contacts (8 Å, |Δi|>4): 4827; chains: 2; bounding box: 90×143×72 Å

Foldseek 3Di:
DPDPPDPDPPPPPPDPDDDPDDPPVDDPPPPKAWWEKEFEAEPVRHGDFQKWKAWPPFPWIWTAFLRRMTITIDDAFDKTKIWTGDQLADIDIDIDGTDPPDYHYDYHYGDDHAFDAQFDDLCPSVCVPPQPRFADKDKFFQVNCVQQVDQACQSVQLQAFQWDWFDDQFHCQQTFIFGQQDGRQQPLLEQEEERHHGDAQDQAFGRGPNGDDGSVQFRMKMWGAAQSCQVDDDRFQGTYIYTYGDWADAAWKKKWKWKAWPQGWTKIKIWIWYDDVQKIKIKMWMWIWGNCQQQKTKTKIKIKMKMWGDPDPFKIKIKIKIKIKMKMQDDFAAAFPQVVVVDDPCQRPSPARLKMKIKIKIKMKMWMWGHPDPFKIKIKMKMKMKMKIKIKTWDKDFFQQLDADPFFPPDKDADNVGGRQIITTGFKIKMKIKMKIKIKMKMKMWGWDDDPNKIKIKIKMKMKMKMKMWIWIFMGRGRNDRGHDTQWTKMKIKIKIKIKMKMWIPPDPFKIKIWMKMKIKMKMKMATQWHQDPPPGIDGDRQMEIDMDMDMKIKMKMWGDPDSFKIKIKMKIKGWGHHHPCAQADSNGDGHPDDIKMWIKIKIKMWGDPDSQKTKIKMKMKIWTQWDWDDQDLQLQHPHDYTDRLGIKMKIWMWMKMKGFVCVVVVPTFKTKIKIKIKMAMFMARQDFDDDPNDTLGGPGDFPRFRIKMKIKIWMAGSQFKIKMKIKIKTAKGFSDSNSAADADSQALGHIFHIDMFMKMKIKGQDVVQQKMKMKIWTRVVQDWGFSHCGNGHTNIHGGIMMMIMMMHMD/DPDDPPPDPPPPPPDPDDDPPDPPVDDPPPPKAWWEKEFEAEPVRHGDFQKWKAWPPFPWIWTAFLRRMTITIDDAFDKTKIWTGDQLFDIDIDIDGTDPPDYHYDYHYGDPDAFDAQFDDLCPSVCVPPQPRFADKDKFFQVNCVQQVDQACQSVQLQAFQWDWFDDQFHCQQTFIFGQQDGRQQPLLEQEEERHHGDAQDQAFGRGPNGDDGSVQFRMKMWGAAQSCQVDDDRFQGTYIYTYGDWADAAWKKKWKWKAWPQGWTKIKIWIWYDDVQKIKIKMWMWIWGNCQQQKTKTKIKIKMKMWGDPDPFKIKIKIKIKIKMKMQDDFAAAFPQVVVVDDPCQRDSPARLKMKIKIKIKMKMWMWGHPDPFKIKIKMKMKMKMKIKIKTWDKDFFQQLDADPFFPPDKDADNVGGRQIITTGFKIKMKIKMKIKIKMKMKMWGWDDDPNKIKIKIKMKMKMKMKMWIWIFMGRGRNDRGHDTQWTKMKIKIKIKIKMKMWIPPDPFKIKIWMKMKIKMKMKMATQWHQDPPPGIDGDRQMEIDMDMDMKIKMKMWGDPDSFKIKIKMKIKGWGHHHPCAQAPSNGDGHPDDIKMWIKIKIKMWGDPDSQKTKIKMKMKIWIQWDWDDQDLQLQHPHDYTDRLGIKMKIWMWMKMKGFVCVVVVPTFKTKMKIKIKMAMFMARQDFDDDPNDTLGPPGDFPRFRIKMKIKIWMAGSQFKIKMKIKIKTAKGFSDSNSAADADSQALGHIFHIDMFMKMKIKGDDVVQQKMKMKIWTRVVQDWGFSHCGNGHTNIHGGIMMMIMMMHMD

Nearest PDB structures (foldseek):
  6v81-assembly1_A  TM=8.646E-01  e=2.119E-43  Escherichia coli BW25113
  4cu4-assembly1_A  TM=8.272E-01  e=1.278E-43  Escherichia coli str. K-12 substr. MG1655
  2grx-assembly2_B  TM=8.024E-01  e=3.386E-44  Escherichia coli
  8bmx-assembly1_C  TM=7.906E-01  e=1.732E-28  Bacteroides thetaiotaomicron VPI-5482
  8bo2-assembly1_A  TM=2.597E-01  e=5.950E-05  Escherichia coli K-12